Protein 9E41 (pdb70)

Structure (mmCIF, N/CA/C/O backbone):
data_9E41
#
_entry.id   9E41
#
_cell.length_a   1.00
_cell.length_b   1.00
_cell.length_c   1.00
_cell.angle_alpha   90.00
_cell.angle_beta   90.00
_cell.angle_gamma   90.00
#
_symmetry.space_group_name_H-M   'P 1'
#
loop_
_entity.id
_entity.type
_entity.pdbx_description
1 polymer 'E glycoprotein'
2 polymer 'Membrane Protei'
3 branched alpha-D-mannopyranose-(1-3)-beta-D-mannopyranose-(1-4)-2-acetamido-2-deoxy-beta-D-glucopyranose-(1-4)-2-acetamido-2-deoxy-beta-D-glucopyranose
4 branched beta-D-mannopyranose-(1-4)-2-acetamido-2-deoxy-beta-D-glucopyranose-(1-4)-2-acetamido-2-deoxy-beta-D-glucopyranose
5 non-polymer 1-PALMITOYL-2-LINOLEOYL-SN-GLYCERO-3-PHOSPHOCHOLINE
#
loop_
_atom_site.group_PDB
_atom_site.id
_atom_site.type_symbol
_atom_site.label_atom_id
_atom_site.label_alt_id
_atom_site.label_comp_id
_atom_site.label_asym_id
_atom_site.label_entity_id
_atom_site.label_seq_id
_atom_site.pdbx_PDB_ins_code
_atom_site.Cartn_x
_atom_site.Cartn_y
_atom_site.Cartn_z
_atom_site.occupancy
_atom_site.B_iso_or_equiv
_atom_site.auth_seq_id
_atom_site.auth_comp_id
_atom_site.auth_asym_id
_atom_site.auth_atom_id
_atom_site.pdbx_PDB_model_num
ATOM 1 N N . THR A 1 1 ? 199.721 276.876 189.141 1.00 46.85 1 THR A N 1
ATOM 2 C CA . THR A 1 1 ? 200.781 277.034 190.176 1.00 48.80 1 THR A CA 1
ATOM 3 C C . THR A 1 1 ? 201.444 275.690 190.463 1.00 48.98 1 THR A C 1
ATOM 4 O O . THR A 1 1 ? 202.667 275.605 190.567 1.00 52.05 1 THR A O 1
ATOM 17 N N . ARG A 1 2 ? 200.629 274.639 190.589 1.00 44.65 2 ARG A N 1
ATOM 18 C CA . ARG A 1 2 ? 201.169 273.317 190.893 1.00 43.44 2 ARG A CA 1
ATOM 19 C C . ARG A 1 2 ? 201.625 272.590 189.637 1.00 42.64 2 ARG A C 1
ATOM 20 O O . ARG A 1 2 ? 202.730 272.036 189.604 1.00 45.27 2 ARG A O 1
ATOM 41 N N . CYS A 1 3 ? 200.791 272.568 188.598 1.00 42.82 3 CYS A N 1
ATOM 42 C CA . CYS A 1 3 ? 201.117 271.766 187.425 1.00 43.56 3 CYS A CA 1
ATOM 43 C C . CYS A 1 3 ? 202.422 272.213 186.782 1.00 43.77 3 CYS A C 1
ATOM 44 O O . CYS A 1 3 ? 203.062 271.428 186.074 1.00 49.12 3 CYS A O 1
ATOM 51 N N . THR A 1 4 ? 202.836 273.464 187.010 1.00 39.04 4 THR A N 1
ATOM 52 C CA . THR A 1 4 ? 204.098 273.923 186.441 1.00 42.51 4 THR A CA 1
ATOM 53 C C . THR A 1 4 ? 205.285 273.209 187.073 1.00 47.28 4 THR A C 1
ATOM 54 O O . THR A 1 4 ? 206.370 273.167 186.483 1.00 51.27 4 THR A O 1
ATOM 65 N N . HIS A 1 5 ? 205.103 272.650 188.271 1.00 46.10 5 HIS A N 1
ATOM 66 C CA . HIS A 1 5 ? 206.205 271.972 188.945 1.00 45.85 5 HIS A CA 1
ATOM 67 C C . HIS A 1 5 ? 206.481 270.605 188.330 1.00 47.87 5 HIS A C 1
ATOM 68 O O . HIS A 1 5 ? 207.641 270.194 188.220 1.00 55.93 5 HIS A O 1
ATOM 82 N N . LEU A 1 6 ? 205.436 269.892 187.918 1.00 52.70 6 LEU A N 1
ATOM 83 C CA . LEU A 1 6 ? 205.585 268.532 187.420 1.00 59.19 6 LEU A CA 1
ATOM 84 C C . LEU A 1 6 ? 205.541 268.512 185.898 1.00 60.80 6 LEU A C 1
ATOM 85 O O . LEU A 1 6 ? 204.679 269.141 185.279 1.00 57.16 6 LEU A O 1
ATOM 101 N N . GLU A 1 7 ? 206.483 267.779 185.299 1.00 61.08 7 GLU A N 1
ATOM 102 C CA . GLU A 1 7 ? 206.618 267.768 183.846 1.00 63.67 7 GLU A CA 1
ATOM 103 C C . GLU A 1 7 ? 205.446 267.077 183.160 1.00 57.62 7 GLU A C 1
ATOM 104 O O . GLU A 1 7 ? 205.005 267.535 182.101 1.00 51.77 7 GLU A O 1
ATOM 116 N N . ASN A 1 8 ? 204.936 265.986 183.728 1.00 52.15 8 ASN A N 1
ATOM 117 C CA . ASN A 1 8 ? 203.791 265.288 183.151 1.00 50.52 8 ASN A CA 1
ATOM 118 C C . ASN A 1 8 ? 202.528 266.068 183.489 1.00 49.04 8 ASN A C 1
ATOM 119 O O . ASN A 1 8 ? 202.077 266.065 184.638 1.00 48.68 8 ASN A O 1
ATOM 130 N N . ARG A 1 9 ? 201.953 266.732 182.491 1.00 48.53 9 ARG A N 1
ATOM 131 C CA . ARG A 1 9 ? 200.789 267.577 182.693 1.00 39.73 9 ARG A CA 1
ATOM 132 C C . ARG A 1 9 ? 199.832 267.399 181.526 1.00 42.39 9 ARG A C 1
ATOM 133 O O . ARG A 1 9 ? 200.252 267.376 180.366 1.00 49.87 9 ARG A O 1
ATOM 154 N N . ASP A 1 10 ? 198.545 267.276 181.842 1.00 38.31 10 ASP A N 1
ATOM 155 C CA . ASP A 1 10 ? 197.495 267.116 180.849 1.00 38.34 10 ASP A CA 1
ATOM 156 C C . ASP A 1 10 ? 196.522 268.279 180.953 1.00 36.46 10 ASP A C 1
ATOM 157 O O . ASP A 1 10 ? 196.235 268.765 182.050 1.00 37.18 10 ASP A O 1
ATOM 166 N N . PHE A 1 11 ? 196.019 268.723 179.806 1.00 38.69 11 PHE A N 1
ATOM 167 C CA . PHE A 1 11 ? 195.049 269.804 179.730 1.00 32.68 11 PHE A CA 1
ATOM 168 C C . PHE A 1 11 ? 193.693 269.233 179.348 1.00 35.12 11 PHE A C 1
ATOM 169 O O . PHE A 1 11 ? 193.590 268.449 178.399 1.00 45.45 11 PHE A O 1
ATOM 186 N N . VAL A 1 12 ? 192.660 269.627 180.086 1.00 31.91 12 VAL A N 1
ATOM 187 C CA . VAL A 1 12 ? 191.294 269.191 179.834 1.00 35.55 12 VAL A CA 1
ATOM 188 C C . VAL A 1 12 ? 190.444 270.428 179.601 1.00 36.00 12 VAL A C 1
ATOM 189 O O . VAL A 1 12 ? 190.499 271.381 180.386 1.00 37.85 12 VAL A O 1
ATOM 202 N N . THR A 1 13 ? 189.664 270.416 178.525 1.00 38.80 13 THR A N 1
ATOM 203 C CA . THR A 1 13 ? 188.786 271.522 178.174 1.00 44.91 13 THR A CA 1
ATOM 204 C C . THR A 1 13 ? 187.340 271.113 178.413 1.00 49.56 13 THR A C 1
ATOM 205 O O . THR A 1 13 ? 186.912 270.044 177.968 1.00 48.33 13 THR A O 1
ATOM 216 N N . GLY A 1 14 ? 186.597 271.961 179.118 1.00 47.78 14 GLY A N 1
ATOM 217 C CA . GLY A 1 14 ? 185.184 271.742 179.372 1.00 45.33 14 GLY A CA 1
ATOM 218 C C . GLY A 1 14 ? 184.356 272.862 178.764 1.00 50.62 14 GLY A C 1
ATOM 219 O O . GLY A 1 14 ? 184.382 273.997 179.244 1.00 54.86 14 GLY A O 1
ATOM 223 N N . VAL A 1 15 ? 183.618 272.521 177.710 1.00 49.26 15 VAL A N 1
ATOM 224 C CA . VAL A 1 15 ? 182.800 273.507 177.016 1.00 50.35 15 VAL A CA 1
ATOM 225 C C . VAL A 1 15 ? 181.651 273.949 177.919 1.00 52.77 15 VAL A C 1
ATOM 226 O O . VAL A 1 15 ? 181.226 273.232 178.828 1.00 57.24 15 VAL A O 1
ATOM 239 N N . GLN A 1 16 ? 181.146 275.154 177.662 1.00 51.77 16 GLN A N 1
ATOM 240 C CA . GLN A 1 16 ? 180.055 275.693 178.462 1.00 54.80 16 GLN A CA 1
ATOM 241 C C . GLN A 1 16 ? 178.882 274.720 178.500 1.00 56.90 16 GLN A C 1
ATOM 242 O O . GLN A 1 16 ? 178.549 274.066 177.508 1.00 50.54 16 GLN A O 1
ATOM 256 N N . GLY A 1 17 ? 178.259 274.626 179.673 1.00 54.28 17 GLY A N 1
ATOM 257 C CA . GLY A 1 17 ? 177.171 273.702 179.901 1.00 50.74 17 GLY A CA 1
ATOM 258 C C . GLY A 1 17 ? 177.605 272.311 180.301 1.00 47.99 17 GLY A C 1
ATOM 259 O O . GLY A 1 17 ? 176.746 271.480 180.617 1.00 44.18 17 GLY A O 1
ATOM 263 N N . THR A 1 18 ? 178.905 272.032 180.297 1.00 47.18 18 THR A N 1
ATOM 264 C CA . THR A 1 18 ? 179.397 270.740 180.745 1.00 50.19 18 THR A CA 1
ATOM 265 C C . THR A 1 18 ? 179.161 270.595 182.243 1.00 54.87 18 THR A C 1
ATOM 266 O O . THR A 1 18 ? 179.384 271.534 183.014 1.00 45.27 18 THR A O 1
ATOM 277 N N . THR A 1 19 ? 178.700 269.413 182.653 1.00 59.04 19 THR A N 1
ATOM 278 C CA . THR A 1 19 ? 178.305 269.173 184.032 1.00 49.96 19 THR A CA 1
ATOM 279 C C . THR A 1 19 ? 179.323 268.361 184.821 1.00 43.39 19 THR A C 1
ATOM 280 O O . THR A 1 19 ? 179.259 268.356 186.055 1.00 42.10 19 THR A O 1
ATOM 291 N N . ARG A 1 20 ? 180.259 267.689 184.153 1.00 41.88 20 ARG A N 1
ATOM 292 C CA . ARG A 1 20 ? 181.178 266.787 184.834 1.00 37.33 20 ARG A CA 1
ATOM 293 C C . ARG A 1 20 ? 182.337 266.462 183.905 1.00 37.15 20 ARG A C 1
ATOM 294 O O . ARG A 1 20 ? 182.178 266.478 182.683 1.00 45.28 20 ARG A O 1
ATOM 315 N N . VAL A 1 21 ? 183.495 266.169 184.492 1.00 35.02 21 VAL A N 1
ATOM 316 C CA . VAL A 1 21 ? 184.701 265.816 183.751 1.00 32.55 21 VAL A CA 1
ATOM 317 C C . VAL A 1 21 ? 185.249 264.513 184.316 1.00 34.13 21 VAL A C 1
ATOM 318 O O . VAL A 1 21 ? 185.377 264.370 185.536 1.00 38.68 21 VAL A O 1
ATOM 331 N N . SER A 1 22 ? 185.573 263.571 183.436 1.00 32.56 22 SER A N 1
ATOM 332 C CA . SER A 1 22 ? 186.096 262.270 183.832 1.00 33.07 22 SER A CA 1
ATOM 333 C C . SER A 1 22 ? 187.607 262.245 183.642 1.00 35.69 22 SER A C 1
ATOM 334 O O . SER A 1 22 ? 188.103 262.531 182.548 1.00 43.68 22 SER A O 1
ATOM 342 N N . LEU A 1 23 ? 188.332 261.894 184.703 1.00 32.60 23 LEU A N 1
ATOM 343 C CA . LEU A 1 23 ? 189.786 261.916 184.701 1.00 32.67 23 LEU A CA 1
ATOM 344 C C . LEU A 1 23 ? 190.330 260.563 185.135 1.00 33.65 23 LEU A C 1
ATOM 345 O O . LEU A 1 23 ? 189.649 259.774 185.792 1.00 39.26 23 LEU A O 1
ATOM 361 N N . VAL A 1 24 ? 191.569 260.300 184.739 1.00 34.60 24 VAL A N 1
ATOM 362 C CA . VAL A 1 24 ? 192.347 259.170 185.240 1.00 33.03 24 VAL A CA 1
ATOM 363 C C . VAL A 1 24 ? 193.592 259.770 185.883 1.00 35.67 24 VAL A C 1
ATOM 364 O O . VAL A 1 24 ? 194.617 259.975 185.227 1.00 38.12 24 VAL A O 1
ATOM 377 N N . LEU A 1 25 ? 193.512 260.052 187.181 1.00 36.04 25 LEU A N 1
ATOM 378 C CA . LEU A 1 25 ? 194.638 260.636 187.895 1.00 34.64 25 LEU A CA 1
ATOM 379 C C . LEU A 1 25 ? 195.707 259.580 188.131 1.00 36.79 25 LEU A C 1
ATOM 380 O O . LEU A 1 25 ? 195.405 258.394 188.285 1.00 42.92 25 LEU A O 1
ATOM 396 N N . GLU A 1 26 ? 196.962 260.018 188.161 1.00 34.21 26 GLU A N 1
ATOM 397 C CA . GLU A 1 26 ? 198.088 259.107 188.302 1.00 37.07 26 GLU A CA 1
ATOM 398 C C . GLU A 1 26 ? 199.230 259.827 189.001 1.00 39.69 26 GLU A C 1
ATOM 399 O O . GLU A 1 26 ? 199.445 261.025 188.798 1.00 44.74 26 GLU A O 1
ATOM 411 N N . LEU A 1 27 ? 199.957 259.086 189.833 1.00 39.51 27 LEU A N 1
ATOM 412 C CA . LEU A 1 27 ? 201.028 259.679 190.622 1.00 36.20 27 LEU A CA 1
ATOM 413 C C . LEU A 1 27 ? 202.150 260.163 189.714 1.00 44.24 27 LEU A C 1
ATOM 414 O O . LEU A 1 27 ? 202.586 259.452 188.805 1.00 41.39 27 LEU A O 1
ATOM 430 N N . GLY A 1 28 ? 202.626 261.378 189.971 1.00 45.55 28 GLY A N 1
ATOM 431 C CA . GLY A 1 28 ? 203.612 262.006 189.118 1.00 44.06 28 GLY A CA 1
ATOM 432 C C . GLY A 1 28 ? 203.045 262.812 187.971 1.00 44.15 28 GLY A C 1
ATOM 433 O O . GLY A 1 28 ? 203.785 263.120 187.029 1.00 46.97 28 GLY A O 1
ATOM 437 N N . GLY A 1 29 ? 201.766 263.158 188.013 1.00 42.01 29 GLY A N 1
ATOM 438 C CA . GLY A 1 29 ? 201.157 263.937 186.951 1.00 43.90 29 GLY A CA 1
ATOM 439 C C . GLY A 1 29 ? 200.176 264.944 187.511 1.00 40.83 29 GLY A C 1
ATOM 440 O O . GLY A 1 29 ? 199.632 264.776 188.604 1.00 41.43 29 GLY A O 1
ATOM 444 N N . CYS A 1 30 ? 199.953 266.003 186.735 1.00 44.15 30 CYS A N 1
ATOM 445 C CA . CYS A 1 30 ? 199.028 267.069 187.086 1.00 36.47 30 CYS A CA 1
ATOM 446 C C . CYS A 1 30 ? 198.039 267.262 185.947 1.00 35.46 30 CYS A C 1
ATOM 447 O O . CYS A 1 30 ? 198.354 267.002 184.785 1.00 42.76 30 CYS A O 1
ATOM 454 N N . VAL A 1 31 ? 196.833 267.710 186.289 1.00 33.18 31 VAL A N 1
ATOM 455 C CA . VAL A 1 31 ? 195.773 267.935 185.312 1.00 32.63 31 VAL A CA 1
ATOM 456 C C . VAL A 1 31 ? 195.228 269.340 185.519 1.00 29.91 31 VAL A C 1
ATOM 457 O O . VAL A 1 31 ? 194.836 269.696 186.636 1.00 32.15 31 VAL A O 1
ATOM 470 N N . THR A 1 32 ? 195.203 270.133 184.451 1.00 30.58 32 THR A N 1
ATOM 471 C CA . THR A 1 32 ? 194.613 271.466 184.465 1.00 30.62 32 THR A CA 1
ATOM 472 C C . THR A 1 32 ? 193.278 271.401 183.736 1.00 30.04 32 THR A C 1
ATOM 473 O O . THR A 1 32 ? 193.230 271.040 182.556 1.00 35.29 32 THR A O 1
ATOM 484 N N . ILE A 1 33 ? 192.204 271.752 184.432 1.00 28.22 33 ILE A N 1
ATOM 485 C CA . ILE A 1 33 ? 190.856 271.678 183.885 1.00 28.78 33 ILE A CA 1
ATOM 486 C C . ILE A 1 33 ? 190.444 273.092 183.506 1.00 29.88 33 ILE A C 1
ATOM 487 O O . ILE A 1 33 ? 190.216 273.938 184.375 1.00 32.72 33 ILE A O 1
ATOM 503 N N . THR A 1 34 ? 190.346 273.348 182.207 1.00 35.74 34 THR A N 1
ATOM 504 C CA . THR A 1 34 ? 189.973 274.653 181.681 1.00 35.11 34 THR A CA 1
ATOM 505 C C . THR A 1 34 ? 188.519 274.580 181.235 1.00 36.14 34 THR A C 1
ATOM 506 O O . THR A 1 34 ? 188.163 273.725 180.419 1.00 41.12 34 THR A O 1
ATOM 517 N N . ALA A 1 35 ? 187.684 275.470 181.764 1.00 35.99 35 ALA A N 1
ATOM 518 C CA . ALA A 1 35 ? 186.265 275.473 181.444 1.00 39.07 35 ALA A CA 1
ATOM 519 C C . ALA A 1 35 ? 185.843 276.861 180.993 1.00 40.27 35 ALA A C 1
ATOM 520 O O . ALA A 1 35 ? 186.431 277.869 181.395 1.00 45.92 35 ALA A O 1
ATOM 527 N N . GLU A 1 36 ? 184.819 276.901 180.148 1.00 38.65 36 GLU A N 1
ATOM 528 C CA . GLU A 1 36 ? 184.321 278.158 179.605 1.00 40.97 36 GLU A CA 1
ATOM 529 C C . GLU A 1 36 ? 183.461 278.860 180.650 1.00 37.80 36 GLU A C 1
ATOM 530 O O . GLU A 1 36 ? 182.436 278.321 181.081 1.00 40.46 36 GLU A O 1
ATOM 542 N N . GLY A 1 37 ? 183.868 280.063 181.046 1.00 31.74 37 GLY A N 1
ATOM 543 C CA . GLY A 1 37 ? 183.123 280.829 182.022 1.00 32.86 37 GLY A CA 1
ATOM 544 C C . GLY A 1 37 ? 183.347 280.425 183.461 1.00 31.82 37 GLY A C 1
ATOM 545 O O . GLY A 1 37 ? 182.621 280.903 184.339 1.00 28.44 37 GLY A O 1
ATOM 549 N N . LYS A 1 38 ? 184.326 279.574 183.733 1.00 31.15 38 LYS A N 1
ATOM 550 C CA . LYS A 1 38 ? 184.610 279.095 185.076 1.00 27.01 38 LYS A CA 1
ATOM 551 C C . LYS A 1 38 ? 186.107 279.158 185.327 1.00 28.79 38 LYS A C 1
ATOM 552 O O . LYS A 1 38 ? 186.902 279.140 184.382 1.00 31.61 38 LYS A O 1
ATOM 571 N N . PRO A 1 39 ? 186.521 279.244 186.589 1.00 24.93 39 PRO A N 1
ATOM 572 C CA . PRO A 1 39 ? 187.954 279.218 186.894 1.00 26.30 39 PRO A CA 1
ATOM 573 C C . PRO A 1 39 ? 188.587 277.879 186.560 1.00 29.02 39 PRO A C 1
ATOM 574 O O . PRO A 1 39 ? 187.939 276.831 186.591 1.00 28.35 39 PRO A O 1
ATOM 585 N N . SER A 1 40 ? 189.876 277.925 186.237 1.00 26.02 40 SER A N 1
ATOM 586 C CA . SER A 1 40 ? 190.652 276.719 186.002 1.00 26.36 40 SER A CA 1
ATOM 587 C C . SER A 1 40 ? 191.180 276.188 187.325 1.00 26.81 40 SER A C 1
ATOM 588 O O . SER A 1 40 ? 191.510 276.960 188.228 1.00 34.83 40 SER A O 1
ATOM 596 N N . ILE A 1 41 ? 191.252 274.863 187.438 1.00 24.02 41 ILE A N 1
ATOM 597 C CA . ILE A 1 41 ? 191.698 274.212 188.659 1.00 24.84 41 ILE A CA 1
ATOM 598 C C . ILE A 1 41 ? 192.731 273.153 188.302 1.00 26.85 41 ILE A C 1
ATOM 599 O O . ILE A 1 41 ? 192.749 272.616 187.193 1.00 31.07 41 ILE A O 1
ATOM 615 N N . ASP A 1 42 ? 193.596 272.859 189.265 1.00 26.74 42 ASP A N 1
ATOM 616 C CA . ASP A 1 42 ? 194.573 271.787 189.153 1.00 27.66 42 ASP A CA 1
ATOM 617 C C . ASP A 1 42 ? 194.157 270.647 190.067 1.00 30.08 42 ASP A C 1
ATOM 618 O O . ASP A 1 42 ? 193.986 270.846 191.274 1.00 32.46 42 ASP A O 1
ATOM 627 N N . VAL A 1 43 ? 194.002 269.457 189.497 1.00 29.68 43 VAL A N 1
ATOM 628 C CA . VAL A 1 43 ? 193.617 268.265 190.244 1.00 27.45 43 VAL A CA 1
ATOM 629 C C . VAL A 1 43 ? 194.698 267.215 190.039 1.00 29.50 43 VAL A C 1
ATOM 630 O O . VAL A 1 43 ? 195.098 266.943 188.902 1.00 37.49 43 VAL A O 1
ATOM 643 N N . TRP A 1 44 ? 195.170 266.632 191.137 1.00 27.00 44 TRP A N 1
ATOM 644 C CA . TRP A 1 44 ? 196.208 265.618 191.066 1.00 27.31 44 TRP A CA 1
ATOM 645 C C . TRP A 1 44 ? 196.056 264.674 192.249 1.00 27.73 44 TRP A C 1
ATOM 646 O O . TRP A 1 44 ? 195.400 264.992 193.243 1.00 31.41 44 TRP A O 1
ATOM 667 N N . LEU A 1 45 ? 196.653 263.493 192.116 1.00 26.98 45 LEU A N 1
ATOM 668 C CA . LEU A 1 45 ? 196.644 262.478 193.162 1.00 31.03 45 LEU A CA 1
ATOM 669 C C . LEU A 1 45 ? 197.974 262.544 193.903 1.00 34.23 45 LEU A C 1
ATOM 670 O O . LEU A 1 45 ? 199.033 262.330 193.304 1.00 41.03 45 LEU A O 1
ATOM 686 N N . GLU A 1 46 ? 197.917 262.835 195.203 1.00 29.00 46 GLU A N 1
ATOM 687 C CA . GLU A 1 46 ? 199.142 263.100 195.949 1.00 31.04 46 GLU A CA 1
ATOM 688 C C . GLU A 1 46 ? 199.840 261.808 196.363 1.00 37.79 46 GLU A C 1
ATOM 689 O O . GLU A 1 46 ? 201.041 261.644 196.121 1.00 38.50 46 GLU A O 1
ATOM 701 N N . ASP A 1 47 ? 199.117 260.882 196.992 1.00 36.76 47 ASP A N 1
ATOM 702 C CA . ASP A 1 47 ? 199.743 259.644 197.436 1.00 33.67 47 ASP A CA 1
ATOM 703 C C . ASP A 1 47 ? 198.686 258.573 197.665 1.00 33.30 47 ASP A C 1
ATOM 704 O O . ASP A 1 47 ? 197.494 258.861 197.794 1.00 33.37 47 ASP A O 1
ATOM 713 N N . ILE A 1 48 ? 199.153 257.327 197.705 1.00 36.55 48 ILE A N 1
ATOM 714 C CA . ILE A 1 48 ? 198.354 256.164 198.082 1.00 33.57 48 ILE A CA 1
ATOM 715 C C . ILE A 1 48 ? 199.039 255.515 199.276 1.00 33.98 48 ILE A C 1
ATOM 716 O O . ILE A 1 48 ? 200.215 255.141 199.188 1.00 40.21 48 ILE A O 1
ATOM 732 N N . PHE A 1 49 ? 198.315 255.370 200.385 1.00 30.43 49 PHE A N 1
ATOM 733 C CA . PHE A 1 49 ? 198.928 254.855 201.601 1.00 33.23 49 PHE A CA 1
ATOM 734 C C . PHE A 1 49 ? 197.904 254.129 202.460 1.00 35.93 49 PHE A C 1
ATOM 735 O O . PHE A 1 49 ? 196.703 254.402 202.393 1.00 40.28 49 PHE A O 1
ATOM 752 N N . GLN A 1 50 ? 198.405 253.201 203.274 1.00 35.79 50 GLN A N 1
ATOM 753 C CA . GLN A 1 50 ? 197.639 252.562 204.334 1.00 33.31 50 GLN A CA 1
ATOM 754 C C . GLN A 1 50 ? 198.484 252.552 205.598 1.00 36.65 50 GLN A C 1
ATOM 755 O O . GLN A 1 50 ? 199.715 252.556 205.537 1.00 40.88 50 GLN A O 1
ATOM 769 N N . GLU A 1 51 ? 197.814 252.539 206.746 1.00 39.37 51 GLU A N 1
ATOM 770 C CA . GLU A 1 51 ? 198.473 252.584 208.043 1.00 46.56 51 GLU A CA 1
ATOM 771 C C . GLU A 1 51 ? 198.321 251.244 208.748 1.00 51.64 51 GLU A C 1
ATOM 772 O O . GLU A 1 51 ? 197.202 250.744 208.909 1.00 54.95 51 GLU A O 1
ATOM 784 N N . SER A 1 52 ? 199.448 250.671 209.172 1.00 47.19 52 SER A N 1
ATOM 785 C CA . SER A 1 52 ? 199.474 249.420 209.919 1.00 49.70 52 SER A CA 1
ATOM 786 C C . SER A 1 52 ? 198.855 248.275 209.122 1.00 49.23 52 SER A C 1
ATOM 787 O O . SER A 1 52 ? 197.928 247.617 209.612 1.00 51.63 52 SER A O 1
ATOM 795 N N . PRO A 1 53 ? 199.324 248.003 207.905 1.00 47.93 53 PRO A N 1
ATOM 796 C CA . PRO A 1 53 ? 198.804 246.852 207.159 1.00 48.74 53 PRO A CA 1
ATOM 797 C C . PRO A 1 53 ? 199.337 245.535 207.703 1.00 49.49 53 PRO A C 1
ATOM 798 O O . PRO A 1 53 ? 200.359 245.473 208.389 1.00 50.47 53 PRO A O 1
ATOM 809 N N . ALA A 1 54 ? 198.615 244.465 207.379 1.00 46.86 54 ALA A N 1
ATOM 810 C CA . ALA A 1 54 ? 199.023 243.129 207.788 1.00 46.00 54 ALA A CA 1
ATOM 811 C C . ALA A 1 54 ? 200.257 242.682 207.013 1.00 46.11 54 ALA A C 1
ATOM 812 O O . ALA A 1 54 ? 200.524 243.144 205.901 1.00 50.68 54 ALA A O 1
ATOM 819 N N . GLU A 1 55 ? 201.009 241.767 207.613 1.00 44.30 55 GLU A N 1
ATOM 820 C CA . GLU A 1 55 ? 202.242 241.253 207.036 1.00 46.27 55 GLU A CA 1
ATOM 821 C C . GLU A 1 55 ? 202.020 239.889 206.388 1.00 46.35 55 GLU A C 1
ATOM 822 O O . GLU A 1 55 ? 201.040 239.193 206.663 1.00 55.13 55 GLU A O 1
ATOM 834 N N . THR A 1 56 ? 202.954 239.518 205.512 1.00 45.81 56 THR A N 1
ATOM 835 C CA . THR A 1 56 ? 202.926 238.228 204.829 1.00 44.50 56 THR A CA 1
ATOM 836 C C . THR A 1 56 ? 204.350 237.715 204.686 1.00 47.74 56 THR A C 1
ATOM 837 O O . THR A 1 56 ? 205.157 238.311 203.967 1.00 57.36 56 THR A O 1
ATOM 848 N N . ARG A 1 57 ? 204.656 236.616 205.371 1.00 42.23 57 ARG A N 1
ATOM 849 C CA . ARG A 1 57 ? 205.921 235.910 205.200 1.00 43.64 57 ARG A CA 1
ATOM 850 C C . ARG A 1 57 ? 207.109 236.746 205.658 1.00 44.80 57 ARG A C 1
ATOM 851 O O . ARG A 1 57 ? 207.041 237.978 205.693 1.00 49.01 57 ARG A O 1
ATOM 872 N N . GLU A 1 58 ? 208.204 236.073 206.017 1.00 43.64 58 GLU A N 1
ATOM 873 C CA . GLU A 1 58 ? 209.457 236.722 206.414 1.00 40.70 58 GLU A CA 1
ATOM 874 C C . GLU A 1 58 ? 210.587 235.882 205.828 1.00 44.19 58 GLU A C 1
ATOM 875 O O . GLU A 1 58 ? 211.038 234.917 206.451 1.00 50.28 58 GLU A O 1
ATOM 887 N N . TYR A 1 59 ? 211.041 236.248 204.634 1.00 38.17 59 TYR A N 1
ATOM 888 C CA . TYR A 1 59 ? 212.141 235.524 204.016 1.00 35.71 59 TYR A CA 1
ATOM 889 C C . TYR A 1 59 ? 213.454 235.884 204.698 1.00 37.91 59 TYR A C 1
ATOM 890 O O . TYR A 1 59 ? 213.711 237.050 205.008 1.00 42.77 59 TYR A O 1
ATOM 908 N N . CYS A 1 60 ? 214.284 234.873 204.936 1.00 39.73 60 CYS A N 1
ATOM 909 C CA . CYS A 1 60 ? 215.587 235.072 205.553 1.00 43.10 60 CYS A CA 1
ATOM 910 C C . CYS A 1 60 ? 216.646 235.180 204.466 1.00 47.18 60 CYS A C 1
ATOM 911 O O . CYS A 1 60 ? 216.754 234.302 203.604 1.00 46.92 60 CYS A O 1
ATOM 918 N N . LEU A 1 61 ? 217.423 236.260 204.511 1.00 49.40 61 LEU A N 1
ATOM 919 C CA . LEU A 1 61 ? 218.443 236.530 203.509 1.00 49.51 61 LEU A CA 1
ATOM 920 C C . LEU A 1 61 ? 219.846 236.159 203.966 1.00 50.95 61 LEU A C 1
ATOM 921 O O . LEU A 1 61 ? 220.749 236.082 203.129 1.00 53.23 61 LEU A O 1
ATOM 937 N N . HIS A 1 62 ? 220.052 235.926 205.261 1.00 49.61 62 HIS A N 1
ATOM 938 C CA . HIS A 1 62 ? 221.371 235.592 205.781 1.00 50.37 62 HIS A CA 1
ATOM 939 C C . HIS A 1 62 ? 221.195 234.746 207.032 1.00 56.31 62 HIS A C 1
ATOM 940 O O . HIS A 1 62 ? 220.484 235.149 207.956 1.00 57.08 62 HIS A O 1
ATOM 954 N N . ALA A 1 63 ? 221.850 233.587 207.063 1.00 60.45 63 ALA A N 1
ATOM 955 C CA . ALA A 1 63 ? 221.693 232.619 208.137 1.00 55.47 63 ALA A CA 1
ATOM 956 C C . ALA A 1 63 ? 223.011 232.411 208.870 1.00 57.36 63 ALA A C 1
ATOM 957 O O . ALA A 1 63 ? 224.092 232.547 208.289 1.00 61.46 63 ALA A O 1
ATOM 964 N N . LYS A 1 64 ? 222.908 232.081 210.155 1.00 57.15 64 LYS A N 1
ATOM 965 C CA . LYS A 1 64 ? 224.055 231.726 210.979 1.00 58.93 64 LYS A CA 1
ATOM 966 C C . LYS A 1 64 ? 223.810 230.356 211.593 1.00 58.26 64 LYS A C 1
ATOM 967 O O . LYS A 1 64 ? 222.757 230.120 212.193 1.00 56.50 64 LYS A O 1
ATOM 986 N N . LEU A 1 65 ? 224.781 229.458 211.440 1.00 60.02 65 LEU A N 1
ATOM 987 C CA . LEU A 1 65 ? 224.676 228.093 211.938 1.00 56.57 65 LEU A CA 1
ATOM 988 C C . LEU A 1 65 ? 225.524 227.954 213.196 1.00 54.73 65 LEU A C 1
ATOM 989 O O . LEU A 1 65 ? 226.708 228.306 213.193 1.00 56.66 65 LEU A O 1
ATOM 1005 N N . SER A 1 66 ? 224.916 227.445 214.268 1.00 54.29 66 SER A N 1
ATOM 1006 C CA . SER A 1 66 ? 225.527 227.507 215.594 1.00 60.74 66 SER A CA 1
ATOM 1007 C C . SER A 1 66 ? 226.316 226.247 215.943 1.00 62.75 66 SER A C 1
ATOM 1008 O O . SER A 1 66 ? 227.529 226.312 216.166 1.00 69.95 66 SER A O 1
ATOM 1016 N N . ASN A 1 67 ? 225.645 225.099 216.000 1.00 58.11 67 ASN A N 1
ATOM 1017 C CA . ASN A 1 67 ? 226.251 223.860 216.475 1.00 58.20 67 ASN A CA 1
ATOM 1018 C C . ASN A 1 67 ? 226.024 222.761 215.451 1.00 59.59 67 ASN A C 1
ATOM 1019 O O . ASN A 1 67 ? 224.892 222.544 215.010 1.00 63.76 67 ASN A O 1
ATOM 1030 N N . THR A 1 68 ? 227.100 222.072 215.079 1.00 58.64 68 THR A N 1
ATOM 1031 C CA . THR A 1 68 ? 227.054 221.009 214.084 1.00 58.06 68 THR A CA 1
ATOM 1032 C C . THR A 1 68 ? 227.374 219.674 214.742 1.00 57.84 68 THR A C 1
ATOM 1033 O O . THR A 1 68 ? 228.365 219.551 215.468 1.00 58.68 68 THR A O 1
ATOM 1044 N N . LYS A 1 69 ? 226.532 218.676 214.479 1.00 55.34 69 LYS A N 1
ATOM 1045 C CA . LYS A 1 69 ? 226.722 217.323 214.979 1.00 52.26 69 LYS A CA 1
ATOM 1046 C C . LYS A 1 69 ? 226.771 216.360 213.802 1.00 52.58 69 LYS A C 1
ATOM 1047 O O . LYS A 1 69 ? 225.971 216.469 212.869 1.00 50.63 69 LYS A O 1
ATOM 1066 N N . VAL A 1 70 ? 227.714 215.422 213.846 1.00 56.87 70 VAL A N 1
ATOM 1067 C CA . VAL A 1 70 ? 227.916 214.442 212.784 1.00 53.31 70 VAL A CA 1
ATOM 1068 C C . VAL A 1 70 ? 227.861 213.052 213.405 1.00 51.76 70 VAL A C 1
ATOM 1069 O O . VAL A 1 70 ? 228.507 212.799 214.428 1.00 51.48 70 VAL A O 1
ATOM 1082 N N . GLU A 1 71 ? 227.085 212.159 212.792 1.00 52.72 71 GLU A N 1
ATOM 1083 C CA . GLU A 1 71 ? 226.980 210.770 213.221 1.00 50.75 71 GLU A CA 1
ATOM 1084 C C . GLU A 1 71 ? 227.265 209.852 212.044 1.00 51.73 71 GLU A C 1
ATOM 1085 O O . GLU A 1 71 ? 226.694 210.029 210.965 1.00 51.74 71 GLU A O 1
ATOM 1097 N N . ALA A 1 72 ? 228.136 208.867 212.258 1.00 55.02 72 ALA A N 1
ATOM 1098 C CA . ALA A 1 72 ? 228.494 207.898 211.234 1.00 54.48 72 ALA A CA 1
ATOM 1099 C C . ALA A 1 72 ? 228.389 206.489 211.800 1.00 54.07 72 ALA A C 1
ATOM 1100 O O . ALA A 1 72 ? 228.560 206.272 213.002 1.00 51.17 72 ALA A O 1
ATOM 1107 N N . ARG A 1 73 ? 228.101 205.534 210.919 1.00 55.88 73 ARG A N 1
ATOM 1108 C CA . ARG A 1 73 ? 227.979 204.134 211.301 1.00 58.79 73 ARG A CA 1
ATOM 1109 C C . ARG A 1 73 ? 228.675 203.272 210.255 1.00 60.03 73 ARG A C 1
ATOM 1110 O O . ARG A 1 73 ? 228.841 203.674 209.101 1.00 60.13 73 ARG A O 1
ATOM 1131 N N . CYS A 1 74 ? 229.090 202.080 210.678 1.00 58.99 74 CYS A N 1
ATOM 1132 C CA . CYS A 1 74 ? 229.836 201.185 209.810 1.00 56.63 74 CYS A CA 1
ATOM 1133 C C . CYS A 1 74 ? 228.928 200.571 208.746 1.00 58.43 74 CYS A C 1
ATOM 1134 O O . CYS A 1 74 ? 227.704 200.567 208.886 1.00 61.45 74 CYS A O 1
ATOM 1141 N N . PRO A 1 75 ? 229.516 200.038 207.663 1.00 60.21 75 PRO A N 1
ATOM 1142 C CA . PRO A 1 75 ? 228.702 199.543 206.543 1.00 62.56 75 PRO A CA 1
ATOM 1143 C C . PRO A 1 75 ? 227.628 198.541 206.942 1.00 65.27 75 PRO A C 1
ATOM 1144 O O . PRO A 1 75 ? 226.443 198.772 206.686 1.00 68.38 75 PRO A O 1
ATOM 1155 N N . THR A 1 76 ? 228.020 197.427 207.566 1.00 62.81 76 THR A N 1
ATOM 1156 C CA . THR A 1 76 ? 227.039 196.408 207.927 1.00 65.09 76 THR A CA 1
ATOM 1157 C C . THR A 1 76 ? 226.071 196.915 208.988 1.00 62.14 76 THR A C 1
ATOM 1158 O O . THR A 1 76 ? 224.902 196.515 209.003 1.00 59.03 76 THR A O 1
ATOM 1169 N N . THR A 1 77 ? 226.533 197.794 209.873 1.00 59.39 77 THR A N 1
ATOM 1170 C CA . THR A 1 77 ? 225.667 198.359 210.895 1.00 60.88 77 THR A CA 1
ATOM 1171 C C . THR A 1 77 ? 224.605 199.255 210.261 1.00 61.44 77 THR A C 1
ATOM 1172 O O . THR A 1 77 ? 224.784 199.792 209.166 1.00 65.44 77 THR A O 1
ATOM 1183 N N . GLY A 1 78 ? 223.487 199.410 210.967 1.00 57.09 78 GLY A N 1
ATOM 1184 C CA . GLY A 1 78 ? 222.335 200.111 210.452 1.00 52.57 78 GLY A CA 1
ATOM 1185 C C . GLY A 1 78 ? 222.585 201.565 210.095 1.00 57.34 78 GLY A C 1
ATOM 1186 O O . GLY A 1 78 ? 223.708 202.070 210.171 1.00 63.39 78 GLY A O 1
ATOM 1190 N N . PRO A 1 79 ? 221.525 202.262 209.684 1.00 56.22 79 PRO A N 1
ATOM 1191 C CA . PRO A 1 79 ? 221.662 203.672 209.303 1.00 56.50 79 PRO A CA 1
ATOM 1192 C C . PRO A 1 79 ? 221.956 204.565 210.497 1.00 56.24 79 PRO A C 1
ATOM 1193 O O . PRO A 1 79 ? 221.605 204.254 211.638 1.00 55.41 79 PRO A O 1
ATOM 1204 N N . ALA A 1 80 ? 222.599 205.698 210.216 1.00 54.72 80 ALA A N 1
ATOM 1205 C CA . ALA A 1 80 ? 222.888 206.694 211.237 1.00 54.28 80 ALA A CA 1
ATOM 1206 C C . ALA A 1 80 ? 221.692 207.617 211.434 1.00 55.38 80 ALA A C 1
ATOM 1207 O O . ALA A 1 80 ? 221.083 208.083 210.467 1.00 56.35 80 ALA A O 1
ATOM 1214 N N . THR A 1 81 ? 221.363 207.878 212.698 1.00 56.10 81 THR A N 1
ATOM 1215 C CA . THR A 1 81 ? 220.240 208.728 213.059 1.00 54.18 81 THR A CA 1
ATOM 1216 C C . THR A 1 81 ? 220.669 209.698 214.152 1.00 54.45 81 THR A C 1
ATOM 1217 O O . THR A 1 81 ? 221.585 209.425 214.931 1.00 50.33 81 THR A O 1
ATOM 1228 N N . LEU A 1 82 ? 219.989 210.842 214.202 1.00 55.20 82 LEU A N 1
ATOM 1229 C CA . LEU A 1 82 ? 220.209 211.866 215.210 1.00 53.00 82 LEU A CA 1
ATOM 1230 C C . LEU A 1 82 ? 218.873 212.301 215.792 1.00 58.83 82 LEU A C 1
ATOM 1231 O O . LEU A 1 82 ? 217.854 212.262 215.097 1.00 62.04 82 LEU A O 1
ATOM 1247 N N . PRO A 1 83 ? 218.838 212.719 217.062 1.00 57.57 83 PRO A N 1
ATOM 1248 C CA . PRO A 1 83 ? 217.613 213.354 217.576 1.00 58.55 83 PRO A CA 1
ATOM 1249 C C . PRO A 1 83 ? 217.304 214.666 216.888 1.00 57.86 83 PRO A C 1
ATOM 1250 O O . PRO A 1 83 ? 216.168 215.148 216.975 1.00 55.55 83 PRO A O 1
ATOM 1261 N N . GLU A 1 84 ? 218.289 215.262 216.221 1.00 58.27 84 GLU A N 1
ATOM 1262 C CA . GLU A 1 84 ? 218.152 216.575 215.616 1.00 53.73 84 GLU A CA 1
ATOM 1263 C C . GLU A 1 84 ? 217.430 216.536 214.277 1.00 53.21 84 GLU A C 1
ATOM 1264 O O . GLU A 1 84 ? 217.056 217.594 213.763 1.00 57.64 84 GLU A O 1
ATOM 1276 N N . GLU A 1 85 ? 217.233 215.350 213.697 1.00 51.71 85 GLU A N 1
ATOM 1277 C CA . GLU A 1 85 ? 216.551 215.260 212.414 1.00 56.47 85 GLU A CA 1
ATOM 1278 C C . GLU A 1 85 ? 215.073 215.602 212.526 1.00 56.76 85 GLU A C 1
ATOM 1279 O O . GLU A 1 85 ? 214.435 215.877 211.504 1.00 50.60 85 GLU A O 1
ATOM 1291 N N . HIS A 1 86 ? 214.519 215.594 213.735 1.00 59.31 86 HIS A N 1
ATOM 1292 C CA . HIS A 1 86 ? 213.108 215.875 213.969 1.00 51.32 86 HIS A CA 1
ATOM 1293 C C . HIS A 1 86 ? 212.957 216.971 215.014 1.00 50.63 86 HIS A C 1
ATOM 1294 O O . HIS A 1 86 ? 212.237 216.832 216.004 1.00 52.11 86 HIS A O 1
ATOM 1308 N N . GLN A 1 87 ? 213.670 218.078 214.815 1.00 48.79 87 GLN A N 1
ATOM 1309 C CA . GLN A 1 87 ? 213.570 219.246 215.675 1.00 50.79 87 GLN A CA 1
ATOM 1310 C C . GLN A 1 87 ? 213.328 220.484 214.825 1.00 50.30 87 GLN A C 1
ATOM 1311 O O . GLN A 1 87 ? 213.699 220.537 213.649 1.00 45.46 87 GLN A O 1
ATOM 1325 N N . ALA A 1 88 ? 212.693 221.480 215.434 1.00 49.84 88 ALA A N 1
ATOM 1326 C CA . ALA A 1 88 ? 212.394 222.719 214.730 1.00 49.43 88 ALA A CA 1
ATOM 1327 C C . ALA A 1 88 ? 213.670 223.515 214.486 1.00 51.48 88 ALA A C 1
ATOM 1328 O O . ALA A 1 88 ? 214.569 223.559 215.331 1.00 50.31 88 ALA A O 1
ATOM 1335 N N . ASN A 1 89 ? 213.741 224.155 213.320 1.00 50.24 89 ASN A N 1
ATOM 1336 C CA . ASN A 1 89 ? 214.878 224.998 212.949 1.00 46.93 89 ASN A CA 1
ATOM 1337 C C . ASN A 1 89 ? 216.182 224.202 212.948 1.00 48.49 89 ASN A C 1
ATOM 1338 O O . ASN A 1 89 ? 217.187 224.609 213.532 1.00 47.21 89 ASN A O 1
ATOM 1349 N N . MET A 1 90 ? 216.156 223.049 212.286 1.00 52.73 90 MET A N 1
ATOM 1350 C CA . MET A 1 90 ? 217.337 222.222 212.080 1.00 47.97 90 MET A CA 1
ATOM 1351 C C . MET A 1 90 ? 217.435 221.859 210.608 1.00 48.58 90 MET A C 1
ATOM 1352 O O . MET A 1 90 ? 216.423 221.567 209.964 1.00 49.05 90 MET A O 1
ATOM 1366 N N . VAL A 1 91 ? 218.654 221.886 210.076 1.00 48.18 91 VAL A N 1
ATOM 1367 C CA . VAL A 1 91 ? 218.919 221.537 208.683 1.00 50.93 91 VAL A CA 1
ATOM 1368 C C . VAL A 1 91 ? 219.850 220.333 208.681 1.00 50.58 91 VAL A C 1
ATOM 1369 O O . VAL A 1 91 ? 220.941 220.386 209.262 1.00 51.41 91 VAL A O 1
ATOM 1382 N N . CYS A 1 92 ? 219.422 219.253 208.032 1.00 51.87 92 CYS A N 1
ATOM 1383 C CA . CYS A 1 92 ? 220.138 217.988 208.064 1.00 51.35 92 CYS A CA 1
ATOM 1384 C C . CYS A 1 92 ? 220.236 217.404 206.662 1.00 49.94 92 CYS A C 1
ATOM 1385 O O . CYS A 1 92 ? 219.456 217.739 205.767 1.00 49.24 92 CYS A O 1
ATOM 1392 N N . LYS A 1 93 ? 221.217 216.520 206.483 1.00 51.64 93 LYS A N 1
ATOM 1393 C CA . LYS A 1 93 ? 221.386 215.794 205.233 1.00 51.99 93 LYS A CA 1
ATOM 1394 C C . LYS A 1 93 ? 221.859 214.379 205.530 1.00 54.88 93 LYS A C 1
ATOM 1395 O O . LYS A 1 93 ? 222.612 214.147 206.479 1.00 55.67 93 LYS A O 1
ATOM 1414 N N . ARG A 1 94 ? 221.409 213.438 204.703 1.00 54.60 94 ARG A N 1
ATOM 1415 C CA . ARG A 1 94 ? 221.848 212.051 204.757 1.00 51.86 94 ARG A CA 1
ATOM 1416 C C . ARG A 1 94 ? 222.668 211.730 203.516 1.00 58.07 94 ARG A C 1
ATOM 1417 O O . ARG A 1 94 ? 222.281 212.082 202.398 1.00 61.65 94 ARG A O 1
ATOM 1438 N N . ASP A 1 95 ? 223.799 211.059 203.716 1.00 57.41 95 ASP A N 1
ATOM 1439 C CA . ASP A 1 95 ? 224.649 210.620 202.615 1.00 56.66 95 ASP A CA 1
ATOM 1440 C C . ASP A 1 95 ? 225.338 209.324 203.034 1.00 55.96 95 ASP A C 1
ATOM 1441 O O . ASP A 1 95 ? 225.048 208.763 204.096 1.00 55.62 95 ASP A O 1
ATOM 1450 N N . GLN A 1 96 ? 226.252 208.842 202.194 1.00 58.02 96 GLN A N 1
ATOM 1451 C CA . GLN A 1 96 ? 226.992 207.615 202.454 1.00 57.00 96 GLN A CA 1
ATOM 1452 C C . GLN A 1 96 ? 228.486 207.893 202.388 1.00 52.93 96 GLN A C 1
ATOM 1453 O O . GLN A 1 96 ? 228.951 208.642 201.523 1.00 52.82 96 GLN A O 1
ATOM 1467 N N . SER A 1 97 ? 229.232 207.276 203.301 1.00 53.07 97 SER A N 1
ATOM 1468 C CA . SER A 1 97 ? 230.668 207.464 203.413 1.00 54.61 97 SER A CA 1
ATOM 1469 C C . SER A 1 97 ? 231.385 206.136 203.221 1.00 57.99 97 SER A C 1
ATOM 1470 O O . SER A 1 97 ? 230.875 205.078 203.598 1.00 61.86 97 SER A O 1
ATOM 1478 N N . ASP A 1 98 ? 232.577 206.201 202.636 1.00 56.36 98 ASP A N 1
ATOM 1479 C CA . ASP A 1 98 ? 233.392 205.013 202.423 1.00 55.94 98 ASP A CA 1
ATOM 1480 C C . ASP A 1 98 ? 234.158 204.684 203.698 1.00 54.00 98 ASP A C 1
ATOM 1481 O O . ASP A 1 98 ? 234.932 205.509 204.195 1.00 59.64 98 ASP A O 1
ATOM 1490 N N . ARG A 1 99 ? 233.941 203.484 204.225 1.00 52.89 99 ARG A N 1
ATOM 1491 C CA . ARG A 1 99 ? 234.540 203.030 205.471 1.00 53.53 99 ARG A CA 1
ATOM 1492 C C . ARG A 1 99 ? 235.446 201.831 205.202 1.00 51.24 99 ARG A C 1
ATOM 1493 O O . ARG A 1 99 ? 235.502 201.296 204.093 1.00 51.56 99 ARG A O 1
ATOM 1514 N N . GLY A 1 100 ? 236.158 201.413 206.243 1.00 46.38 100 GLY A N 1
ATOM 1515 C CA . GLY A 1 100 ? 237.067 200.289 206.127 1.00 45.46 100 GLY A CA 1
ATOM 1516 C C . GLY A 1 100 ? 237.783 200.058 207.443 1.00 45.22 100 GLY A C 1
ATOM 1517 O O . GLY A 1 100 ? 237.296 200.449 208.504 1.00 49.05 100 GLY A O 1
ATOM 1521 N N . TRP A 1 101 ? 238.945 199.410 207.357 1.00 44.47 101 TRP A N 1
ATOM 1522 C CA . TRP A 1 101 ? 239.727 199.147 208.560 1.00 44.53 101 TRP A CA 1
ATOM 1523 C C . TRP A 1 101 ? 240.403 200.415 209.072 1.00 46.44 101 TRP A C 1
ATOM 1524 O O . TRP A 1 101 ? 240.611 200.568 210.281 1.00 45.45 101 TRP A O 1
ATOM 1545 N N . GLY A 1 102 ? 240.760 201.329 208.168 1.00 49.45 102 GLY A N 1
ATOM 1546 C CA . GLY A 1 102 ? 241.352 202.586 208.595 1.00 48.62 102 GLY A CA 1
ATOM 1547 C C . GLY A 1 102 ? 240.407 203.421 209.437 1.00 51.11 102 GLY A C 1
ATOM 1548 O O . GLY A 1 102 ? 240.826 204.075 210.395 1.00 51.51 102 GLY A O 1
ATOM 1552 N N . ASN A 1 103 ? 239.121 203.416 209.090 1.00 48.57 103 ASN A N 1
ATOM 1553 C CA . ASN A 1 103 ? 238.099 204.110 209.863 1.00 43.97 103 ASN A CA 1
ATOM 1554 C C . ASN A 1 103 ? 237.546 203.257 210.996 1.00 48.15 103 ASN A C 1
ATOM 1555 O O . ASN A 1 103 ? 236.517 203.615 211.577 1.00 54.79 103 ASN A O 1
ATOM 1566 N N . HIS A 1 104 ? 238.196 202.136 211.308 1.00 47.61 104 HIS A N 1
ATOM 1567 C CA . HIS A 1 104 ? 237.801 201.270 212.419 1.00 48.27 104 HIS A CA 1
ATOM 1568 C C . HIS A 1 104 ? 236.407 200.681 212.199 1.00 49.53 104 HIS A C 1
ATOM 1569 O O . HIS A 1 104 ? 235.547 200.729 213.077 1.00 50.32 104 HIS A O 1
ATOM 1583 N N . CYS A 1 105 ? 236.193 200.123 211.012 1.00 48.65 105 CYS A N 1
ATOM 1584 C CA . CYS A 1 105 ? 234.993 199.365 210.700 1.00 49.30 105 CYS A CA 1
ATOM 1585 C C . CYS A 1 105 ? 235.390 197.954 210.291 1.00 53.39 105 CYS A C 1
ATOM 1586 O O . CYS A 1 105 ? 236.443 197.749 209.682 1.00 56.06 105 CYS A O 1
ATOM 1593 N N . GLY A 1 106 ? 234.545 196.981 210.634 1.00 56.33 106 GLY A N 1
ATOM 1594 C CA . GLY A 1 106 ? 234.873 195.589 210.387 1.00 51.02 106 GLY A CA 1
ATOM 1595 C C . GLY A 1 106 ? 234.777 195.163 208.938 1.00 50.58 106 GLY A C 1
ATOM 1596 O O . GLY A 1 106 ? 235.285 194.089 208.595 1.00 53.95 106 GLY A O 1
ATOM 1600 N N . PHE A 1 107 ? 234.154 195.972 208.085 1.00 47.71 107 PHE A N 1
ATOM 1601 C CA . PHE A 1 107 ? 233.958 195.630 206.685 1.00 49.56 107 PHE A CA 1
ATOM 1602 C C . PHE A 1 107 ? 234.250 196.848 205.822 1.00 50.24 107 PHE A C 1
ATOM 1603 O O . PHE A 1 107 ? 234.160 197.988 206.281 1.00 52.01 107 PHE A O 1
ATOM 1620 N N . PHE A 1 108 ? 234.606 196.592 204.567 1.00 51.31 108 PHE A N 1
ATOM 1621 C CA . PHE A 1 108 ? 234.843 197.649 203.594 1.00 50.86 108 PHE A CA 1
ATOM 1622 C C . PHE A 1 108 ? 233.574 197.886 202.787 1.00 56.79 108 PHE A C 1
ATOM 1623 O O . PHE A 1 108 ? 232.993 196.943 202.241 1.00 62.38 108 PHE A O 1
ATOM 1640 N N . GLY A 1 109 ? 233.151 199.142 202.707 1.00 52.88 109 GLY A N 1
ATOM 1641 C CA . GLY A 1 109 ? 231.952 199.470 201.961 1.00 51.99 109 GLY A CA 1
ATOM 1642 C C . GLY A 1 109 ? 231.550 200.908 202.207 1.00 58.86 109 GLY A C 1
ATOM 1643 O O . GLY A 1 109 ? 232.369 201.735 202.608 1.00 61.36 109 GLY A O 1
ATOM 1647 N N . LYS A 1 110 ? 230.273 201.187 201.963 1.00 62.54 110 LYS A N 1
ATOM 1648 C CA . LYS A 1 110 ? 229.714 202.523 202.121 1.00 58.63 110 LYS A CA 1
ATOM 1649 C C . LYS A 1 110 ? 228.853 202.560 203.378 1.00 57.11 110 LYS A C 1
ATOM 1650 O O . LYS A 1 110 ? 227.896 201.788 203.501 1.00 57.02 110 LYS A O 1
ATOM 1669 N N . GLY A 1 111 ? 229.195 203.454 204.305 1.00 54.45 111 GLY A N 1
ATOM 1670 C CA . GLY A 1 111 ? 228.458 203.610 205.540 1.00 53.08 111 GLY A CA 1
ATOM 1671 C C . GLY A 1 111 ? 227.312 204.596 205.406 1.00 55.93 111 GLY A C 1
ATOM 1672 O O . GLY A 1 111 ? 226.964 205.056 204.317 1.00 56.82 111 GLY A O 1
ATOM 1676 N N . SER A 1 112 ? 226.712 204.917 206.549 1.00 57.21 112 SER A N 1
ATOM 1677 C CA . SER A 1 112 ? 225.623 205.879 206.634 1.00 56.37 112 SER A CA 1
ATOM 1678 C C . SER A 1 112 ? 226.043 207.018 207.550 1.00 52.95 112 SER A C 1
ATOM 1679 O O . SER A 1 112 ? 226.499 206.780 208.673 1.00 51.16 112 SER A O 1
ATOM 1687 N N . ILE A 1 113 ? 225.886 208.249 207.072 1.00 51.85 113 ILE A N 1
ATOM 1688 C CA . ILE A 1 113 ? 226.325 209.437 207.795 1.00 51.32 113 ILE A CA 1
ATOM 1689 C C . ILE A 1 113 ? 225.249 210.508 207.686 1.00 52.90 113 ILE A C 1
ATOM 1690 O O . ILE A 1 113 ? 224.635 210.682 206.627 1.00 57.63 113 ILE A O 1
ATOM 1706 N N . VAL A 1 114 ? 225.014 211.219 208.788 1.00 50.85 114 VAL A N 1
ATOM 1707 C CA . VAL A 1 114 ? 224.037 212.301 208.849 1.00 51.96 114 VAL A CA 1
ATOM 1708 C C . VAL A 1 114 ? 224.665 213.483 209.576 1.00 55.36 114 VAL A C 1
ATOM 1709 O O . VAL A 1 114 ? 225.286 213.310 210.630 1.00 54.76 114 VAL A O 1
ATOM 1722 N N . ALA A 1 115 ? 224.504 214.680 209.012 1.00 57.09 115 ALA A N 1
ATOM 1723 C CA . ALA A 1 115 ? 225.045 215.906 209.584 1.00 52.77 115 ALA A CA 1
ATOM 1724 C C . ALA A 1 115 ? 223.923 216.914 209.777 1.00 53.00 115 ALA A C 1
ATOM 1725 O O . ALA A 1 115 ? 223.122 217.139 208.868 1.00 55.41 115 ALA A O 1
ATOM 1732 N N . CYS A 1 116 ? 223.879 217.530 210.958 1.00 53.42 116 CYS A N 1
ATOM 1733 C CA . CYS A 1 116 ? 222.821 218.462 211.313 1.00 53.11 116 CYS A CA 1
ATOM 1734 C C . CYS A 1 116 ? 223.421 219.742 211.877 1.00 55.82 116 CYS A C 1
ATOM 1735 O O . CYS A 1 116 ? 224.523 219.747 212.431 1.00 61.31 116 CYS A O 1
ATOM 1742 N N . ALA A 1 117 ? 222.675 220.836 211.728 1.00 56.29 117 ALA A N 1
ATOM 1743 C CA . ALA A 1 117 ? 223.083 222.131 212.250 1.00 52.91 117 ALA A CA 1
ATOM 1744 C C . ALA A 1 117 ? 221.838 222.923 212.620 1.00 52.26 117 ALA A C 1
ATOM 1745 O O . ALA A 1 117 ? 220.731 222.622 212.168 1.00 61.34 117 ALA A O 1
ATOM 1752 N N . LYS A 1 118 ? 222.031 223.944 213.449 1.00 46.38 118 LYS A N 1
ATOM 1753 C CA . LYS A 1 118 ? 220.937 224.764 213.955 1.00 48.77 118 LYS A CA 1
ATOM 1754 C C . LYS A 1 118 ? 220.822 226.026 213.108 1.00 52.49 118 LYS A C 1
ATOM 1755 O O . LYS A 1 118 ? 221.796 226.771 212.961 1.00 56.92 118 LYS A O 1
ATOM 1774 N N . PHE A 1 119 ? 219.634 226.263 212.556 1.00 52.88 119 PHE A N 1
ATOM 1775 C CA . PHE A 1 119 ? 219.393 227.416 211.701 1.00 52.24 119 PHE A CA 1
ATOM 1776 C C . PHE A 1 119 ? 218.938 228.609 212.529 1.00 52.54 119 PHE A C 1
ATOM 1777 O O . PHE A 1 119 ? 218.097 228.481 213.423 1.00 52.06 119 PHE A O 1
ATOM 1794 N N . GLU A 1 120 ? 219.500 229.775 212.221 1.00 56.55 120 GLU A N 1
ATOM 1795 C CA . GLU A 1 120 ? 219.135 231.009 212.900 1.00 57.88 120 GLU A CA 1
ATOM 1796 C C . GLU A 1 120 ? 219.384 232.160 211.939 1.00 60.43 120 GLU A C 1
ATOM 1797 O O . GLU A 1 120 ? 220.379 232.152 211.209 1.00 66.97 120 GLU A O 1
ATOM 1809 N N . CYS A 1 121 ? 218.476 233.131 211.925 1.00 56.60 121 CYS A N 1
ATOM 1810 C CA . CYS A 1 121 ? 218.505 234.217 210.955 1.00 58.91 121 CYS A CA 1
ATOM 1811 C C . CYS A 1 121 ? 219.026 235.499 211.593 1.00 64.14 121 CYS A C 1
ATOM 1812 O O . CYS A 1 121 ? 218.627 235.858 212.705 1.00 68.27 121 CYS A O 1
ATOM 1819 N N . GLU A 1 122 ? 219.919 236.186 210.880 1.00 61.65 122 GLU A N 1
ATOM 1820 C CA . GLU A 1 122 ? 220.401 237.484 211.332 1.00 62.85 122 GLU A CA 1
ATOM 1821 C C . GLU A 1 122 ? 219.239 238.466 211.440 1.00 66.43 122 GLU A C 1
ATOM 1822 O O . GLU A 1 122 ? 218.333 238.475 210.603 1.00 67.16 122 GLU A O 1
ATOM 1834 N N . GLU A 1 123 ? 219.267 239.297 212.485 1.00 67.38 123 GLU A N 1
ATOM 1835 C CA . GLU A 1 123 ? 218.106 240.130 212.787 1.00 67.36 123 GLU A CA 1
ATOM 1836 C C . GLU A 1 123 ? 217.818 241.126 211.667 1.00 63.98 123 GLU A C 1
ATOM 1837 O O . GLU A 1 123 ? 216.657 241.328 211.295 1.00 66.58 123 GLU A O 1
ATOM 1849 N N . ALA A 1 124 ? 218.855 241.749 211.108 1.00 56.71 124 ALA A N 1
ATOM 1850 C CA . ALA A 1 124 ? 218.668 242.800 210.120 1.00 58.73 124 ALA A CA 1
ATOM 1851 C C . ALA A 1 124 ? 218.534 242.278 208.696 1.00 60.54 124 ALA A C 1
ATOM 1852 O O . ALA A 1 124 ? 218.184 243.056 207.802 1.00 63.13 124 ALA A O 1
ATOM 1859 N N . LYS A 1 125 ? 218.797 240.996 208.458 1.00 58.22 125 LYS A N 1
ATOM 1860 C CA . LYS A 1 125 ? 218.731 240.419 207.116 1.00 55.74 125 LYS A CA 1
ATOM 1861 C C . LYS A 1 125 ? 217.427 239.636 207.008 1.00 52.81 125 LYS A C 1
ATOM 1862 O O . LYS A 1 125 ? 217.368 238.454 207.352 1.00 52.31 125 LYS A O 1
ATOM 1881 N N . LYS A 1 126 ? 216.381 240.300 206.519 1.00 54.39 126 LYS A N 1
ATOM 1882 C CA . LYS A 1 126 ? 215.053 239.702 206.477 1.00 46.30 126 LYS A CA 1
ATOM 1883 C C . LYS A 1 126 ? 214.118 240.518 205.593 1.00 44.89 126 LYS A C 1
ATOM 1884 O O . LYS A 1 126 ? 214.014 241.738 205.756 1.00 49.55 126 LYS A O 1
ATOM 1903 N N . ALA A 1 127 ? 213.432 239.857 204.661 1.00 41.25 127 ALA A N 1
ATOM 1904 C CA . ALA A 1 127 ? 212.523 240.516 203.727 1.00 38.98 127 ALA A CA 1
ATOM 1905 C C . ALA A 1 127 ? 211.088 240.287 204.191 1.00 41.41 127 ALA A C 1
ATOM 1906 O O . ALA A 1 127 ? 210.600 239.154 204.183 1.00 47.11 127 ALA A O 1
ATOM 1913 N N . VAL A 1 128 ? 210.412 241.367 204.580 1.00 41.63 128 VAL A N 1
ATOM 1914 C CA . VAL A 1 128 ? 209.057 241.313 205.116 1.00 39.28 128 VAL A CA 1
ATOM 1915 C C . VAL A 1 128 ? 208.090 241.832 204.063 1.00 41.24 128 VAL A C 1
ATOM 1916 O O . VAL A 1 128 ? 208.383 242.810 203.363 1.00 44.25 128 VAL A O 1
ATOM 1929 N N . GLY A 1 129 ? 206.935 241.182 203.949 1.00 39.18 129 GLY A N 1
ATOM 1930 C CA . GLY A 1 129 ? 205.920 241.574 202.991 1.00 40.25 129 GLY A CA 1
ATOM 1931 C C . GLY A 1 129 ? 204.668 242.077 203.683 1.00 41.32 129 GLY A C 1
ATOM 1932 O O . GLY A 1 129 ? 204.287 241.585 204.745 1.00 43.20 129 GLY A O 1
ATOM 1936 N N . HIS A 1 130 ? 204.029 243.070 203.064 1.00 44.14 130 HIS A N 1
ATOM 1937 C CA . HIS A 1 130 ? 202.784 243.645 203.552 1.00 40.53 130 HIS A CA 1
ATOM 1938 C C . HIS A 1 130 ? 201.764 243.678 202.424 1.00 42.53 130 HIS A C 1
ATOM 1939 O O . HIS A 1 130 ? 202.123 243.745 201.246 1.00 44.36 130 HIS A O 1
ATOM 1953 N N . VAL A 1 131 ? 200.483 243.632 202.795 1.00 43.39 131 VAL A N 1
ATOM 1954 C CA . VAL A 1 131 ? 199.391 243.628 201.833 1.00 41.95 131 VAL A CA 1
ATOM 1955 C C . VAL A 1 131 ? 198.376 244.691 202.232 1.00 43.87 131 VAL A C 1
ATOM 1956 O O . VAL A 1 131 ? 198.221 245.029 203.406 1.00 43.94 131 VAL A O 1
ATOM 1969 N N . TYR A 1 132 ? 197.670 245.205 201.229 1.00 41.81 132 TYR A N 1
ATOM 1970 C CA . TYR A 1 132 ? 196.718 246.290 201.408 1.00 42.12 132 TYR A CA 1
ATOM 1971 C C . TYR A 1 132 ? 195.309 245.742 201.594 1.00 45.94 132 TYR A C 1
ATOM 1972 O O . TYR A 1 132 ? 194.956 244.687 201.061 1.00 45.83 132 TYR A O 1
ATOM 1990 N N . ASP A 1 133 ? 194.504 246.476 202.356 1.00 45.14 133 ASP A N 1
ATOM 1991 C CA . ASP A 1 133 ? 193.104 246.149 202.587 1.00 44.96 133 ASP A CA 1
ATOM 1992 C C . ASP A 1 133 ? 192.231 247.116 201.800 1.00 44.24 133 ASP A C 1
ATOM 1993 O O . ASP A 1 133 ? 192.406 248.335 201.900 1.00 43.97 133 ASP A O 1
ATOM 2002 N N . SER A 1 134 ? 191.290 246.572 201.023 1.00 43.75 134 SER A N 1
ATOM 2003 C CA . SER A 1 134 ? 190.440 247.419 200.191 1.00 45.16 134 SER A CA 1
ATOM 2004 C C . SER A 1 134 ? 189.686 248.445 201.026 1.00 43.46 134 SER A C 1
ATOM 2005 O O . SER A 1 134 ? 189.530 249.599 200.610 1.00 45.29 134 SER A O 1
ATOM 2013 N N . THR A 1 135 ? 189.204 248.044 202.200 1.00 41.61 135 THR A N 1
ATOM 2014 C CA . THR A 1 135 ? 188.413 248.948 203.021 1.00 40.68 135 THR A CA 1
ATOM 2015 C C . THR A 1 135 ? 189.248 250.080 203.607 1.00 42.66 135 THR A C 1
ATOM 2016 O O . THR A 1 135 ? 188.682 251.102 204.009 1.00 44.99 135 THR A O 1
ATOM 2027 N N . LYS A 1 136 ? 190.577 249.935 203.652 1.00 40.32 136 LYS A N 1
ATOM 2028 C CA . LYS A 1 136 ? 191.426 250.876 204.369 1.00 39.30 136 LYS A CA 1
ATOM 2029 C C . LYS A 1 136 ? 192.427 251.620 203.496 1.00 39.36 136 LYS A C 1
ATOM 2030 O O . LYS A 1 136 ? 192.931 252.660 203.928 1.00 35.71 136 LYS A O 1
ATOM 2049 N N . ILE A 1 137 ? 192.734 251.127 202.294 1.00 38.71 137 ILE A N 1
ATOM 2050 C CA . ILE A 1 137 ? 193.654 251.849 201.424 1.00 35.51 137 ILE A CA 1
ATOM 2051 C C . ILE A 1 137 ? 193.052 253.206 201.094 1.00 34.32 137 ILE A C 1
ATOM 2052 O O . ILE A 1 137 ? 191.900 253.303 200.651 1.00 35.90 137 ILE A O 1
ATOM 2068 N N . THR A 1 138 ? 193.828 254.266 201.315 1.00 30.38 138 THR A N 1
ATOM 2069 C CA . THR A 1 138 ? 193.346 255.636 201.215 1.00 28.96 138 THR A CA 1
ATOM 2070 C C . THR A 1 138 ? 194.026 256.339 200.051 1.00 29.51 138 THR A C 1
ATOM 2071 O O . THR A 1 138 ? 195.250 256.262 199.902 1.00 33.79 138 THR A O 1
ATOM 2082 N N . TYR A 1 139 ? 193.230 257.026 199.237 1.00 30.53 139 TYR A N 1
ATOM 2083 C CA . TYR A 1 139 ? 193.718 257.853 198.141 1.00 26.66 139 TYR A CA 1
ATOM 2084 C C . TYR A 1 139 ? 193.528 259.317 198.510 1.00 28.52 139 TYR A C 1
ATOM 2085 O O . TYR A 1 139 ? 192.419 259.730 198.861 1.00 30.10 139 TYR A O 1
ATOM 2103 N N . VAL A 1 140 ? 194.604 260.095 198.431 1.00 28.66 140 VAL A N 1
ATOM 2104 C CA . VAL A 1 140 ? 194.582 261.512 198.775 1.00 29.73 140 VAL A CA 1
ATOM 2105 C C . VAL A 1 140 ? 194.610 262.312 197.481 1.00 30.21 140 VAL A C 1
ATOM 2106 O O . VAL A 1 140 ? 195.588 262.253 196.726 1.00 31.82 140 VAL A O 1
ATOM 2119 N N . VAL A 1 141 ? 193.545 263.071 197.235 1.00 29.38 141 VAL A N 1
ATOM 2120 C CA . VAL A 1 141 ? 193.394 263.876 196.030 1.00 27.14 141 VAL A CA 1
ATOM 2121 C C . VAL A 1 141 ? 193.347 265.337 196.449 1.00 28.36 141 VAL A C 1
ATOM 2122 O O . VAL A 1 141 ? 192.594 265.700 197.360 1.00 32.90 141 VAL A O 1
ATOM 2135 N N . LYS A 1 142 ? 194.151 266.171 195.793 1.00 26.54 142 LYS A N 1
ATOM 2136 C CA . LYS A 1 142 ? 194.257 267.587 196.122 1.00 27.95 142 LYS A CA 1
ATOM 2137 C C . LYS A 1 142 ? 193.766 268.434 194.957 1.00 27.88 142 LYS A C 1
ATOM 2138 O O . LYS A 1 142 ? 193.936 268.063 193.793 1.00 28.09 142 LYS A O 1
ATOM 2157 N N . VAL A 1 143 ? 193.158 269.574 195.280 1.00 28.09 143 VAL A N 1
ATOM 2158 C CA . VAL A 1 143 ? 192.621 270.499 194.290 1.00 25.56 143 VAL A CA 1
ATOM 2159 C C . VAL A 1 143 ? 192.999 271.912 194.706 1.00 27.54 143 VAL A C 1
ATOM 2160 O O . VAL A 1 143 ? 192.788 272.297 195.861 1.00 32.11 143 VAL A O 1
ATOM 2173 N N . GLU A 1 144 ? 193.548 272.687 193.771 1.00 29.30 144 GLU A N 1
ATOM 2174 C CA . GLU A 1 144 ? 193.849 274.090 194.020 1.00 30.50 144 GLU A CA 1
ATOM 2175 C C . GLU A 1 144 ? 193.351 274.908 192.834 1.00 29.56 144 GLU A C 1
ATOM 2176 O O . GLU A 1 144 ? 193.567 274.508 191.676 1.00 34.34 144 GLU A O 1
ATOM 2188 N N . PRO A 1 145 ? 192.693 276.039 193.061 1.00 23.98 145 PRO A N 1
ATOM 2189 C CA . PRO A 1 145 ? 192.278 276.899 191.951 1.00 25.06 145 PRO A CA 1
ATOM 2190 C C . PRO A 1 145 ? 193.450 277.733 191.444 1.00 28.92 145 PRO A C 1
ATOM 2191 O O . PRO A 1 145 ? 194.555 277.695 191.982 1.00 37.25 145 PRO A O 1
ATOM 2202 N N . HIS A 1 146 ? 193.190 278.492 190.382 1.00 25.56 146 HIS A N 1
ATOM 2203 C CA . HIS A 1 146 ? 194.178 279.403 189.807 1.00 24.71 146 HIS A CA 1
ATOM 2204 C C . HIS A 1 146 ? 193.943 280.767 190.443 1.00 25.90 146 HIS A C 1
ATOM 2205 O O . HIS A 1 146 ? 193.205 281.601 189.920 1.00 29.58 146 HIS A O 1
ATOM 2219 N N . THR A 1 147 ? 194.579 280.986 191.595 1.00 30.26 147 THR A N 1
ATOM 2220 C CA . THR A 1 147 ? 194.381 282.200 192.375 1.00 27.41 147 THR A CA 1
ATOM 2221 C C . THR A 1 147 ? 195.135 283.399 191.822 1.00 33.35 147 THR A C 1
ATOM 2222 O O . THR A 1 147 ? 194.930 284.515 192.310 1.00 33.94 147 THR A O 1
ATOM 2233 N N . GLY A 1 148 ? 195.997 283.207 190.826 1.00 33.35 148 GLY A N 1
ATOM 2234 C CA . GLY A 1 148 ? 196.743 284.311 190.261 1.00 28.06 148 GLY A CA 1
ATOM 2235 C C . GLY A 1 148 ? 198.030 284.655 190.974 1.00 27.04 148 GLY A C 1
ATOM 2236 O O . GLY A 1 148 ? 198.671 285.644 190.605 1.00 31.70 148 GLY A O 1
ATOM 2240 N N . ASP A 1 149 ? 198.429 283.883 191.981 1.00 28.60 149 ASP A N 1
ATOM 2241 C CA . ASP A 1 149 ? 199.668 284.113 192.708 1.00 35.81 149 ASP A CA 1
ATOM 2242 C C . ASP A 1 149 ? 200.527 282.858 192.663 1.00 36.41 149 ASP A C 1
ATOM 2243 O O . ASP A 1 149 ? 200.016 281.739 192.770 1.00 38.30 149 ASP A O 1
ATOM 2252 N N . TYR A 1 150 ? 201.832 283.049 192.500 1.00 34.58 150 TYR A N 1
ATOM 2253 C CA . TYR A 1 150 ? 202.773 281.947 192.354 1.00 36.74 150 TYR A CA 1
ATOM 2254 C C . TYR A 1 150 ? 203.485 281.681 193.673 1.00 42.98 150 TYR A C 1
ATOM 2255 O O . TYR A 1 150 ? 203.914 282.617 194.355 1.00 43.70 150 TYR A O 1
ATOM 2273 N N . GLN A 1 151 ? 203.605 280.401 194.023 1.00 44.24 151 GLN A N 1
ATOM 2274 C CA . GLN A 1 151 ? 204.312 279.961 195.217 1.00 43.46 151 GLN A CA 1
ATOM 2275 C C . GLN A 1 151 ? 205.098 278.705 194.874 1.00 43.12 151 GLN A C 1
ATOM 2276 O O . GLN A 1 151 ? 204.572 277.801 194.217 1.00 49.47 151 GLN A O 1
ATOM 2290 N N . ALA A 1 152 ? 206.351 278.647 195.318 1.00 35.80 152 ALA A N 1
ATOM 2291 C CA . ALA A 1 152 ? 207.206 277.512 195.007 1.00 36.85 152 ALA A CA 1
ATOM 2292 C C . ALA A 1 152 ? 206.710 276.250 195.715 1.00 42.36 152 ALA A C 1
ATOM 2293 O O . ALA A 1 152 ? 205.753 276.269 196.490 1.00 44.62 152 ALA A O 1
ATOM 2300 N N . ALA A 1 153 ? 207.385 275.134 195.429 1.00 44.40 153 ALA A N 1
ATOM 2301 C CA . ALA A 1 153 ? 206.986 273.851 195.997 1.00 41.36 153 ALA A CA 1
ATOM 2302 C C . ALA A 1 153 ? 207.228 273.765 197.499 1.00 43.57 153 ALA A C 1
ATOM 2303 O O . ALA A 1 153 ? 206.609 272.924 198.160 1.00 46.34 153 ALA A O 1
ATOM 2310 N N . ASN A 1 154 ? 208.105 274.600 198.055 1.00 40.73 154 ASN A N 1
ATOM 2311 C CA . ASN A 1 154 ? 208.387 274.583 199.484 1.00 41.78 154 ASN A CA 1
ATOM 2312 C C . ASN A 1 154 ? 207.544 275.580 200.269 1.00 44.93 154 ASN A C 1
ATOM 2313 O O . ASN A 1 154 ? 207.729 275.701 201.485 1.00 47.50 154 ASN A O 1
ATOM 2323 N N . GLU A 1 155 ? 206.622 276.283 199.617 1.00 42.41 155 GLU A N 1
ATOM 2324 C CA . GLU A 1 155 ? 205.733 277.233 200.273 1.00 40.02 155 GLU A CA 1
ATOM 2325 C C . GLU A 1 155 ? 204.308 276.703 200.222 1.00 43.28 155 GLU A C 1
ATOM 2326 O O . GLU A 1 155 ? 203.798 276.387 199.143 1.00 47.14 155 GLU A O 1
ATOM 2338 N N . THR A 1 156 ? 203.668 276.614 201.387 1.00 44.69 156 THR A N 1
ATOM 2339 C CA . THR A 1 156 ? 202.333 276.034 201.463 1.00 49.32 156 THR A CA 1
ATOM 2340 C C . THR A 1 156 ? 201.292 277.014 200.939 1.00 48.18 156 THR A C 1
ATOM 2341 O O . THR A 1 156 ? 201.384 278.224 201.162 1.00 46.00 156 THR A O 1
ATOM 2352 N N . ASN A 1 157 ? 200.291 276.480 200.245 1.00 40.67 157 ASN A N 1
ATOM 2353 C CA . ASN A 1 157 ? 199.192 277.269 199.705 1.00 37.21 157 ASN A CA 1
ATOM 2354 C C . ASN A 1 157 ? 197.983 277.128 200.619 1.00 38.92 157 ASN A C 1
ATOM 2355 O O . ASN A 1 157 ? 197.533 276.011 200.890 1.00 44.47 157 ASN A O 1
ATOM 2366 N N . GLU A 1 158 ? 197.464 278.258 201.094 1.00 35.07 158 GLU A N 1
ATOM 2367 C CA . GLU A 1 158 ? 196.301 278.243 201.968 1.00 39.49 158 GLU A CA 1
ATOM 2368 C C . GLU A 1 158 ? 195.004 277.971 201.217 1.00 41.46 158 GLU A C 1
ATOM 2369 O O . GLU A 1 158 ? 193.980 277.708 201.858 1.00 43.38 158 GLU A O 1
ATOM 2381 N N . ASN A 1 159 ? 195.022 278.019 199.887 1.00 39.58 159 ASN A N 1
ATOM 2382 C CA . ASN A 1 159 ? 193.854 277.731 199.067 1.00 36.51 159 ASN A CA 1
ATOM 2383 C C . ASN A 1 159 ? 193.869 276.319 198.492 1.00 31.59 159 ASN A C 1
ATOM 2384 O O . ASN A 1 159 ? 193.033 276.000 197.642 1.00 31.17 159 ASN A O 1
ATOM 2395 N N . ARG A 1 160 ? 194.797 275.473 198.929 1.00 31.04 160 ARG A N 1
ATOM 2396 C CA . ARG A 1 160 ? 194.849 274.088 198.486 1.00 27.49 160 ARG A CA 1
ATOM 2397 C C . ARG A 1 160 ? 193.955 273.230 199.370 1.00 31.74 160 ARG A C 1
ATOM 2398 O O . ARG A 1 160 ? 193.941 273.385 200.594 1.00 36.62 160 ARG A O 1
ATOM 2419 N N . LYS A 1 161 ? 193.210 272.321 198.743 1.00 28.08 161 LYS A N 1
ATOM 2420 C CA . LYS A 1 161 ? 192.274 271.454 199.441 1.00 24.55 161 LYS A CA 1
ATOM 2421 C C . LYS A 1 161 ? 192.676 270.000 199.253 1.00 28.46 161 LYS A C 1
ATOM 2422 O O . LYS A 1 161 ? 193.212 269.619 198.210 1.00 31.35 161 LYS A O 1
ATOM 2441 N N . THR A 1 162 ? 192.413 269.191 200.275 1.00 31.68 162 THR A N 1
ATOM 2442 C CA . THR A 1 162 ? 192.768 267.780 200.287 1.00 31.95 162 THR A CA 1
ATOM 2443 C C . THR A 1 162 ? 191.529 266.937 200.553 1.00 31.13 162 THR A C 1
ATOM 2444 O O . THR A 1 162 ? 190.711 267.272 201.415 1.00 31.05 162 THR A O 1
ATOM 2455 N N . ALA A 1 163 ? 191.398 265.845 199.804 1.00 31.08 163 ALA A N 1
ATOM 2456 C CA . ALA A 1 163 ? 190.318 264.885 199.985 1.00 29.52 163 ALA A CA 1
ATOM 2457 C C . ALA A 1 163 ? 190.910 263.488 200.077 1.00 29.46 163 ALA A C 1
ATOM 2458 O O . ALA A 1 163 ? 191.663 263.071 199.192 1.00 30.62 163 ALA A O 1
ATOM 2465 N N . GLN A 1 164 ? 190.566 262.769 201.141 1.00 30.34 164 GLN A N 1
ATOM 2466 C CA . GLN A 1 164 ? 191.016 261.398 201.343 1.00 28.26 164 GLN A CA 1
ATOM 2467 C C . GLN A 1 164 ? 189.874 260.447 201.020 1.00 28.66 164 GLN A C 1
ATOM 2468 O O . GLN A 1 164 ? 188.776 260.578 201.569 1.00 31.89 164 GLN A O 1
ATOM 2482 N N . PHE A 1 165 ? 190.135 259.492 200.132 1.00 27.42 165 PHE A N 1
ATOM 2483 C CA . PHE A 1 165 ? 189.100 258.627 199.579 1.00 28.95 165 PHE A CA 1
ATOM 2484 C C . PHE A 1 165 ? 189.308 257.197 200.061 1.00 30.64 165 PHE A C 1
ATOM 2485 O O . PHE A 1 165 ? 190.273 256.535 199.668 1.00 33.84 165 PHE A O 1
ATOM 2502 N N . THR A 1 166 ? 188.402 256.731 200.911 1.00 29.18 166 THR A N 1
ATOM 2503 C CA . THR A 1 166 ? 188.215 255.319 201.202 1.00 28.22 166 THR A CA 1
ATOM 2504 C C . THR A 1 166 ? 186.970 254.842 200.465 1.00 30.96 166 THR A C 1
ATOM 2505 O O . THR A 1 166 ? 186.281 255.619 199.801 1.00 32.99 166 THR A O 1
ATOM 2516 N N . VAL A 1 167 ? 186.679 253.544 200.578 1.00 30.09 167 VAL A N 1
ATOM 2517 C CA . VAL A 1 167 ? 185.456 253.013 199.986 1.00 20.20 167 VAL A CA 1
ATOM 2518 C C . VAL A 1 167 ? 184.204 253.567 200.645 1.00 21.28 167 VAL A C 1
ATOM 2519 O O . VAL A 1 167 ? 183.111 253.422 200.089 1.00 34.69 167 VAL A O 1
ATOM 2532 N N . ALA A 1 168 ? 184.331 254.211 201.803 1.00 17.71 168 ALA A N 1
ATOM 2533 C CA . ALA A 1 168 ? 183.198 254.785 202.513 1.00 17.78 168 ALA A CA 1
ATOM 2534 C C . ALA A 1 168 ? 182.845 256.187 202.034 1.00 22.20 168 ALA A C 1
ATOM 2535 O O . ALA A 1 168 ? 181.960 256.820 202.620 1.00 25.14 168 ALA A O 1
ATOM 2542 N N . SER A 1 169 ? 183.505 256.683 200.993 1.00 27.94 169 SER A N 1
ATOM 2543 C CA . SER A 1 169 ? 183.265 258.019 200.461 1.00 32.99 169 SER A CA 1
ATOM 2544 C C . SER A 1 169 ? 182.455 257.924 199.177 1.00 40.92 169 SER A C 1
ATOM 2545 O O . SER A 1 169 ? 182.821 257.179 198.261 1.00 48.24 169 SER A O 1
ATOM 2553 N N . GLU A 1 170 ? 181.351 258.669 199.117 1.00 43.64 170 GLU A N 1
ATOM 2554 C CA . GLU A 1 170 ? 180.569 258.782 197.889 1.00 46.02 170 GLU A CA 1
ATOM 2555 C C . GLU A 1 170 ? 180.972 260.017 197.088 1.00 47.39 170 GLU A C 1
ATOM 2556 O O . GLU A 1 170 ? 181.434 259.902 195.950 1.00 48.37 170 GLU A O 1
ATOM 2568 N N . LYS A 1 171 ? 180.814 261.198 197.679 1.00 46.00 171 LYS A N 1
ATOM 2569 C CA . LYS A 1 171 ? 181.063 262.467 197.013 1.00 35.22 171 LYS A CA 1
ATOM 2570 C C . LYS A 1 171 ? 181.647 263.428 198.036 1.00 42.76 171 LYS A C 1
ATOM 2571 O O . LYS A 1 171 ? 181.136 263.536 199.153 1.00 46.20 171 LYS A O 1
ATOM 2590 N N . VAL A 1 172 ? 182.716 264.123 197.652 1.00 40.40 172 VAL A N 1
ATOM 2591 C CA . VAL A 1 172 ? 183.445 265.013 198.548 1.00 32.36 172 VAL A CA 1
ATOM 2592 C C . VAL A 1 172 ? 183.310 266.434 198.025 1.00 31.65 172 VAL A C 1
ATOM 2593 O O . VAL A 1 172 ? 183.639 266.707 196.865 1.00 34.63 172 VAL A O 1
ATOM 2606 N N . ILE A 1 173 ? 182.842 267.335 198.882 1.00 33.14 173 ILE A N 1
ATOM 2607 C CA . ILE A 1 173 ? 182.662 268.740 198.539 1.00 31.35 173 ILE A CA 1
ATOM 2608 C C . ILE A 1 173 ? 183.830 269.518 199.129 1.00 32.81 173 ILE A C 1
ATOM 2609 O O . ILE A 1 173 ? 184.062 269.474 200.344 1.00 37.24 173 ILE A O 1
ATOM 2625 N N . LEU A 1 174 ? 184.561 270.233 198.280 1.00 26.56 174 LEU A N 1
ATOM 2626 C CA . LEU A 1 174 ? 185.716 271.020 198.694 1.00 23.33 174 LEU A CA 1
ATOM 2627 C C . LEU A 1 174 ? 185.383 272.497 198.554 1.00 24.47 174 LEU A C 1
ATOM 2628 O O . LEU A 1 174 ? 185.130 272.976 197.445 1.00 28.91 174 LEU A O 1
ATOM 2644 N N . ASP A 1 175 ? 185.396 273.215 199.673 1.00 23.92 175 ASP A N 1
ATOM 2645 C CA . ASP A 1 175 ? 185.009 274.623 199.697 1.00 20.93 175 ASP A CA 1
ATOM 2646 C C . ASP A 1 175 ? 186.218 275.450 199.283 1.00 22.44 175 ASP A C 1
ATOM 2647 O O . ASP A 1 175 ? 186.985 275.928 200.116 1.00 28.73 175 ASP A O 1
ATOM 2656 N N . LEU A 1 176 ? 186.380 275.636 197.972 1.00 21.11 176 LEU A N 1
ATOM 2657 C CA . LEU A 1 176 ? 187.503 276.407 197.455 1.00 20.42 176 LEU A CA 1
ATOM 2658 C C . LEU A 1 176 ? 187.417 277.883 197.814 1.00 20.89 176 LEU A C 1
ATOM 2659 O O . LEU A 1 176 ? 188.383 278.616 197.576 1.00 21.54 176 LEU A O 1
ATOM 2675 N N . GLY A 1 177 ? 186.296 278.337 198.366 1.00 20.97 177 GLY A N 1
ATOM 2676 C CA . GLY A 1 177 ? 186.192 279.692 198.868 1.00 21.00 177 GLY A CA 1
ATOM 2677 C C . GLY A 1 177 ? 185.429 280.614 197.942 1.00 25.38 177 GLY A C 1
ATOM 2678 O O . GLY A 1 177 ? 184.254 280.376 197.656 1.00 31.85 177 GLY A O 1
ATOM 2682 N N . ASP A 1 178 ? 186.083 281.678 197.474 1.00 27.33 178 ASP A N 1
ATOM 2683 C CA . ASP A 1 178 ? 185.454 282.585 196.522 1.00 26.73 178 ASP A CA 1
ATOM 2684 C C . ASP A 1 178 ? 185.371 281.997 195.121 1.00 24.36 178 ASP A C 1
ATOM 2685 O O . ASP A 1 178 ? 184.728 282.598 194.255 1.00 24.79 178 ASP A O 1
ATOM 2694 N N . TYR A 1 179 ? 186.003 280.849 194.878 1.00 23.18 179 TYR A N 1
ATOM 2695 C CA . TYR A 1 179 ? 185.902 280.147 193.607 1.00 20.95 179 TYR A CA 1
ATOM 2696 C C . TYR A 1 179 ? 184.868 279.026 193.641 1.00 22.74 179 TYR A C 1
ATOM 2697 O O . TYR A 1 179 ? 184.878 278.160 192.762 1.00 25.36 179 TYR A O 1
ATOM 2715 N N . GLY A 1 180 ? 183.984 279.020 194.635 1.00 21.27 180 GLY A N 1
ATOM 2716 C CA . GLY A 1 180 ? 182.919 278.038 194.678 1.00 20.72 180 GLY A CA 1
ATOM 2717 C C . GLY A 1 180 ? 183.375 276.701 195.237 1.00 21.03 180 GLY A C 1
ATOM 2718 O O . GLY A 1 180 ? 184.388 276.590 195.931 1.00 24.05 180 GLY A O 1
ATOM 2722 N N . ASP A 1 181 ? 182.599 275.669 194.920 1.00 22.87 181 ASP A N 1
ATOM 2723 C CA . ASP A 1 181 ? 182.837 274.314 195.391 1.00 21.47 181 ASP A CA 1
ATOM 2724 C C . ASP A 1 181 ? 183.129 273.401 194.208 1.00 24.58 181 ASP A C 1
ATOM 2725 O O . ASP A 1 181 ? 182.738 273.676 193.072 1.00 29.68 181 ASP A O 1
ATOM 2734 N N . VAL A 1 182 ? 183.824 272.302 194.486 1.00 21.38 182 VAL A N 1
ATOM 2735 C CA . VAL A 1 182 ? 184.108 271.291 193.475 1.00 23.06 182 VAL A CA 1
ATOM 2736 C C . VAL A 1 182 ? 183.873 269.915 194.082 1.00 27.86 182 VAL A C 1
ATOM 2737 O O . VAL A 1 182 ? 184.299 269.639 195.208 1.00 33.80 182 VAL A O 1
ATOM 2750 N N . SER A 1 183 ? 183.190 269.056 193.334 1.00 30.67 183 SER A N 1
ATOM 2751 C CA . SER A 1 183 ? 182.917 267.685 193.736 1.00 24.78 183 SER A CA 1
ATOM 2752 C C . SER A 1 183 ? 183.911 266.739 193.076 1.00 30.35 183 SER A C 1
ATOM 2753 O O . SER A 1 183 ? 184.522 267.059 192.055 1.00 35.53 183 SER A O 1
ATOM 2761 N N . LEU A 1 184 ? 184.069 265.563 193.674 1.00 31.34 184 LEU A N 1
ATOM 2762 C CA . LEU A 1 184 ? 185.025 264.583 193.162 1.00 33.60 184 LEU A CA 1
ATOM 2763 C C . LEU A 1 184 ? 184.418 263.205 192.938 1.00 38.79 184 LEU A C 1
ATOM 2764 O O . LEU A 1 184 ? 184.759 262.554 191.950 1.00 43.74 184 LEU A O 1
ATOM 2780 N N . THR A 1 185 ? 183.560 262.736 193.838 1.00 42.77 185 THR A N 1
ATOM 2781 C CA . THR A 1 185 ? 182.626 261.637 193.575 1.00 49.09 185 THR A CA 1
ATOM 2782 C C . THR A 1 185 ? 183.227 260.556 192.677 1.00 40.31 185 THR A C 1
ATOM 2783 O O . THR A 1 185 ? 182.721 260.260 191.595 1.00 40.79 185 THR A O 1
ATOM 2794 N N . CYS A 1 186 ? 184.316 259.948 193.144 1.00 39.34 186 CYS A N 1
ATOM 2795 C CA . CYS A 1 186 ? 185.019 258.970 192.326 1.00 46.13 186 CYS A CA 1
ATOM 2796 C C . CYS A 1 186 ? 185.313 257.697 193.112 1.00 47.25 186 CYS A C 1
ATOM 2797 O O . CYS A 1 186 ? 185.013 257.581 194.305 1.00 53.47 186 CYS A O 1
ATOM 2804 N N . LYS A 1 187 ? 185.928 256.747 192.411 1.00 38.83 187 LYS A N 1
ATOM 2805 C CA . LYS A 1 187 ? 185.904 255.332 192.743 1.00 42.39 187 LYS A CA 1
ATOM 2806 C C . LYS A 1 187 ? 187.266 254.845 193.210 1.00 42.97 187 LYS A C 1
ATOM 2807 O O . LYS A 1 187 ? 188.309 255.339 192.775 1.00 45.21 187 LYS A O 1
ATOM 2826 N N . VAL A 1 188 ? 187.240 253.848 194.095 1.00 39.00 188 VAL A N 1
ATOM 2827 C CA . VAL A 1 188 ? 188.459 253.200 194.563 1.00 36.08 188 VAL A CA 1
ATOM 2828 C C . VAL A 1 188 ? 188.677 251.839 193.909 1.00 38.28 188 VAL A C 1
ATOM 2829 O O . VAL A 1 188 ? 189.798 251.311 193.967 1.00 35.92 188 VAL A O 1
ATOM 2842 N N . ALA A 1 189 ? 187.649 251.258 193.286 1.00 44.07 189 ALA A N 1
ATOM 2843 C CA . ALA A 1 189 ? 187.804 249.964 192.635 1.00 40.47 189 ALA A CA 1
ATOM 2844 C C . ALA A 1 189 ? 188.666 250.050 191.383 1.00 41.26 189 ALA A C 1
ATOM 2845 O O . ALA A 1 189 ? 189.147 249.018 190.905 1.00 38.07 189 ALA A O 1
ATOM 2852 N N . SER A 1 190 ? 188.867 251.249 190.843 1.00 46.21 190 SER A N 1
ATOM 2853 C CA . SER A 1 190 ? 189.650 251.448 189.632 1.00 44.07 190 SER A CA 1
ATOM 2854 C C . SER A 1 190 ? 191.138 251.628 189.904 1.00 45.69 190 SER A C 1
ATOM 2855 O O . SER A 1 190 ? 191.913 251.751 188.950 1.00 47.40 190 SER A O 1
ATOM 2863 N N . GLY A 1 191 ? 191.557 251.639 191.166 1.00 42.63 191 GLY A N 1
ATOM 2864 C CA . GLY A 1 191 ? 192.949 251.864 191.493 1.00 38.59 191 GLY A CA 1
ATOM 2865 C C . GLY A 1 191 ? 193.798 250.623 191.333 1.00 44.19 191 GLY A C 1
ATOM 2866 O O . GLY A 1 191 ? 193.681 249.908 190.334 1.00 43.35 191 GLY A O 1
ATOM 2870 N N . ILE A 1 192 ? 194.661 250.356 192.311 1.00 51.30 192 ILE A N 1
ATOM 2871 C CA . ILE A 1 192 ? 195.535 249.191 192.265 1.00 53.88 192 ILE A CA 1
ATOM 2872 C C . ILE A 1 192 ? 194.722 247.950 192.606 1.00 53.50 192 ILE A C 1
ATOM 2873 O O . ILE A 1 192 ? 193.601 248.047 193.115 1.00 49.35 192 ILE A O 1
ATOM 2889 N N . ASP A 1 193 ? 195.277 246.775 192.317 1.00 55.97 193 ASP A N 1
ATOM 2890 C CA . ASP A 1 193 ? 194.659 245.503 192.689 1.00 56.90 193 ASP A CA 1
ATOM 2891 C C . ASP A 1 193 ? 195.311 245.028 193.980 1.00 56.08 193 ASP A C 1
ATOM 2892 O O . ASP A 1 193 ? 196.441 244.539 193.976 1.00 59.85 193 ASP A O 1
ATOM 2901 N N . VAL A 1 194 ? 194.588 245.171 195.093 1.00 53.27 194 VAL A N 1
ATOM 2902 C CA . VAL A 1 194 ? 195.151 244.827 196.396 1.00 54.20 194 VAL A CA 1
ATOM 2903 C C . VAL A 1 194 ? 195.431 243.334 196.503 1.00 56.12 194 VAL A C 1
ATOM 2904 O O . VAL A 1 194 ? 196.393 242.924 197.163 1.00 55.56 194 VAL A O 1
ATOM 2917 N N . ALA A 1 195 ? 194.599 242.497 195.880 1.00 54.42 195 ALA A N 1
ATOM 2918 C CA . ALA A 1 195 ? 194.781 241.055 195.984 1.00 54.17 195 ALA A CA 1
ATOM 2919 C C . ALA A 1 195 ? 196.055 240.568 195.309 1.00 58.28 195 ALA A C 1
ATOM 2920 O O . ALA A 1 195 ? 196.475 239.436 195.570 1.00 61.13 195 ALA A O 1
ATOM 2927 N N . GLN A 1 196 ? 196.675 241.383 194.453 1.00 58.39 196 GLN A N 1
ATOM 2928 C CA . GLN A 1 196 ? 197.874 240.978 193.728 1.00 56.29 196 GLN A CA 1
ATOM 2929 C C . GLN A 1 196 ? 199.017 241.967 193.924 1.00 52.23 196 GLN A C 1
ATOM 2930 O O . GLN A 1 196 ? 199.942 242.005 193.107 1.00 57.24 196 GLN A O 1
ATOM 2944 N N . THR A 1 197 ? 198.977 242.758 194.990 1.00 49.81 197 THR A N 1
ATOM 2945 C CA . THR A 1 197 ? 200.000 243.752 195.281 1.00 49.22 197 THR A CA 1
ATOM 2946 C C . THR A 1 197 ? 200.639 243.419 196.621 1.00 49.02 197 THR A C 1
ATOM 2947 O O . THR A 1 197 ? 199.936 243.121 197.591 1.00 53.35 197 THR A O 1
ATOM 2958 N N . VAL A 1 198 ? 201.968 243.457 196.666 1.00 46.48 198 VAL A N 1
ATOM 2959 C CA . VAL A 1 198 ? 202.730 243.202 197.882 1.00 43.72 198 VAL A CA 1
ATOM 2960 C C . VAL A 1 198 ? 203.793 244.282 198.007 1.00 43.62 198 VAL A C 1
ATOM 2961 O O . VAL A 1 198 ? 204.456 244.621 197.020 1.00 47.95 198 VAL A O 1
ATOM 2974 N N . VAL A 1 199 ? 203.951 244.824 199.214 1.00 40.29 199 VAL A N 1
ATOM 2975 C CA . VAL A 1 199 ? 204.940 245.867 199.465 1.00 37.42 199 VAL A CA 1
ATOM 2976 C C . VAL A 1 199 ? 206.064 245.294 200.316 1.00 38.19 199 VAL A C 1
ATOM 2977 O O . VAL A 1 199 ? 205.992 245.301 201.549 1.00 42.21 199 VAL A O 1
ATOM 2990 N N . MET A 1 200 ? 207.114 244.806 199.664 1.00 35.77 200 MET A N 1
ATOM 2991 C CA . MET A 1 200 ? 208.236 244.214 200.371 1.00 37.69 200 MET A CA 1
ATOM 2992 C C . MET A 1 200 ? 209.170 245.292 200.905 1.00 40.52 200 MET A C 1
ATOM 2993 O O . MET A 1 200 ? 209.314 246.369 200.320 1.00 44.75 200 MET A O 1
ATOM 3007 N N . SER A 1 201 ? 209.807 244.989 202.032 1.00 38.87 201 SER A N 1
ATOM 3008 C CA . SER A 1 201 ? 210.717 245.917 202.684 1.00 37.67 201 SER A CA 1
ATOM 3009 C C . SER A 1 201 ? 211.841 245.133 203.342 1.00 44.33 201 SER A C 1
ATOM 3010 O O . SER A 1 201 ? 211.721 243.934 203.606 1.00 47.64 201 SER A O 1
ATOM 3018 N N . LEU A 1 202 ? 212.940 245.830 203.607 1.00 51.85 202 LEU A N 1
ATOM 3019 C CA . LEU A 1 202 ? 214.098 245.264 204.282 1.00 52.54 202 LEU A CA 1
ATOM 3020 C C . LEU A 1 202 ? 214.265 245.922 205.644 1.00 65.13 202 LEU A C 1
ATOM 3021 O O . LEU A 1 202 ? 214.060 247.132 205.788 1.00 70.97 202 LEU A O 1
ATOM 3037 N N . GLY A 1 203 ? 214.643 245.123 206.642 1.00 69.99 203 GLY A N 1
ATOM 3038 C CA . GLY A 1 203 ? 214.804 245.666 207.980 1.00 77.10 203 GLY A CA 1
ATOM 3039 C C . GLY A 1 203 ? 215.941 246.662 208.079 1.00 85.60 203 GLY A C 1
ATOM 3040 O O . GLY A 1 203 ? 215.903 247.573 208.911 1.00 83.34 203 GLY A O 1
ATOM 3044 N N . SER A 1 204 ? 216.960 246.513 207.235 1.00 83.53 204 SER A N 1
ATOM 3045 C CA . SER A 1 204 ? 218.108 247.410 207.228 1.00 85.49 204 SER A CA 1
ATOM 3046 C C . SER A 1 204 ? 217.859 248.544 206.242 1.00 87.07 204 SER A C 1
ATOM 3047 O O . SER A 1 204 ? 217.757 248.310 205.033 1.00 82.29 204 SER A O 1
ATOM 3055 N N . SER A 1 205 ? 217.784 249.774 206.757 1.00 92.61 205 SER A N 1
ATOM 3056 C CA . SER A 1 205 ? 217.517 250.946 205.938 1.00 93.15 205 SER A CA 1
ATOM 3057 C C . SER A 1 205 ? 218.706 251.883 205.799 1.00 87.71 205 SER A C 1
ATOM 3058 O O . SER A 1 205 ? 218.755 252.642 204.826 1.00 82.76 205 SER A O 1
ATOM 3066 N N . LYS A 1 206 ? 219.659 251.856 206.731 1.00 89.10 206 LYS A N 1
ATOM 3067 C CA . LYS A 1 206 ? 220.824 252.726 206.649 1.00 90.64 206 LYS A CA 1
ATOM 3068 C C . LYS A 1 206 ? 221.867 252.217 205.667 1.00 82.55 206 LYS A C 1
ATOM 3069 O O . LYS A 1 206 ? 222.951 252.801 205.585 1.00 73.46 206 LYS A O 1
ATOM 3088 N N . ASP A 1 207 ? 221.564 251.150 204.929 1.00 81.53 207 ASP A N 1
ATOM 3089 C CA . ASP A 1 207 ? 222.466 250.577 203.940 1.00 71.58 207 ASP A CA 1
ATOM 3090 C C . ASP A 1 207 ? 222.371 251.266 202.585 1.00 64.99 207 ASP A C 1
ATOM 3091 O O . ASP A 1 207 ? 222.796 250.682 201.581 1.00 62.19 207 ASP A O 1
ATOM 3100 N N . HIS A 1 208 ? 221.827 252.483 202.528 1.00 59.67 208 HIS A N 1
ATOM 3101 C CA . HIS A 1 208 ? 221.621 253.200 201.271 1.00 53.24 208 HIS A CA 1
ATOM 3102 C C . HIS A 1 208 ? 220.779 252.365 200.304 1.00 51.84 208 HIS A C 1
ATOM 3103 O O . HIS A 1 208 ? 221.211 252.002 199.209 1.00 50.23 208 HIS A O 1
ATOM 3117 N N . LEU A 1 209 ? 219.562 252.063 200.732 1.00 54.57 209 LEU A N 1
ATOM 3118 C CA . LEU A 1 209 ? 218.624 251.246 199.979 1.00 50.99 209 LEU A CA 1
ATOM 3119 C C . LEU A 1 209 ? 217.243 251.881 199.995 1.00 46.22 209 LEU A C 1
ATOM 3120 O O . LEU A 1 209 ? 216.913 252.646 200.907 1.00 45.12 209 LEU A O 1
ATOM 3136 N N . PRO A 1 210 ? 216.409 251.584 198.997 1.00 43.83 210 PRO A N 1
ATOM 3137 C CA . PRO A 1 210 ? 215.020 252.053 199.043 1.00 40.10 210 PRO A CA 1
ATOM 3138 C C . PRO A 1 210 ? 214.280 251.452 200.228 1.00 41.23 210 PRO A C 1
ATOM 3139 O O . PRO A 1 210 ? 214.597 250.355 200.694 1.00 41.54 210 PRO A O 1
ATOM 3150 N N . SER A 1 211 ? 213.285 252.192 200.725 1.00 42.36 211 SER A N 1
ATOM 3151 C CA . SER A 1 211 ? 212.523 251.715 201.876 1.00 42.24 211 SER A CA 1
ATOM 3152 C C . SER A 1 211 ? 211.749 250.443 201.553 1.00 41.14 211 SER A C 1
ATOM 3153 O O . SER A 1 211 ? 211.728 249.503 202.356 1.00 43.99 211 SER A O 1
ATOM 3161 N N . ALA A 1 212 ? 211.106 250.390 200.388 1.00 34.42 212 ALA A N 1
ATOM 3162 C CA . ALA A 1 212 ? 210.239 249.271 200.053 1.00 32.57 212 ALA A CA 1
ATOM 3163 C C . ALA A 1 212 ? 210.130 249.147 198.540 1.00 31.60 212 ALA A C 1
ATOM 3164 O O . ALA A 1 212 ? 210.561 250.023 197.788 1.00 34.95 212 ALA A O 1
ATOM 3171 N N . TRP A 1 213 ? 209.545 248.032 198.103 1.00 32.21 213 TRP A N 1
ATOM 3172 C CA . TRP A 1 213 ? 209.319 247.748 196.694 1.00 35.44 213 TRP A CA 1
ATOM 3173 C C . TRP A 1 213 ? 207.869 247.338 196.489 1.00 37.42 213 TRP A C 1
ATOM 3174 O O . TRP A 1 213 ? 207.258 246.716 197.360 1.00 43.68 213 TRP A O 1
ATOM 3195 N N . GLN A 1 214 ? 207.323 247.682 195.325 1.00 35.78 214 GLN A N 1
ATOM 3196 C CA . GLN A 1 214 ? 205.949 247.335 194.964 1.00 38.01 214 GLN A CA 1
ATOM 3197 C C . GLN A 1 214 ? 205.998 246.088 194.087 1.00 41.91 214 GLN A C 1
ATOM 3198 O O . GLN A 1 214 ? 206.239 246.174 192.881 1.00 45.39 214 GLN A O 1
ATOM 3212 N N . LEU A 1 215 ? 205.755 244.929 194.694 1.00 43.14 215 LEU A N 1
ATOM 3213 C CA . LEU A 1 215 ? 205.927 243.646 194.029 1.00 44.76 215 LEU A CA 1
ATOM 3214 C C . LEU A 1 215 ? 204.579 243.039 193.653 1.00 45.56 215 LEU A C 1
ATOM 3215 O O . LEU A 1 215 ? 203.518 243.638 193.834 1.00 49.02 215 LEU A O 1
ATOM 3231 N N . HIS A 1 216 ? 204.637 241.824 193.114 1.00 48.99 216 HIS A N 1
ATOM 3232 C CA . HIS A 1 216 ? 203.465 241.055 192.727 1.00 48.36 216 HIS A CA 1
ATOM 3233 C C . HIS A 1 216 ? 203.361 239.829 193.624 1.00 54.01 216 HIS A C 1
ATOM 3234 O O . HIS A 1 216 ? 204.380 239.256 194.023 1.00 59.79 216 HIS A O 1
ATOM 3248 N N . ARG A 1 217 ? 202.129 239.437 193.952 1.00 54.66 217 ARG A N 1
ATOM 3249 C CA . ARG A 1 217 ? 201.933 238.359 194.918 1.00 54.59 217 ARG A CA 1
ATOM 3250 C C . ARG A 1 217 ? 202.545 237.051 194.431 1.00 56.51 217 ARG A C 1
ATOM 3251 O O . ARG A 1 217 ? 203.194 236.335 195.204 1.00 58.85 217 ARG A O 1
ATOM 3272 N N . ASP A 1 218 ? 202.340 236.714 193.155 1.00 55.61 218 ASP A N 1
ATOM 3273 C CA . ASP A 1 218 ? 202.811 235.430 192.647 1.00 60.50 218 ASP A CA 1
ATOM 3274 C C . ASP A 1 218 ? 204.327 235.311 192.742 1.00 61.14 218 ASP A C 1
ATOM 3275 O O . ASP A 1 218 ? 204.849 234.266 193.148 1.00 65.67 218 ASP A O 1
ATOM 3284 N N . TRP A 1 219 ? 205.053 236.363 192.362 1.00 55.79 219 TRP A N 1
ATOM 3285 C CA . TRP A 1 219 ? 206.509 236.314 192.441 1.00 55.55 219 TRP A CA 1
ATOM 3286 C C . TRP A 1 219 ? 206.985 236.216 193.885 1.00 55.16 219 TRP A C 1
ATOM 3287 O O . TRP A 1 219 ? 207.933 235.480 194.183 1.00 56.08 219 TRP A O 1
ATOM 3308 N N . PHE A 1 220 ? 206.335 236.943 194.798 1.00 50.83 220 PHE A N 1
ATOM 3309 C CA . PHE A 1 220 ? 206.793 236.973 196.182 1.00 50.16 220 PHE A CA 1
ATOM 3310 C C . PHE A 1 220 ? 206.461 235.678 196.912 1.00 54.24 220 PHE A C 1
ATOM 3311 O O . PHE A 1 220 ? 207.140 235.327 197.884 1.00 54.66 220 PHE A O 1
ATOM 3328 N N . GLU A 1 221 ? 205.434 234.957 196.468 1.00 58.52 221 GLU A N 1
ATOM 3329 C CA . GLU A 1 221 ? 205.029 233.709 197.102 1.00 58.07 221 GLU A CA 1
ATOM 3330 C C . GLU A 1 221 ? 205.736 232.491 196.518 1.00 63.55 221 GLU A C 1
ATOM 3331 O O . GLU A 1 221 ? 205.394 231.361 196.880 1.00 67.34 221 GLU A O 1
ATOM 3343 N N . ASP A 1 222 ? 206.703 232.691 195.617 1.00 62.31 222 ASP A N 1
ATOM 3344 C CA . ASP A 1 222 ? 207.396 231.587 194.960 1.00 62.83 222 ASP A CA 1
ATOM 3345 C C . ASP A 1 222 ? 208.911 231.751 195.011 1.00 62.36 222 ASP A C 1
ATOM 3346 O O . ASP A 1 222 ? 209.610 231.269 194.115 1.00 61.91 222 ASP A O 1
ATOM 3355 N N . LEU A 1 223 ? 209.434 232.415 196.036 1.00 57.39 223 LEU A N 1
ATOM 3356 C CA . LEU A 1 223 ? 210.874 232.568 196.180 1.00 53.44 223 LEU A CA 1
ATOM 3357 C C . LEU A 1 223 ? 211.483 231.318 196.804 1.00 52.67 223 LEU A C 1
ATOM 3358 O O . LEU A 1 223 ? 210.876 230.663 197.655 1.00 52.16 223 LEU A O 1
ATOM 3374 N N . ALA A 1 224 ? 212.698 230.989 196.365 1.00 52.81 224 ALA A N 1
ATOM 3375 C CA . ALA A 1 224 ? 213.419 229.826 196.878 1.00 51.46 224 ALA A CA 1
ATOM 3376 C C . ALA A 1 224 ? 214.284 230.249 198.067 1.00 50.78 224 ALA A C 1
ATOM 3377 O O . ALA A 1 224 ? 215.515 230.240 198.028 1.00 53.16 224 ALA A O 1
ATOM 3384 N N . LEU A 1 225 ? 213.604 230.631 199.138 1.00 47.98 225 LEU A N 1
ATOM 3385 C CA . LEU A 1 225 ? 214.241 231.106 200.355 1.00 47.19 225 LEU A CA 1
ATOM 3386 C C . LEU A 1 225 ? 213.479 230.575 201.558 1.00 44.70 225 LEU A C 1
ATOM 3387 O O . LEU A 1 225 ? 212.298 230.230 201.448 1.00 43.10 225 LEU A O 1
ATOM 3403 N N . PRO A 1 226 ? 214.130 230.484 202.719 1.00 43.54 226 PRO A N 1
ATOM 3404 C CA . PRO A 1 226 ? 213.395 230.138 203.941 1.00 41.00 226 PRO A CA 1
ATOM 3405 C C . PRO A 1 226 ? 212.351 231.194 204.265 1.00 42.47 226 PRO A C 1
ATOM 3406 O O . PRO A 1 226 ? 212.508 232.371 203.937 1.00 49.37 226 PRO A O 1
ATOM 3417 N N . TRP A 1 227 ? 211.270 230.762 204.910 1.00 39.81 227 TRP A N 1
ATOM 3418 C CA . TRP A 1 227 ? 210.163 231.660 205.207 1.00 35.02 227 TRP A CA 1
ATOM 3419 C C . TRP A 1 227 ? 209.427 231.184 206.451 1.00 38.77 227 TRP A C 1
ATOM 3420 O O . TRP A 1 227 ? 209.505 230.016 206.838 1.00 47.80 227 TRP A O 1
ATOM 3441 N N . LYS A 1 228 ? 208.717 232.116 207.076 1.00 36.46 228 LYS A N 1
ATOM 3442 C CA . LYS A 1 228 ? 207.865 231.837 208.226 1.00 40.39 228 LYS A CA 1
ATOM 3443 C C . LYS A 1 228 ? 206.867 232.985 208.344 1.00 41.28 228 LYS A C 1
ATOM 3444 O O . LYS A 1 228 ? 206.724 233.798 207.426 1.00 42.91 228 LYS A O 1
ATOM 3463 N N . HIS A 1 229 ? 206.166 233.048 209.471 1.00 45.22 229 HIS A N 1
ATOM 3464 C CA . HIS A 1 229 ? 205.279 234.156 209.787 1.00 41.65 229 HIS A CA 1
ATOM 3465 C C . HIS A 1 229 ? 205.667 234.736 211.141 1.00 44.31 229 HIS A C 1
ATOM 3466 O O . HIS A 1 229 ? 206.217 234.045 212.001 1.00 52.41 229 HIS A O 1
ATOM 3480 N N . LYS A 1 230 ? 205.367 236.024 211.319 1.00 42.75 230 LYS A N 1
ATOM 3481 C CA . LYS A 1 230 ? 205.880 236.759 212.472 1.00 47.52 230 LYS A CA 1
ATOM 3482 C C . LYS A 1 230 ? 205.534 236.063 213.783 1.00 50.59 230 LYS A C 1
ATOM 3483 O O . LYS A 1 230 ? 206.408 235.835 214.626 1.00 51.12 230 LYS A O 1
ATOM 3502 N N . ASP A 1 231 ? 204.263 235.716 213.977 1.00 50.61 231 ASP A N 1
ATOM 3503 C CA . ASP A 1 231 ? 203.851 235.084 215.223 1.00 52.78 231 ASP A CA 1
ATOM 3504 C C . ASP A 1 231 ? 204.325 233.642 215.342 1.00 51.19 231 ASP A C 1
ATOM 3505 O O . ASP A 1 231 ? 204.184 233.049 216.418 1.00 50.04 231 ASP A O 1
ATOM 3514 N N . ASN A 1 232 ? 204.883 233.071 214.281 1.00 51.79 232 ASN A N 1
ATOM 3515 C CA . ASN A 1 232 ? 205.400 231.713 214.304 1.00 50.03 232 ASN A CA 1
ATOM 3516 C C . ASN A 1 232 ? 206.867 231.708 214.726 1.00 52.71 232 ASN A C 1
ATOM 3517 O O . ASN A 1 232 ? 207.557 232.729 214.683 1.00 56.46 232 ASN A O 1
ATOM 3528 N N . GLN A 1 233 ? 207.339 230.529 215.140 1.00 51.88 233 GLN A N 1
ATOM 3529 C CA . GLN A 1 233 ? 208.691 230.372 215.659 1.00 49.94 233 GLN A CA 1
ATOM 3530 C C . GLN A 1 233 ? 209.586 229.484 214.807 1.00 46.59 233 GLN A C 1
ATOM 3531 O O . GLN A 1 233 ? 210.809 229.643 214.863 1.00 46.82 233 GLN A O 1
ATOM 3545 N N . ASP A 1 234 ? 209.021 228.571 214.023 1.00 46.93 234 ASP A N 1
ATOM 3546 C CA . ASP A 1 234 ? 209.798 227.585 213.285 1.00 43.97 234 ASP A CA 1
ATOM 3547 C C . ASP A 1 234 ? 209.882 227.977 211.815 1.00 40.54 234 ASP A C 1
ATOM 3548 O O . ASP A 1 234 ? 208.860 228.251 211.178 1.00 42.60 234 ASP A O 1
ATOM 3557 N N . TRP A 1 235 ? 211.102 228.000 211.286 1.00 40.18 235 TRP A N 1
ATOM 3558 C CA . TRP A 1 235 ? 211.338 228.366 209.899 1.00 40.06 235 TRP A CA 1
ATOM 3559 C C . TRP A 1 235 ? 210.983 227.214 208.964 1.00 43.68 235 TRP A C 1
ATOM 3560 O O . TRP A 1 235 ? 210.986 226.042 209.347 1.00 49.18 235 TRP A O 1
ATOM 3581 N N . ASN A 1 236 ? 210.682 227.566 207.716 1.00 44.18 236 ASN A N 1
ATOM 3582 C CA . ASN A 1 236 ? 210.301 226.605 206.690 1.00 41.90 236 ASN A CA 1
ATOM 3583 C C . ASN A 1 236 ? 211.308 226.647 205.549 1.00 44.09 236 ASN A C 1
ATOM 3584 O O . ASN A 1 236 ? 211.739 227.726 205.130 1.00 48.57 236 ASN A O 1
ATOM 3595 N N . SER A 1 237 ? 211.678 225.469 205.046 1.00 49.25 237 SER A N 1
ATOM 3596 C CA . SER A 1 237 ? 212.645 225.343 203.956 1.00 48.53 237 SER A CA 1
ATOM 3597 C C . SER A 1 237 ? 213.993 225.948 204.353 1.00 47.07 237 SER A C 1
ATOM 3598 O O . SER A 1 237 ? 214.524 226.846 203.698 1.00 49.47 237 SER A O 1
ATOM 3606 N N . VAL A 1 238 ? 214.545 225.429 205.453 1.00 47.95 238 VAL A N 1
ATOM 3607 C CA . VAL A 1 238 ? 215.812 225.940 205.976 1.00 48.52 238 VAL A CA 1
ATOM 3608 C C . VAL A 1 238 ? 217.019 225.479 205.177 1.00 50.26 238 VAL A C 1
ATOM 3609 O O . VAL A 1 238 ? 218.117 226.016 205.371 1.00 49.14 238 VAL A O 1
ATOM 3622 N N . GLU A 1 239 ? 216.853 224.514 204.276 1.00 49.80 239 GLU A N 1
ATOM 3623 C CA . GLU A 1 239 ? 217.971 223.953 203.528 1.00 49.45 239 GLU A CA 1
ATOM 3624 C C . GLU A 1 239 ? 218.287 224.728 202.257 1.00 48.45 239 GLU A C 1
ATOM 3625 O O . GLU A 1 239 ? 219.191 224.328 201.516 1.00 52.17 239 GLU A O 1
ATOM 3637 N N . LYS A 1 240 ? 217.565 225.814 201.980 1.00 46.96 240 LYS A N 1
ATOM 3638 C CA . LYS A 1 240 ? 217.826 226.579 200.766 1.00 50.85 240 LYS A CA 1
ATOM 3639 C C . LYS A 1 240 ? 219.180 227.278 200.828 1.00 49.66 240 LYS A C 1
ATOM 3640 O O . LYS A 1 240 ? 219.920 227.294 199.838 1.00 50.41 240 LYS A O 1
ATOM 3659 N N . LEU A 1 241 ? 219.525 227.851 201.980 1.00 47.43 241 LEU A N 1
ATOM 3660 C CA . LEU A 1 241 ? 220.735 228.650 202.124 1.00 49.65 241 LEU A CA 1
ATOM 3661 C C . LEU A 1 241 ? 221.943 227.844 202.587 1.00 50.12 241 LEU A C 1
ATOM 3662 O O . LEU A 1 241 ? 223.014 228.427 202.781 1.00 47.94 241 LEU A O 1
ATOM 3678 N N . VAL A 1 242 ? 221.807 226.531 202.763 1.00 55.69 242 VAL A N 1
ATOM 3679 C CA . VAL A 1 242 ? 222.861 225.687 203.314 1.00 53.49 242 VAL A CA 1
ATOM 3680 C C . VAL A 1 242 ? 223.202 224.603 202.301 1.00 52.08 242 VAL A C 1
ATOM 3681 O O . VAL A 1 242 ? 222.305 223.952 201.756 1.00 50.66 242 VAL A O 1
ATOM 3694 N N . GLU A 1 243 ? 224.497 224.415 202.050 1.00 55.01 243 GLU A N 1
ATOM 3695 C CA . GLU A 1 243 ? 224.995 223.375 201.160 1.00 59.31 243 GLU A CA 1
ATOM 3696 C C . GLU A 1 243 ? 225.941 222.462 201.930 1.00 56.33 243 GLU A C 1
ATOM 3697 O O . GLU A 1 243 ? 226.741 222.929 202.748 1.00 54.35 243 GLU A O 1
ATOM 3709 N N . PHE A 1 244 ? 225.844 221.162 201.669 1.00 55.92 244 PHE A N 1
ATOM 3710 C CA . PHE A 1 244 ? 226.645 220.149 202.346 1.00 59.27 244 PHE A CA 1
ATOM 3711 C C . PHE A 1 244 ? 227.682 219.592 201.380 1.00 59.25 244 PHE A C 1
ATOM 3712 O O . PHE A 1 244 ? 227.341 219.194 200.261 1.00 60.05 244 PHE A O 1
ATOM 3729 N N . GLY A 1 245 ? 228.937 219.557 201.814 1.00 55.59 245 GLY A N 1
ATOM 3730 C CA . GLY A 1 245 ? 230.003 219.016 201.002 1.00 58.23 245 GLY A CA 1
ATOM 3731 C C . GLY A 1 245 ? 230.043 217.505 201.045 1.00 62.12 245 GLY A C 1
ATOM 3732 O O . GLY A 1 245 ? 229.357 216.843 201.839 1.00 60.67 245 GLY A O 1
ATOM 3736 N N . PRO A 1 246 ? 230.861 216.927 200.169 1.00 63.20 246 PRO A N 1
ATOM 3737 C CA . PRO A 1 246 ? 231.003 215.466 200.126 1.00 61.29 246 PRO A CA 1
ATOM 3738 C C . PRO A 1 246 ? 231.575 214.927 201.425 1.00 64.16 246 PRO A C 1
ATOM 3739 O O . PRO A 1 246 ? 232.445 215.566 202.036 1.00 60.50 246 PRO A O 1
ATOM 3750 N N . PRO A 1 247 ? 231.127 213.756 201.881 1.00 67.66 247 PRO A N 1
ATOM 3751 C CA . PRO A 1 247 ? 231.659 213.213 203.136 1.00 64.95 247 PRO A CA 1
ATOM 3752 C C . PRO A 1 247 ? 233.108 212.778 203.008 1.00 64.64 247 PRO A C 1
ATOM 3753 O O . PRO A 1 247 ? 233.584 212.410 201.931 1.00 64.93 247 PRO A O 1
ATOM 3764 N N . HIS A 1 248 ? 233.812 212.821 204.138 1.00 65.85 248 HIS A N 1
ATOM 3765 C CA . HIS A 1 248 ? 235.184 212.321 204.231 1.00 68.70 248 HIS A CA 1
ATOM 3766 C C . HIS A 1 248 ? 235.272 211.477 205.499 1.00 70.48 248 HIS A C 1
ATOM 3767 O O . HIS A 1 248 ? 235.457 212.014 206.595 1.00 70.64 248 HIS A O 1
ATOM 3781 N N . ALA A 1 249 ? 235.139 210.161 205.343 1.00 66.21 249 ALA A N 1
ATOM 3782 C CA . ALA A 1 249 ? 235.193 209.229 206.463 1.00 59.91 249 ALA A CA 1
ATOM 3783 C C . ALA A 1 249 ? 234.063 209.475 207.459 1.00 62.94 249 ALA A C 1
ATOM 3784 O O . ALA A 1 249 ? 232.952 208.972 207.270 1.00 65.43 249 ALA A O 1
ATOM 3791 N N . VAL A 1 250 ? 234.332 210.235 208.521 1.00 61.93 250 VAL A N 1
ATOM 3792 C CA . VAL A 1 250 ? 233.355 210.459 209.584 1.00 61.48 250 VAL A CA 1
ATOM 3793 C C . VAL A 1 250 ? 233.065 211.946 209.721 1.00 65.68 250 VAL A C 1
ATOM 3794 O O . VAL A 1 250 ? 232.749 212.427 210.814 1.00 65.45 250 VAL A O 1
ATOM 3807 N N . LYS A 1 251 ? 233.166 212.682 208.618 1.00 65.19 251 LYS A N 1
ATOM 3808 C CA . LYS A 1 251 ? 233.015 214.126 208.640 1.00 61.97 251 LYS A CA 1
ATOM 3809 C C . LYS A 1 251 ? 232.170 214.571 207.457 1.00 60.97 251 LYS A C 1
ATOM 3810 O O . LYS A 1 251 ? 232.113 213.900 206.424 1.00 62.11 251 LYS A O 1
ATOM 3829 N N . MET A 1 252 ? 231.510 215.713 207.626 1.00 58.28 252 MET A N 1
ATOM 3830 C CA . MET A 1 252 ? 230.688 216.302 206.576 1.00 59.92 252 MET A CA 1
ATOM 3831 C C . MET A 1 252 ? 230.631 217.798 206.829 1.00 64.68 252 MET A C 1
ATOM 3832 O O . MET A 1 252 ? 229.956 218.242 207.763 1.00 64.31 252 MET A O 1
ATOM 3846 N N . ASP A 1 253 ? 231.342 218.567 206.013 1.00 67.00 253 ASP A N 1
ATOM 3847 C CA . ASP A 1 253 ? 231.394 220.009 206.192 1.00 60.88 253 ASP A CA 1
ATOM 3848 C C . ASP A 1 253 ? 230.077 220.644 205.771 1.00 58.87 253 ASP A C 1
ATOM 3849 O O . ASP A 1 253 ? 229.515 220.302 204.727 1.00 55.21 253 ASP A O 1
ATOM 3858 N N . ILE A 1 254 ? 229.587 221.565 206.596 1.00 59.02 254 ILE A N 1
ATOM 3859 C CA . ILE A 1 254 ? 228.355 222.303 206.346 1.00 56.26 254 ILE A CA 1
ATOM 3860 C C . ILE A 1 254 ? 228.751 223.714 205.938 1.00 56.37 254 ILE A C 1
ATOM 3861 O O . ILE A 1 254 ? 229.471 224.400 206.673 1.00 57.42 254 ILE A O 1
ATOM 3877 N N . PHE A 1 255 ? 228.288 224.145 204.768 1.00 55.47 255 PHE A N 1
ATOM 3878 C CA . PHE A 1 255 ? 228.678 225.424 204.193 1.00 54.92 255 PHE A CA 1
ATOM 3879 C C . PHE A 1 255 ? 227.474 226.346 204.083 1.00 55.41 255 PHE A C 1
ATOM 3880 O O . PHE A 1 255 ? 226.384 225.922 203.690 1.00 59.03 255 PHE A O 1
ATOM 3897 N N . ASN A 1 256 ? 227.689 227.611 204.427 1.00 53.22 256 ASN A N 1
ATOM 3898 C CA . ASN A 1 256 ? 226.665 228.643 204.358 1.00 56.08 256 ASN A CA 1
ATOM 3899 C C . ASN A 1 256 ? 226.846 229.423 203.064 1.00 54.89 256 ASN A C 1
ATOM 3900 O O . ASN A 1 256 ? 227.968 229.810 202.722 1.00 54.18 256 ASN A O 1
ATOM 3911 N N . LEU A 1 257 ? 225.750 229.647 202.344 1.00 51.89 257 LEU A N 1
ATOM 3912 C CA . LEU A 1 257 ? 225.823 230.284 201.035 1.00 53.81 257 LEU A CA 1
ATOM 3913 C C . LEU A 1 257 ? 225.855 231.804 201.109 1.00 57.28 257 LEU A C 1
ATOM 3914 O O . LEU A 1 257 ? 225.722 232.460 200.070 1.00 56.53 257 LEU A O 1
ATOM 3930 N N . GLY A 1 258 ? 226.028 232.379 202.294 1.00 55.72 258 GLY A N 1
ATOM 3931 C CA . GLY A 1 258 ? 226.198 233.811 202.400 1.00 51.09 258 GLY A CA 1
ATOM 3932 C C . GLY A 1 258 ? 224.879 234.561 202.349 1.00 55.50 258 GLY A C 1
ATOM 3933 O O . GLY A 1 258 ? 223.801 234.028 202.630 1.00 53.96 258 GLY A O 1
ATOM 3937 N N . ASP A 1 259 ? 224.984 235.834 201.980 1.00 54.86 259 ASP A N 1
ATOM 3938 C CA . ASP A 1 259 ? 223.843 236.736 201.946 1.00 49.88 259 ASP A CA 1
ATOM 3939 C C . ASP A 1 259 ? 223.266 236.786 200.538 1.00 52.58 259 ASP A C 1
ATOM 3940 O O . ASP A 1 259 ? 224.004 236.971 199.565 1.00 54.09 259 ASP A O 1
ATOM 3949 N N . GLN A 1 260 ? 221.946 236.630 200.436 1.00 50.23 260 GLN A N 1
ATOM 3950 C CA . GLN A 1 260 ? 221.249 236.619 199.158 1.00 48.48 260 GLN A CA 1
ATOM 3951 C C . GLN A 1 260 ? 220.565 237.947 198.853 1.00 48.39 260 GLN A C 1
ATOM 3952 O O . GLN A 1 260 ? 219.739 238.011 197.937 1.00 50.82 260 GLN A O 1
ATOM 3966 N N . THR A 1 261 ? 220.891 239.007 199.594 1.00 47.33 261 THR A N 1
ATOM 3967 C CA . THR A 1 261 ? 220.290 240.307 199.313 1.00 46.73 261 THR A CA 1
ATOM 3968 C C . THR A 1 261 ? 220.684 240.807 197.930 1.00 47.41 261 THR A C 1
ATOM 3969 O O . THR A 1 261 ? 219.852 241.359 197.201 1.00 47.20 261 THR A O 1
ATOM 3980 N N . ALA A 1 262 ? 221.953 240.630 197.557 1.00 46.97 262 ALA A N 1
ATOM 3981 C CA . ALA A 1 262 ? 222.414 241.108 196.258 1.00 47.44 262 ALA A CA 1
ATOM 3982 C C . ALA A 1 262 ? 221.684 240.409 195.121 1.00 50.50 262 ALA A C 1
ATOM 3983 O O . ALA A 1 262 ? 221.307 241.048 194.133 1.00 51.58 262 ALA A O 1
ATOM 3990 N N . VAL A 1 263 ? 221.477 239.096 195.236 1.00 48.30 263 VAL A N 1
ATOM 3991 C CA . VAL A 1 263 ? 220.760 238.369 194.192 1.00 48.88 263 VAL A CA 1
ATOM 3992 C C . VAL A 1 263 ? 219.330 238.882 194.087 1.00 48.20 263 VAL A C 1
ATOM 3993 O O . VAL A 1 263 ? 218.808 239.102 192.986 1.00 50.79 263 VAL A O 1
ATOM 4006 N N . LEU A 1 264 ? 218.675 239.086 195.233 1.00 42.90 264 LEU A N 1
ATOM 4007 C CA . LEU A 1 264 ? 217.305 239.585 195.226 1.00 41.78 264 LEU A CA 1
ATOM 4008 C C . LEU A 1 264 ? 217.229 240.950 194.554 1.00 42.50 264 LEU A C 1
ATOM 4009 O O . LEU A 1 264 ? 216.342 241.201 193.731 1.00 44.64 264 LEU A O 1
ATOM 4025 N N . LEU A 1 265 ? 218.156 241.848 194.893 1.00 42.87 265 LEU A N 1
ATOM 4026 C CA . LEU A 1 265 ? 218.169 243.164 194.263 1.00 42.43 265 LEU A CA 1
ATOM 4027 C C . LEU A 1 265 ? 218.410 243.052 192.764 1.00 42.21 265 LEU A C 1
ATOM 4028 O O . LEU A 1 265 ? 217.783 243.762 191.971 1.00 44.17 265 LEU A O 1
ATOM 4044 N N . LYS A 1 266 ? 219.318 242.165 192.358 1.00 44.64 266 LYS A N 1
ATOM 4045 C CA . LYS A 1 266 ? 219.616 241.998 190.941 1.00 48.59 266 LYS A CA 1
ATOM 4046 C C . LYS A 1 266 ? 218.433 241.414 190.184 1.00 45.89 266 LYS A C 1
ATOM 4047 O O . LYS A 1 266 ? 218.320 241.606 188.968 1.00 46.14 266 LYS A O 1
ATOM 4066 N N . SER A 1 267 ? 217.546 240.701 190.874 1.00 45.52 267 SER A N 1
ATOM 4067 C CA . SER A 1 267 ? 216.363 240.123 190.250 1.00 46.14 267 SER A CA 1
ATOM 4068 C C . SER A 1 267 ? 215.133 241.018 190.351 1.00 47.00 267 SER A C 1
ATOM 4069 O O . SER A 1 267 ? 214.065 240.628 189.868 1.00 49.10 267 SER A O 1
ATOM 4077 N N . LEU A 1 268 ? 215.251 242.197 190.963 1.00 45.36 268 LEU A N 1
ATOM 4078 C CA . LEU A 1 268 ? 214.132 243.115 191.137 1.00 40.05 268 LEU A CA 1
ATOM 4079 C C . LEU A 1 268 ? 214.138 244.264 190.134 1.00 43.02 268 LEU A C 1
ATOM 4080 O O . LEU A 1 268 ? 213.342 245.196 190.278 1.00 45.09 268 LEU A O 1
ATOM 4096 N N . ALA A 1 269 ? 215.004 244.221 189.124 1.00 45.12 269 ALA A N 1
ATOM 4097 C CA . ALA A 1 269 ? 215.119 245.340 188.198 1.00 46.22 269 ALA A CA 1
ATOM 4098 C C . ALA A 1 269 ? 213.782 245.628 187.527 1.00 47.61 269 ALA A C 1
ATOM 4099 O O . ALA A 1 269 ? 213.111 244.718 187.033 1.00 51.34 269 ALA A O 1
ATOM 4106 N N . GLY A 1 270 ? 213.400 246.906 187.508 1.00 44.92 270 GLY A N 1
ATOM 4107 C CA . GLY A 1 270 ? 212.211 247.352 186.818 1.00 47.22 270 GLY A CA 1
ATOM 4108 C C . GLY A 1 270 ? 210.969 247.488 187.671 1.00 46.41 270 GLY A C 1
ATOM 4109 O O . GLY A 1 270 ? 209.990 248.090 187.211 1.00 48.53 270 GLY A O 1
ATOM 4113 N N . VAL A 1 271 ? 210.962 246.955 188.888 1.00 41.28 271 VAL A N 1
ATOM 4114 C CA . VAL A 1 271 ? 209.768 247.006 189.730 1.00 42.17 271 VAL A CA 1
ATOM 4115 C C . VAL A 1 271 ? 209.597 248.420 190.272 1.00 41.40 271 VAL A C 1
ATOM 4116 O O . VAL A 1 271 ? 210.595 249.113 190.508 1.00 41.93 271 VAL A O 1
ATOM 4129 N N . PRO A 1 272 ? 208.370 248.889 190.491 1.00 38.99 272 PRO A N 1
ATOM 4130 C CA . PRO A 1 272 ? 208.196 250.217 191.087 1.00 39.83 272 PRO A CA 1
ATOM 4131 C C . PRO A 1 272 ? 208.691 250.252 192.523 1.00 37.63 272 PRO A C 1
ATOM 4132 O O . PRO A 1 272 ? 208.716 249.237 193.223 1.00 39.70 272 PRO A O 1
ATOM 4143 N N . LEU A 1 273 ? 209.094 251.441 192.957 1.00 38.00 273 LEU A N 1
ATOM 4144 C CA . LEU A 1 273 ? 209.530 251.653 194.327 1.00 38.77 273 LEU A CA 1
ATOM 4145 C C . LEU A 1 273 ? 208.342 252.025 195.215 1.00 40.30 273 LEU A C 1
ATOM 4146 O O . LEU A 1 273 ? 207.220 252.234 194.747 1.00 43.78 273 LEU A O 1
ATOM 4162 N N . ALA A 1 274 ? 208.607 252.114 196.516 1.00 37.16 274 ALA A N 1
ATOM 4163 C CA . ALA A 1 274 ? 207.604 252.502 197.495 1.00 34.36 274 ALA A CA 1
ATOM 4164 C C . ALA A 1 274 ? 208.313 253.171 198.666 1.00 37.21 274 ALA A C 1
ATOM 4165 O O . ALA A 1 274 ? 209.544 253.237 198.714 1.00 42.16 274 ALA A O 1
ATOM 4172 N N . SER A 1 275 ? 207.529 253.678 199.616 1.00 32.89 275 SER A N 1
ATOM 4173 C CA . SER A 1 275 ? 208.077 254.397 200.758 1.00 36.21 275 SER A CA 1
ATOM 4174 C C . SER A 1 275 ? 207.402 253.945 202.044 1.00 36.62 275 SER A C 1
ATOM 4175 O O . SER A 1 275 ? 206.236 253.543 202.047 1.00 37.62 275 SER A O 1
ATOM 4183 N N . VAL A 1 276 ? 208.160 254.008 203.138 1.00 38.43 276 VAL A N 1
ATOM 4184 C CA . VAL A 1 276 ? 207.651 253.754 204.483 1.00 38.66 276 VAL A CA 1
ATOM 4185 C C . VAL A 1 276 ? 208.154 254.869 205.388 1.00 47.51 276 VAL A C 1
ATOM 4186 O O . VAL A 1 276 ? 209.367 255.066 205.513 1.00 54.30 276 VAL A O 1
ATOM 4199 N N . ASP A 1 277 ? 207.235 255.591 206.021 1.00 45.99 277 ASP A N 1
ATOM 4200 C CA . ASP A 1 277 ? 207.573 256.563 207.054 1.00 49.81 277 ASP A CA 1
ATOM 4201 C C . ASP A 1 277 ? 206.731 256.243 208.278 1.00 50.24 277 ASP A C 1
ATOM 4202 O O . ASP A 1 277 ? 205.499 256.294 208.220 1.00 51.84 277 ASP A O 1
ATOM 4211 N N . ASN A 1 278 ? 207.395 255.899 209.379 1.00 54.02 278 ASN A N 1
ATOM 4212 C CA . ASN A 1 278 ? 206.721 255.412 210.584 1.00 57.98 278 ASN A CA 1
ATOM 4213 C C . ASN A 1 278 ? 205.911 254.186 210.182 1.00 56.10 278 ASN A C 1
ATOM 4214 O O . ASN A 1 278 ? 206.504 253.224 209.665 1.00 51.31 278 ASN A O 1
ATOM 4225 N N . GLN A 1 279 ? 204.595 254.162 210.386 1.00 55.55 279 GLN A N 1
ATOM 4226 C CA . GLN A 1 279 ? 203.766 253.008 210.066 1.00 54.38 279 GLN A CA 1
ATOM 4227 C C . GLN A 1 279 ? 202.976 253.165 208.774 1.00 52.26 279 GLN A C 1
ATOM 4228 O O . GLN A 1 279 ? 202.243 252.244 208.403 1.00 52.07 279 GLN A O 1
ATOM 4242 N N . LYS A 1 280 ? 203.103 254.293 208.078 1.00 50.13 280 LYS A N 1
ATOM 4243 C CA . LYS A 1 280 ? 202.403 254.488 206.816 1.00 43.62 280 LYS A CA 1
ATOM 4244 C C . LYS A 1 280 ? 203.225 253.925 205.666 1.00 41.10 280 LYS A C 1
ATOM 4245 O O . LYS A 1 280 ? 204.384 254.306 205.473 1.00 43.17 280 LYS A O 1
ATOM 4264 N N . TYR A 1 281 ? 202.616 253.033 204.890 1.00 38.10 281 TYR A N 1
ATOM 4265 C CA . TYR A 1 281 ? 203.283 252.328 203.798 1.00 35.47 281 TYR A CA 1
ATOM 4266 C C . TYR A 1 281 ? 202.775 252.912 202.483 1.00 33.71 281 TYR A C 1
ATOM 4267 O O . TYR A 1 281 ? 201.779 252.453 201.924 1.00 35.02 281 TYR A O 1
ATOM 4285 N N . HIS A 1 282 ? 203.474 253.929 201.990 1.00 33.82 282 HIS A N 1
ATOM 4286 C CA . HIS A 1 282 ? 203.102 254.576 200.743 1.00 31.63 282 HIS A CA 1
ATOM 4287 C C . HIS A 1 282 ? 203.563 253.752 199.545 1.00 35.29 282 HIS A C 1
ATOM 4288 O O . HIS A 1 282 ? 204.381 252.836 199.662 1.00 40.55 282 HIS A O 1
ATOM 4302 N N . LEU A 1 283 ? 203.021 254.094 198.379 1.00 34.94 283 LEU A N 1
ATOM 4303 C CA . LEU A 1 283 ? 203.500 253.569 197.109 1.00 44.14 283 LEU A CA 1
ATOM 4304 C C . LEU A 1 283 ? 203.507 254.709 196.105 1.00 41.68 283 LEU A C 1
ATOM 4305 O O . LEU A 1 283 ? 202.640 255.587 196.147 1.00 38.29 283 LEU A O 1
ATOM 4321 N N . LYS A 1 284 ? 204.493 254.700 195.209 1.00 38.35 284 LYS A N 1
ATOM 4322 C CA . LYS A 1 284 ? 204.801 255.856 194.379 1.00 40.22 284 LYS A CA 1
ATOM 4323 C C . LYS A 1 284 ? 204.482 255.639 192.905 1.00 46.04 284 LYS A C 1
ATOM 4324 O O . LYS A 1 284 ? 204.889 256.450 192.068 1.00 41.80 284 LYS A O 1
ATOM 4343 N N . SER A 1 285 ? 203.755 254.574 192.566 1.00 49.07 285 SER A N 1
ATOM 4344 C CA . SER A 1 285 ? 203.337 254.315 191.189 1.00 44.15 285 SER A CA 1
ATOM 4345 C C . SER A 1 285 ? 201.914 253.777 191.222 1.00 43.50 285 SER A C 1
ATOM 4346 O O . SER A 1 285 ? 201.689 252.644 191.655 1.00 47.61 285 SER A O 1
ATOM 4354 N N . GLY A 1 286 ? 200.963 254.578 190.761 1.00 45.19 286 GLY A N 1
ATOM 4355 C CA . GLY A 1 286 ? 199.575 254.152 190.756 1.00 44.68 286 GLY A CA 1
ATOM 4356 C C . GLY A 1 286 ? 198.708 255.193 190.087 1.00 40.43 286 GLY A C 1
ATOM 4357 O O . GLY A 1 286 ? 199.173 256.267 189.694 1.00 46.06 286 GLY A O 1
ATOM 4361 N N . HIS A 1 287 ? 197.427 254.855 189.961 1.00 36.96 287 HIS A N 1
ATOM 4362 C CA . HIS A 1 287 ? 196.462 255.734 189.320 1.00 38.11 287 HIS A CA 1
ATOM 4363 C C . HIS A 1 287 ? 195.072 255.411 189.845 1.00 38.47 287 HIS A C 1
ATOM 4364 O O . HIS A 1 287 ? 194.838 254.348 190.424 1.00 43.53 287 HIS A O 1
ATOM 4378 N N . VAL A 1 288 ? 194.149 256.350 189.649 1.00 36.37 288 VAL A N 1
ATOM 4379 C CA . VAL A 1 288 ? 192.765 256.173 190.080 1.00 35.63 288 VAL A CA 1
ATOM 4380 C C . VAL A 1 288 ? 191.874 257.039 189.201 1.00 36.12 288 VAL A C 1
ATOM 4381 O O . VAL A 1 288 ? 192.142 258.229 189.013 1.00 38.03 288 VAL A O 1
ATOM 4394 N N . THR A 1 289 ? 190.809 256.445 188.667 1.00 36.24 289 THR A N 1
ATOM 4395 C CA . THR A 1 289 ? 189.878 257.179 187.821 1.00 35.19 289 THR A CA 1
ATOM 4396 C C . THR A 1 289 ? 188.968 258.034 188.690 1.00 33.17 289 THR A C 1
ATOM 4397 O O . THR A 1 289 ? 188.303 257.520 189.594 1.00 40.65 289 THR A O 1
ATOM 4408 N N . CYS A 1 290 ? 188.928 259.335 188.409 1.00 37.00 290 CYS A N 1
ATOM 4409 C CA . CYS A 1 290 ? 188.158 260.259 189.226 1.00 35.63 290 CYS A CA 1
ATOM 4410 C C . CYS A 1 290 ? 187.432 261.272 188.355 1.00 35.52 290 CYS A C 1
ATOM 4411 O O . CYS A 1 290 ? 187.996 261.793 187.390 1.00 42.11 290 CYS A O 1
ATOM 4418 N N . ASP A 1 291 ? 186.173 261.539 188.703 1.00 33.23 291 ASP A N 1
ATOM 4419 C CA . ASP A 1 291 ? 185.346 262.524 188.018 1.00 37.11 291 ASP A CA 1
ATOM 4420 C C . ASP A 1 291 ? 185.405 263.839 188.781 1.00 37.84 291 ASP A C 1
ATOM 4421 O O . ASP A 1 291 ? 185.611 263.845 189.997 1.00 46.16 291 ASP A O 1
ATOM 4430 N N . VAL A 1 292 ? 185.228 264.948 188.069 1.00 32.27 292 VAL A N 1
ATOM 4431 C CA . VAL A 1 292 ? 185.237 266.280 188.664 1.00 28.59 292 VAL A CA 1
ATOM 4432 C C . VAL A 1 292 ? 183.953 266.989 188.267 1.00 26.64 292 VAL A C 1
ATOM 4433 O O . VAL A 1 292 ? 183.601 267.045 187.086 1.00 36.19 292 VAL A O 1
ATOM 4446 N N . GLY A 1 293 ? 183.245 267.534 189.266 1.00 24.45 293 GLY A N 1
ATOM 4447 C CA . GLY A 1 293 ? 182.012 268.247 189.037 1.00 23.86 293 GLY A CA 1
ATOM 4448 C C . GLY A 1 293 ? 182.238 269.744 189.032 1.00 27.25 293 GLY A C 1
ATOM 4449 O O . GLY A 1 293 ? 182.700 270.315 190.021 1.00 29.40 293 GLY A O 1
ATOM 4453 N N . LEU A 1 294 ? 181.898 270.380 187.910 1.00 30.28 294 LEU A N 1
ATOM 4454 C CA . LEU A 1 294 ? 182.099 271.813 187.724 1.00 23.46 294 LEU A CA 1
ATOM 4455 C C . LEU A 1 294 ? 180.812 272.605 187.914 1.00 22.11 294 LEU A C 1
ATOM 4456 O O . LEU A 1 294 ? 180.745 273.775 187.530 1.00 23.47 294 LEU A O 1
ATOM 4472 N N . GLU A 1 295 ? 179.785 271.988 188.498 1.00 24.68 295 GLU A N 1
ATOM 4473 C CA . GLU A 1 295 ? 178.493 272.657 188.616 1.00 25.54 295 GLU A CA 1
ATOM 4474 C C . GLU A 1 295 ? 178.586 273.918 189.465 1.00 27.65 295 GLU A C 1
ATOM 4475 O O . GLU A 1 295 ? 178.041 274.963 189.097 1.00 26.70 295 GLU A O 1
ATOM 4487 N N . LYS A 1 296 ? 179.275 273.840 190.601 1.00 31.51 296 LYS A N 1
ATOM 4488 C CA . LYS A 1 296 ? 179.224 274.881 191.617 1.00 26.39 296 LYS A CA 1
ATOM 4489 C C . LYS A 1 296 ? 180.410 275.832 191.560 1.00 23.88 296 LYS A C 1
ATOM 4490 O O . LYS A 1 296 ? 180.504 276.731 192.402 1.00 19.95 296 LYS A O 1
ATOM 4509 N N . LEU A 1 297 ? 181.311 275.666 190.596 1.00 24.74 297 LEU A N 1
ATOM 4510 C CA . LEU A 1 297 ? 182.462 276.550 190.496 1.00 21.43 297 LEU A CA 1
ATOM 4511 C C . LEU A 1 297 ? 182.019 277.960 190.133 1.00 23.52 297 LEU A C 1
ATOM 4512 O O . LEU A 1 297 ? 181.013 278.165 189.448 1.00 24.65 297 LEU A O 1
ATOM 4528 N N . LYS A 1 298 ? 182.790 278.938 190.594 1.00 24.41 298 LYS A N 1
ATOM 4529 C CA . LYS A 1 298 ? 182.413 280.340 190.516 1.00 23.25 298 LYS A CA 1
ATOM 4530 C C . LYS A 1 298 ? 183.627 281.165 190.124 1.00 24.33 298 LYS A C 1
ATOM 4531 O O . LYS A 1 298 ? 184.739 280.903 190.587 1.00 26.70 298 LYS A O 1
ATOM 4550 N N . LEU A 1 299 ? 183.414 282.160 189.267 1.00 24.67 299 LEU A N 1
ATOM 4551 C CA . LEU A 1 299 ? 184.498 282.995 188.764 1.00 25.47 299 LEU A CA 1
ATOM 4552 C C . LEU A 1 299 ? 184.619 284.248 189.619 1.00 25.02 299 LEU A C 1
ATOM 4553 O O . LEU A 1 299 ? 183.674 285.038 189.711 1.00 26.16 299 LEU A O 1
ATOM 4569 N N . LYS A 1 300 ? 185.784 284.431 190.232 1.00 22.52 300 LYS A N 1
ATOM 4570 C CA . LYS A 1 300 ? 186.063 285.607 191.041 1.00 24.68 300 LYS A CA 1
ATOM 4571 C C . LYS A 1 300 ? 186.629 286.716 190.166 1.00 24.50 300 LYS A C 1
ATOM 4572 O O . LYS A 1 300 ? 187.583 286.497 189.413 1.00 26.52 300 LYS A O 1
ATOM 4591 N N . GLY A 1 301 ? 186.036 287.900 190.262 1.00 16.97 301 GLY A N 1
ATOM 4592 C CA . GLY A 1 301 ? 186.564 289.063 189.580 1.00 17.53 301 GLY A CA 1
ATOM 4593 C C . GLY A 1 301 ? 185.830 289.443 188.313 1.00 18.43 301 GLY A C 1
ATOM 4594 O O . GLY A 1 301 ? 186.464 289.798 187.317 1.00 27.49 301 GLY A O 1
ATOM 4598 N N . THR A 1 302 ? 184.498 289.379 188.330 1.00 19.15 302 THR A N 1
ATOM 4599 C CA . THR A 1 302 ? 183.696 289.845 187.208 1.00 16.93 302 THR A CA 1
ATOM 4600 C C . THR A 1 302 ? 182.978 291.156 187.485 1.00 17.38 302 THR A C 1
ATOM 4601 O O . THR A 1 302 ? 182.564 291.822 186.534 1.00 24.05 302 THR A O 1
ATOM 4612 N N . THR A 1 303 ? 182.828 291.542 188.752 1.00 14.10 303 THR A N 1
ATOM 4613 C CA . THR A 1 303 ? 182.202 292.806 189.117 1.00 13.57 303 THR A CA 1
ATOM 4614 C C . THR A 1 303 ? 183.193 293.958 189.222 1.00 14.38 303 THR A C 1
ATOM 4615 O O . THR A 1 303 ? 182.771 295.098 189.438 1.00 11.40 303 THR A O 1
ATOM 4626 N N . TYR A 1 304 ? 184.487 293.693 189.074 1.00 13.73 304 TYR A N 1
ATOM 4627 C CA . TYR A 1 304 ? 185.504 294.705 189.301 1.00 11.64 304 TYR A CA 1
ATOM 4628 C C . TYR A 1 304 ? 185.697 295.584 188.074 1.00 12.79 304 TYR A C 1
ATOM 4629 O O . TYR A 1 304 ? 185.470 295.164 186.938 1.00 23.03 304 TYR A O 1
ATOM 4647 N N . SER A 1 305 ? 186.133 296.815 188.317 1.00 10.84 305 SER A N 1
ATOM 4648 C CA . SER A 1 305 ? 186.567 297.681 187.236 1.00 7.83 305 SER A CA 1
ATOM 4649 C C . SER A 1 305 ? 187.870 297.145 186.654 1.00 10.65 305 SER A C 1
ATOM 4650 O O . SER A 1 305 ? 188.377 296.092 187.050 1.00 12.66 305 SER A O 1
ATOM 4658 N N . MET A 1 306 ? 188.421 297.877 185.694 1.00 15.99 306 MET A N 1
ATOM 4659 C CA . MET A 1 306 ? 189.569 297.420 184.924 1.00 18.31 306 MET A CA 1
ATOM 4660 C C . MET A 1 306 ? 190.823 298.140 185.396 1.00 14.14 306 MET A C 1
ATOM 4661 O O . MET A 1 306 ? 190.818 299.365 185.556 1.00 13.72 306 MET A O 1
ATOM 4675 N N . CYS A 1 307 ? 191.892 297.379 185.618 1.00 12.78 307 CYS A N 1
ATOM 4676 C CA . CYS A 1 307 ? 193.144 297.975 186.053 1.00 13.05 307 CYS A CA 1
ATOM 4677 C C . CYS A 1 307 ? 193.644 298.960 185.005 1.00 17.52 307 CYS A C 1
ATOM 4678 O O . CYS A 1 307 ? 193.518 298.735 183.799 1.00 25.52 307 CYS A O 1
ATOM 4685 N N . ASP A 1 308 ? 194.216 300.063 185.476 1.00 20.51 308 ASP A N 1
ATOM 4686 C CA . ASP A 1 308 ? 194.746 301.071 184.572 1.00 18.07 308 ASP A CA 1
ATOM 4687 C C . ASP A 1 308 ? 195.863 300.487 183.718 1.00 22.08 308 ASP A C 1
ATOM 4688 O O . ASP A 1 308 ? 196.644 299.647 184.173 1.00 26.30 308 ASP A O 1
ATOM 4697 N N . LYS A 1 309 ? 195.934 300.938 182.465 1.00 25.37 309 LYS A N 1
ATOM 4698 C CA . LYS A 1 309 ? 196.896 300.380 181.520 1.00 24.64 309 LYS A CA 1
ATOM 4699 C C . LYS A 1 309 ? 198.308 300.879 181.775 1.00 24.86 309 LYS A C 1
ATOM 4700 O O . LYS A 1 309 ? 199.270 300.122 181.607 1.00 27.49 309 LYS A O 1
ATOM 4719 N N . THR A 1 310 ? 198.455 302.141 182.182 1.00 20.56 310 THR A N 1
ATOM 4720 C CA . THR A 1 310 ? 199.756 302.785 182.310 1.00 21.13 310 THR A CA 1
ATOM 4721 C C . THR A 1 310 ? 200.348 302.631 183.701 1.00 23.47 310 THR A C 1
ATOM 4722 O O . THR A 1 310 ? 201.091 303.512 184.153 1.00 28.09 310 THR A O 1
ATOM 4733 N N . LYS A 1 311 ? 200.041 301.535 184.396 1.00 21.52 311 LYS A N 1
ATOM 4734 C CA . LYS A 1 311 ? 200.494 301.358 185.768 1.00 14.55 311 LYS A CA 1
ATOM 4735 C C . LYS A 1 311 ? 200.991 299.940 186.015 1.00 16.16 311 LYS A C 1
ATOM 4736 O O . LYS A 1 311 ? 200.905 299.437 187.139 1.00 17.96 311 LYS A O 1
ATOM 4755 N N . PHE A 1 312 ? 201.516 299.285 184.985 1.00 16.42 312 PHE A N 1
ATOM 4756 C CA . PHE A 1 312 ? 202.037 297.930 185.084 1.00 13.10 312 PHE A CA 1
ATOM 4757 C C . PHE A 1 312 ? 203.548 297.926 184.890 1.00 14.67 312 PHE A C 1
ATOM 4758 O O . PHE A 1 312 ? 204.124 298.830 184.280 1.00 17.27 312 PHE A O 1
ATOM 4775 N N . LYS A 1 313 ? 204.188 296.891 185.430 1.00 14.06 313 LYS A N 1
ATOM 4776 C CA . LYS A 1 313 ? 205.624 296.710 185.271 1.00 13.62 313 LYS A CA 1
ATOM 4777 C C . LYS A 1 313 ? 205.965 295.254 185.547 1.00 13.81 313 LYS A C 1
ATOM 4778 O O . LYS A 1 313 ? 205.325 294.599 186.372 1.00 16.77 313 LYS A O 1
ATOM 4797 N N . TRP A 1 314 ? 206.974 294.756 184.843 1.00 15.15 314 TRP A N 1
ATOM 4798 C CA . TRP A 1 314 ? 207.335 293.350 184.942 1.00 16.87 314 TRP A CA 1
ATOM 4799 C C . TRP A 1 314 ? 207.969 293.050 186.291 1.00 19.02 314 TRP A C 1
ATOM 4800 O O . TRP A 1 314 ? 208.778 293.833 186.797 1.00 32.20 314 TRP A O 1
ATOM 4821 N N . LYS A 1 315 ? 207.603 291.911 186.872 1.00 19.22 315 LYS A N 1
ATOM 4822 C CA . LYS A 1 315 ? 208.334 291.349 187.998 1.00 25.04 315 LYS A CA 1
ATOM 4823 C C . LYS A 1 315 ? 209.152 290.134 187.586 1.00 28.53 315 LYS A C 1
ATOM 4824 O O . LYS A 1 315 ? 210.336 290.044 187.923 1.00 35.02 315 LYS A O 1
ATOM 4843 N N . ARG A 1 316 ? 208.543 289.206 186.854 1.00 23.05 316 ARG A N 1
ATOM 4844 C CA . ARG A 1 316 ? 209.251 288.230 186.038 1.00 23.40 316 ARG A CA 1
ATOM 4845 C C . ARG A 1 316 ? 208.819 288.420 184.592 1.00 23.69 316 ARG A C 1
ATOM 4846 O O . ARG A 1 316 ? 207.621 288.525 184.309 1.00 23.10 316 ARG A O 1
ATOM 4867 N N . VAL A 1 317 ? 209.786 288.490 183.685 1.00 20.94 317 VAL A N 1
ATOM 4868 C CA . VAL A 1 317 ? 209.484 288.620 182.263 1.00 20.81 317 VAL A CA 1
ATOM 4869 C C . VAL A 1 317 ? 209.045 287.255 181.748 1.00 22.85 317 VAL A C 1
ATOM 4870 O O . VAL A 1 317 ? 209.482 286.228 182.287 1.00 26.85 317 VAL A O 1
ATOM 4883 N N . PRO A 1 318 ? 208.195 287.182 180.723 1.00 18.16 318 PRO A N 1
ATOM 4884 C CA . PRO A 1 318 ? 207.694 285.875 180.283 1.00 18.81 318 PRO A CA 1
ATOM 4885 C C . PRO A 1 318 ? 208.821 284.958 179.830 1.00 22.08 318 PRO A C 1
ATOM 4886 O O . PRO A 1 318 ? 209.813 285.401 179.248 1.00 24.35 318 PRO A O 1
ATOM 4897 N N . VAL A 1 319 ? 208.663 283.665 180.118 1.00 21.99 319 VAL A N 1
ATOM 4898 C CA . VAL A 1 319 ? 209.627 282.650 179.720 1.00 26.61 319 VAL A CA 1
ATOM 4899 C C . VAL A 1 319 ? 208.879 281.420 179.227 1.00 27.65 319 VAL A C 1
ATOM 4900 O O . VAL A 1 319 ? 207.722 281.184 179.578 1.00 28.37 319 VAL A O 1
ATOM 4913 N N . ASP A 1 320 ? 209.560 280.630 178.402 1.00 31.33 320 ASP A N 1
ATOM 4914 C CA . ASP A 1 320 ? 209.021 279.341 177.997 1.00 28.33 320 ASP A CA 1
ATOM 4915 C C . ASP A 1 320 ? 208.853 278.444 179.214 1.00 30.25 320 ASP A C 1
ATOM 4916 O O . ASP A 1 320 ? 209.766 278.308 180.033 1.00 37.67 320 ASP A O 1
ATOM 4925 N N . SER A 1 321 ? 207.683 277.829 179.328 1.00 28.19 321 SER A N 1
ATOM 4926 C CA . SER A 1 321 ? 207.431 276.853 180.371 1.00 28.07 321 SER A CA 1
ATOM 4927 C C . SER A 1 321 ? 207.867 275.474 179.887 1.00 34.95 321 SER A C 1
ATOM 4928 O O . SER A 1 321 ? 208.409 275.314 178.791 1.00 38.51 321 SER A O 1
ATOM 4936 N N . GLY A 1 322 ? 207.637 274.461 180.711 1.00 37.31 322 GLY A N 1
ATOM 4937 C CA . GLY A 1 322 ? 207.924 273.105 180.303 1.00 42.71 322 GLY A CA 1
AT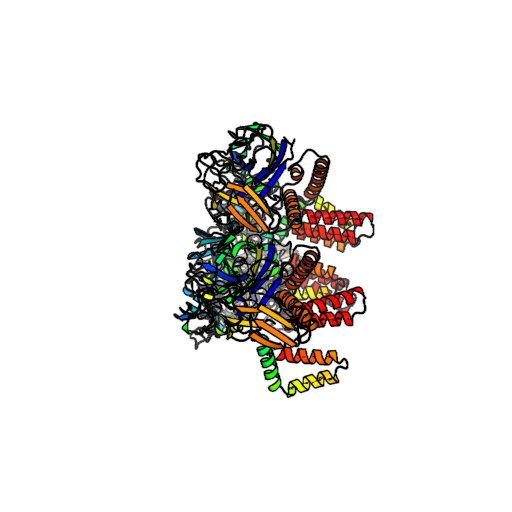OM 4938 C C . GLY A 1 322 ? 206.818 272.429 179.532 1.00 46.63 322 GLY A C 1
ATOM 4939 O O . GLY A 1 322 ? 206.953 271.256 179.174 1.00 47.64 322 GLY A O 1
ATOM 4943 N N . HIS A 1 323 ? 205.721 273.139 179.256 1.00 40.75 323 HIS A N 1
ATOM 4944 C CA . HIS A 1 323 ? 204.539 272.555 178.637 1.00 39.42 323 HIS A CA 1
ATOM 4945 C C . HIS A 1 323 ? 204.030 273.420 177.490 1.00 38.54 323 HIS A C 1
ATOM 4946 O O . HIS A 1 323 ? 202.824 273.475 177.236 1.00 38.41 323 HIS A O 1
ATOM 4960 N N . ASP A 1 324 ? 204.935 274.102 176.787 1.00 37.38 324 ASP A N 1
ATOM 4961 C CA . ASP A 1 324 ? 204.585 274.903 175.617 1.00 41.10 324 ASP A CA 1
ATOM 4962 C C . ASP A 1 324 ? 203.682 276.081 175.979 1.00 39.82 324 ASP A C 1
ATOM 4963 O O . ASP A 1 324 ? 202.812 276.466 175.195 1.00 37.98 324 ASP A O 1
ATOM 4972 N N . THR A 1 325 ? 203.876 276.659 177.166 1.00 35.72 325 THR A N 1
ATOM 4973 C CA . THR A 1 325 ? 203.091 277.792 177.633 1.00 29.22 325 THR A CA 1
ATOM 4974 C C . THR A 1 325 ? 204.025 278.925 178.037 1.00 27.14 325 THR A C 1
ATOM 4975 O O . THR A 1 325 ? 205.236 278.741 178.176 1.00 32.62 325 THR A O 1
ATOM 4986 N N . VAL A 1 326 ? 203.442 280.108 178.222 1.00 27.06 326 VAL A N 1
ATOM 4987 C CA . VAL A 1 326 ? 204.167 281.310 178.621 1.00 21.50 326 VAL A CA 1
ATOM 4988 C C . VAL A 1 326 ? 203.719 281.690 180.025 1.00 22.89 326 VAL A C 1
ATOM 4989 O O . VAL A 1 326 ? 202.516 281.789 180.290 1.00 25.99 326 VAL A O 1
ATOM 5002 N N . VAL A 1 327 ? 204.679 281.912 180.918 1.00 23.47 327 VAL A N 1
ATOM 5003 C CA . VAL A 1 327 ? 204.409 282.207 182.321 1.00 20.46 327 VAL A CA 1
ATOM 5004 C C . VAL A 1 327 ? 205.080 283.528 182.676 1.00 18.81 327 VAL A C 1
ATOM 5005 O O . VAL A 1 327 ? 206.238 283.756 182.314 1.00 22.34 327 VAL A O 1
ATOM 5018 N N . MET A 1 328 ? 204.348 284.400 183.367 1.00 19.34 328 MET A N 1
ATOM 5019 C CA . MET A 1 328 ? 204.867 285.704 183.755 1.00 19.54 328 MET A CA 1
ATOM 5020 C C . MET A 1 328 ? 204.221 286.126 185.068 1.00 20.91 328 MET A C 1
ATOM 5021 O O . MET A 1 328 ? 203.377 285.419 185.623 1.00 25.10 328 MET A O 1
ATOM 5035 N N . GLU A 1 329 ? 204.624 287.294 185.562 1.00 19.03 329 GLU A N 1
ATOM 5036 C CA . GLU A 1 329 ? 203.997 287.890 186.738 1.00 20.29 329 GLU A CA 1
ATOM 5037 C C . GLU A 1 329 ? 204.231 289.390 186.689 1.00 18.72 329 GLU A C 1
ATOM 5038 O O . GLU A 1 329 ? 205.381 289.834 186.640 1.00 24.70 329 GLU A O 1
ATOM 5050 N N . VAL A 1 330 ? 203.151 290.163 186.703 1.00 18.18 330 VAL A N 1
ATOM 5051 C CA . VAL A 1 330 ? 203.225 291.610 186.593 1.00 18.03 330 VAL A CA 1
ATOM 5052 C C . VAL A 1 330 ? 203.009 292.222 187.973 1.00 16.25 330 VAL A C 1
ATOM 5053 O O . VAL A 1 330 ? 202.523 291.576 188.899 1.00 21.40 330 VAL A O 1
ATOM 5066 N N . SER A 1 331 ? 203.385 293.491 188.103 1.00 13.01 331 SER A N 1
ATOM 5067 C CA . SER A 1 331 ? 203.169 294.263 189.318 1.00 12.84 331 SER A CA 1
ATOM 5068 C C . SER A 1 331 ? 202.435 295.542 188.951 1.00 13.61 331 SER A C 1
ATOM 5069 O O . SER A 1 331 ? 202.638 296.090 187.865 1.00 16.68 331 SER A O 1
ATOM 5077 N N . TYR A 1 332 ? 201.577 296.012 189.851 1.00 13.77 332 TYR A N 1
ATOM 5078 C CA . TYR A 1 332 ? 200.676 297.124 189.580 1.00 13.35 332 TYR A CA 1
ATOM 5079 C C . TYR A 1 332 ? 200.929 298.251 190.573 1.00 17.87 332 TYR A C 1
ATOM 5080 O O . TYR A 1 332 ? 201.104 298.005 191.771 1.00 23.79 332 TYR A O 1
ATOM 5098 N N . THR A 1 333 ? 200.947 299.487 190.074 1.00 16.73 333 THR A N 1
ATOM 5099 C CA . THR A 1 333 ? 201.288 300.664 190.868 1.00 15.00 333 THR A CA 1
ATOM 5100 C C . THR A 1 333 ? 200.106 301.618 191.014 1.00 16.34 333 THR A C 1
ATOM 5101 O O . THR A 1 333 ? 200.242 302.827 190.816 1.00 13.50 333 THR A O 1
ATOM 5112 N N . GLY A 1 334 ? 198.927 301.091 191.348 1.00 20.14 334 GLY A N 1
ATOM 5113 C CA . GLY A 1 334 ? 197.752 301.915 191.517 1.00 18.80 334 GLY A CA 1
ATOM 5114 C C . GLY A 1 334 ? 197.096 301.680 192.863 1.00 23.82 334 GLY A C 1
ATOM 5115 O O . GLY A 1 334 ? 197.371 300.700 193.554 1.00 25.87 334 GLY A O 1
ATOM 5119 N N . SER A 1 335 ? 196.210 302.610 193.224 1.00 27.63 335 SER A N 1
ATOM 5120 C CA . SER A 1 335 ? 195.476 302.525 194.481 1.00 29.38 335 SER A CA 1
ATOM 5121 C C . SER A 1 335 ? 194.164 301.766 194.348 1.00 29.88 335 SER A C 1
ATOM 5122 O O . SER A 1 335 ? 193.757 301.084 195.295 1.00 35.96 335 SER A O 1
ATOM 5130 N N . ASP A 1 336 ? 193.491 301.872 193.204 1.00 27.39 336 ASP A N 1
ATOM 5131 C CA . ASP A 1 336 ? 192.309 301.063 192.938 1.00 27.89 336 ASP A CA 1
ATOM 5132 C C . ASP A 1 336 ? 192.743 299.619 192.723 1.00 28.70 336 ASP A C 1
ATOM 5133 O O . ASP A 1 336 ? 192.764 299.129 191.590 1.00 28.77 336 ASP A O 1
ATOM 5142 N N . LYS A 1 337 ? 193.079 298.927 193.810 1.00 28.09 337 LYS A N 1
ATOM 5143 C CA . LYS A 1 337 ? 193.865 297.704 193.705 1.00 27.68 337 LYS A CA 1
ATOM 5144 C C . LYS A 1 337 ? 193.041 296.531 193.182 1.00 35.19 337 LYS A C 1
ATOM 5145 O O . LYS A 1 337 ? 193.445 295.906 192.195 1.00 45.88 337 LYS A O 1
ATOM 5164 N N . PRO A 1 338 ? 191.884 296.197 193.780 1.00 33.00 338 PRO A N 1
ATOM 5165 C CA . PRO A 1 338 ? 191.110 295.061 193.254 1.00 26.00 338 PRO A CA 1
ATOM 5166 C C . PRO A 1 338 ? 190.505 295.373 191.894 1.00 24.94 338 PRO A C 1
ATOM 5167 O O . PRO A 1 338 ? 189.520 296.112 191.802 1.00 26.00 338 PRO A O 1
ATOM 5178 N N . CYS A 1 339 ? 191.081 294.812 190.834 1.00 17.15 339 CYS A N 1
ATOM 5179 C CA . CYS A 1 339 ? 190.683 295.144 189.471 1.00 15.98 339 CYS A CA 1
ATOM 5180 C C . CYS A 1 339 ? 191.060 293.984 188.551 1.00 21.81 339 CYS A C 1
ATOM 5181 O O . CYS A 1 339 ? 191.518 292.932 189.008 1.00 25.27 339 CYS A O 1
ATOM 5188 N N . ARG A 1 340 ? 190.861 294.180 187.247 1.00 18.10 340 ARG A N 1
ATOM 5189 C CA . ARG A 1 340 ? 191.074 293.161 186.225 1.00 16.38 340 ARG A CA 1
ATOM 5190 C C . ARG A 1 340 ? 192.219 293.570 185.307 1.00 15.44 340 ARG A C 1
ATOM 5191 O O . ARG A 1 340 ? 192.364 294.748 184.972 1.00 18.74 340 ARG A O 1
ATOM 5212 N N . ILE A 1 341 ? 193.019 292.593 184.888 1.00 15.48 341 ILE A N 1
ATOM 5213 C CA . ILE A 1 341 ? 194.179 292.839 184.031 1.00 15.39 341 ILE A CA 1
ATOM 5214 C C . ILE A 1 341 ? 193.769 292.727 182.565 1.00 18.92 341 ILE A C 1
ATOM 5215 O O . ILE A 1 341 ? 193.211 291.695 182.163 1.00 23.33 341 ILE A O 1
ATOM 5231 N N . PRO A 1 342 ? 194.010 293.754 181.728 1.00 14.88 342 PRO A N 1
ATOM 5232 C CA . PRO A 1 342 ? 193.784 293.620 180.267 1.00 17.56 342 PRO A CA 1
ATOM 5233 C C . PRO A 1 342 ? 194.927 292.960 179.492 1.00 16.94 342 PRO A C 1
ATOM 5234 O O . PRO A 1 342 ? 195.808 293.603 178.931 1.00 19.11 342 PRO A O 1
ATOM 5245 N N . VAL A 1 343 ? 194.918 291.625 179.442 1.00 14.76 343 VAL A N 1
ATOM 5246 C CA . VAL A 1 343 ? 195.941 290.866 178.729 1.00 16.16 343 VAL A CA 1
ATOM 5247 C C . VAL A 1 343 ? 195.462 290.585 177.311 1.00 24.35 343 VAL A C 1
ATOM 5248 O O . VAL A 1 343 ? 194.277 290.313 177.084 1.00 26.12 343 VAL A O 1
ATOM 5261 N N . ARG A 1 344 ? 196.385 290.643 176.352 1.00 21.72 344 ARG A N 1
ATOM 5262 C CA . ARG A 1 344 ? 196.093 290.294 174.966 1.00 16.41 344 ARG A CA 1
ATOM 5263 C C . ARG A 1 344 ? 197.410 290.110 174.225 1.00 19.14 344 ARG A C 1
ATOM 5264 O O . ARG A 1 344 ? 198.463 290.562 174.682 1.00 28.04 344 ARG A O 1
ATOM 5285 N N . ALA A 1 345 ? 197.338 289.424 173.084 1.00 19.16 345 ALA A N 1
ATOM 5286 C CA . ALA A 1 345 ? 198.506 289.161 172.254 1.00 17.54 345 ALA A CA 1
ATOM 5287 C C . ALA A 1 345 ? 198.107 289.216 170.786 1.00 21.02 345 ALA A C 1
ATOM 5288 O O . ALA A 1 345 ? 196.944 289.009 170.439 1.00 25.39 345 ALA A O 1
ATOM 5295 N N . VAL A 1 346 ? 199.082 289.502 169.923 1.00 18.57 346 VAL A N 1
ATOM 5296 C CA . VAL A 1 346 ? 198.864 289.564 168.481 1.00 19.37 346 VAL A CA 1
ATOM 5297 C C . VAL A 1 346 ? 200.127 289.107 167.768 1.00 23.53 346 VAL A C 1
ATOM 5298 O O . VAL A 1 346 ? 201.239 289.426 168.194 1.00 26.80 346 VAL A O 1
ATOM 5311 N N . ALA A 1 347 ? 199.955 288.363 166.678 1.00 22.86 347 ALA A N 1
ATOM 5312 C CA . ALA A 1 347 ? 201.072 288.061 165.797 1.00 20.00 347 ALA A CA 1
ATOM 5313 C C . ALA A 1 347 ? 201.547 289.334 165.109 1.00 21.69 347 ALA A C 1
ATOM 5314 O O . ALA A 1 347 ? 200.740 290.167 164.691 1.00 24.02 347 ALA A O 1
ATOM 5321 N N . HIS A 1 348 ? 202.863 289.483 164.985 1.00 22.35 348 HIS A N 1
ATOM 5322 C CA . HIS A 1 348 ? 203.418 290.718 164.447 1.00 25.29 348 HIS A CA 1
ATOM 5323 C C . HIS A 1 348 ? 202.886 290.962 163.040 1.00 26.48 348 HIS A C 1
ATOM 5324 O O . HIS A 1 348 ? 203.132 290.168 162.127 1.00 29.78 348 HIS A O 1
ATOM 5338 N N . GLY A 1 349 ? 202.157 292.064 162.868 1.00 21.66 349 GLY A N 1
ATOM 5339 C CA . GLY A 1 349 ? 201.568 292.423 161.595 1.00 22.60 349 GLY A CA 1
ATOM 5340 C C . GLY A 1 349 ? 200.082 292.158 161.492 1.00 27.53 349 GLY A C 1
ATOM 5341 O O . GLY A 1 349 ? 199.470 292.544 160.490 1.00 32.38 349 GLY A O 1
ATOM 5345 N N . VAL A 1 350 ? 199.490 291.517 162.494 1.00 28.39 350 VAL A N 1
ATOM 5346 C CA . VAL A 1 350 ? 198.054 291.251 162.535 1.00 21.33 350 VAL A CA 1
ATOM 5347 C C . VAL A 1 350 ? 197.530 291.792 163.859 1.00 21.70 350 VAL A C 1
ATOM 5348 O O . VAL A 1 350 ? 197.210 291.007 164.763 1.00 22.06 350 VAL A O 1
ATOM 5361 N N . PRO A 1 351 ? 197.423 293.115 164.019 1.00 19.09 351 PRO A N 1
ATOM 5362 C CA . PRO A 1 351 ? 197.139 293.681 165.344 1.00 17.28 351 PRO A CA 1
ATOM 5363 C C . PRO A 1 351 ? 195.680 293.626 165.768 1.00 20.84 351 PRO A C 1
ATOM 5364 O O . PRO A 1 351 ? 195.388 293.934 166.931 1.00 22.77 351 PRO A O 1
ATOM 5375 N N . THR A 1 352 ? 194.761 293.255 164.882 1.00 23.70 352 THR A N 1
ATOM 5376 C CA . THR A 1 352 ? 193.334 293.310 165.176 1.00 17.84 352 THR A CA 1
ATOM 5377 C C . THR A 1 352 ? 192.778 292.001 165.724 1.00 17.85 352 THR A C 1
ATOM 5378 O O . THR A 1 352 ? 191.587 291.940 166.039 1.00 25.16 352 THR A O 1
ATOM 5389 N N . ILE A 1 353 ? 193.600 290.963 165.853 1.00 14.58 353 ILE A N 1
ATOM 5390 C CA . ILE A 1 353 ? 193.144 289.640 166.261 1.00 15.26 353 ILE A CA 1
ATOM 5391 C C . ILE A 1 353 ? 193.946 289.205 167.478 1.00 20.66 353 ILE A C 1
ATOM 5392 O O . ILE A 1 353 ? 195.181 289.257 167.463 1.00 28.73 353 ILE A O 1
ATOM 5408 N N . ASN A 1 354 ? 193.245 288.776 168.524 1.00 21.74 354 ASN A N 1
ATOM 5409 C CA . ASN A 1 354 ? 193.876 288.273 169.737 1.00 18.19 354 ASN A CA 1
ATOM 5410 C C . ASN A 1 354 ? 194.115 286.774 169.601 1.00 20.85 354 ASN A C 1
ATOM 5411 O O . ASN A 1 354 ? 193.222 286.034 169.180 1.00 26.47 354 ASN A O 1
ATOM 5422 N N . VAL A 1 355 ? 195.316 286.332 169.966 1.00 19.60 355 VAL A N 1
ATOM 5423 C CA . VAL A 1 355 ? 195.737 284.951 169.779 1.00 20.83 355 VAL A CA 1
ATOM 5424 C C . VAL A 1 355 ? 196.107 284.290 171.107 1.00 24.80 355 VAL A C 1
ATOM 5425 O O . VAL A 1 355 ? 196.753 283.251 171.118 1.00 25.88 355 VAL A O 1
ATOM 5438 N N . ALA A 1 356 ? 195.705 284.881 172.227 1.00 27.31 356 ALA A N 1
ATOM 5439 C CA . ALA A 1 356 ? 196.106 284.415 173.548 1.00 23.71 356 ALA A CA 1
ATOM 5440 C C . ALA A 1 356 ? 195.009 283.542 174.144 1.00 24.21 356 ALA A C 1
ATOM 5441 O O . ALA A 1 356 ? 193.898 284.020 174.395 1.00 25.91 356 ALA A O 1
ATOM 5448 N N . MET A 1 357 ? 195.328 282.269 174.377 1.00 22.82 357 MET A N 1
ATOM 5449 C CA . MET A 1 357 ? 194.420 281.338 175.041 1.00 28.07 357 MET A CA 1
ATOM 5450 C C . MET A 1 357 ? 194.808 281.299 176.516 1.00 28.00 357 MET A C 1
ATOM 5451 O O . MET A 1 357 ? 195.596 280.468 176.964 1.00 26.15 357 MET A O 1
ATOM 5465 N N . LEU A 1 358 ? 194.238 282.228 177.279 1.00 28.72 358 LEU A N 1
ATOM 5466 C CA . LEU A 1 358 ? 194.597 282.364 178.684 1.00 27.20 358 LEU A CA 1
ATOM 5467 C C . LEU A 1 358 ? 194.217 281.109 179.459 1.00 33.38 358 LEU A C 1
ATOM 5468 O O . LEU A 1 358 ? 193.106 280.590 179.322 1.00 36.87 358 LEU A O 1
ATOM 5484 N N . ILE A 1 359 ? 195.147 280.625 180.279 1.00 31.45 359 ILE A N 1
ATOM 5485 C CA . ILE A 1 359 ? 194.840 279.535 181.195 1.00 27.63 359 ILE A CA 1
ATOM 5486 C C . ILE A 1 359 ? 194.341 280.074 182.531 1.00 30.04 359 ILE A C 1
ATOM 5487 O O . ILE A 1 359 ? 193.535 279.418 183.198 1.00 33.43 359 ILE A O 1
ATOM 5503 N N . THR A 1 360 ? 194.806 281.251 182.935 1.00 34.05 360 THR A N 1
ATOM 5504 C CA . THR A 1 360 ? 194.179 282.009 184.009 1.00 33.82 360 THR A CA 1
ATOM 5505 C C . THR A 1 360 ? 193.085 282.864 183.379 1.00 33.97 360 THR A C 1
ATOM 5506 O O . THR A 1 360 ? 193.386 283.902 182.777 1.00 38.20 360 THR A O 1
ATOM 5517 N N . PRO A 1 361 ? 191.812 282.472 183.493 1.00 31.21 361 PRO A N 1
ATOM 5518 C CA . PRO A 1 361 ? 190.786 283.103 182.642 1.00 32.31 361 PRO A CA 1
ATOM 5519 C C . PRO A 1 361 ? 190.599 284.588 182.894 1.00 31.59 361 PRO A C 1
ATOM 5520 O O . PRO A 1 361 ? 190.582 285.378 181.942 1.00 29.55 361 PRO A O 1
ATOM 5531 N N . ASN A 1 362 ? 190.451 284.992 184.151 1.00 27.43 362 ASN A N 1
ATOM 5532 C CA . ASN A 1 362 ? 190.176 286.380 184.513 1.00 27.15 362 ASN A CA 1
ATOM 5533 C C . ASN A 1 362 ? 191.192 286.820 185.555 1.00 27.15 362 ASN A C 1
ATOM 5534 O O . ASN A 1 362 ? 190.903 286.818 186.760 1.00 26.33 362 ASN A O 1
ATOM 5545 N N . PRO A 1 363 ? 192.397 287.201 185.131 1.00 25.26 363 PRO A N 1
ATOM 5546 C CA . PRO A 1 363 ? 193.410 287.622 186.104 1.00 27.10 363 PRO A CA 1
ATOM 5547 C C . PRO A 1 363 ? 192.944 288.833 186.895 1.00 25.91 363 PRO A C 1
ATOM 5548 O O . PRO A 1 363 ? 192.332 289.755 186.353 1.00 30.79 363 PRO A O 1
ATOM 5559 N N . THR A 1 364 ? 193.248 288.827 188.189 1.00 22.58 364 THR A N 1
ATOM 5560 C CA . THR A 1 364 ? 192.926 289.933 189.075 1.00 22.80 364 THR A CA 1
ATOM 5561 C C . THR A 1 364 ? 194.170 290.325 189.856 1.00 23.19 364 THR A C 1
ATOM 5562 O O . THR A 1 364 ? 195.047 289.497 190.114 1.00 28.78 364 THR A O 1
ATOM 5573 N N . ILE A 1 365 ? 194.240 291.602 190.213 1.00 26.81 365 ILE A N 1
ATOM 5574 C CA . ILE A 1 365 ? 195.238 292.120 191.140 1.00 27.79 365 ILE A CA 1
ATOM 5575 C C . ILE A 1 365 ? 194.498 292.550 192.395 1.00 27.84 365 ILE A C 1
ATOM 5576 O O . ILE A 1 365 ? 193.618 293.416 192.338 1.00 32.02 365 ILE A O 1
ATOM 5592 N N . GLU A 1 366 ? 194.845 291.945 193.524 1.00 26.90 366 GLU A N 1
ATOM 5593 C CA . GLU A 1 366 ? 194.124 292.136 194.771 1.00 29.74 366 GLU A CA 1
ATOM 5594 C C . GLU A 1 366 ? 195.032 292.790 195.803 1.00 35.87 366 GLU A C 1
ATOM 5595 O O . GLU A 1 366 ? 196.250 292.883 195.628 1.00 37.60 366 GLU A O 1
ATOM 5607 N N . THR A 1 367 ? 194.417 293.243 196.897 1.00 35.77 367 THR A N 1
ATOM 5608 C CA . THR A 1 367 ? 195.189 293.852 197.974 1.00 36.00 367 THR A CA 1
ATOM 5609 C C . THR A 1 367 ? 196.238 292.894 198.521 1.00 41.03 367 THR A C 1
ATOM 5610 O O . THR A 1 367 ? 197.259 293.336 199.060 1.00 45.41 367 THR A O 1
ATOM 5621 N N . SER A 1 368 ? 196.012 291.589 198.394 1.00 39.60 368 SER A N 1
ATOM 5622 C CA . SER A 1 368 ? 196.932 290.586 198.908 1.00 41.50 368 SER A CA 1
ATOM 5623 C C . SER A 1 368 ? 197.919 290.084 197.862 1.00 42.33 368 SER A C 1
ATOM 5624 O O . SER A 1 368 ? 198.756 289.236 198.182 1.00 46.58 368 SER A O 1
ATOM 5632 N N . GLY A 1 369 ? 197.848 290.582 196.629 1.00 34.14 369 GLY A N 1
ATOM 5633 C CA . GLY A 1 369 ? 198.753 290.197 195.570 1.00 30.38 369 GLY A CA 1
ATOM 5634 C C . GLY A 1 369 ? 198.001 289.869 194.302 1.00 31.01 369 GLY A C 1
ATOM 5635 O O . GLY A 1 369 ? 196.881 290.334 194.071 1.00 33.22 369 GLY A O 1
ATOM 5639 N N . GLY A 1 370 ? 198.631 289.051 193.460 1.00 29.58 370 GLY A N 1
ATOM 5640 C CA . GLY A 1 370 ? 198.080 288.703 192.165 1.00 25.38 370 GLY A CA 1
ATOM 5641 C C . GLY A 1 370 ? 198.974 289.176 191.039 1.00 30.49 370 GLY A C 1
ATOM 5642 O O . GLY A 1 370 ? 199.893 289.968 191.267 1.00 32.12 370 GLY A O 1
ATOM 5646 N N . GLY A 1 371 ? 198.723 288.705 189.821 1.00 25.47 371 GLY A N 1
ATOM 5647 C CA . GLY A 1 371 ? 199.505 289.097 188.667 1.00 21.53 371 GLY A CA 1
ATOM 5648 C C . GLY A 1 371 ? 200.117 287.954 187.888 1.00 21.27 371 GLY A C 1
ATOM 5649 O O . GLY A 1 371 ? 200.654 288.196 186.801 1.00 25.77 371 GLY A O 1
ATOM 5653 N N . PHE A 1 372 ? 200.071 286.726 188.395 1.00 21.94 372 PHE A N 1
ATOM 5654 C CA . PHE A 1 372 ? 200.597 285.597 187.640 1.00 20.15 372 PHE A CA 1
ATOM 5655 C C . PHE A 1 372 ? 199.672 285.280 186.473 1.00 21.93 372 PHE A C 1
ATOM 5656 O O . PHE A 1 372 ? 198.493 284.970 186.665 1.00 30.56 372 PHE A O 1
ATOM 5673 N N . ILE A 1 373 ? 200.214 285.345 185.260 1.00 18.91 373 ILE A N 1
ATOM 5674 C CA . ILE A 1 373 ? 199.461 285.110 184.035 1.00 20.07 373 ILE A CA 1
ATOM 5675 C C . ILE A 1 373 ? 200.139 283.982 183.274 1.00 18.34 373 ILE A C 1
ATOM 5676 O O . ILE A 1 373 ? 201.359 284.002 183.085 1.00 20.29 373 ILE A O 1
ATOM 5692 N N . GLU A 1 374 ? 199.353 283.000 182.845 1.00 20.38 374 GLU A N 1
ATOM 5693 C CA . GLU A 1 374 ? 199.842 281.911 182.012 1.00 21.74 374 GLU A CA 1
ATOM 5694 C C . GLU A 1 374 ? 198.970 281.822 180.770 1.00 25.70 374 GLU A C 1
ATOM 5695 O O . GLU A 1 374 ? 197.741 281.778 180.876 1.00 32.25 374 GLU A O 1
ATOM 5707 N N . MET A 1 375 ? 199.603 281.794 179.601 1.00 21.65 375 MET A N 1
ATOM 5708 C CA . MET A 1 375 ? 198.888 281.751 178.335 1.00 21.77 375 MET A CA 1
ATOM 5709 C C . MET A 1 375 ? 199.580 280.773 177.399 1.00 24.08 375 MET A C 1
ATOM 5710 O O . MET A 1 375 ? 200.687 280.300 177.663 1.00 28.03 375 MET A O 1
ATOM 5724 N N . GLN A 1 376 ? 198.901 280.461 176.298 1.00 27.50 376 GLN A N 1
ATOM 5725 C CA . GLN A 1 376 ? 199.466 279.678 175.208 1.00 28.47 376 GLN A CA 1
ATOM 5726 C C . GLN A 1 376 ? 199.296 280.464 173.917 1.00 27.39 376 GLN A C 1
ATOM 5727 O O . GLN A 1 376 ? 198.204 280.965 173.633 1.00 30.30 376 GLN A O 1
ATOM 5741 N N . LEU A 1 377 ? 200.374 280.578 173.142 1.00 25.66 377 LEU A N 1
ATOM 5742 C CA . LEU A 1 377 ? 200.369 281.390 171.937 1.00 26.31 377 LEU A CA 1
ATOM 5743 C C . LEU A 1 377 ? 200.686 280.538 170.712 1.00 29.35 377 LEU A C 1
ATOM 5744 O O . LEU A 1 377 ? 201.358 279.508 170.822 1.00 34.31 377 LEU A O 1
ATOM 5760 N N . PRO A 1 378 ? 200.205 280.937 169.532 1.00 23.80 378 PRO A N 1
ATOM 5761 C CA . PRO A 1 378 ? 200.534 280.188 168.325 1.00 25.89 378 PRO A CA 1
ATOM 5762 C C . PRO A 1 378 ? 201.980 280.415 167.922 1.00 30.23 378 PRO A C 1
ATOM 5763 O O . PRO A 1 378 ? 202.583 281.441 168.278 1.00 31.22 378 PRO A O 1
ATOM 5774 N N . PRO A 1 379 ? 202.577 279.488 167.171 1.00 30.94 379 PRO A N 1
ATOM 5775 C CA . PRO A 1 379 ? 203.961 279.688 166.729 1.00 29.97 379 PRO A CA 1
ATOM 5776 C C . PRO A 1 379 ? 204.094 280.932 165.865 1.00 27.21 379 PRO A C 1
ATOM 5777 O O . PRO A 1 379 ? 203.175 281.315 165.141 1.00 32.50 379 PRO A O 1
ATOM 5788 N N . GLY A 1 380 ? 205.259 281.565 165.950 1.00 23.46 380 GLY A N 1
ATOM 5789 C CA . GLY A 1 380 ? 205.563 282.771 165.215 1.00 25.82 380 GLY A CA 1
ATOM 5790 C C . GLY A 1 380 ? 206.104 283.831 166.138 1.00 27.52 380 GLY A C 1
ATOM 5791 O O . GLY A 1 380 ? 206.458 283.568 167.292 1.00 32.39 380 GLY A O 1
ATOM 5795 N N . ASP A 1 381 ? 206.165 285.061 165.633 1.00 25.03 381 ASP A N 1
ATOM 5796 C CA . ASP A 1 381 ? 206.615 286.209 166.415 1.00 27.04 381 ASP A CA 1
ATOM 5797 C C . ASP A 1 381 ? 205.377 286.983 166.852 1.00 26.80 381 ASP A C 1
ATOM 5798 O O . ASP A 1 381 ? 204.741 287.664 166.044 1.00 28.55 381 ASP A O 1
ATOM 5807 N N . ASN A 1 382 ? 205.039 286.872 168.132 1.00 24.35 382 ASN A N 1
ATOM 5808 C CA . ASN A 1 382 ? 203.889 287.546 168.707 1.00 21.00 382 ASN A CA 1
ATOM 5809 C C . ASN A 1 382 ? 204.338 288.771 169.498 1.00 17.78 382 ASN A C 1
ATOM 5810 O O . ASN A 1 382 ? 205.524 289.090 169.586 1.00 20.72 382 ASN A O 1
ATOM 5821 N N . ILE A 1 383 ? 203.364 289.468 170.076 1.00 17.40 383 ILE A N 1
ATOM 5822 C CA . ILE A 1 383 ? 203.610 290.596 170.966 1.00 17.54 383 ILE A CA 1
ATOM 5823 C C . ILE A 1 383 ? 202.629 290.479 172.122 1.00 19.17 383 ILE A C 1
ATOM 5824 O O . ILE A 1 383 ? 201.414 290.451 171.903 1.00 24.40 383 ILE A O 1
ATOM 5840 N N . ILE A 1 384 ? 203.143 290.422 173.344 1.00 17.47 384 ILE A N 1
ATOM 5841 C CA . ILE A 1 384 ? 202.323 290.209 174.530 1.00 14.97 384 ILE A CA 1
ATOM 5842 C C . ILE A 1 384 ? 202.031 291.562 175.161 1.00 18.41 384 ILE A C 1
ATOM 5843 O O . ILE A 1 384 ? 202.943 292.240 175.649 1.00 26.24 384 ILE A O 1
ATOM 5859 N N . TYR A 1 385 ? 200.759 291.948 175.168 1.00 18.77 385 TYR A N 1
ATOM 5860 C CA . TYR A 1 385 ? 200.318 293.231 175.697 1.00 18.21 385 TYR A CA 1
ATOM 5861 C C . TYR A 1 385 ? 199.630 293.017 177.036 1.00 18.78 385 TYR A C 1
ATOM 5862 O O . TYR A 1 385 ? 198.717 292.191 177.143 1.00 20.33 385 TYR A O 1
ATOM 5880 N N . VAL A 1 386 ? 200.064 293.761 178.051 1.00 19.83 386 VAL A N 1
ATOM 5881 C CA . VAL A 1 386 ? 199.371 293.835 179.338 1.00 20.04 386 VAL A CA 1
ATOM 5882 C C . VAL A 1 386 ? 199.181 295.320 179.630 1.00 18.09 386 VAL A C 1
ATOM 5883 O O . VAL A 1 386 ? 200.021 295.955 180.275 1.00 23.50 386 VAL A O 1
ATOM 5896 N N . GLY A 1 387 ? 198.063 295.879 179.178 1.00 16.96 387 GLY A N 1
ATOM 5897 C CA . GLY A 1 387 ? 197.869 297.313 179.235 1.00 22.11 387 GLY A CA 1
ATOM 5898 C C . GLY A 1 387 ? 198.688 298.013 178.171 1.00 29.23 387 GLY A C 1
ATOM 5899 O O . GLY A 1 387 ? 198.459 297.815 176.975 1.00 32.74 387 GLY A O 1
ATOM 5903 N N . ASP A 1 388 ? 199.645 298.841 178.591 1.00 28.77 388 ASP A N 1
ATOM 5904 C CA . ASP A 1 388 ? 200.588 299.477 177.681 1.00 29.19 388 ASP A CA 1
ATOM 5905 C C . ASP A 1 388 ? 201.931 298.759 177.652 1.00 28.11 388 ASP A C 1
ATOM 5906 O O . ASP A 1 388 ? 202.881 299.261 177.044 1.00 34.04 388 ASP A O 1
ATOM 5915 N N . LEU A 1 389 ? 202.025 297.593 178.286 1.00 20.79 389 LEU A N 1
ATOM 5916 C CA . LEU A 1 389 ? 203.288 296.893 178.498 1.00 20.64 389 LEU A CA 1
ATOM 5917 C C . LEU A 1 389 ? 203.463 295.867 177.385 1.00 25.78 389 LEU A C 1
ATOM 5918 O O . LEU A 1 389 ? 202.838 294.805 177.401 1.00 27.71 389 LEU A O 1
ATOM 5934 N N . SER A 1 390 ? 204.319 296.185 176.421 1.00 26.12 390 SER A N 1
ATOM 5935 C CA . SER A 1 390 ? 204.588 295.301 175.298 1.00 20.12 390 SER A CA 1
ATOM 5936 C C . SER A 1 390 ? 205.784 294.407 175.591 1.00 21.56 390 SER A C 1
ATOM 5937 O O . SER A 1 390 ? 206.668 294.752 176.379 1.00 29.37 390 SER A O 1
ATOM 5945 N N . GLN A 1 391 ? 205.801 293.242 174.941 1.00 18.33 391 GLN A N 1
ATOM 5946 C CA . GLN A 1 391 ? 206.908 292.301 175.089 1.00 20.93 391 GLN A CA 1
ATOM 5947 C C . GLN A 1 391 ? 206.909 291.410 173.848 1.00 17.85 391 GLN A C 1
ATOM 5948 O O . GLN A 1 391 ? 206.126 290.460 173.771 1.00 18.20 391 GLN A O 1
ATOM 5962 N N . GLN A 1 392 ? 207.782 291.720 172.894 1.00 17.70 392 GLN A N 1
ATOM 5963 C CA . GLN A 1 392 ? 207.879 290.904 171.693 1.00 20.12 392 GLN A CA 1
ATOM 5964 C C . GLN A 1 392 ? 208.232 289.470 172.061 1.00 19.08 392 GLN A C 1
ATOM 5965 O O . GLN A 1 392 ? 209.156 289.218 172.839 1.00 23.48 392 GLN A O 1
ATOM 5979 N N . TRP A 1 393 ? 207.485 288.525 171.502 1.00 18.97 393 TRP A N 1
ATOM 5980 C CA . TRP A 1 393 ? 207.611 287.125 171.870 1.00 18.51 393 TRP A CA 1
ATOM 5981 C C . TRP A 1 393 ? 207.670 286.267 170.618 1.00 26.63 393 TRP A C 1
ATOM 5982 O O . TRP A 1 393 ? 206.900 286.484 169.680 1.00 32.93 393 TRP A O 1
ATOM 6003 N N . PHE A 1 394 ? 208.581 285.299 170.608 1.00 26.23 394 PHE A N 1
ATOM 6004 C CA . PHE A 1 394 ? 208.687 284.318 169.533 1.00 25.01 394 PHE A CA 1
ATOM 6005 C C . PHE A 1 394 ? 208.448 282.935 170.122 1.00 27.51 394 PHE A C 1
ATOM 6006 O O . PHE A 1 394 ? 209.304 282.403 170.837 1.00 28.96 394 PHE A O 1
ATOM 6023 N N . GLN A 1 395 ? 207.296 282.350 169.809 1.00 29.58 395 GLN A N 1
ATOM 6024 C CA . GLN A 1 395 ? 206.941 281.027 170.302 1.00 31.93 395 GLN A CA 1
ATOM 6025 C C . GLN A 1 395 ? 207.538 279.961 169.393 1.00 36.53 395 GLN A C 1
ATOM 6026 O O . GLN A 1 395 ? 207.362 280.008 168.171 1.00 38.72 395 GLN A O 1
ATOM 6040 N N . LYS A 1 396 ? 208.242 279.005 169.992 1.00 41.40 396 LYS A N 1
ATOM 6041 C CA . LYS A 1 396 ? 208.852 277.931 169.229 1.00 41.79 396 LYS A CA 1
ATOM 6042 C C . LYS A 1 396 ? 207.811 276.872 168.878 1.00 42.61 396 LYS A C 1
ATOM 6043 O O . LYS A 1 396 ? 206.652 276.935 169.295 1.00 41.90 396 LYS A O 1
ATOM 6062 N N . GLY A 1 397 ? 208.241 275.884 168.101 1.00 44.36 397 GLY A N 1
ATOM 6063 C CA . GLY A 1 397 ? 207.376 274.785 167.734 1.00 47.00 397 GLY A CA 1
ATOM 6064 C C . GLY A 1 397 ? 206.540 275.081 166.508 1.00 46.60 397 GLY A C 1
ATOM 6065 O O . GLY A 1 397 ? 206.686 276.102 165.829 1.00 46.81 397 GLY A O 1
ATOM 6069 N N . SER A 1 398 ? 205.636 274.149 166.221 1.00 42.53 398 SER A N 1
ATOM 6070 C CA . SER A 1 398 ? 204.770 274.258 165.061 1.00 41.23 398 SER A CA 1
ATOM 6071 C C . SER A 1 398 ? 203.513 273.436 165.301 1.00 48.54 398 SER A C 1
ATOM 6072 O O . SER A 1 398 ? 203.453 272.609 166.215 1.00 50.55 398 SER A O 1
ATOM 6080 N N . THR A 1 399 ? 202.502 273.676 164.464 1.00 50.22 399 THR A N 1
ATOM 6081 C CA . THR A 1 399 ? 201.235 272.966 164.609 1.00 49.91 399 THR A CA 1
ATOM 6082 C C . THR A 1 399 ? 201.412 271.463 164.432 1.00 50.13 399 THR A C 1
ATOM 6083 O O . THR A 1 399 ? 200.826 270.669 165.178 1.00 52.15 399 THR A O 1
ATOM 6094 N N . ILE A 1 400 ? 202.208 271.049 163.444 1.00 51.06 400 ILE A N 1
ATOM 6095 C CA . ILE A 1 400 ? 202.431 269.622 163.227 1.00 52.52 400 ILE A CA 1
ATOM 6096 C C . ILE A 1 400 ? 203.100 269.002 164.444 1.00 51.36 400 ILE A C 1
ATOM 6097 O O . ILE A 1 400 ? 202.732 267.905 164.885 1.00 53.28 400 ILE A O 1
ATOM 6113 N N . GLY A 1 401 ? 204.104 269.683 164.998 1.00 45.96 401 GLY A N 1
ATOM 6114 C CA . GLY A 1 401 ? 204.735 269.185 166.207 1.00 48.55 401 GLY A CA 1
ATOM 6115 C C . GLY A 1 401 ? 203.758 269.078 167.361 1.00 53.95 401 GLY A C 1
ATOM 6116 O O . GLY A 1 401 ? 203.821 268.138 168.155 1.00 56.43 401 GLY A O 1
ATOM 6120 N N . ARG A 1 402 ? 202.839 270.039 167.469 1.00 53.09 402 ARG A N 1
ATOM 6121 C CA . ARG A 1 402 ? 201.837 269.990 168.528 1.00 50.15 402 ARG A CA 1
ATOM 6122 C C . ARG A 1 402 ? 200.911 268.791 168.364 1.00 53.60 402 ARG A C 1
ATOM 6123 O O . ARG A 1 402 ? 200.609 268.095 169.341 1.00 56.43 402 ARG A O 1
ATOM 6144 N N . MET A 1 403 ? 200.450 268.532 167.138 1.00 54.14 403 MET A N 1
ATOM 6145 C CA . MET A 1 403 ? 199.610 267.361 166.904 1.00 51.07 403 MET A CA 1
ATOM 6146 C C . MET A 1 403 ? 200.361 266.077 167.226 1.00 51.31 403 MET A C 1
ATOM 6147 O O . MET A 1 403 ? 199.815 265.167 167.867 1.00 55.54 403 MET A O 1
ATOM 6161 N N . PHE A 1 404 ? 201.619 265.985 166.791 1.00 48.82 404 PHE A N 1
ATOM 6162 C CA . PHE A 1 404 ? 202.399 264.783 167.058 1.00 53.00 404 PHE A CA 1
ATOM 6163 C C . PHE A 1 404 ? 202.607 264.592 168.554 1.00 54.88 404 PHE A C 1
ATOM 6164 O O . PHE A 1 404 ? 202.544 263.465 169.056 1.00 56.13 404 PHE A O 1
ATOM 6181 N N . GLU A 1 405 ? 202.863 265.679 169.285 1.00 53.80 405 GLU A N 1
ATOM 6182 C CA . GLU A 1 405 ? 203.072 265.569 170.726 1.00 54.28 405 GLU A CA 1
ATOM 6183 C C . GLU A 1 405 ? 201.790 265.169 171.443 1.00 53.78 405 GLU A C 1
ATOM 6184 O O . GLU A 1 405 ? 201.829 264.398 172.406 1.00 57.48 405 GLU A O 1
ATOM 6196 N N . LYS A 1 406 ? 200.646 265.696 171.008 1.00 51.81 406 LYS A N 1
ATOM 6197 C CA . LYS A 1 406 ? 199.377 265.264 171.585 1.00 53.25 406 LYS A CA 1
ATOM 6198 C C . LYS A 1 406 ? 199.143 263.777 171.347 1.00 55.37 406 LYS A C 1
ATOM 6199 O O . LYS A 1 406 ? 198.737 263.046 172.262 1.00 56.35 406 LYS A O 1
ATOM 6218 N N . THR A 1 407 ? 199.411 263.305 170.128 1.00 54.91 407 THR A N 1
ATOM 6219 C CA . THR A 1 407 ? 199.270 261.879 169.853 1.00 49.68 407 THR A CA 1
ATOM 6220 C C . THR A 1 407 ? 200.228 261.059 170.709 1.00 48.66 407 THR A C 1
ATOM 6221 O O . THR A 1 407 ? 199.868 259.985 171.203 1.00 53.72 407 THR A O 1
ATOM 6232 N N . ARG A 1 408 ? 201.461 261.541 170.881 1.00 46.55 408 ARG A N 1
ATOM 6233 C CA . ARG A 1 408 ? 202.430 260.832 171.710 1.00 50.65 408 ARG A CA 1
ATOM 6234 C C . ARG A 1 408 ? 201.976 260.769 173.161 1.00 54.02 408 ARG A C 1
ATOM 6235 O O . ARG A 1 408 ? 202.156 259.745 173.826 1.00 52.42 408 ARG A O 1
ATOM 6256 N N . LYS A 1 409 ? 201.416 261.863 173.678 1.00 54.15 409 LYS A N 1
ATOM 6257 C CA . LYS A 1 409 ? 200.882 261.846 175.035 1.00 50.87 409 LYS A CA 1
ATOM 6258 C C . LYS A 1 409 ? 199.761 260.824 175.160 1.00 50.48 409 LYS A C 1
ATOM 6259 O O . LYS A 1 409 ? 199.693 260.081 176.147 1.00 54.59 409 LYS A O 1
ATOM 6278 N N . GLY A 1 410 ? 198.874 260.770 174.166 1.00 49.18 410 GLY A N 1
ATOM 6279 C CA . GLY A 1 410 ? 197.822 259.765 174.194 1.00 45.07 410 GLY A CA 1
ATOM 6280 C C . GLY A 1 410 ? 198.376 258.353 174.196 1.00 45.37 410 GLY A C 1
ATOM 6281 O O . GLY A 1 410 ? 197.933 257.495 174.964 1.00 46.05 410 GLY A O 1
ATOM 6285 N N . LEU A 1 411 ? 199.370 258.098 173.342 1.00 47.70 411 LEU A N 1
ATOM 6286 C CA . LEU A 1 411 ? 199.971 256.770 173.263 1.00 47.62 411 LEU A CA 1
ATOM 6287 C C . LEU A 1 411 ? 200.669 256.398 174.565 1.00 51.89 411 LEU A C 1
ATOM 6288 O O . LEU A 1 411 ? 200.587 255.252 175.017 1.00 54.36 411 LEU A O 1
ATOM 6304 N N . GLU A 1 412 ? 201.379 257.349 175.174 1.00 50.77 412 GLU A N 1
ATOM 6305 C CA . GLU A 1 412 ? 202.080 257.066 176.421 1.00 49.83 412 GLU A CA 1
ATOM 6306 C C . GLU A 1 412 ? 201.096 256.810 177.555 1.00 53.23 412 GLU A C 1
ATOM 6307 O O . GLU A 1 412 ? 201.316 255.920 178.385 1.00 55.63 412 GLU A O 1
ATOM 6319 N N . ARG A 1 413 ? 200.006 257.581 177.615 1.00 52.83 413 ARG A N 1
ATOM 6320 C CA . ARG A 1 413 ? 198.972 257.300 178.604 1.00 49.07 413 ARG A CA 1
ATOM 6321 C C . ARG A 1 413 ? 198.379 255.917 178.387 1.00 48.51 413 ARG A C 1
ATOM 6322 O O . ARG A 1 413 ? 198.127 255.181 179.346 1.00 48.09 413 ARG A O 1
ATOM 6343 N N . LEU A 1 414 ? 198.146 255.546 177.127 1.00 49.03 414 LEU A N 1
ATOM 6344 C CA . LEU A 1 414 ? 197.626 254.217 176.822 1.00 50.63 414 LEU A CA 1
ATOM 6345 C C . LEU A 1 414 ? 198.604 253.134 177.263 1.00 49.56 414 LEU A C 1
ATOM 6346 O O . LEU A 1 414 ? 198.195 252.082 177.766 1.00 47.07 414 LEU A O 1
ATOM 6362 N N . SER A 1 415 ? 199.902 253.374 177.075 1.00 53.07 415 SER A N 1
ATOM 6363 C CA . SER A 1 415 ? 200.907 252.383 177.444 1.00 53.62 415 SER A CA 1
ATOM 6364 C C . SER A 1 415 ? 201.020 252.237 178.955 1.00 51.57 415 SER A C 1
ATOM 6365 O O . SER A 1 415 ? 201.220 251.129 179.464 1.00 45.96 415 SER A O 1
ATOM 6373 N N . VAL A 1 416 ? 200.902 253.342 179.689 1.00 52.99 416 VAL A N 1
ATOM 6374 C CA . VAL A 1 416 ? 201.115 253.329 181.131 1.00 51.38 416 VAL A CA 1
ATOM 6375 C C . VAL A 1 416 ? 199.846 252.880 181.843 1.00 50.35 416 VAL A C 1
ATOM 6376 O O . VAL A 1 416 ? 199.828 251.835 182.502 1.00 50.23 416 VAL A O 1
ATOM 6389 N N . VAL A 1 417 ? 198.776 253.665 181.713 1.00 48.87 417 VAL A N 1
ATOM 6390 C CA . VAL A 1 417 ? 197.563 253.401 182.481 1.00 44.34 417 VAL A CA 1
ATOM 6391 C C . VAL A 1 417 ? 196.863 252.147 181.969 1.00 47.93 417 VAL A C 1
ATOM 6392 O O . VAL A 1 417 ? 196.531 251.243 182.744 1.00 51.52 417 VAL A O 1
ATOM 6405 N N . GLY A 1 418 ? 196.624 252.073 180.661 1.00 49.28 418 GLY A N 1
ATOM 6406 C CA . GLY A 1 418 ? 195.960 250.924 180.074 1.00 47.37 418 GLY A CA 1
ATOM 6407 C C . GLY A 1 418 ? 194.554 251.218 179.593 1.00 51.77 418 GLY A C 1
ATOM 6408 O O . GLY A 1 418 ? 194.301 252.274 179.005 1.00 57.01 418 GLY A O 1
ATOM 6412 N N . GLU A 1 419 ? 193.624 250.290 179.839 1.00 52.56 419 GLU A N 1
ATOM 6413 C CA . GLU A 1 419 ? 192.268 250.438 179.323 1.00 54.16 419 GLU A CA 1
ATOM 6414 C C . GLU A 1 419 ? 191.556 251.662 179.880 1.00 55.29 419 GLU A C 1
ATOM 6415 O O . GLU A 1 419 ? 190.619 252.156 179.244 1.00 58.60 419 GLU A O 1
ATOM 6427 N N . HIS A 1 420 ? 191.970 252.168 181.044 1.00 54.42 420 HIS A N 1
ATOM 6428 C CA . HIS A 1 420 ? 191.343 253.365 181.587 1.00 51.20 420 HIS A CA 1
ATOM 6429 C C . HIS A 1 420 ? 191.688 254.615 180.795 1.00 49.51 420 HIS A C 1
ATOM 6430 O O . HIS A 1 420 ? 191.029 255.643 180.979 1.00 52.33 420 HIS A O 1
ATOM 6444 N N . ALA A 1 421 ? 192.682 254.549 179.909 1.00 47.68 421 ALA A N 1
ATOM 6445 C CA . ALA A 1 421 ? 193.021 255.699 179.082 1.00 46.29 421 ALA A CA 1
ATOM 6446 C C . ALA A 1 421 ? 191.838 256.173 178.254 1.00 49.19 421 ALA A C 1
ATOM 6447 O O . ALA A 1 421 ? 191.809 257.338 177.843 1.00 51.52 421 ALA A O 1
ATOM 6454 N N . TRP A 1 422 ? 190.871 255.299 177.989 1.00 49.36 422 TRP A N 1
ATOM 6455 C CA . TRP A 1 422 ? 189.668 255.691 177.272 1.00 48.46 422 TRP A CA 1
ATOM 6456 C C . TRP A 1 422 ? 188.658 256.395 178.165 1.00 50.26 422 TRP A C 1
ATOM 6457 O O . TRP A 1 422 ? 187.659 256.912 177.654 1.00 53.88 422 TRP A O 1
ATOM 6478 N N . ASP A 1 423 ? 188.887 256.421 179.476 1.00 49.17 423 ASP A N 1
ATOM 6479 C CA . ASP A 1 423 ? 188.032 257.143 180.405 1.00 51.47 423 ASP A CA 1
ATOM 6480 C C . ASP A 1 423 ? 188.516 258.562 180.664 1.00 49.37 423 ASP A C 1
ATOM 6481 O O . ASP A 1 423 ? 187.852 259.302 181.395 1.00 47.11 423 ASP A O 1
ATOM 6490 N N . PHE A 1 424 ? 189.647 258.958 180.085 1.00 48.70 424 PHE A N 1
ATOM 6491 C CA . PHE A 1 424 ? 190.181 260.301 180.269 1.00 41.79 424 PHE A CA 1
ATOM 6492 C C . PHE A 1 424 ? 189.430 261.279 179.375 1.00 45.68 424 PHE A C 1
ATOM 6493 O O . PHE A 1 424 ? 189.342 261.077 178.160 1.00 51.73 424 PHE A O 1
ATOM 6510 N N . GLY A 1 425 ? 188.888 262.338 179.976 1.00 45.84 425 GLY A N 1
ATOM 6511 C CA . GLY A 1 425 ? 188.164 263.332 179.210 1.00 47.74 425 GLY A CA 1
ATOM 6512 C C . GLY A 1 425 ? 186.998 262.776 178.428 1.00 55.87 425 GLY A C 1
ATOM 6513 O O . GLY A 1 425 ? 186.639 263.332 177.386 1.00 57.51 425 GLY A O 1
ATOM 6517 N N . SER A 1 426 ? 186.392 261.692 178.902 1.00 54.53 426 SER A N 1
ATOM 6518 C CA . SER A 1 426 ? 185.293 261.057 178.190 1.00 63.44 426 SER A CA 1
ATOM 6519 C C . SER A 1 426 ? 183.968 261.671 178.618 1.00 70.56 426 SER A C 1
ATOM 6520 O O . SER A 1 426 ? 183.646 261.706 179.809 1.00 63.54 426 SER A O 1
ATOM 6528 N N . VAL A 1 427 ? 183.198 262.148 177.643 1.00 71.33 427 VAL A N 1
ATOM 6529 C CA . VAL A 1 427 ? 181.882 262.723 177.889 1.00 76.41 427 VAL A CA 1
ATOM 6530 C C . VAL A 1 427 ? 180.775 261.716 177.602 1.00 77.62 427 VAL A C 1
ATOM 6531 O O . VAL A 1 427 ? 179.593 262.073 177.622 1.00 78.12 427 VAL A O 1
ATOM 6544 N N . GLY A 1 428 ? 181.130 260.460 177.338 1.00 70.38 428 GLY A N 1
ATOM 6545 C CA . GLY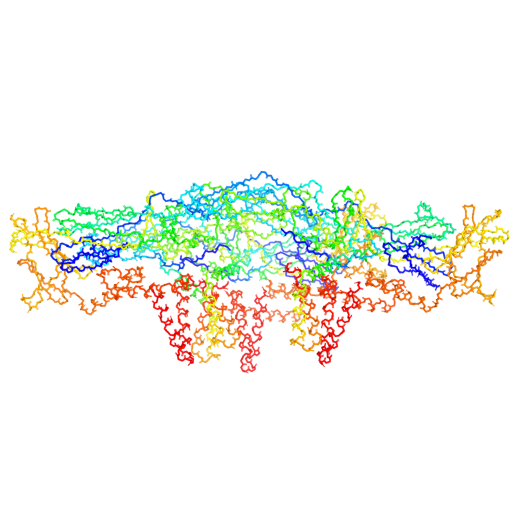 A 1 428 ? 180.153 259.441 177.014 1.00 72.74 428 GLY A CA 1
ATOM 6546 C C . GLY A 1 428 ? 180.005 259.262 175.519 1.00 78.88 428 GLY A C 1
ATOM 6547 O O . GLY A 1 428 ? 179.439 260.124 174.839 1.00 81.89 428 GLY A O 1
ATOM 6551 N N . GLY A 1 429 ? 180.504 258.146 174.994 1.00 75.10 429 GLY A N 1
ATOM 6552 C CA . GLY A 1 429 ? 180.443 257.902 173.565 1.00 72.70 429 GLY A CA 1
ATOM 6553 C C . GLY A 1 429 ? 180.508 256.423 173.264 1.00 73.21 429 GLY A C 1
ATOM 6554 O O . GLY A 1 429 ? 180.662 255.586 174.156 1.00 73.76 429 GLY A O 1
ATOM 6558 N N . ILE A 1 430 ? 180.373 256.114 171.977 1.00 74.85 430 ILE A N 1
ATOM 6559 C CA . ILE A 1 430 ? 180.426 254.732 171.510 1.00 73.10 430 ILE A CA 1
ATOM 6560 C C . ILE A 1 430 ? 181.838 254.345 171.092 1.00 69.01 430 ILE A C 1
ATOM 6561 O O . ILE A 1 430 ? 182.269 253.210 171.315 1.00 69.11 430 ILE A O 1
ATOM 6577 N N . LEU A 1 431 ? 182.577 255.272 170.478 1.00 64.61 431 LEU A N 1
ATOM 6578 C CA . LEU A 1 431 ? 183.949 254.971 170.082 1.00 66.07 431 LEU A CA 1
ATOM 6579 C C . LEU A 1 431 ? 184.802 254.630 171.294 1.00 64.76 431 LEU A C 1
ATOM 6580 O O . LEU A 1 431 ? 185.588 253.678 171.260 1.00 66.27 431 LEU A O 1
ATOM 6596 N N . SER A 1 432 ? 184.657 255.392 172.379 1.00 63.97 432 SER A N 1
ATOM 6597 C CA . SER A 1 432 ? 185.427 255.102 173.582 1.00 62.33 432 SER A CA 1
ATOM 6598 C C . SER A 1 432 ? 185.074 253.732 174.146 1.00 60.80 432 SER A C 1
ATOM 6599 O O . SER A 1 432 ? 185.960 252.976 174.552 1.00 60.86 432 SER A O 1
ATOM 6607 N N . SER A 1 433 ? 183.785 253.391 174.172 1.00 61.61 433 SER A N 1
ATOM 6608 C CA . SER A 1 433 ? 183.370 252.108 174.730 1.00 61.70 433 SER A CA 1
ATOM 6609 C C . SER A 1 433 ? 183.893 250.944 173.893 1.00 60.33 433 SER A C 1
ATOM 6610 O O . SER A 1 433 ? 184.421 249.964 174.436 1.00 57.05 433 SER A O 1
ATOM 6618 N N . VAL A 1 434 ? 183.743 251.023 172.569 1.00 60.45 434 VAL A N 1
ATOM 6619 C CA . VAL A 1 434 ? 184.209 249.929 171.721 1.00 58.84 434 VAL A CA 1
ATOM 6620 C C . VAL A 1 434 ? 185.728 249.822 171.778 1.00 57.01 434 VAL A C 1
ATOM 6621 O O . VAL A 1 434 ? 186.282 248.715 171.811 1.00 60.40 434 VAL A O 1
ATOM 6634 N N . GLY A 1 435 ? 186.427 250.960 171.795 1.00 52.47 435 GLY A N 1
ATOM 6635 C CA . GLY A 1 435 ? 187.868 250.921 171.956 1.00 48.84 435 GLY A CA 1
ATOM 6636 C C . GLY A 1 435 ? 188.280 250.289 173.270 1.00 50.08 435 GLY A C 1
ATOM 6637 O O . GLY A 1 435 ? 189.233 249.510 173.323 1.00 54.76 435 GLY A O 1
ATOM 6641 N N . LYS A 1 436 ? 187.567 250.614 174.350 1.00 51.08 436 LYS A N 1
ATOM 6642 C CA . LYS A 1 436 ? 187.887 250.037 175.649 1.00 54.72 436 LYS A CA 1
ATOM 6643 C C . LYS A 1 436 ? 187.680 248.532 175.647 1.00 58.05 436 LYS A C 1
ATOM 6644 O O . LYS A 1 436 ? 188.500 247.787 176.189 1.00 59.84 436 LYS A O 1
ATOM 6663 N N . ALA A 1 437 ? 186.586 248.063 175.043 1.00 57.66 437 ALA A N 1
ATOM 6664 C CA . ALA A 1 437 ? 186.343 246.623 174.984 1.00 55.61 437 ALA A CA 1
ATOM 6665 C C . ALA A 1 437 ? 187.414 245.917 174.161 1.00 55.11 437 ALA A C 1
ATOM 6666 O O . ALA A 1 437 ? 187.925 244.859 174.557 1.00 57.71 437 ALA A O 1
ATOM 6673 N N . ILE A 1 438 ? 187.773 246.493 173.012 1.00 51.18 438 ILE A N 1
ATOM 6674 C CA . ILE A 1 438 ? 188.803 245.895 172.169 1.00 51.56 438 ILE A CA 1
ATOM 6675 C C . ILE A 1 438 ? 190.130 245.839 172.913 1.00 54.83 438 ILE A C 1
ATOM 6676 O O . ILE A 1 438 ? 190.835 244.821 172.886 1.00 57.76 438 ILE A O 1
ATOM 6692 N N . HIS A 1 439 ? 190.496 246.932 173.585 1.00 53.11 439 HIS A N 1
ATOM 6693 C CA . HIS A 1 439 ? 191.756 246.957 174.316 1.00 55.74 439 HIS A CA 1
ATOM 6694 C C . HIS A 1 439 ? 191.735 245.980 175.480 1.00 58.54 439 HIS A C 1
ATOM 6695 O O . HIS A 1 439 ? 192.755 245.363 175.791 1.00 62.65 439 HIS A O 1
ATOM 6709 N N . THR A 1 440 ? 190.588 245.828 176.143 1.00 59.86 440 THR A N 1
ATOM 6710 C CA . THR A 1 440 ? 190.496 244.854 177.223 1.00 61.20 440 THR A CA 1
ATOM 6711 C C . THR A 1 440 ? 190.721 243.441 176.704 1.00 60.10 440 THR A C 1
ATOM 6712 O O . THR A 1 440 ? 191.471 242.665 177.306 1.00 61.05 440 THR A O 1
ATOM 6723 N N . VAL A 1 441 ? 190.097 243.092 175.578 1.00 59.92 441 VAL A N 1
ATOM 6724 C CA . VAL A 1 441 ? 190.278 241.748 175.028 1.00 60.24 441 VAL A CA 1
ATOM 6725 C C . VAL A 1 441 ? 191.733 241.535 174.617 1.00 62.53 441 VAL A C 1
ATOM 6726 O O . VAL A 1 441 ? 192.339 240.492 174.909 1.00 64.30 441 VAL A O 1
ATOM 6739 N N . LEU A 1 442 ? 192.314 242.522 173.928 1.00 58.86 442 LEU A N 1
ATOM 6740 C CA . LEU A 1 442 ? 193.698 242.398 173.480 1.00 58.88 442 LEU A CA 1
ATOM 6741 C C . LEU A 1 442 ? 194.653 242.282 174.661 1.00 62.49 442 LEU A C 1
ATOM 6742 O O . LEU A 1 442 ? 195.578 241.462 174.644 1.00 67.58 442 LEU A O 1
ATOM 6758 N N . GLY A 1 443 ? 194.451 243.102 175.693 1.00 60.64 443 GLY A N 1
ATOM 6759 C CA . GLY A 1 443 ? 195.292 243.022 176.871 1.00 60.02 443 GLY A CA 1
ATOM 6760 C C . GLY A 1 443 ? 195.149 241.700 177.593 1.00 62.15 443 GLY A C 1
ATOM 6761 O O . GLY A 1 443 ? 196.129 241.152 178.099 1.00 66.98 443 GLY A O 1
ATOM 6765 N N . GLY A 1 444 ? 193.927 241.172 177.660 1.00 60.03 444 GLY A N 1
ATOM 6766 C CA . GLY A 1 444 ? 193.737 239.867 178.270 1.00 59.69 444 GLY A CA 1
ATOM 6767 C C . GLY A 1 444 ? 194.496 238.780 177.536 1.00 62.53 444 GLY A C 1
ATOM 6768 O O . GLY A 1 444 ? 195.178 237.954 178.151 1.00 66.13 444 GLY A O 1
ATOM 6772 N N . ALA A 1 445 ? 194.400 238.774 176.205 1.00 59.77 445 ALA A N 1
ATOM 6773 C CA . ALA A 1 445 ? 195.141 237.789 175.421 1.00 59.35 445 ALA A CA 1
ATOM 6774 C C . ALA A 1 445 ? 196.643 237.940 175.631 1.00 62.35 445 ALA A C 1
ATOM 6775 O O . ALA A 1 445 ? 197.362 236.954 175.860 1.00 63.54 445 ALA A O 1
ATOM 6782 N N . PHE A 1 446 ? 197.136 239.178 175.565 1.00 63.73 446 PHE A N 1
ATOM 6783 C CA . PHE A 1 446 ? 198.567 239.414 175.699 1.00 63.18 446 PHE A CA 1
ATOM 6784 C C . PHE A 1 446 ? 199.066 239.018 177.081 1.00 64.71 446 PHE A C 1
ATOM 6785 O O . PHE A 1 446 ? 200.175 238.489 177.207 1.00 67.00 446 PHE A O 1
ATOM 6802 N N . ASN A 1 447 ? 198.267 239.253 178.123 1.00 62.73 447 ASN A N 1
ATOM 6803 C CA . ASN A 1 447 ? 198.700 238.920 179.475 1.00 65.37 447 ASN A CA 1
ATOM 6804 C C . ASN A 1 447 ? 198.628 237.419 179.723 1.00 70.54 447 ASN A C 1
ATOM 6805 O O . ASN A 1 447 ? 199.460 236.867 180.452 1.00 71.49 447 ASN A O 1
ATOM 6816 N N . THR A 1 448 ? 197.637 236.738 179.140 1.00 71.50 448 THR A N 1
ATOM 6817 C CA . THR A 1 448 ? 197.538 235.299 179.346 1.00 72.19 448 THR A CA 1
ATOM 6818 C C . THR A 1 448 ? 198.566 234.529 178.529 1.00 69.14 448 THR A C 1
ATOM 6819 O O . THR A 1 448 ? 198.866 233.379 178.868 1.00 68.37 448 THR A O 1
ATOM 6830 N N . LEU A 1 449 ? 199.109 235.122 177.464 1.00 66.84 449 LEU A N 1
ATOM 6831 C CA . LEU A 1 449 ? 200.172 234.454 176.715 1.00 67.34 449 LEU A CA 1
ATOM 6832 C C . LEU A 1 449 ? 201.564 234.870 177.186 1.00 67.81 449 LEU A C 1
ATOM 6833 O O . LEU A 1 449 ? 202.358 234.027 177.616 1.00 69.01 449 LEU A O 1
ATOM 6849 N N . PHE A 1 450 ? 201.875 236.163 177.104 1.00 68.05 450 PHE A N 1
ATOM 6850 C CA . PHE A 1 450 ? 203.205 236.676 177.410 1.00 67.62 450 PHE A CA 1
ATOM 6851 C C . PHE A 1 450 ? 203.200 237.542 178.663 1.00 66.89 450 PHE A C 1
ATOM 6852 O O . PHE A 1 450 ? 204.013 238.459 178.793 1.00 69.61 450 PHE A O 1
ATOM 6869 N N . GLY A 1 451 ? 202.290 237.265 179.596 1.00 63.09 451 GLY A N 1
ATOM 6870 C CA . GLY A 1 451 ? 202.229 238.070 180.804 1.00 65.83 451 GLY A CA 1
ATOM 6871 C C . GLY A 1 451 ? 203.511 237.997 181.612 1.00 69.76 451 GLY A C 1
ATOM 6872 O O . GLY A 1 451 ? 204.034 239.018 182.065 1.00 70.52 451 GLY A O 1
ATOM 6876 N N . GLY A 1 452 ? 204.039 236.789 181.793 1.00 68.97 452 GLY A N 1
ATOM 6877 C CA . GLY A 1 452 ? 205.245 236.594 182.574 1.00 66.74 452 GLY A CA 1
ATOM 6878 C C . GLY A 1 452 ? 206.453 236.240 181.730 1.00 66.85 452 GLY A C 1
ATOM 6879 O O . GLY A 1 452 ? 207.261 235.393 182.122 1.00 64.82 452 GLY A O 1
ATOM 6883 N N . VAL A 1 453 ? 206.591 236.882 180.572 1.00 66.41 453 VAL A N 1
ATOM 6884 C CA . VAL A 1 453 ? 207.688 236.612 179.653 1.00 62.52 453 VAL A CA 1
ATOM 6885 C C . VAL A 1 453 ? 208.431 237.917 179.398 1.00 64.98 453 VAL A C 1
ATOM 6886 O O . VAL A 1 453 ? 207.846 239.004 179.439 1.00 67.02 453 VAL A O 1
ATOM 6899 N N . GLY A 1 454 ? 209.735 237.804 179.135 1.00 65.57 454 GLY A N 1
ATOM 6900 C CA . GLY A 1 454 ? 210.580 238.972 179.028 1.00 63.80 454 GLY A CA 1
ATOM 6901 C C . GLY A 1 454 ? 210.480 239.682 177.689 1.00 65.20 454 GLY A C 1
ATOM 6902 O O . GLY A 1 454 ? 209.906 239.188 176.720 1.00 67.04 454 GLY A O 1
ATOM 6906 N N . PHE A 1 455 ? 211.078 240.875 177.655 1.00 64.62 455 PHE A N 1
ATOM 6907 C CA . PHE A 1 455 ? 210.995 241.735 176.478 1.00 66.04 455 PHE A CA 1
ATOM 6908 C C . PHE A 1 455 ? 211.637 241.079 175.259 1.00 67.19 455 PHE A C 1
ATOM 6909 O O . PHE A 1 455 ? 211.026 240.998 174.186 1.00 68.12 455 PHE A O 1
ATOM 6926 N N . ILE A 1 456 ? 212.874 240.602 175.406 1.00 65.67 456 ILE A N 1
ATOM 6927 C CA . ILE A 1 456 ? 213.575 240.005 174.269 1.00 68.09 456 ILE A CA 1
ATOM 6928 C C . ILE A 1 456 ? 212.852 238.769 173.749 1.00 68.77 456 ILE A C 1
ATOM 6929 O O . ILE A 1 456 ? 212.657 238.662 172.526 1.00 70.11 456 ILE A O 1
ATOM 6945 N N . PRO A 1 457 ? 212.469 237.797 174.581 1.00 65.37 457 PRO A N 1
ATOM 6946 C CA . PRO A 1 457 ? 211.703 236.657 174.050 1.00 65.41 457 PRO A CA 1
ATOM 6947 C C . PRO A 1 457 ? 210.403 237.063 173.385 1.00 66.24 457 PRO A C 1
ATOM 6948 O O . PRO A 1 457 ? 210.013 236.444 172.391 1.00 71.05 457 PRO A O 1
ATOM 6959 N N . LYS A 1 458 ? 209.712 238.082 173.901 1.00 66.87 458 LYS A N 1
ATOM 6960 C CA . LYS A 1 458 ? 208.481 238.536 173.261 1.00 67.74 458 LYS A CA 1
ATOM 6961 C C . LYS A 1 458 ? 208.760 239.096 171.872 1.00 68.24 458 LYS A C 1
ATOM 6962 O O . LYS A 1 458 ? 208.036 238.797 170.913 1.00 69.21 458 LYS A O 1
ATOM 6981 N N . MET A 1 459 ? 209.811 239.909 171.740 1.00 66.29 459 MET A N 1
ATOM 6982 C CA . MET A 1 459 ? 210.170 240.436 170.428 1.00 64.64 459 MET A CA 1
ATOM 6983 C C . MET A 1 459 ? 210.543 239.311 169.470 1.00 67.71 459 MET A C 1
ATOM 6984 O O . MET A 1 459 ? 210.148 239.323 168.296 1.00 70.76 459 MET A O 1
ATOM 6998 N N . LEU A 1 460 ? 211.305 238.327 169.951 1.00 68.15 460 LEU A N 1
ATOM 6999 C CA . LEU A 1 460 ? 211.690 237.212 169.091 1.00 65.75 460 LEU A CA 1
ATOM 7000 C C . LEU A 1 460 ? 210.480 236.386 168.674 1.00 66.50 460 LEU A C 1
ATOM 7001 O O . LEU A 1 460 ? 210.404 235.927 167.530 1.00 69.32 460 LEU A O 1
ATOM 7017 N N . LEU A 1 461 ? 209.528 236.171 169.585 1.00 67.04 461 LEU A N 1
ATOM 7018 C CA . LEU A 1 461 ? 208.319 235.439 169.224 1.00 66.43 461 LEU A CA 1
ATOM 7019 C C . LEU A 1 461 ? 207.514 236.201 168.181 1.00 69.60 461 LEU A C 1
ATOM 7020 O O . LEU A 1 461 ? 206.981 235.606 167.236 1.00 71.25 461 LEU A O 1
ATOM 7036 N N . GLY A 1 462 ? 207.413 237.523 168.335 1.00 69.63 462 GLY A N 1
ATOM 7037 C CA . GLY A 1 462 ? 206.751 238.319 167.315 1.00 68.26 462 GLY A CA 1
ATOM 7038 C C . GLY A 1 462 ? 207.424 238.193 165.962 1.00 71.18 462 GLY A C 1
ATOM 7039 O O . GLY A 1 462 ? 206.755 238.040 164.935 1.00 72.82 462 GLY A O 1
ATOM 7043 N N . VAL A 1 463 ? 208.758 238.236 165.941 1.00 69.68 463 VAL A N 1
ATOM 7044 C CA . VAL A 1 463 ? 209.474 238.136 164.673 1.00 68.37 463 VAL A CA 1
ATOM 7045 C C . VAL A 1 463 ? 209.283 236.751 164.065 1.00 69.85 463 VAL A C 1
ATOM 7046 O O . VAL A 1 463 ? 209.158 236.606 162.843 1.00 68.59 463 VAL A O 1
ATOM 7059 N N . ALA A 1 464 ? 209.277 235.713 164.902 1.00 71.16 464 ALA A N 1
ATOM 7060 C CA . ALA A 1 464 ? 209.074 234.359 164.402 1.00 69.37 464 ALA A CA 1
ATOM 7061 C C . ALA A 1 464 ? 207.686 234.206 163.798 1.00 72.80 464 ALA A C 1
ATOM 7062 O O . ALA A 1 464 ? 207.521 233.570 162.749 1.00 76.27 464 ALA A O 1
ATOM 7069 N N . LEU A 1 465 ? 206.676 234.790 164.444 1.00 71.57 465 LEU A N 1
ATOM 7070 C CA . LEU A 1 465 ? 205.330 234.773 163.881 1.00 71.77 465 LEU A CA 1
ATOM 7071 C C . LEU A 1 465 ? 205.287 235.509 162.547 1.00 75.52 465 LEU A C 1
ATOM 7072 O O . LEU A 1 465 ? 204.657 235.044 161.586 1.00 80.60 465 LEU A O 1
ATOM 7088 N N . VAL A 1 466 ? 205.955 236.663 162.469 1.00 74.62 466 VAL A N 1
ATOM 7089 C CA . VAL A 1 466 ? 205.988 237.414 161.218 1.00 76.44 466 VAL A CA 1
ATOM 7090 C C . VAL A 1 466 ? 206.627 236.582 160.113 1.00 80.11 466 VAL A C 1
ATOM 7091 O O . VAL A 1 466 ? 206.133 236.548 158.980 1.00 83.24 466 VAL A O 1
ATOM 7104 N N . TRP A 1 467 ? 207.740 235.912 160.417 1.00 76.26 467 TRP A N 1
ATOM 7105 C CA . TRP A 1 467 ? 208.402 235.103 159.399 1.00 77.53 467 TRP A CA 1
ATOM 7106 C C . TRP A 1 467 ? 207.525 233.934 158.971 1.00 81.78 467 TRP A C 1
ATOM 7107 O O . TRP A 1 467 ? 207.448 233.610 157.779 1.00 85.16 467 TRP A O 1
ATOM 7128 N N . LEU A 1 468 ? 206.864 233.280 159.929 1.00 78.25 468 LEU A N 1
ATOM 7129 C CA . LEU A 1 468 ? 205.980 232.173 159.584 1.00 77.85 468 LEU A CA 1
ATOM 7130 C C . LEU A 1 468 ? 204.876 232.639 158.647 1.00 82.37 468 LEU A C 1
ATOM 7131 O O . LEU A 1 468 ? 204.554 231.960 157.664 1.00 86.19 468 LEU A O 1
ATOM 7147 N N . GLY A 1 469 ? 204.285 233.801 158.932 1.00 81.14 469 GLY A N 1
ATOM 7148 C CA . GLY A 1 469 ? 203.255 234.327 158.050 1.00 82.55 469 GLY A CA 1
ATOM 7149 C C . GLY A 1 469 ? 203.791 234.695 156.679 1.00 81.52 469 GLY A C 1
ATOM 7150 O O . GLY A 1 469 ? 203.145 234.440 155.659 1.00 83.23 469 GLY A O 1
ATOM 7154 N N . LEU A 1 470 ? 204.978 235.304 156.635 1.00 80.08 470 LEU A N 1
ATOM 7155 C CA . LEU A 1 470 ? 205.559 235.707 155.359 1.00 79.75 470 LEU A CA 1
ATOM 7156 C C . LEU A 1 470 ? 205.849 234.501 154.476 1.00 80.83 470 LEU A C 1
ATOM 7157 O O . LEU A 1 470 ? 205.597 234.534 153.266 1.00 80.45 470 LEU A O 1
ATOM 7173 N N . ASN A 1 471 ? 206.394 233.431 155.057 1.00 82.96 471 ASN A N 1
ATOM 7174 C CA . ASN A 1 471 ? 206.639 232.215 154.294 1.00 86.34 471 ASN A CA 1
ATOM 7175 C C . ASN A 1 471 ? 205.406 231.331 154.195 1.00 89.46 471 ASN A C 1
ATOM 7176 O O . ASN A 1 471 ? 205.469 230.272 153.560 1.00 93.09 471 ASN A O 1
ATOM 7187 N N . ALA A 1 472 ? 204.295 231.730 154.809 1.00 92.15 472 ALA A N 1
ATOM 7188 C CA . ALA A 1 472 ? 203.102 230.894 154.806 1.00 93.14 472 ALA A CA 1
ATOM 7189 C C . ALA A 1 472 ? 202.543 230.764 153.396 1.00 92.86 472 ALA A C 1
ATOM 7190 O O . ALA A 1 472 ? 202.377 231.757 152.682 1.00 89.67 472 ALA A O 1
ATOM 7197 N N . ARG A 1 473 ? 202.254 229.524 152.999 1.00 95.33 473 ARG A N 1
ATOM 7198 C CA . ARG A 1 473 ? 201.697 229.262 151.677 1.00 95.31 473 ARG A CA 1
ATOM 7199 C C . ARG A 1 473 ? 200.250 229.729 151.572 1.00 90.48 473 ARG A C 1
ATOM 7200 O O . ARG A 1 473 ? 199.865 230.346 150.572 1.00 79.50 473 ARG A O 1
ATOM 7221 N N . ASN A 1 474 ? 199.440 229.449 152.587 1.00 91.17 474 ASN A N 1
ATOM 7222 C CA . ASN A 1 474 ? 198.022 229.783 152.542 1.00 94.19 474 ASN A CA 1
ATOM 7223 C C . ASN A 1 474 ? 197.831 231.260 152.867 1.00 92.89 474 ASN A C 1
ATOM 7224 O O . ASN A 1 474 ? 198.312 231.717 153.910 1.00 93.42 474 ASN A O 1
ATOM 7235 N N . PRO A 1 475 ? 197.150 232.037 152.018 1.00 92.32 475 PRO A N 1
ATOM 7236 C CA . PRO A 1 475 ? 197.023 233.475 152.312 1.00 95.47 475 PRO A CA 1
ATOM 7237 C C . PRO A 1 475 ? 196.373 233.773 153.652 1.00 93.08 475 PRO A C 1
ATOM 7238 O O . PRO A 1 475 ? 196.794 234.712 154.339 1.00 91.50 475 PRO A O 1
ATOM 7249 N N . THR A 1 476 ? 195.355 233.008 154.047 1.00 89.34 476 THR A N 1
ATOM 7250 C CA . THR A 1 476 ? 194.659 233.308 155.294 1.00 92.39 476 THR A CA 1
ATOM 7251 C C . THR A 1 476 ? 195.591 233.150 156.489 1.00 92.04 476 THR A C 1
ATOM 7252 O O . THR A 1 476 ? 195.628 234.006 157.382 1.00 92.80 476 THR A O 1
ATOM 7263 N N . MET A 1 477 ? 196.356 232.058 156.521 1.00 91.49 477 MET A N 1
ATOM 7264 C CA . MET A 1 477 ? 197.309 231.864 157.606 1.00 92.52 477 MET A CA 1
ATOM 7265 C C . MET A 1 477 ? 198.384 232.940 157.583 1.00 90.33 477 MET A C 1
ATOM 7266 O O . MET A 1 477 ? 198.839 233.397 158.638 1.00 87.19 477 MET A O 1
ATOM 7280 N N . SER A 1 478 ? 198.802 233.361 156.387 1.00 90.32 478 SER A N 1
ATOM 7281 C CA . SER A 1 478 ? 199.780 234.438 156.287 1.00 88.68 478 SER A CA 1
ATOM 7282 C C . SER A 1 478 ? 199.244 235.713 156.924 1.00 88.95 478 SER A C 1
ATOM 7283 O O . SER A 1 478 ? 199.929 236.359 157.724 1.00 85.86 478 SER A O 1
ATOM 7291 N N . MET A 1 479 ? 198.010 236.090 156.579 1.00 90.89 479 MET A N 1
ATOM 7292 C CA . MET A 1 479 ? 197.425 237.299 157.147 1.00 87.25 479 MET A CA 1
ATOM 7293 C C . MET A 1 479 ? 197.283 237.179 158.656 1.00 84.07 479 MET A C 1
ATOM 7294 O O . MET A 1 479 ? 197.588 238.125 159.392 1.00 85.16 479 MET A O 1
ATOM 7308 N N . THR A 1 480 ? 196.820 236.024 159.137 1.00 83.46 480 THR A N 1
ATOM 7309 C CA . THR A 1 480 ? 196.652 235.840 160.575 1.00 81.26 480 THR A CA 1
ATOM 7310 C C . THR A 1 480 ? 197.982 235.989 161.302 1.00 81.41 480 THR A C 1
ATOM 7311 O O . THR A 1 480 ? 198.077 236.698 162.312 1.00 79.25 480 THR A O 1
ATOM 7322 N N . PHE A 1 481 ? 199.024 235.322 160.801 1.00 85.23 481 PHE A N 1
ATOM 7323 C CA . PHE A 1 481 ? 200.319 235.382 161.462 1.00 83.80 481 PHE A CA 1
ATOM 7324 C C . PHE A 1 481 ? 200.902 236.788 161.416 1.00 82.40 481 PHE A C 1
ATOM 7325 O O . PHE A 1 481 ? 201.451 237.264 162.415 1.00 80.52 481 PHE A O 1
ATOM 7342 N N . LEU A 1 482 ? 200.794 237.474 160.275 1.00 80.18 482 LEU A N 1
ATOM 7343 C CA . LEU A 1 482 ? 201.304 238.841 160.207 1.00 80.99 482 LEU A CA 1
ATOM 7344 C C . LEU A 1 482 ? 200.565 239.753 161.178 1.00 79.30 482 LEU A C 1
ATOM 7345 O O . LEU A 1 482 ? 201.189 240.569 161.867 1.00 75.34 482 LEU A O 1
ATOM 7361 N N . ALA A 1 483 ? 199.238 239.628 161.258 1.00 77.32 483 ALA A N 1
ATOM 7362 C CA . ALA A 1 483 ? 198.478 240.472 162.174 1.00 73.32 483 ALA A CA 1
ATOM 7363 C C . ALA A 1 483 ? 198.875 240.201 163.620 1.00 75.05 483 ALA A C 1
ATOM 7364 O O . ALA A 1 483 ? 199.102 241.136 164.398 1.00 77.02 483 ALA A O 1
ATOM 7371 N N . VAL A 1 484 ? 198.984 238.925 163.997 1.00 75.18 484 VAL A N 1
ATOM 7372 C CA . VAL A 1 484 ? 199.312 238.602 165.382 1.00 74.09 484 VAL A CA 1
ATOM 7373 C C . VAL A 1 484 ? 200.726 239.062 165.715 1.00 74.01 484 VAL A C 1
ATOM 7374 O O . VAL A 1 484 ? 200.981 239.580 166.808 1.00 76.51 484 VAL A O 1
ATOM 7387 N N . GLY A 1 485 ? 201.668 238.882 164.787 1.00 71.73 485 GLY A N 1
ATOM 7388 C CA . GLY A 1 485 ? 203.030 239.323 165.036 1.00 72.97 485 GLY A CA 1
ATOM 7389 C C . GLY A 1 485 ? 203.142 240.828 165.166 1.00 74.75 485 GLY A C 1
ATOM 7390 O O . GLY A 1 485 ? 203.850 241.332 166.041 1.00 77.64 485 GLY A O 1
ATOM 7394 N N . ALA A 1 486 ? 202.458 241.569 164.291 1.00 73.96 486 ALA A N 1
ATOM 7395 C CA . ALA A 1 486 ? 202.474 243.022 164.401 1.00 73.95 486 ALA A CA 1
ATOM 7396 C C . ALA A 1 486 ? 201.837 243.479 165.706 1.00 73.08 486 ALA A C 1
ATOM 7397 O O . ALA A 1 486 ? 202.336 244.403 166.358 1.00 74.12 486 ALA A O 1
ATOM 7404 N N . LEU A 1 487 ? 200.731 242.844 166.106 1.00 73.17 487 LEU A N 1
ATOM 7405 C CA . LEU A 1 487 ? 200.106 243.190 167.378 1.00 74.14 487 LEU A CA 1
ATOM 7406 C C . LEU A 1 487 ? 201.053 242.926 168.542 1.00 74.96 487 LEU A C 1
ATOM 7407 O O . LEU A 1 487 ? 201.161 243.742 169.465 1.00 78.85 487 LEU A O 1
ATOM 7423 N N . THR A 1 488 ? 201.746 241.784 168.518 1.00 72.32 488 THR A N 1
ATOM 7424 C CA . THR A 1 488 ? 202.675 241.457 169.594 1.00 71.77 488 THR A CA 1
ATOM 7425 C C . THR A 1 488 ? 203.837 242.441 169.633 1.00 73.34 488 THR A C 1
ATOM 7426 O O . THR A 1 488 ? 204.265 242.865 170.712 1.00 74.43 488 THR A O 1
ATOM 7437 N N . LEU A 1 489 ? 204.364 242.817 168.465 1.00 72.78 489 LEU A N 1
ATOM 7438 C CA . LEU A 1 489 ? 205.444 243.797 168.427 1.00 72.97 489 LEU A CA 1
ATOM 7439 C C . LEU A 1 489 ? 204.979 245.139 168.974 1.00 76.43 489 LEU A C 1
ATOM 7440 O O . LEU A 1 489 ? 205.697 245.791 169.741 1.00 76.73 489 LEU A O 1
ATOM 7456 N N . MET A 1 490 ? 203.776 245.569 168.588 1.00 75.68 490 MET A N 1
ATOM 7457 C CA . MET A 1 490 ? 203.264 246.856 169.047 1.00 73.70 490 MET A CA 1
ATOM 7458 C C . MET A 1 490 ? 203.043 246.859 170.555 1.00 74.57 490 MET A C 1
ATOM 7459 O O . MET A 1 490 ? 203.396 247.828 171.236 1.00 75.32 490 MET A O 1
ATOM 7473 N N . MET A 1 491 ? 202.457 245.788 171.095 1.00 74.43 491 MET A N 1
ATOM 7474 C CA . MET A 1 491 ? 202.221 245.726 172.535 1.00 74.02 491 MET A CA 1
ATOM 7475 C C . MET A 1 491 ? 203.526 245.572 173.304 1.00 74.98 491 MET A C 1
ATOM 7476 O O . MET A 1 491 ? 203.626 245.992 174.463 1.00 72.48 491 MET A O 1
ATOM 7490 N N . THR A 1 492 ? 204.537 244.967 172.678 1.00 76.02 492 THR A N 1
ATOM 7491 C CA . THR A 1 492 ? 205.764 244.639 173.395 1.00 72.99 492 THR A CA 1
ATOM 7492 C C . THR A 1 492 ? 206.531 245.893 173.796 1.00 73.68 492 THR A C 1
ATOM 7493 O O . THR A 1 492 ? 207.125 245.945 174.879 1.00 72.35 492 THR A O 1
ATOM 7504 N N . MET A 1 493 ? 206.535 246.913 172.935 1.00 73.35 493 MET A N 1
ATOM 7505 C CA . MET A 1 493 ? 207.283 248.129 173.245 1.00 72.30 493 MET A CA 1
ATOM 7506 C C . MET A 1 493 ? 206.751 248.795 174.509 1.00 77.77 493 MET A C 1
ATOM 7507 O O . MET A 1 493 ? 207.531 249.260 175.349 1.00 75.81 493 MET A O 1
ATOM 7521 N N . GLY A 1 494 ? 205.431 248.848 174.667 1.00 76.24 494 GLY A N 1
ATOM 7522 C CA . GLY A 1 494 ? 204.832 249.444 175.846 1.00 67.54 494 GLY A CA 1
ATOM 7523 C C . GLY A 1 494 ? 205.248 248.751 177.128 1.00 61.36 494 GLY A C 1
ATOM 7524 O O . GLY A 1 494 ? 206.282 249.074 177.712 1.00 59.57 494 GLY A O 1
ATOM 7528 N N . SER B 2 1 ? 222.862 226.712 193.778 1.00 74.03 1 SER B N 1
ATOM 7529 C CA . SER B 2 1 ? 222.753 227.823 194.765 1.00 70.25 1 SER B CA 1
ATOM 7530 C C . SER B 2 1 ? 221.295 228.267 194.901 1.00 64.89 1 SER B C 1
ATOM 7531 O O . SER B 2 1 ? 220.391 227.432 194.914 1.00 62.44 1 SER B O 1
ATOM 7541 N N . VAL B 2 2 ? 221.063 229.574 195.010 1.00 62.41 2 VAL B N 1
ATOM 7542 C CA . VAL B 2 2 ? 219.722 230.136 195.127 1.00 62.14 2 VAL B CA 1
ATOM 7543 C C . VAL B 2 2 ? 219.370 230.776 193.790 1.00 59.96 2 VAL B C 1
ATOM 7544 O O . VAL B 2 2 ? 220.121 231.615 193.279 1.00 60.02 2 VAL B O 1
ATOM 7557 N N . VAL B 2 3 ? 218.227 230.387 193.230 1.00 58.99 3 VAL B N 1
ATOM 7558 C CA . VAL B 2 3 ? 217.750 230.904 191.950 1.00 59.68 3 VAL B CA 1
ATOM 7559 C C . VAL B 2 3 ? 216.538 231.783 192.229 1.00 57.37 3 VAL B C 1
ATOM 7560 O O . VAL B 2 3 ? 215.530 231.305 192.765 1.00 58.54 3 VAL B O 1
ATOM 7573 N N . ILE B 2 4 ? 216.638 233.061 191.876 1.00 54.18 4 ILE B N 1
ATOM 7574 C CA . ILE B 2 4 ? 215.545 234.018 192.042 1.00 54.25 4 ILE B CA 1
ATOM 7575 C C . ILE B 2 4 ? 215.058 234.444 190.661 1.00 56.11 4 ILE B C 1
ATOM 7576 O O . ILE B 2 4 ? 215.760 235.196 189.969 1.00 55.19 4 ILE B O 1
ATOM 7592 N N . PRO B 2 5 ? 213.882 234.000 190.215 1.00 55.99 5 PRO B N 1
ATOM 7593 C CA . PRO B 2 5 ? 213.402 234.409 188.889 1.00 50.66 5 PRO B CA 1
ATOM 7594 C C . PRO B 2 5 ? 213.246 235.919 188.786 1.00 54.56 5 PRO B C 1
ATOM 7595 O O . PRO B 2 5 ? 212.876 236.593 189.750 1.00 58.47 5 PRO B O 1
ATOM 7606 N N . THR B 2 6 ? 213.531 236.448 187.599 1.00 55.58 6 THR B N 1
ATOM 7607 C CA . THR B 2 6 ? 213.390 237.878 187.369 1.00 58.74 6 THR B CA 1
ATOM 7608 C C . THR B 2 6 ? 211.919 238.277 187.347 1.00 57.83 6 THR B C 1
ATOM 7609 O O . THR B 2 6 ? 211.053 237.533 186.876 1.00 57.25 6 THR B O 1
ATOM 7620 N N . HIS B 2 7 ? 211.642 239.474 187.860 1.00 58.38 7 HIS B N 1
ATOM 7621 C CA . HIS B 2 7 ? 210.280 239.997 187.939 1.00 56.77 7 HIS B CA 1
ATOM 7622 C C . HIS B 2 7 ? 209.868 240.477 186.552 1.00 60.71 7 HIS B C 1
ATOM 7623 O O . HIS B 2 7 ? 210.127 241.615 186.159 1.00 60.19 7 HIS B O 1
ATOM 7637 N N . ALA B 2 8 ? 209.209 239.594 185.801 1.00 60.62 8 ALA B N 1
ATOM 7638 C CA . ALA B 2 8 ? 208.811 239.900 184.434 1.00 62.62 8 ALA B CA 1
ATOM 7639 C C . ALA B 2 8 ? 207.440 240.554 184.340 1.00 63.79 8 ALA B C 1
ATOM 7640 O O . ALA B 2 8 ? 207.055 240.984 183.247 1.00 65.37 8 ALA B O 1
ATOM 7647 N N . GLN B 2 9 ? 206.698 240.647 185.441 1.00 62.26 9 GLN B N 1
ATOM 7648 C CA . GLN B 2 9 ? 205.386 241.280 185.416 1.00 60.56 9 GLN B CA 1
ATOM 7649 C C . GLN B 2 9 ? 205.543 242.793 185.480 1.00 61.92 9 GLN B C 1
ATOM 7650 O O . GLN B 2 9 ? 206.133 243.325 186.426 1.00 60.28 9 GLN B O 1
ATOM 7664 N N . LYS B 2 10 ? 205.009 243.486 184.475 1.00 60.42 10 LYS B N 1
ATOM 7665 C CA . LYS B 2 10 ? 205.054 244.941 184.411 1.00 57.17 10 LYS B CA 1
ATOM 7666 C C . LYS B 2 10 ? 203.657 245.536 184.531 1.00 56.22 10 LYS B C 1
ATOM 7667 O O . LYS B 2 10 ? 203.346 246.545 183.898 1.00 59.10 10 LYS B O 1
ATOM 7686 N N . ASP B 2 11 ? 202.806 244.915 185.344 1.00 53.62 11 ASP B N 1
ATOM 7687 C CA . ASP B 2 11 ? 201.426 245.349 185.506 1.00 56.45 11 ASP B CA 1
ATOM 7688 C C . ASP B 2 11 ? 201.262 246.432 186.561 1.00 54.08 11 ASP B C 1
ATOM 7689 O O . ASP B 2 11 ? 200.171 246.998 186.682 1.00 53.85 11 ASP B O 1
ATOM 7698 N N . MET B 2 12 ? 202.315 246.731 187.322 1.00 51.46 12 MET B N 1
ATOM 7699 C CA . MET B 2 12 ? 202.260 247.690 188.416 1.00 48.91 12 MET B CA 1
ATOM 7700 C C . MET B 2 12 ? 202.966 248.998 188.088 1.00 49.17 12 MET B C 1
ATOM 7701 O O . MET B 2 12 ? 202.965 249.909 188.920 1.00 48.48 12 MET B O 1
ATOM 7715 N N . VAL B 2 13 ? 203.568 249.116 186.902 1.00 50.35 13 VAL B N 1
ATOM 7716 C CA . VAL B 2 13 ? 204.391 250.282 186.603 1.00 51.09 13 VAL B CA 1
ATOM 7717 C C . VAL B 2 13 ? 203.524 251.535 186.516 1.00 54.64 13 VAL B C 1
ATOM 7718 O O . VAL B 2 13 ? 202.308 251.483 186.300 1.00 53.70 13 VAL B O 1
ATOM 7731 N N . GLY B 2 14 ? 204.172 252.680 186.687 1.00 53.28 14 GLY B N 1
ATOM 7732 C CA . GLY B 2 14 ? 203.506 253.973 186.592 1.00 51.19 14 GLY B CA 1
ATOM 7733 C C . GLY B 2 14 ? 204.479 255.030 186.154 1.00 49.78 14 GLY B C 1
ATOM 7734 O O . GLY B 2 14 ? 205.371 254.760 185.338 1.00 46.66 14 GLY B O 1
ATOM 7738 N N . ARG B 2 15 ? 204.321 256.240 186.685 1.00 49.24 15 ARG B N 1
ATOM 7739 C CA . ARG B 2 15 ? 205.232 257.337 186.402 1.00 50.94 15 ARG B CA 1
ATOM 7740 C C . ARG B 2 15 ? 206.211 257.591 187.541 1.00 51.91 15 ARG B C 1
ATOM 7741 O O . ARG B 2 15 ? 206.924 258.598 187.518 1.00 52.56 15 ARG B O 1
ATOM 7762 N N . GLY B 2 16 ? 206.264 256.702 188.536 1.00 49.50 16 GLY B N 1
ATOM 7763 C CA . GLY B 2 16 ? 207.179 256.853 189.646 1.00 46.99 16 GLY B CA 1
ATOM 7764 C C . GLY B 2 16 ? 208.543 256.254 189.357 1.00 47.45 16 GLY B C 1
ATOM 7765 O O . GLY B 2 16 ? 208.796 255.669 188.304 1.00 43.97 16 GLY B O 1
ATOM 7769 N N . HIS B 2 17 ? 209.440 256.411 190.326 1.00 52.37 17 HIS B N 1
ATOM 7770 C CA . HIS B 2 17 ? 210.798 255.913 190.169 1.00 47.89 17 HIS B CA 1
ATOM 7771 C C . HIS B 2 17 ? 210.804 254.391 190.204 1.00 44.80 17 HIS B C 1
ATOM 7772 O O . HIS B 2 17 ? 210.053 253.767 190.958 1.00 45.34 17 HIS B O 1
ATOM 7786 N N . ALA B 2 18 ? 211.656 253.797 189.375 1.00 43.46 18 ALA B N 1
ATOM 7787 C CA . ALA B 2 18 ? 211.781 252.354 189.258 1.00 40.95 18 ALA B CA 1
ATOM 7788 C C . ALA B 2 18 ? 213.177 251.929 189.691 1.00 45.23 18 ALA B C 1
ATOM 7789 O O . ALA B 2 18 ? 214.130 252.709 189.616 1.00 53.36 18 ALA B O 1
ATOM 7796 N N . TRP B 2 19 ? 213.290 250.685 190.149 1.00 42.85 19 TRP B N 1
ATOM 7797 C CA . TRP B 2 19 ? 214.548 250.150 190.659 1.00 38.50 19 TRP B CA 1
ATOM 7798 C C . TRP B 2 19 ? 215.354 249.582 189.497 1.00 45.48 19 TRP B C 1
ATOM 7799 O O . TRP B 2 19 ? 215.032 248.509 188.978 1.00 49.41 19 TRP B O 1
ATOM 7820 N N . LEU B 2 20 ? 216.403 250.296 189.092 1.00 45.90 20 LEU B N 1
ATOM 7821 C CA . LEU B 2 20 ? 217.328 249.823 188.064 1.00 45.40 20 LEU B CA 1
ATOM 7822 C C . LEU B 2 20 ? 216.579 249.415 186.795 1.00 50.26 20 LEU B C 1
ATOM 7823 O O . LEU B 2 20 ? 216.524 248.245 186.418 1.00 55.24 20 LEU B O 1
ATOM 7839 N N . LYS B 2 21 ? 215.993 250.414 186.137 1.00 52.83 21 LYS B N 1
ATOM 7840 C CA . LYS B 2 21 ? 215.218 250.174 184.926 1.00 56.43 21 LYS B CA 1
ATOM 7841 C C . LYS B 2 21 ? 216.137 249.784 183.775 1.00 61.30 21 LYS B C 1
ATOM 7842 O O . LYS B 2 21 ? 216.964 250.587 183.330 1.00 55.89 21 LYS B O 1
ATOM 7861 N N . GLY B 2 22 ? 215.989 248.553 183.290 1.00 63.84 22 GLY B N 1
ATOM 7862 C CA . GLY B 2 22 ? 216.674 248.133 182.085 1.00 61.24 22 GLY B CA 1
ATOM 7863 C C . GLY B 2 22 ? 218.086 247.635 182.270 1.00 63.17 22 GLY B C 1
ATOM 7864 O O . GLY B 2 22 ? 218.846 247.605 181.297 1.00 66.44 22 GLY B O 1
ATOM 7868 N N . ASP B 2 23 ? 218.473 247.241 183.483 1.00 61.42 23 ASP B N 1
ATOM 7869 C CA . ASP B 2 23 ? 219.806 246.691 183.684 1.00 64.04 23 ASP B CA 1
ATOM 7870 C C . ASP B 2 23 ? 219.901 245.208 183.347 1.00 69.22 23 ASP B C 1
ATOM 7871 O O . ASP B 2 23 ? 221.017 244.690 183.249 1.00 74.56 23 ASP B O 1
ATOM 7880 N N . ASN B 2 24 ? 218.776 244.514 183.154 1.00 66.04 24 ASN B N 1
ATOM 7881 C CA . ASN B 2 24 ? 218.844 243.138 182.670 1.00 65.16 24 ASN B CA 1
ATOM 7882 C C . ASN B 2 24 ? 219.443 243.091 181.270 1.00 66.13 24 ASN B C 1
ATOM 7883 O O . ASN B 2 24 ? 220.296 242.247 180.967 1.00 70.79 24 ASN B O 1
ATOM 7894 N N . ILE B 2 25 ? 219.012 244.006 180.402 1.00 64.23 25 ILE B N 1
ATOM 7895 C CA . ILE B 2 25 ? 219.520 244.041 179.035 1.00 65.23 25 ILE B CA 1
ATOM 7896 C C . ILE B 2 25 ? 220.993 244.423 179.024 1.00 67.15 25 ILE B C 1
ATOM 7897 O O . ILE B 2 25 ? 221.789 243.858 178.265 1.00 69.63 25 ILE B O 1
ATOM 7913 N N . ARG B 2 26 ? 221.379 245.396 179.851 1.00 62.88 26 ARG B N 1
ATOM 7914 C CA . ARG B 2 26 ? 222.786 245.770 179.928 1.00 62.97 26 ARG B CA 1
ATOM 7915 C C . ARG B 2 26 ? 223.628 244.617 180.458 1.00 66.83 26 ARG B C 1
ATOM 7916 O O . ARG B 2 26 ? 224.753 244.398 179.995 1.00 70.83 26 ARG B O 1
ATOM 7937 N N . ASP B 2 27 ? 223.103 243.866 181.429 1.00 63.02 27 ASP B N 1
ATOM 7938 C CA . ASP B 2 27 ? 223.820 242.694 181.918 1.00 66.13 27 ASP B CA 1
ATOM 7939 C C . ASP B 2 27 ? 223.999 241.661 180.813 1.00 67.81 27 ASP B C 1
ATOM 7940 O O . ASP B 2 27 ? 225.083 241.087 180.658 1.00 70.69 27 ASP B O 1
ATOM 7949 N N . HIS B 2 28 ? 222.946 241.416 180.030 1.00 64.30 28 HIS B N 1
ATOM 7950 C CA . HIS B 2 28 ? 223.047 240.463 178.928 1.00 63.55 28 HIS B CA 1
ATOM 7951 C C . HIS B 2 28 ? 224.086 240.919 177.910 1.00 64.35 28 HIS B C 1
ATOM 7952 O O . HIS B 2 28 ? 224.899 240.119 177.428 1.00 66.49 28 HIS B O 1
ATOM 7966 N N . VAL B 2 29 ? 224.076 242.209 177.574 1.00 64.11 29 VAL B N 1
ATOM 7967 C CA . VAL B 2 29 ? 225.022 242.730 176.594 1.00 65.77 29 VAL B CA 1
ATOM 7968 C C . VAL B 2 29 ? 226.448 242.623 177.118 1.00 66.90 29 VAL B C 1
ATOM 7969 O O . VAL B 2 29 ? 227.365 242.243 176.382 1.00 67.24 29 VAL B O 1
ATOM 7982 N N . THR B 2 30 ? 226.662 242.960 178.392 1.00 65.05 30 THR B N 1
ATOM 7983 C CA . THR B 2 30 ? 227.995 242.842 178.974 1.00 65.08 30 THR B CA 1
ATOM 7984 C C . THR B 2 30 ? 228.466 241.396 178.959 1.00 65.62 30 THR B C 1
ATOM 7985 O O . THR B 2 30 ? 229.623 241.114 178.631 1.00 66.72 30 THR B O 1
ATOM 7996 N N . ARG B 2 31 ? 227.579 240.463 179.306 1.00 64.37 31 ARG B N 1
ATOM 7997 C CA . ARG B 2 31 ? 227.948 239.053 179.321 1.00 64.14 31 ARG B CA 1
ATOM 7998 C C . ARG B 2 31 ? 228.343 238.582 177.928 1.00 65.28 31 ARG B C 1
ATOM 7999 O O . ARG B 2 31 ? 229.379 237.927 177.747 1.00 67.57 31 ARG B O 1
ATOM 8020 N N . VAL B 2 32 ? 227.537 238.927 176.921 1.00 64.44 32 VAL B N 1
ATOM 8021 C CA . VAL B 2 32 ? 227.831 238.495 175.559 1.00 63.54 32 VAL B CA 1
ATOM 8022 C C . VAL B 2 32 ? 229.132 239.119 175.070 1.00 60.80 32 VAL B C 1
ATOM 8023 O O . VAL B 2 32 ? 229.959 238.445 174.447 1.00 65.00 32 VAL B O 1
ATOM 8036 N N . GLU B 2 33 ? 229.337 240.411 175.337 1.00 59.38 33 GLU B N 1
ATOM 8037 C CA . GLU B 2 33 ? 230.556 241.069 174.884 1.00 61.46 33 GLU B CA 1
ATOM 8038 C C . GLU B 2 33 ? 231.786 240.459 175.541 1.00 64.50 33 GLU B C 1
ATOM 8039 O O . GLU B 2 33 ? 232.801 240.225 174.875 1.00 66.44 33 GLU B O 1
ATOM 8051 N N . GLY B 2 34 ? 231.716 240.187 176.845 1.00 65.50 34 GLY B N 1
ATOM 8052 C CA . GLY B 2 34 ? 232.850 239.573 177.514 1.00 60.93 34 GLY B CA 1
ATOM 8053 C C . GLY B 2 34 ? 233.156 238.192 176.971 1.00 60.70 34 GLY B C 1
ATOM 8054 O O . GLY B 2 34 ? 234.315 237.851 176.715 1.00 63.06 34 GLY B O 1
ATOM 8058 N N . TRP B 2 35 ? 232.116 237.376 176.780 1.00 59.96 35 TRP B N 1
ATOM 8059 C CA . TRP B 2 35 ? 232.334 236.032 176.258 1.00 59.94 35 TRP B CA 1
ATOM 8060 C C . TRP B 2 35 ? 232.919 236.081 174.851 1.00 60.15 35 TRP B C 1
ATOM 8061 O O . TRP B 2 35 ? 233.806 235.290 174.513 1.00 64.07 35 TRP B O 1
ATOM 8082 N N . MET B 2 36 ? 232.435 237.005 174.018 1.00 59.68 36 MET B N 1
ATOM 8083 C CA . MET B 2 36 ? 232.994 237.164 172.680 1.00 58.17 36 MET B CA 1
ATOM 8084 C C . MET B 2 36 ? 234.453 237.592 172.736 1.00 54.48 36 MET B C 1
ATOM 8085 O O . MET B 2 36 ? 235.282 237.101 171.962 1.00 55.55 36 MET B O 1
ATOM 8099 N N . TRP B 2 37 ? 234.788 238.511 173.644 1.00 57.91 37 TRP B N 1
ATOM 8100 C CA . TRP B 2 37 ? 236.150 239.025 173.705 1.00 61.64 37 TRP B CA 1
ATOM 8101 C C . TRP B 2 37 ? 237.120 237.964 174.204 1.00 61.94 37 TRP B C 1
ATOM 8102 O O . TRP B 2 37 ? 238.269 237.915 173.751 1.00 62.79 37 TRP B O 1
ATOM 8123 N N . LYS B 2 38 ? 236.685 237.114 175.138 1.00 59.70 38 LYS B N 1
ATOM 8124 C CA . LYS B 2 38 ? 237.537 236.020 175.590 1.00 58.22 38 LYS B CA 1
ATOM 8125 C C . LYS B 2 38 ? 237.619 234.890 174.571 1.00 59.79 38 LYS B C 1
ATOM 8126 O O . LYS B 2 38 ? 238.653 234.220 174.482 1.00 64.83 38 LYS B O 1
ATOM 8145 N N . ASN B 2 39 ? 236.556 234.657 173.806 1.00 58.18 39 ASN B N 1
ATOM 8146 C CA . ASN B 2 39 ? 236.498 233.587 172.813 1.00 55.78 39 ASN B CA 1
ATOM 8147 C C . ASN B 2 39 ? 236.415 234.233 171.431 1.00 55.53 39 ASN B C 1
ATOM 8148 O O . ASN B 2 39 ? 235.330 234.550 170.944 1.00 59.18 39 ASN B O 1
ATOM 8159 N N . LYS B 2 40 ? 237.572 234.412 170.794 1.00 51.84 40 LYS B N 1
ATOM 8160 C CA . LYS B 2 40 ? 237.650 235.078 169.499 1.00 51.19 40 LYS B CA 1
ATOM 8161 C C . LYS B 2 40 ? 237.854 234.101 168.349 1.00 53.84 40 LYS B C 1
ATOM 8162 O O . LYS B 2 40 ? 237.160 234.189 167.331 1.00 57.25 40 LYS B O 1
ATOM 8181 N N . LEU B 2 41 ? 238.789 233.158 168.490 1.00 58.02 41 LEU B N 1
ATOM 8182 C CA . LEU B 2 41 ? 238.962 232.148 167.451 1.00 56.16 41 LEU B CA 1
ATOM 8183 C C . LEU B 2 41 ? 237.692 231.327 167.278 1.00 54.83 41 LEU B C 1
ATOM 8184 O O . LEU B 2 41 ? 237.319 230.981 166.153 1.00 57.50 41 LEU B O 1
ATOM 8200 N N . LEU B 2 42 ? 237.010 231.009 168.380 1.00 52.37 42 LEU B N 1
ATOM 8201 C CA . LEU B 2 42 ? 235.777 230.232 168.287 1.00 56.24 42 LEU B CA 1
ATOM 8202 C C . LEU B 2 42 ? 234.698 230.986 167.517 1.00 58.13 42 LEU B C 1
ATOM 8203 O O . LEU B 2 42 ? 234.024 230.409 166.656 1.00 59.38 42 LEU B O 1
ATOM 8219 N N . THR B 2 43 ? 234.518 232.277 167.811 1.00 57.37 43 THR B N 1
ATOM 8220 C CA . THR B 2 43 ? 233.508 233.062 167.108 1.00 55.48 43 THR B CA 1
ATOM 8221 C C . THR B 2 43 ? 233.862 233.229 165.635 1.00 55.37 43 THR B C 1
ATOM 8222 O O . THR B 2 43 ? 232.983 233.153 164.768 1.00 58.79 43 THR B O 1
ATOM 8233 N N . VAL B 2 44 ? 235.140 233.460 165.332 1.00 52.40 44 VAL B N 1
ATOM 8234 C CA . VAL B 2 44 ? 235.551 233.577 163.937 1.00 51.98 44 VAL B CA 1
ATOM 8235 C C . VAL B 2 44 ? 235.317 232.260 163.207 1.00 58.03 44 VAL B C 1
ATOM 8236 O O . VAL B 2 44 ? 234.880 232.241 162.049 1.00 60.67 44 VAL B O 1
ATOM 8249 N N . ALA B 2 45 ? 235.604 231.139 163.872 1.00 57.68 45 ALA B N 1
ATOM 8250 C CA . ALA B 2 45 ? 235.373 229.836 163.264 1.00 57.91 45 ALA B CA 1
ATOM 8251 C C . ALA B 2 45 ? 233.891 229.609 163.010 1.00 58.24 45 ALA B C 1
ATOM 8252 O O . ALA B 2 45 ? 233.512 229.077 161.964 1.00 62.73 45 ALA B O 1
ATOM 8259 N N . VAL B 2 46 ? 233.036 230.007 163.953 1.00 57.25 46 VAL B N 1
ATOM 8260 C CA . VAL B 2 46 ? 231.596 229.862 163.748 1.00 59.21 46 VAL B CA 1
ATOM 8261 C C . VAL B 2 46 ? 231.147 230.706 162.562 1.00 62.20 46 VAL B C 1
ATOM 8262 O O . VAL B 2 46 ? 230.358 230.260 161.718 1.00 65.36 46 VAL B O 1
ATOM 8275 N N . VAL B 2 47 ? 231.644 231.943 162.479 1.00 61.95 47 VAL B N 1
ATOM 8276 C CA . VAL B 2 47 ? 231.250 232.830 161.386 1.00 64.19 47 VAL B CA 1
ATOM 8277 C C . VAL B 2 47 ? 231.668 232.239 160.046 1.00 65.68 47 VAL B C 1
ATOM 8278 O O . VAL B 2 47 ? 230.886 232.222 159.088 1.00 68.28 47 VAL B O 1
ATOM 8291 N N . ALA B 2 48 ? 232.903 231.740 159.956 1.00 65.05 48 ALA B N 1
ATOM 8292 C CA . ALA B 2 48 ? 233.360 231.146 158.703 1.00 65.50 48 ALA B CA 1
ATOM 8293 C C . ALA B 2 48 ? 232.632 229.843 158.398 1.00 68.09 48 ALA B C 1
ATOM 8294 O O . ALA B 2 48 ? 232.440 229.503 157.226 1.00 72.78 48 ALA B O 1
ATOM 8301 N N . LEU B 2 49 ? 232.225 229.103 159.431 1.00 68.64 49 LEU B N 1
ATOM 8302 C CA . LEU B 2 49 ? 231.481 227.866 159.224 1.00 69.78 49 LEU B CA 1
ATOM 8303 C C . LEU B 2 49 ? 230.105 228.143 158.635 1.00 72.80 49 LEU B C 1
ATOM 8304 O O . LEU B 2 49 ? 229.714 227.527 157.637 1.00 76.76 49 LEU B O 1
ATOM 8320 N N . ALA B 2 50 ? 229.358 229.069 159.236 1.00 73.72 50 ALA B N 1
ATOM 8321 C CA . ALA B 2 50 ? 228.039 229.402 158.712 1.00 75.85 50 ALA B CA 1
ATOM 8322 C C . ALA B 2 50 ? 228.136 230.005 157.318 1.00 77.61 50 ALA B C 1
ATOM 8323 O O . ALA B 2 50 ? 227.295 229.730 156.454 1.00 79.37 50 ALA B O 1
ATOM 8330 N N . TRP B 2 51 ? 229.152 230.835 157.081 1.00 75.63 51 TRP B N 1
ATOM 8331 C CA . TRP B 2 51 ? 229.240 231.551 155.814 1.00 77.76 51 TRP B CA 1
ATOM 8332 C C . TRP B 2 51 ? 229.410 230.594 154.641 1.00 78.53 51 TRP B C 1
ATOM 8333 O O . TRP B 2 51 ? 228.759 230.754 153.603 1.00 81.00 51 TRP B O 1
ATOM 8354 N N . LEU B 2 52 ? 230.278 229.595 154.784 1.00 78.90 52 LEU B N 1
ATOM 8355 C CA . LEU B 2 52 ? 230.616 228.702 153.684 1.00 82.19 52 LEU B CA 1
ATOM 8356 C C . LEU B 2 52 ? 229.786 227.426 153.658 1.00 83.64 52 LEU B C 1
ATOM 8357 O O . LEU B 2 52 ? 229.961 226.615 152.744 1.00 85.70 52 LEU B O 1
ATOM 8373 N N . MET B 2 53 ? 228.891 227.224 154.626 1.00 81.22 53 MET B N 1
ATOM 8374 C CA . MET B 2 53 ? 228.060 226.030 154.663 1.00 83.02 53 MET B CA 1
ATOM 8375 C C . MET B 2 53 ? 226.569 226.313 154.551 1.00 81.47 53 MET B C 1
ATOM 8376 O O . MET B 2 53 ? 225.785 225.360 154.499 1.00 82.02 53 MET B O 1
ATOM 8390 N N . LEU B 2 54 ? 226.155 227.578 154.513 1.00 82.66 54 LEU B N 1
ATOM 8391 C CA . LEU B 2 54 ? 224.750 227.940 154.408 1.00 81.69 54 LEU B CA 1
ATOM 8392 C C . LEU B 2 54 ? 224.563 228.885 153.230 1.00 84.09 54 LEU B C 1
ATOM 8393 O O . LEU B 2 54 ? 225.504 229.559 152.802 1.00 86.39 54 LEU B O 1
ATOM 8409 N N . ASP B 2 55 ? 223.339 228.925 152.701 1.00 85.38 55 ASP B N 1
ATOM 8410 C CA . ASP B 2 55 ? 223.030 229.725 151.524 1.00 88.03 55 ASP B CA 1
ATOM 8411 C C . ASP B 2 55 ? 222.102 230.899 151.803 1.00 87.46 55 ASP B C 1
ATOM 8412 O O . ASP B 2 55 ? 222.066 231.838 151.000 1.00 84.42 55 ASP B O 1
ATOM 8421 N N . SER B 2 56 ? 221.361 230.879 152.905 1.00 86.61 56 SER B N 1
ATOM 8422 C CA . SER B 2 56 ? 220.366 231.900 153.203 1.00 85.01 56 SER B CA 1
ATOM 8423 C C . SER B 2 56 ? 220.923 232.877 154.229 1.00 83.70 56 SER B C 1
ATOM 8424 O O . SER B 2 56 ? 221.514 232.461 155.230 1.00 85.62 56 SER B O 1
ATOM 8432 N N . TRP B 2 57 ? 220.730 234.175 153.981 1.00 78.89 57 TRP B N 1
ATOM 8433 C CA . TRP B 2 57 ? 221.193 235.179 154.933 1.00 81.13 57 TRP B CA 1
ATOM 8434 C C . TRP B 2 57 ? 220.521 235.006 156.287 1.00 80.21 57 TRP B C 1
ATOM 8435 O O . TRP B 2 57 ? 221.173 235.115 157.334 1.00 80.11 57 TRP B O 1
ATOM 8456 N N . MET B 2 58 ? 219.214 234.739 156.288 1.00 80.57 58 MET B N 1
ATOM 8457 C CA . MET B 2 58 ? 218.505 234.576 157.549 1.00 79.23 58 MET B CA 1
ATOM 8458 C C . MET B 2 58 ? 219.058 233.398 158.334 1.00 77.96 58 MET B C 1
ATOM 8459 O O . MET B 2 58 ? 219.196 233.473 159.558 1.00 79.81 58 MET B O 1
ATOM 8473 N N . ALA B 2 59 ? 219.365 232.294 157.653 1.00 74.99 59 ALA B N 1
ATOM 8474 C CA . ALA B 2 59 ? 219.908 231.135 158.350 1.00 76.15 59 ALA B CA 1
ATOM 8475 C C . ALA B 2 59 ? 221.247 231.465 158.998 1.00 77.56 59 ALA B C 1
ATOM 8476 O O . ALA B 2 59 ? 221.487 231.114 160.160 1.00 76.73 59 ALA B O 1
ATOM 8483 N N . ARG B 2 60 ? 222.126 232.155 158.268 1.00 77.52 60 ARG B N 1
ATOM 8484 C CA . ARG B 2 60 ? 223.412 232.549 158.835 1.00 75.99 60 ARG B CA 1
ATOM 8485 C C . ARG B 2 60 ? 223.220 233.435 160.059 1.00 74.98 60 ARG B C 1
ATOM 8486 O O . ARG B 2 60 ? 223.822 233.198 161.114 1.00 74.81 60 ARG B O 1
ATOM 8507 N N . VAL B 2 61 ? 222.388 234.472 159.932 1.00 74.29 61 VAL B N 1
ATOM 8508 C CA . VAL B 2 61 ? 222.201 235.411 161.035 1.00 72.54 61 VAL B CA 1
ATOM 8509 C C . VAL B 2 61 ? 221.603 234.703 162.243 1.00 71.72 61 VAL B C 1
ATOM 8510 O O . VAL B 2 61 ? 222.034 234.920 163.381 1.00 74.68 61 VAL B O 1
ATOM 8523 N N . THR B 2 62 ? 220.595 233.856 162.021 1.00 70.12 62 THR B N 1
ATOM 8524 C CA . THR B 2 62 ? 219.971 233.144 163.129 1.00 73.74 62 THR B CA 1
ATOM 8525 C C . THR B 2 62 ? 220.963 232.218 163.818 1.00 76.26 62 THR B C 1
ATOM 8526 O O . THR B 2 62 ? 221.035 232.186 165.050 1.00 76.30 62 THR B O 1
ATOM 8537 N N . VAL B 2 63 ? 221.749 231.464 163.046 1.00 74.65 63 VAL B N 1
ATOM 8538 C CA . VAL B 2 63 ? 222.717 230.558 163.657 1.00 71.33 63 VAL B CA 1
ATOM 8539 C C . VAL B 2 63 ? 223.726 231.349 164.478 1.00 71.74 63 VAL B C 1
ATOM 8540 O O . VAL B 2 63 ? 224.034 230.997 165.623 1.00 73.15 63 VAL B O 1
ATOM 8553 N N . ILE B 2 64 ? 224.241 232.443 163.914 1.00 70.32 64 ILE B N 1
ATOM 8554 C CA . ILE B 2 64 ? 225.256 233.224 164.614 1.00 67.62 64 ILE B CA 1
ATOM 8555 C C . ILE B 2 64 ? 224.686 233.795 165.905 1.00 66.84 64 ILE B C 1
ATOM 8556 O O . ILE B 2 64 ? 225.294 233.683 166.978 1.00 71.22 64 ILE B O 1
ATOM 8572 N N . LEU B 2 65 ? 223.505 234.411 165.823 1.00 65.14 65 LEU B N 1
ATOM 8573 C CA . LEU B 2 65 ? 222.930 235.044 167.003 1.00 66.57 65 LEU B CA 1
ATOM 8574 C C . LEU B 2 65 ? 222.579 234.016 168.069 1.00 66.26 65 LEU B C 1
ATOM 8575 O O . LEU B 2 65 ? 222.809 234.254 169.259 1.00 69.61 65 LEU B O 1
ATOM 8591 N N . LEU B 2 66 ? 222.019 232.870 167.673 1.00 66.63 66 LEU B N 1
ATOM 8592 C CA . LEU B 2 66 ? 221.687 231.846 168.657 1.00 68.59 66 LEU B CA 1
ATOM 8593 C C . LEU B 2 66 ? 222.939 231.288 169.322 1.00 67.60 66 LEU B C 1
ATOM 8594 O O . LEU B 2 66 ? 222.948 231.063 170.536 1.00 68.82 66 LEU B O 1
ATOM 8610 N N . ALA B 2 67 ? 224.007 231.062 168.554 1.00 66.70 67 ALA B N 1
ATOM 8611 C CA . ALA B 2 67 ? 225.251 230.604 169.162 1.00 63.54 67 ALA B CA 1
ATOM 8612 C C . ALA B 2 67 ? 225.772 231.624 170.165 1.00 65.63 67 ALA B C 1
ATOM 8613 O O . ALA B 2 67 ? 226.112 231.277 171.303 1.00 71.03 67 ALA B O 1
ATOM 8620 N N . LEU B 2 68 ? 225.830 232.896 169.763 1.00 65.77 68 LEU B N 1
ATOM 8621 C CA . LEU B 2 68 ? 226.354 233.923 170.655 1.00 66.87 68 LEU B CA 1
ATOM 8622 C C . LEU B 2 68 ? 225.492 234.087 171.899 1.00 66.22 68 LEU B C 1
ATOM 8623 O O . LEU B 2 68 ? 226.016 234.372 172.982 1.00 68.11 68 LEU B O 1
ATOM 8639 N N . SER B 2 69 ? 224.177 233.925 171.766 1.00 64.38 69 SER B N 1
ATOM 8640 C CA . SER B 2 69 ? 223.281 234.092 172.901 1.00 64.94 69 SER B CA 1
ATOM 8641 C C . SER B 2 69 ? 223.302 232.891 173.839 1.00 68.88 69 SER B C 1
ATOM 8642 O O . SER B 2 69 ? 223.178 233.064 175.057 1.00 70.64 69 SER B O 1
ATOM 8650 N N . LEU B 2 70 ? 223.456 231.678 173.307 1.00 68.50 70 LEU B N 1
ATOM 8651 C CA . LEU B 2 70 ? 223.401 230.475 174.127 1.00 68.46 70 LEU B CA 1
ATOM 8652 C C . LEU B 2 70 ? 224.756 230.058 174.682 1.00 70.14 70 LEU B C 1
ATOM 8653 O O . LEU B 2 70 ? 224.800 229.246 175.613 1.00 73.00 70 LEU B O 1
ATOM 8669 N N . GLY B 2 71 ? 225.857 230.585 174.148 1.00 68.16 71 GLY B N 1
ATOM 8670 C CA . GLY B 2 71 ? 227.166 230.241 174.651 1.00 67.04 71 GLY B CA 1
ATOM 8671 C C . GLY B 2 71 ? 227.390 230.676 176.086 1.00 72.02 71 GLY B C 1
ATOM 8672 O O . GLY B 2 71 ? 227.497 229.852 176.999 1.00 74.19 71 GLY B O 1
ATOM 8676 N N . PRO B 2 72 ? 227.467 231.990 176.314 1.00 71.97 72 PRO B N 1
ATOM 8677 C CA . PRO B 2 72 ? 227.792 232.470 177.669 1.00 72.98 72 PRO B CA 1
ATOM 8678 C C . PRO B 2 72 ? 226.799 232.045 178.733 1.00 72.46 72 PRO B C 1
ATOM 8679 O O . PRO B 2 72 ? 227.199 231.748 179.865 1.00 71.60 72 PRO B O 1
ATOM 8690 N N . VAL B 2 73 ? 225.509 232.011 178.405 1.00 73.29 73 VAL B N 1
ATOM 8691 C CA . VAL B 2 73 ? 224.496 231.785 179.429 1.00 74.54 73 VAL B CA 1
ATOM 8692 C C . VAL B 2 73 ? 224.583 230.364 179.967 1.00 75.98 73 VAL B C 1
ATOM 8693 O O . VAL B 2 73 ? 224.552 230.139 181.182 1.00 73.89 73 VAL B O 1
ATOM 8706 N N . TYR B 2 74 ? 224.694 229.382 179.073 1.00 75.51 74 TYR B N 1
ATOM 8707 C CA . TYR B 2 74 ? 224.736 227.976 179.457 1.00 73.26 74 TYR B CA 1
ATOM 8708 C C . TYR B 2 74 ? 226.158 227.457 179.622 1.00 73.15 74 TYR B C 1
ATOM 8709 O O . TYR B 2 74 ? 226.417 226.271 179.383 1.00 71.88 74 TYR B O 1
ATOM 8727 N N . ALA B 2 75 ? 227.086 228.315 180.032 1.00 75.24 75 ALA B N 1
ATOM 8728 C CA . ALA B 2 75 ? 228.462 227.901 180.266 1.00 79.80 75 ALA B CA 1
ATOM 8729 C C . ALA B 2 75 ? 228.548 227.011 181.501 1.00 85.13 75 ALA B C 1
ATOM 8730 O O . ALA B 2 75 ? 227.575 226.845 182.238 1.00 80.18 75 ALA B O 1
ATOM 8738 N N . THR C 1 1 ? 218.592 153.543 207.353 1.00 43.77 1 THR E N 1
ATOM 8739 C CA . THR C 1 1 ? 217.162 153.408 207.749 1.00 43.65 1 THR E CA 1
ATOM 8740 C C . THR C 1 1 ? 216.458 154.760 207.680 1.00 46.56 1 THR E C 1
ATOM 8741 O O . THR C 1 1 ? 215.257 154.827 207.428 1.00 49.36 1 THR E O 1
ATOM 8754 N N . ARG C 1 2 ? 217.215 155.839 207.900 1.00 44.62 2 ARG E N 1
ATOM 8755 C CA . ARG C 1 2 ? 216.622 157.173 207.885 1.00 40.67 2 ARG E CA 1
ATOM 8756 C C . ARG C 1 2 ? 216.009 157.492 206.529 1.00 45.00 2 ARG E C 1
ATOM 8757 O O . ARG C 1 2 ? 214.995 158.194 206.450 1.00 49.02 2 ARG E O 1
ATOM 8778 N N . CYS C 1 3 ? 216.611 156.995 205.447 1.00 45.55 3 CYS E N 1
ATOM 8779 C CA . CYS C 1 3 ? 216.030 157.210 204.128 1.00 43.07 3 CYS E CA 1
ATOM 8780 C C . CYS C 1 3 ? 214.658 156.564 203.994 1.00 44.79 3 CYS E C 1
ATOM 8781 O O . CYS C 1 3 ? 213.893 156.944 203.101 1.00 54.96 3 CYS E O 1
ATOM 8788 N N . THR C 1 4 ? 214.323 155.606 204.857 1.00 38.76 4 THR E N 1
ATOM 8789 C CA . THR C 1 4 ? 213.003 154.986 204.835 1.00 41.82 4 THR E CA 1
ATOM 8790 C C . THR C 1 4 ? 211.953 155.816 205.563 1.00 47.24 4 THR E C 1
ATOM 8791 O O . THR C 1 4 ? 210.782 155.426 205.581 1.00 56.11 4 THR E O 1
ATOM 8802 N N . HIS C 1 5 ? 212.340 156.943 206.157 1.00 46.65 5 HIS E N 1
ATOM 8803 C CA . HIS C 1 5 ? 211.440 157.771 206.946 1.00 43.47 5 HIS E CA 1
ATOM 8804 C C . HIS C 1 5 ? 210.788 158.888 206.147 1.00 49.30 5 HIS E C 1
ATOM 8805 O O . HIS C 1 5 ? 210.059 159.697 206.730 1.00 55.54 5 HIS E O 1
ATOM 8819 N N . LEU C 1 6 ? 211.030 158.968 204.842 1.00 49.45 6 LEU E N 1
ATOM 8820 C CA . LEU C 1 6 ? 210.448 160.039 204.046 1.00 57.98 6 LEU E CA 1
ATOM 8821 C C . LEU C 1 6 ? 210.312 159.578 202.604 1.00 60.19 6 LEU E C 1
ATOM 8822 O O . LEU C 1 6 ? 210.976 158.636 202.163 1.00 55.62 6 LEU E O 1
ATOM 8838 N N . GLU C 1 7 ? 209.433 160.265 201.874 1.00 61.97 7 GLU E N 1
ATOM 8839 C CA . GLU C 1 7 ? 209.104 159.891 200.505 1.00 63.00 7 GLU E CA 1
ATOM 8840 C C . GLU C 1 7 ? 210.170 160.300 199.497 1.00 59.69 7 GLU E C 1
ATOM 8841 O O . GLU C 1 7 ? 210.180 159.761 198.385 1.00 55.15 7 GLU E O 1
ATOM 8853 N N . ASN C 1 8 ? 211.064 161.222 199.847 1.00 55.63 8 ASN E N 1
ATOM 8854 C CA . ASN C 1 8 ? 212.109 161.690 198.942 1.00 55.53 8 ASN E CA 1
ATOM 8855 C C . ASN C 1 8 ? 213.396 160.936 199.258 1.00 55.07 8 ASN E C 1
ATOM 8856 O O . ASN C 1 8 ? 214.007 161.152 200.309 1.00 56.06 8 ASN E O 1
ATOM 8867 N N . ARG C 1 9 ? 213.805 160.052 198.351 1.00 55.29 9 ARG E N 1
ATOM 8868 C CA . ARG C 1 9 ? 215.015 159.263 198.526 1.00 47.74 9 ARG E CA 1
ATOM 8869 C C . ARG C 1 9 ? 215.729 159.146 197.188 1.00 46.85 9 ARG E C 1
ATOM 8870 O O . ARG C 1 9 ? 215.099 159.173 196.127 1.00 52.71 9 ARG E O 1
ATOM 8891 N N . ASP C 1 10 ? 217.052 159.024 197.251 1.00 43.97 10 ASP E N 1
ATOM 8892 C CA . ASP C 1 10 ? 217.887 158.852 196.072 1.00 45.78 10 ASP E CA 1
ATOM 8893 C C . ASP C 1 10 ? 218.877 157.728 196.318 1.00 42.60 10 ASP E C 1
ATOM 8894 O O . ASP C 1 10 ? 219.320 157.517 197.450 1.00 48.01 10 ASP E O 1
ATOM 8903 N N . PHE C 1 11 ? 219.219 157.008 195.256 1.00 41.83 11 PHE E N 1
ATOM 8904 C CA . PHE C 1 11 ? 220.171 155.910 195.322 1.00 42.32 11 PHE E CA 1
ATOM 8905 C C . PHE C 1 11 ? 221.390 156.245 194.478 1.00 46.12 11 PHE E C 1
ATOM 8906 O O . PHE C 1 11 ? 221.259 156.601 193.302 1.00 54.08 11 PHE E O 1
ATOM 8923 N N . VAL C 1 12 ? 222.570 156.132 195.079 1.00 43.73 12 VAL E N 1
ATOM 8924 C CA . VAL C 1 12 ? 223.837 156.329 194.388 1.00 43.75 12 VAL E CA 1
ATOM 8925 C C . VAL C 1 12 ? 224.605 155.018 194.446 1.00 47.60 12 VAL E C 1
ATOM 8926 O O . VAL C 1 12 ? 224.829 154.472 195.532 1.00 49.56 12 VAL E O 1
ATOM 8939 N N . THR C 1 13 ? 225.002 154.514 193.282 1.00 54.58 13 THR E N 1
ATOM 8940 C CA . THR C 1 13 ? 225.735 153.255 193.169 1.00 56.88 13 THR E CA 1
ATOM 8941 C C . THR C 1 13 ? 227.164 153.580 192.750 1.00 60.31 13 THR E C 1
ATOM 8942 O O . THR C 1 13 ? 227.415 153.921 191.591 1.00 66.41 13 THR E O 1
ATOM 8953 N N . GLY C 1 14 ? 228.096 153.463 193.690 1.00 61.15 14 GLY E N 1
ATOM 8954 C CA . GLY C 1 14 ? 229.491 153.706 193.391 1.00 67.29 14 GLY E CA 1
ATOM 8955 C C . GLY C 1 14 ? 230.170 152.469 192.845 1.00 70.56 14 GLY E C 1
ATOM 8956 O O . GLY C 1 14 ? 230.518 151.558 193.601 1.00 71.51 14 GLY E O 1
ATOM 8960 N N . VAL C 1 15 ? 230.368 152.426 191.526 1.00 74.46 15 VAL E N 1
ATOM 8961 C CA . VAL C 1 15 ? 230.964 151.247 190.922 1.00 75.09 15 VAL E CA 1
ATOM 8962 C C . VAL C 1 15 ? 232.394 151.078 191.428 1.00 80.09 15 VAL E C 1
ATOM 8963 O O . VAL C 1 15 ? 233.000 151.995 191.996 1.00 78.46 15 VAL E O 1
ATOM 8976 N N . GLN C 1 16 ? 232.931 149.878 191.225 1.00 83.34 16 GLN E N 1
ATOM 8977 C CA . GLN C 1 16 ? 234.299 149.604 191.636 1.00 82.44 16 GLN E CA 1
ATOM 8978 C C . GLN C 1 16 ? 235.255 150.588 190.976 1.00 83.47 16 GLN E C 1
ATOM 8979 O O . GLN C 1 16 ? 235.175 150.848 189.772 1.00 79.16 16 GLN E O 1
ATOM 8993 N N . GLY C 1 17 ? 236.165 151.140 191.777 1.00 78.31 17 GLY E N 1
ATOM 8994 C CA . GLY C 1 17 ? 237.078 152.166 191.324 1.00 76.90 17 GLY E CA 1
ATOM 8995 C C . GLY C 1 17 ? 236.662 153.579 191.666 1.00 76.84 17 GLY E C 1
ATOM 8996 O O . GLY C 1 17 ? 237.313 154.525 191.203 1.00 74.15 17 GLY E O 1
ATOM 9000 N N . THR C 1 18 ? 235.607 153.756 192.456 1.00 78.31 18 THR E N 1
ATOM 9001 C CA . THR C 1 18 ? 235.127 155.072 192.851 1.00 77.49 18 THR E CA 1
ATOM 9002 C C . THR C 1 18 ? 235.583 155.367 194.273 1.00 73.49 18 THR E C 1
ATOM 9003 O O . THR C 1 18 ? 235.294 154.597 195.195 1.00 68.39 18 THR E O 1
ATOM 9014 N N . THR C 1 19 ? 236.304 156.475 194.444 1.00 73.38 19 THR E N 1
ATOM 9015 C CA . THR C 1 19 ? 236.776 156.892 195.756 1.00 70.66 19 THR E CA 1
ATOM 9016 C C . THR C 1 19 ? 235.989 158.058 196.335 1.00 64.16 19 THR E C 1
ATOM 9017 O O . THR C 1 19 ? 235.931 158.194 197.561 1.00 61.70 19 THR E O 1
ATOM 9028 N N . ARG C 1 20 ? 235.380 158.894 195.495 1.00 60.12 20 ARG E N 1
ATOM 9029 C CA . ARG C 1 20 ? 234.617 160.037 195.972 1.00 60.35 20 ARG E CA 1
ATOM 9030 C C . ARG C 1 20 ? 233.344 160.179 195.152 1.00 58.62 20 ARG E C 1
ATOM 9031 O O . ARG C 1 20 ? 233.288 159.777 193.987 1.00 63.71 20 ARG E O 1
ATOM 9052 N N . VAL C 1 21 ? 232.322 160.763 195.774 1.00 55.74 21 VAL E N 1
ATOM 9053 C CA . VAL C 1 21 ? 231.017 160.962 195.155 1.00 53.33 21 VAL E CA 1
ATOM 9054 C C . VAL C 1 21 ? 230.570 162.392 195.422 1.00 53.60 21 VAL E C 1
ATOM 9055 O O . VAL C 1 21 ? 230.732 162.903 196.535 1.00 55.57 21 VAL E O 1
ATOM 9068 N N . SER C 1 22 ? 230.009 163.036 194.402 1.00 53.82 22 SER E N 1
ATOM 9069 C CA . SER C 1 22 ? 229.491 164.393 194.517 1.00 51.77 22 SER E CA 1
ATOM 9070 C C . SER C 1 22 ? 227.977 164.350 194.672 1.00 50.39 22 SER E C 1
ATOM 9071 O O . SER C 1 22 ? 227.286 163.707 193.874 1.00 54.54 22 SER E O 1
ATOM 9079 N N . LEU C 1 23 ? 227.466 165.035 195.694 1.00 48.01 23 LEU E N 1
ATOM 9080 C CA . LEU C 1 2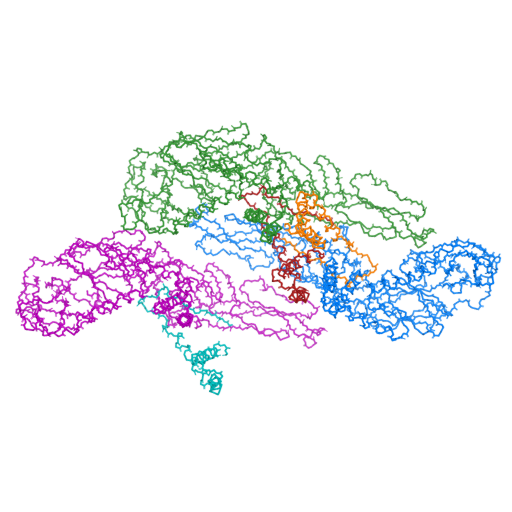3 ? 226.048 165.017 196.022 1.00 45.66 23 LEU E CA 1
ATOM 9081 C C . LEU C 1 23 ? 225.532 166.437 196.199 1.00 47.21 23 LEU E C 1
ATOM 9082 O O . LEU C 1 23 ? 226.289 167.358 196.512 1.00 49.27 23 LEU E O 1
ATOM 9098 N N . VAL C 1 24 ? 224.228 166.600 195.993 1.00 47.94 24 VAL E N 1
ATOM 9099 C CA . VAL C 1 24 ? 223.519 167.848 196.261 1.00 47.54 24 VAL E CA 1
ATOM 9100 C C . VAL C 1 24 ? 222.519 167.539 197.367 1.00 46.19 24 VAL E C 1
ATOM 9101 O O . VAL C 1 24 ? 221.415 167.053 197.098 1.00 47.68 24 VAL E O 1
ATOM 9114 N N . LEU C 1 25 ? 222.896 167.818 198.611 1.00 42.46 25 LEU E N 1
ATOM 9115 C CA . LEU C 1 25 ? 222.048 167.503 199.753 1.00 42.29 25 LEU E CA 1
ATOM 9116 C C . LEU C 1 25 ? 221.033 168.617 199.972 1.00 44.87 25 LEU E C 1
ATOM 9117 O O . LEU C 1 25 ? 221.399 169.791 200.069 1.00 48.07 25 LEU E O 1
ATOM 9133 N N . GLU C 1 26 ? 219.759 168.243 200.051 1.00 44.22 26 GLU E N 1
ATOM 9134 C CA . GLU C 1 26 ? 218.670 169.182 200.258 1.00 43.03 26 GLU E CA 1
ATOM 9135 C C . GLU C 1 26 ? 217.955 168.861 201.561 1.00 44.72 26 GLU E C 1
ATOM 9136 O O . GLU C 1 26 ? 217.922 167.708 202.003 1.00 48.23 26 GLU E O 1
ATOM 9148 N N . LEU C 1 27 ? 217.384 169.893 202.176 1.00 41.61 27 LEU E N 1
ATOM 9149 C CA . LEU C 1 27 ? 216.527 169.685 203.333 1.00 41.56 27 LEU E CA 1
ATOM 9150 C C . LEU C 1 27 ? 215.251 168.983 202.893 1.00 46.33 27 LEU E C 1
ATOM 9151 O O . LEU C 1 27 ? 214.618 169.383 201.912 1.00 49.77 27 LEU E O 1
ATOM 9167 N N . GLY C 1 28 ? 214.870 167.939 203.621 1.00 44.14 28 GLY E N 1
ATOM 9168 C CA . GLY C 1 28 ? 213.788 167.081 203.189 1.00 46.68 28 GLY E CA 1
ATOM 9169 C C . GLY C 1 28 ? 214.199 165.982 202.239 1.00 51.85 28 GLY E C 1
ATOM 9170 O O . GLY C 1 28 ? 213.351 165.479 201.493 1.00 52.24 28 GLY E O 1
ATOM 9174 N N . GLY C 1 29 ? 215.475 165.598 202.232 1.00 51.37 29 GLY E N 1
ATOM 9175 C CA . GLY C 1 29 ? 215.948 164.557 201.346 1.00 46.50 29 GLY E CA 1
ATOM 9176 C C . GLY C 1 29 ? 216.912 163.634 202.065 1.00 47.92 29 GLY E C 1
ATOM 9177 O O . GLY C 1 29 ? 217.388 163.927 203.165 1.00 50.39 29 GLY E O 1
ATOM 9181 N N . CYS C 1 30 ? 217.187 162.503 201.421 1.00 44.95 30 CYS E N 1
ATOM 9182 C CA . CYS C 1 30 ? 218.078 161.491 201.968 1.00 38.41 30 CYS E CA 1
ATOM 9183 C C . CYS C 1 30 ? 218.747 160.787 200.799 1.00 41.88 30 CYS E C 1
ATOM 9184 O O . CYS C 1 30 ? 218.103 160.529 199.780 1.00 49.04 30 CYS E O 1
ATOM 9191 N N . VAL C 1 31 ? 220.036 160.488 200.939 1.00 39.62 31 VAL E N 1
ATOM 9192 C CA . VAL C 1 31 ? 220.804 159.821 199.894 1.00 38.97 31 VAL E CA 1
ATOM 9193 C C . VAL C 1 31 ? 221.379 158.531 200.459 1.00 40.78 31 VAL E C 1
ATOM 9194 O O . VAL C 1 31 ? 222.047 158.548 201.499 1.00 43.37 31 VAL E O 1
ATOM 9207 N N . THR C 1 32 ? 221.125 157.423 199.771 1.00 40.36 32 THR E N 1
ATOM 9208 C CA . THR C 1 32 ? 221.716 156.132 200.099 1.00 41.52 32 THR E CA 1
ATOM 9209 C C . THR C 1 32 ? 222.804 155.821 199.082 1.00 40.44 32 THR E C 1
ATOM 9210 O O . THR C 1 32 ? 222.558 155.865 197.873 1.00 44.77 32 THR E O 1
ATOM 9221 N N . ILE C 1 33 ? 224.000 155.507 199.572 1.00 39.67 33 ILE E N 1
ATOM 9222 C CA . ILE C 1 33 ? 225.164 155.263 198.730 1.00 41.93 33 ILE E CA 1
ATOM 9223 C C . ILE C 1 33 ? 225.542 153.795 198.857 1.00 42.20 33 ILE E C 1
ATOM 9224 O O . ILE C 1 33 ? 225.752 153.300 199.970 1.00 44.60 33 ILE E O 1
ATOM 9240 N N . THR C 1 34 ? 225.635 153.106 197.723 1.00 42.89 34 THR E N 1
ATOM 9241 C CA . THR C 1 34 ? 225.960 151.690 197.693 1.00 44.70 34 THR E CA 1
ATOM 9242 C C . THR C 1 34 ? 227.230 151.479 196.882 1.00 50.98 34 THR E C 1
ATOM 9243 O O . THR C 1 34 ? 227.482 152.181 195.898 1.00 52.32 34 THR E O 1
ATOM 9254 N N . ALA C 1 35 ? 228.031 150.503 197.303 1.00 52.71 35 ALA E N 1
ATOM 9255 C CA . ALA C 1 35 ? 229.284 150.190 196.633 1.00 48.16 35 ALA E CA 1
ATOM 9256 C C . ALA C 1 35 ? 229.448 148.680 196.549 1.00 51.58 35 ALA E C 1
ATOM 9257 O O . ALA C 1 35 ? 228.664 147.912 197.114 1.00 54.19 35 ALA E O 1
ATOM 9264 N N . GLU C 1 36 ? 230.490 148.258 195.831 1.00 56.41 36 GLU E N 1
ATOM 9265 C CA . GLU C 1 36 ? 230.675 146.836 195.558 1.00 61.58 36 GLU E CA 1
ATOM 9266 C C . GLU C 1 36 ? 230.959 146.057 196.837 1.00 57.65 36 GLU E C 1
ATOM 9267 O O . GLU C 1 36 ? 230.351 145.009 197.086 1.00 56.74 36 GLU E O 1
ATOM 9279 N N . GLY C 1 37 ? 231.881 146.549 197.660 1.00 50.85 37 GLY E N 1
ATOM 9280 C CA . GLY C 1 37 ? 232.279 145.822 198.850 1.00 49.96 37 GLY E CA 1
ATOM 9281 C C . GLY C 1 37 ? 232.412 146.686 200.085 1.00 48.97 37 GLY E C 1
ATOM 9282 O O . GLY C 1 37 ? 233.270 146.428 200.934 1.00 49.16 37 GLY E O 1
ATOM 9286 N N . LYS C 1 38 ? 231.578 147.709 200.200 1.00 46.06 38 LYS E N 1
ATOM 9287 C CA . LYS C 1 38 ? 231.612 148.651 201.307 1.00 43.37 38 LYS E CA 1
ATOM 9288 C C . LYS C 1 38 ? 230.214 148.800 201.884 1.00 44.27 38 LYS E C 1
ATOM 9289 O O . LYS C 1 38 ? 229.221 148.525 201.203 1.00 47.90 38 LYS E O 1
ATOM 9308 N N . PRO C 1 39 ? 230.101 149.217 203.142 1.00 40.82 39 PRO E N 1
ATOM 9309 C CA . PRO C 1 39 ? 228.773 149.444 203.719 1.00 41.63 39 PRO E CA 1
ATOM 9310 C C . PRO C 1 39 ? 228.043 150.595 203.049 1.00 43.88 39 PRO E C 1
ATOM 9311 O O . PRO C 1 39 ? 228.649 151.532 202.524 1.00 45.12 39 PRO E O 1
ATOM 9322 N N . SER C 1 40 ? 226.718 150.506 203.066 1.00 39.03 40 SER E N 1
ATOM 9323 C CA . SER C 1 40 ? 225.876 151.601 202.615 1.00 37.68 40 SER E CA 1
ATOM 9324 C C . SER C 1 40 ? 225.689 152.602 203.746 1.00 38.39 40 SER E C 1
ATOM 9325 O O . SER C 1 40 ? 225.572 152.223 204.914 1.00 43.56 40 SER E O 1
ATOM 9333 N N . ILE C 1 41 ? 225.665 153.885 203.396 1.00 35.40 41 ILE E N 1
ATOM 9334 C CA . ILE C 1 41 ? 225.476 154.952 204.368 1.00 36.51 41 ILE E CA 1
ATOM 9335 C C . ILE C 1 41 ? 224.369 155.874 203.882 1.00 37.78 41 ILE E C 1
ATOM 9336 O O . ILE C 1 41 ? 224.137 156.018 202.678 1.00 41.23 41 ILE E O 1
ATOM 9352 N N . ASP C 1 42 ? 223.688 156.507 204.833 1.00 33.66 42 ASP E N 1
ATOM 9353 C CA . ASP C 1 42 ? 222.665 157.506 204.551 1.00 35.36 42 ASP E CA 1
ATOM 9354 C C . ASP C 1 42 ? 223.222 158.877 204.908 1.00 38.30 42 ASP E C 1
ATOM 9355 O O . ASP C 1 42 ? 223.525 159.143 206.076 1.00 39.87 42 ASP E O 1
ATOM 9364 N N . VAL C 1 43 ? 223.339 159.746 203.908 1.00 39.60 43 VAL E N 1
ATOM 9365 C CA . VAL C 1 43 ? 223.879 161.089 204.076 1.00 37.26 43 VAL E CA 1
ATOM 9366 C C . VAL C 1 43 ? 222.779 162.082 203.734 1.00 41.69 43 VAL E C 1
ATOM 9367 O O . VAL C 1 43 ? 222.227 162.046 202.629 1.00 49.52 43 VAL E O 1
ATOM 9380 N N . TRP C 1 44 ? 222.465 162.971 204.675 1.00 38.22 44 TRP E N 1
ATOM 9381 C CA . TRP C 1 44 ? 221.407 163.947 204.462 1.00 36.58 44 TRP E CA 1
ATOM 9382 C C . TRP C 1 44 ? 221.770 165.252 205.152 1.00 36.24 44 TRP E C 1
ATOM 9383 O O . TRP C 1 44 ? 222.508 165.267 206.140 1.00 37.24 44 TRP E O 1
ATOM 9404 N N . LEU C 1 45 ? 221.237 166.348 204.619 1.00 37.71 45 LEU E N 1
ATOM 9405 C CA . LEU C 1 45 ? 221.382 167.661 205.232 1.00 35.67 45 LEU E CA 1
ATOM 9406 C C . LEU C 1 45 ? 220.279 167.822 206.270 1.00 35.93 45 LEU E C 1
ATOM 9407 O O . LEU C 1 45 ? 219.093 167.755 205.933 1.00 41.02 45 LEU E O 1
ATOM 9423 N N . GLU C 1 46 ? 220.669 168.029 207.527 1.00 33.01 46 GLU E N 1
ATOM 9424 C CA . GLU C 1 46 ? 219.708 168.035 208.622 1.00 33.57 46 GLU E CA 1
ATOM 9425 C C . GLU C 1 46 ? 219.164 169.426 208.920 1.00 39.89 46 GLU E C 1
ATOM 9426 O O . GLU C 1 46 ? 217.955 169.581 209.116 1.00 43.45 46 GLU E O 1
ATOM 9438 N N . ASP C 1 47 ? 220.021 170.443 208.959 1.00 39.41 47 ASP E N 1
ATOM 9439 C CA . ASP C 1 47 ? 219.581 171.765 209.377 1.00 36.95 47 ASP E CA 1
ATOM 9440 C C . ASP C 1 47 ? 220.484 172.839 208.789 1.00 38.61 47 ASP E C 1
ATOM 9441 O O . ASP C 1 47 ? 221.631 172.583 208.416 1.00 40.60 47 ASP E O 1
ATOM 9450 N N . ILE C 1 48 ? 219.936 174.049 208.707 1.00 40.34 48 ILE E N 1
ATOM 9451 C CA . ILE C 1 48 ? 220.689 175.263 208.412 1.00 36.61 48 ILE E CA 1
ATOM 9452 C C . ILE C 1 48 ? 220.253 176.309 209.428 1.00 37.78 48 ILE E C 1
ATOM 9453 O O . ILE C 1 48 ? 219.062 176.631 209.511 1.00 43.03 48 ILE E O 1
ATOM 9469 N N . PHE C 1 49 ? 221.204 176.850 210.185 1.00 40.08 49 PHE E N 1
ATOM 9470 C CA . PHE C 1 49 ? 220.864 177.736 211.286 1.00 41.37 49 PHE E CA 1
ATOM 9471 C C . PHE C 1 49 ? 222.011 178.697 211.557 1.00 43.16 49 PHE E C 1
ATOM 9472 O O . PHE C 1 49 ? 223.156 178.460 211.169 1.00 45.72 49 PHE E O 1
ATOM 9489 N N . GLN C 1 50 ? 221.676 179.798 212.226 1.00 42.16 50 GLN E N 1
ATOM 9490 C CA . GLN C 1 50 ? 222.662 180.727 212.752 1.00 41.46 50 GLN E CA 1
ATOM 9491 C C . GLN C 1 50 ? 222.185 181.208 214.114 1.00 40.44 50 GLN E C 1
ATOM 9492 O O . GLN C 1 50 ? 220.985 181.356 214.350 1.00 42.13 50 GLN E O 1
ATOM 9506 N N . GLU C 1 51 ? 223.137 181.454 215.007 1.00 41.57 51 GLU E N 1
ATOM 9507 C CA . GLU C 1 51 ? 222.848 181.854 216.377 1.00 45.21 51 GLU E CA 1
ATOM 9508 C C . GLU C 1 51 ? 222.970 183.368 216.501 1.00 49.29 51 GLU E C 1
ATOM 9509 O O . GLU C 1 51 ? 224.014 183.940 216.170 1.00 49.41 51 GLU E O 1
ATOM 9521 N N . SER C 1 52 ? 221.903 184.008 216.968 1.00 47.49 52 SER E N 1
ATOM 9522 C CA . SER C 1 52 ? 221.854 185.455 217.135 1.00 47.20 52 SER E CA 1
ATOM 9523 C C . SER C 1 52 ? 222.209 186.179 215.830 1.00 48.18 52 SER E C 1
ATOM 9524 O O . SER C 1 52 ? 223.183 186.924 215.773 1.00 47.07 52 SER E O 1
ATOM 9532 N N . PRO C 1 53 ? 221.424 185.974 214.772 1.00 47.03 53 PRO E N 1
ATOM 9533 C CA . PRO C 1 53 ? 221.687 186.684 213.516 1.00 44.87 53 PRO E CA 1
ATOM 9534 C C . PRO C 1 53 ? 221.394 188.172 213.638 1.00 44.49 53 PRO E C 1
ATOM 9535 O O . PRO C 1 53 ? 220.676 188.626 214.530 1.00 45.02 53 PRO E O 1
ATOM 9546 N N . ALA C 1 54 ? 221.971 188.934 212.712 1.00 43.80 54 ALA E N 1
ATOM 9547 C CA . ALA C 1 54 ? 221.814 190.381 212.733 1.00 42.96 54 ALA E CA 1
ATOM 9548 C C . ALA C 1 54 ? 220.357 190.763 212.500 1.00 46.94 54 ALA E C 1
ATOM 9549 O O . ALA C 1 54 ? 219.587 190.023 211.885 1.00 50.33 54 ALA E O 1
ATOM 9556 N N . GLU C 1 55 ? 219.982 191.936 213.001 1.00 46.76 55 GLU E N 1
ATOM 9557 C CA . GLU C 1 55 ? 218.613 192.425 212.938 1.00 43.63 55 GLU E CA 1
ATOM 9558 C C . GLU C 1 55 ? 218.538 193.592 211.962 1.00 44.90 55 GLU E C 1
ATOM 9559 O O . GLU C 1 55 ? 219.301 194.555 212.080 1.00 52.65 55 GLU E O 1
ATOM 9571 N N . THR C 1 56 ? 217.627 193.497 210.997 1.00 42.68 56 THR E N 1
ATOM 9572 C CA . THR C 1 56 ? 217.393 194.548 210.018 1.00 41.63 56 THR E CA 1
ATOM 9573 C C . THR C 1 56 ? 216.218 195.418 210.467 1.00 45.87 56 THR E C 1
ATOM 9574 O O . THR C 1 56 ? 215.742 195.319 211.602 1.00 46.77 56 THR E O 1
ATOM 9585 N N . ARG C 1 57 ? 215.753 196.290 209.577 1.00 45.14 57 ARG E N 1
ATOM 9586 C CA . ARG C 1 57 ? 214.707 197.239 209.933 1.00 43.54 57 ARG E CA 1
ATOM 9587 C C . ARG C 1 57 ? 213.423 196.513 210.317 1.00 40.58 57 ARG E C 1
ATOM 9588 O O . ARG C 1 57 ? 213.095 195.454 209.778 1.00 44.07 57 ARG E O 1
ATOM 9609 N N . GLU C 1 58 ? 212.701 197.094 211.270 1.00 40.91 58 GLU E N 1
ATOM 9610 C CA . GLU C 1 58 ? 211.396 196.600 211.673 1.00 40.03 58 GLU E CA 1
ATOM 9611 C C . GLU C 1 58 ? 210.304 197.331 210.896 1.00 42.08 58 GLU E C 1
ATOM 9612 O O . GLU C 1 58 ? 210.549 198.331 210.220 1.00 47.64 58 GLU E O 1
ATOM 9624 N N . TYR C 1 59 ? 209.081 196.814 210.993 1.00 39.05 59 TYR E N 1
ATOM 9625 C CA . TYR C 1 59 ? 207.916 197.459 210.409 1.00 36.30 59 TYR E CA 1
ATOM 9626 C C . TYR C 1 59 ? 206.780 197.454 211.418 1.00 37.22 59 TYR E C 1
ATOM 9627 O O . TYR C 1 59 ? 206.638 196.517 212.209 1.00 39.16 59 TYR E O 1
ATOM 9645 N N . CYS C 1 60 ? 205.969 198.505 211.384 1.00 38.09 60 CYS E N 1
ATOM 9646 C CA . CYS C 1 60 ? 204.805 198.620 212.251 1.00 36.53 60 CYS E CA 1
ATOM 9647 C C . CYS C 1 60 ? 203.571 198.210 211.459 1.00 39.45 60 CYS E C 1
ATOM 9648 O O . CYS C 1 60 ? 203.294 198.777 210.397 1.00 42.08 60 CYS E O 1
ATOM 9655 N N . LEU C 1 61 ? 202.843 197.220 211.972 1.00 37.68 61 LEU E N 1
ATOM 9656 C CA . LEU C 1 61 ? 201.626 196.739 211.333 1.00 37.67 61 LEU E CA 1
ATOM 9657 C C . LEU C 1 61 ? 200.370 197.390 211.886 1.00 37.55 61 LEU E C 1
ATOM 9658 O O . LEU C 1 61 ? 199.401 197.570 211.144 1.00 41.58 61 LEU E O 1
ATOM 9674 N N . HIS C 1 62 ? 200.370 197.747 213.167 1.00 36.10 62 HIS E N 1
ATOM 9675 C CA . HIS C 1 62 ? 199.215 198.350 213.821 1.00 34.37 62 HIS E CA 1
ATOM 9676 C C . HIS C 1 62 ? 199.711 199.491 214.694 1.00 39.35 62 HIS E C 1
ATOM 9677 O O . HIS C 1 62 ? 200.590 199.288 215.536 1.00 40.65 62 HIS E O 1
ATOM 9691 N N . ALA C 1 63 ? 199.146 200.680 214.500 1.00 39.44 63 ALA E N 1
ATOM 9692 C CA . ALA C 1 63 ? 199.573 201.874 215.209 1.00 35.65 63 ALA E CA 1
ATOM 9693 C C . ALA C 1 63 ? 198.648 202.141 216.394 1.00 34.73 63 ALA E C 1
ATOM 9694 O O . ALA C 1 63 ? 197.696 201.404 216.657 1.00 38.36 63 ALA E O 1
ATOM 9701 N N . LYS C 1 64 ? 198.938 203.220 217.120 1.00 33.81 64 LYS E N 1
ATOM 9702 C CA . LYS C 1 64 ? 198.128 203.611 218.273 1.00 34.64 64 LYS E CA 1
ATOM 9703 C C . LYS C 1 64 ? 198.178 205.132 218.362 1.00 38.88 64 LYS E C 1
ATOM 9704 O O . LYS C 1 64 ? 199.144 205.694 218.885 1.00 42.14 64 LYS E O 1
ATOM 9723 N N . LEU C 1 65 ? 197.138 205.786 217.853 1.00 36.66 65 LEU E N 1
ATOM 9724 C CA . LEU C 1 65 ? 197.086 207.238 217.817 1.00 32.34 65 LEU E CA 1
ATOM 9725 C C . LEU C 1 65 ? 196.522 207.780 219.122 1.00 33.23 65 LEU E C 1
ATOM 9726 O O . LEU C 1 65 ? 195.774 207.103 219.832 1.00 31.16 65 LEU E O 1
ATOM 9742 N N . SER C 1 66 ? 196.897 209.014 219.435 1.00 36.85 66 SER E N 1
ATOM 9743 C CA . SER C 1 66 ? 196.414 209.690 220.632 1.00 39.45 66 SER E CA 1
ATOM 9744 C C . SER C 1 66 ? 196.869 211.140 220.560 1.00 43.71 66 SER E C 1
ATOM 9745 O O . SER C 1 66 ? 197.608 211.535 219.655 1.00 42.95 66 SER E O 1
ATOM 9753 N N . ASN C 1 67 ? 196.412 211.931 221.525 1.00 45.09 67 ASN E N 1
ATOM 9754 C CA . ASN C 1 67 ? 196.767 213.343 221.619 1.00 44.84 67 ASN E CA 1
ATOM 9755 C C . ASN C 1 67 ? 196.482 214.066 220.302 1.00 48.01 67 ASN E C 1
ATOM 9756 O O . ASN C 1 67 ? 197.341 214.733 219.725 1.00 48.82 67 ASN E O 1
ATOM 9767 N N . THR C 1 68 ? 195.253 213.906 219.819 1.00 47.24 68 THR E N 1
ATOM 9768 C CA . THR C 1 68 ? 194.830 214.605 218.614 1.00 43.23 68 THR E CA 1
ATOM 9769 C C . THR C 1 68 ? 194.677 216.095 218.891 1.00 42.15 68 THR E C 1
ATOM 9770 O O . THR C 1 68 ? 194.114 216.499 219.912 1.00 42.55 68 THR E O 1
ATOM 9781 N N . LYS C 1 69 ? 195.177 216.915 217.967 1.00 38.18 69 LYS E N 1
ATOM 9782 C CA . LYS C 1 69 ? 195.172 218.363 218.124 1.00 38.07 69 LYS E CA 1
ATOM 9783 C C . LYS C 1 69 ? 194.995 219.017 216.761 1.00 38.98 69 LYS E C 1
ATOM 9784 O O . LYS C 1 69 ? 195.599 218.584 215.777 1.00 40.15 69 LYS E O 1
ATOM 9803 N N . VAL C 1 70 ? 194.166 220.060 216.711 1.00 39.37 70 VAL E N 1
ATOM 9804 C CA . VAL C 1 70 ? 193.808 220.741 215.470 1.00 39.09 70 VAL E CA 1
ATOM 9805 C C . VAL C 1 70 ? 193.934 222.245 215.668 1.00 38.65 70 VAL E C 1
ATOM 9806 O O . VAL C 1 70 ? 193.579 222.771 216.728 1.00 43.26 70 VAL E O 1
ATOM 9819 N N . GLU C 1 71 ? 194.440 222.936 214.646 1.00 36.32 71 GLU E N 1
ATOM 9820 C CA . GLU C 1 71 ? 194.550 224.390 214.647 1.00 37.88 71 GLU E CA 1
ATOM 9821 C C . GLU C 1 71 ? 194.038 224.922 213.316 1.00 42.02 71 GLU E C 1
ATOM 9822 O O . GLU C 1 71 ? 194.379 224.380 212.260 1.00 45.65 71 GLU E O 1
ATOM 9834 N N . ALA C 1 72 ? 193.231 225.982 213.362 1.00 41.14 72 ALA E N 1
ATOM 9835 C CA . ALA C 1 72 ? 192.685 226.601 212.162 1.00 38.91 72 ALA E CA 1
ATOM 9836 C C . ALA C 1 72 ? 192.837 228.115 212.225 1.00 42.59 72 ALA E C 1
ATOM 9837 O O . ALA C 1 72 ? 192.752 228.721 213.297 1.00 45.30 72 ALA E O 1
ATOM 9844 N N . ARG C 1 73 ? 193.052 228.723 211.058 1.00 42.82 73 ARG E N 1
ATOM 9845 C CA . ARG C 1 73 ? 193.160 230.169 210.930 1.00 44.28 73 ARG E CA 1
ATOM 9846 C C . ARG C 1 73 ? 192.177 230.662 209.876 1.00 46.91 73 ARG E C 1
ATOM 9847 O O . ARG C 1 73 ? 191.761 229.916 208.985 1.00 49.94 73 ARG E O 1
ATOM 9868 N N . CYS C 1 74 ? 191.806 231.935 209.992 1.00 44.98 74 CYS E N 1
ATOM 9869 C CA . CYS C 1 74 ? 190.804 232.517 209.117 1.00 39.06 74 CYS E CA 1
ATOM 9870 C C . CYS C 1 74 ? 191.367 232.718 207.711 1.00 43.71 74 CYS E C 1
ATOM 9871 O O . CYS C 1 74 ? 192.581 232.675 207.505 1.00 45.18 74 CYS E O 1
ATOM 9878 N N . PRO C 1 75 ? 190.493 232.926 206.719 1.00 43.39 75 PRO E N 1
ATOM 9879 C CA . PRO C 1 75 ? 190.956 232.925 205.318 1.00 45.71 75 PRO E CA 1
ATOM 9880 C C . PRO C 1 75 ? 192.126 233.856 205.034 1.00 52.90 75 PRO E C 1
ATOM 9881 O O . PRO C 1 75 ? 193.102 233.432 204.400 1.00 55.13 75 PRO E O 1
ATOM 9892 N N . THR C 1 76 ? 192.064 235.108 205.486 1.00 54.18 76 THR E N 1
ATOM 9893 C CA . THR C 1 76 ? 193.111 236.091 205.234 1.00 56.21 76 THR E CA 1
ATOM 9894 C C . THR C 1 76 ? 193.902 236.409 206.498 1.00 55.25 76 THR E C 1
ATOM 9895 O O . THR C 1 76 ? 194.312 237.553 206.713 1.00 52.99 76 THR E O 1
ATOM 9906 N N . THR C 1 77 ? 194.127 235.400 207.340 1.00 49.79 77 THR E N 1
ATOM 9907 C CA . THR C 1 77 ? 194.800 235.568 208.621 1.00 50.01 77 THR E CA 1
ATOM 9908 C C . THR C 1 77 ? 196.068 234.723 208.717 1.00 51.61 77 THR E C 1
ATOM 9909 O O . THR C 1 77 ? 196.688 234.653 209.782 1.00 49.76 77 THR E O 1
ATOM 9920 N N . GLY C 1 78 ? 196.481 234.099 207.618 1.00 51.78 78 GLY E N 1
ATOM 9921 C CA . GLY C 1 78 ? 197.701 233.327 207.589 1.00 51.12 78 GLY E CA 1
ATOM 9922 C C . GLY C 1 78 ? 197.476 231.851 207.848 1.00 54.56 78 GLY E C 1
ATOM 9923 O O . GLY C 1 78 ? 196.392 231.417 208.245 1.00 56.66 78 GLY E O 1
ATOM 9927 N N . PRO C 1 79 ? 198.515 231.048 207.626 1.00 51.53 79 PRO E N 1
ATOM 9928 C CA . PRO C 1 79 ? 198.388 229.599 207.811 1.00 52.67 79 PRO E CA 1
ATOM 9929 C C . PRO C 1 79 ? 198.361 229.203 209.279 1.00 51.96 79 PRO E C 1
ATOM 9930 O O . PRO C 1 79 ? 198.800 229.940 210.164 1.00 51.67 79 PRO E O 1
ATOM 9941 N N . ALA C 1 80 ? 197.836 228.005 209.523 1.00 51.00 80 ALA E N 1
ATOM 9942 C CA . ALA C 1 80 ? 197.770 227.427 210.858 1.00 46.55 80 ALA E CA 1
ATOM 9943 C C . ALA C 1 80 ? 198.951 226.488 211.061 1.00 51.11 80 ALA E C 1
ATOM 9944 O O . ALA C 1 80 ? 199.269 225.685 210.177 1.00 51.51 80 ALA E O 1
ATOM 9951 N N . THR C 1 81 ? 199.597 226.593 212.222 1.00 52.75 81 THR E N 1
ATOM 9952 C CA . THR C 1 81 ? 200.787 225.819 212.539 1.00 45.59 81 THR E CA 1
ATOM 9953 C C . THR C 1 81 ? 200.678 225.246 213.946 1.00 45.43 81 THR E C 1
ATOM 9954 O O . THR C 1 81 ? 199.997 225.803 214.811 1.00 46.34 81 THR E O 1
ATOM 9965 N N . LEU C 1 82 ? 201.368 224.131 214.166 1.00 46.35 82 LEU E N 1
ATOM 9966 C CA . LEU C 1 82 ? 201.457 223.475 215.460 1.00 45.50 82 LEU E CA 1
ATOM 9967 C C . LEU C 1 82 ? 202.916 223.199 215.784 1.00 46.03 82 LEU E C 1
ATOM 9968 O O . LEU C 1 82 ? 203.725 222.996 214.874 1.00 49.96 82 LEU E O 1
ATOM 9984 N N . PRO C 1 83 ? 203.289 223.191 217.067 1.00 45.53 83 PRO E N 1
ATOM 9985 C CA . PRO C 1 83 ? 204.632 222.700 217.414 1.00 46.81 83 PRO E CA 1
ATOM 9986 C C . PRO C 1 83 ? 204.846 221.252 217.026 1.00 48.60 83 PRO E C 1
ATOM 9987 O O . PRO C 1 83 ? 205.982 220.853 216.741 1.00 49.36 83 PRO E O 1
ATOM 9998 N N . GLU C 1 84 ? 203.781 220.448 217.007 1.00 45.49 84 GLU E N 1
ATOM 9999 C CA . GLU C 1 84 ? 203.898 219.029 216.708 1.00 40.96 84 GLU E CA 1
ATOM 10000 C C . GLU C 1 84 ? 204.244 218.757 215.252 1.00 43.97 84 GLU E C 1
ATOM 10001 O O . GLU C 1 84 ? 204.605 217.623 214.923 1.00 47.05 84 GLU E O 1
ATOM 10013 N N . GLU C 1 85 ? 204.144 219.756 214.375 1.00 46.35 85 GLU E N 1
ATOM 10014 C CA . GLU C 1 85 ? 204.527 219.548 212.986 1.00 47.62 85 GLU E CA 1
ATOM 10015 C C . GLU C 1 85 ? 206.004 219.216 212.846 1.00 50.81 85 GLU E C 1
ATOM 10016 O O . GLU C 1 85 ? 206.385 218.532 211.890 1.00 51.01 85 GLU E O 1
ATOM 10028 N N . HIS C 1 86 ? 206.838 219.667 213.781 1.00 52.51 86 HIS E N 1
ATOM 10029 C CA . HIS C 1 86 ? 208.286 219.510 213.706 1.00 48.02 86 HIS E CA 1
ATOM 10030 C C . HIS C 1 86 ? 208.794 218.616 214.832 1.00 45.85 86 HIS E C 1
ATOM 10031 O O . HIS C 1 86 ? 209.860 218.850 215.402 1.00 47.36 86 HIS E O 1
ATOM 10045 N N . GLN C 1 87 ? 208.032 217.578 215.165 1.00 45.96 87 GLN E N 1
ATOM 10046 C CA . GLN C 1 87 ? 208.387 216.636 216.216 1.00 42.86 87 GLN E CA 1
ATOM 10047 C C . GLN C 1 87 ? 208.435 215.230 215.634 1.00 42.83 87 GLN E C 1
ATOM 10048 O O . GLN C 1 87 ? 208.057 214.994 214.484 1.00 40.80 87 GLN E O 1
ATOM 10062 N N . ALA C 1 88 ? 208.905 214.288 216.446 1.00 41.30 88 ALA E N 1
ATOM 10063 C CA . ALA C 1 88 ? 209.058 212.902 216.034 1.00 43.62 88 ALA E CA 1
ATOM 10064 C C . ALA C 1 88 ? 207.826 212.087 216.407 1.00 46.65 88 ALA E C 1
ATOM 10065 O O . ALA C 1 88 ? 207.124 212.391 217.374 1.00 47.14 88 ALA E O 1
ATOM 10072 N N . ASN C 1 89 ? 207.578 211.035 215.626 1.00 45.36 89 ASN E N 1
ATOM 10073 C CA . ASN C 1 89 ? 206.453 210.132 215.857 1.00 41.14 89 ASN E CA 1
ATOM 10074 C C . ASN C 1 89 ? 205.122 210.880 215.835 1.00 40.99 89 ASN E C 1
ATOM 10075 O O . ASN C 1 89 ? 204.224 210.611 216.635 1.00 44.18 89 ASN E O 1
ATOM 10086 N N . MET C 1 90 ? 204.994 211.827 214.912 1.00 41.62 90 MET E N 1
ATOM 10087 C CA . MET C 1 90 ? 203.756 212.559 214.690 1.00 38.55 90 MET E CA 1
ATOM 10088 C C . MET C 1 90 ? 203.382 212.483 213.217 1.00 41.45 90 MET E C 1
ATOM 10089 O O . MET C 1 90 ? 204.249 212.572 212.343 1.00 43.37 90 MET E O 1
ATOM 10103 N N . VAL C 1 91 ? 202.091 212.311 212.949 1.00 42.60 91 VAL E N 1
ATOM 10104 C CA . VAL C 1 91 ? 201.551 212.316 211.594 1.00 42.62 91 VAL E CA 1
ATOM 10105 C C . VAL C 1 91 ? 200.700 213.571 211.456 1.00 42.15 91 VAL E C 1
ATOM 10106 O O . VAL C 1 91 ? 199.742 213.768 212.214 1.00 41.27 91 VAL E O 1
ATOM 10119 N N . CYS C 1 92 ? 201.057 214.428 210.499 1.00 40.85 92 CYS E N 1
ATOM 10120 C CA . CYS C 1 92 ? 200.415 215.722 210.324 1.00 41.07 92 CYS E CA 1
ATOM 10121 C C . CYS C 1 92 ? 199.939 215.872 208.887 1.00 45.07 92 CYS E C 1
ATOM 10122 O O . CYS C 1 92 ? 200.463 215.231 207.972 1.00 47.52 92 CYS E O 1
ATOM 10129 N N . LYS C 1 93 ? 198.932 216.723 208.698 1.00 46.77 93 LYS E N 1
ATOM 10130 C CA . LYS C 1 93 ? 198.343 216.961 207.388 1.00 46.99 93 LYS E CA 1
ATOM 10131 C C . LYS C 1 93 ? 197.909 218.417 207.294 1.00 48.90 93 LYS E C 1
ATOM 10132 O O . LYS C 1 93 ? 197.444 218.996 208.279 1.00 48.77 93 LYS E O 1
ATOM 10151 N N . ARG C 1 94 ? 198.057 219.000 206.106 1.00 48.58 94 ARG E N 1
ATOM 10152 C CA . ARG C 1 94 ? 197.627 220.364 205.831 1.00 47.68 94 ARG E CA 1
ATOM 10153 C C . ARG C 1 94 ? 196.585 220.360 204.722 1.00 52.06 94 ARG E C 1
ATOM 10154 O O . ARG C 1 94 ? 196.722 219.638 203.730 1.00 55.74 94 ARG E O 1
ATOM 10175 N N . ASP C 1 95 ? 195.546 221.172 204.895 1.00 49.88 95 ASP E N 1
ATOM 10176 C CA . ASP C 1 95 ? 194.502 221.314 203.890 1.00 49.12 95 ASP E CA 1
ATOM 10177 C C . ASP C 1 95 ? 193.765 222.620 204.175 1.00 47.70 95 ASP E C 1
ATOM 10178 O O . ASP C 1 95 ? 194.038 223.301 205.165 1.00 48.09 95 ASP E O 1
ATOM 10187 N N . GLN C 1 96 ? 192.829 222.970 203.296 1.00 49.40 96 GLN E N 1
ATOM 10188 C CA . GLN C 1 96 ? 192.055 224.197 203.417 1.00 46.24 96 GLN E CA 1
ATOM 10189 C C . GLN C 1 96 ? 190.592 223.872 203.681 1.00 43.09 96 GLN E C 1
ATOM 10190 O O . GLN C 1 96 ? 190.015 222.991 203.037 1.00 46.59 96 GLN E O 1
ATOM 10204 N N . SER C 1 97 ? 189.996 224.587 204.629 1.00 38.26 97 SER E N 1
ATOM 10205 C CA . SER C 1 97 ? 188.583 224.463 204.956 1.00 37.82 97 SER E CA 1
ATOM 10206 C C . SER C 1 97 ? 187.832 225.706 204.495 1.00 40.55 97 SER E C 1
ATOM 10207 O O . SER C 1 97 ? 188.424 226.700 204.069 1.00 42.85 97 SER E O 1
ATOM 10215 N N . ASP C 1 98 ? 186.507 225.639 204.591 1.00 37.82 98 ASP E N 1
ATOM 10216 C CA . ASP C 1 98 ? 185.631 226.741 204.215 1.00 35.03 98 ASP E CA 1
ATOM 10217 C C . ASP C 1 98 ? 185.223 227.498 205.471 1.00 36.47 98 ASP E C 1
ATOM 10218 O O . ASP C 1 98 ? 184.642 226.915 206.392 1.00 35.62 98 ASP E O 1
ATOM 10227 N N . ARG C 1 99 ? 185.522 228.792 205.504 1.00 34.58 99 ARG E N 1
ATOM 10228 C CA . ARG C 1 99 ? 185.262 229.635 206.658 1.00 29.23 99 ARG E CA 1
ATOM 10229 C C . ARG C 1 99 ? 184.207 230.677 206.306 1.00 26.09 99 ARG E C 1
ATOM 10230 O O . ARG C 1 99 ? 183.867 230.884 205.140 1.00 28.86 99 ARG E O 1
ATOM 10251 N N . GLY C 1 100 ? 183.685 231.334 207.339 1.00 20.57 100 GLY E N 1
ATOM 10252 C CA . GLY C 1 100 ? 182.644 232.326 207.160 1.00 15.21 100 GLY E CA 1
ATOM 10253 C C . GLY C 1 100 ? 182.321 233.070 208.437 1.00 14.79 100 GLY E C 1
ATOM 10254 O O . GLY C 1 100 ? 183.224 233.417 209.198 1.00 21.42 100 GLY E O 1
ATOM 10258 N N . TRP C 1 101 ? 181.037 233.327 208.686 1.00 13.33 101 TRP E N 1
ATOM 10259 C CA . TRP C 1 101 ? 180.623 234.011 209.904 1.00 12.16 101 TRP E CA 1
ATOM 10260 C C . TRP C 1 101 ? 180.056 233.060 210.945 1.00 14.65 101 TRP E C 1
ATOM 10261 O O . TRP C 1 101 ? 180.104 233.369 212.141 1.00 22.89 101 TRP E O 1
ATOM 10282 N N . GLY C 1 102 ? 179.506 231.919 210.523 1.00 16.15 102 GLY E N 1
ATOM 10283 C CA . GLY C 1 102 ? 179.164 230.866 211.460 1.00 17.54 102 GLY E CA 1
ATOM 10284 C C . GLY C 1 102 ? 180.367 230.114 211.975 1.00 18.05 102 GLY E C 1
ATOM 10285 O O . GLY C 1 102 ? 180.282 229.468 213.024 1.00 25.79 102 GLY E O 1
ATOM 10289 N N . ASN C 1 103 ? 181.480 230.168 211.250 1.00 13.89 103 ASN E N 1
ATOM 10290 C CA . ASN C 1 103 ? 182.773 229.753 211.767 1.00 16.37 103 ASN E CA 1
ATOM 10291 C C . ASN C 1 103 ? 183.451 230.866 212.551 1.00 20.33 103 ASN E C 1
ATOM 10292 O O . ASN C 1 103 ? 184.557 230.667 213.062 1.00 25.19 103 ASN E O 1
ATOM 10303 N N . HIS C 1 104 ? 182.811 232.032 212.647 1.00 22.24 104 HIS E N 1
ATOM 10304 C CA . HIS C 1 104 ? 183.268 233.144 213.472 1.00 15.85 104 HIS E CA 1
ATOM 10305 C C . HIS C 1 104 ? 184.538 233.784 212.928 1.00 19.26 104 HIS E C 1
ATOM 10306 O O . HIS C 1 104 ? 185.338 234.331 213.688 1.00 27.57 104 HIS E O 1
ATOM 10320 N N . CYS C 1 105 ? 184.728 233.726 211.615 1.00 19.64 105 CYS E N 1
ATOM 10321 C CA . CYS C 1 105 ? 185.755 234.490 210.930 1.00 22.06 105 CYS E CA 1
ATOM 10322 C C . CYS C 1 105 ? 185.166 235.829 210.484 1.00 27.74 105 CYS E C 1
ATOM 10323 O O . CYS C 1 105 ? 184.080 236.227 210.913 1.00 26.22 105 CYS E O 1
ATOM 10330 N N . GLY C 1 106 ? 185.896 236.546 209.635 1.00 30.68 106 GLY E N 1
ATOM 10331 C CA . GLY C 1 106 ? 185.431 237.820 209.121 1.00 26.74 106 GLY E CA 1
ATOM 10332 C C . GLY C 1 106 ? 185.111 237.794 207.640 1.00 24.06 106 GLY E C 1
ATOM 10333 O O . GLY C 1 106 ? 184.288 238.584 207.168 1.00 24.20 106 GLY E O 1
ATOM 10337 N N . PHE C 1 107 ? 185.749 236.895 206.896 1.00 27.33 107 PHE E N 1
ATOM 10338 C CA . PHE C 1 107 ? 185.598 236.818 205.451 1.00 25.16 107 PHE E CA 1
ATOM 10339 C C . PHE C 1 107 ? 185.224 235.401 205.041 1.00 28.04 107 PHE E C 1
ATOM 10340 O O . PHE C 1 107 ? 185.579 234.429 205.710 1.00 32.03 107 PHE E O 1
ATOM 10357 N N . PHE C 1 108 ? 184.506 235.297 203.927 1.00 24.63 108 PHE E N 1
ATOM 10358 C CA . PHE C 1 108 ? 184.135 234.009 203.359 1.00 19.60 108 PHE E CA 1
ATOM 10359 C C . PHE C 1 108 ? 185.192 233.578 202.352 1.00 24.60 108 PHE E C 1
ATOM 10360 O O . PHE C 1 108 ? 185.510 234.321 201.418 1.00 28.20 108 PHE E O 1
ATOM 10377 N N . GLY C 1 109 ? 185.736 232.382 202.545 1.00 27.87 109 GLY E N 1
ATOM 10378 C CA . GLY C 1 109 ? 186.797 231.906 201.671 1.00 32.71 109 GLY E CA 1
ATOM 10379 C C . GLY C 1 109 ? 187.380 230.603 202.170 1.00 37.42 109 GLY E C 1
ATOM 10380 O O . GLY C 1 109 ? 186.736 229.863 202.920 1.00 40.08 109 GLY E O 1
ATOM 10384 N N . LYS C 1 110 ? 188.611 230.336 201.745 1.00 40.34 110 LYS E N 1
ATOM 10385 C CA . LYS C 1 110 ? 189.317 229.108 202.089 1.00 43.05 110 LYS E CA 1
ATOM 10386 C C . LYS C 1 110 ? 190.298 229.395 203.220 1.00 42.85 110 LYS E C 1
ATOM 10387 O O . LYS C 1 110 ? 191.249 230.163 203.041 1.00 42.13 110 LYS E O 1
ATOM 10406 N N . GLY C 1 111 ? 190.066 228.779 204.378 1.00 40.80 111 GLY E N 1
ATOM 10407 C CA . GLY C 1 111 ? 190.960 228.896 205.509 1.00 39.52 111 GLY E CA 1
ATOM 10408 C C . GLY C 1 111 ? 192.100 227.898 205.434 1.00 46.20 111 GLY E C 1
ATOM 10409 O O . GLY C 1 111 ? 192.271 227.171 204.454 1.00 52.18 111 GLY E O 1
ATOM 10413 N N . SER C 1 112 ? 192.899 227.874 206.499 1.00 46.60 112 SER E N 1
ATOM 10414 C CA . SER C 1 112 ? 194.022 226.951 206.625 1.00 49.59 112 SER E CA 1
ATOM 10415 C C . SER C 1 112 ? 193.854 226.145 207.904 1.00 48.17 112 SER E C 1
ATOM 10416 O O . SER C 1 112 ? 193.698 226.720 208.985 1.00 47.10 112 SER E O 1
ATOM 10424 N N . ILE C 1 113 ? 193.890 224.819 207.781 1.00 45.22 113 ILE E N 1
ATOM 10425 C CA . ILE C 1 113 ? 193.711 223.913 208.910 1.00 42.35 113 ILE E CA 1
ATOM 10426 C C . ILE C 1 113 ? 194.802 222.852 208.875 1.00 44.78 113 ILE E C 1
ATOM 10427 O O . ILE C 1 113 ? 195.195 222.385 207.800 1.00 43.89 113 ILE E O 1
ATOM 10443 N N . VAL C 1 114 ? 195.288 222.472 210.056 1.00 44.87 114 VAL E N 1
ATOM 10444 C CA . VAL C 1 114 ? 196.306 221.437 210.201 1.00 43.47 114 VAL E CA 1
ATOM 10445 C C . VAL C 1 114 ? 195.909 220.526 211.354 1.00 45.76 114 VAL E C 1
ATOM 10446 O O . VAL C 1 114 ? 195.416 220.995 212.385 1.00 44.98 114 VAL E O 1
ATOM 10459 N N . ALA C 1 115 ? 196.121 219.221 211.178 1.00 46.55 115 ALA E N 1
ATOM 10460 C CA . ALA C 1 115 ? 195.817 218.227 212.197 1.00 39.86 115 ALA E CA 1
ATOM 10461 C C . ALA C 1 115 ? 197.027 217.331 212.414 1.00 42.28 115 ALA E C 1
ATOM 10462 O O . ALA C 1 115 ? 197.669 216.905 211.450 1.00 44.29 115 ALA E O 1
ATOM 10469 N N . CYS C 1 116 ? 197.328 217.041 213.681 1.00 41.78 116 CYS E N 1
ATOM 10470 C CA . CYS C 1 116 ? 198.457 216.193 214.044 1.00 39.71 116 CYS E CA 1
ATOM 10471 C C . CYS C 1 116 ? 198.033 215.211 215.126 1.00 40.44 116 CYS E C 1
ATOM 10472 O O . CYS C 1 116 ? 197.095 215.468 215.884 1.00 40.59 116 CYS E O 1
ATOM 10479 N N . ALA C 1 117 ? 198.737 214.082 215.193 1.00 40.30 117 ALA E N 1
ATOM 10480 C CA . ALA C 1 117 ? 198.460 213.056 216.189 1.00 40.16 117 ALA E CA 1
ATOM 10481 C C . ALA C 1 117 ? 199.732 212.268 216.465 1.00 40.00 117 ALA E C 1
ATOM 10482 O O . ALA C 1 117 ? 200.526 212.007 215.558 1.00 40.51 117 ALA E O 1
ATOM 10489 N N . LYS C 1 118 ? 199.914 211.889 217.727 1.00 38.45 118 LYS E N 1
ATOM 10490 C CA . LYS C 1 118 ? 201.072 211.092 218.113 1.00 37.22 118 LYS E CA 1
ATOM 10491 C C . LYS C 1 118 ? 200.952 209.677 217.563 1.00 38.06 118 LYS E C 1
ATOM 10492 O O . LYS C 1 118 ? 199.869 209.086 217.559 1.00 40.90 118 LYS E O 1
ATOM 10511 N N . PHE C 1 119 ? 202.073 209.128 217.105 1.00 40.38 119 PHE E N 1
ATOM 10512 C CA . PHE C 1 119 ? 202.111 207.800 216.511 1.00 37.24 119 PHE E CA 1
ATOM 10513 C C . PHE C 1 119 ? 202.860 206.855 217.440 1.00 40.51 119 PHE E C 1
ATOM 10514 O O . PHE C 1 119 ? 203.979 207.156 217.868 1.00 44.65 119 PHE E O 1
ATOM 10531 N N . GLU C 1 120 ? 202.236 205.723 217.751 1.00 43.76 120 GLU E N 1
ATOM 10532 C CA . GLU C 1 120 ? 202.856 204.657 218.520 1.00 42.66 120 GLU E CA 1
ATOM 10533 C C . GLU C 1 120 ? 202.550 203.328 217.851 1.00 43.08 120 GLU E C 1
ATOM 10534 O O . GLU C 1 120 ? 201.614 203.221 217.056 1.00 50.89 120 GLU E O 1
ATOM 10546 N N . CYS C 1 121 ? 203.343 202.315 218.181 1.00 40.07 121 CYS E N 1
ATOM 10547 C CA . CYS C 1 121 ? 203.189 200.982 217.619 1.00 44.70 121 CYS E CA 1
ATOM 10548 C C . CYS C 1 121 ? 202.781 200.016 218.721 1.00 51.22 121 CYS E C 1
ATOM 10549 O O . CYS C 1 121 ? 203.361 200.031 219.812 1.00 55.15 121 CYS E O 1
ATOM 10556 N N . GLU C 1 122 ? 201.783 199.184 218.433 1.00 48.61 122 GLU E N 1
ATOM 10557 C CA . GLU C 1 122 ? 201.342 198.183 219.394 1.00 49.46 122 GLU E CA 1
ATOM 10558 C C . GLU C 1 122 ? 202.486 197.232 219.726 1.00 54.47 122 GLU E C 1
ATOM 10559 O O . GLU C 1 122 ? 203.350 196.946 218.892 1.00 53.83 122 GLU E O 1
ATOM 10571 N N . GLU C 1 123 ? 202.491 196.746 220.969 1.00 53.99 123 GLU E N 1
ATOM 10572 C CA . GLU C 1 123 ? 203.634 195.981 221.456 1.00 54.16 123 GLU E CA 1
ATOM 10573 C C . GLU C 1 123 ? 203.857 194.720 220.631 1.00 55.89 123 GLU E C 1
ATOM 10574 O O . GLU C 1 123 ? 204.999 194.381 220.300 1.00 53.38 123 GLU E O 1
ATOM 10586 N N . ALA C 1 124 ? 202.783 194.015 220.289 1.00 53.57 124 ALA E N 1
ATOM 10587 C CA . ALA C 1 124 ? 202.877 192.709 219.655 1.00 50.07 124 ALA E CA 1
ATOM 10588 C C . ALA C 1 124 ? 202.847 192.768 218.134 1.00 48.33 124 ALA E C 1
ATOM 10589 O O . ALA C 1 124 ? 202.902 191.715 217.491 1.00 51.28 124 ALA E O 1
ATOM 10596 N N . LYS C 1 125 ? 202.767 193.959 217.542 1.00 46.00 125 LYS E N 1
ATOM 10597 C CA . LYS C 1 125 ? 202.540 194.105 216.104 1.00 45.56 125 LYS E CA 1
ATOM 10598 C C . LYS C 1 125 ? 203.777 194.720 215.460 1.00 43.86 125 LYS E C 1
ATOM 10599 O O . LYS C 1 125 ? 203.881 195.936 215.305 1.00 46.75 125 LYS E O 1
ATOM 10618 N N . LYS C 1 126 ? 204.719 193.862 215.072 1.00 43.99 126 LYS E N 1
ATOM 10619 C CA . LYS C 1 126 ? 205.886 194.292 214.318 1.00 39.27 126 LYS E CA 1
ATOM 10620 C C . LYS C 1 126 ? 206.341 193.149 213.425 1.00 39.55 126 LYS E C 1
ATOM 10621 O O . LYS C 1 126 ? 206.079 191.977 213.701 1.00 48.45 126 LYS E O 1
ATOM 10640 N N . ALA C 1 127 ? 207.026 193.508 212.343 1.00 38.84 127 ALA E N 1
ATOM 10641 C CA . ALA C 1 127 ? 207.591 192.548 211.399 1.00 36.51 127 ALA E CA 1
ATOM 10642 C C . ALA C 1 127 ? 209.106 192.713 211.437 1.00 40.25 127 ALA E C 1
ATOM 10643 O O . ALA C 1 127 ? 209.659 193.604 210.787 1.00 40.84 127 ALA E O 1
ATOM 10650 N N . VAL C 1 128 ? 209.773 191.853 212.198 1.00 42.57 128 VAL E N 1
ATOM 10651 C CA . VAL C 1 128 ? 211.212 191.944 212.408 1.00 38.96 128 VAL E CA 1
ATOM 10652 C C . VAL C 1 128 ? 211.914 191.089 211.363 1.00 40.47 128 VAL E C 1
ATOM 10653 O O . VAL C 1 128 ? 211.525 189.940 211.123 1.00 43.10 128 VAL E O 1
ATOM 10666 N N . GLY C 1 129 ? 212.951 191.645 210.742 1.00 39.97 129 GLY E N 1
ATOM 10667 C CA . GLY C 1 129 ? 213.729 190.946 209.736 1.00 39.30 129 GLY E CA 1
ATOM 10668 C C . GLY C 1 129 ? 215.131 190.656 210.237 1.00 40.90 129 GLY E C 1
ATOM 10669 O O . GLY C 1 129 ? 215.672 191.390 211.063 1.00 41.92 129 GLY E O 1
ATOM 10673 N N . HIS C 1 130 ? 215.713 189.564 209.738 1.00 41.68 130 HIS E N 1
ATOM 10674 C CA . HIS C 1 130 ? 217.059 189.143 210.105 1.00 37.51 130 HIS E CA 1
ATOM 10675 C C . HIS C 1 130 ? 217.838 188.755 208.857 1.00 40.53 130 HIS E C 1
ATOM 10676 O O . HIS C 1 130 ? 217.264 188.298 207.866 1.00 45.16 130 HIS E O 1
ATOM 10690 N N . VAL C 1 131 ? 219.157 188.931 208.920 1.00 43.90 131 VAL E N 1
ATOM 10691 C CA . VAL C 1 131 ? 220.053 188.632 207.809 1.00 45.80 131 VAL E CA 1
ATOM 10692 C C . VAL C 1 131 ? 221.145 187.696 208.311 1.00 46.35 131 VAL E C 1
ATOM 10693 O O . VAL C 1 131 ? 221.720 187.921 209.381 1.00 44.85 131 VAL E O 1
ATOM 10706 N N . TYR C 1 132 ? 221.424 186.649 207.539 1.00 49.37 132 TYR E N 1
ATOM 10707 C CA . TYR C 1 132 ? 222.457 185.688 207.890 1.00 49.67 132 TYR E CA 1
ATOM 10708 C C . TYR C 1 132 ? 223.847 186.266 207.635 1.00 49.48 132 TYR E C 1
ATOM 10709 O O . TYR C 1 132 ? 224.019 187.259 206.922 1.00 49.93 132 TYR E O 1
ATOM 10727 N N . ASP C 1 133 ? 224.850 185.620 208.223 1.00 48.53 133 ASP E N 1
ATOM 10728 C CA . ASP C 1 133 ? 226.253 185.949 208.002 1.00 49.22 133 ASP E CA 1
ATOM 10729 C C . ASP C 1 133 ? 226.947 184.739 207.393 1.00 49.34 133 ASP E C 1
ATOM 10730 O O . ASP C 1 133 ? 226.900 183.644 207.961 1.00 51.82 133 ASP E O 1
ATOM 10739 N N . SER C 1 134 ? 227.593 184.939 206.241 1.00 46.53 134 SER E N 1
ATOM 10740 C CA . SER C 1 134 ? 228.215 183.814 205.547 1.00 49.01 134 SER E CA 1
ATOM 10741 C C . SER C 1 134 ? 229.266 183.128 206.409 1.00 50.48 134 SER E C 1
ATOM 10742 O O . SER C 1 134 ? 229.490 181.922 206.267 1.00 49.21 134 SER E O 1
ATOM 10750 N N . THR C 1 135 ? 229.913 183.869 207.307 1.00 48.29 135 THR E N 1
ATOM 10751 C CA . THR C 1 135 ? 230.951 183.295 208.152 1.00 46.49 135 THR E CA 1
ATOM 10752 C C . THR C 1 135 ? 230.400 182.571 209.378 1.00 45.49 135 THR E C 1
ATOM 10753 O O . THR C 1 135 ? 231.156 181.850 210.035 1.00 47.06 135 THR E O 1
ATOM 10764 N N . LYS C 1 136 ? 229.113 182.729 209.696 1.00 43.24 136 LYS E N 1
ATOM 10765 C CA . LYS C 1 136 ? 228.530 182.094 210.870 1.00 45.18 136 LYS E CA 1
ATOM 10766 C C . LYS C 1 136 ? 227.362 181.166 210.564 1.00 47.44 136 LYS E C 1
ATOM 10767 O O . LYS C 1 136 ? 226.927 180.442 211.466 1.00 44.18 136 LYS E O 1
ATOM 10786 N N . ILE C 1 137 ? 226.846 181.155 209.334 1.00 46.09 137 ILE E N 1
ATOM 10787 C CA . ILE C 1 137 ? 225.776 180.229 208.984 1.00 43.19 137 ILE E CA 1
ATOM 10788 C C . ILE C 1 137 ? 226.332 178.813 208.942 1.00 45.42 137 ILE E C 1
ATOM 10789 O O . ILE C 1 137 ? 227.386 178.560 208.345 1.00 45.10 137 ILE E O 1
ATOM 10805 N N . THR C 1 138 ? 225.621 177.881 209.571 1.00 42.83 138 THR E N 1
ATOM 10806 C CA . THR C 1 138 ? 226.077 176.508 209.737 1.00 40.03 138 THR E CA 1
ATOM 10807 C C . THR C 1 138 ? 225.221 175.557 208.913 1.00 38.60 138 THR E C 1
ATOM 10808 O O . THR C 1 138 ? 223.993 175.683 208.877 1.00 41.69 138 THR E O 1
ATOM 10819 N N . TYR C 1 139 ? 225.877 174.609 208.249 1.00 39.37 139 TYR E N 1
ATOM 10820 C CA . TYR C 1 139 ? 225.214 173.516 207.547 1.00 35.78 139 TYR E CA 1
ATOM 10821 C C . TYR C 1 139 ? 225.495 172.228 208.307 1.00 36.85 139 TYR E C 1
ATOM 10822 O O . TYR C 1 139 ? 226.657 171.885 208.544 1.00 41.31 139 TYR E O 1
ATOM 10840 N N . VAL C 1 140 ? 224.435 171.518 208.682 1.00 35.61 140 VAL E N 1
ATOM 10841 C CA . VAL C 1 140 ? 224.526 170.326 209.517 1.00 35.14 140 VAL E CA 1
ATOM 10842 C C . VAL C 1 140 ? 224.285 169.111 208.635 1.00 37.50 140 VAL E C 1
ATOM 10843 O O . VAL C 1 140 ? 223.188 168.939 208.090 1.00 41.72 140 VAL E O 1
ATOM 10856 N N . VAL C 1 141 ? 225.302 168.263 208.506 1.00 36.26 141 VAL E N 1
ATOM 10857 C CA . VAL C 1 141 ? 225.232 167.050 207.699 1.00 33.82 141 VAL E CA 1
ATOM 10858 C C . VAL C 1 141 ? 225.455 165.857 208.616 1.00 35.44 141 VAL E C 1
ATOM 10859 O O . VAL C 1 141 ? 226.439 165.818 209.363 1.00 39.14 141 VAL E O 1
ATOM 10872 N N . LYS C 1 142 ? 224.549 164.887 208.551 1.00 32.06 142 LYS E N 1
ATOM 10873 C CA . LYS C 1 142 ? 224.614 163.678 209.356 1.00 31.82 142 LYS E CA 1
ATOM 10874 C C . LYS C 1 142 ? 224.808 162.460 208.460 1.00 33.41 142 LYS E C 1
ATOM 10875 O O . LYS C 1 142 ? 224.331 162.424 207.322 1.00 38.16 142 LYS E O 1
ATOM 10894 N N . VAL C 1 143 ? 225.529 161.467 208.977 1.00 33.53 143 VAL E N 1
ATOM 10895 C CA . VAL C 1 143 ? 225.786 160.218 208.269 1.00 33.44 143 VAL E CA 1
ATOM 10896 C C . VAL C 1 143 ? 225.418 159.062 209.188 1.00 34.08 143 VAL E C 1
ATOM 10897 O O . VAL C 1 143 ? 225.668 159.115 210.397 1.00 39.65 143 VAL E O 1
ATOM 10910 N N . GLU C 1 144 ? 224.820 158.019 208.612 1.00 33.84 144 GLU E N 1
ATOM 10911 C CA . GLU C 1 144 ? 224.342 156.875 209.377 1.00 36.01 144 GLU E CA 1
ATOM 10912 C C . GLU C 1 144 ? 224.572 155.588 208.590 1.00 39.07 144 GLU E C 1
ATOM 10913 O O . GLU C 1 144 ? 223.914 155.370 207.565 1.00 45.03 144 GLU E O 1
ATOM 10925 N N . PRO C 1 145 ? 225.483 154.716 209.015 1.00 35.64 145 PRO E N 1
ATOM 10926 C CA . PRO C 1 145 ? 225.672 153.445 208.310 1.00 35.43 145 PRO E CA 1
ATOM 10927 C C . PRO C 1 145 ? 224.521 152.475 208.543 1.00 38.95 145 PRO E C 1
ATOM 10928 O O . PRO C 1 145 ? 223.739 152.598 209.486 1.00 41.13 145 PRO E O 1
ATOM 10939 N N . HIS C 1 146 ? 224.430 151.498 207.643 1.00 34.71 146 HIS E N 1
ATOM 10940 C CA . HIS C 1 146 ? 223.398 150.462 207.702 1.00 31.57 146 HIS E CA 1
ATOM 10941 C C . HIS C 1 146 ? 223.814 149.418 208.729 1.00 29.87 146 HIS E C 1
ATOM 10942 O O . HIS C 1 146 ? 224.488 148.437 208.417 1.00 30.77 146 HIS E O 1
ATOM 10956 N N . THR C 1 147 ? 223.400 149.634 209.978 1.00 31.92 147 THR E N 1
ATOM 10957 C CA . THR C 1 147 ? 223.790 148.731 211.053 1.00 32.41 147 THR E CA 1
ATOM 10958 C C . THR C 1 147 ? 223.068 147.394 210.951 1.00 37.41 147 THR E C 1
ATOM 10959 O O . THR C 1 147 ? 223.678 146.336 211.146 1.00 41.43 147 THR E O 1
ATOM 10970 N N . GLY C 1 148 ? 221.772 147.418 210.645 1.00 34.03 148 GLY E N 1
ATOM 10971 C CA . GLY C 1 148 ? 220.956 146.220 210.620 1.00 29.89 148 GLY E CA 1
ATOM 10972 C C . GLY C 1 148 ? 219.908 146.151 211.706 1.00 32.01 148 GLY E C 1
ATOM 10973 O O . GLY C 1 148 ? 219.206 145.137 211.796 1.00 38.01 148 GLY E O 1
ATOM 10977 N N . ASP C 1 149 ? 219.784 147.177 212.543 1.00 31.30 149 ASP E N 1
ATOM 10978 C CA . ASP C 1 149 ? 218.702 147.282 213.511 1.00 37.43 149 ASP E CA 1
ATOM 10979 C C . ASP C 1 149 ? 217.861 148.496 213.153 1.00 38.99 149 ASP E C 1
ATOM 10980 O O . ASP C 1 149 ? 218.399 149.529 212.743 1.00 42.17 149 ASP E O 1
ATOM 10989 N N . TYR C 1 150 ? 216.546 148.367 213.285 1.00 37.51 150 TYR E N 1
ATOM 10990 C CA . TYR C 1 150 ? 215.635 149.421 212.867 1.00 36.36 150 TYR E CA 1
ATOM 10991 C C . TYR C 1 150 ? 215.206 150.240 214.079 1.00 36.49 150 TYR E C 1
ATOM 10992 O O . TYR C 1 150 ? 214.654 149.695 215.041 1.00 34.03 150 TYR E O 1
ATOM 11010 N N . GLN C 1 151 ? 215.471 151.541 214.030 1.00 36.54 151 GLN E N 1
ATOM 11011 C CA . GLN C 1 151 ? 215.008 152.489 215.031 1.00 38.95 151 GLN E CA 1
ATOM 11012 C C . GLN C 1 151 ? 214.028 153.442 214.366 1.00 43.33 151 GLN E C 1
ATOM 11013 O O . GLN C 1 151 ? 214.324 153.997 213.303 1.00 43.45 151 GLN E O 1
ATOM 11027 N N . ALA C 1 152 ? 212.868 153.633 214.988 1.00 36.81 152 ALA E N 1
ATOM 11028 C CA . ALA C 1 152 ? 211.864 154.523 214.427 1.00 28.37 152 ALA E CA 1
ATOM 11029 C C . ALA C 1 152 ? 212.390 155.957 214.416 1.00 35.91 152 ALA E C 1
ATOM 11030 O O . ALA C 1 152 ? 213.503 156.248 214.861 1.00 43.48 152 ALA E O 1
ATOM 11037 N N . ALA C 1 153 ? 211.573 156.872 213.891 1.00 38.66 153 ALA E N 1
ATOM 11038 C CA . ALA C 1 153 ? 211.991 158.265 213.799 1.00 36.77 153 ALA E CA 1
ATOM 11039 C C . ALA C 1 153 ? 212.096 158.934 215.164 1.00 41.05 153 ALA E C 1
ATOM 11040 O O . ALA C 1 153 ? 212.738 159.983 215.274 1.00 39.09 153 ALA E O 1
ATOM 11047 N N . ASN C 1 154 ? 211.480 158.362 216.200 1.00 40.78 154 ASN E N 1
ATOM 11048 C CA . ASN C 1 154 ? 211.504 158.929 217.542 1.00 37.37 154 ASN E CA 1
ATOM 11049 C C . ASN C 1 154 ? 212.434 158.164 218.480 1.00 45.45 154 ASN E C 1
ATOM 11050 O O . ASN C 1 154 ? 212.212 158.147 219.694 1.00 54.35 154 ASN E O 1
ATOM 11060 N N . GLU C 1 155 ? 213.480 157.539 217.942 1.00 43.98 155 GLU E N 1
ATOM 11061 C CA . GLU C 1 155 ? 214.452 156.804 218.740 1.00 47.79 155 GLU E CA 1
ATOM 11062 C C . GLU C 1 155 ? 215.858 157.280 218.405 1.00 54.47 155 GLU E C 1
ATOM 11063 O O . GLU C 1 155 ? 216.192 157.486 217.234 1.00 48.58 155 GLU E O 1
ATOM 11075 N N . THR C 1 156 ? 216.676 157.451 219.440 1.00 58.58 156 THR E N 1
ATOM 11076 C CA . THR C 1 156 ? 218.050 157.903 219.266 1.00 56.21 156 THR E CA 1
ATOM 11077 C C . THR C 1 156 ? 218.901 156.794 218.662 1.00 58.52 156 THR E C 1
ATOM 11078 O O . THR C 1 156 ? 218.791 155.627 219.048 1.00 57.81 156 THR E O 1
ATOM 11089 N N . ASN C 1 157 ? 219.762 157.167 217.718 1.00 52.13 157 ASN E N 1
ATOM 11090 C CA . ASN C 1 157 ? 220.661 156.231 217.054 1.00 48.52 157 ASN E CA 1
ATOM 11091 C C . ASN C 1 157 ? 222.084 156.557 217.485 1.00 51.20 157 ASN E C 1
ATOM 11092 O O . ASN C 1 157 ? 222.574 157.663 217.230 1.00 52.18 157 ASN E O 1
ATOM 11103 N N . GLU C 1 158 ? 222.745 155.596 218.131 1.00 52.95 158 GLU E N 1
ATOM 11104 C CA . GLU C 1 158 ? 224.094 155.829 218.629 1.00 55.05 158 GLU E CA 1
ATOM 11105 C C . GLU C 1 158 ? 225.124 155.847 217.506 1.00 52.16 158 GLU E C 1
ATOM 11106 O O . GLU C 1 158 ? 226.182 156.465 217.656 1.00 50.57 158 GLU E O 1
ATOM 11118 N N . ASN C 1 159 ? 224.838 155.180 216.387 1.00 48.92 159 ASN E N 1
ATOM 11119 C CA . ASN C 1 159 ? 225.774 155.109 215.273 1.00 46.42 159 ASN E CA 1
ATOM 11120 C C . ASN C 1 159 ? 225.690 156.307 214.336 1.00 44.43 159 ASN E C 1
ATOM 11121 O O . ASN C 1 159 ? 226.457 156.364 213.369 1.00 42.74 159 ASN E O 1
ATOM 11132 N N . ARG C 1 160 ? 224.790 157.254 214.585 1.00 42.63 160 ARG E N 1
ATOM 11133 C CA . ARG C 1 160 ? 224.673 158.430 213.734 1.00 38.43 160 ARG E CA 1
ATOM 11134 C C . ARG C 1 160 ? 225.682 159.488 214.163 1.00 39.92 160 ARG E C 1
ATOM 11135 O O . ARG C 1 160 ? 225.801 159.801 215.352 1.00 45.76 160 ARG E O 1
ATOM 11156 N N . LYS C 1 161 ? 226.406 160.037 213.191 1.00 36.31 161 LYS E N 1
ATOM 11157 C CA . LYS C 1 161 ? 227.439 161.032 213.431 1.00 37.19 161 LYS E CA 1
ATOM 11158 C C . LYS C 1 161 ? 227.122 162.295 212.642 1.00 36.33 161 LYS E C 1
ATOM 11159 O O . LYS C 1 161 ? 226.579 162.236 211.535 1.00 37.22 161 LYS E O 1
ATOM 11178 N N . THR C 1 162 ? 227.462 163.442 213.225 1.00 36.79 162 THR E N 1
ATOM 11179 C CA . THR C 1 162 ? 227.085 164.746 212.700 1.00 33.90 162 THR E CA 1
ATOM 11180 C C . THR C 1 162 ? 228.325 165.559 212.354 1.00 38.14 162 THR E C 1
ATOM 11181 O O . THR C 1 162 ? 229.384 165.393 212.966 1.00 42.70 162 THR E O 1
ATOM 11192 N N . ALA C 1 163 ? 228.185 166.441 211.366 1.00 36.26 163 ALA E N 1
ATOM 11193 C CA . ALA C 1 163 ? 229.264 167.337 210.961 1.00 38.91 163 ALA E CA 1
ATOM 11194 C C . ALA C 1 163 ? 228.680 168.700 210.630 1.00 37.08 163 ALA E C 1
ATOM 11195 O O . ALA C 1 163 ? 227.896 168.825 209.686 1.00 37.67 163 ALA E O 1
ATOM 11202 N N . GLN C 1 164 ? 229.067 169.716 211.398 1.00 38.27 164 GLN E N 1
ATOM 11203 C CA . GLN C 1 164 ? 228.623 171.086 211.166 1.00 37.12 164 GLN E CA 1
ATOM 11204 C C . GLN C 1 164 ? 229.662 171.805 210.312 1.00 37.41 164 GLN E C 1
ATOM 11205 O O . GLN C 1 164 ? 230.840 171.862 210.677 1.00 44.35 164 GLN E O 1
ATOM 11219 N N . PHE C 1 165 ? 229.223 172.355 209.183 1.00 35.36 165 PHE E N 1
ATOM 11220 C CA . PHE C 1 165 ? 230.109 172.919 208.173 1.00 39.84 165 PHE E CA 1
ATOM 11221 C C . PHE C 1 165 ? 229.995 174.438 208.157 1.00 41.91 165 PHE E C 1
ATOM 11222 O O . PHE C 1 165 ? 228.888 174.980 208.097 1.00 41.25 165 PHE E O 1
ATOM 11239 N N . THR C 1 166 ? 231.142 175.116 208.205 1.00 47.38 166 THR E N 1
ATOM 11240 C CA . THR C 1 166 ? 231.208 176.556 207.996 1.00 45.61 166 THR E CA 1
ATOM 11241 C C . THR C 1 166 ? 232.314 176.867 206.993 1.00 46.87 166 THR E C 1
ATOM 11242 O O . THR C 1 166 ? 232.882 175.949 206.392 1.00 49.33 166 THR E O 1
ATOM 11253 N N . VAL C 1 167 ? 232.628 178.150 206.797 1.00 45.51 167 VAL E N 1
ATOM 11254 C CA . VAL C 1 167 ? 233.730 178.505 205.911 1.00 42.68 167 VAL E CA 1
ATOM 11255 C C . VAL C 1 167 ? 235.064 177.997 206.441 1.00 43.30 167 VAL E C 1
ATOM 11256 O O . VAL C 1 167 ? 236.007 177.825 205.664 1.00 42.50 167 VAL E O 1
ATOM 11269 N N . ALA C 1 168 ? 235.171 177.749 207.746 1.00 39.80 168 ALA E N 1
ATOM 11270 C CA . ALA C 1 168 ? 236.413 177.278 208.340 1.00 39.39 168 ALA E CA 1
ATOM 11271 C C . ALA C 1 168 ? 236.602 175.772 208.226 1.00 45.15 168 ALA E C 1
ATOM 11272 O O . ALA C 1 168 ? 237.653 175.266 208.635 1.00 49.33 168 ALA E O 1
ATOM 11279 N N . SER C 1 169 ? 235.626 175.046 207.689 1.00 45.77 169 SER E N 1
ATOM 11280 C CA . SER C 1 169 ? 235.712 173.601 207.529 1.00 47.79 169 SER E CA 1
ATOM 11281 C C . SER C 1 169 ? 236.192 173.280 206.121 1.00 50.86 169 SER E C 1
ATOM 11282 O O . SER C 1 169 ? 235.690 173.848 205.146 1.00 52.63 169 SER E O 1
ATOM 11290 N N . GLU C 1 170 ? 237.161 172.373 206.018 1.00 51.13 170 GLU E N 1
ATOM 11291 C CA . GLU C 1 170 ? 237.736 171.987 204.736 1.00 54.79 170 GLU E CA 1
ATOM 11292 C C . GLU C 1 170 ? 237.411 170.543 204.377 1.00 56.35 170 GLU E C 1
ATOM 11293 O O . GLU C 1 170 ? 236.845 170.280 203.314 1.00 54.42 170 GLU E O 1
ATOM 11305 N N . LYS C 1 171 ? 237.751 169.594 205.247 1.00 54.71 171 LYS E N 1
ATOM 11306 C CA . LYS C 1 171 ? 237.525 168.176 204.976 1.00 49.66 171 LYS E CA 1
ATOM 11307 C C . LYS C 1 171 ? 237.242 167.508 206.318 1.00 50.53 171 LYS E C 1
ATOM 11308 O O . LYS C 1 171 ? 238.175 167.143 207.040 1.00 51.76 171 LYS E O 1
ATOM 11327 N N . VAL C 1 172 ? 235.964 167.363 206.641 1.00 49.17 172 VAL E N 1
ATOM 11328 C CA . VAL C 1 172 ? 235.536 166.783 207.908 1.00 46.22 172 VAL E CA 1
ATOM 11329 C C . VAL C 1 172 ? 235.520 165.267 207.769 1.00 43.04 172 VAL E C 1
ATOM 11330 O O . VAL C 1 172 ? 234.904 164.723 206.845 1.00 45.47 172 VAL E O 1
ATOM 11343 N N . ILE C 1 173 ? 236.201 164.585 208.686 1.00 39.06 173 ILE E N 1
ATOM 11344 C CA . ILE C 1 173 ? 236.264 163.129 208.721 1.00 40.87 173 ILE E CA 1
ATOM 11345 C C . ILE C 1 173 ? 235.480 162.657 209.935 1.00 41.81 173 ILE E C 1
ATOM 11346 O O . ILE C 1 173 ? 235.762 163.076 211.065 1.00 35.81 173 ILE E O 1
ATOM 11362 N N . LEU C 1 174 ? 234.500 161.788 209.704 1.00 42.35 174 LEU E N 1
ATOM 11363 C CA . LEU C 1 174 ? 233.616 161.292 210.750 1.00 38.33 174 LEU E CA 1
ATOM 11364 C C . LEU C 1 174 ? 233.982 159.851 211.072 1.00 35.59 174 LEU E C 1
ATOM 11365 O O . LEU C 1 174 ? 234.132 159.028 210.166 1.00 38.41 174 LEU E O 1
ATOM 11381 N N . ASP C 1 175 ? 234.127 159.553 212.360 1.00 34.28 175 ASP E N 1
ATOM 11382 C CA . ASP C 1 175 ? 234.451 158.208 212.819 1.00 34.02 175 ASP E CA 1
ATOM 11383 C C . ASP C 1 175 ? 233.151 157.441 213.030 1.00 38.70 175 ASP E C 1
ATOM 11384 O O . ASP C 1 175 ? 232.404 157.720 213.973 1.00 44.40 175 ASP E O 1
ATOM 11393 N N . LEU C 1 176 ? 232.885 156.473 212.155 1.00 36.66 176 LEU E N 1
ATOM 11394 C CA . LEU C 1 176 ? 231.670 155.671 212.219 1.00 33.29 176 LEU E CA 1
ATOM 11395 C C . LEU C 1 176 ? 231.836 154.410 213.055 1.00 35.25 176 LEU E C 1
ATOM 11396 O O . LEU C 1 176 ? 230.907 153.598 213.113 1.00 37.38 176 LEU E O 1
ATOM 11412 N N . GLY C 1 177 ? 232.985 154.219 213.689 1.00 39.85 177 GLY E N 1
ATOM 11413 C CA . GLY C 1 177 ? 233.188 153.067 214.552 1.00 39.06 177 GLY E CA 1
ATOM 11414 C C . GLY C 1 177 ? 233.763 151.900 213.778 1.00 40.81 177 GLY E C 1
ATOM 11415 O O . GLY C 1 177 ? 234.751 152.051 213.062 1.00 39.74 177 GLY E O 1
ATOM 11419 N N . ASP C 1 178 ? 233.139 150.731 213.924 1.00 41.81 178 ASP E N 1
ATOM 11420 C CA . ASP C 1 178 ? 233.610 149.537 213.235 1.00 38.88 178 ASP E CA 1
ATOM 11421 C C . ASP C 1 178 ? 233.345 149.577 211.737 1.00 39.21 178 ASP E C 1
ATOM 11422 O O . ASP C 1 178 ? 233.834 148.701 211.019 1.00 40.30 178 ASP E O 1
ATOM 11431 N N . TYR C 1 179 ? 232.581 150.557 211.253 1.00 37.26 179 TYR E N 1
ATOM 11432 C CA . TYR C 1 179 ? 232.315 150.724 209.829 1.00 35.41 179 TYR E CA 1
ATOM 11433 C C . TYR C 1 179 ? 233.299 151.681 209.164 1.00 36.54 179 TYR E C 1
ATOM 11434 O O . TYR C 1 179 ? 233.067 152.123 208.035 1.00 39.62 179 TYR E O 1
ATOM 11452 N N . GLY C 1 180 ? 234.392 152.015 209.845 1.00 38.31 180 GLY E N 1
ATOM 11453 C CA . GLY C 1 180 ? 235.438 152.810 209.231 1.00 36.99 180 GLY E CA 1
ATOM 11454 C C . GLY C 1 180 ? 235.248 154.302 209.450 1.00 36.77 180 GLY E C 1
ATOM 11455 O O . GLY C 1 180 ? 234.715 154.747 210.467 1.00 37.25 180 GLY E O 1
ATOM 11459 N N . ASP C 1 181 ? 235.699 155.081 208.470 1.00 39.44 181 ASP E N 1
ATOM 11460 C CA . ASP C 1 181 ? 235.630 156.533 208.519 1.00 39.13 181 ASP E CA 1
ATOM 11461 C C . ASP C 1 181 ? 235.093 157.053 207.196 1.00 37.70 181 ASP E C 1
ATOM 11462 O O . ASP C 1 181 ? 235.234 156.406 206.155 1.00 41.19 181 ASP E O 1
ATOM 11471 N N . VAL C 1 182 ? 234.479 158.232 207.241 1.00 35.51 182 VAL E N 1
ATOM 11472 C CA . VAL C 1 182 ? 233.902 158.862 206.060 1.00 37.44 182 VAL E CA 1
ATOM 11473 C C . VAL C 1 182 ? 234.327 160.323 206.042 1.00 41.05 182 VAL E C 1
ATOM 11474 O O . VAL C 1 182 ? 234.271 161.009 207.069 1.00 43.77 182 VAL E O 1
ATOM 11487 N N . SER C 1 183 ? 234.756 160.796 204.875 1.00 42.65 183 SER E N 1
ATOM 11488 C CA . SER C 1 183 ? 235.231 162.160 204.695 1.00 42.60 183 SER E CA 1
ATOM 11489 C C . SER C 1 183 ? 234.198 162.971 203.925 1.00 45.65 183 SER E C 1
ATOM 11490 O O . SER C 1 183 ? 233.544 162.455 203.013 1.00 49.15 183 SER E O 1
ATOM 11498 N N . LEU C 1 184 ? 234.053 164.240 204.299 1.00 44.05 184 LEU E N 1
ATOM 11499 C CA . LEU C 1 184 ? 233.077 165.137 203.695 1.00 46.30 184 LEU E CA 1
ATOM 11500 C C . LEU C 1 184 ? 233.724 166.479 203.394 1.00 48.88 184 LEU E C 1
ATOM 11501 O O . LEU C 1 184 ? 234.525 166.982 204.187 1.00 54.99 184 LEU E O 1
ATOM 11517 N N . THR C 1 185 ? 233.368 167.060 202.247 1.00 46.24 185 THR E N 1
ATOM 11518 C CA . THR C 1 185 ? 233.896 168.364 201.847 1.00 49.27 185 THR E CA 1
ATOM 11519 C C . THR C 1 185 ? 232.765 169.107 201.141 1.00 55.01 185 THR E C 1
ATOM 11520 O O . THR C 1 185 ? 232.505 168.860 199.961 1.00 59.61 185 THR E O 1
ATOM 11531 N N . CYS C 1 186 ? 232.113 170.019 201.856 1.00 55.28 186 CYS E N 1
ATOM 11532 C CA . CYS C 1 186 ? 230.951 170.732 201.345 1.00 53.64 186 CYS E CA 1
ATOM 11533 C C . CYS C 1 186 ? 231.315 172.167 200.997 1.00 49.61 186 CYS E C 1
ATOM 11534 O O . CYS C 1 186 ? 232.092 172.814 201.707 1.00 49.11 186 CYS E O 1
ATOM 11541 N N . LYS C 1 187 ? 230.747 172.656 199.898 1.00 52.51 187 LYS E N 1
ATOM 11542 C CA . LYS C 1 187 ? 230.951 174.023 199.438 1.00 50.18 187 LYS E CA 1
ATOM 11543 C C . LYS C 1 187 ? 229.806 174.890 199.944 1.00 50.32 187 LYS E C 1
ATOM 11544 O O . LYS C 1 187 ? 228.650 174.679 199.564 1.00 50.58 187 LYS E O 1
ATOM 11563 N N . VAL C 1 188 ? 230.128 175.858 200.804 1.00 49.59 188 VAL E N 1
ATOM 11564 C CA . VAL C 1 188 ? 229.094 176.721 201.365 1.00 47.37 188 VAL E CA 1
ATOM 11565 C C . VAL C 1 188 ? 228.543 177.662 200.302 1.00 49.61 188 VAL E C 1
ATOM 11566 O O . VAL C 1 188 ? 227.342 177.954 200.276 1.00 51.92 188 VAL E O 1
ATOM 11579 N N . ALA C 1 189 ? 229.406 178.161 199.414 1.00 52.10 189 ALA E N 1
ATOM 11580 C CA . ALA C 1 189 ? 228.950 179.095 198.393 1.00 50.20 189 ALA E CA 1
ATOM 11581 C C . ALA C 1 189 ? 227.883 178.490 197.494 1.00 54.33 189 ALA E C 1
ATOM 11582 O O . ALA C 1 189 ? 227.089 179.233 196.907 1.00 55.78 189 ALA E O 1
ATOM 11589 N N . SER C 1 190 ? 227.846 177.163 197.367 1.00 55.58 190 SER E N 1
ATOM 11590 C CA . SER C 1 190 ? 226.800 176.506 196.593 1.00 53.07 190 SER E CA 1
ATOM 11591 C C . SER C 1 190 ? 225.458 176.486 197.315 1.00 53.61 190 SER E C 1
ATOM 11592 O O . SER C 1 190 ? 224.462 176.064 196.718 1.00 59.74 190 SER E O 1
ATOM 11600 N N . GLY C 1 191 ? 225.404 176.927 198.570 1.00 54.33 191 GLY E N 1
ATOM 11601 C CA . GLY C 1 191 ? 224.167 176.903 199.324 1.00 53.39 191 GLY E CA 1
ATOM 11602 C C . GLY C 1 191 ? 223.267 178.085 199.030 1.00 54.16 191 GLY E C 1
ATOM 11603 O O . GLY C 1 191 ? 223.026 178.413 197.865 1.00 54.44 191 GLY E O 1
ATOM 11607 N N . ILE C 1 192 ? 222.763 178.730 200.075 1.00 54.45 192 ILE E N 1
ATOM 11608 C CA . ILE C 1 192 ? 221.804 179.813 199.922 1.00 57.64 192 ILE E CA 1
ATOM 11609 C C . ILE C 1 192 ? 222.545 181.121 199.672 1.00 59.83 192 ILE E C 1
ATOM 11610 O O . ILE C 1 192 ? 223.733 181.260 199.970 1.00 57.48 192 ILE E O 1
ATOM 11626 N N . ASP C 1 193 ? 221.827 182.096 199.115 1.00 59.31 193 ASP E N 1
ATOM 11627 C CA . ASP C 1 193 ? 222.366 183.434 198.883 1.00 59.33 193 ASP E CA 1
ATOM 11628 C C . ASP C 1 193 ? 222.082 184.271 200.123 1.00 60.97 193 ASP E C 1
ATOM 11629 O O . ASP C 1 193 ? 220.954 184.720 200.341 1.00 62.24 193 ASP E O 1
ATOM 11638 N N . VAL C 1 194 ? 223.112 184.481 200.943 1.00 59.18 194 VAL E N 1
ATOM 11639 C CA . VAL C 1 194 ? 222.929 185.183 202.208 1.00 59.19 194 VAL E CA 1
ATOM 11640 C C . VAL C 1 194 ? 222.579 186.647 201.970 1.00 58.28 194 VAL E C 1
ATOM 11641 O O . VAL C 1 194 ? 221.738 187.219 202.675 1.00 61.37 194 VAL E O 1
ATOM 11654 N N . ALA C 1 195 ? 223.217 187.281 200.985 1.00 55.90 195 ALA E N 1
ATOM 11655 C CA . ALA C 1 195 ? 223.037 188.717 200.795 1.00 60.96 195 ALA E CA 1
ATOM 11656 C C . ALA C 1 195 ? 221.601 189.057 200.414 1.00 63.99 195 ALA E C 1
ATOM 11657 O O . ALA C 1 195 ? 221.087 190.115 200.793 1.00 66.65 195 ALA E O 1
ATOM 11664 N N . GLN C 1 196 ? 220.936 188.174 199.670 1.00 61.50 196 GLN E N 1
ATOM 11665 C CA . GLN C 1 196 ? 219.599 188.430 199.153 1.00 60.65 196 GLN E CA 1
ATOM 11666 C C . GLN C 1 196 ? 218.535 187.579 199.836 1.00 56.10 196 GLN E C 1
ATOM 11667 O O . GLN C 1 196 ? 217.552 187.197 199.193 1.00 59.34 196 GLN E O 1
ATOM 11681 N N . THR C 1 197 ? 218.711 187.272 201.119 1.00 54.21 197 THR E N 1
ATOM 11682 C CA . THR C 1 197 ? 217.753 186.485 201.883 1.00 52.33 197 THR E CA 1
ATOM 11683 C C . THR C 1 197 ? 217.492 187.153 203.225 1.00 47.56 197 THR E C 1
ATOM 11684 O O . THR C 1 197 ? 218.410 187.695 203.849 1.00 48.85 197 THR E O 1
ATOM 11695 N N . VAL C 1 198 ? 216.236 187.108 203.661 1.00 45.07 198 VAL E N 1
ATOM 11696 C CA . VAL C 1 198 ? 215.809 187.689 204.926 1.00 42.05 198 VAL E CA 1
ATOM 11697 C C . VAL C 1 198 ? 214.894 186.697 205.627 1.00 38.52 198 VAL E C 1
ATOM 11698 O O . VAL C 1 198 ? 214.077 186.032 204.983 1.00 43.37 198 VAL E O 1
ATOM 11711 N N . VAL C 1 199 ? 215.034 186.596 206.946 1.00 36.11 199 VAL E N 1
ATOM 11712 C CA . VAL C 1 199 ? 214.154 185.788 207.782 1.00 37.33 199 VAL E CA 1
ATOM 11713 C C . VAL C 1 199 ? 213.274 186.747 208.571 1.00 39.88 199 VAL E C 1
ATOM 11714 O O . VAL C 1 199 ? 213.780 187.571 209.342 1.00 43.35 199 VAL E O 1
ATOM 11727 N N . MET C 1 200 ? 211.963 186.645 208.377 1.00 37.49 200 MET E N 1
ATOM 11728 C CA . MET C 1 200 ? 211.005 187.575 208.960 1.00 35.42 200 MET E CA 1
ATOM 11729 C C . MET C 1 200 ? 210.190 186.884 210.043 1.00 37.41 200 MET E C 1
ATOM 11730 O O . MET C 1 200 ? 209.527 185.877 209.779 1.00 41.34 200 MET E O 1
ATOM 11744 N N . SER C 1 201 ? 210.236 187.433 211.253 1.00 38.25 201 SER E N 1
ATOM 11745 C CA . SER C 1 201 ? 209.392 186.998 212.355 1.00 40.04 201 SER E CA 1
ATOM 11746 C C . SER C 1 201 ? 208.160 187.892 212.441 1.00 44.26 201 SER E C 1
ATOM 11747 O O . SER C 1 201 ? 208.111 188.979 211.863 1.00 41.04 201 SER E O 1
ATOM 11755 N N . LEU C 1 202 ? 207.155 187.426 213.180 1.00 52.53 202 LEU E N 1
ATOM 11756 C CA . LEU C 1 202 ? 205.881 188.132 213.214 1.00 49.94 202 LEU E CA 1
ATOM 11757 C C . LEU C 1 202 ? 205.009 187.582 214.333 1.00 57.67 202 LEU E C 1
ATOM 11758 O O . LEU C 1 202 ? 204.975 186.371 214.559 1.00 62.83 202 LEU E O 1
ATOM 11774 N N . GLY C 1 203 ? 204.308 188.482 215.022 1.00 65.54 203 GLY E N 1
ATOM 11775 C CA . GLY C 1 203 ? 203.281 188.100 215.976 1.00 70.90 203 GLY E CA 1
ATOM 11776 C C . GLY C 1 203 ? 203.820 187.416 217.224 1.00 73.26 203 GLY E C 1
ATOM 11777 O O . GLY C 1 203 ? 204.974 187.586 217.628 1.00 70.03 203 GLY E O 1
ATOM 11781 N N . SER C 1 204 ? 202.938 186.634 217.844 1.00 77.53 204 SER E N 1
ATOM 11782 C CA . SER C 1 204 ? 203.237 185.864 219.044 1.00 82.32 204 SER E CA 1
ATOM 11783 C C . SER C 1 204 ? 202.841 184.411 218.809 1.00 78.61 204 SER E C 1
ATOM 11784 O O . SER C 1 204 ? 202.393 184.032 217.724 1.00 72.38 204 SER E O 1
ATOM 11792 N N . SER C 1 205 ? 203.012 183.586 219.844 1.00 76.04 205 SER E N 1
ATOM 11793 C CA . SER C 1 205 ? 202.664 182.174 219.720 1.00 77.95 205 SER E CA 1
ATOM 11794 C C . SER C 1 205 ? 201.153 181.982 219.668 1.00 76.31 205 SER E C 1
ATOM 11795 O O . SER C 1 205 ? 200.657 181.098 218.959 1.00 67.25 205 SER E O 1
ATOM 11803 N N . LYS C 1 206 ? 200.405 182.801 220.409 1.00 77.01 206 LYS E N 1
ATOM 11804 C CA . LYS C 1 206 ? 198.958 182.647 220.487 1.00 74.54 206 LYS E CA 1
ATOM 11805 C C . LYS C 1 206 ? 198.247 183.004 219.188 1.00 73.86 206 LYS E C 1
ATOM 11806 O O . LYS C 1 206 ? 197.051 182.722 219.063 1.00 69.23 206 LYS E O 1
ATOM 11825 N N . ASP C 1 207 ? 198.941 183.614 218.224 1.00 72.26 207 ASP E N 1
ATOM 11826 C CA . ASP C 1 207 ? 198.312 183.969 216.956 1.00 62.80 207 ASP E CA 1
ATOM 11827 C C . ASP C 1 207 ? 198.199 182.788 216.001 1.00 59.49 207 ASP E C 1
ATOM 11828 O O . ASP C 1 207 ? 197.520 182.909 214.977 1.00 64.56 207 ASP E O 1
ATOM 11837 N N . HIS C 1 208 ? 198.844 181.661 216.304 1.00 55.06 208 HIS E N 1
ATOM 11838 C CA . HIS C 1 208 ? 198.756 180.450 215.487 1.00 48.08 208 HIS E CA 1
ATOM 11839 C C . HIS C 1 208 ? 199.222 180.725 214.057 1.00 40.65 208 HIS E C 1
ATOM 11840 O O . HIS C 1 208 ? 198.480 180.567 213.087 1.00 44.23 208 HIS E O 1
ATOM 11854 N N . LEU C 1 209 ? 200.473 181.144 213.943 1.00 38.84 209 LEU E N 1
ATOM 11855 C CA . LEU C 1 209 ? 201.107 181.467 212.676 1.00 35.86 209 LEU E CA 1
ATOM 11856 C C . LEU C 1 209 ? 202.503 180.869 212.636 1.00 35.60 209 LEU E C 1
ATOM 11857 O O . LEU C 1 209 ? 203.075 180.532 213.678 1.00 38.89 209 LEU E O 1
ATOM 11873 N N . PRO C 1 210 ? 203.083 180.725 211.445 1.00 31.90 210 PRO E N 1
ATOM 11874 C CA . PRO C 1 210 ? 204.451 180.205 211.355 1.00 36.06 210 PRO E CA 1
ATOM 11875 C C . PRO C 1 210 ? 205.431 181.078 212.126 1.00 42.27 210 PRO E C 1
ATOM 11876 O O . PRO C 1 210 ? 205.231 182.283 212.293 1.00 45.15 210 PRO E O 1
ATOM 11887 N N . SER C 1 211 ? 206.505 180.446 212.607 1.00 41.10 211 SER E N 1
ATOM 11888 C CA . SER C 1 211 ? 207.503 181.171 213.386 1.00 40.12 211 SER E CA 1
ATOM 11889 C C . SER C 1 211 ? 208.164 182.266 212.558 1.00 39.78 211 SER E C 1
ATOM 11890 O O . SER C 1 211 ? 208.392 183.375 213.054 1.00 40.22 211 SER E O 1
ATOM 11898 N N . ALA C 1 212 ? 208.488 181.977 211.300 1.00 35.66 212 ALA E N 1
ATOM 11899 C CA . ALA C 1 212 ? 209.172 182.943 210.453 1.00 33.95 212 ALA E CA 1
ATOM 11900 C C . ALA C 1 212 ? 208.952 182.569 208.994 1.00 34.55 212 ALA E C 1
ATOM 11901 O O . ALA C 1 212 ? 208.410 181.510 208.674 1.00 35.92 212 ALA E O 1
ATOM 11908 N N . TRP C 1 213 ? 209.382 183.468 208.110 1.00 31.93 213 TRP E N 1
ATOM 11909 C CA . TRP C 1 213 ? 209.327 183.271 206.669 1.00 30.64 213 TRP E CA 1
ATOM 11910 C C . TRP C 1 213 ? 210.700 183.549 206.076 1.00 34.09 213 TRP E C 1
ATOM 11911 O O . TRP C 1 213 ? 211.485 184.320 206.630 1.00 36.55 213 TRP E O 1
ATOM 11932 N N . GLN C 1 214 ? 210.984 182.913 204.943 1.00 34.30 214 GLN E N 1
ATOM 11933 C CA . GLN C 1 214 ? 212.227 183.130 204.204 1.00 37.55 214 GLN E CA 1
ATOM 11934 C C . GLN C 1 214 ? 211.912 184.043 203.024 1.00 37.22 214 GLN E C 1
ATOM 11935 O O . GLN C 1 214 ? 211.333 183.608 202.026 1.00 39.17 214 GLN E O 1
ATOM 11949 N N . LEU C 1 215 ? 212.304 185.311 203.138 1.00 40.31 215 LEU E N 1
ATOM 11950 C CA . LEU C 1 215 ? 211.918 186.347 202.196 1.00 42.27 215 LEU E CA 1
ATOM 11951 C C . LEU C 1 215 ? 213.097 186.737 201.305 1.00 47.79 215 LEU E C 1
ATOM 11952 O O . LEU C 1 215 ? 214.193 186.178 201.389 1.00 48.96 215 LEU E O 1
ATOM 11968 N N . HIS C 1 216 ? 212.853 187.713 200.434 1.00 52.59 216 HIS E N 1
ATOM 11969 C CA . HIS C 1 216 ? 213.863 188.298 199.561 1.00 53.02 216 HIS E CA 1
ATOM 11970 C C . HIS C 1 216 ? 214.136 189.721 200.033 1.00 55.87 216 HIS E C 1
ATOM 11971 O O . HIS C 1 216 ? 213.200 190.458 200.360 1.00 57.79 216 HIS E O 1
ATOM 11985 N N . ARG C 1 217 ? 215.414 190.104 200.070 1.00 56.80 217 ARG E N 1
ATOM 11986 C CA . ARG C 1 217 ? 215.779 191.409 200.613 1.00 58.24 217 ARG E CA 1
ATOM 11987 C C . ARG C 1 217 ? 215.112 192.537 199.834 1.00 58.59 217 ARG E C 1
ATOM 11988 O O . ARG C 1 217 ? 214.639 193.516 200.424 1.00 59.03 217 ARG E O 1
ATOM 12009 N N . ASP C 1 218 ? 215.071 192.421 198.505 1.00 58.93 218 ASP E N 1
ATOM 12010 C CA . ASP C 1 218 ? 214.466 193.467 197.688 1.00 59.90 218 ASP E CA 1
ATOM 12011 C C . ASP C 1 218 ? 213.013 193.697 198.077 1.00 55.81 218 ASP E C 1
ATOM 12012 O O . ASP C 1 218 ? 212.577 194.843 198.233 1.00 59.79 218 ASP E O 1
ATOM 12021 N N . TRP C 1 219 ? 212.248 192.618 198.242 1.00 53.44 219 TRP E N 1
ATOM 12022 C CA . TRP C 1 219 ? 210.844 192.762 198.610 1.00 50.45 219 TRP E CA 1
ATOM 12023 C C . TRP C 1 219 ? 210.693 193.323 200.018 1.00 50.70 219 TRP E C 1
ATOM 12024 O O . TRP C 1 219 ? 209.836 194.179 200.263 1.00 53.58 219 TRP E O 1
ATOM 12045 N N . PHE C 1 220 ? 211.513 192.851 200.958 1.00 48.52 220 PHE E N 1
ATOM 12046 C CA . PHE C 1 220 ? 211.385 193.289 202.344 1.00 46.92 220 PHE E CA 1
ATOM 12047 C C . PHE C 1 220 ? 211.714 194.771 202.495 1.00 50.47 220 PHE E C 1
ATOM 12048 O O . PHE C 1 220 ? 211.065 195.479 203.273 1.00 51.78 220 PHE E O 1
ATOM 12065 N N . GLU C 1 221 ? 212.715 195.261 201.761 1.00 52.86 221 GLU E N 1
ATOM 12066 C CA . GLU C 1 221 ? 213.167 196.638 201.921 1.00 53.43 221 GLU E CA 1
ATOM 12067 C C . GLU C 1 221 ? 212.327 197.647 201.146 1.00 53.97 221 GLU E C 1
ATOM 12068 O O . GLU C 1 221 ? 212.588 198.850 201.254 1.00 57.53 221 GLU E O 1
ATOM 12080 N N . ASP C 1 222 ? 211.335 197.201 200.374 1.00 51.63 222 ASP E N 1
ATOM 12081 C CA . ASP C 1 222 ? 210.514 198.088 199.557 1.00 51.35 222 ASP E CA 1
ATOM 12082 C C . ASP C 1 222 ? 209.069 198.159 200.039 1.00 54.63 222 ASP E C 1
ATOM 12083 O O . ASP C 1 222 ? 208.193 198.604 199.291 1.00 61.64 222 ASP E O 1
ATOM 12092 N N . LEU C 1 223 ? 208.797 197.728 201.267 1.00 49.77 223 LEU E N 1
ATOM 12093 C CA . LEU C 1 223 ? 207.431 197.739 201.771 1.00 46.86 223 LEU E CA 1
ATOM 12094 C C . LEU C 1 223 ? 207.000 199.149 202.155 1.00 47.83 223 LEU E C 1
ATOM 12095 O O . LEU C 1 223 ? 207.798 199.963 202.626 1.00 48.41 223 LEU E O 1
ATOM 12111 N N . ALA C 1 224 ? 205.714 199.428 201.953 1.00 48.23 224 ALA E N 1
ATOM 12112 C CA . ALA C 1 224 ? 205.143 200.734 202.269 1.00 46.46 224 ALA E CA 1
ATOM 12113 C C . ALA C 1 224 ? 204.487 200.687 203.648 1.00 45.64 224 ALA E C 1
ATOM 12114 O O . ALA C 1 224 ? 203.265 200.727 203.801 1.00 47.21 224 ALA E O 1
ATOM 12121 N N . LEU C 1 225 ? 205.336 200.597 204.662 1.00 42.59 225 LEU E N 1
ATOM 12122 C CA . LEU C 1 225 ? 204.917 200.575 206.053 1.00 42.33 225 LEU E CA 1
ATOM 12123 C C . LEU C 1 225 ? 205.916 201.378 206.870 1.00 41.69 225 LEU E C 1
ATOM 12124 O O . LEU C 1 225 ? 207.069 201.546 206.459 1.00 43.79 225 LEU E O 1
ATOM 12140 N N . PRO C 1 226 ? 205.503 201.900 208.026 1.00 37.39 226 PRO E N 1
ATOM 12141 C CA . PRO C 1 226 ? 206.465 202.582 208.899 1.00 38.26 226 PRO E CA 1
ATOM 12142 C C . PRO C 1 226 ? 207.582 201.638 209.313 1.00 42.07 226 PRO E C 1
ATOM 12143 O O . PRO C 1 226 ? 207.365 200.443 209.517 1.00 45.92 226 PRO E O 1
ATOM 12154 N N . TRP C 1 227 ? 208.790 202.184 209.441 1.00 38.90 227 TRP E N 1
ATOM 12155 C CA . TRP C 1 227 ? 209.943 201.348 209.740 1.00 36.78 227 TRP E CA 1
ATOM 12156 C C . TRP C 1 227 ? 210.943 202.125 210.582 1.00 39.61 227 TRP E C 1
ATOM 12157 O O . TRP C 1 227 ? 210.964 203.357 210.587 1.00 45.41 227 TRP E O 1
ATOM 12178 N N . LYS C 1 228 ? 211.773 201.374 211.298 1.00 39.94 228 LYS E N 1
ATOM 12179 C CA . LYS C 1 228 ? 212.874 201.920 212.080 1.00 38.64 228 LYS E CA 1
ATOM 12180 C C . LYS C 1 228 ? 213.867 200.787 212.317 1.00 40.65 228 LYS E C 1
ATOM 12181 O O . LYS C 1 228 ? 213.766 199.716 211.710 1.00 46.27 228 LYS E O 1
ATOM 12200 N N . HIS C 1 229 ? 214.832 201.024 213.200 1.00 42.67 229 HIS E N 1
ATOM 12201 C CA . HIS C 1 229 ? 215.755 200.000 213.657 1.00 41.67 229 HIS E CA 1
ATOM 12202 C C . HIS C 1 229 ? 215.672 199.906 215.174 1.00 43.55 229 HIS E C 1
ATOM 12203 O O . HIS C 1 229 ? 215.390 200.895 215.855 1.00 47.22 229 HIS E O 1
ATOM 12217 N N . LYS C 1 230 ? 215.908 198.702 215.699 1.00 47.84 230 LYS E N 1
ATOM 12218 C CA . LYS C 1 230 ? 215.678 198.460 217.121 1.00 51.41 230 LYS E CA 1
ATOM 12219 C C . LYS C 1 230 ? 216.385 199.497 217.983 1.00 49.83 230 LYS E C 1
ATOM 12220 O O . LYS C 1 230 ? 215.810 200.006 218.952 1.00 47.01 230 LYS E O 1
ATOM 12239 N N . ASP C 1 231 ? 217.631 199.828 217.646 1.00 50.59 231 ASP E N 1
ATOM 12240 C CA . ASP C 1 231 ? 218.373 200.819 218.412 1.00 51.96 231 ASP E CA 1
ATOM 12241 C C . ASP C 1 231 ? 217.860 202.237 218.196 1.00 50.05 231 ASP E C 1
ATOM 12242 O O . ASP C 1 231 ? 218.285 203.145 218.919 1.00 49.33 231 ASP E O 1
ATOM 12251 N N . ASN C 1 232 ? 216.965 202.451 217.234 1.00 46.97 232 ASN E N 1
ATOM 12252 C CA . ASN C 1 232 ? 216.405 203.768 216.987 1.00 43.82 232 ASN E CA 1
ATOM 12253 C C . ASN C 1 232 ? 215.233 204.020 217.932 1.00 49.35 232 ASN E C 1
ATOM 12254 O O . ASN C 1 232 ? 214.816 203.149 218.697 1.00 51.43 232 ASN E O 1
ATOM 12265 N N . GLN C 1 233 ? 214.696 205.238 217.881 1.00 53.36 233 GLN E N 1
ATOM 12266 C CA . GLN C 1 233 ? 213.567 205.627 218.719 1.00 54.28 233 GLN E CA 1
ATOM 12267 C C . GLN C 1 233 ? 212.435 206.299 217.956 1.00 49.02 233 GLN E C 1
ATOM 12268 O O . GLN C 1 233 ? 211.296 206.260 218.433 1.00 45.81 233 GLN E O 1
ATOM 12282 N N . ASP C 1 234 ? 212.699 206.900 216.799 1.00 46.00 234 ASP E N 1
ATOM 12283 C CA . ASP C 1 234 ? 211.688 207.594 216.011 1.00 48.46 234 ASP E CA 1
ATOM 12284 C C . ASP C 1 234 ? 211.371 206.794 214.756 1.00 46.89 234 ASP E C 1
ATOM 12285 O O . ASP C 1 234 ? 212.281 206.376 214.034 1.00 44.28 234 ASP E O 1
ATOM 12294 N N . TRP C 1 235 ? 210.082 206.603 214.491 1.00 44.32 235 TRP E N 1
ATOM 12295 C CA . TRP C 1 235 ? 209.652 205.848 213.327 1.00 40.22 235 TRP E CA 1
ATOM 12296 C C . TRP C 1 235 ? 209.838 206.672 212.055 1.00 39.88 235 TRP E C 1
ATOM 12297 O O . TRP C 1 235 ? 209.971 207.898 212.090 1.00 47.58 235 TRP E O 1
ATOM 12318 N N . ASN C 1 236 ? 209.845 205.978 210.918 1.00 39.34 236 ASN E N 1
ATOM 12319 C CA . ASN C 1 236 ? 209.963 206.602 209.606 1.00 39.99 236 ASN E CA 1
ATOM 12320 C C . ASN C 1 236 ? 208.726 206.286 208.780 1.00 44.53 236 ASN E C 1
ATOM 12321 O O . ASN C 1 236 ? 208.282 205.136 208.730 1.00 46.52 236 ASN E O 1
ATOM 12332 N N . SER C 1 237 ? 208.174 207.309 208.129 1.00 46.03 237 SER E N 1
ATOM 12333 C CA . SER C 1 237 ? 207.014 207.154 207.252 1.00 41.27 237 SER E CA 1
ATOM 12334 C C . SER C 1 237 ? 205.802 206.649 208.035 1.00 42.92 237 SER E C 1
ATOM 12335 O O . SER C 1 237 ? 205.199 205.625 207.712 1.00 45.26 237 SER E O 1
ATOM 12343 N N . VAL C 1 238 ? 205.446 207.400 209.083 1.00 41.85 238 VAL E N 1
ATOM 12344 C CA . VAL C 1 238 ? 204.297 207.041 209.913 1.00 42.90 238 VAL E CA 1
ATOM 12345 C C . VAL C 1 238 ? 202.969 207.410 209.275 1.00 45.09 238 VAL E C 1
ATOM 12346 O O . VAL C 1 238 ? 201.915 207.133 209.862 1.00 46.10 238 VAL E O 1
ATOM 12359 N N . GLU C 1 239 ? 202.985 208.017 208.092 1.00 43.93 239 GLU E N 1
ATOM 12360 C CA . GLU C 1 239 ? 201.765 208.435 207.416 1.00 43.21 239 GLU E CA 1
ATOM 12361 C C . GLU C 1 239 ? 201.134 207.320 206.596 1.00 45.58 239 GLU E C 1
ATOM 12362 O O . GLU C 1 239 ? 200.095 207.546 205.968 1.00 47.17 239 GLU E O 1
ATOM 12374 N N . LYS C 1 240 ? 201.738 206.132 206.577 1.00 44.63 240 LYS E N 1
ATOM 12375 C CA . LYS C 1 240 ? 201.246 205.048 205.739 1.00 44.56 240 LYS E CA 1
ATOM 12376 C C . LYS C 1 240 ? 200.105 204.278 206.391 1.00 44.21 240 LYS E C 1
ATOM 12377 O O . LYS C 1 240 ? 199.381 203.563 205.690 1.00 45.61 240 LYS E O 1
ATOM 12396 N N . LEU C 1 241 ? 199.924 204.408 207.705 1.00 41.68 241 LEU E N 1
ATOM 12397 C CA . LEU C 1 241 ? 198.852 203.731 208.423 1.00 42.62 241 LEU E CA 1
ATOM 12398 C C . LEU C 1 241 ? 197.710 204.663 208.804 1.00 42.71 241 LEU E C 1
ATOM 12399 O O . LEU C 1 241 ? 196.784 204.234 209.499 1.00 41.34 241 LEU E O 1
ATOM 12415 N N . VAL C 1 242 ? 197.752 205.922 208.377 1.00 46.37 242 VAL E N 1
ATOM 12416 C CA . VAL C 1 242 ? 196.788 206.928 208.805 1.00 42.06 242 VAL E CA 1
ATOM 12417 C C . VAL C 1 242 ? 196.195 207.604 207.579 1.00 39.62 242 VAL E C 1
ATOM 12418 O O . VAL C 1 242 ? 196.919 207.968 206.646 1.00 36.89 242 VAL E O 1
ATOM 12431 N N . GLU C 1 243 ? 194.874 207.766 207.582 1.00 40.71 243 GLU E N 1
ATOM 12432 C CA . GLU C 1 243 ? 194.158 208.491 206.541 1.00 42.40 243 GLU E CA 1
ATOM 12433 C C . GLU C 1 243 ? 193.427 209.661 207.182 1.00 43.40 243 GLU E C 1
ATOM 12434 O O . GLU C 1 243 ? 192.820 209.509 208.249 1.00 41.01 243 GLU E O 1
ATOM 12446 N N . PHE C 1 244 ? 193.494 210.823 206.540 1.00 43.04 244 PHE E N 1
ATOM 12447 C CA . PHE C 1 244 ? 192.866 212.038 207.039 1.00 44.45 244 PHE E CA 1
ATOM 12448 C C . PHE C 1 244 ? 191.599 212.316 206.242 1.00 48.49 244 PHE E C 1
ATOM 12449 O O . PHE C 1 244 ? 191.628 212.331 205.008 1.00 47.50 244 PHE E O 1
ATOM 12466 N N . GLY C 1 245 ? 190.494 212.530 206.946 1.00 42.32 245 GLY E N 1
ATOM 12467 C CA . GLY C 1 245 ? 189.242 212.854 206.302 1.00 43.78 245 GLY E CA 1
ATOM 12468 C C . GLY C 1 245 ? 189.197 214.300 205.861 1.00 48.33 245 GLY E C 1
ATOM 12469 O O . GLY C 1 245 ? 190.045 215.129 206.221 1.00 48.71 245 GLY E O 1
ATOM 12473 N N . PRO C 1 246 ? 188.188 214.631 205.057 1.00 49.66 246 PRO E N 1
ATOM 12474 C CA . PRO C 1 246 ? 188.074 216.001 204.571 1.00 44.56 246 PRO E CA 1
ATOM 12475 C C . PRO C 1 246 ? 187.827 216.959 205.719 1.00 46.67 246 PRO E C 1
ATOM 12476 O O . PRO C 1 246 ? 187.208 216.589 206.734 1.00 43.37 246 PRO E O 1
ATOM 12487 N N . PRO C 1 247 ? 188.302 218.200 205.610 1.00 43.83 247 PRO E N 1
ATOM 12488 C CA . PRO C 1 247 ? 188.078 219.164 206.693 1.00 36.93 247 PRO E CA 1
ATOM 12489 C C . PRO C 1 247 ? 186.621 219.584 206.791 1.00 37.46 247 PRO E C 1
ATOM 12490 O O . PRO C 1 247 ? 185.876 219.569 205.809 1.00 42.31 247 PRO E O 1
ATOM 12501 N N . HIS C 1 248 ? 186.221 219.968 208.003 1.00 37.69 248 HIS E N 1
ATOM 12502 C CA . HIS C 1 248 ? 184.886 220.519 208.257 1.00 39.76 248 HIS E CA 1
ATOM 12503 C C . HIS C 1 248 ? 185.057 221.747 209.148 1.00 42.32 248 HIS E C 1
ATOM 12504 O O . HIS C 1 248 ? 185.015 221.643 210.376 1.00 44.73 248 HIS E O 1
ATOM 12518 N N . ALA C 1 249 ? 185.244 222.906 208.520 1.00 37.80 249 ALA E N 1
ATOM 12519 C CA . ALA C 1 249 ? 185.368 224.164 209.248 1.00 32.35 249 ALA E CA 1
ATOM 12520 C C . ALA C 1 249 ? 186.603 224.155 210.139 1.00 34.00 249 ALA E C 1
ATOM 12521 O O . ALA C 1 249 ? 187.710 224.437 209.672 1.00 34.36 249 ALA E O 1
ATOM 12528 N N . VAL C 1 250 ? 186.427 223.833 211.420 1.00 37.83 250 VAL E N 1
ATOM 12529 C CA . VAL C 1 250 ? 187.506 223.879 212.395 1.00 35.71 250 VAL E CA 1
ATOM 12530 C C . VAL C 1 250 ? 187.897 222.476 212.860 1.00 36.76 250 VAL E C 1
ATOM 12531 O O . VAL C 1 250 ? 188.526 222.324 213.900 1.00 37.65 250 VAL E O 1
ATOM 12544 N N . LYS C 1 251 ? 187.536 221.445 212.096 1.00 37.53 251 LYS E N 1
ATOM 12545 C CA . LYS C 1 251 ? 187.761 220.061 212.486 1.00 36.74 251 LYS E CA 1
ATOM 12546 C C . LYS C 1 251 ? 188.346 219.272 211.326 1.00 35.88 251 LYS E C 1
ATOM 12547 O O . LYS C 1 251 ? 187.990 219.500 210.167 1.00 36.64 251 LYS E O 1
ATOM 12566 N N . MET C 1 252 ? 189.245 218.348 211.649 1.00 39.56 252 MET E N 1
ATOM 12567 C CA . MET C 1 252 ? 189.708 217.331 210.721 1.00 37.97 252 MET E CA 1
ATOM 12568 C C . MET C 1 252 ? 189.753 216.005 211.463 1.00 42.73 252 MET E C 1
ATOM 12569 O O . MET C 1 252 ? 190.184 215.947 212.618 1.00 41.70 252 MET E O 1
ATOM 12583 N N . ASP C 1 253 ? 189.301 214.944 210.800 1.00 42.29 253 ASP E N 1
ATOM 12584 C CA . ASP C 1 253 ? 189.196 213.624 211.407 1.00 34.39 253 ASP E CA 1
ATOM 12585 C C . ASP C 1 253 ? 190.375 212.767 210.971 1.00 35.74 253 ASP E C 1
ATOM 12586 O O . ASP C 1 253 ? 190.697 212.706 209.781 1.00 36.96 253 ASP E O 1
ATOM 12595 N N . ILE C 1 254 ? 191.014 212.112 211.936 1.00 35.46 254 ILE E N 1
ATOM 12596 C CA . ILE C 1 254 ? 192.169 211.256 211.692 1.00 35.62 254 ILE E CA 1
ATOM 12597 C C . ILE C 1 254 ? 191.754 209.819 211.961 1.00 33.74 254 ILE E C 1
ATOM 12598 O O . ILE C 1 254 ? 191.201 209.516 213.025 1.00 32.66 254 ILE E O 1
ATOM 12614 N N . PHE C 1 255 ? 192.024 208.936 211.002 1.00 33.24 255 PHE E N 1
ATOM 12615 C CA . PHE C 1 255 ? 191.550 207.560 211.041 1.00 31.47 255 PHE E CA 1
ATOM 12616 C C . PHE C 1 255 ? 192.729 206.597 211.007 1.00 32.91 255 PHE E C 1
ATOM 12617 O O . PHE C 1 255 ? 193.754 206.875 210.378 1.00 34.64 255 PHE E O 1
ATOM 12634 N N . ASN C 1 256 ? 192.570 205.463 211.683 1.00 32.67 256 ASN E N 1
ATOM 12635 C CA . ASN C 1 256 ? 193.571 204.404 211.707 1.00 32.98 256 ASN E CA 1
ATOM 12636 C C . ASN C 1 256 ? 193.202 203.358 210.662 1.00 32.54 256 ASN E C 1
ATOM 12637 O O . ASN C 1 256 ? 192.093 202.814 210.690 1.00 33.26 256 ASN E O 1
ATOM 12648 N N . LEU C 1 257 ? 194.126 203.080 209.739 1.00 32.95 257 LEU E N 1
ATOM 12649 C CA . LEU C 1 257 ? 193.844 202.117 208.681 1.00 34.07 257 LEU E CA 1
ATOM 12650 C C . LEU C 1 257 ? 193.672 200.703 209.219 1.00 37.43 257 LEU E C 1
ATOM 12651 O O . LEU C 1 257 ? 193.066 199.867 208.541 1.00 35.88 257 LEU E O 1
ATOM 12667 N N . GLY C 1 258 ? 194.179 200.415 210.410 1.00 38.79 258 GLY E N 1
ATOM 12668 C CA . GLY C 1 258 ? 193.976 199.137 211.055 1.00 32.51 258 GLY E CA 1
ATOM 12669 C C . GLY C 1 258 ? 195.228 198.283 211.085 1.00 36.99 258 GLY E C 1
ATOM 12670 O O . GLY C 1 258 ? 196.360 198.772 211.037 1.00 36.22 258 GLY E O 1
ATOM 12674 N N . ASP C 1 259 ? 195.007 196.973 211.169 1.00 39.47 259 ASP E N 1
ATOM 12675 C CA . ASP C 1 259 ? 196.080 195.994 211.284 1.00 34.84 259 ASP E CA 1
ATOM 12676 C C . ASP C 1 259 ? 196.412 195.442 209.903 1.00 36.93 259 ASP E C 1
ATOM 12677 O O . ASP C 1 259 ? 195.527 194.945 209.200 1.00 35.28 259 ASP E O 1
ATOM 12686 N N . GLN C 1 260 ? 197.686 195.523 209.522 1.00 34.04 260 GLN E N 1
ATOM 12687 C CA . GLN C 1 260 ? 198.133 195.100 208.203 1.00 33.71 260 GLN E CA 1
ATOM 12688 C C . GLN C 1 260 ? 198.712 193.692 208.197 1.00 35.04 260 GLN E C 1
ATOM 12689 O O . GLN C 1 260 ? 199.349 193.301 207.214 1.00 39.19 260 GLN E O 1
ATOM 12703 N N . THR C 1 261 ? 198.516 192.922 209.268 1.00 34.89 261 THR E N 1
ATOM 12704 C CA . THR C 1 261 ? 199.013 191.551 209.274 1.00 35.19 261 THR E CA 1
ATOM 12705 C C . THR C 1 261 ? 198.291 190.696 208.239 1.00 37.28 261 THR E C 1
ATOM 12706 O O . THR C 1 261 ? 198.913 189.853 207.584 1.00 36.40 261 THR E O 1
ATOM 12717 N N . ALA C 1 262 ? 196.981 190.894 208.074 1.00 34.51 262 ALA E N 1
ATOM 12718 C CA . ALA C 1 262 ? 196.237 190.107 207.095 1.00 28.08 262 ALA E CA 1
ATOM 12719 C C . ALA C 1 262 ? 196.708 190.400 205.676 1.00 32.31 262 ALA E C 1
ATOM 12720 O O . ALA C 1 262 ? 196.876 189.479 204.867 1.00 39.43 262 ALA E O 1
ATOM 12727 N N . VAL C 1 263 ? 196.932 191.676 205.357 1.00 34.31 263 VAL E N 1
ATOM 12728 C CA . VAL C 1 263 ? 197.416 192.035 204.026 1.00 36.40 263 VAL E CA 1
ATOM 12729 C C . VAL C 1 263 ? 198.793 191.432 203.788 1.00 39.11 263 VAL E C 1
ATOM 12730 O O . VAL C 1 263 ? 199.064 190.852 202.728 1.00 40.38 263 VAL E O 1
ATOM 12743 N N . LEU C 1 264 ? 199.680 191.548 204.777 1.00 37.53 264 LEU E N 1
ATOM 12744 C CA . LEU C 1 264 ? 201.022 190.996 204.639 1.00 37.13 264 LEU E CA 1
ATOM 12745 C C . LEU C 1 264 ? 200.979 189.488 204.431 1.00 37.55 264 LEU E C 1
ATOM 12746 O O . LEU C 1 264 ? 201.690 188.953 203.573 1.00 39.50 264 LEU E O 1
ATOM 12762 N N . LEU C 1 265 ? 200.147 188.783 205.202 1.00 36.91 265 LEU E N 1
ATOM 12763 C CA . LEU C 1 265 ? 200.046 187.336 205.040 1.00 34.40 265 LEU E CA 1
ATOM 12764 C C . LEU C 1 265 ? 199.494 186.972 203.668 1.00 34.89 265 LEU E C 1
ATOM 12765 O O . LEU C 1 265 ? 199.988 186.043 203.021 1.00 41.47 265 LEU E O 1
ATOM 12781 N N . LYS C 1 266 ? 198.471 187.694 203.204 1.00 36.67 266 LYS E N 1
ATOM 12782 C CA . LYS C 1 266 ? 197.917 187.416 201.881 1.00 38.07 266 LYS E CA 1
ATOM 12783 C C . LYS C 1 266 ? 198.927 187.704 200.780 1.00 37.68 266 LYS E C 1
ATOM 12784 O O . LYS C 1 266 ? 198.848 187.113 199.698 1.00 42.36 266 LYS E O 1
ATOM 12803 N N . SER C 1 267 ? 199.879 188.602 201.032 1.00 39.47 267 SER E N 1
ATOM 12804 C CA . SER C 1 267 ? 200.896 188.925 200.041 1.00 40.32 267 SER E CA 1
ATOM 12805 C C . SER C 1 267 ? 202.054 187.935 200.021 1.00 37.85 267 SER E C 1
ATOM 12806 O O . SER C 1 267 ? 202.842 187.954 199.070 1.00 39.19 267 SER E O 1
ATOM 12814 N N . LEU C 1 268 ? 202.175 187.076 201.030 1.00 39.15 268 LEU E N 1
ATOM 12815 C CA . LEU C 1 268 ? 203.311 186.175 201.167 1.00 36.09 268 LEU E CA 1
ATOM 12816 C C . LEU C 1 268 ? 203.042 184.784 200.610 1.00 38.83 268 LEU E C 1
ATOM 12817 O O . LEU C 1 268 ? 203.869 183.887 200.800 1.00 41.84 268 LEU E O 1
ATOM 12833 N N . ALA C 1 269 ? 201.913 184.577 199.938 1.00 39.62 269 ALA E N 1
ATOM 12834 C CA . ALA C 1 269 ? 201.579 183.249 199.443 1.00 40.80 269 ALA E CA 1
ATOM 12835 C C . ALA C 1 269 ? 202.668 182.730 198.513 1.00 43.37 269 ALA E C 1
ATOM 12836 O O . ALA C 1 269 ? 203.099 183.427 197.588 1.00 45.34 269 ALA E O 1
ATOM 12843 N N . GLY C 1 270 ? 203.102 181.494 198.754 1.00 40.17 270 GLY E N 1
ATOM 12844 C CA . GLY C 1 270 ? 204.089 180.831 197.932 1.00 39.60 270 GLY E CA 1
ATOM 12845 C C . GLY C 1 270 ? 205.492 180.818 198.502 1.00 40.71 270 GLY E C 1
ATOM 12846 O O . GLY C 1 270 ? 206.304 179.987 198.081 1.00 46.02 270 GLY E O 1
ATOM 12850 N N . VAL C 1 271 ? 205.803 181.704 199.444 1.00 38.02 271 VAL E N 1
ATOM 12851 C CA . VAL C 1 271 ? 207.147 181.771 200.016 1.00 37.90 271 VAL E CA 1
ATOM 12852 C C . VAL C 1 271 ? 207.341 180.612 200.988 1.00 39.49 271 VAL E C 1
ATOM 12853 O O . VAL C 1 271 ? 206.381 180.203 201.658 1.00 39.14 271 VAL E O 1
ATOM 12866 N N . PRO C 1 272 ? 208.546 180.062 201.108 1.00 40.27 272 PRO E N 1
ATOM 12867 C CA . PRO C 1 272 ? 208.766 178.979 202.069 1.00 39.32 272 PRO E CA 1
ATOM 12868 C C . PRO C 1 272 ? 208.753 179.485 203.502 1.00 33.86 272 PRO E C 1
ATOM 12869 O O . PRO C 1 272 ? 208.899 180.677 203.777 1.00 35.93 272 PRO E O 1
ATOM 12880 N N . LEU C 1 273 ? 208.571 178.546 204.423 1.00 33.32 273 LEU E N 1
ATOM 12881 C CA . LEU C 1 273 ? 208.551 178.852 205.842 1.00 35.05 273 LEU E CA 1
ATOM 12882 C C . LEU C 1 273 ? 209.946 178.694 206.444 1.00 40.44 273 LEU E C 1
ATOM 12883 O O . LEU C 1 273 ? 210.888 178.239 205.794 1.00 41.66 273 LEU E O 1
ATOM 12899 N N . ALA C 1 274 ? 210.066 179.081 207.711 1.00 38.69 274 ALA E N 1
ATOM 12900 C CA . ALA C 1 274 ? 211.288 178.886 208.477 1.00 33.78 274 ALA E CA 1
ATOM 12901 C C . ALA C 1 274 ? 210.888 178.502 209.897 1.00 39.45 274 ALA E C 1
ATOM 12902 O O . ALA C 1 274 ? 209.718 178.227 210.178 1.00 43.20 274 ALA E O 1
ATOM 12909 N N . SER C 1 275 ? 211.865 178.477 210.799 1.00 37.54 275 SER E N 1
ATOM 12910 C CA . SER C 1 275 ? 211.617 178.164 212.197 1.00 39.20 275 SER E CA 1
ATOM 12911 C C . SER C 1 275 ? 212.512 179.031 213.065 1.00 42.75 275 SER E C 1
ATOM 12912 O O . SER C 1 275 ? 213.557 179.511 212.619 1.00 43.16 275 SER E O 1
ATOM 12920 N N . VAL C 1 276 ? 212.090 179.235 214.312 1.00 47.28 276 VAL E N 1
ATOM 12921 C CA . VAL C 1 276 ? 212.864 180.001 215.283 1.00 46.37 276 VAL E CA 1
ATOM 12922 C C . VAL C 1 276 ? 212.627 179.389 216.656 1.00 51.72 276 VAL E C 1
ATOM 12923 O O . VAL C 1 276 ? 211.495 179.397 217.154 1.00 58.89 276 VAL E O 1
ATOM 12936 N N . ASP C 1 277 ? 213.686 178.862 217.268 1.00 48.40 277 ASP E N 1
ATOM 12937 C CA . ASP C 1 277 ? 213.629 178.325 218.623 1.00 56.59 277 ASP E CA 1
ATOM 12938 C C . ASP C 1 277 ? 214.663 179.057 219.463 1.00 60.92 277 ASP E C 1
ATOM 12939 O O . ASP C 1 277 ? 215.839 179.113 219.092 1.00 62.40 277 ASP E O 1
ATOM 12948 N N . ASN C 1 278 ? 214.223 179.621 220.587 1.00 65.60 278 ASN E N 1
ATOM 12949 C CA . ASN C 1 278 ? 215.082 180.471 221.401 1.00 64.65 278 ASN E CA 1
ATOM 12950 C C . ASN C 1 278 ? 215.677 181.569 220.524 1.00 62.76 278 ASN E C 1
ATOM 12951 O O . ASN C 1 278 ? 214.947 182.445 220.049 1.00 60.93 278 ASN E O 1
ATOM 12962 N N . GLN C 1 279 ? 216.990 181.529 220.290 1.00 60.03 279 GLN E N 1
ATOM 12963 C CA . GLN C 1 279 ? 217.665 182.527 219.475 1.00 56.08 279 GLN E CA 1
ATOM 12964 C C . GLN C 1 279 ? 218.168 181.975 218.146 1.00 50.91 279 GLN E C 1
ATOM 12965 O O . GLN C 1 279 ? 218.781 182.723 217.377 1.00 51.21 279 GLN E O 1
ATOM 12979 N N . LYS C 1 280 ? 217.933 180.697 217.855 1.00 51.24 280 LYS E N 1
ATOM 12980 C CA . LYS C 1 280 ? 218.336 180.103 216.588 1.00 47.25 280 LYS E CA 1
ATOM 12981 C C . LYS C 1 280 ? 217.284 180.370 215.522 1.00 48.16 280 LYS E C 1
ATOM 12982 O O . LYS C 1 280 ? 216.082 180.313 215.791 1.00 54.54 280 LYS E O 1
ATOM 13001 N N . TYR C 1 281 ? 217.746 180.649 214.306 1.00 40.82 281 TYR E N 1
ATOM 13002 C CA . TYR C 1 281 ? 216.873 180.949 213.173 1.00 40.00 281 TYR E CA 1
ATOM 13003 C C . TYR C 1 281 ? 217.158 179.922 212.082 1.00 41.11 281 TYR E C 1
ATOM 13004 O O . TYR C 1 281 ? 218.083 180.094 211.283 1.00 43.64 281 TYR E O 1
ATOM 13022 N N . HIS C 1 282 ? 216.358 178.860 212.047 1.00 42.35 282 HIS E N 1
ATOM 13023 C CA . HIS C 1 282 ? 216.553 177.764 211.112 1.00 40.67 282 HIS E CA 1
ATOM 13024 C C . HIS C 1 282 ? 215.941 178.084 209.751 1.00 38.32 282 HIS E C 1
ATOM 13025 O O . HIS C 1 282 ? 215.220 179.067 209.571 1.00 44.00 282 HIS E O 1
ATOM 13039 N N . LEU C 1 283 ? 216.245 177.224 208.781 1.00 34.91 283 LEU E N 1
ATOM 13040 C CA . LEU C 1 283 ? 215.597 177.225 207.479 1.00 39.60 283 LEU E CA 1
ATOM 13041 C C . LEU C 1 283 ? 215.072 175.825 207.201 1.00 41.88 283 LEU E C 1
ATOM 13042 O O . LEU C 1 283 ? 215.658 174.831 207.638 1.00 43.13 283 LEU E O 1
ATOM 13058 N N . LYS C 1 284 ? 213.963 175.751 206.466 1.00 40.89 284 LYS E N 1
ATOM 13059 C CA . LYS C 1 284 ? 213.344 174.476 206.139 1.00 39.64 284 LYS E CA 1
ATOM 13060 C C . LYS C 1 284 ? 213.470 174.104 204.669 1.00 42.18 284 LYS E C 1
ATOM 13061 O O . LYS C 1 284 ? 213.222 172.944 204.320 1.00 43.16 284 LYS E O 1
ATOM 13080 N N . SER C 1 285 ? 213.840 175.046 203.807 1.00 43.33 285 SER E N 1
ATOM 13081 C CA . SER C 1 285 ? 214.075 174.790 202.394 1.00 40.89 285 SER E CA 1
ATOM 13082 C C . SER C 1 285 ? 215.477 175.261 202.040 1.00 39.95 285 SER E C 1
ATOM 13083 O O . SER C 1 285 ? 215.838 176.408 202.323 1.00 45.46 285 SER E O 1
ATOM 13091 N N . GLY C 1 286 ? 216.259 174.384 201.427 1.00 42.34 286 GLY E N 1
ATOM 13092 C CA . GLY C 1 286 ? 217.616 174.729 201.058 1.00 41.29 286 GLY E CA 1
ATOM 13093 C C . GLY C 1 286 ? 218.387 173.495 200.649 1.00 46.93 286 GLY E C 1
ATOM 13094 O O . GLY C 1 286 ? 217.894 172.366 200.730 1.00 51.62 286 GLY E O 1
ATOM 13098 N N . HIS C 1 287 ? 219.618 173.734 200.206 1.00 46.68 287 HIS E N 1
ATOM 13099 C CA . HIS C 1 287 ? 220.488 172.655 199.759 1.00 45.00 287 HIS E CA 1
ATOM 13100 C C . HIS C 1 287 ? 221.933 173.122 199.837 1.00 45.48 287 HIS E C 1
ATOM 13101 O O . HIS C 1 287 ? 222.217 174.312 199.980 1.00 49.09 287 HIS E O 1
ATOM 13115 N N . VAL C 1 288 ? 222.848 172.157 199.747 1.00 46.92 288 VAL E N 1
ATOM 13116 C CA . VAL C 1 288 ? 224.274 172.446 199.667 1.00 48.54 288 VAL E CA 1
ATOM 13117 C C . VAL C 1 288 ? 224.941 171.285 198.947 1.00 47.08 288 VAL E C 1
ATOM 13118 O O . VAL C 1 288 ? 224.500 170.138 199.051 1.00 48.29 288 VAL E O 1
ATOM 13131 N N . THR C 1 289 ? 226.004 171.586 198.205 1.00 47.83 289 THR E N 1
ATOM 13132 C CA . THR C 1 289 ? 226.706 170.598 197.395 1.00 48.13 289 THR E CA 1
ATOM 13133 C C . THR C 1 289 ? 227.891 170.061 198.187 1.00 49.60 289 THR E C 1
ATOM 13134 O O . THR C 1 289 ? 228.739 170.836 198.641 1.00 50.98 289 THR E O 1
ATOM 13145 N N . CYS C 1 290 ? 227.954 168.742 198.337 1.00 50.64 290 CYS E N 1
ATOM 13146 C CA . CYS C 1 290 ? 228.993 168.082 199.112 1.00 50.29 290 CYS E CA 1
ATOM 13147 C C . CYS C 1 290 ? 229.676 167.008 198.276 1.00 56.71 290 CYS E C 1
ATOM 13148 O O . CYS C 1 290 ? 229.156 166.548 197.257 1.00 61.78 290 CYS E O 1
ATOM 13155 N N . ASP C 1 291 ? 230.866 166.617 198.727 1.00 55.48 291 ASP E N 1
ATOM 13156 C CA . ASP C 1 291 ? 231.649 165.565 198.086 1.00 52.83 291 ASP E CA 1
ATOM 13157 C C . ASP C 1 291 ? 232.020 164.543 199.151 1.00 55.25 291 ASP E C 1
ATOM 13158 O O . ASP C 1 291 ? 232.730 164.870 200.106 1.00 57.73 291 ASP E O 1
ATOM 13167 N N . VAL C 1 292 ? 231.552 163.313 198.982 1.00 53.88 292 VAL E N 1
ATOM 13168 C CA . VAL C 1 292 ? 231.713 162.266 199.984 1.00 49.42 292 VAL E CA 1
ATOM 13169 C C . VAL C 1 292 ? 232.897 161.385 199.616 1.00 51.21 292 VAL E C 1
ATOM 13170 O O . VAL C 1 292 ? 233.188 161.159 198.437 1.00 55.94 292 VAL E O 1
ATOM 13183 N N . GLY C 1 293 ? 233.584 160.876 200.636 1.00 51.91 293 GLY E N 1
ATOM 13184 C CA . GLY C 1 293 ? 234.711 159.987 200.433 1.00 48.30 293 GLY E CA 1
ATOM 13185 C C . GLY C 1 293 ? 234.479 158.616 201.035 1.00 47.97 293 GLY E C 1
ATOM 13186 O O . GLY C 1 293 ? 234.210 158.493 202.232 1.00 49.18 293 GLY E O 1
ATOM 13190 N N . LEU C 1 294 ? 234.591 157.575 200.211 1.00 51.09 294 LEU E N 1
ATOM 13191 C CA . LEU C 1 294 ? 234.255 156.214 200.610 1.00 47.43 294 LEU E CA 1
ATOM 13192 C C . LEU C 1 294 ? 235.479 155.321 200.776 1.00 46.20 294 LEU E C 1
ATOM 13193 O O . LEU C 1 294 ? 235.324 154.121 201.016 1.00 45.36 294 LEU E O 1
ATOM 13209 N N . GLU C 1 295 ? 236.690 155.872 200.674 1.00 50.97 295 GLU E N 1
ATOM 13210 C CA . GLU C 1 295 ? 237.873 155.019 200.599 1.00 48.80 295 GLU E CA 1
ATOM 13211 C C . GLU C 1 295 ? 238.211 154.375 201.941 1.00 49.93 295 GLU E C 1
ATOM 13212 O O . GLU C 1 295 ? 238.817 153.298 201.966 1.00 50.20 295 GLU E O 1
ATOM 13224 N N . LYS C 1 296 ? 237.833 154.998 203.056 1.00 48.35 296 LYS E N 1
ATOM 13225 C CA . LYS C 1 296 ? 238.168 154.489 204.382 1.00 44.28 296 LYS E CA 1
ATOM 13226 C C . LYS C 1 296 ? 237.073 153.630 205.001 1.00 45.16 296 LYS E C 1
ATOM 13227 O O . LYS C 1 296 ? 237.226 153.198 206.147 1.00 46.29 296 LYS E O 1
ATOM 13246 N N . LEU C 1 297 ? 235.982 153.372 204.285 1.00 45.29 297 LEU E N 1
ATOM 13247 C CA . LEU C 1 297 ? 234.911 152.546 204.827 1.00 37.37 297 LEU E CA 1
ATOM 13248 C C . LEU C 1 297 ? 235.363 151.097 204.968 1.00 39.51 297 LEU E C 1
ATOM 13249 O O . LEU C 1 297 ? 236.206 150.608 204.213 1.00 44.20 297 LEU E O 1
ATOM 13265 N N . LYS C 1 298 ? 234.786 150.410 205.951 1.00 38.36 298 LYS E N 1
ATOM 13266 C CA . LYS C 1 298 ? 235.047 148.999 206.184 1.00 38.03 298 LYS E CA 1
ATOM 13267 C C . LYS C 1 298 ? 233.724 148.255 206.281 1.00 38.70 298 LYS E C 1
ATOM 13268 O O . LYS C 1 298 ? 232.696 148.821 206.655 1.00 41.18 298 LYS E O 1
ATOM 13287 N N . LEU C 1 299 ? 233.760 146.971 205.938 1.00 40.50 299 LEU E N 1
ATOM 13288 C CA . LEU C 1 299 ? 232.590 146.105 206.009 1.00 39.34 299 LEU E CA 1
ATOM 13289 C C . LEU C 1 299 ? 232.677 145.263 207.278 1.00 40.59 299 LEU E C 1
ATOM 13290 O O . LEU C 1 299 ? 233.610 144.471 207.444 1.00 42.76 299 LEU E O 1
ATOM 13306 N N . LYS C 1 300 ? 231.694 145.425 208.158 1.00 38.46 300 LYS E N 1
ATOM 13307 C CA . LYS C 1 300 ? 231.697 144.766 209.455 1.00 36.70 300 LYS E CA 1
ATOM 13308 C C . LYS C 1 300 ? 231.102 143.366 209.362 1.00 39.07 300 LYS E C 1
ATOM 13309 O O . LYS C 1 300 ? 230.163 143.114 208.603 1.00 39.75 300 LYS E O 1
ATOM 13328 N N . GLY C 1 301 ? 231.655 142.453 210.157 1.00 34.85 301 GLY E N 1
ATOM 13329 C CA . GLY C 1 301 ? 231.094 141.125 210.290 1.00 34.37 301 GLY E CA 1
ATOM 13330 C C . GLY C 1 301 ? 231.499 140.130 209.228 1.00 37.70 301 GLY E C 1
ATOM 13331 O O . GLY C 1 301 ? 230.882 139.063 209.139 1.00 39.73 301 GLY E O 1
ATOM 13335 N N . THR C 1 302 ? 232.508 140.439 208.413 1.00 39.23 302 THR E N 1
ATOM 13336 C CA . THR C 1 302 ? 232.941 139.506 207.381 1.00 37.07 302 THR E CA 1
ATOM 13337 C C . THR C 1 302 ? 233.625 138.276 207.964 1.00 39.01 302 THR E C 1
ATOM 13338 O O . THR C 1 302 ? 233.699 137.245 207.288 1.00 36.83 302 THR E O 1
ATOM 13349 N N . THR C 1 303 ? 234.121 138.359 209.197 1.00 42.72 303 THR E N 1
ATOM 13350 C CA . THR C 1 303 ? 234.823 137.256 209.838 1.00 42.44 303 THR E CA 1
ATOM 13351 C C . THR C 1 303 ? 233.903 136.361 210.659 1.00 44.20 303 THR E C 1
ATOM 13352 O O . THR C 1 303 ? 234.372 135.368 211.223 1.00 41.79 303 THR E O 1
ATOM 13363 N N . TYR C 1 304 ? 232.615 136.682 210.740 1.00 43.80 304 TYR E N 1
ATOM 13364 C CA . TYR C 1 304 ? 231.684 135.862 211.494 1.00 38.13 304 TYR E CA 1
ATOM 13365 C C . TYR C 1 304 ? 231.349 134.589 210.721 1.00 44.06 304 TYR E C 1
ATOM 13366 O O . TYR C 1 304 ? 231.720 134.416 209.557 1.00 45.22 304 TYR E O 1
ATOM 13384 N N . SER C 1 305 ? 230.638 133.690 211.390 1.00 41.49 305 SER E N 1
ATOM 13385 C CA . SER C 1 305 ? 230.142 132.467 210.780 1.00 35.70 305 SER E CA 1
ATOM 13386 C C . SER C 1 305 ? 228.670 132.631 210.421 1.00 36.77 305 SER E C 1
ATOM 13387 O O . SER C 1 305 ? 227.961 133.472 210.977 1.00 39.47 305 SER E O 1
ATOM 13395 N N . MET C 1 306 ? 228.216 131.816 209.474 1.00 37.66 306 MET E N 1
ATOM 13396 C CA . MET C 1 306 ? 226.834 131.911 209.027 1.00 34.93 306 MET E CA 1
ATOM 13397 C C . MET C 1 306 ? 225.883 131.484 210.139 1.00 34.38 306 MET E C 1
ATOM 13398 O O . MET C 1 306 ? 226.240 130.715 211.036 1.00 31.54 306 MET E O 1
ATOM 13412 N N . CYS C 1 307 ? 224.661 132.005 210.082 1.00 29.45 307 CYS E N 1
ATOM 13413 C CA . CYS C 1 307 ? 223.650 131.658 211.064 1.00 23.22 307 CYS E CA 1
ATOM 13414 C C . CYS C 1 307 ? 223.042 130.297 210.735 1.00 24.75 307 CYS E C 1
ATOM 13415 O O . CYS C 1 307 ? 223.301 129.704 209.685 1.00 29.85 307 CYS E O 1
ATOM 13422 N N . ASP C 1 308 ? 222.226 129.796 211.655 1.00 23.25 308 ASP E N 1
ATOM 13423 C CA . ASP C 1 308 ? 221.512 128.548 211.433 1.00 20.44 308 ASP E CA 1
ATOM 13424 C C . ASP C 1 308 ? 220.253 128.807 210.616 1.00 28.13 308 ASP E C 1
ATOM 13425 O O . ASP C 1 308 ? 219.705 129.913 210.614 1.00 29.22 308 ASP E O 1
ATOM 13434 N N . LYS C 1 309 ? 219.795 127.773 209.910 1.00 27.74 309 LYS E N 1
ATOM 13435 C CA . LYS C 1 309 ? 218.626 127.932 209.051 1.00 23.56 309 LYS E CA 1
ATOM 13436 C C . LYS C 1 309 ? 217.330 127.817 209.843 1.00 24.86 309 LYS E C 1
ATOM 13437 O O . LYS C 1 309 ? 216.443 128.667 209.726 1.00 25.37 309 LYS E O 1
ATOM 13456 N N . THR C 1 310 ? 217.208 126.770 210.656 1.00 22.30 310 THR E N 1
ATOM 13457 C CA . THR C 1 310 ? 215.954 126.413 211.303 1.00 24.26 310 THR E CA 1
ATOM 13458 C C . THR C 1 310 ? 215.708 127.192 212.590 1.00 26.48 310 THR E C 1
ATOM 13459 O O . THR C 1 310 ? 214.893 126.762 213.415 1.00 29.96 310 THR E O 1
ATOM 13470 N N . LYS C 1 311 ? 216.387 128.324 212.779 1.00 21.46 311 LYS E N 1
ATOM 13471 C CA . LYS C 1 311 ? 216.245 129.133 213.983 1.00 18.19 311 LYS E CA 1
ATOM 13472 C C . LYS C 1 311 ? 215.800 130.560 213.690 1.00 19.47 311 LYS E C 1
ATOM 13473 O O . LYS C 1 311 ? 215.966 131.434 214.548 1.00 22.75 311 LYS E O 1
ATOM 13492 N N . PHE C 1 312 ? 215.239 130.823 212.516 1.00 19.11 312 PHE E N 1
ATOM 13493 C CA . PHE C 1 312 ? 214.762 132.149 212.155 1.00 11.94 312 PHE E CA 1
ATOM 13494 C C . PHE C 1 312 ? 213.242 132.210 212.229 1.00 16.27 312 PHE E C 1
ATOM 13495 O O . PHE C 1 312 ? 212.549 131.191 212.164 1.00 19.25 312 PHE E O 1
ATOM 13512 N N . LYS C 1 313 ? 212.730 133.432 212.362 1.00 17.04 313 LYS E N 1
ATOM 13513 C CA . LYS C 1 313 ? 211.297 133.679 212.357 1.00 12.93 313 LYS E CA 1
ATOM 13514 C C . LYS C 1 313 ? 211.062 135.109 211.903 1.00 10.76 313 LYS E C 1
ATOM 13515 O O . LYS C 1 313 ? 211.842 136.010 212.217 1.00 12.82 313 LYS E O 1
ATOM 13534 N N . TRP C 1 314 ? 209.981 135.309 211.157 1.00 11.21 314 TRP E N 1
ATOM 13535 C CA . TRP C 1 314 ? 209.642 136.645 210.687 1.00 11.03 314 TRP E CA 1
ATOM 13536 C C . TRP C 1 314 ? 209.256 137.532 211.864 1.00 12.25 314 TRP E C 1
ATOM 13537 O O . TRP C 1 314 ? 208.534 137.100 212.766 1.00 13.42 314 TRP E O 1
ATOM 13558 N N . LYS C 1 315 ? 209.738 138.774 211.855 1.00 13.65 315 LYS E N 1
ATOM 13559 C CA . LYS C 1 315 ? 209.279 139.795 212.786 1.00 12.95 315 LYS E CA 1
ATOM 13560 C C . LYS C 1 315 ? 208.427 140.836 212.072 1.00 16.30 315 LYS E C 1
ATOM 13561 O O . LYS C 1 315 ? 207.288 141.087 212.474 1.00 20.07 315 LYS E O 1
ATOM 13580 N N . ARG C 1 316 ? 208.951 141.452 211.015 1.00 16.38 316 ARG E N 1
ATOM 13581 C CA . ARG C 1 316 ? 208.147 142.149 210.019 1.00 15.82 316 ARG E CA 1
ATOM 13582 C C . ARG C 1 316 ? 208.366 141.469 208.677 1.00 16.80 316 ARG E C 1
ATOM 13583 O O . ARG C 1 316 ? 209.480 141.487 208.144 1.00 18.70 316 ARG E O 1
ATOM 13604 N N . VAL C 1 317 ? 207.309 140.877 208.132 1.00 13.39 317 VAL E N 1
ATOM 13605 C CA . VAL C 1 317 ? 207.395 140.180 206.852 1.00 11.76 317 VAL E CA 1
ATOM 13606 C C . VAL C 1 317 ? 207.592 141.223 205.760 1.00 13.53 317 VAL E C 1
ATOM 13607 O O . VAL C 1 317 ? 207.323 142.412 205.986 1.00 17.27 317 VAL E O 1
ATOM 13620 N N . PRO C 1 318 ? 208.063 140.836 204.578 1.00 10.03 318 PRO E N 1
ATOM 13621 C CA . PRO C 1 318 ? 208.363 141.833 203.545 1.00 11.89 318 PRO E CA 1
ATOM 13622 C C . PRO C 1 318 ? 207.141 142.680 203.220 1.00 14.65 318 PRO E C 1
ATOM 13623 O O . PRO C 1 318 ? 206.024 142.173 203.107 1.00 14.65 318 PRO E O 1
ATOM 13634 N N . VAL C 1 319 ? 207.363 143.983 203.070 1.00 12.79 319 VAL E N 1
ATOM 13635 C CA . VAL C 1 319 ? 206.320 144.923 202.675 1.00 14.67 319 VAL E CA 1
ATOM 13636 C C . VAL C 1 319 ? 206.895 145.868 201.634 1.00 17.97 319 VAL E C 1
ATOM 13637 O O . VAL C 1 319 ? 208.035 146.324 201.765 1.00 19.78 319 VAL E O 1
ATOM 13650 N N . ASP C 1 320 ? 206.107 146.164 200.604 1.00 20.55 320 ASP E N 1
ATOM 13651 C CA . ASP C 1 320 ? 206.559 147.053 199.544 1.00 21.52 320 ASP E CA 1
ATOM 13652 C C . ASP C 1 320 ? 206.738 148.461 200.090 1.00 20.68 320 ASP E C 1
ATOM 13653 O O . ASP C 1 320 ? 205.761 149.136 200.425 1.00 26.17 320 ASP E O 1
ATOM 13662 N N . SER C 1 321 ? 207.985 148.905 200.189 1.00 20.94 321 SER E N 1
ATOM 13663 C CA . SER C 1 321 ? 208.273 150.247 200.663 1.00 22.01 321 SER E CA 1
ATOM 13664 C C . SER C 1 321 ? 207.856 151.269 199.608 1.00 33.14 321 SER E C 1
ATOM 13665 O O . SER C 1 321 ? 207.352 150.931 198.532 1.00 38.62 321 SER E O 1
ATOM 13673 N N . GLY C 1 322 ? 208.067 152.542 199.917 1.00 31.33 322 GLY E N 1
ATOM 13674 C CA . GLY C 1 322 ? 207.680 153.602 199.013 1.00 31.19 322 GLY E CA 1
ATOM 13675 C C . GLY C 1 322 ? 208.678 153.937 197.929 1.00 34.96 322 GLY E C 1
ATOM 13676 O O . GLY C 1 322 ? 208.439 154.875 197.164 1.00 36.97 322 GLY E O 1
ATOM 13680 N N . HIS C 1 323 ? 209.791 153.213 197.836 1.00 35.64 323 HIS E N 1
ATOM 13681 C CA . HIS C 1 323 ? 210.843 153.496 196.865 1.00 33.46 323 HIS E CA 1
ATOM 13682 C C . HIS C 1 323 ? 211.285 152.226 196.150 1.00 31.82 323 HIS E C 1
ATOM 13683 O O . HIS C 1 323 ? 212.478 152.003 195.929 1.00 37.30 323 HIS E O 1
ATOM 13697 N N . ASP C 1 324 ? 210.332 151.376 195.763 1.00 29.89 324 ASP E N 1
ATOM 13698 C CA . ASP C 1 324 ? 210.631 150.162 194.998 1.00 38.18 324 ASP E CA 1
ATOM 13699 C C . ASP C 1 324 ? 211.661 149.287 195.708 1.00 38.00 324 ASP E C 1
ATOM 13700 O O . ASP C 1 324 ? 212.549 148.705 195.083 1.00 37.10 324 ASP E O 1
ATOM 13709 N N . THR C 1 325 ? 211.539 149.187 197.028 1.00 35.82 325 THR E N 1
ATOM 13710 C CA . THR C 1 325 ? 212.396 148.324 197.825 1.00 27.79 325 THR E CA 1
ATOM 13711 C C . THR C 1 325 ? 211.525 147.424 198.687 1.00 26.08 325 THR E C 1
ATOM 13712 O O . THR C 1 325 ? 210.323 147.650 198.842 1.00 29.59 325 THR E O 1
ATOM 13723 N N . VAL C 1 326 ? 212.145 146.385 199.234 1.00 22.22 326 VAL E N 1
ATOM 13724 C CA . VAL C 1 326 ? 211.467 145.400 200.066 1.00 18.70 326 VAL E CA 1
ATOM 13725 C C . VAL C 1 326 ? 212.196 145.352 201.399 1.00 21.87 326 VAL E C 1
ATOM 13726 O O . VAL C 1 326 ? 213.409 145.116 201.437 1.00 29.04 326 VAL E O 1
ATOM 13739 N N . VAL C 1 327 ? 211.461 145.564 202.489 1.00 18.93 327 VAL E N 1
ATOM 13740 C CA . VAL C 1 327 ? 212.038 145.677 203.824 1.00 16.37 327 VAL E CA 1
ATOM 13741 C C . VAL C 1 327 ? 211.480 144.561 204.697 1.00 15.64 327 VAL E C 1
ATOM 13742 O O . VAL C 1 327 ? 210.261 144.367 204.765 1.00 17.22 327 VAL E O 1
ATOM 13755 N N . MET C 1 328 ? 212.371 143.829 205.356 1.00 17.77 328 MET E N 1
ATOM 13756 C CA . MET C 1 328 ? 212.020 142.729 206.244 1.00 15.84 328 MET E CA 1
ATOM 13757 C C . MET C 1 328 ? 212.571 143.001 207.639 1.00 16.56 328 MET E C 1
ATOM 13758 O O . MET C 1 328 ? 213.203 144.027 207.895 1.00 19.54 328 MET E O 1
ATOM 13772 N N . GLU C 1 329 ? 212.321 142.059 208.545 1.00 13.99 329 GLU E N 1
ATOM 13773 C CA . GLU C 1 329 ? 212.957 142.072 209.858 1.00 13.43 329 GLU E CA 1
ATOM 13774 C C . GLU C 1 329 ? 212.746 140.705 210.486 1.00 12.99 329 GLU E C 1
ATOM 13775 O O . GLU C 1 329 ? 211.601 140.286 210.673 1.00 14.90 329 GLU E O 1
ATOM 13787 N N . VAL C 1 330 ? 213.837 140.013 210.805 1.00 13.86 330 VAL E N 1
ATOM 13788 C CA . VAL C 1 330 ? 213.785 138.639 211.282 1.00 14.48 330 VAL E CA 1
ATOM 13789 C C . VAL C 1 330 ? 214.271 138.593 212.727 1.00 14.63 330 VAL E C 1
ATOM 13790 O O . VAL C 1 330 ? 214.711 139.592 213.295 1.00 18.26 330 VAL E O 1
ATOM 13803 N N . SER C 1 331 ? 214.179 137.404 213.320 1.00 10.29 331 SER E N 1
ATOM 13804 C CA . SER C 1 331 ? 214.570 137.193 214.708 1.00 11.80 331 SER E CA 1
ATOM 13805 C C . SER C 1 331 ? 215.190 135.812 214.835 1.00 15.10 331 SER E C 1
ATOM 13806 O O . SER C 1 331 ? 214.479 134.805 214.779 1.00 20.10 331 SER E O 1
ATOM 13814 N N . TYR C 1 332 ? 216.505 135.766 215.013 1.00 16.05 332 TYR E N 1
ATOM 13815 C CA . TYR C 1 332 ? 217.241 134.521 215.179 1.00 16.64 332 TYR E CA 1
ATOM 13816 C C . TYR C 1 332 ? 217.206 134.126 216.649 1.00 19.74 332 TYR E C 1
ATOM 13817 O O . TYR C 1 332 ? 217.326 134.987 217.528 1.00 27.96 332 TYR E O 1
ATOM 13835 N N . THR C 1 333 ? 217.035 132.832 216.916 1.00 19.85 333 THR E N 1
ATOM 13836 C CA . THR C 1 333 ? 216.871 132.325 218.273 1.00 19.44 333 THR E CA 1
ATOM 13837 C C . THR C 1 333 ? 217.976 131.347 218.666 1.00 29.42 333 THR E C 1
ATOM 13838 O O . THR C 1 333 ? 217.709 130.337 219.319 1.00 26.73 333 THR E O 1
ATOM 13849 N N . GLY C 1 334 ? 219.219 131.629 218.275 1.00 31.14 334 GLY E N 1
ATOM 13850 C CA . GLY C 1 334 ? 220.336 130.767 218.588 1.00 26.33 334 GLY E CA 1
ATOM 13851 C C . GLY C 1 334 ? 221.307 131.408 219.569 1.00 35.85 334 GLY E C 1
ATOM 13852 O O . GLY C 1 334 ? 221.288 132.610 219.811 1.00 36.40 334 GLY E O 1
ATOM 13856 N N . SER C 1 335 ? 222.172 130.564 220.137 1.00 43.33 335 SER E N 1
ATOM 13857 C CA . SER C 1 335 ? 223.168 131.064 221.080 1.00 38.13 335 SER E CA 1
ATOM 13858 C C . SER C 1 335 ? 224.270 131.835 220.364 1.00 39.63 335 SER E C 1
ATOM 13859 O O . SER C 1 335 ? 224.749 132.855 220.871 1.00 45.61 335 SER E O 1
ATOM 13867 N N . ASP C 1 336 ? 224.686 131.368 219.185 1.00 34.09 336 ASP E N 1
ATOM 13868 C CA . ASP C 1 336 ? 225.707 132.056 218.393 1.00 36.43 336 ASP E CA 1
ATOM 13869 C C . ASP C 1 336 ? 225.085 133.288 217.737 1.00 39.25 336 ASP E C 1
ATOM 13870 O O . ASP C 1 336 ? 224.974 133.404 216.515 1.00 44.28 336 ASP E O 1
ATOM 13879 N N . LYS C 1 337 ? 224.671 134.228 218.586 1.00 36.10 337 LYS E N 1
ATOM 13880 C CA . LYS C 1 337 ? 224.000 135.423 218.083 1.00 37.64 337 LYS E CA 1
ATOM 13881 C C . LYS C 1 337 ? 224.835 136.191 217.069 1.00 48.68 337 LYS E C 1
ATOM 13882 O O . LYS C 1 337 ? 224.264 136.627 216.054 1.00 50.98 337 LYS E O 1
ATOM 13901 N N . PRO C 1 338 ? 226.146 136.403 217.256 1.00 47.74 338 PRO E N 1
ATOM 13902 C CA . PRO C 1 338 ? 226.918 137.072 216.201 1.00 36.61 338 PRO E CA 1
ATOM 13903 C C . PRO C 1 338 ? 227.180 136.143 215.026 1.00 38.35 338 PRO E C 1
ATOM 13904 O O . PRO C 1 338 ? 228.042 135.260 215.091 1.00 43.93 338 PRO E O 1
ATOM 13915 N N . CYS C 1 339 ? 226.441 136.350 213.940 1.00 31.38 339 CYS E N 1
ATOM 13916 C CA . CYS C 1 339 ? 226.530 135.499 212.762 1.00 28.67 339 CYS E CA 1
ATOM 13917 C C . CYS C 1 339 ? 226.045 136.301 211.559 1.00 33.51 339 CYS E C 1
ATOM 13918 O O . CYS C 1 339 ? 225.725 137.487 211.668 1.00 36.13 339 CYS E O 1
ATOM 13925 N N . ARG C 1 340 ? 225.998 135.641 210.405 1.00 31.58 340 ARG E N 1
ATOM 13926 C CA . ARG C 1 340 ? 225.652 136.269 209.137 1.00 32.32 340 ARG E CA 1
ATOM 13927 C C . ARG C 1 340 ? 224.355 135.666 208.615 1.00 31.32 340 ARG E C 1
ATOM 13928 O O . ARG C 1 340 ? 224.233 134.441 208.525 1.00 32.50 340 ARG E O 1
ATOM 13949 N N . ILE C 1 341 ? 223.398 136.519 208.263 1.00 28.98 341 ILE E N 1
ATOM 13950 C CA . ILE C 1 341 ? 222.093 136.062 207.787 1.00 23.28 341 ILE E CA 1
ATOM 13951 C C . ILE C 1 341 ? 222.243 135.567 206.351 1.00 24.90 341 ILE E C 1
ATOM 13952 O O . ILE C 1 341 ? 222.678 136.337 205.481 1.00 27.35 341 ILE E O 1
ATOM 13968 N N . PRO C 1 342 ? 221.909 134.300 206.044 1.00 20.42 342 PRO E N 1
ATOM 13969 C CA . PRO C 1 342 ? 221.967 133.841 204.634 1.00 22.52 342 PRO E CA 1
ATOM 13970 C C . PRO C 1 342 ? 220.751 134.246 203.801 1.00 18.49 342 PRO E C 1
ATOM 13971 O O . PRO C 1 342 ? 219.797 133.499 203.593 1.00 18.23 342 PRO E O 1
ATOM 13982 N N . VAL C 1 343 ? 220.793 135.472 203.298 1.00 17.47 343 VAL E N 1
ATOM 13983 C CA . VAL C 1 343 ? 219.705 136.022 202.497 1.00 16.64 343 VAL E CA 1
ATOM 13984 C C . VAL C 1 343 ? 219.876 135.590 201.047 1.00 18.61 343 VAL E C 1
ATOM 13985 O O . VAL C 1 343 ? 221.001 135.453 200.552 1.00 22.58 343 VAL E O 1
ATOM 13998 N N . ARG C 1 344 ? 218.758 135.381 200.355 1.00 16.31 344 ARG E N 1
ATOM 13999 C CA . ARG C 1 344 ? 218.785 134.903 198.979 1.00 13.59 344 ARG E CA 1
ATOM 14000 C C . ARG C 1 344 ? 217.389 135.015 198.389 1.00 17.74 344 ARG E C 1
ATOM 14001 O O . ARG C 1 344 ? 216.399 134.789 199.090 1.00 19.87 344 ARG E O 1
ATOM 14022 N N . ALA C 1 345 ? 217.317 135.365 197.105 1.00 17.36 345 ALA E N 1
ATOM 14023 C CA . ALA C 1 345 ? 216.057 135.427 196.380 1.00 13.03 345 ALA E CA 1
ATOM 14024 C C . ALA C 1 345 ? 216.245 134.790 195.013 1.00 14.81 345 ALA E C 1
ATOM 14025 O O . ALA C 1 345 ? 217.325 134.886 194.427 1.00 21.85 345 ALA E O 1
ATOM 14032 N N . VAL C 1 346 ? 215.203 134.135 194.510 1.00 15.79 346 VAL E N 1
ATOM 14033 C CA . VAL C 1 346 ? 215.223 133.535 193.181 1.00 21.32 346 VAL E CA 1
ATOM 14034 C C . VAL C 1 346 ? 213.886 133.795 192.503 1.00 23.14 346 VAL E C 1
ATOM 14035 O O . VAL C 1 346 ? 212.828 133.687 193.133 1.00 26.03 346 VAL E O 1
ATOM 14048 N N . ALA C 1 347 ? 213.933 134.138 191.219 1.00 20.69 347 ALA E N 1
ATOM 14049 C CA . ALA C 1 347 ? 212.708 134.309 190.453 1.00 17.75 347 ALA E CA 1
ATOM 14050 C C . ALA C 1 347 ? 212.036 132.963 190.231 1.00 18.82 347 ALA E C 1
ATOM 14051 O O . ALA C 1 347 ? 212.701 131.950 190.002 1.00 25.26 347 ALA E O 1
ATOM 14058 N N . HIS C 1 348 ? 210.709 132.954 190.296 1.00 17.97 348 HIS E N 1
ATOM 14059 C CA . HIS C 1 348 ? 209.970 131.716 190.096 1.00 23.19 348 HIS E CA 1
ATOM 14060 C C . HIS C 1 348 ? 210.321 131.116 188.740 1.00 28.60 348 HIS E C 1
ATOM 14061 O O . HIS C 1 348 ? 210.186 131.772 187.702 1.00 27.96 348 HIS E O 1
ATOM 14075 N N . GLY C 1 349 ? 210.787 129.868 188.752 1.00 27.67 349 GLY E N 1
ATOM 14076 C CA . GLY C 1 349 ? 211.150 129.154 187.549 1.00 24.10 349 GLY E CA 1
ATOM 14077 C C . GLY C 1 349 ? 212.641 128.972 187.345 1.00 27.47 349 GLY E C 1
ATOM 14078 O O . GLY C 1 349 ? 213.043 128.051 186.627 1.00 33.15 349 GLY E O 1
ATOM 14082 N N . VAL C 1 350 ? 213.466 129.821 187.950 1.00 26.51 350 VAL E N 1
ATOM 14083 C CA . VAL C 1 350 ? 214.921 129.687 187.882 1.00 25.88 350 VAL E CA 1
ATOM 14084 C C . VAL C 1 350 ? 215.485 129.701 189.299 1.00 25.53 350 VAL E C 1
ATOM 14085 O O . VAL C 1 350 ? 215.961 130.744 189.768 1.00 24.60 350 VAL E O 1
ATOM 14098 N N . PRO C 1 351 ? 215.469 128.575 190.013 1.00 25.25 351 PRO E N 1
ATOM 14099 C CA . PRO C 1 351 ? 215.951 128.554 191.398 1.00 26.46 351 PRO E CA 1
ATOM 14100 C C . PRO C 1 351 ? 217.464 128.567 191.549 1.00 26.36 351 PRO E C 1
ATOM 14101 O O . PRO C 1 351 ? 217.956 128.279 192.643 1.00 27.58 351 PRO E O 1
ATOM 14112 N N . THR C 1 352 ? 218.214 128.891 190.497 1.00 28.58 352 THR E N 1
ATOM 14113 C CA . THR C 1 352 ? 219.664 128.779 190.518 1.00 29.24 352 THR E CA 1
ATOM 14114 C C . THR C 1 352 ? 220.389 130.099 190.290 1.00 28.62 352 THR E C 1
ATOM 14115 O O . THR C 1 352 ? 221.623 130.124 190.356 1.00 29.78 352 THR E O 1
ATOM 14126 N N . ILE C 1 353 ? 219.672 131.190 190.029 1.00 25.37 353 ILE E N 1
ATOM 14127 C CA . ILE C 1 353 ? 220.282 132.491 189.778 1.00 23.29 353 ILE E CA 1
ATOM 14128 C C . ILE C 1 353 ? 219.675 133.484 190.758 1.00 24.54 353 ILE E C 1
ATOM 14129 O O . ILE C 1 353 ? 218.463 133.724 190.733 1.00 26.21 353 ILE E O 1
ATOM 14145 N N . ASN C 1 354 ? 220.515 134.057 191.615 1.00 24.28 354 ASN E N 1
ATOM 14146 C CA . ASN C 1 354 ? 220.062 135.054 192.571 1.00 20.23 354 ASN E CA 1
ATOM 14147 C C . ASN C 1 354 ? 219.727 136.358 191.854 1.00 21.47 354 ASN E C 1
ATOM 14148 O O . ASN C 1 354 ? 220.316 136.694 190.825 1.00 30.79 354 ASN E O 1
ATOM 14159 N N . VAL C 1 355 ? 218.769 137.097 192.413 1.00 19.25 355 VAL E N 1
ATOM 14160 C CA . VAL C 1 355 ? 218.307 138.342 191.808 1.00 19.20 355 VAL E CA 1
ATOM 14161 C C . VAL C 1 355 ? 218.340 139.492 192.808 1.00 21.36 355 VAL E C 1
ATOM 14162 O O . VAL C 1 355 ? 218.222 140.660 192.421 1.00 26.41 355 VAL E O 1
ATOM 14175 N N . ALA C 1 356 ? 218.501 139.180 194.091 1.00 22.62 356 ALA E N 1
ATOM 14176 C CA . ALA C 1 356 ? 218.441 140.199 195.131 1.00 22.28 356 ALA E CA 1
ATOM 14177 C C . ALA C 1 356 ? 219.637 141.138 195.035 1.00 24.04 356 ALA E C 1
ATOM 14178 O O . ALA C 1 356 ? 220.780 140.690 194.908 1.00 26.89 356 ALA E O 1
ATOM 14185 N N . MET C 1 357 ? 219.372 142.440 195.097 1.00 21.27 357 MET E N 1
ATOM 14186 C CA . MET C 1 357 ? 220.412 143.465 195.148 1.00 27.45 357 MET E CA 1
ATOM 14187 C C . MET C 1 357 ? 220.327 144.077 196.542 1.00 29.29 357 MET E C 1
ATOM 14188 O O . MET C 1 357 ? 219.630 145.068 196.762 1.00 32.34 357 MET E O 1
ATOM 14202 N N . LEU C 1 358 ? 221.039 143.473 197.487 1.00 30.61 358 LEU E N 1
ATOM 14203 C CA . LEU C 1 358 ? 220.936 143.874 198.883 1.00 32.35 358 LEU E CA 1
ATOM 14204 C C . LEU C 1 358 ? 221.457 145.292 199.073 1.00 36.27 358 LEU E C 1
ATOM 14205 O O . LEU C 1 358 ? 222.608 145.591 198.738 1.00 35.52 358 LEU E O 1
ATOM 14221 N N . ILE C 1 359 ? 220.607 146.164 199.615 1.00 37.69 359 ILE E N 1
ATOM 14222 C CA . ILE C 1 359 ? 221.073 147.479 200.034 1.00 35.87 359 ILE E CA 1
ATOM 14223 C C . ILE C 1 359 ? 221.736 147.387 201.401 1.00 36.84 359 ILE E C 1
ATOM 14224 O O . ILE C 1 359 ? 222.674 148.137 201.691 1.00 39.66 359 ILE E O 1
ATOM 14240 N N . THR C 1 360 ? 221.270 146.476 202.249 1.00 35.16 360 THR E N 1
ATOM 14241 C CA . THR C 1 360 ? 221.962 146.118 203.478 1.00 36.63 360 THR E CA 1
ATOM 14242 C C . THR C 1 360 ? 222.994 145.051 203.130 1.00 39.88 360 THR E C 1
ATOM 14243 O O . THR C 1 360 ? 222.642 143.873 202.991 1.00 38.92 360 THR E O 1
ATOM 14254 N N . PRO C 1 361 ? 224.276 145.418 202.985 1.00 39.32 361 PRO E N 1
ATOM 14255 C CA . PRO C 1 361 ? 225.227 144.526 202.303 1.00 40.39 361 PRO E CA 1
ATOM 14256 C C . PRO C 1 361 ? 225.437 143.187 202.987 1.00 42.03 361 PRO E C 1
ATOM 14257 O O . PRO C 1 361 ? 225.248 142.135 202.368 1.00 41.54 361 PRO E O 1
ATOM 14268 N N . ASN C 1 362 ? 225.825 143.207 204.258 1.00 36.69 362 ASN E N 1
ATOM 14269 C CA . ASN C 1 362 ? 226.216 142.004 204.988 1.00 35.90 362 ASN E CA 1
ATOM 14270 C C . ASN C 1 362 ? 225.374 141.941 206.251 1.00 34.13 362 ASN E C 1
ATOM 14271 O O . ASN C 1 362 ? 225.853 142.258 207.347 1.00 37.64 362 ASN E O 1
ATOM 14282 N N . PRO C 1 363 ? 224.107 141.550 206.136 1.00 31.80 363 PRO E N 1
ATOM 14283 C CA . PRO C 1 363 ? 223.258 141.484 207.328 1.00 32.98 363 PRO E CA 1
ATOM 14284 C C . PRO C 1 363 ? 223.842 140.525 208.352 1.00 35.46 363 PRO E C 1
ATOM 14285 O O . PRO C 1 363 ? 224.315 139.438 208.016 1.00 35.13 363 PRO E O 1
ATOM 14296 N N . THR C 1 364 ? 223.808 140.944 209.614 1.00 33.99 364 THR E N 1
ATOM 14297 C CA . THR C 1 364 ? 224.400 140.183 210.701 1.00 33.15 364 THR E CA 1
ATOM 14298 C C . THR C 1 364 ? 223.507 140.270 211.925 1.00 35.68 364 THR E C 1
ATOM 14299 O O . THR C 1 364 ? 223.026 141.350 212.278 1.00 39.64 364 THR E O 1
ATOM 14310 N N . ILE C 1 365 ? 223.287 139.130 212.560 1.00 32.06 365 ILE E N 1
ATOM 14311 C CA . ILE C 1 365 ? 222.619 139.093 213.852 1.00 29.72 365 ILE E CA 1
ATOM 14312 C C . ILE C 1 365 ? 223.651 139.383 214.931 1.00 35.29 365 ILE E C 1
ATOM 14313 O O . ILE C 1 365 ? 224.833 139.065 214.783 1.00 42.44 365 ILE E O 1
ATOM 14329 N N . GLU C 1 366 ? 223.210 139.998 216.023 1.00 42.95 366 GLU E N 1
ATOM 14330 C CA . GLU C 1 366 ? 224.097 140.311 217.133 1.00 44.25 366 GLU E CA 1
ATOM 14331 C C . GLU C 1 366 ? 223.300 140.252 218.426 1.00 52.44 366 GLU E C 1
ATOM 14332 O O . GLU C 1 366 ? 222.071 140.162 218.419 1.00 59.21 366 GLU E O 1
ATOM 14344 N N . THR C 1 367 ? 224.021 140.307 219.546 1.00 46.20 367 THR E N 1
ATOM 14345 C CA . THR C 1 367 ? 223.378 140.137 220.845 1.00 49.79 367 THR E CA 1
ATOM 14346 C C . THR C 1 367 ? 222.301 141.191 221.075 1.00 54.46 367 THR E C 1
ATOM 14347 O O . THR C 1 367 ? 221.204 140.876 221.548 1.00 48.50 367 THR E O 1
ATOM 14358 N N . SER C 1 368 ? 222.597 142.450 220.752 1.00 54.97 368 SER E N 1
ATOM 14359 C CA . SER C 1 368 ? 221.627 143.522 220.923 1.00 55.56 368 SER E CA 1
ATOM 14360 C C . SER C 1 368 ? 220.457 143.418 219.956 1.00 58.81 368 SER E C 1
ATOM 14361 O O . SER C 1 368 ? 219.401 144.001 220.223 1.00 60.93 368 SER E O 1
ATOM 14369 N N . GLY C 1 369 ? 220.617 142.699 218.851 1.00 53.88 369 GLY E N 1
ATOM 14370 C CA . GLY C 1 369 ? 219.550 142.574 217.881 1.00 51.78 369 GLY E CA 1
ATOM 14371 C C . GLY C 1 369 ? 220.046 142.299 216.478 1.00 46.16 369 GLY E C 1
ATOM 14372 O O . GLY C 1 369 ? 220.883 141.418 216.269 1.00 45.54 369 GLY E O 1
ATOM 14376 N N . GLY C 1 370 ? 219.537 143.048 215.512 1.00 41.65 370 GLY E N 1
ATOM 14377 C CA . GLY C 1 370 ? 219.846 142.793 214.115 1.00 34.34 370 GLY E CA 1
ATOM 14378 C C . GLY C 1 370 ? 218.803 141.918 213.452 1.00 36.55 370 GLY E C 1
ATOM 14379 O O . GLY C 1 370 ? 218.165 141.070 214.074 1.00 32.25 370 GLY E O 1
ATOM 14383 N N . GLY C 1 371 ? 218.633 142.128 212.151 1.00 28.60 371 GLY E N 1
ATOM 14384 C CA . GLY C 1 371 ? 217.637 141.392 211.401 1.00 20.88 371 GLY E CA 1
ATOM 14385 C C . GLY C 1 371 ? 216.976 142.205 210.309 1.00 22.41 371 GLY E C 1
ATOM 14386 O O . GLY C 1 371 ? 216.305 141.644 209.440 1.00 28.08 371 GLY E O 1
ATOM 14390 N N . PHE C 1 372 ? 217.145 143.523 210.342 1.00 20.04 372 PHE E N 1
ATOM 14391 C CA . PHE C 1 372 ? 216.571 144.370 209.307 1.00 19.64 372 PHE E CA 1
ATOM 14392 C C . PHE C 1 372 ? 217.301 144.165 207.986 1.00 20.76 372 PHE E C 1
ATOM 14393 O O . PHE C 1 372 ? 218.533 144.226 207.929 1.00 26.15 372 PHE E O 1
ATOM 14410 N N . ILE C 1 373 ? 216.536 143.930 206.923 1.00 20.32 373 ILE E N 1
ATOM 14411 C CA . ILE C 1 373 ? 217.078 143.709 205.589 1.00 20.09 373 ILE E CA 1
ATOM 14412 C C . ILE C 1 373 ? 216.269 144.531 204.599 1.00 20.12 373 ILE E C 1
ATOM 14413 O O . ILE C 1 373 ? 215.039 144.594 204.692 1.00 22.49 373 ILE E O 1
ATOM 14429 N N . GLU C 1 374 ? 216.956 145.157 203.647 1.00 21.99 374 GLU E N 1
ATOM 14430 C CA . GLU C 1 374 ? 216.311 145.872 202.555 1.00 23.00 374 GLU E CA 1
ATOM 14431 C C . GLU C 1 374 ? 216.856 145.346 201.237 1.00 28.24 374 GLU E C 1
ATOM 14432 O O . GLU C 1 374 ? 218.074 145.253 201.059 1.00 33.54 374 GLU E O 1
ATOM 14444 N N . MET C 1 375 ? 215.956 145.006 200.321 1.00 25.77 375 MET E N 1
ATOM 14445 C CA . MET C 1 375 ? 216.301 144.453 199.018 1.00 22.31 375 MET E CA 1
ATOM 14446 C C . MET C 1 375 ? 215.855 145.397 197.911 1.00 27.00 375 MET E C 1
ATOM 14447 O O . MET C 1 375 ? 215.245 146.441 198.153 1.00 34.97 375 MET E O 1
ATOM 14461 N N . GLN C 1 376 ? 216.173 145.009 196.678 1.00 29.32 376 GLN E N 1
ATOM 14462 C CA . GLN C 1 376 ? 215.612 145.653 195.490 1.00 33.18 376 GLN E CA 1
ATOM 14463 C C . GLN C 1 376 ? 215.554 144.578 194.402 1.00 30.21 376 GLN E C 1
ATOM 14464 O O . GLN C 1 376 ? 216.497 144.410 193.626 1.00 35.41 376 GLN E O 1
ATOM 14478 N N . LEU C 1 377 ? 214.429 143.859 194.356 1.00 27.89 377 LEU E N 1
ATOM 14479 C CA . LEU C 1 377 ? 214.251 142.715 193.476 1.00 25.54 377 LEU E CA 1
ATOM 14480 C C . LEU C 1 377 ? 213.835 143.157 192.079 1.00 26.90 377 LEU E C 1
ATOM 14481 O O . LEU C 1 377 ? 213.356 144.278 191.887 1.00 30.46 377 LEU E O 1
ATOM 14497 N N . PRO C 1 378 ? 214.019 142.304 191.074 1.00 28.01 378 PRO E N 1
ATOM 14498 C CA . PRO C 1 378 ? 213.538 142.628 189.731 1.00 27.58 378 PRO E CA 1
ATOM 14499 C C . PRO C 1 378 ? 212.039 142.416 189.628 1.00 31.26 378 PRO E C 1
ATOM 14500 O O . PRO C 1 378 ? 211.459 141.652 190.414 1.00 32.18 378 PRO E O 1
ATOM 14511 N N . PRO C 1 379 ? 211.377 143.069 188.676 1.00 30.32 379 PRO E N 1
ATOM 14512 C CA . PRO C 1 379 ? 209.932 142.874 188.525 1.00 25.44 379 PRO E CA 1
ATOM 14513 C C . PRO C 1 379 ? 209.599 141.445 188.123 1.00 23.50 379 PRO E C 1
ATOM 14514 O O . PRO C 1 379 ? 210.361 140.780 187.419 1.00 25.34 379 PRO E O 1
ATOM 14525 N N . GLY C 1 380 ? 208.439 140.973 188.584 1.00 19.84 380 GLY E N 1
ATOM 14526 C CA . GLY C 1 380 ? 207.944 139.654 188.264 1.00 20.07 380 GLY E CA 1
ATOM 14527 C C . GLY C 1 380 ? 207.629 138.876 189.521 1.00 20.10 380 GLY E C 1
ATOM 14528 O O . GLY C 1 380 ? 207.486 139.445 190.607 1.00 25.85 380 GLY E O 1
ATOM 14532 N N . ASP C 1 381 ? 207.517 137.557 189.368 1.00 20.06 381 ASP E N 1
ATOM 14533 C CA . ASP C 1 381 ? 207.261 136.657 190.485 1.00 21.67 381 ASP E CA 1
ATOM 14534 C C . ASP C 1 381 ? 208.589 136.174 191.057 1.00 20.42 381 ASP E C 1
ATOM 14535 O O . ASP C 1 381 ? 209.358 135.503 190.360 1.00 26.04 381 ASP E O 1
ATOM 14544 N N . ASN C 1 382 ? 208.849 136.498 192.323 1.00 17.84 382 ASN E N 1
ATOM 14545 C CA . ASN C 1 382 ? 210.081 136.119 192.998 1.00 15.63 382 ASN E CA 1
ATOM 14546 C C . ASN C 1 382 ? 209.763 135.286 194.233 1.00 11.08 382 ASN E C 1
ATOM 14547 O O . ASN C 1 382 ? 208.602 135.066 194.583 1.00 10.68 382 ASN E O 1
ATOM 14558 N N . ILE C 1 383 ? 210.822 134.803 194.884 1.00 10.79 383 ILE E N 1
ATOM 14559 C CA . ILE C 1 383 ? 210.737 134.146 196.186 1.00 9.85 383 ILE E CA 1
ATOM 14560 C C . ILE C 1 383 ? 211.914 134.630 197.019 1.00 11.28 383 ILE E C 1
ATOM 14561 O O . ILE C 1 383 ? 213.045 134.672 196.529 1.00 19.78 383 ILE E O 1
ATOM 14577 N N . ILE C 1 384 ? 211.655 134.987 198.273 1.00 11.20 384 ILE E N 1
ATOM 14578 C CA . ILE C 1 384 ? 212.677 135.517 199.171 1.00 12.10 384 ILE E CA 1
ATOM 14579 C C . ILE C 1 384 ? 213.036 134.437 200.182 1.00 15.89 384 ILE E C 1
ATOM 14580 O O . ILE C 1 384 ? 212.202 134.050 201.009 1.00 19.67 384 ILE E O 1
ATOM 14596 N N . TYR C 1 385 ? 214.279 133.959 200.134 1.00 15.14 385 TYR E N 1
ATOM 14597 C CA . TYR C 1 385 ? 214.778 132.944 201.056 1.00 12.77 385 TYR E CA 1
ATOM 14598 C C . TYR C 1 385 ? 215.678 133.606 202.091 1.00 15.27 385 TYR E C 1
ATOM 14599 O O . TYR C 1 385 ? 216.671 134.245 201.732 1.00 18.64 385 TYR E O 1
ATOM 14617 N N . VAL C 1 386 ? 215.336 133.446 203.370 1.00 15.43 386 VAL E N 1
ATOM 14618 C CA . VAL C 1 386 ? 216.156 133.929 204.485 1.00 18.75 386 VAL E CA 1
ATOM 14619 C C . VAL C 1 386 ? 216.334 132.749 205.438 1.00 18.80 386 VAL E C 1
ATOM 14620 O O . VAL C 1 386 ? 215.526 132.536 206.346 1.00 18.78 386 VAL E O 1
ATOM 14633 N N . GLY C 1 387 ? 217.409 131.989 205.253 1.00 16.60 387 GLY E N 1
ATOM 14634 C CA . GLY C 1 387 ? 217.589 130.760 205.998 1.00 17.08 387 GLY E CA 1
ATOM 14635 C C . GLY C 1 387 ? 216.756 129.638 205.415 1.00 22.31 387 GLY E C 1
ATOM 14636 O O . GLY C 1 387 ? 216.878 129.323 204.228 1.00 22.96 387 GLY E O 1
ATOM 14640 N N . ASP C 1 388 ? 215.913 129.021 206.241 1.00 24.81 388 ASP E N 1
ATOM 14641 C CA . ASP C 1 388 ? 214.931 128.050 205.775 1.00 23.62 388 ASP E CA 1
ATOM 14642 C C . ASP C 1 388 ? 213.589 128.698 205.470 1.00 22.29 388 ASP E C 1
ATOM 14643 O O . ASP C 1 388 ? 212.629 127.994 205.150 1.00 25.16 388 ASP E O 1
ATOM 14652 N N . LEU C 1 389 ? 213.500 130.020 205.571 1.00 17.79 389 LEU E N 1
ATOM 14653 C CA . LEU C 1 389 ? 212.258 130.729 205.328 1.00 13.92 389 LEU E CA 1
ATOM 14654 C C . LEU C 1 389 ? 212.034 130.939 203.835 1.00 18.10 389 LEU E C 1
ATOM 14655 O O . LEU C 1 389 ? 212.956 130.869 203.019 1.00 21.61 389 LEU E O 1
ATOM 14671 N N . SER C 1 390 ? 210.778 131.198 203.486 1.00 15.67 390 SER E N 1
ATOM 14672 C CA . SER C 1 390 ? 210.386 131.542 202.130 1.00 9.86 390 SER E CA 1
ATOM 14673 C C . SER C 1 390 ? 209.218 132.511 202.209 1.00 11.23 390 SER E C 1
ATOM 14674 O O . SER C 1 390 ? 208.390 132.428 203.118 1.00 15.76 390 SER E O 1
ATOM 14682 N N . GLN C 1 391 ? 209.160 133.439 201.257 1.00 9.67 391 GLN E N 1
ATOM 14683 C CA . GLN C 1 391 ? 208.053 134.391 201.204 1.00 7.68 391 GLN E CA 1
ATOM 14684 C C . GLN C 1 391 ? 207.926 134.888 199.771 1.00 6.87 391 GLN E C 1
ATOM 14685 O O . GLN C 1 391 ? 208.770 135.658 199.307 1.00 7.79 391 GLN E O 1
ATOM 14699 N N . GLN C 1 392 ? 206.875 134.452 199.084 1.00 4.35 392 GLN E N 1
ATOM 14700 C CA . GLN C 1 392 ? 206.647 134.873 197.709 1.00 4.24 392 GLN E CA 1
ATOM 14701 C C . GLN C 1 392 ? 206.518 136.387 197.628 1.00 5.03 392 GLN E C 1
ATOM 14702 O O . GLN C 1 392 ? 205.797 137.001 198.416 1.00 8.44 392 GLN E O 1
ATOM 14716 N N . TRP C 1 393 ? 207.213 136.988 196.664 1.00 6.46 393 TRP E N 1
ATOM 14717 C CA . TRP C 1 393 ? 207.144 138.423 196.432 1.00 8.08 393 TRP E CA 1
ATOM 14718 C C . TRP C 1 393 ? 206.887 138.687 194.957 1.00 16.25 393 TRP E C 1
ATOM 14719 O O . TRP C 1 393 ? 207.606 138.170 194.097 1.00 24.91 393 TRP E O 1
ATOM 14740 N N . PHE C 1 394 ? 205.861 139.485 194.671 1.00 17.88 394 PHE E N 1
ATOM 14741 C CA . PHE C 1 394 ? 205.589 139.996 193.333 1.00 15.78 394 PHE E CA 1
ATOM 14742 C C . PHE C 1 394 ? 205.959 141.472 193.328 1.00 18.98 394 PHE E C 1
ATOM 14743 O O . PHE C 1 394 ? 205.253 142.296 193.918 1.00 19.85 394 PHE E O 1
ATOM 14760 N N . GLN C 1 395 ? 207.064 141.805 192.668 1.00 24.00 395 GLN E N 1
ATOM 14761 C CA . GLN C 1 395 ? 207.530 143.184 192.578 1.00 28.92 395 GLN E CA 1
ATOM 14762 C C . GLN C 1 395 ? 206.871 143.831 191.366 1.00 32.13 395 GLN E C 1
ATOM 14763 O O . GLN C 1 395 ? 207.237 143.543 190.223 1.00 36.46 395 GLN E O 1
ATOM 14777 N N . LYS C 1 396 ? 205.892 144.692 191.618 1.00 34.49 396 LYS E N 1
ATOM 14778 C CA . LYS C 1 396 ? 205.213 145.409 190.548 1.00 34.95 396 LYS E CA 1
ATOM 14779 C C . LYS C 1 396 ? 206.175 146.343 189.823 1.00 35.33 396 LYS E C 1
ATOM 14780 O O . LYS C 1 396 ? 207.086 146.914 190.427 1.00 35.18 396 LYS E O 1
ATOM 14799 N N . GLY C 1 397 ? 205.967 146.498 188.517 1.00 35.34 397 GLY E N 1
ATOM 14800 C CA . GLY C 1 397 ? 206.686 147.462 187.716 1.00 34.72 397 GLY E CA 1
ATOM 14801 C C . GLY C 1 397 ? 207.359 146.815 186.531 1.00 42.66 397 GLY E C 1
ATOM 14802 O O . GLY C 1 397 ? 207.122 145.648 186.203 1.00 42.07 397 GLY E O 1
ATOM 14806 N N . SER C 1 398 ? 208.206 147.599 185.869 1.00 48.61 398 SER E N 1
ATOM 14807 C CA . SER C 1 398 ? 208.974 147.133 184.722 1.00 45.89 398 SER E CA 1
ATOM 14808 C C . SER C 1 398 ? 210.184 148.041 184.562 1.00 49.65 398 SER E C 1
ATOM 14809 O O . SER C 1 398 ? 210.254 149.122 185.150 1.00 54.79 398 SER E O 1
ATOM 14817 N N . THR C 1 399 ? 211.142 147.584 183.754 1.00 49.38 399 THR E N 1
ATOM 14818 C CA . THR C 1 399 ? 212.367 148.352 183.556 1.00 52.89 399 THR E CA 1
ATOM 14819 C C . THR C 1 399 ? 212.084 149.687 182.877 1.00 57.33 399 THR E C 1
ATOM 14820 O O . THR C 1 399 ? 212.701 150.706 183.212 1.00 57.47 399 THR E O 1
ATOM 14831 N N . ILE C 1 400 ? 211.164 149.702 181.909 1.00 57.98 400 ILE E N 1
ATOM 14832 C CA . ILE C 1 400 ? 210.820 150.956 181.245 1.00 54.57 400 ILE E CA 1
ATOM 14833 C C . ILE C 1 400 ? 210.227 151.935 182.246 1.00 56.89 400 ILE E C 1
ATOM 14834 O O . ILE C 1 400 ? 210.546 153.131 182.234 1.00 61.00 400 ILE E O 1
ATOM 14850 N N . GLY C 1 401 ? 209.346 151.449 183.121 1.00 52.42 401 GLY E N 1
ATOM 14851 C CA . GLY C 1 401 ? 208.791 152.315 184.146 1.00 51.82 401 GLY E CA 1
ATOM 14852 C C . GLY C 1 401 ? 209.856 152.874 185.066 1.00 54.84 401 GLY E C 1
ATOM 14853 O 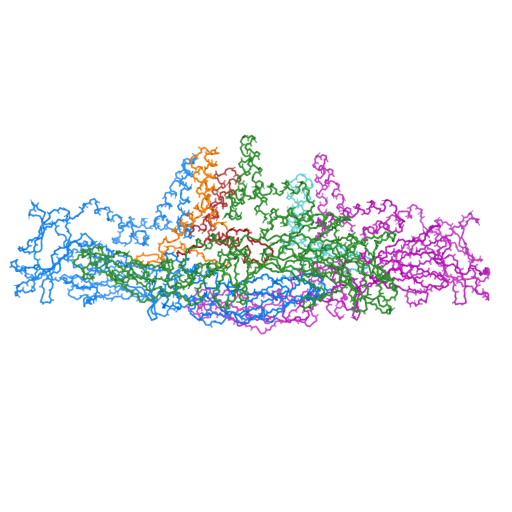O . GLY C 1 401 ? 209.798 154.039 185.462 1.00 60.50 401 GLY E O 1
ATOM 14857 N N . ARG C 1 402 ? 210.848 152.052 185.415 1.00 50.10 402 ARG E N 1
ATOM 14858 C CA . ARG C 1 402 ? 211.908 152.515 186.306 1.00 54.42 402 ARG E CA 1
ATOM 14859 C C . ARG C 1 402 ? 212.788 153.560 185.632 1.00 57.20 402 ARG E C 1
ATOM 14860 O O . ARG C 1 402 ? 213.178 154.549 186.264 1.00 61.21 402 ARG E O 1
ATOM 14881 N N . MET C 1 403 ? 213.118 153.363 184.355 1.00 55.03 403 MET E N 1
ATOM 14882 C CA . MET C 1 403 ? 213.859 154.391 183.628 1.00 57.44 403 MET E CA 1
ATOM 14883 C C . MET C 1 403 ? 213.053 155.680 183.523 1.00 57.42 403 MET E C 1
ATOM 14884 O O . MET C 1 403 ? 213.602 156.782 183.665 1.00 60.65 403 MET E O 1
ATOM 14898 N N . PHE C 1 404 ? 211.745 155.567 183.281 1.00 54.55 404 PHE E N 1
ATOM 14899 C CA . PHE C 1 404 ? 210.908 156.760 183.237 1.00 54.35 404 PHE E CA 1
ATOM 14900 C C . PHE C 1 404 ? 210.906 157.472 184.583 1.00 55.76 404 PHE E C 1
ATOM 14901 O O . PHE C 1 404 ? 210.954 158.705 184.641 1.00 58.80 404 PHE E O 1
ATOM 14918 N N . GLU C 1 405 ? 210.848 156.713 185.678 1.00 57.70 405 GLU E N 1
ATOM 14919 C CA . GLU C 1 405 ? 210.875 157.324 187.003 1.00 58.47 405 GLU E CA 1
ATOM 14920 C C . GLU C 1 405 ? 212.210 158.005 187.276 1.00 58.82 405 GLU E C 1
ATOM 14921 O O . GLU C 1 405 ? 212.253 159.077 187.886 1.00 60.22 405 GLU E O 1
ATOM 14933 N N . LYS C 1 406 ? 213.315 157.391 186.847 1.00 60.32 406 LYS E N 1
ATOM 14934 C CA . LYS C 1 406 ? 214.615 158.031 187.019 1.00 58.64 406 LYS E CA 1
ATOM 14935 C C . LYS C 1 406 ? 214.685 159.342 186.245 1.00 59.23 406 LYS E C 1
ATOM 14936 O O . LYS C 1 406 ? 215.176 160.355 186.761 1.00 62.50 406 LYS E O 1
ATOM 14955 N N . THR C 1 407 ? 214.194 159.343 185.004 1.00 60.16 407 THR E N 1
ATOM 14956 C CA . THR C 1 407 ? 214.172 160.578 184.226 1.00 59.66 407 THR E CA 1
ATOM 14957 C C . THR C 1 407 ? 213.284 161.623 184.890 1.00 58.42 407 THR E C 1
ATOM 14958 O O . THR C 1 407 ? 213.623 162.813 184.916 1.00 60.01 407 THR E O 1
ATOM 14969 N N . ARG C 1 408 ? 212.140 161.198 185.429 1.00 56.41 408 ARG E N 1
ATOM 14970 C CA . ARG C 1 408 ? 211.248 162.127 186.111 1.00 56.55 408 ARG E CA 1
ATOM 14971 C C . ARG C 1 408 ? 211.919 162.731 187.336 1.00 57.81 408 ARG E C 1
ATOM 14972 O O . ARG C 1 408 ? 211.765 163.926 187.609 1.00 60.35 408 ARG E O 1
ATOM 14993 N N . LYS C 1 409 ? 212.659 161.920 188.095 1.00 56.74 409 LYS E N 1
ATOM 14994 C CA . LYS C 1 409 ? 213.356 162.448 189.263 1.00 55.59 409 LYS E CA 1
ATOM 14995 C C . LYS C 1 409 ? 214.453 163.423 188.855 1.00 55.08 409 LYS E C 1
ATOM 14996 O O . LYS C 1 409 ? 214.650 164.450 189.512 1.00 60.23 409 LYS E O 1
ATOM 15015 N N . GLY C 1 410 ? 215.175 163.126 187.772 1.00 50.95 410 GLY E N 1
ATOM 15016 C CA . GLY C 1 410 ? 216.157 164.080 187.279 1.00 51.90 410 GLY E CA 1
ATOM 15017 C C . GLY C 1 410 ? 215.526 165.396 186.865 1.00 50.82 410 GLY E C 1
ATOM 15018 O O . GLY C 1 410 ? 216.053 166.475 187.158 1.00 51.99 410 GLY E O 1
ATOM 15022 N N . LEU C 1 411 ? 214.384 165.326 186.180 1.00 54.05 411 LEU E N 1
ATOM 15023 C CA . LEU C 1 411 ? 213.691 166.541 185.762 1.00 58.56 411 LEU E CA 1
ATOM 15024 C C . LEU C 1 411 ? 213.185 167.330 186.965 1.00 59.73 411 LEU E C 1
ATOM 15025 O O . LEU C 1 411 ? 213.267 168.564 186.989 1.00 62.77 411 LEU E O 1
ATOM 15041 N N . GLU C 1 412 ? 212.651 166.637 187.973 1.00 57.32 412 GLU E N 1
ATOM 15042 C CA . GLU C 1 412 ? 212.215 167.314 189.190 1.00 56.19 412 GLU E CA 1
ATOM 15043 C C . GLU C 1 412 ? 213.392 167.962 189.907 1.00 58.19 412 GLU E C 1
ATOM 15044 O O . GLU C 1 412 ? 213.255 169.044 190.490 1.00 62.37 412 GLU E O 1
ATOM 15056 N N . ARG C 1 413 ? 214.558 167.314 189.884 1.00 54.28 413 ARG E N 1
ATOM 15057 C CA . ARG C 1 413 ? 215.735 167.918 190.493 1.00 55.06 413 ARG E CA 1
ATOM 15058 C C . ARG C 1 413 ? 216.152 169.172 189.738 1.00 57.75 413 ARG E C 1
ATOM 15059 O O . ARG C 1 413 ? 216.542 170.170 190.351 1.00 57.77 413 ARG E O 1
ATOM 15080 N N . LEU C 1 414 ? 216.073 169.138 188.406 1.00 58.22 414 LEU E N 1
ATOM 15081 C CA . LEU C 1 414 ? 216.305 170.353 187.630 1.00 58.42 414 LEU E CA 1
ATOM 15082 C C . LEU C 1 414 ? 215.325 171.448 188.028 1.00 60.58 414 LEU E C 1
ATOM 15083 O O . LEU C 1 414 ? 215.711 172.612 188.194 1.00 61.53 414 LEU E O 1
ATOM 15099 N N . SER C 1 415 ? 214.049 171.091 188.188 1.00 60.73 415 SER E N 1
ATOM 15100 C CA . SER C 1 415 ? 213.035 172.080 188.536 1.00 60.88 415 SER E CA 1
ATOM 15101 C C . SER C 1 415 ? 213.311 172.706 189.896 1.00 58.63 415 SER E C 1
ATOM 15102 O O . SER C 1 415 ? 213.156 173.920 190.074 1.00 57.82 415 SER E O 1
ATOM 15110 N N . VAL C 1 416 ? 213.714 171.893 190.868 1.00 60.43 416 VAL E N 1
ATOM 15111 C CA . VAL C 1 416 ? 213.828 172.345 192.251 1.00 57.86 416 VAL E CA 1
ATOM 15112 C C . VAL C 1 416 ? 215.179 173.006 192.488 1.00 57.28 416 VAL E C 1
ATOM 15113 O O . VAL C 1 416 ? 215.251 174.201 192.794 1.00 55.99 416 VAL E O 1
ATOM 15126 N N . VAL C 1 417 ? 216.257 172.235 192.353 1.00 59.59 417 VAL E N 1
ATOM 15127 C CA . VAL C 1 417 ? 217.584 172.760 192.657 1.00 57.88 417 VAL E CA 1
ATOM 15128 C C . VAL C 1 417 ? 218.055 173.691 191.548 1.00 59.97 417 VAL E C 1
ATOM 15129 O O . VAL C 1 417 ? 218.443 174.837 191.799 1.00 58.15 417 VAL E O 1
ATOM 15142 N N . GLY C 1 418 ? 218.028 173.213 190.307 1.00 60.12 418 GLY E N 1
ATOM 15143 C CA . GLY C 1 418 ? 218.408 174.029 189.171 1.00 60.68 418 GLY E CA 1
ATOM 15144 C C . GLY C 1 418 ? 219.759 173.666 188.592 1.00 66.63 418 GLY E C 1
ATOM 15145 O O . GLY C 1 418 ? 220.023 172.498 188.296 1.00 69.78 418 GLY E O 1
ATOM 15149 N N . GLU C 1 419 ? 220.625 174.667 188.425 1.00 68.20 419 GLU E N 1
ATOM 15150 C CA . GLU C 1 419 ? 221.881 174.449 187.718 1.00 65.00 419 GLU E CA 1
ATOM 15151 C C . GLU C 1 419 ? 222.765 173.436 188.431 1.00 67.09 419 GLU E C 1
ATOM 15152 O O . GLU C 1 419 ? 223.589 172.776 187.787 1.00 71.74 419 GLU E O 1
ATOM 15164 N N . HIS C 1 420 ? 222.620 173.297 189.750 1.00 66.17 420 HIS E N 1
ATOM 15165 C CA . HIS C 1 420 ? 223.490 172.407 190.507 1.00 64.76 420 HIS E CA 1
ATOM 15166 C C . HIS C 1 420 ? 223.151 170.936 190.313 1.00 61.93 420 HIS E C 1
ATOM 15167 O O . HIS C 1 420 ? 223.932 170.081 190.740 1.00 66.34 420 HIS E O 1
ATOM 15181 N N . ALA C 1 421 ? 222.017 170.618 189.687 1.00 59.43 421 ALA E N 1
ATOM 15182 C CA . ALA C 1 421 ? 221.623 169.224 189.533 1.00 62.24 421 ALA E CA 1
ATOM 15183 C C . ALA C 1 421 ? 222.563 168.451 188.620 1.00 67.03 421 ALA E C 1
ATOM 15184 O O . ALA C 1 421 ? 222.568 167.217 188.661 1.00 71.01 421 ALA E O 1
ATOM 15191 N N . TRP C 1 422 ? 223.349 169.142 187.794 1.00 64.97 422 TRP E N 1
ATOM 15192 C CA . TRP C 1 422 ? 224.277 168.475 186.894 1.00 64.93 422 TRP E CA 1
ATOM 15193 C C . TRP C 1 422 ? 225.516 167.954 187.608 1.00 67.06 422 TRP E C 1
ATOM 15194 O O . TRP C 1 422 ? 226.281 167.193 187.008 1.00 70.56 422 TRP E O 1
ATOM 15215 N N . ASP C 1 423 ? 225.726 168.339 188.863 1.00 64.13 423 ASP E N 1
ATOM 15216 C CA . ASP C 1 423 ? 226.854 167.871 189.655 1.00 67.09 423 ASP E CA 1
ATOM 15217 C C . ASP C 1 423 ? 226.507 166.672 190.526 1.00 65.28 423 ASP E C 1
ATOM 15218 O O . ASP C 1 423 ? 227.349 166.237 191.317 1.00 68.30 423 ASP E O 1
ATOM 15227 N N . PHE C 1 424 ? 225.297 166.131 190.406 1.00 61.73 424 PHE E N 1
ATOM 15228 C CA . PHE C 1 424 ? 224.847 165.055 191.280 1.00 57.63 424 PHE E CA 1
ATOM 15229 C C . PHE C 1 424 ? 225.395 163.727 190.771 1.00 60.69 424 PHE E C 1
ATOM 15230 O O . PHE C 1 424 ? 225.096 163.316 189.645 1.00 65.31 424 PHE E O 1
ATOM 15247 N N . GLY C 1 425 ? 226.194 163.059 191.597 1.00 58.66 425 GLY E N 1
ATOM 15248 C CA . GLY C 1 425 ? 226.793 161.796 191.190 1.00 58.44 425 GLY E CA 1
ATOM 15249 C C . GLY C 1 425 ? 227.616 161.908 189.927 1.00 67.12 425 GLY E C 1
ATOM 15250 O O . GLY C 1 425 ? 227.555 161.020 189.068 1.00 71.55 425 GLY E O 1
ATOM 15254 N N . SER C 1 426 ? 228.391 162.981 189.795 1.00 70.41 426 SER E N 1
ATOM 15255 C CA . SER C 1 426 ? 229.171 163.252 188.597 1.00 78.38 426 SER E CA 1
ATOM 15256 C C . SER C 1 426 ? 230.657 163.102 188.893 1.00 82.14 426 SER E C 1
ATOM 15257 O O . SER C 1 426 ? 231.154 163.607 189.905 1.00 78.45 426 SER E O 1
ATOM 15265 N N . VAL C 1 427 ? 231.362 162.400 188.002 1.00 81.28 427 VAL E N 1
ATOM 15266 C CA . VAL C 1 427 ? 232.811 162.253 188.102 1.00 88.35 427 VAL E CA 1
ATOM 15267 C C . VAL C 1 427 ? 233.552 163.364 187.371 1.00 91.38 427 VAL E C 1
ATOM 15268 O O . VAL C 1 427 ? 234.790 163.417 187.437 1.00 87.42 427 VAL E O 1
ATOM 15281 N N . GLY C 1 428 ? 232.838 164.262 186.697 1.00 90.45 428 GLY E N 1
ATOM 15282 C CA . GLY C 1 428 ? 233.462 165.239 185.830 1.00 86.18 428 GLY E CA 1
ATOM 15283 C C . GLY C 1 428 ? 232.810 165.229 184.465 1.00 89.26 428 GLY E C 1
ATOM 15284 O O . GLY C 1 428 ? 231.624 165.551 184.334 1.00 89.27 428 GLY E O 1
ATOM 15288 N N . GLY C 1 429 ? 233.567 164.860 183.441 1.00 89.01 429 GLY E N 1
ATOM 15289 C CA . GLY C 1 429 ? 233.011 164.745 182.114 1.00 86.48 429 GLY E CA 1
ATOM 15290 C C . GLY C 1 429 ? 232.809 166.093 181.452 1.00 82.72 429 GLY E C 1
ATOM 15291 O O . GLY C 1 429 ? 233.161 167.153 181.977 1.00 80.56 429 GLY E O 1
ATOM 15295 N N . ILE C 1 430 ? 232.209 166.036 180.266 1.00 82.25 430 ILE E N 1
ATOM 15296 C CA . ILE C 1 430 ? 231.952 167.216 179.459 1.00 84.00 430 ILE E CA 1
ATOM 15297 C C . ILE C 1 430 ? 230.468 167.560 179.426 1.00 82.38 430 ILE E C 1
ATOM 15298 O O . ILE C 1 430 ? 230.104 168.738 179.408 1.00 80.59 430 ILE E O 1
ATOM 15314 N N . LEU C 1 431 ? 229.595 166.549 179.423 1.00 77.87 431 LEU E N 1
ATOM 15315 C CA . LEU C 1 431 ? 228.161 166.819 179.399 1.00 74.59 431 LEU E CA 1
ATOM 15316 C C . LEU C 1 431 ? 227.738 167.606 180.632 1.00 73.03 431 LEU E C 1
ATOM 15317 O O . LEU C 1 431 ? 226.979 168.578 180.533 1.00 72.74 431 LEU E O 1
ATOM 15333 N N . SER C 1 432 ? 228.238 167.212 181.806 1.00 76.24 432 SER E N 1
ATOM 15334 C CA . SER C 1 432 ? 227.914 167.928 183.033 1.00 76.16 432 SER E CA 1
ATOM 15335 C C . SER C 1 432 ? 228.439 169.358 183.025 1.00 76.42 432 SER E C 1
ATOM 15336 O O . SER C 1 432 ? 227.996 170.167 183.846 1.00 79.09 432 SER E O 1
ATOM 15344 N N . SER C 1 433 ? 229.369 169.688 182.128 1.00 71.10 433 SER E N 1
ATOM 15345 C CA . SER C 1 433 ? 229.899 171.043 182.047 1.00 72.29 433 SER E CA 1
ATOM 15346 C C . SER C 1 433 ? 229.178 171.876 180.990 1.00 70.87 433 SER E C 1
ATOM 15347 O O . SER C 1 433 ? 228.782 173.015 181.259 1.00 71.06 433 SER E O 1
ATOM 15355 N N . VAL C 1 434 ? 228.994 171.325 179.787 1.00 70.52 434 VAL E N 1
ATOM 15356 C CA . VAL C 1 434 ? 228.274 172.060 178.750 1.00 68.26 434 VAL E CA 1
ATOM 15357 C C . VAL C 1 434 ? 226.827 172.284 179.166 1.00 66.48 434 VAL E C 1
ATOM 15358 O O . VAL C 1 434 ? 226.283 173.385 179.009 1.00 66.75 434 VAL E O 1
ATOM 15371 N N . GLY C 1 435 ? 226.177 171.247 179.701 1.00 63.30 435 GLY E N 1
ATOM 15372 C CA . GLY C 1 435 ? 224.811 171.410 180.165 1.00 58.19 435 GLY E CA 1
ATOM 15373 C C . GLY C 1 435 ? 224.705 172.416 181.293 1.00 59.91 435 GLY E C 1
ATOM 15374 O O . GLY C 1 435 ? 223.764 173.210 181.342 1.00 62.40 435 GLY E O 1
ATOM 15378 N N . LYS C 1 436 ? 225.670 172.399 182.215 1.00 59.26 436 LYS E N 1
ATOM 15379 C CA . LYS C 1 436 ? 225.653 173.362 183.311 1.00 61.62 436 LYS E CA 1
ATOM 15380 C C . LYS C 1 436 ? 225.813 174.787 182.799 1.00 64.88 436 LYS E C 1
ATOM 15381 O O . LYS C 1 436 ? 225.125 175.699 183.268 1.00 64.83 436 LYS E O 1
ATOM 15400 N N . ALA C 1 437 ? 226.717 175.004 181.841 1.00 64.70 437 ALA E N 1
ATOM 15401 C CA . ALA C 1 437 ? 226.888 176.344 181.287 1.00 60.36 437 ALA E CA 1
ATOM 15402 C C . ALA C 1 437 ? 225.630 176.805 180.558 1.00 63.73 437 ALA E C 1
ATOM 15403 O O . ALA C 1 437 ? 225.207 177.962 180.697 1.00 67.54 437 ALA E O 1
ATOM 15410 N N . ILE C 1 438 ? 225.019 175.915 179.774 1.00 57.53 438 ILE E N 1
ATOM 15411 C CA . ILE C 1 438 ? 223.793 176.275 179.067 1.00 57.16 438 ILE E CA 1
ATOM 15412 C C . ILE C 1 438 ? 222.692 176.619 180.060 1.00 62.25 438 ILE E C 1
ATOM 15413 O O . ILE C 1 438 ? 221.947 177.589 179.875 1.00 64.84 438 ILE E O 1
ATOM 15429 N N . HIS C 1 439 ? 222.563 175.825 181.124 1.00 61.31 439 HIS E N 1
ATOM 15430 C CA . HIS C 1 439 ? 221.542 176.100 182.125 1.00 61.21 439 HIS E CA 1
ATOM 15431 C C . HIS C 1 439 ? 221.816 177.420 182.831 1.00 62.34 439 HIS E C 1
ATOM 15432 O O . HIS C 1 439 ? 220.884 178.165 183.143 1.00 65.67 439 HIS E O 1
ATOM 15446 N N . THR C 1 440 ? 223.086 177.724 183.101 1.00 62.85 440 THR E N 1
ATOM 15447 C CA . THR C 1 440 ? 223.422 179.004 183.716 1.00 64.91 440 THR E CA 1
ATOM 15448 C C . THR C 1 440 ? 222.994 180.157 182.820 1.00 66.60 440 THR E C 1
ATOM 15449 O O . THR C 1 440 ? 222.397 181.135 183.284 1.00 65.52 440 THR E O 1
ATOM 15460 N N . VAL C 1 441 ? 223.286 180.053 181.522 1.00 63.18 441 VAL E N 1
ATOM 15461 C CA . VAL C 1 441 ? 222.921 181.120 180.592 1.00 63.70 441 VAL E CA 1
ATOM 15462 C C . VAL C 1 441 ? 221.406 181.288 180.544 1.00 64.64 441 VAL E C 1
ATOM 15463 O O . VAL C 1 441 ? 220.880 182.409 180.628 1.00 64.73 441 VAL E O 1
ATOM 15476 N N . LEU C 1 442 ? 220.681 180.175 180.400 1.00 63.07 442 LEU E N 1
ATOM 15477 C CA . LEU C 1 442 ? 219.228 180.254 180.302 1.00 61.65 442 LEU E CA 1
ATOM 15478 C C . LEU C 1 442 ? 218.617 180.807 181.582 1.00 65.23 442 LEU E C 1
ATOM 15479 O O . LEU C 1 442 ? 217.711 181.645 181.530 1.00 70.37 442 LEU E O 1
ATOM 15495 N N . GLY C 1 443 ? 219.092 180.351 182.742 1.00 61.96 443 GLY E N 1
ATOM 15496 C CA . GLY C 1 443 ? 218.576 180.872 183.993 1.00 60.19 443 GLY E CA 1
ATOM 15497 C C . GLY C 1 443 ? 218.865 182.348 184.167 1.00 62.37 443 GLY E C 1
ATOM 15498 O O . GLY C 1 443 ? 218.012 183.103 184.633 1.00 66.23 443 GLY E O 1
ATOM 15502 N N . GLY C 1 444 ? 220.068 182.784 183.788 1.00 61.08 444 GLY E N 1
ATOM 15503 C CA . GLY C 1 444 ? 220.384 184.198 183.885 1.00 61.82 444 GLY E CA 1
ATOM 15504 C C . GLY C 1 444 ? 219.464 185.048 183.032 1.00 62.13 444 GLY E C 1
ATOM 15505 O O . GLY C 1 444 ? 218.917 186.051 183.496 1.00 61.88 444 GLY E O 1
ATOM 15509 N N . ALA C 1 445 ? 219.267 184.646 181.774 1.00 61.97 445 ALA E N 1
ATOM 15510 C CA . ALA C 1 445 ? 218.380 185.407 180.898 1.00 59.15 445 ALA E CA 1
ATOM 15511 C C . ALA C 1 445 ? 216.944 185.394 181.415 1.00 64.69 445 ALA E C 1
ATOM 15512 O O . ALA C 1 445 ? 216.266 186.433 181.430 1.00 65.19 445 ALA E O 1
ATOM 15519 N N . PHE C 1 446 ? 216.466 184.226 181.849 1.00 64.01 446 PHE E N 1
ATOM 15520 C CA . PHE C 1 446 ? 215.087 184.105 182.303 1.00 62.69 446 PHE E CA 1
ATOM 15521 C C . PHE C 1 446 ? 214.850 184.935 183.558 1.00 66.54 446 PHE E C 1
ATOM 15522 O O . PHE C 1 446 ? 213.796 185.561 183.703 1.00 70.21 446 PHE E O 1
ATOM 15539 N N . ASN C 1 447 ? 215.818 184.951 184.477 1.00 64.58 447 ASN E N 1
ATOM 15540 C CA . ASN C 1 447 ? 215.695 185.775 185.672 1.00 66.23 447 ASN E CA 1
ATOM 15541 C C . ASN C 1 447 ? 215.766 187.255 185.327 1.00 66.67 447 ASN E C 1
ATOM 15542 O O . ASN C 1 447 ? 215.021 188.066 185.890 1.00 68.64 447 ASN E O 1
ATOM 15553 N N . THR C 1 448 ? 216.648 187.630 184.398 1.00 64.52 448 THR E N 1
ATOM 15554 C CA . THR C 1 448 ? 216.782 189.037 184.044 1.00 66.38 448 THR E CA 1
ATOM 15555 C C . THR C 1 448 ? 215.495 189.571 183.433 1.00 66.99 448 THR E C 1
ATOM 15556 O O . THR C 1 448 ? 215.089 190.705 183.715 1.00 67.92 448 THR E O 1
ATOM 15567 N N . LEU C 1 449 ? 214.837 188.772 182.593 1.00 63.40 449 LEU E N 1
ATOM 15568 C CA . LEU C 1 449 ? 213.597 189.231 181.973 1.00 63.77 449 LEU E CA 1
ATOM 15569 C C . LEU C 1 449 ? 212.405 189.089 182.915 1.00 66.94 449 LEU E C 1
ATOM 15570 O O . LEU C 1 449 ? 211.760 190.081 183.269 1.00 68.08 449 LEU E O 1
ATOM 15586 N N . PHE C 1 450 ? 212.097 187.859 183.334 1.00 66.98 450 PHE E N 1
ATOM 15587 C CA . PHE C 1 450 ? 210.880 187.563 184.080 1.00 64.48 450 PHE E CA 1
ATOM 15588 C C . PHE C 1 450 ? 211.166 187.219 185.539 1.00 65.17 450 PHE E C 1
ATOM 15589 O O . PHE C 1 450 ? 210.547 186.311 186.100 1.00 65.90 450 PHE E O 1
ATOM 15606 N N . GLY C 1 451 ? 212.101 187.932 186.168 1.00 63.72 451 GLY E N 1
ATOM 15607 C CA . GLY C 1 451 ? 212.437 187.630 187.551 1.00 64.40 451 GLY E CA 1
ATOM 15608 C C . GLY C 1 451 ? 211.262 187.803 188.495 1.00 67.28 451 GLY E C 1
ATOM 15609 O O . GLY C 1 451 ? 210.979 186.932 189.322 1.00 67.96 451 GLY E O 1
ATOM 15613 N N . GLY C 1 452 ? 210.558 188.926 188.382 1.00 66.94 452 GLY E N 1
ATOM 15614 C CA . GLY C 1 452 ? 209.485 189.249 189.305 1.00 62.86 452 GLY E CA 1
ATOM 15615 C C . GLY C 1 452 ? 208.100 189.157 188.702 1.00 61.62 452 GLY E C 1
ATOM 15616 O O . GLY C 1 452 ? 207.156 189.767 189.213 1.00 61.70 452 GLY E O 1
ATOM 15620 N N . VAL C 1 453 ? 207.959 188.398 187.624 1.00 62.18 453 VAL E N 1
ATOM 15621 C CA . VAL C 1 453 ? 206.687 188.254 186.926 1.00 60.68 453 VAL E CA 1
ATOM 15622 C C . VAL C 1 453 ? 206.034 186.956 187.371 1.00 61.92 453 VAL E C 1
ATOM 15623 O O . VAL C 1 453 ? 206.709 185.978 187.713 1.00 63.02 453 VAL E O 1
ATOM 15636 N N . GLY C 1 454 ? 204.701 186.948 187.378 1.00 59.32 454 GLY E N 1
ATOM 15637 C CA . GLY C 1 454 ? 203.965 185.811 187.883 1.00 57.95 454 GLY E CA 1
ATOM 15638 C C . GLY C 1 454 ? 203.798 184.700 186.865 1.00 61.80 454 GLY E C 1
ATOM 15639 O O . GLY C 1 454 ? 204.169 184.812 185.698 1.00 66.38 454 GLY E O 1
ATOM 15643 N N . PHE C 1 455 ? 203.213 183.600 187.340 1.00 60.26 455 PHE E N 1
ATOM 15644 C CA . PHE C 1 455 ? 203.019 182.425 186.497 1.00 63.00 455 PHE E CA 1
ATOM 15645 C C . PHE C 1 455 ? 202.089 182.734 185.329 1.00 63.37 455 PHE E C 1
ATOM 15646 O O . PHE C 1 455 ? 202.393 182.416 184.172 1.00 65.89 455 PHE E O 1
ATOM 15663 N N . ILE C 1 456 ? 200.946 183.364 185.613 1.00 60.61 456 ILE E N 1
ATOM 15664 C CA . ILE C 1 456 ? 199.981 183.658 184.553 1.00 60.66 456 ILE E CA 1
ATOM 15665 C C . ILE C 1 456 ? 200.560 184.601 183.507 1.00 63.13 456 ILE E C 1
ATOM 15666 O O . ILE C 1 456 ? 200.474 184.285 182.309 1.00 65.32 456 ILE E O 1
ATOM 15682 N N . PRO C 1 457 ? 201.125 185.758 183.862 1.00 62.07 457 PRO E N 1
ATOM 15683 C CA . PRO C 1 457 ? 201.707 186.624 182.822 1.00 62.75 457 PRO E CA 1
ATOM 15684 C C . PRO C 1 457 ? 202.847 185.969 182.065 1.00 63.38 457 PRO E C 1
ATOM 15685 O O . PRO C 1 457 ? 203.016 186.237 180.872 1.00 63.07 457 PRO E O 1
ATOM 15696 N N . LYS C 1 458 ? 203.645 185.123 182.721 1.00 63.05 458 LYS E N 1
ATOM 15697 C CA . LYS C 1 458 ? 204.717 184.426 182.015 1.00 61.33 458 LYS E CA 1
ATOM 15698 C C . LYS C 1 458 ? 204.159 183.464 180.976 1.00 62.92 458 LYS E C 1
ATOM 15699 O O . LYS C 1 458 ? 204.657 183.407 179.845 1.00 64.96 458 LYS E O 1
ATOM 15718 N N . MET C 1 459 ? 203.118 182.709 181.333 1.00 63.60 459 MET E N 1
ATOM 15719 C CA . MET C 1 459 ? 202.471 181.849 180.346 1.00 66.96 459 MET E CA 1
ATOM 15720 C C . MET C 1 459 ? 201.880 182.677 179.210 1.00 66.65 459 MET E C 1
ATOM 15721 O O . MET C 1 459 ? 201.970 182.294 178.038 1.00 68.29 459 MET E O 1
ATOM 15735 N N . LEU C 1 460 ? 201.268 183.815 179.541 1.00 64.68 460 LEU E N 1
ATOM 15736 C CA . LEU C 1 460 ? 200.690 184.672 178.511 1.00 63.71 460 LEU E CA 1
ATOM 15737 C C . LEU C 1 460 ? 201.756 185.171 177.543 1.00 64.69 460 LEU E C 1
ATOM 15738 O O . LEU C 1 460 ? 201.553 185.159 176.324 1.00 66.45 460 LEU E O 1
ATOM 15754 N N . LEU C 1 461 ? 202.898 185.620 178.068 1.00 64.53 461 LEU E N 1
ATOM 15755 C CA . LEU C 1 461 ? 203.968 186.113 177.207 1.00 63.83 461 LEU E CA 1
ATOM 15756 C C . LEU C 1 461 ? 204.554 184.990 176.359 1.00 66.22 461 LEU E C 1
ATOM 15757 O O . LEU C 1 461 ? 204.885 185.195 175.184 1.00 68.04 461 LEU E O 1
ATOM 15773 N N . GLY C 1 462 ? 204.705 183.797 176.939 1.00 64.93 462 GLY E N 1
ATOM 15774 C CA . GLY C 1 462 ? 205.161 182.665 176.150 1.00 64.26 462 GLY E CA 1
ATOM 15775 C C . GLY C 1 462 ? 204.222 182.350 175.002 1.00 65.55 462 GLY E C 1
ATOM 15776 O O . GLY C 1 462 ? 204.661 182.118 173.871 1.00 70.84 462 GLY E O 1
ATOM 15780 N N . VAL C 1 463 ? 202.914 182.353 175.272 1.00 64.35 463 VAL E N 1
ATOM 15781 C CA . VAL C 1 463 ? 201.939 182.112 174.213 1.00 67.41 463 VAL E CA 1
ATOM 15782 C C . VAL C 1 463 ? 202.014 183.208 173.158 1.00 66.70 463 VAL E C 1
ATOM 15783 O O . VAL C 1 463 ? 201.908 182.938 171.955 1.00 66.04 463 VAL E O 1
ATOM 15796 N N . ALA C 1 464 ? 202.181 184.461 173.587 1.00 66.47 464 ALA E N 1
ATOM 15797 C CA . ALA C 1 464 ? 202.251 185.561 172.633 1.00 66.29 464 ALA E CA 1
ATOM 15798 C C . ALA C 1 464 ? 203.459 185.419 171.718 1.00 68.97 464 ALA E C 1
ATOM 15799 O O . ALA C 1 464 ? 203.357 185.632 170.504 1.00 71.42 464 ALA E O 1
ATOM 15806 N N . LEU C 1 465 ? 204.614 185.062 172.281 1.00 68.49 465 LEU E N 1
ATOM 15807 C CA . LEU C 1 465 ? 205.804 184.860 171.460 1.00 67.99 465 LEU E CA 1
ATOM 15808 C C . LEU C 1 465 ? 205.628 183.683 170.511 1.00 67.15 465 LEU E C 1
ATOM 15809 O O . LEU C 1 465 ? 206.039 183.748 169.345 1.00 70.96 465 LEU E O 1
ATOM 15825 N N . VAL C 1 466 ? 205.028 182.591 170.989 1.00 66.76 466 VAL E N 1
ATOM 15826 C CA . VAL C 1 466 ? 204.793 181.449 170.110 1.00 70.09 466 VAL E CA 1
ATOM 15827 C C . VAL C 1 466 ? 203.903 181.859 168.944 1.00 71.80 466 VAL E C 1
ATOM 15828 O O . VAL C 1 466 ? 204.161 181.497 167.789 1.00 73.98 466 VAL E O 1
ATOM 15841 N N . TRP C 1 467 ? 202.844 182.620 169.225 1.00 71.96 467 TRP E N 1
ATOM 15842 C CA . TRP C 1 467 ? 201.944 183.038 168.157 1.00 72.55 467 TRP E CA 1
ATOM 15843 C C . TRP C 1 467 ? 202.640 183.989 167.193 1.00 73.00 467 TRP E C 1
ATOM 15844 O O . TRP C 1 467 ? 202.418 183.921 165.980 1.00 76.41 467 TRP E O 1
ATOM 15865 N N . LEU C 1 468 ? 203.478 184.889 167.714 1.00 73.04 468 LEU E N 1
ATOM 15866 C CA . LEU C 1 468 ? 204.228 185.784 166.842 1.00 74.79 468 LEU E CA 1
ATOM 15867 C C . LEU C 1 468 ? 205.132 184.993 165.908 1.00 77.40 468 LEU E C 1
ATOM 15868 O O . LEU C 1 468 ? 205.217 185.291 164.710 1.00 80.51 468 LEU E O 1
ATOM 15884 N N . GLY C 1 469 ? 205.809 183.974 166.437 1.00 78.04 469 GLY E N 1
ATOM 15885 C CA . GLY C 1 469 ? 206.635 183.131 165.589 1.00 78.96 469 GLY E CA 1
ATOM 15886 C C . GLY C 1 469 ? 205.825 182.383 164.548 1.00 78.85 469 GLY E C 1
ATOM 15887 O O . GLY C 1 469 ? 206.248 182.247 163.398 1.00 83.50 469 GLY E O 1
ATOM 15891 N N . LEU C 1 470 ? 204.650 181.882 164.938 1.00 76.28 470 LEU E N 1
ATOM 15892 C CA . LEU C 1 470 ? 203.814 181.151 163.989 1.00 78.07 470 LEU E CA 1
ATOM 15893 C C . LEU C 1 470 ? 203.316 182.060 162.874 1.00 79.88 470 LEU E C 1
ATOM 15894 O O . LEU C 1 470 ? 203.263 181.653 161.707 1.00 82.22 470 LEU E O 1
ATOM 15910 N N . ASN C 1 471 ? 202.939 183.295 163.211 1.00 80.20 471 ASN E N 1
ATOM 15911 C CA . ASN C 1 471 ? 202.367 184.202 162.220 1.00 81.65 471 ASN E CA 1
ATOM 15912 C C . ASN C 1 471 ? 203.449 184.810 161.334 1.00 83.33 471 ASN E C 1
ATOM 15913 O O . ASN C 1 471 ? 203.404 184.684 160.106 1.00 83.93 471 ASN E O 1
ATOM 15924 N N . ALA C 1 472 ? 204.427 185.484 161.940 1.00 84.85 472 ALA E N 1
ATOM 15925 C CA . ALA C 1 472 ? 205.499 186.093 161.166 1.00 91.08 472 ALA E CA 1
ATOM 15926 C C . ALA C 1 472 ? 206.234 185.023 160.373 1.00 91.18 472 ALA E C 1
ATOM 15927 O O . ALA C 1 472 ? 206.719 184.039 160.940 1.00 88.19 472 ALA E O 1
ATOM 15934 N N . ARG C 1 473 ? 206.323 185.224 159.061 1.00 92.63 473 ARG E N 1
ATOM 15935 C CA . ARG C 1 473 ? 206.802 184.202 158.141 1.00 95.50 473 ARG E CA 1
ATOM 15936 C C . ARG C 1 473 ? 208.291 184.332 157.833 1.00 93.10 473 ARG E C 1
ATOM 15937 O O . ARG C 1 473 ? 208.821 183.541 157.046 1.00 85.11 473 ARG E O 1
ATOM 15958 N N . ASN C 1 474 ? 208.976 185.303 158.431 1.00 96.32 474 ASN E N 1
ATOM 15959 C CA . ASN C 1 474 ? 210.418 185.405 158.257 1.00 99.35 474 ASN E CA 1
ATOM 15960 C C . ASN C 1 474 ? 211.098 184.226 158.950 1.00 100.98 474 ASN E C 1
ATOM 15961 O O . ASN C 1 474 ? 210.733 183.890 160.085 1.00 99.71 474 ASN E O 1
ATOM 15972 N N . PRO C 1 475 ? 212.080 183.571 158.313 1.00 98.85 475 PRO E N 1
ATOM 15973 C CA . PRO C 1 475 ? 212.718 182.410 158.952 1.00 95.98 475 PRO E CA 1
ATOM 15974 C C . PRO C 1 475 ? 213.358 182.726 160.297 1.00 96.35 475 PRO E C 1
ATOM 15975 O O . PRO C 1 475 ? 213.032 182.094 161.307 1.00 100.31 475 PRO E O 1
ATOM 15986 N N . THR C 1 476 ? 214.273 183.697 160.322 1.00 94.71 476 THR E N 1
ATOM 15987 C CA . THR C 1 476 ? 215.044 183.956 161.534 1.00 97.55 476 THR E CA 1
ATOM 15988 C C . THR C 1 476 ? 214.147 184.405 162.685 1.00 100.06 476 THR E C 1
ATOM 15989 O O . THR C 1 476 ? 214.233 183.869 163.797 1.00 97.46 476 THR E O 1
ATOM 16000 N N . MET C 1 477 ? 213.278 185.388 162.439 1.00 100.00 477 MET E N 1
ATOM 16001 C CA . MET C 1 477 ? 212.425 185.894 163.509 1.00 97.25 477 MET E CA 1
ATOM 16002 C C . MET C 1 477 ? 211.437 184.833 163.969 1.00 93.29 477 MET E C 1
ATOM 16003 O O . MET C 1 477 ? 211.178 184.695 165.169 1.00 91.57 477 MET E O 1
ATOM 16017 N N . SER C 1 478 ? 210.864 184.082 163.029 1.00 89.90 478 SER E N 1
ATOM 16018 C CA . SER C 1 478 ? 209.936 183.018 163.395 1.00 89.85 478 SER E CA 1
ATOM 16019 C C . SER C 1 478 ? 210.618 181.986 164.284 1.00 90.13 478 SER E C 1
ATOM 16020 O O . SER C 1 478 ? 210.077 181.587 165.323 1.00 89.79 478 SER E O 1
ATOM 16028 N N . MET C 1 479 ? 211.816 181.545 163.892 1.00 92.19 479 MET E N 1
ATOM 16029 C CA . MET C 1 479 ? 212.535 180.563 164.695 1.00 90.57 479 MET E CA 1
ATOM 16030 C C . MET C 1 479 ? 212.870 181.120 166.071 1.00 86.89 479 MET E C 1
ATOM 16031 O O . MET C 1 479 ? 212.697 180.434 167.085 1.00 85.00 479 MET E O 1
ATOM 16045 N N . THR C 1 480 ? 213.347 182.365 166.128 1.00 83.66 480 THR E N 1
ATOM 16046 C CA . THR C 1 480 ? 213.682 182.967 167.413 1.00 83.64 480 THR E CA 1
ATOM 16047 C C . THR C 1 480 ? 212.464 183.019 168.325 1.00 85.46 480 THR E C 1
ATOM 16048 O O . THR C 1 480 ? 212.531 182.621 169.494 1.00 82.30 480 THR E O 1
ATOM 16059 N N . PHE C 1 481 ? 211.337 183.507 167.804 1.00 86.81 481 PHE E N 1
ATOM 16060 C CA . PHE C 1 481 ? 210.142 183.630 168.629 1.00 81.45 481 PHE E CA 1
ATOM 16061 C C . PHE C 1 481 ? 209.651 182.269 169.097 1.00 80.60 481 PHE E C 1
ATOM 16062 O O . PHE C 1 481 ? 209.314 182.098 170.273 1.00 82.47 481 PHE E O 1
ATOM 16079 N N . LEU C 1 482 ? 209.609 181.282 168.199 1.00 77.89 482 LEU E N 1
ATOM 16080 C CA . LEU C 1 482 ? 209.134 179.961 168.598 1.00 75.70 482 LEU E CA 1
ATOM 16081 C C . LEU C 1 482 ? 210.034 179.362 169.670 1.00 79.01 482 LEU E C 1
ATOM 16082 O O . LEU C 1 482 ? 209.552 178.830 170.678 1.00 77.89 482 LEU E O 1
ATOM 16098 N N . ALA C 1 483 ? 211.352 179.451 169.477 1.00 78.77 483 ALA E N 1
ATOM 16099 C CA . ALA C 1 483 ? 212.275 178.866 170.443 1.00 74.75 483 ALA E CA 1
ATOM 16100 C C . ALA C 1 483 ? 212.176 179.559 171.795 1.00 75.46 483 ALA E C 1
ATOM 16101 O O . ALA C 1 483 ? 212.132 178.895 172.837 1.00 78.91 483 ALA E O 1
ATOM 16108 N N . VAL C 1 484 ? 212.129 180.893 171.804 1.00 72.25 484 VAL E N 1
ATOM 16109 C CA . VAL C 1 484 ? 212.076 181.615 173.072 1.00 75.82 484 VAL E CA 1
ATOM 16110 C C . VAL C 1 484 ? 210.754 181.351 173.780 1.00 77.10 484 VAL E C 1
ATOM 16111 O O . VAL C 1 484 ? 210.713 181.192 175.006 1.00 77.33 484 VAL E O 1
ATOM 16124 N N . GLY C 1 485 ? 209.653 181.303 173.029 1.00 72.78 485 GLY E N 1
ATOM 16125 C CA . GLY C 1 485 ? 208.372 180.988 173.638 1.00 70.75 485 GLY E CA 1
ATOM 16126 C C . GLY C 1 485 ? 208.340 179.595 174.236 1.00 74.42 485 GLY E C 1
ATOM 16127 O O . GLY C 1 485 ? 207.815 179.392 175.335 1.00 75.42 485 GLY E O 1
ATOM 16131 N N . ALA C 1 486 ? 208.900 178.613 173.523 1.00 76.91 486 ALA E N 1
ATOM 16132 C CA . ALA C 1 486 ? 208.956 177.258 174.060 1.00 76.36 486 ALA E CA 1
ATOM 16133 C C . ALA C 1 486 ? 209.816 177.200 175.315 1.00 75.16 486 ALA E C 1
ATOM 16134 O O . ALA C 1 486 ? 209.462 176.527 176.292 1.00 77.32 486 ALA E O 1
ATOM 16141 N N . LEU C 1 487 ? 210.955 177.896 175.309 1.00 73.57 487 LEU E N 1
ATOM 16142 C CA . LEU C 1 487 ? 211.795 177.943 176.502 1.00 74.05 487 LEU E CA 1
ATOM 16143 C C . LEU C 1 487 ? 211.047 178.565 177.673 1.00 75.82 487 LEU E C 1
ATOM 16144 O O . LEU C 1 487 ? 211.124 178.066 178.800 1.00 78.71 487 LEU E O 1
ATOM 16160 N N . THR C 1 488 ? 210.319 179.657 177.428 1.00 75.03 488 THR E N 1
ATOM 16161 C CA . THR C 1 488 ? 209.563 180.294 178.501 1.00 77.07 488 THR E CA 1
ATOM 16162 C C . THR C 1 488 ? 208.493 179.358 179.049 1.00 75.25 488 THR E C 1
ATOM 16163 O O . THR C 1 488 ? 208.328 179.236 180.270 1.00 75.66 488 THR E O 1
ATOM 16174 N N . LEU C 1 489 ? 207.762 178.678 178.162 1.00 73.40 489 LEU E N 1
ATOM 16175 C CA . LEU C 1 489 ? 206.713 177.769 178.614 1.00 75.66 489 LEU E CA 1
ATOM 16176 C C . LEU C 1 489 ? 207.289 176.616 179.426 1.00 77.89 489 LEU E C 1
ATOM 16177 O O . LEU C 1 489 ? 206.726 176.232 180.456 1.00 81.63 489 LEU E O 1
ATOM 16193 N N . MET C 1 490 ? 208.408 176.041 178.975 1.00 77.60 490 MET E N 1
ATOM 16194 C CA . MET C 1 490 ? 209.009 174.933 179.710 1.00 80.60 490 MET E CA 1
ATOM 16195 C C . MET C 1 490 ? 209.581 175.390 181.048 1.00 81.12 490 MET E C 1
ATOM 16196 O O . MET C 1 490 ? 209.433 174.695 182.060 1.00 81.92 490 MET E O 1
ATOM 16210 N N . MET C 1 491 ? 210.238 176.550 181.079 1.00 77.61 491 MET E N 1
ATOM 16211 C CA . MET C 1 491 ? 210.925 176.993 182.285 1.00 76.69 491 MET E CA 1
ATOM 16212 C C . MET C 1 491 ? 209.973 177.547 183.337 1.00 78.68 491 MET E C 1
ATOM 16213 O O . MET C 1 491 ? 210.262 177.442 184.534 1.00 76.17 491 MET E O 1
ATOM 16227 N N . THR C 1 492 ? 208.845 178.135 182.929 1.00 80.19 492 THR E N 1
ATOM 16228 C CA . THR C 1 492 ? 207.939 178.731 183.904 1.00 79.63 492 THR E CA 1
ATOM 16229 C C . THR C 1 492 ? 207.217 177.693 184.751 1.00 82.00 492 THR E C 1
ATOM 16230 O O . THR C 1 492 ? 206.631 178.058 185.777 1.00 78.00 492 THR E O 1
ATOM 16241 N N . MET C 1 493 ? 207.243 176.421 184.358 1.00 84.69 493 MET E N 1
ATOM 16242 C CA . MET C 1 493 ? 206.615 175.353 185.140 1.00 85.86 493 MET E CA 1
ATOM 16243 C C . MET C 1 493 ? 207.619 174.809 186.160 1.00 85.22 493 MET E C 1
ATOM 16244 O O . MET C 1 493 ? 208.144 173.700 186.048 1.00 73.59 493 MET E O 1
ATOM 16258 N N . GLY C 1 494 ? 207.877 175.629 187.175 1.00 82.50 494 GLY E N 1
ATOM 16259 C CA . GLY C 1 494 ? 208.803 175.271 188.234 1.00 71.46 494 GLY E CA 1
ATOM 16260 C C . GLY C 1 494 ? 210.118 176.019 188.142 1.00 67.26 494 GLY E C 1
ATOM 16261 O O . GLY C 1 494 ? 210.154 177.187 187.756 1.00 65.70 494 GLY E O 1
ATOM 16265 N N . SER D 2 1 ? 195.140 203.112 202.568 1.00 53.13 1 SER F N 1
ATOM 16266 C CA . SER D 2 1 ? 195.092 201.975 201.609 1.00 51.96 1 SER F CA 1
ATOM 16267 C C . SER D 2 1 ? 196.502 201.462 201.354 1.00 54.31 1 SER F C 1
ATOM 16268 O O . SER D 2 1 ? 197.189 201.931 200.448 1.00 53.94 1 SER F O 1
ATOM 16278 N N . VAL D 2 2 ? 196.931 200.496 202.161 1.00 53.04 2 VAL F N 1
ATOM 16279 C CA . VAL D 2 2 ? 198.277 199.942 202.073 1.00 50.88 2 VAL F CA 1
ATOM 16280 C C . VAL D 2 2 ? 198.250 198.835 201.027 1.00 49.86 2 VAL F C 1
ATOM 16281 O O . VAL D 2 2 ? 197.531 197.844 201.176 1.00 46.03 2 VAL F O 1
ATOM 16294 N N . VAL D 2 3 ? 199.034 199.003 199.966 1.00 51.44 3 VAL F N 1
ATOM 16295 C CA . VAL D 2 3 ? 199.138 198.016 198.897 1.00 53.43 3 VAL F CA 1
ATOM 16296 C C . VAL D 2 3 ? 200.518 197.385 198.988 1.00 51.42 3 VAL F C 1
ATOM 16297 O O . VAL D 2 3 ? 201.535 198.080 198.880 1.00 48.07 3 VAL F O 1
ATOM 16310 N N . ILE D 2 4 ? 200.547 196.073 199.192 1.00 49.16 4 ILE F N 1
ATOM 16311 C CA . ILE D 2 4 ? 201.788 195.335 199.400 1.00 46.89 4 ILE F CA 1
ATOM 16312 C C . ILE D 2 4 ? 201.964 194.368 198.233 1.00 48.49 4 ILE F C 1
ATOM 16313 O O . ILE D 2 4 ? 201.225 193.378 198.138 1.00 47.88 4 ILE F O 1
ATOM 16329 N N . PRO D 2 5 ? 202.905 194.611 197.319 1.00 48.70 5 PRO F N 1
ATOM 16330 C CA . PRO D 2 5 ? 203.032 193.732 196.150 1.00 47.96 5 PRO F CA 1
ATOM 16331 C C . PRO D 2 5 ? 203.325 192.291 196.541 1.00 50.09 5 PRO F C 1
ATOM 16332 O O . PRO D 2 5 ? 204.068 192.016 197.487 1.00 53.58 5 PRO F O 1
ATOM 16343 N N . THR D 2 6 ? 202.736 191.367 195.787 1.00 47.67 6 THR F N 1
ATOM 16344 C CA . THR D 2 6 ? 202.892 189.949 196.073 1.00 53.88 6 THR F CA 1
ATOM 16345 C C . THR D 2 6 ? 204.332 189.510 195.838 1.00 54.28 6 THR F C 1
ATOM 16346 O O . THR D 2 6 ? 205.034 190.037 194.971 1.00 54.46 6 THR F O 1
ATOM 16357 N N . HIS D 2 7 ? 204.767 188.530 196.624 1.00 51.12 7 HIS F N 1
ATOM 16358 C CA . HIS D 2 7 ? 206.127 188.002 196.536 1.00 51.10 7 HIS F CA 1
ATOM 16359 C C . HIS D 2 7 ? 206.176 187.026 195.366 1.00 57.65 7 HIS F C 1
ATOM 16360 O O . HIS D 2 7 ? 205.796 185.861 195.496 1.00 58.03 7 HIS F O 1
ATOM 16374 N N . ALA D 2 8 ? 206.641 187.505 194.214 1.00 60.04 8 ALA F N 1
ATOM 16375 C CA . ALA D 2 8 ? 206.620 186.736 192.978 1.00 62.56 8 ALA F CA 1
ATOM 16376 C C . ALA D 2 8 ? 207.927 186.005 192.700 1.00 65.96 8 ALA F C 1
ATOM 16377 O O . ALA D 2 8 ? 208.042 185.352 191.657 1.00 67.50 8 ALA F O 1
ATOM 16384 N N . GLN D 2 9 ? 208.907 186.092 193.594 1.00 64.09 9 GLN F N 1
ATOM 16385 C CA . GLN D 2 9 ? 210.183 185.425 193.387 1.00 62.05 9 GLN F CA 1
ATOM 16386 C C . GLN D 2 9 ? 210.080 183.949 193.745 1.00 63.42 9 GLN F C 1
ATOM 16387 O O . GLN D 2 9 ? 209.447 183.577 194.737 1.00 60.82 9 GLN F O 1
ATOM 16401 N N . LYS D 2 10 ? 210.713 183.108 192.930 1.00 66.02 10 LYS F N 1
ATOM 16402 C CA . LYS D 2 10 ? 210.740 181.663 193.127 1.00 62.29 10 LYS F CA 1
ATOM 16403 C C . LYS D 2 10 ? 212.177 181.182 193.270 1.00 62.09 10 LYS F C 1
ATOM 16404 O O . LYS D 2 10 ? 212.529 180.075 192.855 1.00 62.12 10 LYS F O 1
ATOM 16423 N N . ASP D 2 11 ? 213.028 182.014 193.865 1.00 61.96 11 ASP F N 1
ATOM 16424 C CA . ASP D 2 11 ? 214.457 181.746 193.959 1.00 59.55 11 ASP F CA 1
ATOM 16425 C C . ASP D 2 11 ? 214.845 180.981 195.216 1.00 55.14 11 ASP F C 1
ATOM 16426 O O . ASP D 2 11 ? 216.034 180.719 195.418 1.00 58.07 11 ASP F O 1
ATOM 16435 N N . MET D 2 12 ? 213.882 180.624 196.064 1.00 53.29 12 MET F N 1
ATOM 16436 C CA . MET D 2 12 ? 214.187 180.029 197.354 1.00 53.76 12 MET F CA 1
ATOM 16437 C C . MET D 2 12 ? 213.313 178.831 197.687 1.00 52.60 12 MET F C 1
ATOM 16438 O O . MET D 2 12 ? 213.525 178.206 198.731 1.00 47.95 12 MET F O 1
ATOM 16452 N N . VAL D 2 13 ? 212.336 178.498 196.845 1.00 54.13 13 VAL F N 1
ATOM 16453 C CA . VAL D 2 13 ? 211.452 177.381 197.139 1.00 52.29 13 VAL F CA 1
ATOM 16454 C C . VAL D 2 13 ? 212.205 176.076 196.929 1.00 50.69 13 VAL F C 1
ATOM 16455 O O . VAL D 2 13 ? 212.858 175.874 195.897 1.00 50.86 13 VAL F O 1
ATOM 16468 N N . GLY D 2 14 ? 212.131 175.190 197.918 1.00 45.52 14 GLY F N 1
ATOM 16469 C CA . GLY D 2 14 ? 212.779 173.897 197.833 1.00 43.80 14 GLY F CA 1
ATOM 16470 C C . GLY D 2 14 ? 211.797 172.759 198.000 1.00 45.59 14 GLY F C 1
ATOM 16471 O O . GLY D 2 14 ? 210.844 172.637 197.226 1.00 42.94 14 GLY F O 1
ATOM 16475 N N . ARG D 2 15 ? 212.016 171.920 199.012 1.00 48.05 15 ARG F N 1
ATOM 16476 C CA . ARG D 2 15 ? 211.143 170.790 199.290 1.00 45.49 15 ARG F CA 1
ATOM 16477 C C . ARG D 2 15 ? 210.417 170.916 200.621 1.00 45.15 15 ARG F C 1
ATOM 16478 O O . ARG D 2 15 ? 209.644 170.018 200.973 1.00 45.08 15 ARG F O 1
ATOM 16499 N N . GLY D 2 16 ? 210.629 172.002 201.364 1.00 43.22 16 GLY F N 1
ATOM 16500 C CA . GLY D 2 16 ? 209.957 172.201 202.629 1.00 43.46 16 GLY F CA 1
ATOM 16501 C C . GLY D 2 16 ? 208.584 172.823 202.467 1.00 46.95 16 GLY F C 1
ATOM 16502 O O . GLY D 2 16 ? 208.132 173.147 201.370 1.00 49.31 16 GLY F O 1
ATOM 16506 N N . HIS D 2 17 ? 207.906 172.989 203.600 1.00 45.19 17 HIS F N 1
ATOM 16507 C CA . HIS D 2 17 ? 206.563 173.547 203.590 1.00 41.40 17 HIS F CA 1
ATOM 16508 C C . HIS D 2 17 ? 206.601 175.030 203.238 1.00 37.18 17 HIS F C 1
ATOM 16509 O O . HIS D 2 17 ? 207.571 175.736 203.525 1.00 34.20 17 HIS F O 1
ATOM 16523 N N . ALA D 2 18 ? 205.529 175.496 202.604 1.00 38.71 18 ALA F N 1
ATOM 16524 C CA . ALA D 2 18 ? 205.407 176.876 202.166 1.00 34.07 18 ALA F CA 1
ATOM 16525 C C . ALA D 2 18 ? 204.121 177.482 202.712 1.00 37.94 18 ALA F C 1
ATOM 16526 O O . ALA D 2 18 ? 203.260 176.783 203.252 1.00 36.66 18 ALA F O 1
ATOM 16533 N N . TRP D 2 19 ? 204.000 178.799 202.567 1.00 37.33 19 TRP F N 1
ATOM 16534 C CA . TRP D 2 19 ? 202.860 179.539 203.100 1.00 33.60 19 TRP F CA 1
ATOM 16535 C C . TRP D 2 19 ? 201.823 179.713 201.996 1.00 37.02 19 TRP F C 1
ATOM 16536 O O . TRP D 2 19 ? 202.089 180.367 200.983 1.00 38.87 19 TRP F O 1
ATOM 16557 N N . LEU D 2 20 ? 200.645 179.125 202.195 1.00 36.29 20 LEU F N 1
ATOM 16558 C CA . LEU D 2 20 ? 199.513 179.264 201.281 1.00 39.56 20 LEU F CA 1
ATOM 16559 C C . LEU D 2 20 ? 199.946 179.050 199.831 1.00 45.83 20 LEU F C 1
ATOM 16560 O O . LEU D 2 20 ? 199.851 179.938 198.983 1.00 50.80 20 LEU F O 1
ATOM 16576 N N . LYS D 2 21 ? 200.424 177.840 199.554 1.00 48.35 21 LYS F N 1
ATOM 16577 C CA . LYS D 2 21 ? 200.875 177.508 198.209 1.00 53.72 21 LYS F CA 1
ATOM 16578 C C . LYS D 2 21 ? 199.709 177.548 197.230 1.00 61.17 21 LYS F C 1
ATOM 16579 O O . LYS D 2 21 ? 198.632 177.010 197.503 1.00 58.75 21 LYS F O 1
ATOM 16598 N N . GLY D 2 22 ? 199.929 178.187 196.086 1.00 61.81 22 GLY F N 1
ATOM 16599 C CA . GLY D 2 22 ? 198.920 178.213 195.037 1.00 56.06 22 GLY F CA 1
ATOM 16600 C C . GLY D 2 22 ? 197.611 178.841 195.459 1.00 58.69 22 GLY F C 1
ATOM 16601 O O . GLY D 2 22 ? 196.541 178.342 195.091 1.00 59.82 22 GLY F O 1
ATOM 16605 N N . ASP D 2 23 ? 197.669 179.928 196.227 1.00 58.30 23 ASP F N 1
ATOM 16606 C CA . ASP D 2 23 ? 196.467 180.625 196.664 1.00 56.73 23 ASP F CA 1
ATOM 16607 C C . ASP D 2 23 ? 196.140 181.844 195.816 1.00 59.28 23 ASP F C 1
ATOM 16608 O O . ASP D 2 23 ? 194.964 182.204 195.701 1.00 59.99 23 ASP F O 1
ATOM 16617 N N . ASN D 2 24 ? 197.146 182.486 195.216 1.00 58.09 24 ASN F N 1
ATOM 16618 C CA . ASN D 2 24 ? 196.877 183.623 194.340 1.00 54.83 24 ASN F CA 1
ATOM 16619 C C . ASN D 2 24 ? 196.059 183.203 193.128 1.00 54.98 24 ASN F C 1
ATOM 16620 O O . ASN D 2 24 ? 195.141 183.917 192.714 1.00 57.98 24 ASN F O 1
ATOM 16631 N N . ILE D 2 25 ? 196.385 182.054 192.536 1.00 50.23 25 ILE F N 1
ATOM 16632 C CA . ILE D 2 25 ? 195.632 181.577 191.380 1.00 50.63 25 ILE F CA 1
ATOM 16633 C C . ILE D 2 25 ? 194.184 181.311 191.767 1.00 52.92 25 ILE F C 1
ATOM 16634 O O . ILE D 2 25 ? 193.249 181.674 191.039 1.00 56.15 25 ILE F O 1
ATOM 16650 N N . ARG D 2 26 ? 193.977 180.664 192.913 1.00 47.99 26 ARG F N 1
ATOM 16651 C CA . ARG D 2 26 ? 192.623 180.381 193.369 1.00 47.76 26 ARG F CA 1
ATOM 16652 C C . ARG D 2 26 ? 191.853 181.671 193.614 1.00 50.07 26 ARG F C 1
ATOM 16653 O O . ARG D 2 26 ? 190.673 181.777 193.259 1.00 51.12 26 ARG F O 1
ATOM 16674 N N . ASP D 2 27 ? 192.508 182.666 194.216 1.00 51.41 27 ASP F N 1
ATOM 16675 C CA . ASP D 2 27 ? 191.846 183.943 194.459 1.00 50.47 27 ASP F CA 1
ATOM 16676 C C . ASP D 2 27 ? 191.496 184.638 193.149 1.00 49.12 27 ASP F C 1
ATOM 16677 O O . ASP D 2 27 ? 190.415 185.219 193.019 1.00 52.79 27 ASP F O 1
ATOM 16686 N N . HIS D 2 28 ? 192.399 184.589 192.167 1.00 45.88 28 HIS F N 1
ATOM 16687 C CA . HIS D 2 28 ? 192.106 185.178 190.863 1.00 42.55 28 HIS F CA 1
ATOM 16688 C C . HIS D 2 28 ? 190.889 184.520 190.230 1.00 41.75 28 HIS F C 1
ATOM 16689 O O . HIS D 2 28 ? 189.989 185.206 189.727 1.00 45.98 28 HIS F O 1
ATOM 16703 N N . VAL D 2 29 ? 190.847 183.188 190.245 1.00 43.68 29 VAL F N 1
ATOM 16704 C CA . VAL D 2 29 ? 189.728 182.478 189.635 1.00 45.18 29 VAL F CA 1
ATOM 16705 C C . VAL D 2 29 ? 188.431 182.820 190.354 1.00 44.41 29 VAL F C 1
ATOM 16706 O O . VAL D 2 29 ? 187.396 183.064 189.721 1.00 47.82 29 VAL F O 1
ATOM 16719 N N . THR D 2 30 ? 188.463 182.837 191.689 1.00 44.28 30 THR F N 1
ATOM 16720 C CA . THR D 2 30 ? 187.257 183.146 192.445 1.00 45.15 30 THR F CA 1
ATOM 16721 C C . THR D 2 30 ? 186.779 184.562 192.152 1.00 41.59 30 THR F C 1
ATOM 16722 O O . THR D 2 30 ? 185.579 184.795 191.978 1.00 42.21 30 THR F O 1
ATOM 16733 N N . ARG D 2 31 ? 187.706 185.520 192.085 1.00 40.49 31 ARG F N 1
ATOM 16734 C CA . ARG D 2 31 ? 187.332 186.900 191.799 1.00 43.34 31 ARG F CA 1
ATOM 16735 C C . ARG D 2 31 ? 186.685 187.009 190.426 1.00 45.22 31 ARG F C 1
ATOM 16736 O O . ARG D 2 31 ? 185.639 187.653 190.263 1.00 47.03 31 ARG F O 1
ATOM 16757 N N . VAL D 2 32 ? 187.298 186.380 189.422 1.00 42.62 32 VAL F N 1
ATOM 16758 C CA . VAL D 2 32 ? 186.782 186.485 188.061 1.00 36.09 32 VAL F CA 1
ATOM 16759 C C . VAL D 2 32 ? 185.398 185.854 187.976 1.00 37.93 32 VAL F C 1
ATOM 16760 O O . VAL D 2 32 ? 184.473 186.420 187.383 1.00 48.71 32 VAL F O 1
ATOM 16773 N N . GLU D 2 33 ? 185.233 184.672 188.575 1.00 37.35 33 GLU F N 1
ATOM 16774 C CA . GLU D 2 33 ? 183.938 184.000 188.530 1.00 39.00 33 GLU F CA 1
ATOM 16775 C C . GLU D 2 33 ? 182.872 184.806 189.266 1.00 40.80 33 GLU F C 1
ATOM 16776 O O . GLU D 2 33 ? 181.731 184.921 188.797 1.00 42.24 33 GLU F O 1
ATOM 16788 N N . GLY D 2 34 ? 183.222 185.374 190.422 1.00 39.26 34 GLY F N 1
ATOM 16789 C CA . GLY D 2 34 ? 182.259 186.170 191.161 1.00 38.17 34 GLY F CA 1
ATOM 16790 C C . GLY D 2 34 ? 181.820 187.400 190.395 1.00 40.25 34 GLY F C 1
ATOM 16791 O O . GLY D 2 34 ? 180.634 187.736 190.370 1.00 44.50 34 GLY F O 1
ATOM 16795 N N . TRP D 2 35 ? 182.769 188.092 189.759 1.00 37.02 35 TRP F N 1
ATOM 16796 C CA . TRP D 2 35 ? 182.394 189.218 188.911 1.00 34.98 35 TRP F CA 1
ATOM 16797 C C . TRP D 2 35 ? 181.505 188.762 187.765 1.00 34.19 35 TRP F C 1
ATOM 16798 O O . TRP D 2 35 ? 180.512 189.422 187.441 1.00 39.13 35 TRP F O 1
ATOM 16819 N N . MET D 2 36 ? 181.840 187.629 187.145 1.00 34.36 36 MET F N 1
ATOM 16820 C CA . MET D 2 36 ? 181.082 187.170 185.987 1.00 32.53 36 MET F CA 1
ATOM 16821 C C . MET D 2 36 ? 179.675 186.732 186.367 1.00 30.30 36 MET F C 1
ATOM 16822 O O . MET D 2 36 ? 178.791 186.689 185.505 1.00 31.13 36 MET F O 1
ATOM 16836 N N . TRP D 2 37 ? 179.443 186.395 187.635 1.00 32.01 37 TRP F N 1
ATOM 16837 C CA . TRP D 2 37 ? 178.108 185.986 188.053 1.00 32.00 37 TRP F CA 1
ATOM 16838 C C . TRP D 2 37 ? 177.225 187.152 188.475 1.00 33.70 37 TRP F C 1
ATOM 16839 O O . TRP D 2 37 ? 176.028 186.947 188.704 1.00 32.87 37 TRP F O 1
ATOM 16860 N N . LYS D 2 38 ? 177.777 188.357 188.592 1.00 35.18 38 LYS F N 1
ATOM 16861 C CA . LYS D 2 38 ? 176.997 189.544 188.904 1.00 30.58 38 LYS F CA 1
ATOM 16862 C C . LYS D 2 38 ? 176.827 190.461 187.702 1.00 35.36 38 LYS F C 1
ATOM 16863 O O . LYS D 2 38 ? 176.177 191.504 187.821 1.00 42.31 38 LYS F O 1
ATOM 16882 N N . ASN D 2 39 ? 177.392 190.102 186.552 1.00 33.25 39 ASN F N 1
ATOM 16883 C CA . ASN D 2 39 ? 177.332 190.892 185.329 1.00 22.64 39 ASN F CA 1
ATOM 16884 C C . ASN D 2 39 ? 176.980 190.002 184.147 1.00 21.46 39 ASN F C 1
ATOM 16885 O O . ASN D 2 39 ? 177.643 190.012 183.109 1.00 27.93 39 ASN F O 1
ATOM 16896 N N . LYS D 2 40 ? 175.926 189.200 184.301 1.00 17.66 40 LYS F N 1
ATOM 16897 C CA . LYS D 2 40 ? 175.567 188.241 183.260 1.00 19.38 40 LYS F CA 1
ATOM 16898 C C . LYS D 2 40 ? 175.277 188.947 181.943 1.00 20.14 40 LYS F C 1
ATOM 16899 O O . LYS D 2 40 ? 175.757 188.535 180.882 1.00 29.03 40 LYS F O 1
ATOM 16918 N N . LEU D 2 41 ? 174.493 190.024 181.994 1.00 18.06 41 LEU F N 1
ATOM 16919 C CA . LEU D 2 41 ? 174.082 190.698 180.767 1.00 17.81 41 LEU F CA 1
ATOM 16920 C C . LEU D 2 41 ? 175.261 191.403 180.103 1.00 19.26 41 LEU F C 1
ATOM 16921 O O . LEU D 2 41 ? 175.390 191.374 178.875 1.00 24.91 41 LEU F O 1
ATOM 16937 N N . LEU D 2 42 ? 176.146 192.023 180.890 1.00 17.36 42 LEU F N 1
ATOM 16938 C CA . LEU D 2 42 ? 177.332 192.646 180.304 1.00 20.21 42 LEU F CA 1
ATOM 16939 C C . LEU D 2 42 ? 178.253 191.606 179.676 1.00 25.23 42 LEU F C 1
ATOM 16940 O O . LEU D 2 42 ? 178.821 191.836 178.601 1.00 32.45 42 LEU F O 1
ATOM 16956 N N . THR D 2 43 ? 178.427 190.461 180.337 1.00 23.84 43 THR F N 1
ATOM 16957 C CA . THR D 2 43 ? 179.269 189.406 179.780 1.00 24.74 43 THR F CA 1
ATOM 16958 C C . THR D 2 43 ? 178.682 188.863 178.483 1.00 24.25 43 THR F C 1
ATOM 16959 O O . THR D 2 43 ? 179.406 188.649 177.503 1.00 27.99 43 THR F O 1
ATOM 16970 N N . VAL D 2 44 ? 177.367 188.636 178.455 1.00 20.96 44 VAL F N 1
ATOM 16971 C CA . VAL D 2 44 ? 176.729 188.184 177.222 1.00 20.20 44 VAL F CA 1
ATOM 16972 C C . VAL D 2 44 ? 176.898 189.230 176.131 1.00 22.46 44 VAL F C 1
ATOM 16973 O O . VAL D 2 44 ? 177.128 188.898 174.962 1.00 30.57 44 VAL F O 1
ATOM 16986 N N . ALA D 2 45 ? 176.769 190.509 176.488 1.00 22.43 45 ALA F N 1
ATOM 16987 C CA . ALA D 2 45 ? 176.942 191.567 175.503 1.00 22.82 45 ALA F CA 1
ATOM 16988 C C . ALA D 2 45 ? 178.342 191.537 174.912 1.00 24.71 45 ALA F C 1
ATOM 16989 O O . ALA D 2 45 ? 178.505 191.625 173.693 1.00 32.04 45 ALA F O 1
ATOM 16996 N N . VAL D 2 46 ? 179.365 191.402 175.756 1.00 22.05 46 VAL F N 1
ATOM 16997 C CA . VAL D 2 46 ? 180.737 191.365 175.252 1.00 23.98 46 VAL F CA 1
ATOM 16998 C C . VAL D 2 46 ? 180.948 190.145 174.363 1.00 28.96 46 VAL F C 1
ATOM 16999 O O . VAL D 2 46 ? 181.571 190.235 173.294 1.00 35.25 46 VAL F O 1
ATOM 17012 N N . VAL D 2 47 ? 180.442 188.985 174.788 1.00 29.20 47 VAL F N 1
ATOM 17013 C CA . VAL D 2 47 ? 180.641 187.765 174.009 1.00 29.72 47 VAL F CA 1
ATOM 17014 C C . VAL D 2 47 ? 179.995 187.900 172.637 1.00 31.87 47 VAL F C 1
ATOM 17015 O O . VAL D 2 47 ? 180.626 187.626 171.610 1.00 41.66 47 VAL F O 1
ATOM 17028 N N . ALA D 2 48 ? 178.735 188.339 172.591 1.00 26.06 48 ALA F N 1
ATOM 17029 C CA . ALA D 2 48 ? 178.070 188.487 171.300 1.00 27.15 48 ALA F CA 1
ATOM 17030 C C . ALA D 2 48 ? 178.695 189.599 170.469 1.00 35.74 48 ALA F C 1
ATOM 17031 O O . ALA D 2 48 ? 178.715 189.510 169.237 1.00 47.67 48 ALA F O 1
ATOM 17038 N N . LEU D 2 49 ? 179.210 190.646 171.113 1.00 33.11 49 LEU F N 1
ATOM 17039 C CA . LEU D 2 49 ? 179.832 191.738 170.377 1.00 35.88 49 LEU F CA 1
ATOM 17040 C C . LEU D 2 49 ? 181.089 191.258 169.662 1.00 37.84 49 LEU F C 1
ATOM 17041 O O . LEU D 2 49 ? 181.295 191.555 168.480 1.00 43.88 49 LEU F O 1
ATOM 17057 N N . ALA D 2 50 ? 181.935 190.497 170.360 1.00 37.40 50 ALA F N 1
ATOM 17058 C CA . ALA D 2 50 ? 183.121 189.943 169.711 1.00 39.74 50 ALA F CA 1
ATOM 17059 C C . ALA D 2 50 ? 182.742 188.868 168.700 1.00 38.23 50 ALA F C 1
ATOM 17060 O O . ALA D 2 50 ? 183.424 188.694 167.684 1.00 41.94 50 ALA F O 1
ATOM 17067 N N . TRP D 2 51 ? 181.659 188.136 168.963 1.00 35.99 51 TRP F N 1
ATOM 17068 C CA . TRP D 2 51 ? 181.157 187.166 167.996 1.00 38.45 51 TRP F CA 1
ATOM 17069 C C . TRP D 2 51 ? 180.816 187.838 166.672 1.00 44.99 51 TRP F C 1
ATOM 17070 O O . TRP D 2 51 ? 181.277 187.414 165.606 1.00 49.58 51 TRP F O 1
ATOM 17091 N N . LEU D 2 52 ? 180.013 188.899 166.726 1.00 43.78 52 LEU F N 1
ATOM 17092 C CA . LEU D 2 52 ? 179.523 189.534 165.510 1.00 45.37 52 LEU F CA 1
ATOM 17093 C C . LEU D 2 52 ? 180.597 190.380 164.833 1.00 42.44 52 LEU F C 1
ATOM 17094 O O . LEU D 2 52 ? 180.716 190.360 163.603 1.00 44.51 52 LEU F O 1
ATOM 17110 N N . MET D 2 53 ? 181.387 191.126 165.606 1.00 42.76 53 MET F N 1
ATOM 17111 C CA . MET D 2 53 ? 182.312 192.092 165.026 1.00 47.16 53 MET F CA 1
ATOM 17112 C C . MET D 2 53 ? 183.550 191.456 164.408 1.00 51.77 53 MET F C 1
ATOM 17113 O O . MET D 2 53 ? 184.188 192.093 163.563 1.00 56.99 53 MET F O 1
ATOM 17127 N N . LEU D 2 54 ? 183.909 190.234 164.796 1.00 48.76 54 LEU F N 1
ATOM 17128 C CA . LEU D 2 54 ? 185.152 189.616 164.356 1.00 48.35 54 LEU F CA 1
ATOM 17129 C C . LEU D 2 54 ? 184.876 188.232 163.787 1.00 53.58 54 LEU F C 1
ATOM 17130 O O . LEU D 2 54 ? 183.932 187.547 164.189 1.00 54.02 54 LEU F O 1
ATOM 17146 N N . ASP D 2 55 ? 185.718 187.831 162.832 1.00 56.75 55 ASP F N 1
ATOM 17147 C CA . ASP D 2 55 ? 185.685 186.486 162.278 1.00 56.64 55 ASP F CA 1
ATOM 17148 C C . ASP D 2 55 ? 186.895 185.651 162.667 1.00 58.35 55 ASP F C 1
ATOM 17149 O O . ASP D 2 55 ? 186.828 184.420 162.585 1.00 58.53 55 ASP F O 1
ATOM 17158 N N . SER D 2 56 ? 187.987 186.285 163.086 1.00 58.72 56 SER F N 1
ATOM 17159 C CA . SER D 2 56 ? 189.174 185.562 163.524 1.00 58.63 56 SER F CA 1
ATOM 17160 C C . SER D 2 56 ? 188.922 184.953 164.899 1.00 58.18 56 SER F C 1
ATOM 17161 O O . SER D 2 56 ? 188.776 185.680 165.886 1.00 62.12 56 SER F O 1
ATOM 17169 N N . TRP D 2 57 ? 188.884 183.620 164.968 1.00 51.97 57 TRP F N 1
ATOM 17170 C CA . TRP D 2 57 ? 188.445 182.957 166.193 1.00 53.23 57 TRP F CA 1
ATOM 17171 C C . TRP D 2 57 ? 189.344 183.315 167.371 1.00 50.15 57 TRP F C 1
ATOM 17172 O O . TRP D 2 57 ? 188.857 183.603 168.475 1.00 57.16 57 TRP F O 1
ATOM 17193 N N . MET D 2 58 ? 190.661 183.310 167.157 1.00 45.69 58 MET F N 1
ATOM 17194 C CA . MET D 2 58 ? 191.574 183.651 168.241 1.00 48.49 58 MET F CA 1
ATOM 17195 C C . MET D 2 58 ? 191.361 185.083 168.706 1.00 52.16 58 MET F C 1
ATOM 17196 O O . MET D 2 58 ? 191.515 185.383 169.892 1.00 53.47 58 MET F O 1
ATOM 17210 N N . ALA D 2 59 ? 191.026 185.987 167.783 1.00 52.74 59 ALA F N 1
ATOM 17211 C CA . ALA D 2 59 ? 190.717 187.356 168.182 1.00 53.52 59 ALA F CA 1
ATOM 17212 C C . ALA D 2 59 ? 189.501 187.390 169.097 1.00 50.66 59 ALA F C 1
ATOM 17213 O O . ALA D 2 59 ? 189.504 188.079 170.125 1.00 48.96 59 ALA F O 1
ATOM 17220 N N . ARG D 2 60 ? 188.457 186.636 168.749 1.00 46.55 60 ARG F N 1
ATOM 17221 C CA . ARG D 2 60 ? 187.292 186.532 169.618 1.00 44.32 60 ARG F CA 1
ATOM 17222 C C . ARG D 2 60 ? 187.701 186.086 171.013 1.00 47.35 60 ARG F C 1
ATOM 17223 O O . ARG D 2 60 ? 187.361 186.727 172.017 1.00 51.08 60 ARG F O 1
ATOM 17244 N N . VAL D 2 61 ? 188.440 184.979 171.091 1.00 47.36 61 VAL F N 1
ATOM 17245 C CA . VAL D 2 61 ? 188.729 184.387 172.393 1.00 47.85 61 VAL F CA 1
ATOM 17246 C C . VAL D 2 61 ? 189.637 185.297 173.210 1.00 47.54 61 VAL F C 1
ATOM 17247 O O . VAL D 2 61 ? 189.437 185.466 174.419 1.00 52.78 61 VAL F O 1
ATOM 17260 N N . THR D 2 62 ? 190.648 185.894 172.577 1.00 44.04 62 THR F N 1
ATOM 17261 C CA . THR D 2 62 ? 191.560 186.752 173.320 1.00 47.20 62 THR F CA 1
ATOM 17262 C C . THR D 2 62 ? 190.856 188.017 173.790 1.00 48.65 62 THR F C 1
ATOM 17263 O O . THR D 2 62 ? 191.107 188.492 174.902 1.00 50.33 62 THR F O 1
ATOM 17274 N N . VAL D 2 63 ? 189.953 188.570 172.974 1.00 48.22 63 VAL F N 1
ATOM 17275 C CA . VAL D 2 63 ? 189.183 189.727 173.418 1.00 49.89 63 VAL F CA 1
ATOM 17276 C C . VAL D 2 63 ? 188.318 189.358 174.614 1.00 50.82 63 VAL F C 1
ATOM 17277 O O . VAL D 2 63 ? 188.234 190.111 175.593 1.00 51.39 63 VAL F O 1
ATOM 17290 N N . ILE D 2 64 ? 187.659 188.199 174.559 1.00 47.90 64 ILE F N 1
ATOM 17291 C CA . ILE D 2 64 ? 186.794 187.794 175.664 1.00 44.06 64 ILE F CA 1
ATOM 17292 C C . ILE D 2 64 ? 187.611 187.624 176.940 1.00 45.01 64 ILE F C 1
ATOM 17293 O O . ILE D 2 64 ? 187.237 188.119 178.010 1.00 47.33 64 ILE F O 1
ATOM 17309 N N . LEU D 2 65 ? 188.741 186.920 176.845 1.00 45.81 65 LEU F N 1
ATOM 17310 C CA . LEU D 2 65 ? 189.576 186.710 178.024 1.00 48.67 65 LEU F CA 1
ATOM 17311 C C . LEU D 2 65 ? 190.109 188.027 178.570 1.00 47.58 65 LEU F C 1
ATOM 17312 O O . LEU D 2 65 ? 190.132 188.234 179.787 1.00 50.36 65 LEU F O 1
ATOM 17328 N N . LEU D 2 66 ? 190.545 188.932 177.691 1.00 46.98 66 LEU F N 1
ATOM 17329 C CA . LEU D 2 66 ? 191.088 190.203 178.159 1.00 50.96 66 LEU F CA 1
ATOM 17330 C C . LEU D 2 66 ? 190.014 191.037 178.848 1.00 48.83 66 LEU F C 1
ATOM 17331 O O . LEU D 2 66 ? 190.259 191.628 179.908 1.00 47.48 66 LEU F O 1
ATOM 17347 N N . ALA D 2 67 ? 188.813 191.089 178.268 1.00 44.23 67 ALA F N 1
ATOM 17348 C CA . ALA D 2 67 ? 187.728 191.844 178.883 1.00 44.93 67 ALA F CA 1
ATOM 17349 C C . ALA D 2 67 ? 187.338 191.257 180.232 1.00 46.73 67 ALA F C 1
ATOM 17350 O O . ALA D 2 67 ? 187.122 191.997 181.197 1.00 49.32 67 ALA F O 1
ATOM 17357 N N . LEU D 2 68 ? 187.237 189.930 180.321 1.00 48.49 68 LEU F N 1
ATOM 17358 C CA . LEU D 2 68 ? 186.818 189.307 181.570 1.00 48.70 68 LEU F CA 1
ATOM 17359 C C . LEU D 2 68 ? 187.927 189.294 182.616 1.00 48.39 68 LEU F C 1
ATOM 17360 O O . LEU D 2 68 ? 187.636 189.114 183.803 1.00 49.47 68 LEU F O 1
ATOM 17376 N N . SER D 2 69 ? 189.183 189.483 182.210 1.00 47.69 69 SER F N 1
ATOM 17377 C CA . SER D 2 69 ? 190.285 189.589 183.156 1.00 46.49 69 SER F CA 1
ATOM 17378 C C . SER D 2 69 ? 190.555 191.020 183.600 1.00 50.13 69 SER F C 1
ATOM 17379 O O . SER D 2 69 ? 191.134 191.220 184.673 1.00 49.65 69 SER F O 1
ATOM 17387 N N . LEU D 2 70 ? 190.160 192.012 182.805 1.00 50.90 70 LEU F N 1
ATOM 17388 C CA . LEU D 2 70 ? 190.344 193.413 183.157 1.00 52.42 70 LEU F CA 1
ATOM 17389 C C . LEU D 2 70 ? 189.168 193.997 183.926 1.00 48.49 70 LEU F C 1
ATOM 17390 O O . LEU D 2 70 ? 189.216 195.174 184.298 1.00 47.05 70 LEU F O 1
ATOM 17406 N N . GLY D 2 71 ? 188.119 193.219 184.165 1.00 48.03 71 GLY F N 1
ATOM 17407 C CA . GLY D 2 71 ? 186.920 193.738 184.772 1.00 47.11 71 GLY F CA 1
ATOM 17408 C C . GLY D 2 71 ? 187.027 193.902 186.274 1.00 52.06 71 GLY F C 1
ATOM 17409 O O . GLY D 2 71 ? 186.961 195.015 186.800 1.00 54.48 71 GLY F O 1
ATOM 17413 N N . PRO D 2 72 ? 187.190 192.794 187.001 1.00 55.32 72 PRO F N 1
ATOM 17414 C CA . PRO D 2 72 ? 187.121 192.875 188.466 1.00 56.03 72 PRO F CA 1
ATOM 17415 C C . PRO D 2 72 ? 188.325 193.567 189.083 1.00 56.41 72 PRO F C 1
ATOM 17416 O O . PRO D 2 72 ? 188.179 194.385 190.000 1.00 61.21 72 PRO F O 1
ATOM 17427 N N . VAL D 2 73 ? 189.524 193.248 188.591 1.00 49.99 73 VAL F N 1
ATOM 17428 C CA . VAL D 2 73 ? 190.741 193.753 189.218 1.00 53.19 73 VAL F CA 1
ATOM 17429 C C . VAL D 2 73 ? 190.861 195.265 189.066 1.00 54.97 73 VAL F C 1
ATOM 17430 O O . VAL D 2 73 ? 191.637 195.905 189.786 1.00 55.15 73 VAL F O 1
ATOM 17443 N N . TYR D 2 74 ? 190.111 195.862 188.138 1.00 56.04 74 TYR F N 1
ATOM 17444 C CA . TYR D 2 74 ? 190.127 197.306 187.928 1.00 54.35 74 TYR F CA 1
ATOM 17445 C C . TYR D 2 74 ? 188.769 197.941 188.207 1.00 53.66 74 TYR F C 1
ATOM 17446 O O . TYR D 2 74 ? 188.512 199.066 187.770 1.00 57.68 74 TYR F O 1
ATOM 17464 N N . ALA D 2 75 ? 187.900 197.246 188.934 1.00 56.55 75 ALA F N 1
ATOM 17465 C CA . ALA D 2 75 ? 186.567 197.758 189.229 1.00 63.47 75 ALA F CA 1
ATOM 17466 C C . ALA D 2 75 ? 186.143 197.359 190.636 1.00 67.86 75 ALA F C 1
ATOM 17467 O O . ALA D 2 75 ? 186.174 196.182 190.994 1.00 66.28 75 ALA F O 1
ATOM 17475 N N . THR E 1 1 ? 249.035 198.602 202.439 1.00 59.25 1 THR C N 1
ATOM 17476 C CA . THR E 1 1 ? 248.634 199.068 203.796 1.00 60.77 1 THR C CA 1
ATOM 17477 C C . THR E 1 1 ? 247.970 200.439 203.734 1.00 58.11 1 THR C C 1
ATOM 17478 O O . THR E 1 1 ? 246.754 200.552 203.870 1.00 59.68 1 THR C O 1
ATOM 17491 N N . ARG E 1 2 ? 248.777 201.481 203.528 1.00 53.40 2 ARG C N 1
ATOM 17492 C CA . ARG E 1 2 ? 248.229 202.830 203.436 1.00 51.57 2 ARG C CA 1
ATOM 17493 C C . ARG E 1 2 ? 247.302 202.971 202.235 1.00 54.35 2 ARG C C 1
ATOM 17494 O O . ARG E 1 2 ? 246.270 203.646 202.317 1.00 53.43 2 ARG C O 1
ATOM 17515 N N . CYS E 1 3 ? 247.653 202.349 201.107 1.00 54.46 3 CYS C N 1
ATOM 17516 C CA . CYS E 1 3 ? 246.784 202.425 199.939 1.00 56.79 3 CYS C CA 1
ATOM 17517 C C . CYS E 1 3 ? 245.392 201.889 200.247 1.00 56.91 3 CYS C C 1
ATOM 17518 O O . CYS E 1 3 ? 244.418 202.281 199.595 1.00 65.03 3 CYS C O 1
ATOM 17525 N N . THR E 1 4 ? 245.277 200.995 201.230 1.00 49.78 4 THR C N 1
ATOM 17526 C CA . THR E 1 4 ? 243.986 200.424 201.591 1.00 55.61 4 THR C CA 1
ATOM 17527 C C . THR E 1 4 ? 243.050 201.432 202.245 1.00 57.83 4 THR C C 1
ATOM 17528 O O . THR E 1 4 ? 241.849 201.156 202.343 1.00 60.50 4 THR C O 1
ATOM 17539 N N . HIS E 1 5 ? 243.554 202.579 202.692 1.00 54.35 5 HIS C N 1
ATOM 17540 C CA . HIS E 1 5 ? 242.723 203.586 203.336 1.00 51.09 5 HIS C CA 1
ATOM 17541 C C . HIS E 1 5 ? 241.958 204.451 202.346 1.00 51.85 5 HIS C C 1
ATOM 17542 O O . HIS E 1 5 ? 241.112 205.245 202.769 1.00 58.47 5 HIS C O 1
ATOM 17556 N N . LEU E 1 6 ? 242.230 204.325 201.050 1.00 51.78 6 LEU C N 1
ATOM 17557 C CA . LEU E 1 6 ? 241.629 205.176 200.035 1.00 57.44 6 LEU C CA 1
ATOM 17558 C C . LEU E 1 6 ? 240.856 204.330 199.036 1.00 60.16 6 LEU C C 1
ATOM 17559 O O . LEU E 1 6 ? 241.215 203.179 198.773 1.00 59.48 6 LEU C O 1
ATOM 17575 N N . GLU E 1 7 ? 239.782 204.906 198.492 1.00 62.58 7 GLU C N 1
ATOM 17576 C CA . GLU E 1 7 ? 239.000 204.215 197.473 1.00 66.75 7 GLU C CA 1
ATOM 17577 C C . GLU E 1 7 ? 239.712 204.201 196.126 1.00 64.42 7 GLU C C 1
ATOM 17578 O O . GLU E 1 7 ? 239.439 203.327 195.296 1.00 62.29 7 GLU C O 1
ATOM 17590 N N . ASN E 1 8 ? 240.618 205.147 195.894 1.00 60.23 8 ASN C N 1
ATOM 17591 C CA . ASN E 1 8 ? 241.380 205.228 194.655 1.00 62.17 8 ASN C CA 1
ATOM 17592 C C . ASN E 1 8 ? 242.764 204.628 194.873 1.00 60.49 8 ASN C C 1
ATOM 17593 O O . ASN E 1 8 ? 243.471 205.012 195.810 1.00 59.44 8 ASN C O 1
ATOM 17604 N N . ARG E 1 9 ? 243.147 203.694 194.005 1.00 58.62 9 ARG C N 1
ATOM 17605 C CA . ARG E 1 9 ? 244.389 202.955 194.166 1.00 55.64 9 ARG C CA 1
ATOM 17606 C C . ARG E 1 9 ? 244.833 202.411 192.816 1.00 54.10 9 ARG C C 1
ATOM 17607 O O . ARG E 1 9 ? 244.007 202.037 191.979 1.00 57.10 9 ARG C O 1
ATOM 17628 N N . ASP E 1 10 ? 246.150 202.360 192.622 1.00 48.25 10 ASP C N 1
ATOM 17629 C CA . ASP E 1 10 ? 246.754 201.878 191.390 1.00 45.56 10 ASP C CA 1
ATOM 17630 C C . ASP E 1 10 ? 247.817 200.840 191.716 1.00 46.43 10 ASP C C 1
ATOM 17631 O O . ASP E 1 10 ? 248.542 200.975 192.706 1.00 48.69 10 ASP C O 1
ATOM 17640 N N . PHE E 1 11 ? 247.901 199.802 190.887 1.00 47.66 11 PHE C N 1
ATOM 17641 C CA . PHE E 1 11 ? 248.899 198.745 191.026 1.00 45.37 11 PHE C CA 1
ATOM 17642 C C . PHE E 1 11 ? 249.850 198.807 189.839 1.00 49.06 11 PHE C C 1
ATOM 17643 O O . PHE E 1 11 ? 249.408 198.802 188.686 1.00 59.95 11 PHE C O 1
ATOM 17660 N N . VAL E 1 12 ? 251.148 198.867 190.121 1.00 44.70 12 VAL C N 1
ATOM 17661 C CA . VAL E 1 12 ? 252.189 198.834 189.099 1.00 49.64 12 VAL C CA 1
ATOM 17662 C C . VAL E 1 12 ? 252.982 197.554 189.319 1.00 50.76 12 VAL C C 1
ATOM 17663 O O . VAL E 1 12 ? 253.610 197.378 190.371 1.00 51.40 12 VAL C O 1
ATOM 17676 N N . THR E 1 13 ? 252.959 196.659 188.333 1.00 56.99 13 THR C N 1
ATOM 17677 C CA . THR E 1 13 ? 253.623 195.364 188.428 1.00 59.88 13 THR C CA 1
ATOM 17678 C C . THR E 1 13 ? 254.866 195.368 187.547 1.00 62.12 13 THR C C 1
ATOM 17679 O O . THR E 1 13 ? 254.780 195.671 186.351 1.00 64.12 13 THR C O 1
ATOM 17690 N N . GLY E 1 14 ? 256.007 195.029 188.135 1.00 65.49 14 GLY C N 1
ATOM 17691 C CA . GLY E 1 14 ? 257.267 195.001 187.427 1.00 68.49 14 GLY C CA 1
ATOM 17692 C C . GLY E 1 14 ? 257.772 193.586 187.242 1.00 72.76 14 GLY C C 1
ATOM 17693 O O . GLY E 1 14 ? 257.837 192.808 188.197 1.00 68.08 14 GLY C O 1
ATOM 17697 N N . VAL E 1 15 ? 258.127 193.254 186.002 1.00 76.66 15 VAL C N 1
ATOM 17698 C CA . VAL E 1 15 ? 258.730 191.964 185.685 1.00 76.46 15 VAL C CA 1
ATOM 17699 C C . VAL E 1 15 ? 260.187 192.008 186.120 1.00 77.91 15 VAL C C 1
ATOM 17700 O O . VAL E 1 15 ? 260.713 193.077 186.452 1.00 78.13 15 VAL C O 1
ATOM 17713 N N . GLN E 1 16 ? 260.850 190.855 186.124 1.00 80.79 16 GLN C N 1
ATOM 17714 C CA . GLN E 1 16 ? 262.263 190.822 186.475 1.00 81.98 16 GLN C CA 1
ATOM 17715 C C . GLN E 1 16 ? 263.068 191.659 185.490 1.00 78.87 16 GLN C C 1
ATOM 17716 O O . GLN E 1 16 ? 262.781 191.689 184.290 1.00 81.23 16 GLN C O 1
ATOM 17730 N N . GLY E 1 17 ? 264.083 192.348 186.008 1.00 72.57 17 GLY C N 1
ATOM 17731 C CA . GLY E 1 17 ? 264.928 193.196 185.198 1.00 70.96 17 GLY C CA 1
ATOM 17732 C C . GLY E 1 17 ? 264.527 194.654 185.158 1.00 67.61 17 GLY C C 1
ATOM 17733 O O . GLY E 1 17 ? 265.308 195.476 184.662 1.00 66.82 17 GLY C O 1
ATOM 17737 N N . THR E 1 18 ? 263.344 195.003 185.657 1.00 68.31 18 THR C N 1
ATOM 17738 C CA . THR E 1 18 ? 262.908 196.392 185.714 1.00 67.21 18 THR C CA 1
ATOM 17739 C C . THR E 1 18 ? 263.476 197.043 186.968 1.00 62.92 18 THR C C 1
ATOM 17740 O O . THR E 1 18 ? 263.336 196.507 188.071 1.00 56.87 18 THR C O 1
ATOM 17751 N N . THR E 1 19 ? 264.112 198.201 186.792 1.00 60.44 19 THR C N 1
ATOM 17752 C CA . THR E 1 19 ? 264.758 198.901 187.889 1.00 52.76 19 THR C CA 1
ATOM 17753 C C . THR E 1 19 ? 264.328 200.353 188.031 1.00 45.49 19 THR C C 1
ATOM 17754 O O . THR E 1 19 ? 264.615 200.956 189.070 1.00 47.33 19 THR C O 1
ATOM 17765 N N . ARG E 1 20 ? 263.665 200.934 187.032 1.00 44.85 20 ARG C N 1
ATOM 17766 C CA . ARG E 1 20 ? 263.118 202.277 187.137 1.00 41.89 20 ARG C CA 1
ATOM 17767 C C . ARG E 1 20 ? 261.657 202.238 186.721 1.00 40.16 20 ARG C C 1
ATOM 17768 O O . ARG E 1 20 ? 261.308 201.624 185.710 1.00 43.72 20 ARG C O 1
ATOM 17789 N N . VAL E 1 21 ? 260.810 202.898 187.506 1.00 38.51 21 VAL C N 1
ATOM 17790 C CA . VAL E 1 21 ? 259.374 202.939 187.269 1.00 39.42 21 VAL C CA 1
ATOM 17791 C C . VAL E 1 21 ? 258.951 204.397 187.197 1.00 41.47 21 VAL C C 1
ATOM 17792 O O . VAL E 1 21 ? 259.263 205.181 188.100 1.00 42.48 21 VAL C O 1
ATOM 17805 N N . SER E 1 22 ? 258.244 204.759 186.132 1.00 40.50 22 SER C N 1
ATOM 17806 C CA . SER E 1 22 ? 257.732 206.110 185.959 1.00 41.50 22 SER C CA 1
ATOM 17807 C C . SER E 1 22 ? 256.290 206.159 186.439 1.00 40.06 22 SER C C 1
ATOM 17808 O O . SER E 1 22 ? 255.470 205.326 186.040 1.00 44.02 22 SER C O 1
ATOM 17816 N N . LEU E 1 23 ? 255.985 207.132 187.293 1.00 37.57 23 LEU C N 1
ATOM 17817 C CA . LEU E 1 23 ? 254.679 207.237 187.922 1.00 38.09 23 LEU C CA 1
ATOM 17818 C C . LEU E 1 23 ? 254.157 208.658 187.798 1.00 37.11 23 LEU C C 1
ATOM 17819 O O . LEU E 1 23 ? 254.929 209.615 187.708 1.00 41.86 23 LEU C O 1
ATOM 17835 N N . VAL E 1 24 ? 252.839 208.783 187.803 1.00 38.20 24 VAL C N 1
ATOM 17836 C CA . VAL E 1 24 ? 252.166 210.076 187.869 1.00 39.71 24 VAL C CA 1
ATOM 17837 C C . VAL E 1 24 ? 251.419 210.083 189.197 1.00 41.30 24 VAL C C 1
ATOM 17838 O O . VAL E 1 24 ? 250.286 209.606 189.300 1.00 43.79 24 VAL C O 1
ATOM 17851 N N . LEU E 1 25 ? 252.059 210.621 190.232 1.00 37.99 25 LEU C N 1
ATOM 17852 C CA . LEU E 1 25 ? 251.490 210.617 191.577 1.00 37.86 25 LEU C CA 1
ATOM 17853 C C . LEU E 1 25 ? 250.424 211.699 191.655 1.00 40.09 25 LEU C C 1
ATOM 17854 O O . LEU E 1 25 ? 250.725 212.891 191.595 1.00 39.51 25 LEU C O 1
ATOM 17870 N N . GLU E 1 26 ? 249.170 211.278 191.781 1.00 42.57 26 GLU C N 1
ATOM 17871 C CA . GLU E 1 26 ? 248.068 212.212 191.948 1.00 41.92 26 GLU C CA 1
ATOM 17872 C C . GLU E 1 26 ? 247.798 212.444 193.427 1.00 43.91 26 GLU C C 1
ATOM 17873 O O . GLU E 1 26 ? 247.878 211.522 194.242 1.00 45.05 26 GLU C O 1
ATOM 17885 N N . LEU E 1 27 ? 247.482 213.689 193.769 1.00 45.50 27 LEU C N 1
ATOM 17886 C CA . LEU E 1 27 ? 247.179 214.062 195.147 1.00 40.97 27 LEU C CA 1
ATOM 17887 C C . LEU E 1 27 ? 245.742 213.650 195.435 1.00 46.86 27 LEU C C 1
ATOM 17888 O O . LEU E 1 27 ? 244.796 214.359 195.089 1.00 50.07 27 LEU C O 1
ATOM 17904 N N . GLY E 1 28 ? 245.579 212.492 196.070 1.00 48.28 28 GLY C N 1
ATOM 17905 C CA . GLY E 1 28 ? 244.269 211.909 196.280 1.00 51.84 28 GLY C CA 1
ATOM 17906 C C . GLY E 1 28 ? 244.224 210.449 195.879 1.00 56.75 28 GLY C C 1
ATOM 17907 O O . GLY E 1 28 ? 243.148 209.847 195.818 1.00 56.77 28 GLY C O 1
ATOM 17911 N N . GLY E 1 29 ? 245.394 209.867 195.597 1.00 52.84 29 GLY C N 1
ATOM 17912 C CA . GLY E 1 29 ? 245.479 208.469 195.238 1.00 52.82 29 GLY C CA 1
ATOM 17913 C C . GLY E 1 29 ? 246.751 207.853 195.787 1.00 51.32 29 GLY C C 1
ATOM 17914 O O . GLY E 1 29 ? 247.663 208.552 196.233 1.00 50.16 29 GLY C O 1
ATOM 17918 N N . CYS E 1 30 ? 246.793 206.521 195.746 1.00 52.22 30 CYS C N 1
ATOM 17919 C CA . CYS E 1 30 ? 247.917 205.751 196.257 1.00 47.50 30 CYS C CA 1
ATOM 17920 C C . CYS E 1 30 ? 248.331 204.727 195.211 1.00 47.51 30 CYS C C 1
ATOM 17921 O O . CYS E 1 30 ? 247.503 204.248 194.432 1.00 54.28 30 CYS C O 1
ATOM 17928 N N . VAL E 1 31 ? 249.621 204.399 195.192 1.00 41.27 31 VAL C N 1
ATOM 17929 C CA . VAL E 1 31 ? 250.190 203.479 194.214 1.00 42.30 31 VAL C CA 1
ATOM 17930 C C . VAL E 1 31 ? 250.902 202.358 194.957 1.00 43.11 31 VAL C C 1
ATOM 17931 O O . VAL E 1 31 ? 251.723 202.620 195.842 1.00 46.37 31 VAL C O 1
ATOM 17944 N N . THR E 1 32 ? 250.593 201.116 194.591 1.00 41.70 32 THR C N 1
ATOM 17945 C CA . THR E 1 32 ? 251.231 199.932 195.157 1.00 39.95 32 THR C CA 1
ATOM 17946 C C . THR E 1 32 ? 252.078 199.280 194.073 1.00 44.51 32 THR C C 1
ATOM 17947 O O . THR E 1 32 ? 251.570 198.970 192.990 1.00 54.06 32 THR C O 1
ATOM 17958 N N . ILE E 1 33 ? 253.358 199.066 194.363 1.00 41.04 33 ILE C N 1
ATOM 17959 C CA . ILE E 1 33 ? 254.305 198.521 193.396 1.00 44.91 33 ILE C CA 1
ATOM 17960 C C . ILE E 1 33 ? 254.617 197.088 193.806 1.00 48.73 33 ILE C C 1
ATOM 17961 O O . ILE E 1 33 ? 255.120 196.846 194.909 1.00 51.09 33 ILE C O 1
ATOM 17977 N N . THR E 1 34 ? 254.316 196.143 192.918 1.00 53.98 34 THR C N 1
ATOM 17978 C CA . THR E 1 34 ? 254.451 194.711 193.182 1.00 54.43 34 THR C CA 1
ATOM 17979 C C . THR E 1 34 ? 255.423 194.118 192.163 1.00 57.11 34 THR C C 1
ATOM 17980 O O . THR E 1 34 ? 255.031 193.779 191.044 1.00 62.34 34 THR C O 1
ATOM 17991 N N . ALA E 1 35 ? 256.686 193.985 192.557 1.00 54.05 35 ALA C N 1
ATOM 17992 C CA . ALA E 1 35 ? 257.712 193.382 191.721 1.00 58.68 35 ALA C CA 1
ATOM 17993 C C . ALA E 1 35 ? 258.017 191.967 192.210 1.00 61.00 35 ALA C C 1
ATOM 17994 O O . ALA E 1 35 ? 257.389 191.450 193.137 1.00 55.69 35 ALA C O 1
ATOM 18001 N N . GLU E 1 36 ? 258.998 191.333 191.571 1.00 64.62 36 GLU C N 1
ATOM 18002 C CA . GLU E 1 36 ? 259.415 189.975 191.896 1.00 63.07 36 GLU C CA 1
ATOM 18003 C C . GLU E 1 36 ? 260.801 190.007 192.526 1.00 56.61 36 GLU C C 1
ATOM 18004 O O . GLU E 1 36 ? 261.727 190.605 191.969 1.00 49.98 36 GLU C O 1
ATOM 18016 N N . GLY E 1 37 ? 260.938 189.357 193.680 1.00 50.85 37 GLY C N 1
ATOM 18017 C CA . GLY E 1 37 ? 262.186 189.342 194.406 1.00 50.44 37 GLY C CA 1
ATOM 18018 C C . GLY E 1 37 ? 262.426 190.552 195.277 1.00 51.08 37 GLY C C 1
ATOM 18019 O O . GLY E 1 37 ? 263.451 190.602 195.969 1.00 47.94 37 GLY C O 1
ATOM 18023 N N . LYS E 1 38 ? 261.522 191.520 195.273 1.00 46.11 38 LYS C N 1
ATOM 18024 C CA . LYS E 1 38 ? 261.671 192.768 196.000 1.00 40.12 38 LYS C CA 1
ATOM 18025 C C . LYS E 1 38 ? 260.405 193.053 196.789 1.00 38.95 38 LYS C C 1
ATOM 18026 O O . LYS E 1 38 ? 259.318 192.595 196.421 1.00 42.14 38 LYS C O 1
ATOM 18045 N N . PRO E 1 39 ? 260.511 193.803 197.884 1.00 38.47 39 PRO C N 1
ATOM 18046 C CA . PRO E 1 39 ? 259.315 194.138 198.659 1.00 40.29 39 PRO C CA 1
ATOM 18047 C C . PRO E 1 39 ? 258.391 195.076 197.899 1.00 39.11 39 PRO C C 1
ATOM 18048 O O . PRO E 1 39 ? 258.799 195.780 196.973 1.00 37.93 39 PRO C O 1
ATOM 18059 N N . SER E 1 40 ? 257.123 195.060 198.292 1.00 36.32 40 SER C N 1
ATOM 18060 C CA . SER E 1 40 ? 256.166 196.030 197.791 1.00 35.13 40 SER C CA 1
ATOM 18061 C C . SER E 1 40 ? 256.242 197.308 198.618 1.00 40.45 40 SER C C 1
ATOM 18062 O O . SER E 1 40 ? 256.463 197.274 199.831 1.00 46.64 40 SER C O 1
ATOM 18070 N N . ILE E 1 41 ? 256.073 198.445 197.943 1.00 38.19 41 ILE C N 1
ATOM 18071 C CA . ILE E 1 41 ? 256.082 199.748 198.592 1.00 35.46 41 ILE C CA 1
ATOM 18072 C C . ILE E 1 41 ? 254.846 200.520 198.156 1.00 36.37 41 ILE C C 1
ATOM 18073 O O . ILE E 1 41 ? 254.262 200.264 197.102 1.00 40.47 41 ILE C O 1
ATOM 18089 N N . ASP E 1 42 ? 254.450 201.476 198.992 1.00 36.19 42 ASP C N 1
ATOM 18090 C CA . ASP E 1 42 ? 253.359 202.395 198.695 1.00 36.80 42 ASP C CA 1
ATOM 18091 C C . ASP E 1 42 ? 253.946 203.787 198.516 1.00 38.55 42 ASP C C 1
ATOM 18092 O O . ASP E 1 42 ? 254.629 204.293 199.411 1.00 42.13 42 ASP C O 1
ATOM 18101 N N . VAL E 1 43 ? 253.683 204.398 197.365 1.00 35.78 43 VAL C N 1
ATOM 18102 C CA . VAL E 1 43 ? 254.159 205.738 197.049 1.00 37.42 43 VAL C CA 1
ATOM 18103 C C . VAL E 1 43 ? 252.944 206.599 196.737 1.00 38.94 43 VAL C C 1
ATOM 18104 O O . VAL E 1 43 ? 252.111 206.225 195.904 1.00 46.80 43 VAL C O 1
ATOM 18117 N N . TRP E 1 44 ? 252.839 207.745 197.407 1.00 34.11 44 TRP C N 1
ATOM 18118 C CA . TRP E 1 44 ? 251.730 208.658 197.175 1.00 36.18 44 TRP C CA 1
ATOM 18119 C C . TRP E 1 44 ? 252.188 210.084 197.436 1.00 35.83 44 TRP C C 1
ATOM 18120 O O . TRP E 1 44 ? 253.221 210.322 198.064 1.00 35.35 44 TRP C O 1
ATOM 18141 N N . LEU E 1 45 ? 251.400 211.032 196.935 1.00 33.58 45 LEU C N 1
ATOM 18142 C CA . LEU E 1 45 ? 251.692 212.452 197.079 1.00 35.07 45 LEU C CA 1
ATOM 18143 C C . LEU E 1 45 ? 250.916 212.994 198.273 1.00 34.00 45 LEU C C 1
ATOM 18144 O O . LEU E 1 45 ? 249.684 212.912 198.306 1.00 37.85 45 LEU C O 1
ATOM 18160 N N . GLU E 1 46 ? 251.633 213.545 199.252 1.00 28.23 46 GLU C N 1
ATOM 18161 C CA . GLU E 1 46 ? 250.984 214.006 200.474 1.00 33.39 46 GLU C CA 1
ATOM 18162 C C . GLU E 1 46 ? 250.330 215.369 200.279 1.00 39.19 46 GLU C C 1
ATOM 18163 O O . GLU E 1 46 ? 249.121 215.521 200.476 1.00 42.17 46 GLU C O 1
ATOM 18175 N N . ASP E 1 47 ? 251.113 216.378 199.902 1.00 36.83 47 ASP C N 1
ATOM 18176 C CA . ASP E 1 47 ? 250.565 217.718 199.748 1.00 36.85 47 ASP C CA 1
ATOM 18177 C C . ASP E 1 47 ? 251.510 218.565 198.908 1.00 38.18 47 ASP C C 1
ATOM 18178 O O . ASP E 1 47 ? 252.699 218.263 198.776 1.00 34.89 47 ASP C O 1
ATOM 18187 N N . ILE E 1 48 ? 250.952 219.632 198.343 1.00 39.94 48 ILE C N 1
ATOM 18188 C CA . ILE E 1 48 ? 251.699 220.662 197.632 1.00 33.59 48 ILE C CA 1
ATOM 18189 C C . ILE E 1 48 ? 251.473 221.972 198.371 1.00 34.91 48 ILE C C 1
ATOM 18190 O O . ILE E 1 48 ? 250.324 222.379 198.576 1.00 40.11 48 ILE C O 1
ATOM 18206 N N . PHE E 1 49 ? 252.557 222.635 198.767 1.00 31.82 49 PHE C N 1
ATOM 18207 C CA . PHE E 1 49 ? 252.431 223.789 199.643 1.00 31.50 49 PHE C CA 1
ATOM 18208 C C . PHE E 1 49 ? 253.582 224.759 199.421 1.00 33.57 49 PHE C C 1
ATOM 18209 O O . PHE E 1 49 ? 254.624 224.407 198.863 1.00 37.33 49 PHE C O 1
ATOM 18226 N N . GLN E 1 50 ? 253.365 225.997 199.861 1.00 34.01 50 GLN C N 1
ATOM 18227 C CA . GLN E 1 50 ? 254.417 226.998 199.947 1.00 30.99 50 GLN C CA 1
ATOM 18228 C C . GLN E 1 50 ? 254.117 227.901 201.134 1.00 29.80 50 GLN C C 1
ATOM 18229 O O . GLN E 1 50 ? 252.954 228.143 201.469 1.00 33.50 50 GLN C O 1
ATOM 18243 N N . GLU E 1 51 ? 255.176 228.399 201.764 1.00 31.31 51 GLU C N 1
ATOM 18244 C CA . GLU E 1 51 ? 255.066 229.263 202.930 1.00 35.77 51 GLU C CA 1
ATOM 18245 C C . GLU E 1 51 ? 255.316 230.706 202.510 1.00 39.27 51 GLU C C 1
ATOM 18246 O O . GLU E 1 51 ? 256.368 231.020 201.942 1.00 43.01 51 GLU C O 1
ATOM 18258 N N . SER E 1 52 ? 254.352 231.579 202.801 1.00 33.33 52 SER C N 1
ATOM 18259 C CA . SER E 1 52 ? 254.445 233.004 202.505 1.00 32.99 52 SER C CA 1
ATOM 18260 C C . SER E 1 52 ? 254.593 233.268 201.011 1.00 35.87 52 SER C C 1
ATOM 18261 O O . SER E 1 52 ? 255.664 233.702 200.567 1.00 41.07 52 SER C O 1
ATOM 18269 N N . PRO E 1 53 ? 253.553 233.030 200.203 1.00 33.49 53 PRO C N 1
ATOM 18270 C CA . PRO E 1 53 ? 253.632 233.400 198.782 1.00 35.05 53 PRO C CA 1
ATOM 18271 C C . PRO E 1 53 ? 253.448 234.893 198.557 1.00 40.41 53 PRO C C 1
ATOM 18272 O O . PRO E 1 53 ? 253.206 235.646 199.504 1.00 41.30 53 PRO C O 1
ATOM 18283 N N . ALA E 1 54 ? 253.564 235.331 197.306 1.00 39.66 54 ALA C N 1
ATOM 18284 C CA . ALA E 1 54 ? 253.373 236.731 196.972 1.00 35.99 54 ALA C CA 1
ATOM 18285 C C . ALA E 1 54 ? 251.887 237.054 196.852 1.00 37.09 54 ALA C C 1
ATOM 18286 O O . ALA E 1 54 ? 251.031 236.168 196.805 1.00 34.37 54 ALA C O 1
ATOM 18293 N N . GLU E 1 55 ? 251.589 238.349 196.798 1.00 42.19 55 GLU C N 1
ATOM 18294 C CA . GLU E 1 55 ? 250.221 238.839 196.780 1.00 39.95 55 GLU C CA 1
ATOM 18295 C C . GLU E 1 55 ? 249.819 239.247 195.370 1.00 42.05 55 GLU C C 1
ATOM 18296 O O . GLU E 1 55 ? 250.665 239.505 194.510 1.00 42.43 55 GLU C O 1
ATOM 18308 N N . THR E 1 56 ? 248.513 239.301 195.147 1.00 41.09 56 THR C N 1
ATOM 18309 C CA . THR E 1 56 ? 247.914 239.862 193.945 1.00 40.49 56 THR C CA 1
ATOM 18310 C C . THR E 1 56 ? 246.863 240.888 194.373 1.00 39.84 56 THR C C 1
ATOM 18311 O O . THR E 1 56 ? 246.809 241.303 195.533 1.00 39.78 56 THR C O 1
ATOM 18322 N N . ARG E 1 57 ? 246.039 241.321 193.422 1.00 43.62 57 ARG C N 1
ATOM 18323 C CA . ARG E 1 57 ? 245.005 242.294 193.739 1.00 40.51 57 ARG C CA 1
ATOM 18324 C C . ARG E 1 57 ? 244.004 241.709 194.728 1.00 40.68 57 ARG C C 1
ATOM 18325 O O . ARG E 1 57 ? 243.711 240.512 194.705 1.00 40.27 57 ARG C O 1
ATOM 18346 N N . GLU E 1 58 ? 243.484 242.566 195.604 1.00 36.90 58 GLU C N 1
ATOM 18347 C CA . GLU E 1 58 ? 242.438 242.199 196.549 1.00 34.96 58 GLU C CA 1
ATOM 18348 C C . GLU E 1 58 ? 241.191 243.007 196.228 1.00 36.10 58 GLU C C 1
ATOM 18349 O O . GLU E 1 58 ? 241.263 244.232 196.085 1.00 39.42 58 GLU C O 1
ATOM 18361 N N . TYR E 1 59 ? 240.057 242.326 196.120 1.00 34.19 59 TYR C N 1
ATOM 18362 C CA . TYR E 1 59 ? 238.801 242.947 195.732 1.00 31.98 59 TYR C CA 1
ATOM 18363 C C . TYR E 1 59 ? 237.964 243.284 196.961 1.00 35.38 59 TYR C C 1
ATOM 18364 O O . TYR E 1 59 ? 238.231 242.827 198.074 1.00 40.38 59 TYR C O 1
ATOM 18382 N N . CYS E 1 60 ? 236.937 244.100 196.741 1.00 34.77 60 CYS C N 1
ATOM 18383 C CA . CYS E 1 60 ? 235.957 244.434 197.765 1.00 36.39 60 CYS C CA 1
ATOM 18384 C C . CYS E 1 60 ? 234.628 243.793 197.398 1.00 39.66 60 CYS C C 1
ATOM 18385 O O . CYS E 1 60 ? 234.171 243.917 196.258 1.00 43.44 60 CYS C O 1
ATOM 18392 N N . LEU E 1 61 ? 234.012 243.112 198.366 1.00 40.26 61 LEU C N 1
ATOM 18393 C CA . LEU E 1 61 ? 232.769 242.395 198.128 1.00 43.09 61 LEU C CA 1
ATOM 18394 C C . LEU E 1 61 ? 231.556 243.070 198.749 1.00 45.00 61 LEU C C 1
ATOM 18395 O O . LEU E 1 61 ? 230.427 242.743 198.367 1.00 47.04 61 LEU C O 1
ATOM 18411 N N . HIS E 1 62 ? 231.755 243.992 199.687 1.00 44.53 62 HIS C N 1
ATOM 18412 C CA . HIS E 1 62 ? 230.653 244.733 200.294 1.00 48.25 62 HIS C CA 1
ATOM 18413 C C . HIS E 1 62 ? 231.211 246.063 200.770 1.00 50.63 62 HIS C C 1
ATOM 18414 O O . HIS E 1 62 ? 232.155 246.086 201.565 1.00 51.82 62 HIS C O 1
ATOM 18428 N N . ALA E 1 63 ? 230.637 247.161 200.287 1.00 48.38 63 ALA C N 1
ATOM 18429 C CA . ALA E 1 63 ? 231.185 248.487 200.514 1.00 43.06 63 ALA C CA 1
ATOM 18430 C C . ALA E 1 63 ? 230.417 249.209 201.619 1.00 45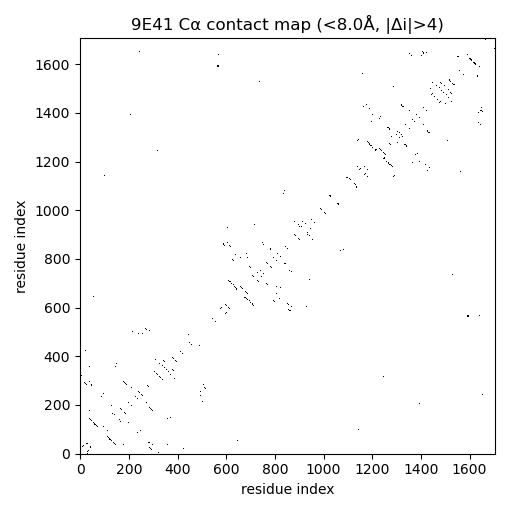.94 63 ALA C C 1
ATOM 18431 O O . ALA E 1 63 ? 229.493 248.671 202.233 1.00 50.83 63 ALA C O 1
ATOM 18438 N N . LYS E 1 64 ? 230.816 250.454 201.874 1.00 43.47 64 LYS C N 1
ATOM 18439 C CA . LYS E 1 64 ? 230.216 251.259 202.936 1.00 44.54 64 LYS C CA 1
ATOM 18440 C C . LYS E 1 64 ? 230.320 252.720 202.504 1.00 46.08 64 LYS C C 1
ATOM 18441 O O . LYS E 1 64 ? 231.408 253.299 202.533 1.00 44.78 64 LYS C O 1
ATOM 18460 N N . LEU E 1 65 ? 229.194 253.299 202.096 1.00 45.47 65 LEU C N 1
ATOM 18461 C CA . LEU E 1 65 ? 229.161 254.676 201.624 1.00 40.01 65 LEU C CA 1
ATOM 18462 C C . LEU E 1 65 ? 228.860 255.631 202.772 1.00 39.50 65 LEU C C 1
ATOM 18463 O O . LEU E 1 65 ? 228.160 255.288 203.727 1.00 44.17 65 LEU C O 1
ATOM 18479 N N . SER E 1 66 ? 229.401 256.842 202.668 1.00 40.08 66 SER C N 1
ATOM 18480 C CA . SER E 1 66 ? 229.250 257.842 203.716 1.00 42.76 66 SER C CA 1
ATOM 18481 C C . SER E 1 66 ? 229.507 259.219 203.122 1.00 46.51 66 SER C C 1
ATOM 18482 O O . SER E 1 66 ? 230.082 259.355 202.042 1.00 51.39 66 SER C O 1
ATOM 18490 N N . ASN E 1 67 ? 229.081 260.243 203.856 1.00 49.33 67 ASN C N 1
ATOM 18491 C CA . ASN E 1 67 ? 229.290 261.638 203.475 1.00 49.32 67 ASN C CA 1
ATOM 18492 C C . ASN E 1 67 ? 228.832 261.896 202.040 1.00 48.33 67 ASN C C 1
ATOM 18493 O O . ASN E 1 67 ? 229.595 262.341 201.181 1.00 48.69 67 ASN C O 1
ATOM 18504 N N . THR E 1 68 ? 227.560 261.602 201.788 1.00 44.44 68 THR C N 1
ATOM 18505 C CA . THR E 1 68 ? 226.973 261.902 200.489 1.00 44.19 68 THR C CA 1
ATOM 18506 C C . THR E 1 68 ? 226.793 263.406 200.330 1.00 42.36 68 THR C C 1
ATOM 18507 O O . THR E 1 68 ? 226.379 264.101 201.261 1.00 46.16 68 THR C O 1
ATOM 18518 N N . LYS E 1 69 ? 227.116 263.909 199.140 1.00 38.18 69 LYS C N 1
ATOM 18519 C CA . LYS E 1 69 ? 227.013 265.327 198.831 1.00 36.93 69 LYS C CA 1
ATOM 18520 C C . LYS E 1 69 ? 226.384 265.503 197.459 1.00 39.62 69 LYS C C 1
ATOM 18521 O O . LYS E 1 69 ? 226.604 264.698 196.552 1.00 41.30 69 LYS C O 1
ATOM 18540 N N . VAL E 1 70 ? 225.589 266.563 197.320 1.00 42.45 70 VAL C N 1
ATOM 18541 C CA . VAL E 1 70 ? 224.920 266.884 196.066 1.00 36.21 70 VAL C CA 1
ATOM 18542 C C . VAL E 1 70 ? 225.061 268.376 195.804 1.00 37.07 70 VAL C C 1
ATOM 18543 O O . VAL E 1 70 ? 224.953 269.201 196.717 1.00 41.63 70 VAL C O 1
ATOM 18556 N N . GLU E 1 71 ? 225.311 268.719 194.543 1.00 37.29 71 GLU C N 1
ATOM 18557 C CA . GLU E 1 71 ? 225.371 270.113 194.120 1.00 35.06 71 GLU C CA 1
ATOM 18558 C C . GLU E 1 71 ? 224.690 270.228 192.767 1.00 35.87 71 GLU C C 1
ATOM 18559 O O . GLU E 1 71 ? 225.018 269.478 191.844 1.00 38.76 71 GLU C O 1
ATOM 18571 N N . ALA E 1 72 ? 223.750 271.164 192.652 1.00 37.48 72 ALA C N 1
ATOM 18572 C CA . ALA E 1 72 ? 222.977 271.361 191.436 1.00 38.69 72 ALA C CA 1
ATOM 18573 C C . ALA E 1 72 ? 222.999 272.830 191.040 1.00 41.69 72 ALA C C 1
ATOM 18574 O O . ALA E 1 72 ? 223.089 273.718 191.893 1.00 45.61 72 ALA C O 1
ATOM 18581 N N . ARG E 1 73 ? 222.920 273.079 189.733 1.00 41.74 73 ARG C N 1
ATOM 18582 C CA . ARG E 1 73 ? 222.878 274.428 189.190 1.00 43.53 73 ARG C CA 1
ATOM 18583 C C . ARG E 1 73 ? 221.660 274.570 188.289 1.00 44.14 73 ARG C C 1
ATOM 18584 O O . ARG E 1 73 ? 221.089 273.583 187.817 1.00 45.29 73 ARG C O 1
ATOM 18605 N N . CYS E 1 74 ? 221.262 275.819 188.060 1.00 42.69 74 CYS C N 1
ATOM 18606 C CA . CYS E 1 74 ? 220.082 276.110 187.268 1.00 42.05 74 CYS C CA 1
ATOM 18607 C C . CYS E 1 74 ? 220.379 275.883 185.786 1.00 45.85 74 CYS C C 1
ATOM 18608 O O . CYS E 1 74 ? 221.538 275.805 185.378 1.00 49.00 74 CYS C O 1
ATOM 18615 N N . PRO E 1 75 ? 219.337 275.780 184.953 1.00 44.74 75 PRO C N 1
ATOM 18616 C CA . PRO E 1 75 ? 219.543 275.308 183.571 1.00 48.89 75 PRO C CA 1
ATOM 18617 C C . PRO E 1 75 ? 220.614 276.046 182.784 1.00 50.04 75 PRO C C 1
ATOM 18618 O O . PRO E 1 75 ? 221.385 275.400 182.064 1.00 52.25 75 PRO C O 1
ATOM 18629 N N . THR E 1 76 ? 220.688 277.371 182.888 1.00 45.01 76 THR C N 1
ATOM 18630 C CA . THR E 1 76 ? 221.640 278.146 182.106 1.00 49.78 76 THR C CA 1
ATOM 18631 C C . THR E 1 76 ? 222.787 278.696 182.943 1.00 50.24 76 THR C C 1
ATOM 18632 O O . THR E 1 76 ? 223.695 279.322 182.387 1.00 49.15 76 THR C O 1
ATOM 18643 N N . THR E 1 77 ? 222.786 278.455 184.255 1.00 48.19 77 THR C N 1
ATOM 18644 C CA . THR E 1 77 ? 223.808 279.021 185.123 1.00 48.77 77 THR C CA 1
ATOM 18645 C C . THR E 1 77 ? 225.173 278.374 184.917 1.00 54.09 77 THR C C 1
ATOM 18646 O O . THR E 1 77 ? 226.189 278.985 185.267 1.00 57.05 77 THR C O 1
ATOM 18657 N N . GLY E 1 78 ? 225.222 277.165 184.362 1.00 52.89 78 GLY C N 1
ATOM 18658 C CA . GLY E 1 78 ? 226.477 276.511 184.070 1.00 51.97 78 GLY C CA 1
ATOM 18659 C C . GLY E 1 78 ? 226.576 275.130 184.685 1.00 51.92 78 GLY C C 1
ATOM 18660 O O . GLY E 1 78 ? 225.701 274.693 185.438 1.00 52.11 78 GLY C O 1
ATOM 18664 N N . PRO E 1 79 ? 227.653 274.412 184.368 1.00 51.12 79 PRO C N 1
ATOM 18665 C CA . PRO E 1 79 ? 227.819 273.055 184.899 1.00 49.07 79 PRO C CA 1
ATOM 18666 C C . PRO E 1 79 ? 228.143 273.067 186.386 1.00 46.53 79 PRO C C 1
ATOM 18667 O O . PRO E 1 79 ? 228.664 274.046 186.928 1.00 43.89 79 PRO C O 1
ATOM 18678 N N . ALA E 1 80 ? 227.835 271.952 187.044 1.00 44.73 80 ALA C N 1
ATOM 18679 C CA . ALA E 1 80 ? 228.021 271.814 188.482 1.00 42.85 80 ALA C CA 1
ATOM 18680 C C . ALA E 1 80 ? 229.386 271.217 188.797 1.00 49.46 80 ALA C C 1
ATOM 18681 O O . ALA E 1 80 ? 229.907 270.393 188.041 1.00 50.32 80 ALA C O 1
ATOM 18688 N N . THR E 1 81 ? 229.960 271.638 189.924 1.00 49.83 81 THR C N 1
ATOM 18689 C CA . THR E 1 81 ? 231.272 271.172 190.350 1.00 45.77 81 THR C CA 1
ATOM 18690 C C . THR E 1 81 ? 231.235 270.819 191.829 1.00 45.41 81 THR C C 1
ATOM 18691 O O . THR E 1 81 ? 230.474 271.401 192.604 1.00 46.43 81 THR C O 1
ATOM 18702 N N . LEU E 1 82 ? 232.074 269.854 192.211 1.00 48.34 82 LEU C N 1
ATOM 18703 C CA . LEU E 1 82 ? 232.249 269.477 193.606 1.00 47.28 82 LEU C CA 1
ATOM 18704 C C . LEU E 1 82 ? 233.735 269.220 193.835 1.00 48.50 82 LEU C C 1
ATOM 18705 O O . LEU E 1 82 ? 234.357 268.478 193.054 1.00 46.98 82 LEU C O 1
ATOM 18721 N N . PRO E 1 83 ? 234.334 269.796 194.881 1.00 49.91 83 PRO C N 1
ATOM 18722 C CA . PRO E 1 83 ? 235.725 269.435 195.199 1.00 47.46 83 PRO C CA 1
ATOM 18723 C C . PRO E 1 83 ? 235.906 267.952 195.458 1.00 46.23 83 PRO C C 1
ATOM 18724 O O . PRO E 1 83 ? 236.983 267.408 195.183 1.00 44.52 83 PRO C O 1
ATOM 18735 N N . GLU E 1 84 ? 234.878 267.277 195.976 1.00 50.12 84 GLU C N 1
ATOM 18736 C CA . GLU E 1 84 ? 235.003 265.864 196.306 1.00 46.06 84 GLU C CA 1
ATOM 18737 C C . GLU E 1 84 ? 235.272 265.003 195.079 1.00 47.88 84 GLU C C 1
ATOM 18738 O O . GLU E 1 84 ? 235.704 263.855 195.226 1.00 53.32 84 GLU C O 1
ATOM 18750 N N . GLU E 1 85 ? 235.021 265.517 193.878 1.00 48.65 85 GLU C N 1
ATOM 18751 C CA . GLU E 1 85 ? 235.517 264.864 192.677 1.00 51.70 85 GLU C CA 1
ATOM 18752 C C . GLU E 1 85 ? 237.031 265.029 192.583 1.00 56.57 85 GLU C C 1
ATOM 18753 O O . GLU E 1 85 ? 237.623 265.936 193.173 1.00 57.90 85 GLU C O 1
ATOM 18765 N N . HIS E 1 86 ? 237.662 264.139 191.820 1.00 53.81 86 HIS C N 1
ATOM 18766 C CA . HIS E 1 86 ? 239.119 264.103 191.723 1.00 57.20 86 HIS C CA 1
ATOM 18767 C C . HIS E 1 86 ? 239.760 263.787 193.070 1.00 57.24 86 HIS C C 1
ATOM 18768 O O . HIS E 1 86 ? 240.869 264.240 193.363 1.00 57.99 86 HIS C O 1
ATOM 18782 N N . GLN E 1 87 ? 239.069 263.009 193.899 1.00 48.97 87 GLN C N 1
ATOM 18783 C CA . GLN E 1 87 ? 239.578 262.588 195.195 1.00 43.82 87 GLN C CA 1
ATOM 18784 C C . GLN E 1 87 ? 239.464 261.074 195.298 1.00 47.65 87 GLN C C 1
ATOM 18785 O O . GLN E 1 87 ? 238.579 260.462 194.694 1.00 46.91 87 GLN C O 1
ATOM 18799 N N . ALA E 1 88 ? 240.377 260.472 196.057 1.00 47.72 88 ALA C N 1
ATOM 18800 C CA . ALA E 1 88 ? 240.425 259.022 196.157 1.00 42.71 88 ALA C CA 1
ATOM 18801 C C . ALA E 1 88 ? 239.246 258.486 196.960 1.00 44.85 88 ALA C C 1
ATOM 18802 O O . ALA E 1 88 ? 238.727 259.144 197.866 1.00 48.12 88 ALA C O 1
ATOM 18809 N N . ASN E 1 89 ? 238.831 257.266 196.621 1.00 43.04 89 ASN C N 1
ATOM 18810 C CA . ASN E 1 89 ? 237.765 256.568 197.341 1.00 42.98 89 ASN C CA 1
ATOM 18811 C C . ASN E 1 89 ? 236.480 257.390 197.370 1.00 41.98 89 ASN C C 1
ATOM 18812 O O . ASN E 1 89 ? 235.763 257.413 198.371 1.00 47.26 89 ASN C O 1
ATOM 18823 N N . MET E 1 90 ? 236.180 258.064 196.262 1.00 42.15 90 MET C N 1
ATOM 18824 C CA . MET E 1 90 ? 234.968 258.864 196.130 1.00 39.81 90 MET C CA 1
ATOM 18825 C C . MET E 1 90 ? 234.309 258.516 194.805 1.00 41.61 90 MET C C 1
ATOM 18826 O O . MET E 1 90 ? 234.900 258.735 193.742 1.00 45.48 90 MET C O 1
ATOM 18840 N N . VAL E 1 91 ? 233.098 257.970 194.866 1.00 40.93 91 VAL C N 1
ATOM 18841 C CA . VAL E 1 91 ? 232.348 257.583 193.674 1.00 43.01 91 VAL C CA 1
ATOM 18842 C C . VAL E 1 91 ? 231.380 258.711 193.348 1.00 43.13 91 VAL C C 1
ATOM 18843 O O . VAL E 1 91 ? 230.623 259.159 194.218 1.00 44.80 91 VAL C O 1
ATOM 18856 N N . CYS E 1 92 ? 231.402 259.174 192.099 1.00 44.55 92 CYS C N 1
ATOM 18857 C CA . CYS E 1 92 ? 230.632 260.337 191.684 1.00 41.75 92 CYS C CA 1
ATOM 18858 C C . CYS E 1 92 ? 229.853 260.026 190.413 1.00 42.08 92 CYS C C 1
ATOM 18859 O O . CYS E 1 92 ? 230.157 259.078 189.685 1.00 45.80 92 CYS C O 1
ATOM 18866 N N . LYS E 1 93 ? 228.835 260.846 190.158 1.00 41.78 93 LYS C N 1
ATOM 18867 C CA . LYS E 1 93 ? 228.012 260.722 188.964 1.00 40.80 93 LYS C CA 1
ATOM 18868 C C . LYS E 1 93 ? 227.534 262.105 188.552 1.00 41.52 93 LYS C C 1
ATOM 18869 O O . LYS E 1 93 ? 227.281 262.967 189.397 1.00 43.71 93 LYS C O 1
ATOM 18888 N N . ARG E 1 94 ? 227.410 262.307 187.243 1.00 42.04 94 ARG C N 1
ATOM 18889 C CA . ARG E 1 94 ? 226.896 263.543 186.672 1.00 38.62 94 ARG C CA 1
ATOM 18890 C C . ARG E 1 94 ? 225.645 263.237 185.862 1.00 42.65 94 ARG C C 1
ATOM 18891 O O . ARG E 1 94 ? 225.611 262.267 185.097 1.00 44.48 94 ARG C O 1
ATOM 18912 N N . ASP E 1 95 ? 224.619 264.066 186.030 1.00 41.23 95 ASP C N 1
ATOM 18913 C CA . ASP E 1 95 ? 223.338 263.856 185.368 1.00 42.65 95 ASP C CA 1
ATOM 18914 C C . ASP E 1 95 ? 222.668 265.213 185.192 1.00 41.97 95 ASP C C 1
ATOM 18915 O O . ASP E 1 95 ? 223.232 266.253 185.542 1.00 45.61 95 ASP C O 1
ATOM 18924 N N . GLN E 1 96 ? 221.459 265.199 184.634 1.00 42.28 96 GLN C N 1
ATOM 18925 C CA . GLN E 1 96 ? 220.674 266.408 184.426 1.00 42.52 96 GLN C CA 1
ATOM 18926 C C . GLN E 1 96 ? 219.269 266.214 184.977 1.00 46.63 96 GLN C C 1
ATOM 18927 O O . GLN E 1 96 ? 218.706 265.119 184.897 1.00 50.70 96 GLN C O 1
ATOM 18941 N N . SER E 1 97 ? 218.707 267.287 185.530 1.00 46.65 97 SER C N 1
ATOM 18942 C CA . SER E 1 97 ? 217.406 267.260 186.176 1.00 46.95 97 SER C CA 1
ATOM 18943 C C . SER E 1 97 ? 216.541 268.409 185.671 1.00 44.78 97 SER C C 1
ATOM 18944 O O . SER E 1 97 ? 217.040 269.397 185.128 1.00 46.12 97 SER C O 1
ATOM 18952 N N . ASP E 1 98 ? 215.231 268.268 185.862 1.00 41.09 98 ASP C N 1
ATOM 18953 C CA . ASP E 1 98 ? 214.271 269.280 185.435 1.00 40.63 98 ASP C CA 1
ATOM 18954 C C . ASP E 1 98 ? 214.150 270.344 186.518 1.00 39.50 98 ASP C C 1
ATOM 18955 O O . ASP E 1 98 ? 213.773 270.043 187.654 1.00 43.51 98 ASP C O 1
ATOM 18964 N N . ARG E 1 99 ? 214.465 271.588 186.168 1.00 36.94 99 ARG C N 1
ATOM 18965 C CA . ARG E 1 99 ? 214.407 272.718 187.083 1.00 35.33 99 ARG C CA 1
ATOM 18966 C C . ARG E 1 99 ? 213.323 273.697 186.634 1.00 33.51 99 ARG C C 1
ATOM 18967 O O . ARG E 1 99 ? 212.655 273.505 185.614 1.00 37.08 99 ARG C O 1
ATOM 18988 N N . GLY E 1 100 ? 213.153 274.756 187.415 1.00 32.70 100 GLY C N 1
ATOM 18989 C CA . GLY E 1 100 ? 212.159 275.764 187.114 1.00 27.56 100 GLY C CA 1
ATOM 18990 C C . GLY E 1 100 ? 211.997 276.706 188.290 1.00 32.97 100 GLY C C 1
ATOM 18991 O O . GLY E 1 100 ? 212.809 276.713 189.217 1.00 45.00 100 GLY C O 1
ATOM 18995 N N . TRP E 1 101 ? 210.929 277.505 188.236 1.00 30.01 101 TRP C N 1
ATOM 18996 C CA . TRP E 1 101 ? 210.629 278.403 189.346 1.00 34.19 101 TRP C CA 1
ATOM 18997 C C . TRP E 1 101 ? 210.110 277.666 190.572 1.00 35.99 101 TRP C C 1
ATOM 18998 O O . TRP E 1 101 ? 210.195 278.202 191.681 1.00 34.79 101 TRP C O 1
ATOM 19019 N N . GLY E 1 102 ? 209.577 276.455 190.403 1.00 34.56 102 GLY C N 1
ATOM 19020 C CA . GLY E 1 102 ? 209.235 275.645 191.556 1.00 36.66 102 GLY C CA 1
ATOM 19021 C C . GLY E 1 102 ? 210.437 275.250 192.386 1.00 40.95 102 GLY C C 1
ATOM 19022 O O . GLY E 1 102 ? 210.315 275.103 193.606 1.00 40.18 102 GLY C O 1
ATOM 19026 N N . ASN E 1 103 ? 211.593 275.071 191.748 1.00 37.53 103 ASN C N 1
ATOM 19027 C CA . ASN E 1 103 ? 212.851 274.808 192.429 1.00 33.68 103 ASN C CA 1
ATOM 19028 C C . ASN E 1 103 ? 213.703 276.062 192.573 1.00 36.77 103 ASN C C 1
ATOM 19029 O O . ASN E 1 103 ? 214.884 275.963 192.915 1.00 42.45 103 ASN C O 1
ATOM 19040 N N . HIS E 1 104 ? 213.130 277.237 192.309 1.00 37.53 104 HIS C N 1
ATOM 19041 C CA . HIS E 1 104 ? 213.816 278.518 192.485 1.00 37.33 104 HIS C CA 1
ATOM 19042 C C . HIS E 1 104 ? 214.912 278.716 191.441 1.00 37.74 104 HIS C C 1
ATOM 19043 O O . HIS E 1 104 ? 215.966 279.283 191.728 1.00 39.89 104 HIS C O 1
ATOM 19057 N N . CYS E 1 105 ? 214.658 278.250 190.221 1.00 34.46 105 CYS C N 1
ATOM 19058 C CA . CYS E 1 105 ? 215.511 278.522 189.075 1.00 36.07 105 CYS C CA 1
ATOM 19059 C C . CYS E 1 105 ? 214.772 279.435 188.110 1.00 39.63 105 CYS C C 1
ATOM 19060 O O . CYS E 1 105 ? 213.561 279.296 187.912 1.00 40.96 105 CYS C O 1
ATOM 19067 N N . GLY E 1 106 ? 215.504 280.375 187.513 1.00 43.59 106 GLY C N 1
ATOM 19068 C CA . GLY E 1 106 ? 214.875 281.409 186.710 1.00 35.34 106 GLY C CA 1
ATOM 19069 C C . GLY E 1 106 ? 214.321 280.930 185.386 1.00 32.35 106 GLY C C 1
ATOM 19070 O O . GLY E 1 106 ? 213.509 281.637 184.780 1.00 32.79 106 GLY C O 1
ATOM 19074 N N . PHE E 1 107 ? 214.736 279.755 184.921 1.00 30.79 107 PHE C N 1
ATOM 19075 C CA . PHE E 1 107 ? 214.326 279.242 183.623 1.00 28.03 107 PHE C CA 1
ATOM 19076 C C . PHE E 1 107 ? 213.880 277.794 183.754 1.00 31.08 107 PHE C C 1
ATOM 19077 O O . PHE E 1 107 ? 214.320 277.065 184.645 1.00 38.61 107 PHE C O 1
ATOM 19094 N N . PHE E 1 108 ? 212.996 277.387 182.848 1.00 31.44 108 PHE C N 1
ATOM 19095 C CA . PHE E 1 108 ? 212.564 276.002 182.760 1.00 33.00 108 PHE C CA 1
ATOM 19096 C C . PHE E 1 108 ? 213.461 275.248 181.788 1.00 37.23 108 PHE C C 1
ATOM 19097 O O . PHE E 1 108 ? 213.728 275.719 180.679 1.00 44.57 108 PHE C O 1
ATOM 19114 N N . GLY E 1 109 ? 213.918 274.074 182.204 1.00 37.82 109 GLY C N 1
ATOM 19115 C CA . GLY E 1 109 ? 214.783 273.273 181.357 1.00 41.06 109 GLY C CA 1
ATOM 19116 C C . GLY E 1 109 ? 215.524 272.236 182.184 1.00 45.04 109 GLY C C 1
ATOM 19117 O O . GLY E 1 109 ? 215.105 271.890 183.286 1.00 48.62 109 GLY C O 1
ATOM 19121 N N . LYS E 1 110 ? 216.629 271.757 181.621 1.00 46.85 110 LYS C N 1
ATOM 19122 C CA . LYS E 1 110 ? 217.448 270.726 182.246 1.00 44.70 110 LYS C CA 1
ATOM 19123 C C . LYS E 1 110 ? 218.669 271.366 182.895 1.00 44.63 110 LYS C C 1
ATOM 19124 O O . LYS E 1 110 ? 219.412 272.105 182.240 1.00 44.23 110 LYS C O 1
ATOM 19143 N N . GLY E 1 111 ? 218.870 271.081 184.179 1.00 42.36 111 GLY C N 1
ATOM 19144 C CA . GLY E 1 111 ? 219.987 271.626 184.927 1.00 40.46 111 GLY C CA 1
ATOM 19145 C C . GLY E 1 111 ? 220.968 270.538 185.320 1.00 46.25 111 GLY C C 1
ATOM 19146 O O . GLY E 1 111 ? 220.594 269.378 185.496 1.00 48.67 111 GLY C O 1
ATOM 19150 N N . SER E 1 112 ? 222.234 270.925 185.455 1.00 47.16 112 SER C N 1
ATOM 19151 C CA . SER E 1 112 ? 223.279 269.973 185.806 1.00 43.83 112 SER C CA 1
ATOM 19152 C C . SER E 1 112 ? 223.266 269.674 187.300 1.00 40.72 112 SER C C 1
ATOM 19153 O O . SER E 1 112 ? 223.178 270.581 188.131 1.00 44.69 112 SER C O 1
ATOM 19161 N N . ILE E 1 113 ? 223.358 268.389 187.638 1.00 37.06 113 ILE C N 1
ATOM 19162 C CA . ILE E 1 113 ? 223.432 267.928 189.020 1.00 37.49 113 ILE C CA 1
ATOM 19163 C C . ILE E 1 113 ? 224.569 266.922 189.133 1.00 40.62 113 ILE C C 1
ATOM 19164 O O . ILE E 1 113 ? 224.790 266.116 188.223 1.00 41.10 113 ILE C O 1
ATOM 19180 N N . VAL E 1 114 ? 225.291 266.971 190.252 1.00 39.14 114 VAL C N 1
ATOM 19181 C CA . VAL E 1 114 ? 226.404 266.068 190.520 1.00 35.61 114 VAL C CA 1
ATOM 19182 C C . VAL E 1 114 ? 226.258 265.531 191.937 1.00 37.43 114 VAL C C 1
ATOM 19183 O O . VAL E 1 114 ? 225.914 266.279 192.858 1.00 40.45 114 VAL C O 1
ATOM 19196 N N . ALA E 1 115 ? 226.511 264.234 192.111 1.00 41.26 115 ALA C N 1
ATOM 19197 C CA . ALA E 1 115 ? 226.435 263.586 193.414 1.00 37.21 115 ALA C CA 1
ATOM 19198 C C . ALA E 1 115 ? 227.709 262.795 193.670 1.00 41.86 115 ALA C C 1
ATOM 19199 O O . ALA E 1 115 ? 228.288 262.213 192.751 1.00 47.95 115 ALA C O 1
ATOM 19206 N N . CYS E 1 116 ? 228.137 262.773 194.931 1.00 41.37 116 CYS C N 1
ATOM 19207 C CA . CYS E 1 116 ? 229.343 262.051 195.313 1.00 40.37 116 CYS C CA 1
ATOM 19208 C C . CYS E 1 116 ? 229.151 261.437 196.691 1.00 43.37 116 CYS C C 1
ATOM 19209 O O . CYS E 1 116 ? 228.304 261.871 197.474 1.00 47.76 116 CYS C O 1
ATOM 19216 N N . ALA E 1 117 ? 229.953 260.412 196.975 1.00 44.44 117 ALA C N 1
ATOM 19217 C CA . ALA E 1 117 ? 229.913 259.724 198.258 1.00 39.50 117 ALA C CA 1
ATOM 19218 C C . ALA E 1 117 ? 231.249 259.030 198.482 1.00 40.57 117 ALA C C 1
ATOM 19219 O O . ALA E 1 117 ? 231.875 258.568 197.527 1.00 46.77 117 ALA C O 1
ATOM 19226 N N . LYS E 1 118 ? 231.679 258.966 199.740 1.00 40.35 118 LYS C N 1
ATOM 19227 C CA . LYS E 1 118 ? 232.925 258.289 200.072 1.00 39.04 118 LYS C CA 1
ATOM 19228 C C . LYS E 1 118 ? 232.753 256.776 199.990 1.00 37.86 118 LYS C C 1
ATOM 19229 O O . LYS E 1 118 ? 231.651 256.245 200.137 1.00 40.40 118 LYS C O 1
ATOM 19248 N N . PHE E 1 119 ? 233.860 256.082 199.737 1.00 42.57 119 PHE C N 1
ATOM 19249 C CA . PHE E 1 119 ? 233.866 254.638 199.544 1.00 42.47 119 PHE C CA 1
ATOM 19250 C C . PHE E 1 119 ? 234.807 253.987 200.547 1.00 45.89 119 PHE C C 1
ATOM 19251 O O . PHE E 1 119 ? 235.946 254.434 200.719 1.00 47.84 119 PHE C O 1
ATOM 19268 N N . GLU E 1 120 ? 234.324 252.940 201.211 1.00 46.87 120 GLU C N 1
ATOM 19269 C CA . GLU E 1 120 ? 235.141 252.131 202.101 1.00 45.17 120 GLU C CA 1
ATOM 19270 C C . GLU E 1 120 ? 234.708 250.678 201.978 1.00 47.87 120 GLU C C 1
ATOM 19271 O O . GLU E 1 120 ? 233.586 250.375 201.567 1.00 55.61 120 GLU C O 1
ATOM 19283 N N . CYS E 1 121 ? 235.619 249.780 202.332 1.00 47.27 121 CYS C N 1
ATOM 19284 C CA . CYS E 1 121 ? 235.356 248.351 202.308 1.00 50.52 121 CYS C CA 1
ATOM 19285 C C . CYS E 1 121 ? 235.226 247.838 203.734 1.00 59.19 121 CYS C C 1
ATOM 19286 O O . CYS E 1 121 ? 235.943 248.285 204.633 1.00 61.53 121 CYS C O 1
ATOM 19293 N N . GLU E 1 122 ? 234.295 246.910 203.938 1.00 60.24 122 GLU C N 1
ATOM 19294 C CA . GLU E 1 122 ? 234.110 246.324 205.258 1.00 59.07 122 GLU C CA 1
ATOM 19295 C C . GLU E 1 122 ? 235.357 245.538 205.653 1.00 62.74 122 GLU C C 1
ATOM 19296 O O . GLU E 1 122 ? 236.070 245.006 204.797 1.00 63.04 122 GLU C O 1
ATOM 19308 N N . GLU E 1 123 ? 235.620 245.464 206.960 1.00 65.15 123 GLU C N 1
ATOM 19309 C CA . GLU E 1 123 ? 236.910 244.962 207.427 1.00 68.76 123 GLU C CA 1
ATOM 19310 C C . GLU E 1 123 ? 237.190 243.542 206.945 1.00 66.13 123 GLU C C 1
ATOM 19311 O O . GLU E 1 123 ? 238.344 243.206 206.656 1.00 57.28 123 GLU C O 1
ATOM 19323 N N . ALA E 1 124 ? 236.161 242.698 206.843 1.00 60.90 124 ALA C N 1
ATOM 19324 C CA . ALA E 1 124 ? 236.342 241.283 206.537 1.00 59.57 124 ALA C CA 1
ATOM 19325 C C . ALA E 1 124 ? 235.669 240.878 205.232 1.00 59.64 124 ALA C C 1
ATOM 19326 O O . ALA E 1 124 ? 235.322 239.706 205.058 1.00 62.14 124 ALA C O 1
ATOM 19333 N N . LYS E 1 125 ? 235.481 241.814 204.309 1.00 57.54 125 LYS C N 1
ATOM 19334 C CA . LYS E 1 125 ? 234.858 241.540 203.017 1.00 53.32 125 LYS C CA 1
ATOM 19335 C C . LYS E 1 125 ? 235.889 241.824 201.930 1.00 49.10 125 LYS C C 1
ATOM 19336 O O . LYS E 1 125 ? 235.935 242.917 201.363 1.00 47.50 125 LYS C O 1
ATOM 19355 N N . LYS E 1 126 ? 236.718 240.824 201.639 1.00 46.42 126 LYS C N 1
ATOM 19356 C CA . LYS E 1 126 ? 237.744 240.943 200.615 1.00 38.40 126 LYS C CA 1
ATOM 19357 C C . LYS E 1 126 ? 237.991 239.573 200.005 1.00 40.14 126 LYS C C 1
ATOM 19358 O O . LYS E 1 126 ? 237.738 238.539 200.628 1.00 46.95 126 LYS C O 1
ATOM 19377 N N . ALA E 1 127 ? 238.491 239.577 198.773 1.00 36.30 127 ALA C N 1
ATOM 19378 C CA . ALA E 1 127 ? 238.882 238.366 198.056 1.00 37.16 127 ALA C CA 1
ATOM 19379 C C . ALA E 1 127 ? 240.340 238.542 197.650 1.00 37.49 127 ALA C C 1
ATOM 19380 O O . ALA E 1 127 ? 240.641 239.063 196.573 1.00 39.88 127 ALA C O 1
ATOM 19387 N N . VAL E 1 128 ? 241.237 238.110 198.515 1.00 36.50 128 VAL C N 1
ATOM 19388 C CA . VAL E 1 128 ? 242.670 238.234 198.288 1.00 35.93 128 VAL C CA 1
ATOM 19389 C C . VAL E 1 128 ? 243.156 237.001 197.543 1.00 36.66 128 VAL C C 1
ATOM 19390 O O . VAL E 1 128 ? 242.672 235.885 197.759 1.00 36.80 128 VAL C O 1
ATOM 19403 N N . GLY E 1 129 ? 244.111 237.206 196.645 1.00 35.41 129 GLY C N 1
ATOM 19404 C CA . GLY E 1 129 ? 244.684 236.117 195.880 1.00 34.82 129 GLY C CA 1
ATOM 19405 C C . GLY E 1 129 ? 246.178 236.029 196.103 1.00 34.22 129 GLY C C 1
ATOM 19406 O O . GLY E 1 129 ? 246.837 237.015 196.428 1.00 37.37 129 GLY C O 1
ATOM 19410 N N . HIS E 1 130 ? 246.708 234.821 195.920 1.00 33.43 130 HIS C N 1
ATOM 19411 C CA . HIS E 1 130 ? 248.130 234.560 196.087 1.00 33.69 130 HIS C CA 1
ATOM 19412 C C . HIS E 1 130 ? 248.648 233.733 194.920 1.00 36.07 130 HIS C C 1
ATOM 19413 O O . HIS E 1 130 ? 247.909 232.959 194.309 1.00 37.92 130 HIS C O 1
ATOM 19427 N N . VAL E 1 131 ? 249.935 233.900 194.624 1.00 35.55 131 VAL C N 1
ATOM 19428 C CA . VAL E 1 131 ? 250.578 233.251 193.488 1.00 35.45 131 VAL C CA 1
ATOM 19429 C C . VAL E 1 131 ? 251.781 232.466 193.992 1.00 38.16 131 VAL C C 1
ATOM 19430 O O . VAL E 1 131 ? 252.574 232.976 194.792 1.00 38.87 131 VAL C O 1
ATOM 19443 N N . TYR E 1 132 ? 251.904 231.225 193.531 1.00 36.28 132 TYR C N 1
ATOM 19444 C CA . TYR E 1 132 ? 253.038 230.389 193.885 1.00 32.11 132 TYR C CA 1
ATOM 19445 C C . TYR E 1 132 ? 254.282 230.802 193.101 1.00 36.47 132 TYR C C 1
ATOM 19446 O O . TYR E 1 132 ? 254.206 231.452 192.055 1.00 43.80 132 TYR C O 1
ATOM 19464 N N . ASP E 1 133 ? 255.440 230.408 193.622 1.00 35.82 133 ASP C N 1
ATOM 19465 C CA . ASP E 1 133 ? 256.723 230.643 192.975 1.00 36.00 133 ASP C CA 1
ATOM 19466 C C . ASP E 1 133 ? 257.332 229.301 192.598 1.00 37.28 133 ASP C C 1
ATOM 19467 O O . ASP E 1 133 ? 257.417 228.398 193.435 1.00 41.49 133 ASP C O 1
ATOM 19476 N N . SER E 1 134 ? 257.754 229.172 191.338 1.00 37.43 134 SER C N 1
ATOM 19477 C CA . SER E 1 134 ? 258.273 227.893 190.865 1.00 37.13 134 SER C CA 1
ATOM 19478 C C . SER E 1 134 ? 259.479 227.439 191.674 1.00 37.25 134 SER C C 1
ATOM 19479 O O . SER E 1 134 ? 259.701 226.233 191.831 1.00 39.60 134 SER C O 1
ATOM 19487 N N . THR E 1 135 ? 260.271 228.378 192.187 1.00 32.81 135 THR C N 1
ATOM 19488 C CA . THR E 1 135 ? 261.486 228.019 192.906 1.00 34.18 135 THR C CA 1
ATOM 19489 C C . THR E 1 135 ? 261.235 227.664 194.366 1.00 37.61 135 THR C C 1
ATOM 19490 O O . THR E 1 135 ? 262.087 227.017 194.982 1.00 37.88 135 THR C O 1
ATOM 19501 N N . LYS E 1 136 ? 260.087 228.049 194.926 1.00 36.36 136 LYS C N 1
ATOM 19502 C CA . LYS E 1 136 ? 259.830 227.866 196.346 1.00 30.61 136 LYS C CA 1
ATOM 19503 C C . LYS E 1 136 ? 258.702 226.891 196.650 1.00 30.62 136 LYS C C 1
ATOM 19504 O O . LYS E 1 136 ? 258.533 226.523 197.818 1.00 38.22 136 LYS C O 1
ATOM 19523 N N . ILE E 1 137 ? 257.935 226.452 195.650 1.00 28.51 137 ILE C N 1
ATOM 19524 C CA . ILE E 1 137 ? 256.862 225.495 195.895 1.00 28.97 137 ILE C CA 1
ATOM 19525 C C . ILE E 1 137 ? 257.460 224.131 196.213 1.00 33.79 137 ILE C C 1
ATOM 19526 O O . ILE E 1 137 ? 258.482 223.731 195.639 1.00 38.16 137 ILE C O 1
ATOM 19542 N N . THR E 1 138 ? 256.817 223.401 197.124 1.00 31.25 138 THR C N 1
ATOM 19543 C CA . THR E 1 138 ? 257.349 222.157 197.665 1.00 29.68 138 THR C CA 1
ATOM 19544 C C . THR E 1 138 ? 256.357 221.019 197.469 1.00 30.63 138 THR C C 1
ATOM 19545 O O . THR E 1 138 ? 255.147 221.198 197.639 1.00 31.37 138 THR C O 1
ATOM 19556 N N . TYR E 1 139 ? 256.884 219.847 197.118 1.00 33.59 139 TYR C N 1
ATOM 19557 C CA . TYR E 1 139 ? 256.101 218.629 196.952 1.00 30.24 139 TYR C CA 1
ATOM 19558 C C . TYR E 1 139 ? 256.570 217.613 197.983 1.00 32.41 139 TYR C C 1
ATOM 19559 O O . TYR E 1 139 ? 257.775 217.390 198.129 1.00 33.31 139 TYR C O 1
ATOM 19577 N N . VAL E 1 140 ? 255.626 216.991 198.683 1.00 35.59 140 VAL C N 1
ATOM 19578 C CA . VAL E 1 140 ? 255.926 216.010 199.721 1.00 32.80 140 VAL C CA 1
ATOM 19579 C C . VAL E 1 140 ? 255.491 214.642 199.219 1.00 32.35 140 VAL C C 1
ATOM 19580 O O . VAL E 1 140 ? 254.323 214.443 198.864 1.00 38.33 140 VAL C O 1
ATOM 19593 N N . VAL E 1 141 ? 256.430 213.701 199.186 1.00 30.45 141 VAL C N 1
ATOM 19594 C CA . VAL E 1 141 ? 256.175 212.327 198.771 1.00 31.08 141 VAL C CA 1
ATOM 19595 C C . VAL E 1 141 ? 256.635 211.420 199.902 1.00 34.13 141 VAL C C 1
ATOM 19596 O O . VAL E 1 141 ? 257.735 211.600 200.437 1.00 35.45 141 VAL C O 1
ATOM 19609 N N . LYS E 1 142 ? 255.799 210.450 200.261 1.00 32.83 142 LYS C N 1
ATOM 19610 C CA . LYS E 1 142 ? 256.071 209.559 201.377 1.00 32.65 142 LYS C CA 1
ATOM 19611 C C . LYS E 1 142 ? 256.072 208.116 200.893 1.00 33.86 142 LYS C C 1
ATOM 19612 O O . LYS E 1 142 ? 255.313 207.746 199.993 1.00 32.80 142 LYS C O 1
ATOM 19631 N N . VAL E 1 143 ? 256.935 207.301 201.495 1.00 37.77 143 VAL C N 1
ATOM 19632 C CA . VAL E 1 143 ? 257.123 205.912 201.093 1.00 36.48 143 VAL C CA 1
ATOM 19633 C C . VAL E 1 143 ? 256.925 205.026 202.314 1.00 35.50 143 VAL C C 1
ATOM 19634 O O . VAL E 1 143 ? 257.408 205.342 203.407 1.00 39.74 143 VAL C O 1
ATOM 19647 N N . GLU E 1 144 ? 256.214 203.917 202.127 1.00 32.90 144 GLU C N 1
ATOM 19648 C CA . GLU E 1 144 ? 255.889 203.005 203.216 1.00 37.74 144 GLU C CA 1
ATOM 19649 C C . GLU E 1 144 ? 256.051 201.562 202.751 1.00 35.93 144 GLU C C 1
ATOM 19650 O O . GLU E 1 144 ? 255.242 201.083 201.948 1.00 41.90 144 GLU C O 1
ATOM 19662 N N . PRO E 1 145 ? 257.063 200.837 203.222 1.00 32.23 145 PRO C N 1
ATOM 19663 C CA . PRO E 1 145 ? 257.234 199.450 202.779 1.00 32.04 145 PRO C CA 1
ATOM 19664 C C . PRO E 1 145 ? 256.203 198.533 203.417 1.00 37.16 145 PRO C C 1
ATOM 19665 O O . PRO E 1 145 ? 255.570 198.862 204.421 1.00 46.29 145 PRO C O 1
ATOM 19676 N N . HIS E 1 146 ? 256.048 197.355 202.817 1.00 37.88 146 HIS C N 1
ATOM 19677 C CA . HIS E 1 146 ? 255.107 196.352 203.315 1.00 38.95 146 HIS C CA 1
ATOM 19678 C C . HIS E 1 146 ? 255.838 195.472 204.320 1.00 42.98 146 HIS C C 1
ATOM 19679 O O . HIS E 1 146 ? 256.514 194.509 203.959 1.00 49.72 146 HIS C O 1
ATOM 19693 N N . THR E 1 147 ? 255.704 195.809 205.601 1.00 35.45 147 THR C N 1
ATOM 19694 C CA . THR E 1 147 ? 256.347 195.057 206.668 1.00 34.79 147 THR C CA 1
ATOM 19695 C C . THR E 1 147 ? 255.442 193.995 207.282 1.00 42.49 147 THR C C 1
ATOM 19696 O O . THR E 1 147 ? 255.854 193.335 208.241 1.00 48.10 147 THR C O 1
ATOM 19707 N N . GLY E 1 148 ? 254.233 193.810 206.760 1.00 41.55 148 GLY C N 1
ATOM 19708 C CA . GLY E 1 148 ? 253.317 192.834 207.310 1.00 39.77 148 GLY C CA 1
ATOM 19709 C C . GLY E 1 148 ? 252.502 193.307 208.492 1.00 39.97 148 GLY C C 1
ATOM 19710 O O . GLY E 1 148 ? 251.804 192.491 209.104 1.00 42.79 148 GLY C O 1
ATOM 19714 N N . ASP E 1 149 ? 252.565 194.589 208.834 1.00 39.61 149 ASP C N 1
ATOM 19715 C CA . ASP E 1 149 ? 251.831 195.152 209.955 1.00 37.67 149 ASP C CA 1
ATOM 19716 C C . ASP E 1 149 ? 250.783 196.133 209.445 1.00 43.17 149 ASP C C 1
ATOM 19717 O O . ASP E 1 149 ? 251.032 196.902 208.512 1.00 46.33 149 ASP C O 1
ATOM 19726 N N . TYR E 1 150 ? 249.606 196.100 210.062 1.00 39.59 150 TYR C N 1
ATOM 19727 C CA . TYR E 1 150 ? 248.506 196.982 209.698 1.00 38.81 150 TYR C CA 1
ATOM 19728 C C . TYR E 1 150 ? 248.289 198.011 210.798 1.00 43.36 150 TYR C C 1
ATOM 19729 O O . TYR E 1 150 ? 248.320 197.674 211.986 1.00 44.64 150 TYR C O 1
ATOM 19747 N N . GLN E 1 151 ? 248.080 199.262 210.395 1.00 44.15 151 GLN C N 1
ATOM 19748 C CA . GLN E 1 151 ? 247.831 200.367 211.305 1.00 40.77 151 GLN C CA 1
ATOM 19749 C C . GLN E 1 151 ? 246.768 201.277 210.708 1.00 47.74 151 GLN C C 1
ATOM 19750 O O . GLN E 1 151 ? 246.800 201.581 209.512 1.00 48.47 151 GLN C O 1
ATOM 19764 N N . ALA E 1 152 ? 245.827 201.705 211.544 1.00 48.16 152 ALA C N 1
ATOM 19765 C CA . ALA E 1 152 ? 244.763 202.585 211.093 1.00 48.25 152 ALA C CA 1
ATOM 19766 C C . ALA E 1 152 ? 245.309 203.987 210.827 1.00 49.83 152 ALA C C 1
ATOM 19767 O O . ALA E 1 152 ? 246.419 204.343 211.230 1.00 50.82 152 ALA C O 1
ATOM 19774 N N . ALA E 1 153 ? 244.505 204.795 210.129 1.00 49.05 153 ALA C N 1
ATOM 19775 C CA . ALA E 1 153 ? 244.939 206.132 209.739 1.00 46.42 153 ALA C CA 1
ATOM 19776 C C . ALA E 1 153 ? 245.268 207.019 210.932 1.00 49.22 153 ALA C C 1
ATOM 19777 O O . ALA E 1 153 ? 246.045 207.966 210.777 1.00 47.98 153 ALA C O 1
ATOM 19784 N N . ASN E 1 154 ? 244.706 206.743 212.107 1.00 49.42 154 ASN C N 1
ATOM 19785 C CA . ASN E 1 154 ? 244.996 207.526 213.300 1.00 47.84 154 ASN C CA 1
ATOM 19786 C C . ASN E 1 154 ? 246.320 207.150 213.954 1.00 52.51 154 ASN C C 1
ATOM 19787 O O . ASN E 1 154 ? 246.866 207.958 214.710 1.00 50.42 154 ASN C O 1
ATOM 19797 N N . GLU E 1 155 ? 246.863 205.971 213.655 1.00 50.47 155 GLU C N 1
ATOM 19798 C CA . GLU E 1 155 ? 248.108 205.516 214.256 1.00 50.45 155 GLU C CA 1
ATOM 19799 C C . GLU E 1 155 ? 249.288 205.817 213.342 1.00 48.47 155 GLU C C 1
ATOM 19800 O O . GLU E 1 155 ? 249.222 205.596 212.129 1.00 45.04 155 GLU C O 1
ATOM 19812 N N . THR E 1 156 ? 250.367 206.324 213.932 1.00 49.35 156 THR C N 1
ATOM 19813 C CA . THR E 1 156 ? 251.550 206.693 213.169 1.00 47.87 156 THR C CA 1
ATOM 19814 C C . THR E 1 156 ? 252.412 205.467 212.899 1.00 45.91 156 THR C C 1
ATOM 19815 O O . THR E 1 156 ? 252.547 204.584 213.750 1.00 43.89 156 THR C O 1
ATOM 19826 N N . ASN E 1 157 ? 253.002 205.424 211.707 1.00 44.74 157 ASN C N 1
ATOM 19827 C CA . ASN E 1 157 ? 253.805 204.291 211.264 1.00 40.55 157 ASN C CA 1
ATOM 19828 C C . ASN E 1 157 ? 255.277 204.667 211.354 1.00 42.41 157 ASN C C 1
ATOM 19829 O O . ASN E 1 157 ? 255.698 205.682 210.788 1.00 45.44 157 ASN C O 1
ATOM 19840 N N . GLU E 1 158 ? 256.054 203.853 212.066 1.00 44.42 158 GLU C N 1
ATOM 19841 C CA . GLU E 1 158 ? 257.471 204.126 212.252 1.00 45.13 158 GLU C CA 1
ATOM 19842 C C . GLU E 1 158 ? 258.312 203.704 211.055 1.00 45.61 158 GLU C C 1
ATOM 19843 O O . GLU E 1 158 ? 259.468 204.129 210.950 1.00 42.20 158 GLU C O 1
ATOM 19855 N N . ASN E 1 159 ? 257.763 202.894 210.151 1.00 46.56 159 ASN C N 1
ATOM 19856 C CA . ASN E 1 159 ? 258.467 202.470 208.947 1.00 44.50 159 ASN C CA 1
ATOM 19857 C C . ASN E 1 159 ? 258.294 203.438 207.786 1.00 42.36 159 ASN C C 1
ATOM 19858 O O . ASN E 1 159 ? 258.845 203.191 206.708 1.00 42.40 159 ASN C O 1
ATOM 19869 N N . ARG E 1 160 ? 257.544 204.522 207.973 1.00 44.01 160 ARG C N 1
ATOM 19870 C CA . ARG E 1 160 ? 257.226 205.444 206.892 1.00 40.57 160 ARG C CA 1
ATOM 19871 C C . ARG E 1 160 ? 258.305 206.510 206.761 1.00 41.85 160 ARG C C 1
ATOM 19872 O O . ARG E 1 160 ? 258.878 206.959 207.758 1.00 41.47 160 ARG C O 1
ATOM 19893 N N . LYS E 1 161 ? 258.574 206.914 205.520 1.00 39.22 161 LYS C N 1
ATOM 19894 C CA . LYS E 1 161 ? 259.564 207.936 205.216 1.00 37.24 161 LYS C CA 1
ATOM 19895 C C . LYS E 1 161 ? 258.927 209.012 204.350 1.00 34.45 161 LYS C C 1
ATOM 19896 O O . LYS E 1 161 ? 257.958 208.758 203.631 1.00 33.52 161 LYS C O 1
ATOM 19915 N N . THR E 1 162 ? 259.483 210.219 204.426 1.00 35.99 162 THR C N 1
ATOM 19916 C CA . THR E 1 162 ? 258.966 211.373 203.704 1.00 37.08 162 THR C CA 1
ATOM 19917 C C . THR E 1 162 ? 260.094 212.049 202.938 1.00 35.66 162 THR C C 1
ATOM 19918 O O . THR E 1 162 ? 261.258 211.999 203.342 1.00 34.71 162 THR C O 1
ATOM 19929 N N . ALA E 1 163 ? 259.735 212.675 201.818 1.00 30.79 163 ALA C N 1
ATOM 19930 C CA . ALA E 1 163 ? 260.691 213.367 200.965 1.00 27.56 163 ALA C CA 1
ATOM 19931 C C . ALA E 1 163 ? 260.055 214.635 200.416 1.00 29.66 163 ALA C C 1
ATOM 19932 O O . ALA E 1 163 ? 258.896 214.620 199.997 1.00 32.40 163 ALA C O 1
ATOM 19939 N N . GLN E 1 164 ? 260.818 215.725 200.419 1.00 30.15 164 GLN C N 1
ATOM 19940 C CA . GLN E 1 164 ? 260.362 217.015 199.915 1.00 27.57 164 GLN C CA 1
ATOM 19941 C C . GLN E 1 164 ? 261.119 217.332 198.633 1.00 30.58 164 GLN C C 1
ATOM 19942 O O . GLN E 1 164 ? 262.353 217.277 198.608 1.00 31.41 164 GLN C O 1
ATOM 19956 N N . PHE E 1 165 ? 260.383 217.665 197.575 1.00 29.28 165 PHE C N 1
ATOM 19957 C CA . PHE E 1 165 ? 260.958 217.906 196.254 1.00 32.14 165 PHE C CA 1
ATOM 19958 C C . PHE E 1 165 ? 260.721 219.358 195.849 1.00 32.32 165 PHE C C 1
ATOM 19959 O O . PHE E 1 165 ? 259.649 219.707 195.348 1.00 32.72 165 PHE C O 1
ATOM 19976 N N . THR E 1 166 ? 261.723 220.201 196.074 1.00 34.22 166 THR C N 1
ATOM 19977 C CA . THR E 1 166 ? 261.822 221.499 195.430 1.00 32.25 166 THR C CA 1
ATOM 19978 C C . THR E 1 166 ? 262.756 221.375 194.226 1.00 34.60 166 THR C C 1
ATOM 19979 O O . THR E 1 166 ? 263.354 220.326 193.982 1.00 38.66 166 THR C O 1
ATOM 19990 N N . VAL E 1 167 ? 262.888 222.460 193.459 1.00 33.77 167 VAL C N 1
ATOM 19991 C CA . VAL E 1 167 ? 263.808 222.436 192.326 1.00 32.86 167 VAL C CA 1
ATOM 19992 C C . VAL E 1 167 ? 265.244 222.252 192.789 1.00 31.81 167 VAL C C 1
ATOM 19993 O O . VAL E 1 167 ? 266.097 221.822 192.005 1.00 38.03 167 VAL C O 1
ATOM 20006 N N . ALA E 1 168 ? 265.538 222.574 194.046 1.00 23.41 168 ALA C N 1
ATOM 20007 C CA . ALA E 1 168 ? 266.860 222.328 194.603 1.00 27.77 168 ALA C CA 1
ATOM 20008 C C . ALA E 1 168 ? 267.047 220.891 195.072 1.00 32.79 168 ALA C C 1
ATOM 20009 O O . ALA E 1 168 ? 268.188 220.480 195.306 1.00 36.83 168 ALA C O 1
ATOM 20016 N N . SER E 1 169 ? 265.968 220.120 195.202 1.00 34.28 169 SER C N 1
ATOM 20017 C CA . SER E 1 169 ? 266.053 218.740 195.670 1.00 32.77 169 SER C CA 1
ATOM 20018 C C . SER E 1 169 ? 266.209 217.764 194.507 1.00 37.86 169 SER C C 1
ATOM 20019 O O . SER E 1 169 ? 267.178 216.999 194.457 1.00 44.31 169 SER C O 1
ATOM 20027 N N . GLU E 1 170 ? 265.260 217.772 193.571 1.00 35.95 170 GLU C N 1
ATOM 20028 C CA . GLU E 1 170 ? 265.327 216.910 192.396 1.00 36.99 170 GLU C CA 1
ATOM 20029 C C . GLU E 1 170 ? 265.279 215.435 192.776 1.00 35.12 170 GLU C C 1
ATOM 20030 O O . GLU E 1 170 ? 264.286 214.752 192.511 1.00 35.35 170 GLU C O 1
ATOM 20042 N N . LYS E 1 171 ? 266.347 214.934 193.393 1.00 35.32 171 LYS C N 1
ATOM 20043 C CA . LYS E 1 171 ? 266.533 213.510 193.638 1.00 30.81 171 LYS C CA 1
ATOM 20044 C C . LYS E 1 171 ? 266.776 213.284 195.123 1.00 33.47 171 LYS C C 1
ATOM 20045 O O . LYS E 1 171 ? 267.707 213.862 195.696 1.00 32.97 171 LYS C O 1
ATOM 20064 N N . VAL E 1 172 ? 265.943 212.446 195.742 1.00 35.20 172 VAL C N 1
ATOM 20065 C CA . VAL E 1 172 ? 266.045 212.126 197.162 1.00 31.63 172 VAL C CA 1
ATOM 20066 C C . VAL E 1 172 ? 266.086 210.612 197.305 1.00 29.45 172 VAL C C 1
ATOM 20067 O O . VAL E 1 172 ? 265.247 209.909 196.732 1.00 31.34 172 VAL C O 1
ATOM 20080 N N . ILE E 1 173 ? 267.053 210.115 198.072 1.00 29.21 173 ILE C N 1
ATOM 20081 C CA . ILE E 1 173 ? 267.261 208.686 198.275 1.00 28.10 173 ILE C CA 1
ATOM 20082 C C . ILE E 1 173 ? 266.876 208.365 199.710 1.00 27.64 173 ILE C C 1
ATOM 20083 O O . ILE E 1 173 ? 267.464 208.908 200.653 1.00 34.45 173 ILE C O 1
ATOM 20099 N N . LEU E 1 174 ? 265.899 207.479 199.880 1.00 26.40 174 LEU C N 1
ATOM 20100 C CA . LEU E 1 174 ? 265.366 207.146 201.193 1.00 26.49 174 LEU C CA 1
ATOM 20101 C C . LEU E 1 174 ? 265.932 205.816 201.668 1.00 28.08 174 LEU C C 1
ATOM 20102 O O . LEU E 1 174 ? 266.274 204.950 200.860 1.00 35.03 174 LEU C O 1
ATOM 20118 N N . ASP E 1 175 ? 266.036 205.667 202.983 1.00 26.07 175 ASP C N 1
ATOM 20119 C CA . ASP E 1 175 ? 266.551 204.455 203.613 1.00 24.06 175 ASP C CA 1
ATOM 20120 C C . ASP E 1 175 ? 265.391 203.809 204.362 1.00 27.27 175 ASP C C 1
ATOM 20121 O O . ASP E 1 175 ? 265.036 204.240 205.462 1.00 31.02 175 ASP C O 1
ATOM 20130 N N . LEU E 1 176 ? 264.806 202.767 203.774 1.00 27.37 176 LEU C N 1
ATOM 20131 C CA . LEU E 1 176 ? 263.632 202.133 204.359 1.00 26.89 176 LEU C CA 1
ATOM 20132 C C . LEU E 1 176 ? 263.977 201.165 205.483 1.00 27.87 176 LEU C C 1
ATOM 20133 O O . LEU E 1 176 ? 263.073 200.501 206.001 1.00 30.03 176 LEU C O 1
ATOM 20149 N N . GLY E 1 177 ? 265.246 201.066 205.871 1.00 26.70 177 GLY C N 1
ATOM 20150 C CA . GLY E 1 177 ? 265.637 200.228 206.987 1.00 28.32 177 GLY C CA 1
ATOM 20151 C C . GLY E 1 177 ? 266.240 198.910 206.554 1.00 34.18 177 GLY C C 1
ATOM 20152 O O . GLY E 1 177 ? 267.293 198.886 205.911 1.00 39.58 177 GLY C O 1
ATOM 20156 N N . ASP E 1 178 ? 265.590 197.805 206.908 1.00 35.89 178 ASP C N 1
ATOM 20157 C CA . ASP E 1 178 ? 266.034 196.479 206.503 1.00 34.96 178 ASP C CA 1
ATOM 20158 C C . ASP E 1 178 ? 265.502 196.083 205.134 1.00 35.49 178 ASP C C 1
ATOM 20159 O O . ASP E 1 178 ? 265.805 194.984 204.660 1.00 39.31 178 ASP C O 1
ATOM 20168 N N . TYR E 1 179 ? 264.710 196.947 204.498 1.00 33.26 179 TYR C N 1
ATOM 20169 C CA . TYR E 1 179 ? 264.226 196.737 203.141 1.00 30.83 179 TYR C CA 1
ATOM 20170 C C . TYR E 1 179 ? 265.029 197.521 202.114 1.00 30.69 179 TYR C C 1
ATOM 20171 O O . TYR E 1 179 ? 264.617 197.612 200.954 1.00 34.91 179 TYR C O 1
ATOM 20189 N N . GLY E 1 180 ? 266.156 198.097 202.514 1.00 30.36 180 GLY C N 1
ATOM 20190 C CA . GLY E 1 180 ? 267.028 198.758 201.569 1.00 30.61 180 GLY C CA 1
ATOM 20191 C C . GLY E 1 180 ? 266.588 200.176 201.254 1.00 31.76 180 GLY C C 1
ATOM 20192 O O . GLY E 1 180 ? 265.777 200.788 201.953 1.00 33.37 180 GLY C O 1
ATOM 20196 N N . ASP E 1 181 ? 267.147 200.699 200.169 1.00 30.46 181 ASP C N 1
ATOM 20197 C CA . ASP E 1 181 ? 266.928 202.071 199.748 1.00 23.38 181 ASP C CA 1
ATOM 20198 C C . ASP E 1 181 ? 265.911 202.122 198.615 1.00 27.37 181 ASP C C 1
ATOM 20199 O O . ASP E 1 181 ? 265.689 201.143 197.901 1.00 38.87 181 ASP C O 1
ATOM 20208 N N . VAL E 1 182 ? 265.289 203.286 198.462 1.00 24.90 182 VAL C N 1
ATOM 20209 C CA . VAL E 1 182 ? 264.412 203.568 197.331 1.00 28.33 182 VAL C CA 1
ATOM 20210 C C . VAL E 1 182 ? 264.745 204.960 196.814 1.00 31.42 182 VAL C C 1
ATOM 20211 O O . VAL E 1 182 ? 264.808 205.919 197.590 1.00 37.29 182 VAL C O 1
ATOM 20224 N N . SER E 1 183 ? 264.962 205.069 195.507 1.00 31.65 183 SER C N 1
ATOM 20225 C CA . SER E 1 183 ? 265.354 206.319 194.873 1.00 25.90 183 SER C CA 1
ATOM 20226 C C . SER E 1 183 ? 264.138 206.975 194.237 1.00 30.45 183 SER C C 1
ATOM 20227 O O . SER E 1 183 ? 263.375 206.317 193.524 1.00 35.53 183 SER C O 1
ATOM 20235 N N . LEU E 1 184 ? 263.965 208.269 194.490 1.00 33.84 184 LEU C N 1
ATOM 20236 C CA . LEU E 1 184 ? 262.910 209.061 193.878 1.00 31.14 184 LEU C CA 1
ATOM 20237 C C . LEU E 1 184 ? 263.523 210.253 193.162 1.00 33.07 184 LEU C C 1
ATOM 20238 O O . LEU E 1 184 ? 264.424 210.912 193.691 1.00 39.43 184 LEU C O 1
ATOM 20254 N N . THR E 1 185 ? 263.037 210.524 191.950 1.00 33.16 185 THR C N 1
ATOM 20255 C CA . THR E 1 185 ? 263.530 211.630 191.123 1.00 35.91 185 THR C CA 1
ATOM 20256 C C . THR E 1 185 ? 262.313 212.296 190.485 1.00 35.24 185 THR C C 1
ATOM 20257 O O . THR E 1 185 ? 261.877 211.903 189.400 1.00 39.92 185 THR C O 1
ATOM 20268 N N . CYS E 1 186 ? 261.776 213.308 191.157 1.00 32.32 186 CYS C N 1
ATOM 20269 C CA . CYS E 1 186 ? 260.588 214.008 190.688 1.00 36.66 186 CYS C CA 1
ATOM 20270 C C . CYS E 1 186 ? 261.005 215.335 190.070 1.00 41.17 186 CYS C C 1
ATOM 20271 O O . CYS E 1 186 ? 261.704 216.130 190.707 1.00 45.42 186 CYS C O 1
ATOM 20278 N N . LYS E 1 187 ? 260.577 215.567 188.832 1.00 41.57 187 LYS C N 1
ATOM 20279 C CA . LYS E 1 187 ? 260.840 216.819 188.139 1.00 39.69 187 LYS C CA 1
ATOM 20280 C C . LYS E 1 187 ? 259.690 217.775 188.430 1.00 41.70 187 LYS C C 1
ATOM 20281 O O . LYS E 1 187 ? 258.532 217.471 188.127 1.00 41.88 187 LYS C O 1
ATOM 20300 N N . VAL E 1 188 ? 260.010 218.924 189.026 1.00 42.14 188 VAL C N 1
ATOM 20301 C CA . VAL E 1 188 ? 258.969 219.855 189.446 1.00 38.12 188 VAL C CA 1
ATOM 20302 C C . VAL E 1 188 ? 258.264 220.471 188.246 1.00 40.68 188 VAL C C 1
ATOM 20303 O O . VAL E 1 188 ? 257.073 220.796 188.319 1.00 42.94 188 VAL C O 1
ATOM 20316 N N . ALA E 1 189 ? 258.971 220.637 187.126 1.00 37.81 189 ALA C N 1
ATOM 20317 C CA . ALA E 1 189 ? 258.371 221.259 185.952 1.00 38.55 189 ALA C CA 1
ATOM 20318 C C . ALA E 1 189 ? 257.170 220.481 185.436 1.00 41.57 189 ALA C C 1
ATOM 20319 O O . ALA E 1 189 ? 256.351 221.043 184.701 1.00 43.88 189 ALA C O 1
ATOM 20326 N N . SER E 1 190 ? 257.042 219.210 185.802 1.00 42.21 190 SER C N 1
ATOM 20327 C CA . SER E 1 190 ? 255.937 218.373 185.355 1.00 42.85 190 SER C CA 1
ATOM 20328 C C . SER E 1 190 ? 254.720 218.453 186.266 1.00 41.87 190 SER C C 1
ATOM 20329 O O . SER E 1 190 ? 253.747 217.729 186.036 1.00 48.35 190 SER C O 1
ATOM 20337 N N . GLY E 1 191 ? 254.748 219.303 187.289 1.00 39.19 191 GLY C N 1
ATOM 20338 C CA . GLY E 1 191 ? 253.609 219.448 188.173 1.00 42.18 191 GLY C CA 1
ATOM 20339 C C . GLY E 1 191 ? 252.585 220.424 187.640 1.00 48.03 191 GLY C C 1
ATOM 20340 O O . GLY E 1 191 ? 252.252 220.396 186.453 1.00 52.25 191 GLY C O 1
ATOM 20344 N N . ILE E 1 192 ? 252.071 221.293 188.510 1.00 51.24 192 ILE C N 1
ATOM 20345 C CA . ILE E 1 192 ? 251.096 222.302 188.110 1.00 52.44 192 ILE C CA 1
ATOM 20346 C C . ILE E 1 192 ? 251.831 223.496 187.518 1.00 55.28 192 ILE C C 1
ATOM 20347 O O . ILE E 1 192 ? 253.051 223.625 187.670 1.00 55.38 192 ILE C O 1
ATOM 20363 N N . ASP E 1 193 ? 251.097 224.372 186.837 1.00 58.83 193 ASP C N 1
ATOM 20364 C CA . ASP E 1 193 ? 251.651 225.603 186.282 1.00 58.03 193 ASP C CA 1
ATOM 20365 C C . ASP E 1 193 ? 251.408 226.720 187.290 1.00 55.01 193 ASP C C 1
ATOM 20366 O O . ASP E 1 193 ? 250.271 227.167 187.470 1.00 55.54 193 ASP C O 1
ATOM 20375 N N . VAL E 1 194 ? 252.479 227.165 187.949 1.00 47.22 194 VAL C N 1
ATOM 20376 C CA . VAL E 1 194 ? 252.336 228.157 189.008 1.00 46.86 194 VAL C CA 1
ATOM 20377 C C . VAL E 1 194 ? 251.905 229.502 188.438 1.00 49.33 194 VAL C C 1
ATOM 20378 O O . VAL E 1 194 ? 251.259 230.298 189.130 1.00 51.82 194 VAL C O 1
ATOM 20391 N N . ALA E 1 195 ? 252.268 229.791 187.188 1.00 47.14 195 ALA C N 1
ATOM 20392 C CA . ALA E 1 195 ? 251.911 231.076 186.599 1.00 49.12 195 ALA C CA 1
ATOM 20393 C C . ALA E 1 195 ? 250.402 231.223 186.462 1.00 51.97 195 ALA C C 1
ATOM 20394 O O . ALA E 1 195 ? 249.857 232.313 186.674 1.00 56.94 195 ALA C O 1
ATOM 20401 N N . GLN E 1 196 ? 249.711 230.146 186.106 1.00 50.35 196 GLN C N 1
ATOM 20402 C CA . GLN E 1 196 ? 248.279 230.206 185.850 1.00 51.60 196 GLN C CA 1
ATOM 20403 C C . GLN E 1 196 ? 247.438 229.819 187.059 1.00 49.44 196 GLN C C 1
ATOM 20404 O O . GLN E 1 196 ? 246.239 229.572 186.902 1.00 52.45 196 GLN C O 1
ATOM 20418 N N . THR E 1 197 ? 248.023 229.758 188.253 1.00 48.66 197 THR C N 1
ATOM 20419 C CA . THR E 1 197 ? 247.321 229.323 189.454 1.00 46.46 197 THR C CA 1
ATOM 20420 C C . THR E 1 197 ? 247.245 230.469 190.452 1.00 45.26 197 THR C C 1
ATOM 20421 O O . THR E 1 197 ? 248.248 231.143 190.708 1.00 46.11 197 THR C O 1
ATOM 20432 N N . VAL E 1 198 ? 246.055 230.684 191.010 1.00 42.93 198 VAL C N 1
ATOM 20433 C CA . VAL E 1 198 ? 245.833 231.658 192.071 1.00 39.42 198 VAL C CA 1
ATOM 20434 C C . VAL E 1 198 ? 245.068 230.959 193.185 1.00 38.28 198 VAL C C 1
ATOM 20435 O O . VAL E 1 198 ? 244.081 230.263 192.922 1.00 42.31 198 VAL C O 1
ATOM 20448 N N . VAL E 1 199 ? 245.521 231.140 194.421 1.00 37.96 199 VAL C N 1
ATOM 20449 C CA . VAL E 1 199 ? 244.870 230.551 195.591 1.00 36.04 199 VAL C CA 1
ATOM 20450 C C . VAL E 1 199 ? 244.132 231.694 196.283 1.00 37.83 199 VAL C C 1
ATOM 20451 O O . VAL E 1 199 ? 244.684 232.407 197.122 1.00 38.67 199 VAL C O 1
ATOM 20464 N N . MET E 1 200 ? 242.862 231.865 195.927 1.00 36.57 200 MET C N 1
ATOM 20465 C CA . MET E 1 200 ? 242.053 232.949 196.468 1.00 37.92 200 MET C CA 1
ATOM 20466 C C . MET E 1 200 ? 241.455 232.549 197.810 1.00 37.42 200 MET C C 1
ATOM 20467 O O . MET E 1 200 ? 241.085 231.392 198.020 1.00 39.27 200 MET C O 1
ATOM 20481 N N . SER E 1 201 ? 241.360 233.518 198.719 1.00 40.26 201 SER C N 1
ATOM 20482 C CA . SER E 1 201 ? 240.808 233.286 200.047 1.00 39.89 201 SER C CA 1
ATOM 20483 C C . SER E 1 201 ? 239.993 234.493 200.477 1.00 39.05 201 SER C C 1
ATOM 20484 O O . SER E 1 201 ? 240.398 235.635 200.242 1.00 40.97 201 SER C O 1
ATOM 20492 N N . LEU E 1 202 ? 238.842 234.238 201.095 1.00 42.23 202 LEU C N 1
ATOM 20493 C CA . LEU E 1 202 ? 238.056 235.299 201.709 1.00 48.56 202 LEU C CA 1
ATOM 20494 C C . LEU E 1 202 ? 238.552 235.551 203.126 1.00 58.39 202 LEU C C 1
ATOM 20495 O O . LEU E 1 202 ? 238.849 234.609 203.867 1.00 63.63 202 LEU C O 1
ATOM 20511 N N . GLY E 1 203 ? 238.634 236.827 203.506 1.00 60.75 203 GLY C N 1
ATOM 20512 C CA . GLY E 1 203 ? 239.112 237.172 204.832 1.00 63.40 203 GLY C CA 1
ATOM 20513 C C . GLY E 1 203 ? 238.080 236.975 205.921 1.00 70.95 203 GLY C C 1
ATOM 20514 O O . GLY E 1 203 ? 238.392 237.166 207.102 1.00 70.57 203 GLY C O 1
ATOM 20518 N N . SER E 1 204 ? 236.859 236.588 205.556 1.00 71.95 204 SER C N 1
ATOM 20519 C CA . SER E 1 204 ? 235.799 236.408 206.538 1.00 74.94 204 SER C CA 1
ATOM 20520 C C . SER E 1 204 ? 236.048 235.157 207.369 1.00 77.31 204 SER C C 1
ATOM 20521 O O . SER E 1 204 ? 235.841 234.037 206.894 1.00 73.98 204 SER C O 1
ATOM 20529 N N . SER E 1 205 ? 236.490 235.338 208.611 1.00 78.91 205 SER C N 1
ATOM 20530 C CA . SER E 1 205 ? 236.676 234.211 209.510 1.00 80.20 205 SER C CA 1
ATOM 20531 C C . SER E 1 205 ? 235.356 233.461 209.668 1.00 78.18 205 SER C C 1
ATOM 20532 O O . SER E 1 205 ? 234.277 233.976 209.361 1.00 79.15 205 SER C O 1
ATOM 20540 N N . LYS E 1 206 ? 235.441 232.228 210.172 1.00 76.68 206 LYS C N 1
ATOM 20541 C CA . LYS E 1 206 ? 234.271 231.365 210.321 1.00 78.51 206 LYS C CA 1
ATOM 20542 C C . LYS E 1 206 ? 233.361 231.492 209.101 1.00 78.77 206 LYS C C 1
ATOM 20543 O O . LYS E 1 206 ? 233.841 231.410 207.966 1.00 73.02 206 LYS C O 1
ATOM 20562 N N . ASP E 1 207 ? 232.056 231.676 209.315 1.00 71.30 207 ASP C N 1
ATOM 20563 C CA . ASP E 1 207 ? 231.103 231.836 208.223 1.00 65.60 207 ASP C CA 1
ATOM 20564 C C . ASP E 1 207 ? 230.864 230.512 207.507 1.00 63.89 207 ASP C C 1
ATOM 20565 O O . ASP E 1 207 ? 230.153 230.466 206.499 1.00 61.62 207 ASP C O 1
ATOM 20574 N N . HIS E 1 208 ? 231.457 229.434 208.020 1.00 59.56 208 HIS C N 1
ATOM 20575 C CA . HIS E 1 208 ? 231.268 228.093 207.476 1.00 54.08 208 HIS C CA 1
ATOM 20576 C C . HIS E 1 208 ? 231.527 228.080 205.968 1.00 52.83 208 HIS C C 1
ATOM 20577 O O . HIS E 1 208 ? 230.654 227.765 205.158 1.00 54.23 208 HIS C O 1
ATOM 20591 N N . LEU E 1 209 ? 232.752 228.432 205.605 1.00 53.48 209 LEU C N 1
ATOM 20592 C CA . LEU E 1 209 ? 233.188 228.518 204.221 1.00 51.27 209 LEU C CA 1
ATOM 20593 C C . LEU E 1 209 ? 234.531 227.824 204.067 1.00 46.75 209 LEU C C 1
ATOM 20594 O O . LEU E 1 209 ? 235.274 227.670 205.041 1.00 45.42 209 LEU C O 1
ATOM 20610 N N . PRO E 1 210 ? 234.875 227.393 202.854 1.00 41.45 210 PRO C N 1
ATOM 20611 C CA . PRO E 1 210 ? 236.201 226.804 202.640 1.00 40.58 210 PRO C CA 1
ATOM 20612 C C . PRO E 1 210 ? 237.310 227.803 202.923 1.00 40.99 210 PRO C C 1
ATOM 20613 O O . PRO E 1 210 ? 237.124 229.018 202.836 1.00 39.84 210 PRO C O 1
ATOM 20624 N N . SER E 1 211 ? 238.481 227.271 203.278 1.00 39.43 211 SER C N 1
ATOM 20625 C CA . SER E 1 211 ? 239.620 228.131 203.577 1.00 37.18 211 SER C CA 1
ATOM 20626 C C . SER E 1 211 ? 240.038 228.938 202.355 1.00 40.14 211 SER C C 1
ATOM 20627 O O . SER E 1 211 ? 240.294 230.144 202.458 1.00 39.68 211 SER C O 1
ATOM 20635 N N . ALA E 1 212 ? 240.115 228.296 201.193 1.00 39.14 212 ALA C N 1
ATOM 20636 C CA . ALA E 1 212 ? 240.567 228.967 199.981 1.00 31.63 212 ALA C CA 1
ATOM 20637 C C . ALA E 1 212 ? 240.124 228.155 198.773 1.00 31.81 212 ALA C C 1
ATOM 20638 O O . ALA E 1 212 ? 239.643 227.026 198.897 1.00 32.11 212 ALA C O 1
ATOM 20645 N N . TRP E 1 213 ? 240.288 228.756 197.597 1.00 35.64 213 TRP C N 1
ATOM 20646 C CA . TRP E 1 213 ? 239.940 228.138 196.327 1.00 33.26 213 TRP C CA 1
ATOM 20647 C C . TRP E 1 213 ? 241.152 228.141 195.406 1.00 35.58 213 TRP C C 1
ATOM 20648 O O . TRP E 1 213 ? 242.048 228.979 195.535 1.00 40.21 213 TRP C O 1
ATOM 20669 N N . GLN E 1 214 ? 241.167 227.201 194.465 1.00 35.23 214 GLN C N 1
ATOM 20670 C CA . GLN E 1 214 ? 242.221 227.093 193.461 1.00 36.71 214 GLN C CA 1
ATOM 20671 C C . GLN E 1 214 ? 241.647 227.571 192.134 1.00 38.73 214 GLN C C 1
ATOM 20672 O O . GLN E 1 214 ? 240.849 226.868 191.506 1.00 44.03 214 GLN C O 1
ATOM 20686 N N . LEU E 1 215 ? 242.055 228.762 191.709 1.00 38.64 215 LEU C N 1
ATOM 20687 C CA . LEU E 1 215 ? 241.464 229.450 190.569 1.00 40.26 215 LEU C CA 1
ATOM 20688 C C . LEU E 1 215 ? 242.424 229.470 189.386 1.00 46.63 215 LEU C C 1
ATOM 20689 O O . LEU E 1 215 ? 243.521 228.909 189.423 1.00 53.93 215 LEU C O 1
ATOM 20705 N N . HIS E 1 216 ? 241.979 230.131 188.322 1.00 46.44 216 HIS C N 1
ATOM 20706 C CA . HIS E 1 216 ? 242.779 230.397 187.135 1.00 45.25 216 HIS C CA 1
ATOM 20707 C C . HIS E 1 216 ? 243.034 231.896 187.062 1.00 46.66 216 HIS C C 1
ATOM 20708 O O . HIS E 1 216 ? 242.145 232.694 187.375 1.00 51.72 216 HIS C O 1
ATOM 20722 N N . ARG E 1 217 ? 244.242 232.277 186.648 1.00 45.17 217 ARG C N 1
ATOM 20723 C CA . ARG E 1 217 ? 244.640 233.679 186.734 1.00 46.61 217 ARG C CA 1
ATOM 20724 C C . ARG E 1 217 ? 243.751 234.571 185.877 1.00 52.65 217 ARG C C 1
ATOM 20725 O O . ARG E 1 217 ? 243.398 235.683 186.288 1.00 57.57 217 ARG C O 1
ATOM 20746 N N . ASP E 1 218 ? 243.385 234.111 184.679 1.00 51.38 218 ASP C N 1
ATOM 20747 C CA . ASP E 1 218 ? 242.587 234.943 183.783 1.00 51.26 218 ASP C CA 1
ATOM 20748 C C . ASP E 1 218 ? 241.235 235.286 184.400 1.00 53.70 218 ASP C C 1
ATOM 20749 O O . ASP E 1 218 ? 240.839 236.459 184.439 1.00 58.28 218 ASP C O 1
ATOM 20758 N N . TRP E 1 219 ? 240.516 234.277 184.895 1.00 52.84 219 TRP C N 1
ATOM 20759 C CA . TRP E 1 219 ? 239.206 234.524 185.488 1.00 50.97 219 TRP C CA 1
ATOM 20760 C C . TRP E 1 219 ? 239.309 235.467 186.680 1.00 47.19 219 TRP C C 1
ATOM 20761 O O . TRP E 1 219 ? 238.525 236.415 186.796 1.00 48.65 219 TRP C O 1
ATOM 20782 N N . PHE E 1 220 ? 240.276 235.232 187.570 1.00 44.57 220 PHE C N 1
ATOM 20783 C CA . PHE E 1 220 ? 240.408 236.076 188.753 1.00 43.86 220 PHE C CA 1
ATOM 20784 C C . PHE E 1 220 ? 240.762 237.509 188.383 1.00 44.62 220 PHE C C 1
ATOM 20785 O O . PHE E 1 220 ? 240.261 238.449 189.008 1.00 49.76 220 PHE C O 1
ATOM 20802 N N . GLU E 1 221 ? 241.616 237.699 187.382 1.00 46.56 221 GLU C N 1
ATOM 20803 C CA . GLU E 1 221 ? 242.067 239.029 186.998 1.00 48.04 221 GLU C CA 1
ATOM 20804 C C . GLU E 1 221 ? 241.091 239.762 186.088 1.00 50.90 221 GLU C C 1
ATOM 20805 O O . GLU E 1 221 ? 241.273 240.961 185.857 1.00 53.76 221 GLU C O 1
ATOM 20817 N N . ASP E 1 222 ? 240.071 239.086 185.558 1.00 52.41 222 ASP C N 1
ATOM 20818 C CA . ASP E 1 222 ? 239.093 239.732 184.690 1.00 52.98 222 ASP C CA 1
ATOM 20819 C C . ASP E 1 222 ? 237.793 240.056 185.421 1.00 52.92 222 ASP C C 1
ATOM 20820 O O . ASP E 1 222 ? 236.739 240.150 184.787 1.00 58.56 222 ASP C O 1
ATOM 20829 N N . LEU E 1 223 ? 237.845 240.239 186.738 1.00 45.96 223 LEU C N 1
ATOM 20830 C CA . LEU E 1 223 ? 236.628 240.443 187.514 1.00 44.89 223 LEU C CA 1
ATOM 20831 C C . LEU E 1 223 ? 236.193 241.904 187.497 1.00 45.38 223 LEU C C 1
ATOM 20832 O O . LEU E 1 223 ? 237.013 242.824 187.442 1.00 47.77 223 LEU C O 1
ATOM 20848 N N . ALA E 1 224 ? 234.880 242.106 187.555 1.00 40.39 224 ALA C N 1
ATOM 20849 C CA . ALA E 1 224 ? 234.289 243.445 187.585 1.00 43.34 224 ALA C CA 1
ATOM 20850 C C . ALA E 1 224 ? 233.938 243.846 189.016 1.00 45.51 224 ALA C C 1
ATOM 20851 O O . ALA E 1 224 ? 232.772 243.987 189.386 1.00 49.27 224 ALA C O 1
ATOM 20858 N N . LEU E 1 225 ? 234.972 244.021 189.827 1.00 41.76 225 LEU C N 1
ATOM 20859 C CA . LEU E 1 225 ? 234.845 244.475 191.201 1.00 39.38 225 LEU C CA 1
ATOM 20860 C C . LEU E 1 225 ? 235.951 245.480 191.476 1.00 39.27 225 LEU C C 1
ATOM 20861 O O . LEU E 1 225 ? 236.967 245.497 190.772 1.00 38.50 225 LEU C O 1
ATOM 20877 N N . PRO E 1 226 ? 235.781 246.340 192.481 1.00 34.70 226 PRO C N 1
ATOM 20878 C CA . PRO E 1 226 ? 236.880 247.235 192.860 1.00 33.47 226 PRO C CA 1
ATOM 20879 C C . PRO E 1 226 ? 238.093 246.442 193.320 1.00 33.90 226 PRO C C 1
ATOM 20880 O O . PRO E 1 226 ? 237.972 245.355 193.884 1.00 41.23 226 PRO C O 1
ATOM 20891 N N . TRP E 1 227 ? 239.277 246.997 193.068 1.00 34.53 227 TRP C N 1
ATOM 20892 C CA . TRP E 1 227 ? 240.523 246.314 193.379 1.00 34.39 227 TRP C CA 1
ATOM 20893 C C . TRP E 1 227 ? 241.567 247.319 193.842 1.00 35.71 227 TRP C C 1
ATOM 20894 O O . TRP E 1 227 ? 241.457 248.520 193.593 1.00 40.80 227 TRP C O 1
ATOM 20915 N N . LYS E 1 228 ? 242.577 246.808 194.536 1.00 33.63 228 LYS C N 1
ATOM 20916 C CA . LYS E 1 228 ? 243.745 247.591 194.930 1.00 35.62 228 LYS C CA 1
ATOM 20917 C C . LYS E 1 228 ? 244.827 246.603 195.355 1.00 39.13 228 LYS C C 1
ATOM 20918 O O . LYS E 1 228 ? 244.676 245.387 195.204 1.00 44.06 228 LYS C O 1
ATOM 20937 N N . HIS E 1 229 ? 245.922 247.138 195.882 1.00 40.07 229 HIS C N 1
ATOM 20938 C CA . HIS E 1 229 ? 247.024 246.342 196.400 1.00 38.66 229 HIS C CA 1
ATOM 20939 C C . HIS E 1 229 ? 246.971 246.323 197.923 1.00 39.79 229 HIS C C 1
ATOM 20940 O O . HIS E 1 229 ? 246.340 247.172 198.554 1.00 48.37 229 HIS C O 1
ATOM 20954 N N . LYS E 1 230 ? 247.649 245.337 198.516 1.00 40.77 230 LYS C N 1
ATOM 20955 C CA . LYS E 1 230 ? 247.632 245.217 199.971 1.00 43.05 230 LYS C CA 1
ATOM 20956 C C . LYS E 1 230 ? 248.205 246.464 200.629 1.00 42.51 230 LYS C C 1
ATOM 20957 O O . LYS E 1 230 ? 247.641 246.981 201.601 1.00 40.32 230 LYS C O 1
ATOM 20976 N N . ASP E 1 231 ? 249.328 246.964 200.111 1.00 43.03 231 ASP C N 1
ATOM 20977 C CA . ASP E 1 231 ? 249.999 248.092 200.747 1.00 47.01 231 ASP C CA 1
ATOM 20978 C C . ASP E 1 231 ? 249.259 249.401 200.507 1.00 46.52 231 ASP C C 1
ATOM 20979 O O . ASP E 1 231 ? 249.390 250.339 201.299 1.00 46.91 231 ASP C O 1
ATOM 20988 N N . ASN E 1 232 ? 248.485 249.483 199.430 1.00 48.02 232 ASN C N 1
ATOM 20989 C CA . ASN E 1 232 ? 247.816 250.719 199.061 1.00 43.44 232 ASN C CA 1
ATOM 20990 C C . ASN E 1 232 ? 246.531 250.908 199.862 1.00 48.54 232 ASN C C 1
ATOM 20991 O O . ASN E 1 232 ? 245.991 249.971 200.456 1.00 48.38 232 ASN C O 1
ATOM 21002 N N . GLN E 1 233 ? 246.043 252.152 199.872 1.00 52.56 233 GLN C N 1
ATOM 21003 C CA . GLN E 1 233 ? 244.809 252.505 200.558 1.00 48.75 233 GLN C CA 1
ATOM 21004 C C . GLN E 1 233 ? 243.687 252.931 199.621 1.00 44.96 233 GLN C C 1
ATOM 21005 O O . GLN E 1 233 ? 242.524 252.914 200.038 1.00 44.81 233 GLN C O 1
ATOM 21019 N N . ASP E 1 234 ? 243.993 253.292 198.376 1.00 44.38 234 ASP C N 1
ATOM 21020 C CA . ASP E 1 234 ? 243.012 253.827 197.438 1.00 40.34 234 ASP C CA 1
ATOM 21021 C C . ASP E 1 234 ? 242.468 252.723 196.541 1.00 38.49 234 ASP C C 1
ATOM 21022 O O . ASP E 1 234 ? 243.238 252.005 195.895 1.00 38.84 234 ASP C O 1
ATOM 21031 N N . TRP E 1 235 ? 241.145 252.602 196.494 1.00 36.72 235 TRP C N 1
ATOM 21032 C CA . TRP E 1 235 ? 240.490 251.624 195.641 1.00 34.72 235 TRP C CA 1
ATOM 21033 C C . TRP E 1 235 ? 240.362 252.147 194.213 1.00 36.20 235 TRP C C 1
ATOM 21034 O O . TRP E 1 235 ? 240.335 253.355 193.962 1.00 39.71 235 TRP C O 1
ATOM 21055 N N . ASN E 1 236 ? 240.290 251.210 193.273 1.00 36.51 236 ASN C N 1
ATOM 21056 C CA . ASN E 1 236 ? 240.063 251.504 191.867 1.00 36.54 236 ASN C CA 1
ATOM 21057 C C . ASN E 1 236 ? 238.760 250.862 191.412 1.00 36.41 236 ASN C C 1
ATOM 21058 O O . ASN E 1 236 ? 238.389 249.780 191.872 1.00 39.77 236 ASN C O 1
ATOM 21069 N N . SER E 1 237 ? 238.063 251.548 190.505 1.00 35.72 237 SER C N 1
ATOM 21070 C CA . SER E 1 237 ? 236.768 251.100 189.994 1.00 36.95 237 SER C CA 1
ATOM 21071 C C . SER E 1 237 ? 235.734 251.031 191.115 1.00 40.56 237 SER C C 1
ATOM 21072 O O . SER E 1 237 ? 234.988 250.060 191.249 1.00 40.89 237 SER C O 1
ATOM 21080 N N . VAL E 1 238 ? 235.681 252.095 191.920 1.00 42.86 238 VAL C N 1
ATOM 21081 C CA . VAL E 1 238 ? 234.802 252.115 193.082 1.00 37.09 238 VAL C CA 1
ATOM 21082 C C . VAL E 1 238 ? 233.331 252.141 192.689 1.00 40.30 238 VAL C C 1
ATOM 21083 O O . VAL E 1 238 ? 232.464 251.892 193.532 1.00 44.70 238 VAL C O 1
ATOM 21096 N N . GLU E 1 239 ? 233.022 252.430 191.427 1.00 41.25 239 GLU C N 1
ATOM 21097 C CA . GLU E 1 239 ? 231.642 252.565 190.982 1.00 43.64 239 GLU C CA 1
ATOM 21098 C C . GLU E 1 239 ? 231.016 251.246 190.546 1.00 45.69 239 GLU C C 1
ATOM 21099 O O . GLU E 1 239 ? 229.877 251.250 190.070 1.00 48.79 239 GLU C O 1
ATOM 21111 N N . LYS E 1 240 ? 231.726 250.124 190.683 1.00 43.72 240 LYS C N 1
ATOM 21112 C CA . LYS E 1 240 ? 231.159 248.845 190.266 1.00 43.64 240 LYS C CA 1
ATOM 21113 C C . LYS E 1 240 ? 230.097 248.355 191.240 1.00 47.63 240 LYS C C 1
ATOM 21114 O O . LYS E 1 240 ? 229.165 247.653 190.835 1.00 52.23 240 LYS C O 1
ATOM 21133 N N . LEU E 1 241 ? 230.215 248.712 192.516 1.00 46.53 241 LEU C N 1
ATOM 21134 C CA . LEU E 1 241 ? 229.310 248.240 193.554 1.00 48.99 241 LEU C CA 1
ATOM 21135 C C . LEU E 1 241 ? 228.228 249.258 193.899 1.00 47.71 241 LEU C C 1
ATOM 21136 O O . LEU E 1 241 ? 227.518 249.072 194.892 1.00 46.17 241 LEU C O 1
ATOM 21152 N N . VAL E 1 242 ? 228.081 250.322 193.109 1.00 50.46 242 VAL C N 1
ATOM 21153 C CA . VAL E 1 242 ? 227.195 251.429 193.446 1.00 47.11 242 VAL C CA 1
ATOM 21154 C C . VAL E 1 242 ? 226.328 251.780 192.246 1.00 47.72 242 VAL C C 1
ATOM 21155 O O . VAL E 1 242 ? 226.757 251.675 191.093 1.00 52.33 242 VAL C O 1
ATOM 21168 N N . GLU E 1 243 ? 225.098 252.211 192.529 1.00 47.60 243 GLU C N 1
ATOM 21169 C CA . GLU E 1 243 ? 224.155 252.644 191.508 1.00 49.74 243 GLU C CA 1
ATOM 21170 C C . GLU E 1 243 ? 223.530 253.971 191.911 1.00 48.59 243 GLU C C 1
ATOM 21171 O O . GLU E 1 243 ? 223.294 254.232 193.094 1.00 46.40 243 GLU C O 1
ATOM 21183 N N . PHE E 1 244 ? 223.258 254.807 190.913 1.00 49.61 244 PHE C N 1
ATOM 21184 C CA . PHE E 1 244 ? 222.640 256.110 191.112 1.00 49.14 244 PHE C CA 1
ATOM 21185 C C . PHE E 1 244 ? 221.240 256.103 190.517 1.00 50.61 244 PHE C C 1
ATOM 21186 O O . PHE E 1 244 ? 221.054 255.699 189.365 1.00 50.81 244 PHE C O 1
ATOM 21203 N N . GLY E 1 245 ? 220.264 256.545 191.301 1.00 48.11 245 GLY C N 1
ATOM 21204 C CA . GLY E 1 245 ? 218.898 256.619 190.839 1.00 50.27 245 GLY C CA 1
ATOM 21205 C C . GLY E 1 245 ? 218.644 257.871 190.029 1.00 51.48 245 GLY C C 1
ATOM 21206 O O . GLY E 1 245 ? 219.459 258.804 189.975 1.00 51.64 245 GLY C O 1
ATOM 21210 N N . PRO E 1 246 ? 217.486 257.910 189.373 1.00 56.62 246 PRO C N 1
ATOM 21211 C CA . PRO E 1 246 ? 217.134 259.077 188.554 1.00 50.84 246 PRO C CA 1
ATOM 21212 C C . PRO E 1 246 ? 217.085 260.339 189.395 1.00 53.61 246 PRO C C 1
ATOM 21213 O O . PRO E 1 246 ? 216.642 260.302 190.553 1.00 51.88 246 PRO C O 1
ATOM 21224 N N . PRO E 1 247 ? 217.528 261.478 188.860 1.00 55.55 247 PRO C N 1
ATOM 21225 C CA . PRO E 1 247 ? 217.471 262.719 189.642 1.00 53.72 247 PRO C CA 1
ATOM 21226 C C . PRO E 1 247 ? 216.041 263.136 189.939 1.00 60.56 247 PRO C C 1
ATOM 21227 O O . PRO E 1 247 ? 215.115 262.875 189.167 1.00 59.08 247 PRO C O 1
ATOM 21238 N N . HIS E 1 248 ? 215.871 263.797 191.080 1.00 60.78 248 HIS C N 1
ATOM 21239 C CA . HIS E 1 248 ? 214.598 264.386 191.486 1.00 59.39 248 HIS C CA 1
ATOM 21240 C C . HIS E 1 248 ? 214.865 265.847 191.834 1.00 61.51 248 HIS C C 1
ATOM 21241 O O . HIS E 1 248 ? 215.112 266.186 192.993 1.00 63.54 248 HIS C O 1
ATOM 21255 N N . ALA E 1 249 ? 214.811 266.705 190.819 1.00 56.57 249 ALA C N 1
ATOM 21256 C CA . ALA E 1 249 ? 215.043 268.134 190.991 1.00 51.04 249 ALA C CA 1
ATOM 21257 C C . ALA E 1 249 ? 216.464 268.410 191.469 1.00 51.17 249 ALA C C 1
ATOM 21258 O O . ALA E 1 249 ? 217.394 268.443 190.659 1.00 53.73 249 ALA C O 1
ATOM 21265 N N . VAL E 1 250 ? 216.647 268.605 192.776 1.00 51.16 250 VAL C N 1
ATOM 21266 C CA . VAL E 1 250 ? 217.933 269.040 193.308 1.00 50.37 250 VAL C CA 1
ATOM 21267 C C . VAL E 1 250 ? 218.500 267.973 194.235 1.00 55.45 250 VAL C C 1
ATOM 21268 O O . VAL E 1 250 ? 219.218 268.287 195.192 1.00 51.54 250 VAL C O 1
ATOM 21281 N N . LYS E 1 251 ? 218.185 266.709 193.968 1.00 58.14 251 LYS C N 1
ATOM 21282 C CA . LYS E 1 251 ? 218.733 265.621 194.764 1.00 54.87 251 LYS C CA 1
ATOM 21283 C C . LYS E 1 251 ? 218.646 264.325 193.972 1.00 55.08 251 LYS C C 1
ATOM 21284 O O . LYS E 1 251 ? 217.670 264.092 193.255 1.00 57.27 251 LYS C O 1
ATOM 21303 N N . MET E 1 252 ? 219.675 263.491 194.111 1.00 54.11 252 MET C N 1
ATOM 21304 C CA . MET E 1 252 ? 219.770 262.206 193.434 1.00 51.45 252 MET C CA 1
ATOM 21305 C C . MET E 1 252 ? 220.249 261.166 194.436 1.00 52.60 252 MET C C 1
ATOM 21306 O O . MET E 1 252 ? 221.122 261.446 195.262 1.00 51.20 252 MET C O 1
ATOM 21320 N N . ASP E 1 253 ? 219.676 259.967 194.361 1.00 54.15 253 ASP C N 1
ATOM 21321 C CA . ASP E 1 253 ? 219.905 258.937 195.365 1.00 50.30 253 ASP C CA 1
ATOM 21322 C C . ASP E 1 253 ? 221.051 258.025 194.947 1.00 46.31 253 ASP C C 1
ATOM 21323 O O . ASP E 1 253 ? 221.158 257.644 193.777 1.00 48.90 253 ASP C O 1
ATOM 21332 N N . ILE E 1 254 ? 221.898 257.671 195.912 1.00 46.04 254 ILE C N 1
ATOM 21333 C CA . ILE E 1 254 ? 223.010 256.750 195.708 1.00 46.39 254 ILE C CA 1
ATOM 21334 C C . ILE E 1 254 ? 222.677 255.455 196.433 1.00 44.66 254 ILE C C 1
ATOM 21335 O O . ILE E 1 254 ? 222.301 255.474 197.611 1.00 45.86 254 ILE C O 1
ATOM 21351 N N . PHE E 1 255 ? 222.815 254.331 195.735 1.00 44.39 255 PHE C N 1
ATOM 21352 C CA . PHE E 1 255 ? 222.389 253.036 196.242 1.00 44.62 255 PHE C CA 1
ATOM 21353 C C . PHE E 1 255 ? 223.583 252.100 196.360 1.00 47.50 255 PHE C C 1
ATOM 21354 O O . PHE E 1 255 ? 224.538 252.183 195.583 1.00 51.52 255 PHE C O 1
ATOM 21371 N N . ASN E 1 256 ? 223.515 251.209 197.342 1.00 49.67 256 ASN C N 1
ATOM 21372 C CA . ASN E 1 256 ? 224.539 250.200 197.577 1.00 46.17 256 ASN C CA 1
ATOM 21373 C C . ASN E 1 256 ? 224.005 248.863 197.084 1.00 48.10 256 ASN C C 1
ATOM 21374 O O . ASN E 1 256 ? 222.944 248.415 197.531 1.00 52.73 256 ASN C O 1
ATOM 21385 N N . LEU E 1 257 ? 224.739 248.228 196.170 1.00 46.31 257 LEU C N 1
ATOM 21386 C CA . LEU E 1 257 ? 224.278 246.986 195.563 1.00 48.69 257 LEU C CA 1
ATOM 21387 C C . LEU E 1 257 ? 224.368 245.790 196.498 1.00 50.50 257 LEU C C 1
ATOM 21388 O O . LEU E 1 257 ? 223.840 244.726 196.164 1.00 53.12 257 LEU C O 1
ATOM 21404 N N . GLY E 1 258 ? 225.016 245.930 197.646 1.00 48.33 258 GLY C N 1
ATOM 21405 C CA . GLY E 1 258 ? 225.024 244.875 198.634 1.00 48.70 258 GLY C CA 1
ATOM 21406 C C . GLY E 1 258 ? 226.263 244.007 198.555 1.00 51.82 258 GLY C C 1
ATOM 21407 O O . GLY E 1 258 ? 227.236 244.301 197.855 1.00 53.27 258 GLY C O 1
ATOM 21411 N N . ASP E 1 259 ? 226.214 242.910 199.305 1.00 50.27 259 ASP C N 1
ATOM 21412 C CA . ASP E 1 259 ? 227.332 241.977 199.383 1.00 47.46 259 ASP C CA 1
ATOM 21413 C C . ASP E 1 259 ? 227.297 241.038 198.183 1.00 48.35 259 ASP C C 1
ATOM 21414 O O . ASP E 1 259 ? 226.317 240.312 197.984 1.00 49.99 259 ASP C O 1
ATOM 21423 N N . GLN E 1 260 ? 228.366 241.045 197.389 1.00 45.11 260 GLN C N 1
ATOM 21424 C CA . GLN E 1 260 ? 228.469 240.211 196.200 1.00 47.10 260 GLN C CA 1
ATOM 21425 C C . GLN E 1 260 ? 229.185 238.891 196.458 1.00 44.33 260 GLN C C 1
ATOM 21426 O O . GLN E 1 260 ? 229.558 238.208 195.500 1.00 48.57 260 GLN C O 1
ATOM 21440 N N . THR E 1 261 ? 229.385 238.517 197.723 1.00 41.91 261 THR C N 1
ATOM 21441 C CA . THR E 1 261 ? 230.031 237.243 198.020 1.00 41.65 261 THR C CA 1
ATOM 21442 C C . THR E 1 261 ? 229.195 236.069 197.527 1.00 44.78 261 THR C C 1
ATOM 21443 O O . THR E 1 261 ? 229.737 235.082 197.018 1.00 45.66 261 THR C O 1
ATOM 21454 N N . ALA E 1 262 ? 227.871 236.152 197.676 1.00 44.62 262 ALA C N 1
ATOM 21455 C CA . ALA E 1 262 ? 227.010 235.056 197.244 1.00 43.49 262 ALA C CA 1
ATOM 21456 C C . ALA E 1 262 ? 227.108 234.834 195.740 1.00 46.08 262 ALA C C 1
ATOM 21457 O O . ALA E 1 262 ? 227.139 233.689 195.276 1.00 49.47 262 ALA C O 1
ATOM 21464 N N . VAL E 1 263 ? 227.151 235.917 194.962 1.00 44.40 263 VAL C N 1
ATOM 21465 C CA . VAL E 1 263 ? 227.295 235.784 193.514 1.00 45.95 263 VAL C CA 1
ATOM 21466 C C . VAL E 1 263 ? 228.630 235.131 193.176 1.00 45.96 263 VAL C C 1
ATOM 21467 O O . VAL E 1 263 ? 228.713 234.263 192.296 1.00 46.42 263 VAL C O 1
ATOM 21480 N N . LEU E 1 264 ? 229.696 235.541 193.867 1.00 43.80 264 LEU C N 1
ATOM 21481 C CA . LEU E 1 264 ? 231.008 234.955 193.626 1.00 43.00 264 LEU C CA 1
ATOM 21482 C C . LEU E 1 264 ? 230.991 233.456 193.904 1.00 44.45 264 LEU C C 1
ATOM 21483 O O . LEU E 1 264 ? 231.497 232.658 193.109 1.00 45.46 264 LEU C O 1
ATOM 21499 N N . LEU E 1 265 ? 230.396 233.054 195.030 1.00 44.77 265 LEU C N 1
ATOM 21500 C CA . LEU E 1 265 ? 230.288 231.631 195.341 1.00 41.83 265 LEU C CA 1
ATOM 21501 C C . LEU E 1 265 ? 229.449 230.897 194.303 1.00 43.00 265 LEU C C 1
ATOM 21502 O O . LEU E 1 265 ? 229.747 229.749 193.954 1.00 47.60 265 LEU C O 1
ATOM 21518 N N . LYS E 1 266 ? 228.389 231.536 193.805 1.00 45.48 266 LYS C N 1
ATOM 21519 C CA . LYS E 1 266 ? 227.584 230.917 192.759 1.00 47.33 266 LYS C CA 1
ATOM 21520 C C . LYS E 1 266 ? 228.387 230.701 191.485 1.00 48.69 266 LYS C C 1
ATOM 21521 O O . LYS E 1 266 ? 228.175 229.708 190.780 1.00 52.14 266 LYS C O 1
ATOM 21540 N N . SER E 1 267 ? 229.299 231.615 191.166 1.00 46.96 267 SER C N 1
ATOM 21541 C CA . SER E 1 267 ? 230.079 231.531 189.937 1.00 47.02 267 SER C CA 1
ATOM 21542 C C . SER E 1 267 ? 231.312 230.641 190.060 1.00 45.82 267 SER C C 1
ATOM 21543 O O . SER E 1 267 ? 232.044 230.495 189.078 1.00 46.95 267 SER C O 1
ATOM 21551 N N . LEU E 1 268 ? 231.566 230.050 191.229 1.00 45.18 268 LEU C N 1
ATOM 21552 C CA . LEU E 1 268 ? 232.747 229.223 191.454 1.00 42.06 268 LEU C CA 1
ATOM 21553 C C . LEU E 1 268 ? 232.422 227.732 191.442 1.00 45.39 268 LEU C C 1
ATOM 21554 O O . LEU E 1 268 ? 233.196 226.920 191.951 1.00 46.05 268 LEU C O 1
ATOM 21570 N N . ALA E 1 269 ? 231.289 227.354 190.858 1.00 46.93 269 ALA C N 1
ATOM 21571 C CA . ALA E 1 269 ? 230.898 225.951 190.839 1.00 47.17 269 ALA C CA 1
ATOM 21572 C C . ALA E 1 269 ? 231.924 225.120 190.078 1.00 51.45 269 ALA C C 1
ATOM 21573 O O . ALA E 1 269 ? 232.375 225.504 188.995 1.00 56.98 269 ALA C O 1
ATOM 21580 N N . GLY E 1 270 ? 232.294 223.977 190.653 1.00 48.76 270 GLY C N 1
ATOM 21581 C CA . GLY E 1 270 ? 233.225 223.059 190.031 1.00 48.53 270 GLY C CA 1
ATOM 21582 C C . GLY E 1 270 ? 234.687 223.383 190.237 1.00 46.84 270 GLY C C 1
ATOM 21583 O O . GLY E 1 270 ? 235.543 222.639 189.741 1.00 50.73 270 GLY C O 1
ATOM 21587 N N . VAL E 1 271 ? 235.006 224.458 190.946 1.00 43.81 271 VAL C N 1
ATOM 21588 C CA . VAL E 1 271 ? 236.402 224.852 191.149 1.00 44.15 271 VAL C CA 1
ATOM 21589 C C . VAL E 1 271 ? 236.995 224.008 192.274 1.00 44.17 271 VAL C C 1
ATOM 21590 O O . VAL E 1 271 ? 236.295 223.728 193.259 1.00 44.90 271 VAL C O 1
ATOM 21603 N N . PRO E 1 272 ? 238.257 223.587 192.176 1.00 41.13 272 PRO C N 1
ATOM 21604 C CA . PRO E 1 272 ? 238.859 222.829 193.277 1.00 39.74 272 PRO C CA 1
ATOM 21605 C C . PRO E 1 272 ? 239.041 223.701 194.508 1.00 39.25 272 PRO C C 1
ATOM 21606 O O . PRO E 1 272 ? 239.152 224.925 194.420 1.00 41.05 272 PRO C O 1
ATOM 21617 N N . LEU E 1 273 ? 239.072 223.053 195.665 1.00 39.09 273 LEU C N 1
ATOM 21618 C CA . LEU E 1 273 ? 239.291 223.735 196.928 1.00 35.45 273 LEU C CA 1
ATOM 21619 C C . LEU E 1 273 ? 240.779 223.755 197.270 1.00 37.23 273 LEU C C 1
ATOM 21620 O O . LEU E 1 273 ? 241.609 223.146 196.593 1.00 37.10 273 LEU C O 1
ATOM 21636 N N . ALA E 1 274 ? 241.112 224.472 198.336 1.00 37.52 274 ALA C N 1
ATOM 21637 C CA . ALA E 1 274 ? 242.491 224.576 198.799 1.00 31.72 274 ALA C CA 1
ATOM 21638 C C . ALA E 1 274 ? 242.467 224.768 200.313 1.00 35.17 274 ALA C C 1
ATOM 21639 O O . ALA E 1 274 ? 241.450 224.513 200.966 1.00 37.19 274 ALA C O 1
ATOM 21646 N N . SER E 1 275 ? 243.590 225.213 200.874 1.00 34.13 275 SER C N 1
ATOM 21647 C CA . SER E 1 275 ? 243.709 225.420 202.309 1.00 35.37 275 SER C CA 1
ATOM 21648 C C . SER E 1 275 ? 244.732 226.514 202.572 1.00 37.67 275 SER C C 1
ATOM 21649 O O . SER E 1 275 ? 245.518 226.880 201.695 1.00 41.42 275 SER C O 1
ATOM 21657 N N . VAL E 1 276 ? 244.703 227.046 203.793 1.00 38.14 276 VAL C N 1
ATOM 21658 C CA . VAL E 1 276 ? 245.644 228.089 204.193 1.00 38.44 276 VAL C CA 1
ATOM 21659 C C . VAL E 1 276 ? 246.427 227.741 205.448 1.00 44.40 276 VAL C C 1
ATOM 21660 O O . VAL E 1 276 ? 247.514 228.308 205.663 1.00 48.00 276 VAL C O 1
ATOM 21673 N N . ASP E 1 277 ? 245.959 226.824 206.296 1.00 43.44 277 ASP C N 1
ATOM 21674 C CA . ASP E 1 277 ? 246.657 226.513 207.539 1.00 48.38 277 ASP C CA 1
ATOM 21675 C C . ASP E 1 277 ? 246.964 227.808 208.283 1.00 50.21 277 ASP C C 1
ATOM 21676 O O . ASP E 1 277 ? 246.165 228.749 208.233 1.00 53.45 277 ASP C O 1
ATOM 21685 N N . ASN E 1 278 ? 248.102 227.881 208.972 1.00 50.67 278 ASN C N 1
ATOM 21686 C CA . ASN E 1 278 ? 248.470 229.126 209.637 1.00 56.31 278 ASN C CA 1
ATOM 21687 C C . ASN E 1 278 ? 249.093 230.101 208.645 1.00 51.10 278 ASN C C 1
ATOM 21688 O O . ASN E 1 278 ? 248.598 231.217 208.458 1.00 49.91 278 ASN C O 1
ATOM 21699 N N . GLN E 1 279 ? 250.181 229.688 207.993 1.00 52.62 279 GLN C N 1
ATOM 21700 C CA . GLN E 1 279 ? 250.828 230.500 206.973 1.00 49.10 279 GLN C CA 1
ATOM 21701 C C . GLN E 1 279 ? 251.176 229.717 205.713 1.00 43.79 279 GLN C C 1
ATOM 21702 O O . GLN E 1 279 ? 251.512 230.337 204.700 1.00 40.06 279 GLN C O 1
ATOM 21716 N N . LYS E 1 280 ? 251.084 228.389 205.735 1.00 41.89 280 LYS C N 1
ATOM 21717 C CA . LYS E 1 280 ? 251.358 227.562 204.567 1.00 34.89 280 LYS C CA 1
ATOM 21718 C C . LYS E 1 280 ? 250.091 227.410 203.737 1.00 34.26 280 LYS C C 1
ATOM 21719 O O . LYS E 1 280 ? 249.068 226.938 204.238 1.00 37.62 280 LYS C O 1
ATOM 21738 N N . TYR E 1 281 ? 250.169 227.784 202.463 1.00 32.20 281 TYR C N 1
ATOM 21739 C CA . TYR E 1 281 ? 249.032 227.713 201.551 1.00 33.14 281 TYR C CA 1
ATOM 21740 C C . TYR E 1 281 ? 249.125 226.406 200.774 1.00 31.88 281 TYR C C 1
ATOM 21741 O O . TYR E 1 281 ? 250.003 226.245 199.922 1.00 33.16 281 TYR C O 1
ATOM 21759 N N . HIS E 1 282 ? 248.219 225.481 201.068 1.00 34.84 282 HIS C N 1
ATOM 21760 C CA . HIS E 1 282 ? 248.254 224.135 200.518 1.00 33.51 282 HIS C CA 1
ATOM 21761 C C . HIS E 1 282 ? 247.354 224.019 199.294 1.00 34.93 282 HIS C C 1
ATOM 21762 O O . HIS E 1 282 ? 246.554 224.903 198.982 1.00 38.14 282 HIS C O 1
ATOM 21776 N N . LEU E 1 283 ? 247.500 222.896 198.597 1.00 37.67 283 LEU C N 1
ATOM 21777 C CA . LEU E 1 283 ? 246.610 222.496 197.520 1.00 39.57 283 LEU C CA 1
ATOM 21778 C C . LEU E 1 283 ? 246.078 221.099 197.804 1.00 41.40 283 LEU C C 1
ATOM 21779 O O . LEU E 1 283 ? 246.778 220.255 198.369 1.00 45.53 283 LEU C O 1
ATOM 21795 N N . LYS E 1 284 ? 244.830 220.862 197.403 1.00 38.91 284 LYS C N 1
ATOM 21796 C CA . LYS E 1 284 ? 244.202 219.558 197.555 1.00 41.34 284 LYS C CA 1
ATOM 21797 C C . LYS E 1 284 ? 244.089 218.793 196.242 1.00 45.71 284 LYS C C 1
ATOM 21798 O O . LYS E 1 284 ? 243.776 217.600 196.267 1.00 50.73 284 LYS C O 1
ATOM 21817 N N . SER E 1 285 ? 244.339 219.445 195.107 1.00 46.13 285 SER C N 1
ATOM 21818 C CA . SER E 1 285 ? 244.300 218.807 193.798 1.00 44.79 285 SER C CA 1
ATOM 21819 C C . SER E 1 285 ? 245.610 219.079 193.075 1.00 45.41 285 SER C C 1
ATOM 21820 O O . SER E 1 285 ? 246.101 220.211 193.085 1.00 52.61 285 SER C O 1
ATOM 21828 N N . GLY E 1 286 ? 246.170 218.050 192.453 1.00 46.84 286 GLY C N 1
ATOM 21829 C CA . GLY E 1 286 ? 247.416 218.208 191.731 1.00 46.13 286 GLY C CA 1
ATOM 21830 C C . GLY E 1 286 ? 248.071 216.866 191.492 1.00 46.87 286 GLY C C 1
ATOM 21831 O O . GLY E 1 286 ? 247.565 215.817 191.897 1.00 51.26 286 GLY C O 1
ATOM 21835 N N . HIS E 1 287 ? 249.221 216.921 190.822 1.00 44.93 287 HIS C N 1
ATOM 21836 C CA . HIS E 1 287 ? 249.954 215.706 190.492 1.00 41.41 287 HIS C CA 1
ATOM 21837 C C . HIS E 1 287 ? 251.412 216.057 190.242 1.00 40.37 287 HIS C C 1
ATOM 21838 O O . HIS E 1 287 ? 251.765 217.223 190.052 1.00 44.18 287 HIS C O 1
ATOM 21852 N N . VAL E 1 288 ? 252.258 215.026 190.243 1.00 38.03 288 VAL C N 1
ATOM 21853 C CA . VAL E 1 288 ? 253.678 215.184 189.944 1.00 35.47 288 VAL C CA 1
ATOM 21854 C C . VAL E 1 288 ? 254.196 213.860 189.398 1.00 38.82 288 VAL C C 1
ATOM 21855 O O . VAL E 1 288 ? 253.760 212.784 189.816 1.00 38.60 288 VAL C O 1
ATOM 21868 N N . THR E 1 289 ? 255.134 213.946 188.459 1.00 41.39 289 THR C N 1
ATOM 21869 C CA . THR E 1 289 ? 255.692 212.778 187.786 1.00 37.31 289 THR C CA 1
ATOM 21870 C C . THR E 1 289 ? 257.033 212.430 188.419 1.00 36.13 289 THR C C 1
ATOM 21871 O O . THR E 1 289 ? 257.932 213.276 188.474 1.00 36.82 289 THR C O 1
ATOM 21882 N N . CYS E 1 290 ? 257.172 211.187 188.879 1.00 39.79 290 CYS C N 1
ATOM 21883 C CA . CYS E 1 290 ? 258.367 210.743 189.581 1.00 40.17 290 CYS C CA 1
ATOM 21884 C C . CYS E 1 290 ? 258.883 209.440 188.987 1.00 40.23 290 CYS C C 1
ATOM 21885 O O . CYS E 1 290 ? 258.133 208.676 188.374 1.00 44.51 290 CYS C O 1
ATOM 21892 N N . ASP E 1 291 ? 260.178 209.201 189.179 1.00 40.89 291 ASP C N 1
ATOM 21893 C CA . ASP E 1 291 ? 260.830 207.958 188.796 1.00 37.14 291 ASP C CA 1
ATOM 21894 C C . ASP E 1 291 ? 261.291 207.237 190.053 1.00 38.98 291 ASP C C 1
ATOM 21895 O O . ASP E 1 291 ? 261.962 207.831 190.902 1.00 44.47 291 ASP C O 1
ATOM 21904 N N . VAL E 1 292 ? 260.939 205.960 190.166 1.00 34.85 292 VAL C N 1
ATOM 21905 C CA . VAL E 1 292 ? 261.224 205.153 191.346 1.00 32.38 292 VAL C CA 1
ATOM 21906 C C . VAL E 1 292 ? 262.292 204.128 190.988 1.00 32.64 292 VAL C C 1
ATOM 21907 O O . VAL E 1 292 ? 262.160 203.417 189.984 1.00 39.28 292 VAL C O 1
ATOM 21920 N N . GLY E 1 293 ? 263.336 204.054 191.802 1.00 30.18 293 GLY C N 1
ATOM 21921 C CA . GLY E 1 293 ? 264.420 203.117 191.593 1.00 30.75 293 GLY C CA 1
ATOM 21922 C C . GLY E 1 293 ? 264.311 201.935 192.534 1.00 34.86 293 GLY C C 1
ATOM 21923 O O . GLY E 1 293 ? 264.317 202.099 193.756 1.00 36.30 293 GLY C O 1
ATOM 21927 N N . LEU E 1 294 ? 264.219 200.737 191.955 1.00 36.17 294 LEU C N 1
ATOM 21928 C CA . LEU E 1 294 ? 263.978 199.513 192.707 1.00 31.87 294 LEU C CA 1
ATOM 21929 C C . LEU E 1 294 ? 265.195 198.592 192.733 1.00 31.48 294 LEU C C 1
ATOM 21930 O O . LEU E 1 294 ? 265.034 197.370 192.761 1.00 36.82 294 LEU C O 1
ATOM 21946 N N . GLU E 1 295 ? 266.409 199.144 192.716 1.00 32.87 295 GLU C N 1
ATOM 21947 C CA . GLU E 1 295 ? 267.591 198.295 192.597 1.00 30.52 295 GLU C CA 1
ATOM 21948 C C . GLU E 1 295 ? 268.195 197.958 193.957 1.00 33.24 295 GLU C C 1
ATOM 21949 O O . GLU E 1 295 ? 268.715 196.853 194.146 1.00 34.82 295 GLU C O 1
ATOM 21961 N N . LYS E 1 296 ? 268.134 198.882 194.913 1.00 32.57 296 LYS C N 1
ATOM 21962 C CA . LYS E 1 296 ? 268.770 198.694 196.212 1.00 30.01 296 LYS C CA 1
ATOM 21963 C C . LYS E 1 296 ? 267.829 198.127 197.266 1.00 29.62 296 LYS C C 1
ATOM 21964 O O . LYS E 1 296 ? 268.242 197.970 198.418 1.00 30.12 296 LYS C O 1
ATOM 21983 N N . LEU E 1 297 ? 266.586 197.818 196.908 1.00 29.61 297 LEU C N 1
ATOM 21984 C CA . LEU E 1 297 ? 265.648 197.269 197.876 1.00 28.03 297 LEU C CA 1
ATOM 21985 C C . LEU E 1 297 ? 266.013 195.830 198.222 1.00 35.93 297 LEU C C 1
ATOM 21986 O O . LEU E 1 297 ? 266.491 195.072 197.374 1.00 36.39 297 LEU C O 1
ATOM 22002 N N . LYS E 1 298 ? 265.778 195.455 199.476 1.00 38.58 298 LYS C N 1
ATOM 22003 C CA . LYS E 1 298 ? 266.047 194.117 199.979 1.00 30.58 298 LYS C CA 1
ATOM 22004 C C . LYS E 1 298 ? 264.754 193.465 200.446 1.00 33.24 298 LYS C C 1
ATOM 22005 O O . LYS E 1 298 ? 263.743 194.131 200.678 1.00 34.27 298 LYS C O 1
ATOM 22024 N N . LEU E 1 299 ? 264.801 192.144 200.582 1.00 45.58 299 LEU C N 1
ATOM 22025 C CA . LEU E 1 299 ? 263.670 191.351 201.041 1.00 43.19 299 LEU C CA 1
ATOM 22026 C C . LEU E 1 299 ? 264.009 190.763 202.404 1.00 39.99 299 LEU C C 1
ATOM 22027 O O . LEU E 1 299 ? 265.072 190.156 202.575 1.00 41.79 299 LEU C O 1
ATOM 22043 N N . LYS E 1 300 ? 263.110 190.947 203.367 1.00 37.03 300 LYS C N 1
ATOM 22044 C CA . LYS E 1 300 ? 263.363 190.599 204.759 1.00 43.93 300 LYS C CA 1
ATOM 22045 C C . LYS E 1 300 ? 262.758 189.237 205.075 1.00 45.26 300 LYS C C 1
ATOM 22046 O O . LYS E 1 300 ? 261.571 189.007 204.824 1.00 41.73 300 LYS C O 1
ATOM 22065 N N . GLY E 1 301 ? 263.576 188.340 205.621 1.00 39.15 301 GLY C N 1
ATOM 22066 C CA . GLY E 1 301 ? 263.085 187.051 206.064 1.00 40.09 301 GLY C CA 1
ATOM 22067 C C . GLY E 1 301 ? 263.032 186.005 204.971 1.00 43.39 301 GLY C C 1
ATOM 22068 O O . GLY E 1 301 ? 262.079 185.226 204.897 1.00 46.52 301 GLY C O 1
ATOM 22072 N N . THR E 1 302 ? 264.049 185.975 204.112 1.00 47.73 302 THR C N 1
ATOM 22073 C CA . THR E 1 302 ? 264.130 184.948 203.083 1.00 46.74 302 THR C CA 1
ATOM 22074 C C . THR E 1 302 ? 264.705 183.644 203.612 1.00 44.43 302 THR C C 1
ATOM 22075 O O . THR E 1 302 ? 264.255 182.566 203.206 1.00 41.34 302 THR C O 1
ATOM 22086 N N . THR E 1 303 ? 265.684 183.718 204.512 1.00 44.64 303 THR C N 1
ATOM 22087 C CA . THR E 1 303 ? 266.275 182.526 205.105 1.00 47.61 303 THR C CA 1
ATOM 22088 C C . THR E 1 303 ? 265.547 182.057 206.358 1.00 48.98 303 THR C C 1
ATOM 22089 O O . THR E 1 303 ? 265.936 181.032 206.928 1.00 48.64 303 THR C O 1
ATOM 22100 N N . TYR E 1 304 ? 264.513 182.769 206.801 1.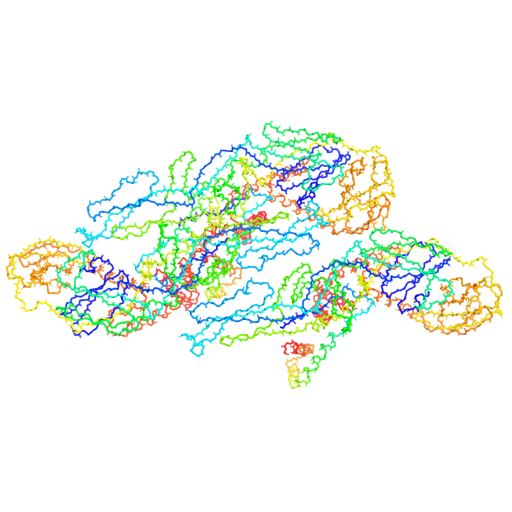00 45.75 304 TYR C N 1
ATOM 22101 C CA . TYR E 1 304 ? 263.760 182.322 207.965 1.00 39.95 304 TYR C CA 1
ATOM 22102 C C . TYR E 1 304 ? 263.126 180.963 207.698 1.00 44.81 304 TYR C C 1
ATOM 22103 O O . TYR E 1 304 ? 262.686 180.662 206.585 1.00 43.75 304 TYR C O 1
ATOM 22121 N N . SER E 1 305 ? 263.083 180.139 208.738 1.00 45.66 305 SER C N 1
ATOM 22122 C CA . SER E 1 305 ? 262.420 178.845 208.660 1.00 36.69 305 SER C CA 1
ATOM 22123 C C . SER E 1 305 ? 260.914 179.073 208.551 1.00 40.03 305 SER C C 1
ATOM 22124 O O . SER E 1 305 ? 260.429 180.206 208.527 1.00 45.06 305 SER C O 1
ATOM 22132 N N . MET E 1 306 ? 260.153 177.989 208.488 1.00 39.90 306 MET C N 1
ATOM 22133 C CA . MET E 1 306 ? 258.715 178.064 208.286 1.00 37.52 306 MET C CA 1
ATOM 22134 C C . MET E 1 306 ? 257.999 177.953 209.625 1.00 36.44 306 MET C C 1
ATOM 22135 O O . MET E 1 306 ? 258.401 177.175 210.494 1.00 38.68 306 MET C O 1
ATOM 22149 N N . CYS E 1 307 ? 256.941 178.739 209.786 1.00 33.98 307 CYS C N 1
ATOM 22150 C CA . CYS E 1 307 ? 256.154 178.694 211.006 1.00 34.31 307 CYS C CA 1
ATOM 22151 C C . CYS E 1 307 ? 255.379 177.382 211.086 1.00 36.69 307 CYS C C 1
ATOM 22152 O O . CYS E 1 307 ? 255.095 176.731 210.076 1.00 41.09 307 CYS C O 1
ATOM 22159 N N . ASP E 1 308 ? 255.038 176.994 212.312 1.00 36.71 308 ASP C N 1
ATOM 22160 C CA . ASP E 1 308 ? 254.301 175.755 212.520 1.00 33.52 308 ASP C CA 1
ATOM 22161 C C . ASP E 1 308 ? 252.912 175.863 211.905 1.00 35.23 308 ASP C C 1
ATOM 22162 O O . ASP E 1 308 ? 252.274 176.917 211.951 1.00 40.66 308 ASP C O 1
ATOM 22171 N N . LYS E 1 309 ? 252.442 174.759 211.324 1.00 36.46 309 LYS C N 1
ATOM 22172 C CA . LYS E 1 309 ? 251.171 174.792 210.611 1.00 37.70 309 LYS C CA 1
ATOM 22173 C C . LYS E 1 309 ? 249.989 174.950 211.555 1.00 41.94 309 LYS C C 1
ATOM 22174 O O . LYS E 1 309 ? 249.019 175.640 211.218 1.00 42.81 309 LYS C O 1
ATOM 22193 N N . THR E 1 310 ? 250.044 174.323 212.730 1.00 42.76 310 THR C N 1
ATOM 22194 C CA . THR E 1 310 ? 248.882 174.172 213.594 1.00 40.42 310 THR C CA 1
ATOM 22195 C C . THR E 1 310 ? 248.846 175.199 214.721 1.00 42.49 310 THR C C 1
ATOM 22196 O O . THR E 1 310 ? 248.327 174.907 215.802 1.00 47.44 310 THR C O 1
ATOM 22207 N N . LYS E 1 311 ? 249.375 176.403 214.487 1.00 39.73 311 LYS C N 1
ATOM 22208 C CA . LYS E 1 311 ? 249.409 177.442 215.512 1.00 37.78 311 LYS C CA 1
ATOM 22209 C C . LYS E 1 311 ? 248.866 178.774 215.003 1.00 37.64 311 LYS C C 1
ATOM 22210 O O . LYS E 1 311 ? 249.227 179.824 215.540 1.00 42.00 311 LYS C O 1
ATOM 22229 N N . PHE E 1 312 ? 247.995 178.759 213.998 1.00 35.39 312 PHE C N 1
ATOM 22230 C CA . PHE E 1 312 ? 247.489 179.974 213.373 1.00 35.64 312 PHE C CA 1
ATOM 22231 C C . PHE E 1 312 ? 246.012 180.158 213.686 1.00 38.53 312 PHE C C 1
ATOM 22232 O O . PHE E 1 312 ? 245.215 179.230 213.516 1.00 44.68 312 PHE C O 1
ATOM 22249 N N . LYS E 1 313 ? 245.653 181.362 214.134 1.00 37.63 313 LYS C N 1
ATOM 22250 C CA . LYS E 1 313 ? 244.280 181.719 214.456 1.00 38.01 313 LYS C CA 1
ATOM 22251 C C . LYS E 1 313 ? 243.905 182.999 213.727 1.00 39.39 313 LYS C C 1
ATOM 22252 O O . LYS E 1 313 ? 244.757 183.845 213.448 1.00 44.14 313 LYS C O 1
ATOM 22271 N N . TRP E 1 314 ? 242.615 183.139 213.432 1.00 39.14 314 TRP C N 1
ATOM 22272 C CA . TRP E 1 314 ? 242.113 184.298 212.703 1.00 36.98 314 TRP C CA 1
ATOM 22273 C C . TRP E 1 314 ? 241.942 185.462 213.670 1.00 38.10 314 TRP C C 1
ATOM 22274 O O . TRP E 1 314 ? 241.025 185.455 214.498 1.00 42.39 314 TRP C O 1
ATOM 22295 N N . LYS E 1 315 ? 242.824 186.459 213.585 1.00 34.57 315 LYS C N 1
ATOM 22296 C CA . LYS E 1 315 ? 242.554 187.720 214.268 1.00 34.65 315 LYS C CA 1
ATOM 22297 C C . LYS E 1 315 ? 241.500 188.522 213.518 1.00 35.46 315 LYS C C 1
ATOM 22298 O O . LYS E 1 315 ? 240.596 189.101 214.130 1.00 38.79 315 LYS C O 1
ATOM 22317 N N . ARG E 1 316 ? 241.607 188.567 212.193 1.00 32.85 316 ARG C N 1
ATOM 22318 C CA . ARG E 1 316 ? 240.600 189.177 211.337 1.00 33.07 316 ARG C CA 1
ATOM 22319 C C . ARG E 1 316 ? 240.426 188.279 210.125 1.00 36.38 316 ARG C C 1
ATOM 22320 O O . ARG E 1 316 ? 241.345 188.150 209.311 1.00 38.36 316 ARG C O 1
ATOM 22341 N N . VAL E 1 317 ? 239.260 187.653 210.012 1.00 37.44 317 VAL C N 1
ATOM 22342 C CA . VAL E 1 317 ? 238.996 186.708 208.931 1.00 38.78 317 VAL C CA 1
ATOM 22343 C C . VAL E 1 317 ? 238.997 187.468 207.612 1.00 37.84 317 VAL C C 1
ATOM 22344 O O . VAL E 1 317 ? 238.753 188.682 207.602 1.00 41.94 317 VAL C O 1
ATOM 22357 N N . PRO E 1 318 ? 239.273 186.812 206.488 1.00 33.35 318 PRO C N 1
ATOM 22358 C CA . PRO E 1 318 ? 239.343 187.538 205.217 1.00 36.79 318 PRO C CA 1
ATOM 22359 C C . PRO E 1 318 ? 238.053 188.284 204.916 1.00 40.96 318 PRO C C 1
ATOM 22360 O O . PRO E 1 318 ? 236.951 187.779 205.139 1.00 44.10 318 PRO C O 1
ATOM 22371 N N . VAL E 1 319 ? 238.207 189.505 204.407 1.00 39.72 319 VAL C N 1
ATOM 22372 C CA . VAL E 1 319 ? 237.095 190.325 203.956 1.00 44.96 319 VAL C CA 1
ATOM 22373 C C . VAL E 1 319 ? 237.473 190.924 202.611 1.00 44.85 319 VAL C C 1
ATOM 22374 O O . VAL E 1 319 ? 238.650 191.039 202.262 1.00 45.48 319 VAL C O 1
ATOM 22387 N N . ASP E 1 320 ? 236.454 191.302 201.848 1.00 46.72 320 ASP C N 1
ATOM 22388 C CA . ASP E 1 320 ? 236.666 191.862 200.521 1.00 50.16 320 ASP C CA 1
ATOM 22389 C C . ASP E 1 320 ? 236.969 193.349 200.650 1.00 50.27 320 ASP C C 1
ATOM 22390 O O . ASP E 1 320 ? 236.174 194.103 201.222 1.00 51.95 320 ASP C O 1
ATOM 22399 N N . SER E 1 321 ? 238.118 193.768 200.129 1.00 52.07 321 SER C N 1
ATOM 22400 C CA . SER E 1 321 ? 238.486 195.173 200.133 1.00 52.91 321 SER C CA 1
ATOM 22401 C C . SER E 1 321 ? 237.810 195.893 198.969 1.00 57.33 321 SER C C 1
ATOM 22402 O O . SER E 1 321 ? 237.042 195.310 198.199 1.00 59.34 321 SER C O 1
ATOM 22410 N N . GLY E 1 322 ? 238.101 197.181 198.834 1.00 55.19 322 GLY C N 1
ATOM 22411 C CA . GLY E 1 322 ? 237.551 197.983 197.766 1.00 60.18 322 GLY C CA 1
ATOM 22412 C C . GLY E 1 322 ? 238.300 197.898 196.454 1.00 62.78 322 GLY C C 1
ATOM 22413 O O . GLY E 1 322 ? 237.937 198.603 195.507 1.00 61.64 322 GLY C O 1
ATOM 22417 N N . HIS E 1 323 ? 239.336 197.061 196.363 1.00 58.95 323 HIS C N 1
ATOM 22418 C CA . HIS E 1 323 ? 240.180 196.981 195.176 1.00 57.41 323 HIS C CA 1
ATOM 22419 C C . HIS E 1 323 ? 240.263 195.556 194.634 1.00 57.06 323 HIS C C 1
ATOM 22420 O O . HIS E 1 323 ? 241.264 195.177 194.023 1.00 60.43 323 HIS C O 1
ATOM 22434 N N . ASP E 1 324 ? 239.216 194.759 194.843 1.00 56.50 324 ASP C N 1
ATOM 22435 C CA . ASP E 1 324 ? 239.169 193.382 194.347 1.00 62.82 324 ASP C CA 1
ATOM 22436 C C . ASP E 1 324 ? 240.341 192.560 194.878 1.00 62.76 324 ASP C C 1
ATOM 22437 O O . ASP E 1 324 ? 240.895 191.710 194.177 1.00 62.50 324 ASP C O 1
ATOM 22446 N N . THR E 1 325 ? 240.721 192.812 196.127 1.00 58.19 325 THR C N 1
ATOM 22447 C CA . THR E 1 325 ? 241.747 192.043 196.815 1.00 53.45 325 THR C CA 1
ATOM 22448 C C . THR E 1 325 ? 241.165 191.521 198.122 1.00 52.30 325 THR C C 1
ATOM 22449 O O . THR E 1 325 ? 240.040 191.854 198.504 1.00 52.12 325 THR C O 1
ATOM 22460 N N . VAL E 1 326 ? 241.942 190.691 198.811 1.00 48.68 326 VAL C N 1
ATOM 22461 C CA . VAL E 1 326 ? 241.529 190.061 200.058 1.00 41.66 326 VAL C CA 1
ATOM 22462 C C . VAL E 1 326 ? 242.522 190.440 201.144 1.00 40.48 326 VAL C C 1
ATOM 22463 O O . VAL E 1 326 ? 243.736 190.339 200.943 1.00 44.50 326 VAL C O 1
ATOM 22476 N N . VAL E 1 327 ? 242.006 190.869 202.293 1.00 38.21 327 VAL C N 1
ATOM 22477 C CA . VAL E 1 327 ? 242.825 191.310 203.416 1.00 36.84 327 VAL C CA 1
ATOM 22478 C C . VAL E 1 327 ? 242.446 190.501 204.648 1.00 35.94 327 VAL C C 1
ATOM 22479 O O . VAL E 1 327 ? 241.262 190.345 204.964 1.00 40.60 327 VAL C O 1
ATOM 22492 N N . MET E 1 328 ? 243.458 189.990 205.346 1.00 33.79 328 MET C N 1
ATOM 22493 C CA . MET E 1 328 ? 243.251 189.190 206.544 1.00 31.65 328 MET C CA 1
ATOM 22494 C C . MET E 1 328 ? 244.426 189.410 207.483 1.00 31.16 328 MET C C 1
ATOM 22495 O O . MET E 1 328 ? 245.489 189.887 207.081 1.00 35.62 328 MET C O 1
ATOM 22509 N N . GLU E 1 329 ? 244.223 189.054 208.748 1.00 29.43 329 GLU C N 1
ATOM 22510 C CA . GLU E 1 329 ? 245.283 189.088 209.743 1.00 30.31 329 GLU C CA 1
ATOM 22511 C C . GLU E 1 329 ? 245.199 187.828 210.590 1.00 31.27 329 GLU C C 1
ATOM 22512 O O . GLU E 1 329 ? 244.115 187.281 210.802 1.00 35.45 329 GLU C O 1
ATOM 22524 N N . VAL E 1 330 ? 246.356 187.363 211.064 1.00 31.65 330 VAL C N 1
ATOM 22525 C CA . VAL E 1 330 ? 246.444 186.130 211.833 1.00 33.08 330 VAL C CA 1
ATOM 22526 C C . VAL E 1 330 ? 247.256 186.375 213.097 1.00 32.96 330 VAL C C 1
ATOM 22527 O O . VAL E 1 330 ? 247.984 187.362 213.220 1.00 33.11 330 VAL C O 1
ATOM 22540 N N . SER E 1 331 ? 247.118 185.450 214.043 1.00 32.47 331 SER C N 1
ATOM 22541 C CA . SER E 1 331 ? 247.933 185.415 215.245 1.00 34.47 331 SER C CA 1
ATOM 22542 C C . SER E 1 331 ? 248.645 184.071 215.317 1.00 33.71 331 SER C C 1
ATOM 22543 O O . SER E 1 331 ? 248.167 183.064 214.791 1.00 35.86 331 SER C O 1
ATOM 22551 N N . TYR E 1 332 ? 249.808 184.065 215.965 1.00 31.30 332 TYR C N 1
ATOM 22552 C CA . TYR E 1 332 ? 250.644 182.873 216.029 1.00 33.93 332 TYR C CA 1
ATOM 22553 C C . TYR E 1 332 ? 251.166 182.703 217.446 1.00 40.52 332 TYR C C 1
ATOM 22554 O O . TYR E 1 332 ? 251.752 183.632 218.010 1.00 41.96 332 TYR C O 1
ATOM 22572 N N . THR E 1 333 ? 250.956 181.516 218.012 1.00 41.06 333 THR C N 1
ATOM 22573 C CA . THR E 1 333 ? 251.315 181.196 219.391 1.00 46.67 333 THR C CA 1
ATOM 22574 C C . THR E 1 333 ? 252.137 179.918 219.437 1.00 47.04 333 THR C C 1
ATOM 22575 O O . THR E 1 333 ? 251.878 179.007 220.225 1.00 49.47 333 THR C O 1
ATOM 22586 N N . GLY E 1 334 ? 253.148 179.835 218.575 1.00 45.34 334 GLY C N 1
ATOM 22587 C CA . GLY E 1 334 ? 253.949 178.633 218.456 1.00 46.47 334 GLY C CA 1
ATOM 22588 C C . GLY E 1 334 ? 255.423 178.846 218.733 1.00 48.84 334 GLY C C 1
ATOM 22589 O O . GLY E 1 334 ? 256.262 178.086 218.240 1.00 53.18 334 GLY C O 1
ATOM 22593 N N . SER E 1 335 ? 255.753 179.872 219.515 1.00 43.20 335 SER C N 1
ATOM 22594 C CA . SER E 1 335 ? 257.142 180.167 219.836 1.00 45.18 335 SER C CA 1
ATOM 22595 C C . SER E 1 335 ? 257.947 180.334 218.555 1.00 50.75 335 SER C C 1
ATOM 22596 O O . SER E 1 335 ? 257.366 180.449 217.472 1.00 56.28 335 SER C O 1
ATOM 22604 N N . ASP E 1 336 ? 259.274 180.329 218.666 1.00 48.78 336 ASP C N 1
ATOM 22605 C CA . ASP E 1 336 ? 260.173 180.557 217.534 1.00 45.80 336 ASP C CA 1
ATOM 22606 C C . ASP E 1 336 ? 259.604 181.639 216.617 1.00 47.93 336 ASP C C 1
ATOM 22607 O O . ASP E 1 336 ? 259.347 181.432 215.431 1.00 39.53 336 ASP C O 1
ATOM 22616 N N . LYS E 1 337 ? 259.413 182.817 217.206 1.00 46.54 337 LYS C N 1
ATOM 22617 C CA . LYS E 1 337 ? 258.619 183.855 216.554 1.00 38.87 337 LYS C CA 1
ATOM 22618 C C . LYS E 1 337 ? 259.132 184.231 215.174 1.00 48.08 337 LYS C C 1
ATOM 22619 O O . LYS E 1 337 ? 258.315 184.305 214.240 1.00 55.26 337 LYS C O 1
ATOM 22638 N N . PRO E 1 338 ? 260.428 184.482 214.957 1.00 47.38 338 PRO C N 1
ATOM 22639 C CA . PRO E 1 338 ? 260.857 184.879 213.608 1.00 37.99 338 PRO C CA 1
ATOM 22640 C C . PRO E 1 338 ? 260.790 183.707 212.644 1.00 38.40 338 PRO C C 1
ATOM 22641 O O . PRO E 1 338 ? 261.654 182.825 212.656 1.00 40.39 338 PRO C O 1
ATOM 22652 N N . CYS E 1 339 ? 259.768 183.702 211.794 1.00 35.12 339 CYS C N 1
ATOM 22653 C CA . CYS E 1 339 ? 259.509 182.578 210.905 1.00 30.15 339 CYS C CA 1
ATOM 22654 C C . CYS E 1 339 ? 258.638 183.065 209.758 1.00 34.02 339 CYS C C 1
ATOM 22655 O O . CYS E 1 339 ? 258.166 184.203 209.750 1.00 40.26 339 CYS C O 1
ATOM 22662 N N . ARG E 1 340 ? 258.422 182.180 208.791 1.00 34.64 340 ARG C N 1
ATOM 22663 C CA . ARG E 1 340 ? 257.770 182.512 207.531 1.00 33.86 340 ARG C CA 1
ATOM 22664 C C . ARG E 1 340 ? 256.376 181.900 207.495 1.00 33.14 340 ARG C C 1
ATOM 22665 O O . ARG E 1 340 ? 256.211 180.713 207.785 1.00 36.60 340 ARG C O 1
ATOM 22686 N N . ILE E 1 341 ? 255.383 182.706 207.145 1.00 34.79 341 ILE C N 1
ATOM 22687 C CA . ILE E 1 341 ? 253.996 182.235 207.147 1.00 33.94 341 ILE C CA 1
ATOM 22688 C C . ILE E 1 341 ? 253.766 181.359 205.917 1.00 36.08 341 ILE C C 1
ATOM 22689 O O . ILE E 1 341 ? 254.065 181.794 204.795 1.00 37.21 341 ILE C O 1
ATOM 22705 N N . PRO E 1 342 ? 253.244 180.132 206.076 1.00 37.58 342 PRO C N 1
ATOM 22706 C CA . PRO E 1 342 ? 252.906 179.296 204.901 1.00 32.24 342 PRO C CA 1
ATOM 22707 C C . PRO E 1 342 ? 251.508 179.556 204.337 1.00 33.67 342 PRO C C 1
ATOM 22708 O O . PRO E 1 342 ? 250.559 178.794 204.523 1.00 34.01 342 PRO C O 1
ATOM 22719 N N . VAL E 1 343 ? 251.375 180.660 203.606 1.00 33.72 343 VAL C N 1
ATOM 22720 C CA . VAL E 1 343 ? 250.092 181.098 203.069 1.00 30.70 343 VAL C CA 1
ATOM 22721 C C . VAL E 1 343 ? 250.018 180.716 201.598 1.00 36.04 343 VAL C C 1
ATOM 22722 O O . VAL E 1 343 ? 251.024 180.726 200.879 1.00 38.27 343 VAL C O 1
ATOM 22735 N N . ARG E 1 344 ? 248.819 180.374 201.147 1.00 39.35 344 ARG C N 1
ATOM 22736 C CA . ARG E 1 344 ? 248.574 179.995 199.757 1.00 36.37 344 ARG C CA 1
ATOM 22737 C C . ARG E 1 344 ? 247.064 179.973 199.538 1.00 34.63 344 ARG C C 1
ATOM 22738 O O . ARG E 1 344 ? 246.293 180.422 200.394 1.00 37.15 344 ARG C O 1
ATOM 22759 N N . ALA E 1 345 ? 246.639 179.456 198.387 1.00 33.47 345 ALA C N 1
ATOM 22760 C CA . ALA E 1 345 ? 245.222 179.357 198.068 1.00 35.74 345 ALA C CA 1
ATOM 22761 C C . ALA E 1 345 ? 245.044 178.437 196.870 1.00 38.07 345 ALA C C 1
ATOM 22762 O O . ALA E 1 345 ? 245.913 178.366 195.997 1.00 44.07 345 ALA C O 1
ATOM 22769 N N . VAL E 1 346 ? 243.907 177.741 196.835 1.00 38.33 346 VAL C N 1
ATOM 22770 C CA . VAL E 1 346 ? 243.580 176.819 195.752 1.00 40.39 346 VAL C CA 1
ATOM 22771 C C . VAL E 1 346 ? 242.090 176.911 195.456 1.00 42.51 346 VAL C C 1
ATOM 22772 O O . VAL E 1 346 ? 241.272 177.050 196.371 1.00 46.74 346 VAL C O 1
ATOM 22785 N N . ALA E 1 347 ? 241.738 176.830 194.176 1.00 47.62 347 ALA C N 1
ATOM 22786 C CA . ALA E 1 347 ? 240.336 176.763 193.786 1.00 48.82 347 ALA C CA 1
ATOM 22787 C C . ALA E 1 347 ? 239.737 175.422 194.187 1.00 55.09 347 ALA C C 1
ATOM 22788 O O . ALA E 1 347 ? 240.421 174.395 194.189 1.00 58.43 347 ALA C O 1
ATOM 22795 N N . HIS E 1 348 ? 238.450 175.432 194.530 1.00 56.94 348 HIS C N 1
ATOM 22796 C CA . HIS E 1 348 ? 237.780 174.197 194.916 1.00 58.31 348 HIS C CA 1
ATOM 22797 C C . HIS E 1 348 ? 237.847 173.184 193.779 1.00 63.46 348 HIS C C 1
ATOM 22798 O O . HIS E 1 348 ? 237.594 173.517 192.617 1.00 62.37 348 HIS C O 1
ATOM 22812 N N . GLY E 1 349 ? 238.191 171.942 194.116 1.00 60.81 349 GLY C N 1
ATOM 22813 C CA . GLY E 1 349 ? 238.273 170.875 193.145 1.00 59.47 349 GLY C CA 1
ATOM 22814 C C . GLY E 1 349 ? 239.564 170.831 192.357 1.00 61.09 349 GLY C C 1
ATOM 22815 O O . GLY E 1 349 ? 239.736 169.925 191.531 1.00 62.40 349 GLY C O 1
ATOM 22819 N N . VAL E 1 350 ? 240.473 171.774 192.585 1.00 55.62 350 VAL C N 1
ATOM 22820 C CA . VAL E 1 350 ? 241.765 171.811 191.907 1.00 55.00 350 VAL C CA 1
ATOM 22821 C C . VAL E 1 350 ? 242.843 172.051 192.957 1.00 58.53 350 VAL C C 1
ATOM 22822 O O . VAL E 1 350 ? 243.447 173.133 192.985 1.00 59.48 350 VAL C O 1
ATOM 22835 N N . PRO E 1 351 ? 243.125 171.084 193.833 1.00 53.75 351 PRO C N 1
ATOM 22836 C CA . PRO E 1 351 ? 244.076 171.322 194.925 1.00 53.04 351 PRO C CA 1
ATOM 22837 C C . PRO E 1 351 ? 245.537 171.321 194.505 1.00 54.98 351 PRO C C 1
ATOM 22838 O O . PRO E 1 351 ? 246.394 171.664 195.327 1.00 58.55 351 PRO C O 1
ATOM 22849 N N . THR E 1 352 ? 245.851 170.953 193.265 1.00 55.51 352 THR C N 1
ATOM 22850 C CA . THR E 1 352 ? 247.227 170.880 192.792 1.00 52.68 352 THR C CA 1
ATOM 22851 C C . THR E 1 352 ? 247.745 172.201 192.237 1.00 53.28 352 THR C C 1
ATOM 22852 O O . THR E 1 352 ? 248.932 172.291 191.909 1.00 56.14 352 THR C O 1
ATOM 22863 N N . ILE E 1 353 ? 246.900 173.225 192.130 1.00 52.67 353 ILE C N 1
ATOM 22864 C CA . ILE E 1 353 ? 247.252 174.483 191.480 1.00 51.26 353 ILE C CA 1
ATOM 22865 C C . ILE E 1 353 ? 246.974 175.628 192.445 1.00 54.45 353 ILE C C 1
ATOM 22866 O O . ILE E 1 353 ? 245.914 175.667 193.079 1.00 56.82 353 ILE C O 1
ATOM 22882 N N . ASN E 1 354 ? 247.925 176.556 192.552 1.00 51.18 354 ASN C N 1
ATOM 22883 C CA . ASN E 1 354 ? 247.773 177.738 193.391 1.00 43.33 354 ASN C CA 1
ATOM 22884 C C . ASN E 1 354 ? 247.323 178.923 192.545 1.00 46.95 354 ASN C C 1
ATOM 22885 O O . ASN E 1 354 ? 247.813 179.129 191.431 1.00 53.15 354 ASN C O 1
ATOM 22896 N N . VAL E 1 355 ? 246.391 179.706 193.086 1.00 40.95 355 VAL C N 1
ATOM 22897 C CA . VAL E 1 355 ? 245.813 180.845 192.387 1.00 43.92 355 VAL C CA 1
ATOM 22898 C C . VAL E 1 355 ? 245.970 182.139 193.188 1.00 45.52 355 VAL C C 1
ATOM 22899 O O . VAL E 1 355 ? 245.164 183.049 193.049 1.00 47.61 355 VAL C O 1
ATOM 22912 N N . ALA E 1 356 ? 247.004 182.237 194.020 1.00 45.48 356 ALA C N 1
ATOM 22913 C CA . ALA E 1 356 ? 247.193 183.395 194.885 1.00 42.79 356 ALA C CA 1
ATOM 22914 C C . ALA E 1 356 ? 248.226 184.349 194.298 1.00 50.25 356 ALA C C 1
ATOM 22915 O O . ALA E 1 356 ? 249.333 183.935 193.941 1.00 49.79 356 ALA C O 1
ATOM 22922 N N . MET E 1 357 ? 247.860 185.625 194.208 1.00 50.30 357 MET C N 1
ATOM 22923 C CA . MET E 1 357 ? 248.765 186.702 193.804 1.00 47.14 357 MET C CA 1
ATOM 22924 C C . MET E 1 357 ? 249.029 187.554 195.043 1.00 44.58 357 MET C C 1
ATOM 22925 O O . MET E 1 357 ? 248.350 188.553 195.281 1.00 46.92 357 MET C O 1
ATOM 22939 N N . LEU E 1 358 ? 250.024 187.155 195.830 1.00 41.37 358 LEU C N 1
ATOM 22940 C CA . LEU E 1 358 ? 250.351 187.894 197.043 1.00 41.80 358 LEU C CA 1
ATOM 22941 C C . LEU E 1 358 ? 250.798 189.311 196.711 1.00 46.79 358 LEU C C 1
ATOM 22942 O O . LEU E 1 358 ? 251.613 189.525 195.808 1.00 46.99 358 LEU C O 1
ATOM 22958 N N . ILE E 1 359 ? 250.263 190.278 197.451 1.00 45.07 359 ILE C N 1
ATOM 22959 C CA . ILE E 1 359 ? 250.736 191.654 197.356 1.00 41.72 359 ILE C CA 1
ATOM 22960 C C . ILE E 1 359 ? 251.848 191.919 198.361 1.00 44.08 359 ILE C C 1
ATOM 22961 O O . ILE E 1 359 ? 252.815 192.619 198.054 1.00 48.34 359 ILE C O 1
ATOM 22977 N N . THR E 1 360 ? 251.729 191.370 199.565 1.00 44.58 360 THR C N 1
ATOM 22978 C CA . THR E 1 360 ? 252.859 191.352 200.477 1.00 47.01 360 THR C CA 1
ATOM 22979 C C . THR E 1 360 ? 253.950 190.449 199.904 1.00 43.82 360 THR C C 1
ATOM 22980 O O . THR E 1 360 ? 253.654 189.344 199.437 1.00 45.90 360 THR C O 1
ATOM 22991 N N . PRO E 1 361 ? 255.215 190.877 199.921 1.00 43.69 361 PRO C N 1
ATOM 22992 C CA . PRO E 1 361 ? 256.254 190.095 199.235 1.00 45.59 361 PRO C CA 1
ATOM 22993 C C . PRO E 1 361 ? 256.348 188.668 199.749 1.00 47.45 361 PRO C C 1
ATOM 22994 O O . PRO E 1 361 ? 256.171 187.714 198.986 1.00 41.53 361 PRO C O 1
ATOM 23005 N N . ASN E 1 362 ? 256.617 188.511 201.042 1.00 48.69 362 ASN C N 1
ATOM 23006 C CA . ASN E 1 362 ? 256.640 187.195 201.680 1.00 42.02 362 ASN C CA 1
ATOM 23007 C C . ASN E 1 362 ? 256.214 187.386 203.130 1.00 41.64 362 ASN C C 1
ATOM 23008 O O . ASN E 1 362 ? 257.008 187.844 203.967 1.00 43.37 362 ASN C O 1
ATOM 23019 N N . PRO E 1 363 ? 254.962 187.074 203.465 1.00 36.10 363 PRO C N 1
ATOM 23020 C CA . PRO E 1 363 ? 254.502 187.303 204.838 1.00 34.14 363 PRO C CA 1
ATOM 23021 C C . PRO E 1 363 ? 255.386 186.576 205.839 1.00 32.79 363 PRO C C 1
ATOM 23022 O O . PRO E 1 363 ? 255.798 185.436 205.621 1.00 36.92 363 PRO C O 1
ATOM 23033 N N . THR E 1 364 ? 255.679 187.256 206.943 1.00 33.74 364 THR C N 1
ATOM 23034 C CA . THR E 1 364 ? 256.621 186.761 207.933 1.00 33.75 364 THR C CA 1
ATOM 23035 C C . THR E 1 364 ? 256.195 187.265 209.302 1.00 34.37 364 THR C C 1
ATOM 23036 O O . THR E 1 364 ? 255.860 188.442 209.459 1.00 38.43 364 THR C O 1
ATOM 23047 N N . ILE E 1 365 ? 256.208 186.372 210.286 1.00 36.98 365 ILE C N 1
ATOM 23048 C CA . ILE E 1 365 ? 255.920 186.726 211.670 1.00 38.67 365 ILE C CA 1
ATOM 23049 C C . IL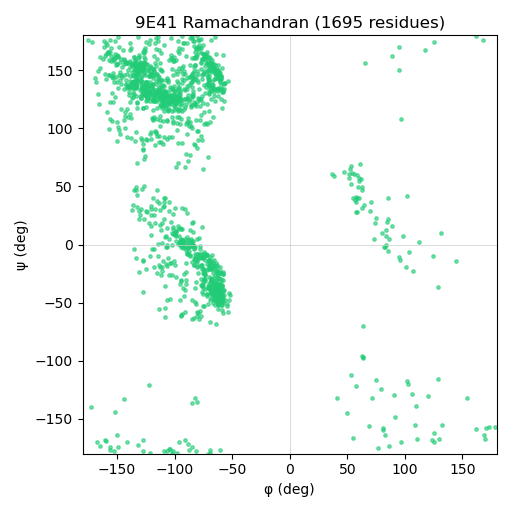E E 1 365 ? 257.240 187.013 212.364 1.00 38.61 365 ILE C C 1
ATOM 23050 O O . ILE E 1 365 ? 258.082 186.121 212.512 1.00 32.01 365 ILE C O 1
ATOM 23066 N N . GLU E 1 366 ? 257.423 188.261 212.781 1.00 43.41 366 GLU C N 1
ATOM 23067 C CA . GLU E 1 366 ? 258.613 188.676 213.501 1.00 44.64 366 GLU C CA 1
ATOM 23068 C C . GLU E 1 366 ? 258.364 188.575 215.003 1.00 41.78 366 GLU C C 1
ATOM 23069 O O . GLU E 1 366 ? 257.283 188.197 215.457 1.00 44.39 366 GLU C O 1
ATOM 23081 N N . THR E 1 367 ? 259.382 188.923 215.789 1.00 40.82 367 THR C N 1
ATOM 23082 C CA . THR E 1 367 ? 259.266 188.783 217.235 1.00 41.30 367 THR C CA 1
ATOM 23083 C C . THR E 1 367 ? 258.151 189.656 217.795 1.00 47.62 367 THR C C 1
ATOM 23084 O O . THR E 1 367 ? 257.475 189.257 218.751 1.00 49.15 367 THR C O 1
ATOM 23095 N N . SER E 1 368 ? 257.940 190.838 217.221 1.00 55.84 368 SER C N 1
ATOM 23096 C CA . SER E 1 368 ? 256.995 191.820 217.742 1.00 52.09 368 SER C CA 1
ATOM 23097 C C . SER E 1 368 ? 256.153 192.409 216.616 1.00 52.32 368 SER C C 1
ATOM 23098 O O . SER E 1 368 ? 255.975 193.624 216.507 1.00 55.29 368 SER C O 1
ATOM 23106 N N . GLY E 1 369 ? 255.628 191.550 215.751 1.00 48.13 369 GLY C N 1
ATOM 23107 C CA . GLY E 1 369 ? 254.733 192.006 214.708 1.00 45.74 369 GLY C CA 1
ATOM 23108 C C . GLY E 1 369 ? 254.481 190.908 213.696 1.00 43.93 369 GLY C C 1
ATOM 23109 O O . GLY E 1 369 ? 254.750 189.731 213.945 1.00 45.53 369 GLY C O 1
ATOM 23113 N N . GLY E 1 370 ? 253.954 191.322 212.550 1.00 42.36 370 GLY C N 1
ATOM 23114 C CA . GLY E 1 370 ? 253.623 190.409 211.478 1.00 39.60 370 GLY C CA 1
ATOM 23115 C C . GLY E 1 370 ? 252.212 189.860 211.601 1.00 39.24 370 GLY C C 1
ATOM 23116 O O . GLY E 1 370 ? 251.580 189.904 212.654 1.00 40.27 370 GLY C O 1
ATOM 23120 N N . GLY E 1 371 ? 251.715 189.330 210.486 1.00 35.43 371 GLY C N 1
ATOM 23121 C CA . GLY E 1 371 ? 250.391 188.740 210.457 1.00 31.32 371 GLY C CA 1
ATOM 23122 C C . GLY E 1 371 ? 249.497 189.246 209.344 1.00 33.34 371 GLY C C 1
ATOM 23123 O O . GLY E 1 371 ? 248.722 188.472 208.775 1.00 35.50 371 GLY C O 1
ATOM 23127 N N . PHE E 1 372 ? 249.586 190.532 209.018 1.00 33.37 372 PHE C N 1
ATOM 23128 C CA . PHE E 1 372 ? 248.735 191.095 207.977 1.00 30.69 372 PHE C CA 1
ATOM 23129 C C . PHE E 1 372 ? 249.114 190.515 206.621 1.00 32.13 372 PHE C C 1
ATOM 23130 O O . PHE E 1 372 ? 250.297 190.404 206.288 1.00 38.52 372 PHE C O 1
ATOM 23147 N N . ILE E 1 373 ? 248.106 190.133 205.842 1.00 29.37 373 ILE C N 1
ATOM 23148 C CA . ILE E 1 373 ? 248.306 189.575 204.511 1.00 33.35 373 ILE C CA 1
ATOM 23149 C C . ILE E 1 373 ? 247.281 190.191 203.572 1.00 33.13 373 ILE C C 1
ATOM 23150 O O . ILE E 1 373 ? 246.100 190.305 203.913 1.00 34.17 373 ILE C O 1
ATOM 23166 N N . GLU E 1 374 ? 247.736 190.592 202.389 1.00 37.19 374 GLU C N 1
ATOM 23167 C CA . GLU E 1 374 ? 246.864 191.078 201.332 1.00 37.92 374 GLU C CA 1
ATOM 23168 C C . GLU E 1 374 ? 247.186 190.300 200.066 1.00 41.91 374 GLU C C 1
ATOM 23169 O O . GLU E 1 374 ? 248.357 190.088 199.744 1.00 48.02 374 GLU C O 1
ATOM 23181 N N . MET E 1 375 ? 246.147 189.871 199.356 1.00 40.14 375 MET C N 1
ATOM 23182 C CA . MET E 1 375 ? 246.330 188.975 198.224 1.00 40.87 375 MET C CA 1
ATOM 23183 C C . MET E 1 375 ? 245.134 189.096 197.294 1.00 41.70 375 MET C C 1
ATOM 23184 O O . MET E 1 375 ? 244.049 189.518 197.700 1.00 47.32 375 MET C O 1
ATOM 23198 N N . GLN E 1 376 ? 245.346 188.703 196.041 1.00 45.06 376 GLN C N 1
ATOM 23199 C CA . GLN E 1 376 ? 244.342 188.809 194.994 1.00 52.62 376 GLN C CA 1
ATOM 23200 C C . GLN E 1 376 ? 244.066 187.432 194.406 1.00 52.33 376 GLN C C 1
ATOM 23201 O O . GLN E 1 376 ? 244.994 186.676 194.105 1.00 50.20 376 GLN C O 1
ATOM 23215 N N . LEU E 1 377 ? 242.790 187.121 194.227 1.00 51.56 377 LEU C N 1
ATOM 23216 C CA . LEU E 1 377 ? 242.327 185.813 193.796 1.00 49.03 377 LEU C CA 1
ATOM 23217 C C . LEU E 1 377 ? 241.483 185.951 192.539 1.00 52.50 377 LEU C C 1
ATOM 23218 O O . LEU E 1 377 ? 240.901 187.011 192.288 1.00 57.67 377 LEU C O 1
ATOM 23234 N N . PRO E 1 378 ? 241.398 184.900 191.726 1.00 51.93 378 PRO C N 1
ATOM 23235 C CA . PRO E 1 378 ? 240.553 184.954 190.530 1.00 52.83 378 PRO C CA 1
ATOM 23236 C C . PRO E 1 378 ? 239.095 184.713 190.876 1.00 55.04 378 PRO C C 1
ATOM 23237 O O . PRO E 1 378 ? 238.781 184.197 191.959 1.00 53.81 378 PRO C O 1
ATOM 23248 N N . PRO E 1 379 ? 238.172 185.068 189.981 1.00 58.15 379 PRO C N 1
ATOM 23249 C CA . PRO E 1 379 ? 236.750 184.859 190.274 1.00 57.32 379 PRO C CA 1
ATOM 23250 C C . PRO E 1 379 ? 236.436 183.380 190.432 1.00 57.69 379 PRO C C 1
ATOM 23251 O O . PRO E 1 379 ? 237.032 182.521 189.779 1.00 60.63 379 PRO C O 1
ATOM 23262 N N . GLY E 1 380 ? 235.486 183.086 191.309 1.00 54.34 380 GLY C N 1
ATOM 23263 C CA . GLY E 1 380 ? 235.051 181.727 191.565 1.00 53.55 380 GLY C CA 1
ATOM 23264 C C . GLY E 1 380 ? 235.172 181.370 193.032 1.00 51.19 380 GLY C C 1
ATOM 23265 O O . GLY E 1 380 ? 235.393 182.222 193.897 1.00 53.03 380 GLY C O 1
ATOM 23269 N N . ASP E 1 381 ? 235.022 180.076 193.309 1.00 48.48 381 ASP C N 1
ATOM 23270 C CA . ASP E 1 381 ? 235.135 179.550 194.664 1.00 48.61 381 ASP C CA 1
ATOM 23271 C C . ASP E 1 381 ? 236.578 179.167 194.959 1.00 48.26 381 ASP C C 1
ATOM 23272 O O . ASP E 1 381 ? 237.184 178.387 194.218 1.00 51.58 381 ASP C O 1
ATOM 23281 N N . ASN E 1 382 ? 237.117 179.708 196.048 1.00 47.48 382 ASN C N 1
ATOM 23282 C CA . ASN E 1 382 ? 238.506 179.500 196.421 1.00 41.80 382 ASN C CA 1
ATOM 23283 C C . ASN E 1 382 ? 238.586 178.995 197.855 1.00 40.18 382 ASN C C 1
ATOM 23284 O O . ASN E 1 382 ? 237.603 179.009 198.599 1.00 43.94 382 ASN C O 1
ATOM 23295 N N . ILE E 1 383 ? 239.775 178.524 198.226 1.00 38.04 383 ILE C N 1
ATOM 23296 C CA . ILE E 1 383 ? 240.076 178.081 199.582 1.00 38.19 383 ILE C CA 1
ATOM 23297 C C . ILE E 1 383 ? 241.410 178.695 199.984 1.00 37.70 383 ILE C C 1
ATOM 23298 O O . ILE E 1 383 ? 242.400 178.563 199.257 1.00 40.69 383 ILE C O 1
ATOM 23314 N N . ILE E 1 384 ? 241.438 179.361 201.134 1.00 35.71 384 ILE C N 1
ATOM 23315 C CA . ILE E 1 384 ? 242.610 180.100 201.598 1.00 33.91 384 ILE C CA 1
ATOM 23316 C C . ILE E 1 384 ? 243.239 179.326 202.747 1.00 36.48 384 ILE C C 1
ATOM 23317 O O . ILE E 1 384 ? 242.584 179.073 203.765 1.00 40.73 384 ILE C O 1
ATOM 23333 N N . TYR E 1 385 ? 244.511 178.965 202.595 1.00 33.36 385 TYR C N 1
ATOM 23334 C CA . TYR E 1 385 ? 245.247 178.214 203.603 1.00 35.09 385 TYR C CA 1
ATOM 23335 C C . TYR E 1 385 ? 246.349 179.078 204.198 1.00 33.41 385 TYR C C 1
ATOM 23336 O O . TYR E 1 385 ? 247.144 179.668 203.462 1.00 38.12 385 TYR C O 1
ATOM 23354 N N . VAL E 1 386 ? 246.393 179.147 205.527 1.00 30.46 386 VAL C N 1
ATOM 23355 C CA . VAL E 1 386 ? 247.519 179.728 206.260 1.00 32.59 386 VAL C CA 1
ATOM 23356 C C . VAL E 1 386 ? 247.982 178.646 207.230 1.00 33.36 386 VAL C C 1
ATOM 23357 O O . VAL E 1 386 ? 247.509 178.562 208.366 1.00 39.16 386 VAL C O 1
ATOM 23370 N N . GLY E 1 387 ? 248.927 177.822 206.793 1.00 34.85 387 GLY C N 1
ATOM 23371 C CA . GLY E 1 387 ? 249.251 176.634 207.563 1.00 36.18 387 GLY C CA 1
ATOM 23372 C C . GLY E 1 387 ? 248.119 175.636 207.446 1.00 41.71 387 GLY C C 1
ATOM 23373 O O . GLY E 1 387 ? 247.632 175.347 206.347 1.00 39.95 387 GLY C O 1
ATOM 23377 N N . ASP E 1 388 ? 247.685 175.093 208.583 1.00 43.50 388 ASP C N 1
ATOM 23378 C CA . ASP E 1 388 ? 246.532 174.203 208.606 1.00 39.79 388 ASP C CA 1
ATOM 23379 C C . ASP E 1 388 ? 245.209 174.957 208.622 1.00 39.29 388 ASP C C 1
ATOM 23380 O O . ASP E 1 388 ? 244.157 174.326 208.485 1.00 39.64 388 ASP C O 1
ATOM 23389 N N . LEU E 1 389 ? 245.235 176.279 208.784 1.00 40.09 389 LEU C N 1
ATOM 23390 C CA . LEU E 1 389 ? 244.008 177.060 208.734 1.00 36.46 389 LEU C CA 1
ATOM 23391 C C . LEU E 1 389 ? 243.367 176.943 207.360 1.00 41.40 389 LEU C C 1
ATOM 23392 O O . LEU E 1 389 ? 244.056 176.891 206.339 1.00 46.06 389 LEU C O 1
ATOM 23408 N N . SER E 1 390 ? 242.039 176.903 207.338 1.00 42.70 390 SER C N 1
ATOM 23409 C CA . SER E 1 390 ? 241.273 176.870 206.103 1.00 40.94 390 SER C CA 1
ATOM 23410 C C . SER E 1 390 ? 240.164 177.906 206.184 1.00 42.29 390 SER C C 1
ATOM 23411 O O . SER E 1 390 ? 239.641 178.194 207.263 1.00 43.91 390 SER C O 1
ATOM 23419 N N . GLN E 1 391 ? 239.813 178.472 205.032 1.00 41.46 391 GLN C N 1
ATOM 23420 C CA . GLN E 1 391 ? 238.732 179.452 204.978 1.00 37.41 391 GLN C CA 1
ATOM 23421 C C . GLN E 1 391 ? 238.224 179.517 203.545 1.00 36.61 391 GLN C C 1
ATOM 23422 O O . GLN E 1 391 ? 238.959 179.938 202.649 1.00 38.88 391 GLN C O 1
ATOM 23436 N N . GLN E 1 392 ? 236.980 179.104 203.334 1.00 37.82 392 GLN C N 1
ATOM 23437 C CA . GLN E 1 392 ? 236.392 179.167 202.006 1.00 39.40 392 GLN C CA 1
ATOM 23438 C C . GLN E 1 392 ? 236.134 180.616 201.619 1.00 42.92 392 GLN C C 1
ATOM 23439 O O . GLN E 1 392 ? 235.653 181.416 202.425 1.00 50.60 392 GLN C O 1
ATOM 23453 N N . TRP E 1 393 ? 236.455 180.950 200.372 1.00 40.88 393 TRP C N 1
ATOM 23454 C CA . TRP E 1 393 ? 236.290 182.302 199.863 1.00 39.05 393 TRP C CA 1
ATOM 23455 C C . TRP E 1 393 ? 235.627 182.243 198.497 1.00 41.38 393 TRP C C 1
ATOM 23456 O O . TRP E 1 393 ? 235.942 181.373 197.682 1.00 45.87 393 TRP C O 1
ATOM 23477 N N . PHE E 1 394 ? 234.697 183.165 198.259 1.00 45.80 394 PHE C N 1
ATOM 23478 C CA . PHE E 1 394 ? 234.043 183.331 196.963 1.00 48.12 394 PHE C CA 1
ATOM 23479 C C . PHE E 1 394 ? 234.332 184.742 196.461 1.00 51.84 394 PHE C C 1
ATOM 23480 O O . PHE E 1 394 ? 233.796 185.719 196.993 1.00 51.77 394 PHE C O 1
ATOM 23497 N N . GLN E 1 395 ? 235.167 184.844 195.432 1.00 53.78 395 GLN C N 1
ATOM 23498 C CA . GLN E 1 395 ? 235.513 186.135 194.857 1.00 56.90 395 GLN C CA 1
ATOM 23499 C C . GLN E 1 395 ? 234.580 186.447 193.694 1.00 61.67 395 GLN C C 1
ATOM 23500 O O . GLN E 1 395 ? 234.487 185.674 192.735 1.00 62.10 395 GLN C O 1
ATOM 23514 N N . LYS E 1 396 ? 233.881 187.572 193.786 1.00 61.83 396 LYS C N 1
ATOM 23515 C CA . LYS E 1 396 ? 232.927 187.966 192.763 1.00 67.84 396 LYS C CA 1
ATOM 23516 C C . LYS E 1 396 ? 233.641 188.639 191.596 1.00 70.21 396 LYS C C 1
ATOM 23517 O O . LYS E 1 396 ? 234.780 189.099 191.711 1.00 67.34 396 LYS C O 1
ATOM 23536 N N . GLY E 1 397 ? 232.951 188.687 190.458 1.00 68.53 397 GLY C N 1
ATOM 23537 C CA . GLY E 1 397 ? 233.472 189.350 189.279 1.00 66.37 397 GLY C CA 1
ATOM 23538 C C . GLY E 1 397 ? 233.827 188.391 188.161 1.00 65.30 397 GLY C C 1
ATOM 23539 O O . GLY E 1 397 ? 233.454 187.215 188.198 1.00 66.46 397 GLY C O 1
ATOM 23543 N N . SER E 1 398 ? 234.548 188.885 187.158 1.00 61.37 398 SER C N 1
ATOM 23544 C CA . SER E 1 398 ? 234.931 188.078 186.010 1.00 62.50 398 SER C CA 1
ATOM 23545 C C . SER E 1 398 ? 236.151 188.715 185.364 1.00 61.72 398 SER C C 1
ATOM 23546 O O . SER E 1 398 ? 236.486 189.871 185.635 1.00 61.98 398 SER C O 1
ATOM 23554 N N . THR E 1 399 ? 236.816 187.942 184.502 1.00 62.36 399 THR C N 1
ATOM 23555 C CA . THR E 1 399 ? 237.997 188.456 183.816 1.00 66.09 399 THR C CA 1
ATOM 23556 C C . THR E 1 399 ? 237.649 189.661 182.950 1.00 68.68 399 THR C C 1
ATOM 23557 O O . THR E 1 399 ? 238.372 190.666 182.947 1.00 70.26 399 THR C O 1
ATOM 23568 N N . ILE E 1 400 ? 236.536 189.581 182.218 1.00 63.29 400 ILE C N 1
ATOM 23569 C CA . ILE E 1 400 ? 236.122 190.696 181.371 1.00 62.40 400 ILE C CA 1
ATOM 23570 C C . ILE E 1 400 ? 235.787 191.912 182.222 1.00 64.39 400 ILE C C 1
ATOM 23571 O O . ILE E 1 400 ? 236.082 193.052 181.844 1.00 65.29 400 ILE C O 1
ATOM 23587 N N . GLY E 1 401 ? 235.151 191.695 183.373 1.00 62.00 401 GLY C N 1
ATOM 23588 C CA . GLY E 1 401 ? 234.883 192.806 184.271 1.00 59.40 401 GLY C CA 1
ATOM 23589 C C . GLY E 1 401 ? 236.153 193.494 184.732 1.00 63.22 401 GLY C C 1
ATOM 23590 O O . GLY E 1 401 ? 236.221 194.724 184.784 1.00 66.11 401 GLY C O 1
ATOM 23594 N N . ARG E 1 402 ? 237.180 192.711 185.064 1.00 60.81 402 ARG C N 1
ATOM 23595 C CA . ARG E 1 402 ? 238.446 193.297 185.491 1.00 59.35 402 ARG C CA 1
ATOM 23596 C C . ARG E 1 402 ? 239.115 194.065 184.358 1.00 63.14 402 ARG C C 1
ATOM 23597 O O . ARG E 1 402 ? 239.679 195.144 184.578 1.00 66.38 402 ARG C O 1
ATOM 23618 N N . MET E 1 403 ? 239.080 193.519 183.141 1.00 64.25 403 MET C N 1
ATOM 23619 C CA . MET E 1 403 ? 239.665 194.225 182.005 1.00 65.51 403 MET C CA 1
ATOM 23620 C C . MET E 1 403 ? 238.933 195.536 181.741 1.00 64.63 403 MET C C 1
ATOM 23621 O O . MET E 1 403 ? 239.562 196.573 181.476 1.00 65.64 403 MET C O 1
ATOM 23635 N N . PHE E 1 404 ? 237.601 195.509 181.815 1.00 61.86 404 PHE C N 1
ATOM 23636 C CA . PHE E 1 404 ? 236.830 196.735 181.657 1.00 62.69 404 PHE C CA 1
ATOM 23637 C C . PHE E 1 404 ? 237.177 197.742 182.743 1.00 66.51 404 PHE C C 1
ATOM 23638 O O . PHE E 1 404 ? 237.284 198.942 182.473 1.00 69.15 404 PHE C O 1
ATOM 23655 N N . GLU E 1 405 ? 237.348 197.275 183.981 1.00 65.90 405 GLU C N 1
ATOM 23656 C CA . GLU E 1 405 ? 237.707 198.184 185.063 1.00 68.41 405 GLU C CA 1
ATOM 23657 C C . GLU E 1 405 ? 239.074 198.814 184.824 1.00 68.93 405 GLU C C 1
ATOM 23658 O O . GLU E 1 405 ? 239.268 200.008 185.078 1.00 69.86 405 GLU C O 1
ATOM 23670 N N . LYS E 1 406 ? 240.037 198.025 184.344 1.00 66.66 406 LYS C N 1
ATOM 23671 C CA . LYS E 1 406 ? 241.368 198.564 184.078 1.00 65.73 406 LYS C CA 1
ATOM 23672 C C . LYS E 1 406 ? 241.323 199.631 182.990 1.00 67.38 406 LYS C C 1
ATOM 23673 O O . LYS E 1 406 ? 241.923 200.705 183.129 1.00 68.65 406 LYS C O 1
ATOM 23692 N N . THR E 1 407 ? 240.614 199.355 181.891 1.00 68.33 407 THR C N 1
ATOM 23693 C CA . THR E 1 407 ? 240.525 200.364 180.839 1.00 67.34 407 THR C CA 1
ATOM 23694 C C . THR E 1 407 ? 239.744 201.589 181.307 1.00 63.83 407 THR C C 1
ATOM 23695 O O . THR E 1 407 ? 240.070 202.716 180.914 1.00 63.96 407 THR C O 1
ATOM 23706 N N . ARG E 1 408 ? 238.724 201.398 182.149 1.00 61.27 408 ARG C N 1
ATOM 23707 C CA . ARG E 1 408 ? 237.997 202.532 182.710 1.00 63.96 408 ARG C CA 1
ATOM 23708 C C . ARG E 1 408 ? 238.914 203.399 183.563 1.00 64.87 408 ARG C C 1
ATOM 23709 O O . ARG E 1 408 ? 238.857 204.632 183.495 1.00 63.26 408 ARG C O 1
ATOM 23730 N N . LYS E 1 409 ? 239.765 202.770 184.378 1.00 64.09 409 LYS C N 1
ATOM 23731 C CA . LYS E 1 409 ? 240.714 203.534 185.182 1.00 62.77 409 LYS C CA 1
ATOM 23732 C C . LYS E 1 409 ? 241.700 204.285 184.298 1.00 62.74 409 LYS C C 1
ATOM 23733 O O . LYS E 1 409 ? 242.048 205.437 184.583 1.00 65.44 409 LYS C O 1
ATOM 23752 N N . GLY E 1 410 ? 242.166 203.649 183.223 1.00 58.61 410 GLY C N 1
ATOM 23753 C CA . GLY E 1 410 ? 243.037 204.352 182.289 1.00 55.23 410 GLY C CA 1
ATOM 23754 C C . GLY E 1 410 ? 242.364 205.564 181.671 1.00 53.84 410 GLY C C 1
ATOM 23755 O O . GLY E 1 410 ? 242.974 206.631 181.540 1.00 54.09 410 GLY C O 1
ATOM 23759 N N . LEU E 1 411 ? 241.096 205.416 181.282 1.00 59.32 411 LEU C N 1
ATOM 23760 C CA . LEU E 1 411 ? 240.363 206.540 180.708 1.00 57.15 411 LEU C CA 1
ATOM 23761 C C . LEU E 1 411 ? 240.187 207.658 181.727 1.00 59.17 411 LEU C C 1
ATOM 23762 O O . LEU E 1 411 ? 240.302 208.842 181.390 1.00 61.04 411 LEU C O 1
ATOM 23778 N N . GLU E 1 412 ? 239.896 207.303 182.980 1.00 59.86 412 GLU C N 1
ATOM 23779 C CA . GLU E 1 412 ? 239.783 208.318 184.021 1.00 59.87 412 GLU C CA 1
ATOM 23780 C C . GLU E 1 412 ? 241.105 209.046 184.214 1.00 59.62 412 GLU C C 1
ATOM 23781 O O . GLU E 1 412 ? 241.128 210.266 184.415 1.00 60.62 412 GLU C O 1
ATOM 23793 N N . ARG E 1 413 ? 242.216 208.311 184.173 1.00 56.74 413 ARG C N 1
ATOM 23794 C CA . ARG E 1 413 ? 243.519 208.948 184.315 1.00 53.39 413 ARG C CA 1
ATOM 23795 C C . ARG E 1 413 ? 243.784 209.909 183.163 1.00 53.49 413 ARG C C 1
ATOM 23796 O O . ARG E 1 413 ? 244.312 211.006 183.373 1.00 56.67 413 ARG C O 1
ATOM 23817 N N . LEU E 1 414 ? 243.424 209.519 181.938 1.00 52.93 414 LEU C N 1
ATOM 23818 C CA . LEU E 1 414 ? 243.533 210.449 180.815 1.00 54.40 414 LEU C CA 1
ATOM 23819 C C . LEU E 1 414 ? 242.698 211.700 181.054 1.00 57.40 414 LEU C C 1
ATOM 23820 O O . LEU E 1 414 ? 243.168 212.824 180.846 1.00 60.03 414 LEU C O 1
ATOM 23836 N N . SER E 1 415 ? 241.449 211.525 181.490 1.00 58.22 415 SER C N 1
ATOM 23837 C CA . SER E 1 415 ? 240.564 212.674 181.655 1.00 61.03 415 SER C CA 1
ATOM 23838 C C . SER E 1 415 ? 241.024 213.593 182.781 1.00 59.77 415 SER C C 1
ATOM 23839 O O . SER E 1 415 ? 240.784 214.804 182.723 1.00 59.85 415 SER C O 1
ATOM 23847 N N . VAL E 1 416 ? 241.677 213.051 183.804 1.00 58.32 416 VAL C N 1
ATOM 23848 C CA . VAL E 1 416 ? 242.043 213.853 184.969 1.00 56.56 416 VAL C CA 1
ATOM 23849 C C . VAL E 1 416 ? 243.440 214.448 184.831 1.00 55.19 416 VAL C C 1
ATOM 23850 O O . VAL E 1 416 ? 243.737 215.483 185.431 1.00 56.11 416 VAL C O 1
ATOM 23863 N N . VAL E 1 417 ? 244.319 213.821 184.050 1.00 55.09 417 VAL C N 1
ATOM 23864 C CA . VAL E 1 417 ? 245.716 214.236 183.985 1.00 54.66 417 VAL C CA 1
ATOM 23865 C C . VAL E 1 417 ? 246.017 214.915 182.655 1.00 57.27 417 VAL C C 1
ATOM 23866 O O . VAL E 1 417 ? 246.380 216.096 182.619 1.00 63.37 417 VAL C O 1
ATOM 23879 N N . GLY E 1 418 ? 245.875 214.176 181.557 1.00 52.64 418 GLY C N 1
ATOM 23880 C CA . GLY E 1 418 ? 246.201 214.703 180.247 1.00 55.73 418 GLY C CA 1
ATOM 23881 C C . GLY E 1 418 ? 247.290 213.916 179.549 1.00 56.42 418 GLY C C 1
ATOM 23882 O O . GLY E 1 418 ? 247.217 212.687 179.469 1.00 59.97 418 GLY C O 1
ATOM 23886 N N . GLU E 1 419 ? 248.308 214.608 179.036 1.00 54.00 419 GLU C N 1
ATOM 23887 C CA . GLU E 1 419 ? 249.389 213.933 178.330 1.00 51.19 419 GLU C CA 1
ATOM 23888 C C . GLU E 1 419 ? 250.406 213.289 179.262 1.00 57.94 419 GLU C C 1
ATOM 23889 O O . GLU E 1 419 ? 251.242 212.513 178.788 1.00 62.99 419 GLU C O 1
ATOM 23901 N N . HIS E 1 420 ? 250.365 213.584 180.563 1.00 58.80 420 HIS C N 1
ATOM 23902 C CA . HIS E 1 420 ? 251.273 212.929 181.495 1.00 55.73 420 HIS C CA 1
ATOM 23903 C C . HIS E 1 420 ? 250.843 211.507 181.818 1.00 55.89 420 HIS C C 1
ATOM 23904 O O . HIS E 1 420 ? 251.666 210.717 182.291 1.00 61.52 420 HIS C O 1
ATOM 23918 N N . ALA E 1 421 ? 249.578 211.164 181.569 1.00 52.74 421 ALA C N 1
ATOM 23919 C CA . ALA E 1 421 ? 249.106 209.812 181.842 1.00 52.77 421 ALA C CA 1
ATOM 23920 C C . ALA E 1 421 ? 249.825 208.778 180.992 1.00 56.30 421 ALA C C 1
ATOM 23921 O O . ALA E 1 421 ? 249.880 207.604 181.374 1.00 61.66 421 ALA C O 1
ATOM 23928 N N . TRP E 1 422 ? 250.373 209.186 179.847 1.00 58.09 422 TRP C N 1
ATOM 23929 C CA . TRP E 1 422 ? 251.135 208.280 179.001 1.00 56.91 422 TRP C CA 1
ATOM 23930 C C . TRP E 1 422 ? 252.499 207.946 179.588 1.00 58.06 422 TRP C C 1
ATOM 23931 O O . TRP E 1 422 ? 253.188 207.073 179.052 1.00 60.45 422 TRP C O 1
ATOM 23952 N N . ASP E 1 423 ? 252.905 208.625 180.658 1.00 57.80 423 ASP C N 1
ATOM 23953 C CA . ASP E 1 423 ? 254.146 208.329 181.358 1.00 57.76 423 ASP C CA 1
ATOM 23954 C C . ASP E 1 423 ? 253.943 207.421 182.566 1.00 50.95 423 ASP C C 1
ATOM 23955 O O . ASP E 1 423 ? 254.914 207.119 183.263 1.00 51.37 423 ASP C O 1
ATOM 23964 N N . PHE E 1 424 ? 252.713 206.986 182.828 1.00 49.32 424 PHE C N 1
ATOM 23965 C CA . PHE E 1 424 ? 252.424 206.129 183.971 1.00 49.09 424 PHE C CA 1
ATOM 23966 C C . PHE E 1 424 ? 252.847 204.702 183.652 1.00 53.48 424 PHE C C 1
ATOM 23967 O O . PHE E 1 424 ? 252.407 204.127 182.650 1.00 55.78 424 PHE C O 1
ATOM 23984 N N . GLY E 1 425 ? 253.697 204.131 184.500 1.00 54.85 425 GLY C N 1
ATOM 23985 C CA . GLY E 1 425 ? 254.191 202.791 184.257 1.00 53.78 425 GLY C CA 1
ATOM 23986 C C . GLY E 1 425 ? 254.905 202.631 182.937 1.00 57.29 425 GLY C C 1
ATOM 23987 O O . GLY E 1 425 ? 254.908 201.536 182.369 1.00 59.09 425 GLY C O 1
ATOM 23991 N N . SER E 1 426 ? 255.510 203.698 182.425 1.00 56.08 426 SER C N 1
ATOM 23992 C CA . SER E 1 426 ? 256.128 203.664 181.112 1.00 60.51 426 SER C CA 1
ATOM 23993 C C . SER E 1 426 ? 257.461 202.924 181.156 1.00 67.88 426 SER C C 1
ATOM 23994 O O . SER E 1 426 ? 258.082 202.759 182.210 1.00 64.29 426 SER C O 1
ATOM 24002 N N . VAL E 1 427 ? 257.891 202.467 179.982 1.00 75.12 427 VAL C N 1
ATOM 24003 C CA . VAL E 1 427 ? 259.196 201.839 179.820 1.00 77.30 427 VAL C CA 1
ATOM 24004 C C . VAL E 1 427 ? 259.897 202.472 178.623 1.00 76.12 427 VAL C C 1
ATOM 24005 O O . VAL E 1 427 ? 260.803 201.876 178.031 1.00 73.82 427 VAL C O 1
ATOM 24018 N N . GLY E 1 428 ? 259.481 203.684 178.258 1.00 73.34 428 GLY C N 1
ATOM 24019 C CA . GLY E 1 428 ? 260.091 204.384 177.146 1.00 73.94 428 GLY C CA 1
ATOM 24020 C C . GLY E 1 428 ? 259.714 203.867 175.775 1.00 74.38 428 GLY C C 1
ATOM 24021 O O . GLY E 1 428 ? 260.456 204.097 174.815 1.00 67.89 428 GLY C O 1
ATOM 24025 N N . GLY E 1 429 ? 258.581 203.183 175.647 1.00 73.02 429 GLY C N 1
ATOM 24026 C CA . GLY E 1 429 ? 258.197 202.643 174.359 1.00 71.83 429 GLY C CA 1
ATOM 24027 C C . GLY E 1 429 ? 257.833 203.731 173.366 1.00 72.26 429 GLY C C 1
ATOM 24028 O O . GLY E 1 429 ? 257.459 204.846 173.729 1.00 71.77 429 GLY C O 1
ATOM 24032 N N . ILE E 1 430 ? 257.951 203.387 172.080 1.00 71.48 430 ILE C N 1
ATOM 24033 C CA . ILE E 1 430 ? 257.598 204.322 171.017 1.00 66.85 430 ILE C CA 1
ATOM 24034 C C . ILE E 1 430 ? 256.103 204.602 171.022 1.00 64.64 430 ILE C C 1
ATOM 24035 O O . ILE E 1 430 ? 255.673 205.725 170.727 1.00 66.69 430 ILE C O 1
ATOM 24051 N N . LEU E 1 431 ? 255.285 203.594 171.333 1.00 64.98 431 LEU C N 1
ATOM 24052 C CA . LEU E 1 431 ? 253.844 203.810 171.387 1.00 68.45 431 LEU C CA 1
ATOM 24053 C C . LEU E 1 431 ? 253.496 204.893 172.396 1.00 67.17 431 LEU C C 1
ATOM 24054 O O . LEU E 1 431 ? 252.658 205.761 172.126 1.00 67.32 431 LEU C O 1
ATOM 24070 N N . SER E 1 432 ? 254.134 204.861 173.566 1.00 64.17 432 SER C N 1
ATOM 24071 C CA . SER E 1 432 ? 253.876 205.883 174.573 1.00 63.05 432 SER C CA 1
ATOM 24072 C C . SER E 1 432 ? 254.258 207.265 174.061 1.00 61.36 432 SER C C 1
ATOM 24073 O O . SER E 1 432 ? 253.523 208.235 174.268 1.00 63.17 432 SER C O 1
ATOM 24081 N N . SER E 1 433 ? 255.403 207.375 173.384 1.00 58.58 433 SER C N 1
ATOM 24082 C CA . SER E 1 433 ? 255.850 208.675 172.894 1.00 57.83 433 SER C CA 1
ATOM 24083 C C . SER E 1 433 ? 254.890 209.230 171.848 1.00 61.32 433 SER C C 1
ATOM 24084 O O . SER E 1 433 ? 254.521 210.413 171.887 1.00 59.44 433 SER C O 1
ATOM 24092 N N . VAL E 1 434 ? 254.466 208.388 170.901 1.00 62.69 434 VAL C N 1
ATOM 24093 C CA . VAL E 1 434 ? 253.560 208.863 169.858 1.00 57.01 434 VAL C CA 1
ATOM 24094 C C . VAL E 1 434 ? 252.204 209.219 170.453 1.00 55.01 434 VAL C C 1
ATOM 24095 O O . VAL E 1 434 ? 251.590 210.222 170.068 1.00 58.13 434 VAL C O 1
ATOM 24108 N N . GLY E 1 435 ? 251.711 208.414 171.397 1.00 54.72 435 GLY C N 1
ATOM 24109 C CA . GLY E 1 435 ? 250.463 208.755 172.054 1.00 51.89 435 GLY C CA 1
ATOM 24110 C C . GLY E 1 435 ? 250.550 210.069 172.802 1.00 54.08 435 GLY C C 1
ATOM 24111 O O . GLY E 1 435 ? 249.627 210.883 172.752 1.00 54.10 435 GLY C O 1
ATOM 24115 N N . LYS E 1 436 ? 251.667 210.298 173.498 1.00 57.18 436 LYS C N 1
ATOM 24116 C CA . LYS E 1 436 ? 251.849 211.552 174.219 1.00 55.59 436 LYS C CA 1
ATOM 24117 C C . LYS E 1 436 ? 251.870 212.737 173.264 1.00 55.86 436 LYS C C 1
ATOM 24118 O O . LYS E 1 436 ? 251.240 213.767 173.530 1.00 55.46 436 LYS C O 1
ATOM 24137 N N . ALA E 1 437 ? 252.586 212.613 172.145 1.00 54.64 437 ALA C N 1
ATOM 24138 C CA . ALA E 1 437 ? 252.643 213.712 171.182 1.00 52.65 437 ALA C CA 1
ATOM 24139 C C . ALA E 1 437 ? 251.268 213.997 170.588 1.00 54.88 437 ALA C C 1
ATOM 24140 O O . ALA E 1 437 ? 250.848 215.160 170.480 1.00 56.60 437 ALA C O 1
ATOM 24147 N N . ILE E 1 438 ? 250.547 212.944 170.199 1.00 51.33 438 ILE C N 1
ATOM 24148 C CA . ILE E 1 438 ? 249.226 213.135 169.612 1.00 48.15 438 ILE C CA 1
ATOM 24149 C C . ILE E 1 438 ? 248.282 213.762 170.627 1.00 49.88 438 ILE C C 1
ATOM 24150 O O . ILE E 1 438 ? 247.494 214.655 170.292 1.00 53.88 438 ILE C O 1
ATOM 24166 N N . HIS E 1 439 ? 248.336 213.302 171.879 1.00 51.29 439 HIS C N 1
ATOM 24167 C CA . HIS E 1 439 ? 247.492 213.888 172.913 1.00 51.35 439 HIS C CA 1
ATOM 24168 C C . HIS E 1 439 ? 247.836 215.352 173.128 1.00 52.64 439 HIS C C 1
ATOM 24169 O O . HIS E 1 439 ? 246.943 216.187 173.291 1.00 56.06 439 HIS C O 1
ATOM 24183 N N . THR E 1 440 ? 249.127 215.686 173.137 1.00 53.99 440 THR C N 1
ATOM 24184 C CA . THR E 1 440 ? 249.524 217.079 173.299 1.00 53.55 440 THR C CA 1
ATOM 24185 C C . THR E 1 440 ? 248.920 217.940 172.202 1.00 55.35 440 THR C C 1
ATOM 24186 O O . THR E 1 440 ? 248.321 218.985 172.476 1.00 57.43 440 THR C O 1
ATOM 24197 N N . VAL E 1 441 ? 249.043 217.502 170.949 1.00 56.30 441 VAL C N 1
ATOM 24198 C CA . VAL E 1 441 ? 248.544 218.311 169.838 1.00 53.72 441 VAL C CA 1
ATOM 24199 C C . VAL E 1 441 ? 247.023 218.434 169.905 1.00 50.36 441 VAL C C 1
ATOM 24200 O O . VAL E 1 441 ? 246.461 219.531 169.764 1.00 53.42 441 VAL C O 1
ATOM 24213 N N . LEU E 1 442 ? 246.331 217.310 170.122 1.00 48.83 442 LEU C N 1
ATOM 24214 C CA . LEU E 1 442 ? 244.871 217.335 170.144 1.00 51.54 442 LEU C CA 1
ATOM 24215 C C . LEU E 1 442 ? 244.350 218.187 171.295 1.00 53.52 442 LEU C C 1
ATOM 24216 O O . LEU E 1 442 ? 243.417 218.977 171.113 1.00 59.34 442 LEU C O 1
ATOM 24232 N N . GLY E 1 443 ? 244.932 218.040 172.486 1.00 54.06 443 GLY C N 1
ATOM 24233 C CA . GLY E 1 443 ? 244.506 218.849 173.612 1.00 53.12 443 GLY C CA 1
ATOM 24234 C C . GLY E 1 443 ? 244.820 220.318 173.421 1.00 54.00 443 GLY C C 1
ATOM 24235 O O . GLY E 1 443 ? 244.038 221.181 173.823 1.00 56.08 443 GLY C O 1
ATOM 24239 N N . GLY E 1 444 ? 245.961 220.629 172.804 1.00 51.84 444 GLY C N 1
ATOM 24240 C CA . GLY E 1 444 ? 246.260 222.017 172.505 1.00 51.60 444 GLY C CA 1
ATOM 24241 C C . GLY E 1 444 ? 245.213 222.639 171.603 1.00 53.08 444 GLY C C 1
ATOM 24242 O O . GLY E 1 444 ? 244.712 223.733 171.872 1.00 56.16 444 GLY C O 1
ATOM 24246 N N . ALA E 1 445 ? 244.851 221.936 170.527 1.00 52.48 445 ALA C N 1
ATOM 24247 C CA . ALA E 1 445 ? 243.819 222.455 169.633 1.00 49.42 445 ALA C CA 1
ATOM 24248 C C . ALA E 1 445 ? 242.474 222.578 170.346 1.00 52.73 445 ALA C C 1
ATOM 24249 O O . ALA E 1 445 ? 241.773 223.593 170.206 1.00 56.75 445 ALA C O 1
ATOM 24256 N N . PHE E 1 446 ? 242.100 221.557 171.122 1.00 53.93 446 PHE C N 1
ATOM 24257 C CA . PHE E 1 446 ? 240.803 221.566 171.788 1.00 55.31 446 PHE C CA 1
ATOM 24258 C C . PHE E 1 446 ? 240.712 222.689 172.813 1.00 58.84 446 PHE C C 1
ATOM 24259 O O . PHE E 1 446 ? 239.664 223.325 172.951 1.00 65.00 446 PHE C O 1
ATOM 24276 N N . ASN E 1 447 ? 241.794 222.940 173.552 1.00 56.67 447 ASN C N 1
ATOM 24277 C CA . ASN E 1 447 ? 241.788 224.018 174.533 1.00 58.30 447 ASN C CA 1
ATOM 24278 C C . ASN E 1 447 ? 241.881 225.386 173.871 1.00 60.01 447 ASN C C 1
ATOM 24279 O O . ASN E 1 447 ? 241.343 226.362 174.405 1.00 62.52 447 ASN C O 1
ATOM 24290 N N . THR E 1 448 ? 242.552 225.483 172.721 1.00 58.95 448 THR C N 1
ATOM 24291 C CA . THR E 1 448 ? 242.567 226.746 171.993 1.00 58.18 448 THR C CA 1
ATOM 24292 C C . THR E 1 448 ? 241.172 227.107 171.501 1.00 58.86 448 THR C C 1
ATOM 24293 O O . THR E 1 448 ? 240.770 228.275 171.560 1.00 59.47 448 THR C O 1
ATOM 24304 N N . LEU E 1 449 ? 240.416 226.122 171.017 1.00 60.07 449 LEU C N 1
ATOM 24305 C CA . LEU E 1 449 ? 239.066 226.407 170.538 1.00 61.61 449 LEU C CA 1
ATOM 24306 C C . LEU E 1 449 ? 238.088 226.585 171.696 1.00 63.19 449 LEU C C 1
ATOM 24307 O O . LEU E 1 449 ? 237.501 227.658 171.870 1.00 61.40 449 LEU C O 1
ATOM 24323 N N . PHE E 1 450 ? 237.910 225.540 172.503 1.00 66.21 450 PHE C N 1
ATOM 24324 C CA . PHE E 1 450 ? 236.856 225.461 173.506 1.00 67.87 450 PHE C CA 1
ATOM 24325 C C . PHE E 1 450 ? 237.382 225.677 174.922 1.00 69.12 450 PHE C C 1
ATOM 24326 O O . PHE E 1 450 ? 236.905 225.036 175.863 1.00 69.99 450 PHE C O 1
ATOM 24343 N N . GLY E 1 451 ? 238.362 226.565 175.095 1.00 68.48 451 GLY C N 1
ATOM 24344 C CA . GLY E 1 451 ? 239.001 226.690 176.396 1.00 66.67 451 GLY C CA 1
ATOM 24345 C C . GLY E 1 451 ? 238.047 227.142 177.485 1.00 71.19 451 GLY C C 1
ATOM 24346 O O . GLY E 1 451 ? 238.003 226.558 178.570 1.00 73.36 451 GLY C O 1
ATOM 24350 N N . GLY E 1 452 ? 237.262 228.180 177.207 1.00 69.15 452 GLY C N 1
ATOM 24351 C CA . GLY E 1 452 ? 236.410 228.775 178.219 1.00 67.78 452 GLY C CA 1
ATOM 24352 C C . GLY E 1 452 ? 234.943 228.451 178.046 1.00 69.44 452 GLY C C 1
ATOM 24353 O O . GLY E 1 452 ? 234.083 229.080 178.671 1.00 73.51 452 GLY C O 1
ATOM 24357 N N . VAL E 1 453 ? 234.645 227.467 177.208 1.00 69.98 453 VAL C N 1
ATOM 24358 C CA . VAL E 1 453 ? 233.273 227.103 176.882 1.00 68.51 453 VAL C CA 1
ATOM 24359 C C . VAL E 1 453 ? 232.813 226.029 177.854 1.00 69.78 453 VAL C C 1
ATOM 24360 O O . VAL E 1 453 ? 233.598 225.186 178.301 1.00 70.18 453 VAL C O 1
ATOM 24373 N N . GLY E 1 454 ? 231.525 226.061 178.190 1.00 70.16 454 GLY C N 1
ATOM 24374 C CA . GLY E 1 454 ? 230.972 225.132 179.149 1.00 70.46 454 GLY C CA 1
ATOM 24375 C C . GLY E 1 454 ? 230.656 223.781 178.543 1.00 72.58 454 GLY C C 1
ATOM 24376 O O . GLY E 1 454 ? 230.848 223.526 177.354 1.00 74.78 454 GLY C O 1
ATOM 24380 N N . PHE E 1 455 ? 230.154 222.892 179.402 1.00 68.99 455 PHE C N 1
ATOM 24381 C CA . PHE E 1 455 ? 229.848 221.530 178.978 1.00 71.05 455 PHE C CA 1
ATOM 24382 C C . PHE E 1 455 ? 228.729 221.512 177.941 1.00 74.65 455 PHE C C 1
ATOM 24383 O O . PHE E 1 455 ? 228.868 220.914 176.865 1.00 76.37 455 PHE C O 1
ATOM 24400 N N . ILE E 1 456 ? 227.605 222.166 178.250 1.00 73.09 456 ILE C N 1
ATOM 24401 C CA . ILE E 1 456 ? 226.450 222.119 177.353 1.00 72.26 456 ILE C CA 1
ATOM 24402 C C . ILE E 1 456 ? 226.763 222.726 175.991 1.00 72.30 456 ILE C C 1
ATOM 24403 O O . ILE E 1 456 ? 226.472 222.079 174.970 1.00 73.96 456 ILE C O 1
ATOM 24419 N N . PRO E 1 457 ? 227.315 223.939 175.888 1.00 70.45 457 PRO C N 1
ATOM 24420 C CA . PRO E 1 457 ? 227.664 224.456 174.556 1.00 69.44 457 PRO C CA 1
ATOM 24421 C C . PRO E 1 457 ? 228.647 223.577 173.807 1.00 69.67 457 PRO C C 1
ATOM 24422 O O . PRO E 1 457 ? 228.542 223.461 172.582 1.00 71.78 457 PRO C O 1
ATOM 24433 N N . LYS E 1 458 ? 229.599 222.948 174.498 1.00 70.13 458 LYS C N 1
ATOM 24434 C CA . LYS E 1 458 ? 230.508 222.031 173.815 1.00 72.81 458 LYS C CA 1
ATOM 24435 C C . LYS E 1 458 ? 229.751 220.846 173.230 1.00 77.02 458 LYS C C 1
ATOM 24436 O O . LYS E 1 458 ? 230.011 220.430 172.094 1.00 78.19 458 LYS C O 1
ATOM 24455 N N . MET E 1 459 ? 228.809 220.286 173.991 1.00 75.59 459 MET C N 1
ATOM 24456 C CA . MET E 1 459 ? 228.028 219.167 173.479 1.00 75.64 459 MET C CA 1
ATOM 24457 C C . MET E 1 459 ? 227.195 219.588 172.273 1.00 75.96 459 MET C C 1
ATOM 24458 O O . MET E 1 459 ? 227.107 218.853 171.281 1.00 77.57 459 MET C O 1
ATOM 24472 N N . LEU E 1 460 ? 226.572 220.769 172.339 1.00 75.89 460 LEU C N 1
ATOM 24473 C CA . LEU E 1 460 ? 225.797 221.247 171.197 1.00 74.23 460 LEU C CA 1
ATOM 24474 C C . LEU E 1 460 ? 226.687 221.481 169.982 1.00 73.70 460 LEU C C 1
ATOM 24475 O O . LEU E 1 460 ? 226.286 221.193 168.849 1.00 74.79 460 LEU C O 1
ATOM 24491 N N . LEU E 1 461 ? 227.897 222.006 170.191 1.00 72.41 461 LEU C N 1
ATOM 24492 C CA . LEU E 1 461 ? 228.814 222.196 169.071 1.00 73.09 461 LEU C CA 1
ATOM 24493 C C . LEU E 1 461 ? 229.204 220.863 168.447 1.00 78.18 461 LEU C C 1
ATOM 24494 O O . LEU E 1 461 ? 229.283 220.744 167.220 1.00 80.61 461 LEU C O 1
ATOM 24510 N N . GLY E 1 462 ? 229.459 219.848 169.273 1.00 78.45 462 GLY C N 1
ATOM 24511 C CA . GLY E 1 462 ? 229.762 218.533 168.729 1.00 79.62 462 GLY C CA 1
ATOM 24512 C C . GLY E 1 462 ? 228.606 217.948 167.938 1.00 80.42 462 GLY C C 1
ATOM 24513 O O . GLY E 1 462 ? 228.801 217.367 166.863 1.00 80.79 462 GLY C O 1
ATOM 24517 N N . VAL E 1 463 ? 227.386 218.085 168.462 1.00 79.17 463 VAL C N 1
ATOM 24518 C CA . VAL E 1 463 ? 226.211 217.596 167.744 1.00 78.26 463 VAL C CA 1
ATOM 24519 C C . VAL E 1 463 ? 226.058 218.329 166.417 1.00 79.00 463 VAL C C 1
ATOM 24520 O O . VAL E 1 463 ? 225.743 217.723 165.385 1.00 80.18 463 VAL C O 1
ATOM 24533 N N . ALA E 1 464 ? 226.261 219.646 166.424 1.00 79.24 464 ALA C N 1
ATOM 24534 C CA . ALA E 1 464 ? 226.173 220.412 165.188 1.00 79.43 464 ALA C CA 1
ATOM 24535 C C . ALA E 1 464 ? 227.237 219.968 164.193 1.00 81.74 464 ALA C C 1
ATOM 24536 O O . ALA E 1 464 ? 226.974 219.886 162.988 1.00 84.29 464 ALA C O 1
ATOM 24543 N N . LEU E 1 465 ? 228.447 219.681 164.678 1.00 80.98 465 LEU C N 1
ATOM 24544 C CA . LEU E 1 465 ? 229.506 219.221 163.786 1.00 83.04 465 LEU C CA 1
ATOM 24545 C C . LEU E 1 465 ? 229.152 217.880 163.151 1.00 85.32 465 LEU C C 1
ATOM 24546 O O . LEU E 1 465 ? 229.365 217.680 161.949 1.00 88.12 465 LEU C O 1
ATOM 24562 N N . VAL E 1 466 ? 228.610 216.947 163.937 1.00 85.81 466 VAL C N 1
ATOM 24563 C CA . VAL E 1 466 ? 228.246 215.653 163.359 1.00 85.32 466 VAL C CA 1
ATOM 24564 C C . VAL E 1 466 ? 227.095 215.815 162.371 1.00 86.72 466 VAL C C 1
ATOM 24565 O O . VAL E 1 466 ? 227.051 215.139 161.336 1.00 89.59 466 VAL C O 1
ATOM 24578 N N . TRP E 1 467 ? 226.145 216.708 162.667 1.00 85.64 467 TRP C N 1
ATOM 24579 C CA . TRP E 1 467 ? 225.063 216.960 161.720 1.00 86.68 467 TRP C CA 1
ATOM 24580 C C . TRP E 1 467 ? 225.603 217.530 160.413 1.00 86.67 467 TRP C C 1
ATOM 24581 O O . TRP E 1 467 ? 225.167 217.134 159.325 1.00 87.42 467 TRP C O 1
ATOM 24602 N N . LEU E 1 468 ? 226.556 218.462 160.499 1.00 86.10 468 LEU C N 1
ATOM 24603 C CA . LEU E 1 468 ? 227.173 218.999 159.291 1.00 87.62 468 LEU C CA 1
ATOM 24604 C C . LEU E 1 468 ? 227.893 217.906 158.513 1.00 88.26 468 LEU C C 1
ATOM 24605 O O . LEU E 1 468 ? 227.840 217.873 157.279 1.00 88.03 468 LEU C O 1
ATOM 24621 N N . GLY E 1 469 ? 228.586 217.012 159.218 1.00 89.44 469 GLY C N 1
ATOM 24622 C CA . GLY E 1 469 ? 229.242 215.907 158.540 1.00 90.06 469 GLY C CA 1
ATOM 24623 C C . GLY E 1 469 ? 228.263 215.015 157.800 1.00 91.31 469 GLY C C 1
ATOM 24624 O O . GLY E 1 469 ? 228.472 214.680 156.632 1.00 93.31 469 GLY C O 1
ATOM 24628 N N . LEU E 1 470 ? 227.176 214.626 158.470 1.00 90.61 470 LEU C N 1
ATOM 24629 C CA . LEU E 1 470 ? 226.185 213.758 157.840 1.00 88.86 470 LEU C CA 1
ATOM 24630 C C . LEU E 1 470 ? 225.506 214.429 156.650 1.00 89.47 470 LEU C C 1
ATOM 24631 O O . LEU E 1 470 ? 225.335 213.795 155.603 1.00 87.39 470 LEU C O 1
ATOM 24647 N N . ASN E 1 471 ? 225.115 215.696 156.782 1.00 90.41 471 ASN C N 1
ATOM 24648 C CA . ASN E 1 471 ? 224.367 216.365 155.726 1.00 92.78 471 ASN C CA 1
ATOM 24649 C C . ASN E 1 471 ? 225.245 216.855 154.581 1.00 94.36 471 ASN C C 1
ATOM 24650 O O . ASN E 1 471 ? 224.746 217.006 153.460 1.00 94.54 471 ASN C O 1
ATOM 24661 N N . ALA E 1 472 ? 226.529 217.105 154.831 1.00 95.54 472 ALA C N 1
ATOM 24662 C CA . ALA E 1 472 ? 227.409 217.631 153.794 1.00 97.29 472 ALA C CA 1
ATOM 24663 C C . ALA E 1 472 ? 227.512 216.662 152.622 1.00 99.71 472 ALA C C 1
ATOM 24664 O O . ALA E 1 472 ? 227.701 215.457 152.808 1.00 96.51 472 ALA C O 1
ATOM 24671 N N . ARG E 1 473 ? 227.386 217.201 151.407 1.00 99.31 473 ARG C N 1
ATOM 24672 C CA . ARG E 1 473 ? 227.474 216.369 150.210 1.00 95.87 473 ARG C CA 1
ATOM 24673 C C . ARG E 1 473 ? 228.881 215.815 150.017 1.00 99.62 473 ARG C C 1
ATOM 24674 O O . ARG E 1 473 ? 229.051 214.631 149.706 1.00 99.64 473 ARG C O 1
ATOM 24695 N N . ASN E 1 474 ? 229.897 216.647 150.207 1.00 101.44 474 ASN C N 1
ATOM 24696 C CA . ASN E 1 474 ? 231.268 216.264 149.889 1.00 98.19 474 ASN C CA 1
ATOM 24697 C C . ASN E 1 474 ? 231.768 215.188 150.845 1.00 98.47 474 ASN C C 1
ATOM 24698 O O . ASN E 1 474 ? 231.717 215.388 152.066 1.00 98.22 474 ASN C O 1
ATOM 24709 N N . PRO E 1 475 ? 232.254 214.045 150.352 1.00 98.21 475 PRO C N 1
ATOM 24710 C CA . PRO E 1 475 ? 232.797 213.036 151.274 1.00 99.29 475 PRO C CA 1
ATOM 24711 C C . PRO E 1 475 ? 234.007 213.519 152.054 1.00 99.18 475 PRO C C 1
ATOM 24712 O O . PRO E 1 475 ? 234.228 213.064 153.182 1.00 97.58 475 PRO C O 1
ATOM 24723 N N . THR E 1 476 ? 234.805 214.426 151.483 1.00 100.51 476 THR C N 1
ATOM 24724 C CA . THR E 1 476 ? 235.986 214.925 152.182 1.00 99.96 476 THR C CA 1
ATOM 24725 C C . THR E 1 476 ? 235.604 215.678 153.451 1.00 96.21 476 THR C C 1
ATOM 24726 O O . THR E 1 476 ? 236.176 215.444 154.522 1.00 91.97 476 THR C O 1
ATOM 24737 N N . MET E 1 477 ? 234.635 216.590 153.353 1.00 97.36 477 MET C N 1
ATOM 24738 C CA . MET E 1 477 ? 234.244 217.370 154.521 1.00 97.47 477 MET C CA 1
ATOM 24739 C C . MET E 1 477 ? 233.419 216.542 155.496 1.00 95.87 477 MET C C 1
ATOM 24740 O O . MET E 1 477 ? 233.459 216.790 156.707 1.00 96.83 477 MET C O 1
ATOM 24754 N N . SER E 1 478 ? 232.669 215.562 154.992 1.00 94.14 478 SER C N 1
ATOM 24755 C CA . SER E 1 478 ? 231.824 214.752 155.862 1.00 96.10 478 SER C CA 1
ATOM 24756 C C . SER E 1 478 ? 232.659 213.991 156.884 1.00 95.97 478 SER C C 1
ATOM 24757 O O . SER E 1 478 ? 232.389 214.049 158.090 1.00 95.27 478 SER C O 1
ATOM 24765 N N . MET E 1 479 ? 233.685 213.272 156.422 1.00 94.51 479 MET C N 1
ATOM 24766 C CA . MET E 1 479 ? 234.529 212.527 157.350 1.00 92.72 479 MET C CA 1
ATOM 24767 C C . MET E 1 479 ? 235.223 213.465 158.327 1.00 95.80 479 MET C C 1
ATOM 24768 O O . MET E 1 479 ? 235.271 213.193 159.532 1.00 93.37 479 MET C O 1
ATOM 24782 N N . THR E 1 480 ? 235.752 214.584 157.828 1.00 96.87 480 THR C N 1
ATOM 24783 C CA . THR E 1 480 ? 236.469 215.512 158.695 1.00 93.64 480 THR C CA 1
ATOM 24784 C C . THR E 1 480 ? 235.568 216.019 159.811 1.00 90.64 480 THR C C 1
ATOM 24785 O O . THR E 1 480 ? 235.916 215.934 160.995 1.00 91.21 480 THR C O 1
ATOM 24796 N N . PHE E 1 481 ? 234.389 216.533 159.453 1.00 89.25 481 PHE C N 1
ATOM 24797 C CA . PHE E 1 481 ? 233.522 217.127 160.461 1.00 90.74 481 PHE C CA 1
ATOM 24798 C C . PHE E 1 481 ? 232.937 216.072 161.391 1.00 89.05 481 PHE C C 1
ATOM 24799 O O . PHE E 1 481 ? 232.796 216.318 162.593 1.00 86.41 481 PHE C O 1
ATOM 24816 N N . LEU E 1 482 ? 232.602 214.886 160.874 1.00 90.02 482 LEU C N 1
ATOM 24817 C CA . LEU E 1 482 ? 232.065 213.850 161.750 1.00 91.95 482 LEU C CA 1
ATOM 24818 C C . LEU E 1 482 ? 233.118 213.379 162.749 1.00 88.92 482 LEU C C 1
ATOM 24819 O O . LEU E 1 482 ? 232.822 213.204 163.938 1.00 87.35 482 LEU C O 1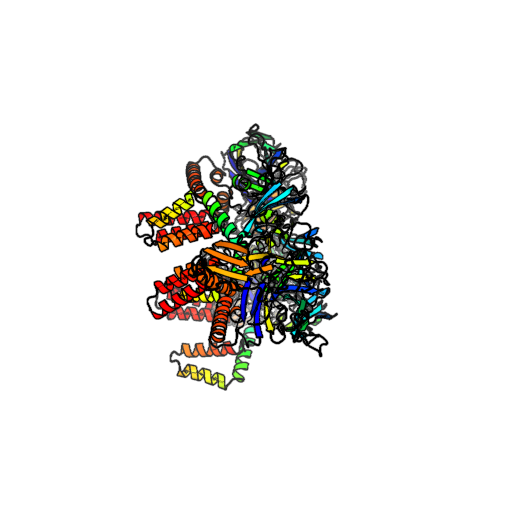
ATOM 24835 N N . ALA E 1 483 ? 234.357 213.177 162.290 1.00 88.79 483 ALA C N 1
ATOM 24836 C CA . ALA E 1 483 ? 235.423 212.777 163.201 1.00 89.71 483 ALA C CA 1
ATOM 24837 C C . ALA E 1 483 ? 235.709 213.865 164.227 1.00 88.81 483 ALA C C 1
ATOM 24838 O O . ALA E 1 483 ? 235.925 213.573 165.410 1.00 84.59 483 ALA C O 1
ATOM 24845 N N . VAL E 1 484 ? 235.719 215.129 163.795 1.00 87.88 484 VAL C N 1
ATOM 24846 C CA . VAL E 1 484 ? 235.972 216.225 164.727 1.00 84.28 484 VAL C CA 1
ATOM 24847 C C . VAL E 1 484 ? 234.855 216.312 165.759 1.00 84.43 484 VAL C C 1
ATOM 24848 O O . VAL E 1 484 ? 235.103 216.564 166.943 1.00 82.16 484 VAL C O 1
ATOM 24861 N N . GLY E 1 485 ? 233.608 216.106 165.332 1.00 84.32 485 GLY C N 1
ATOM 24862 C CA . GLY E 1 485 ? 232.507 216.104 166.280 1.00 82.71 485 GLY C CA 1
ATOM 24863 C C . GLY E 1 485 ? 232.599 214.965 167.276 1.00 84.96 485 GLY C C 1
ATOM 24864 O O . GLY E 1 485 ? 232.315 215.140 168.463 1.00 86.63 485 GLY C O 1
ATOM 24868 N N . ALA E 1 486 ? 232.987 213.777 166.806 1.00 87.66 486 ALA C N 1
ATOM 24869 C CA . ALA E 1 486 ? 233.161 212.652 167.720 1.00 85.63 486 ALA C CA 1
ATOM 24870 C C . ALA E 1 486 ? 234.268 212.935 168.729 1.00 84.64 486 ALA C C 1
ATOM 24871 O O . ALA E 1 486 ? 234.128 212.631 169.922 1.00 82.91 486 ALA C O 1
ATOM 24878 N N . LEU E 1 487 ? 235.378 213.519 168.270 1.00 85.24 487 LEU C N 1
ATOM 24879 C CA . LEU E 1 487 ? 236.445 213.898 169.189 1.00 84.54 487 LEU C CA 1
ATOM 24880 C C . LEU E 1 487 ? 235.950 214.910 170.213 1.00 83.44 487 LEU C C 1
ATOM 24881 O O . LEU E 1 487 ? 236.240 214.793 171.410 1.00 82.84 487 LEU C O 1
ATOM 24897 N N . THR E 1 488 ? 235.194 215.911 169.758 1.00 84.09 488 THR C N 1
ATOM 24898 C CA . THR E 1 488 ? 234.685 216.931 170.670 1.00 84.00 488 THR C CA 1
ATOM 24899 C C . THR E 1 488 ? 233.771 216.315 171.718 1.00 84.11 488 THR C C 1
ATOM 24900 O O . THR E 1 488 ? 233.877 216.633 172.908 1.00 85.06 488 THR C O 1
ATOM 24911 N N . LEU E 1 489 ? 232.868 215.431 171.294 1.00 81.04 489 LEU C N 1
ATOM 24912 C CA . LEU E 1 489 ? 231.951 214.806 172.239 1.00 82.22 489 LEU C CA 1
ATOM 24913 C C . LEU E 1 489 ? 232.693 213.927 173.239 1.00 85.20 489 LEU C C 1
ATOM 24914 O O . LEU E 1 489 ? 232.399 213.965 174.439 1.00 84.43 489 LEU C O 1
ATOM 24930 N N . MET E 1 490 ? 233.664 213.133 172.775 1.00 85.89 490 MET C N 1
ATOM 24931 C CA . MET E 1 490 ? 234.369 212.253 173.703 1.00 84.07 490 MET C CA 1
ATOM 24932 C C . MET E 1 490 ? 235.197 213.055 174.701 1.00 83.92 490 MET C C 1
ATOM 24933 O O . MET E 1 490 ? 235.228 212.727 175.893 1.00 84.92 490 MET C O 1
ATOM 24947 N N . MET E 1 491 ? 235.870 214.114 174.242 1.00 83.98 491 MET C N 1
ATOM 24948 C CA . MET E 1 491 ? 236.705 214.902 175.142 1.00 81.97 491 MET C CA 1
ATOM 24949 C C . MET E 1 491 ? 235.881 215.775 176.080 1.00 80.66 491 MET C C 1
ATOM 24950 O O . MET E 1 491 ? 236.323 216.058 177.200 1.00 77.36 491 MET C O 1
ATOM 24964 N N . THR E 1 492 ? 234.693 216.213 175.653 1.00 82.84 492 THR C N 1
ATOM 24965 C CA . THR E 1 492 ? 233.840 217.008 176.529 1.00 82.58 492 THR C CA 1
ATOM 24966 C C . THR E 1 492 ? 233.272 216.174 177.669 1.00 83.11 492 THR C C 1
ATOM 24967 O O . THR E 1 492 ? 233.091 216.688 178.779 1.00 83.38 492 THR C O 1
ATOM 24978 N N . MET E 1 493 ? 232.980 214.899 177.421 1.00 83.38 493 MET C N 1
ATOM 24979 C CA . MET E 1 493 ? 232.495 213.982 178.453 1.00 82.29 493 MET C CA 1
ATOM 24980 C C . MET E 1 493 ? 233.719 213.328 179.085 1.00 84.13 493 MET C C 1
ATOM 24981 O O . MET E 1 493 ? 234.055 212.180 178.794 1.00 87.22 493 MET C O 1
ATOM 24995 N N . GLY E 1 494 ? 234.386 214.069 179.962 1.00 80.68 494 GLY C N 1
ATOM 24996 C CA . GLY E 1 494 ? 235.586 213.582 180.616 1.00 73.77 494 GLY C CA 1
ATOM 24997 C C . GLY E 1 494 ? 236.470 214.709 181.110 1.00 75.64 494 GLY C C 1
ATOM 24998 O O . GLY E 1 494 ? 236.138 215.386 182.083 1.00 74.00 494 GLY C O 1
ATOM 25002 N N . SER F 2 1 ? 223.941 245.134 189.174 1.00 66.15 1 SER D N 1
ATOM 25003 C CA . SER F 2 1 ? 224.694 245.408 187.919 1.00 72.34 1 SER D CA 1
ATOM 25004 C C . SER F 2 1 ? 226.117 244.863 187.989 1.00 71.53 1 SER D C 1
ATOM 25005 O O . SER F 2 1 ? 227.006 245.348 187.289 1.00 70.40 1 SER D O 1
ATOM 25015 N N . VAL F 2 2 ? 226.332 243.863 188.837 1.00 68.19 2 VAL D N 1
ATOM 25016 C CA . VAL F 2 2 ? 227.608 243.165 188.930 1.00 65.41 2 VAL D CA 1
ATOM 25017 C C . VAL F 2 2 ? 227.416 241.772 188.351 1.00 61.93 2 VAL D C 1
ATOM 25018 O O . VAL F 2 2 ? 226.658 240.963 188.899 1.00 62.02 2 VAL D O 1
ATOM 25031 N N . VAL F 2 3 ? 228.098 241.489 187.245 1.00 60.73 3 VAL D N 1
ATOM 25032 C CA . VAL F 2 3 ? 228.000 240.204 186.562 1.00 60.42 3 VAL D CA 1
ATOM 25033 C C . VAL F 2 3 ? 229.358 239.523 186.654 1.00 57.53 3 VAL D C 1
ATOM 25034 O O . VAL F 2 3 ? 230.376 240.089 186.238 1.00 56.03 3 VAL D O 1
ATOM 25047 N N . ILE F 2 4 ? 229.371 238.315 187.207 1.00 56.39 4 ILE D N 1
ATOM 25048 C CA . ILE F 2 4 ? 230.601 237.550 187.392 1.00 55.29 4 ILE D CA 1
ATOM 25049 C C . ILE F 2 4 ? 230.489 236.257 186.593 1.00 56.02 4 ILE D C 1
ATOM 25050 O O . ILE F 2 4 ? 229.744 235.350 186.992 1.00 53.61 4 ILE D O 1
ATOM 25066 N N . PRO F 2 5 ? 231.198 236.117 185.473 1.00 53.88 5 PRO D N 1
ATOM 25067 C CA . PRO F 2 5 ? 231.057 234.898 184.670 1.00 52.12 5 PRO D CA 1
ATOM 25068 C C . PRO F 2 5 ? 231.558 233.674 185.421 1.00 56.11 5 PRO D C 1
ATOM 25069 O O . PRO F 2 5 ? 232.459 233.753 186.257 1.00 60.29 5 PRO D O 1
ATOM 25080 N N . THR F 2 6 ? 230.958 232.530 185.110 1.00 54.17 6 THR D N 1
ATOM 25081 C CA . THR F 2 6 ? 231.322 231.289 185.776 1.00 54.80 6 THR D CA 1
ATOM 25082 C C . THR F 2 6 ? 232.741 230.872 185.407 1.00 53.38 6 THR D C 1
ATOM 25083 O O . THR F 2 6 ? 233.239 231.164 184.316 1.00 54.52 6 THR D O 1
ATOM 25094 N N . HIS F 2 7 ? 233.398 230.185 186.340 1.00 53.94 7 HIS D N 1
ATOM 25095 C CA . HIS F 2 7 ? 234.738 229.659 186.112 1.00 54.20 7 HIS D CA 1
ATOM 25096 C C . HIS F 2 7 ? 234.683 228.422 185.226 1.00 58.17 7 HIS D C 1
ATOM 25097 O O . HIS F 2 7 ? 234.568 227.297 185.726 1.00 60.07 7 HIS D O 1
ATOM 25111 N N . ALA F 2 8 ? 234.766 228.615 183.910 1.00 56.52 8 ALA D N 1
ATOM 25112 C CA . ALA F 2 8 ? 234.688 227.503 182.972 1.00 59.20 8 ALA D CA 1
ATOM 25113 C C . ALA F 2 8 ? 236.024 226.815 182.733 1.00 61.69 8 ALA D C 1
ATOM 25114 O O . ALA F 2 8 ? 236.040 225.704 182.192 1.00 65.25 8 ALA D O 1
ATOM 25121 N N . GLN F 2 9 ? 237.138 227.436 183.112 1.00 62.45 9 GLN D N 1
ATOM 25122 C CA . GLN F 2 9 ? 238.435 226.795 182.944 1.00 61.63 9 GLN D CA 1
ATOM 25123 C C . GLN F 2 9 ? 238.562 225.631 183.919 1.00 63.22 9 GLN D C 1
ATOM 25124 O O . GLN F 2 9 ? 238.303 225.781 185.116 1.00 63.14 9 GLN D O 1
ATOM 25138 N N . LYS F 2 10 ? 238.970 224.470 183.407 1.00 67.89 10 LYS D N 1
ATOM 25139 C CA . LYS F 2 10 ? 239.035 223.247 184.199 1.00 66.43 10 LYS D CA 1
ATOM 25140 C C . LYS F 2 10 ? 240.394 222.566 184.072 1.00 65.09 10 LYS D C 1
ATOM 25141 O O . LYS F 2 10 ? 240.494 221.342 184.160 1.00 66.83 10 LYS D O 1
ATOM 25160 N N . ASP F 2 11 ? 241.451 223.353 183.859 1.00 66.47 11 ASP D N 1
ATOM 25161 C CA . ASP F 2 11 ? 242.792 222.784 183.791 1.00 68.58 11 ASP D CA 1
ATOM 25162 C C . ASP F 2 11 ? 243.311 222.409 185.172 1.00 64.31 11 ASP D C 1
ATOM 25163 O O . ASP F 2 11 ? 244.187 221.545 185.291 1.00 64.63 11 ASP D O 1
ATOM 25172 N N . MET F 2 12 ? 242.792 223.045 186.216 1.00 64.16 12 MET D N 1
ATOM 25173 C CA . MET F 2 12 ? 243.309 222.885 187.566 1.00 64.98 12 MET D CA 1
ATOM 25174 C C . MET F 2 12 ? 242.585 221.804 188.358 1.00 59.33 12 MET D C 1
ATOM 25175 O O . MET F 2 12 ? 242.939 221.566 189.517 1.00 56.63 12 MET D O 1
ATOM 25189 N N . VAL F 2 13 ? 241.591 221.146 187.771 1.00 58.33 13 VAL D N 1
ATOM 25190 C CA . VAL F 2 13 ? 240.793 220.165 188.499 1.00 59.85 13 VAL D CA 1
ATOM 25191 C C . VAL F 2 13 ? 241.545 218.845 188.587 1.00 58.88 13 VAL D C 1
ATOM 25192 O O . VAL F 2 13 ? 242.290 218.460 187.679 1.00 53.73 13 VAL D O 1
ATOM 25205 N N . GLY F 2 14 ? 241.338 218.141 189.696 1.00 55.65 14 GLY D N 1
ATOM 25206 C CA . GLY F 2 14 ? 241.976 216.862 189.926 1.00 51.70 14 GLY D CA 1
ATOM 25207 C C . GLY F 2 14 ? 241.071 215.888 190.650 1.00 52.47 14 GLY D C 1
ATOM 25208 O O . GLY F 2 14 ? 239.901 215.735 190.288 1.00 53.41 14 GLY D O 1
ATOM 25212 N N . ARG F 2 15 ? 241.600 215.225 191.678 1.00 56.83 15 ARG D N 1
ATOM 25213 C CA . ARG F 2 15 ? 240.851 214.234 192.441 1.00 59.05 15 ARG D CA 1
ATOM 25214 C C . ARG F 2 15 ? 240.457 214.727 193.828 1.00 57.93 15 ARG D C 1
ATOM 25215 O O . ARG F 2 15 ? 239.939 213.941 194.628 1.00 56.22 15 ARG D O 1
ATOM 25236 N N . GLY F 2 16 ? 240.683 216.002 194.134 1.00 55.72 16 GLY D N 1
ATOM 25237 C CA . GLY F 2 16 ? 240.281 216.560 195.406 1.00 54.49 16 GLY D CA 1
ATOM 25238 C C . GLY F 2 16 ? 238.837 217.029 195.396 1.00 58.98 16 GLY D C 1
ATOM 25239 O O . GLY F 2 16 ? 238.128 216.956 194.393 1.00 58.79 16 GLY D O 1
ATOM 25243 N N . HIS F 2 17 ? 238.397 217.524 196.551 1.00 57.38 17 HIS D N 1
ATOM 25244 C CA . HIS F 2 17 ? 237.042 218.047 196.663 1.00 53.65 17 HIS D CA 1
ATOM 25245 C C . HIS F 2 17 ? 236.876 219.279 195.783 1.00 51.10 17 HIS D C 1
ATOM 25246 O O . HIS F 2 17 ? 237.786 220.102 195.657 1.00 47.81 17 HIS D O 1
ATOM 25260 N N . ALA F 2 18 ? 235.700 219.402 195.175 1.00 52.07 18 ALA D N 1
ATOM 25261 C CA . ALA F 2 18 ? 235.358 220.527 194.322 1.00 48.75 18 ALA D CA 1
ATOM 25262 C C . ALA F 2 18 ? 234.223 221.317 194.960 1.00 50.95 18 ALA D C 1
ATOM 25263 O O . ALA F 2 18 ? 233.487 220.809 195.809 1.00 58.60 18 ALA D O 1
ATOM 25270 N N . TRP F 2 19 ? 234.087 222.572 194.544 1.00 50.35 19 TRP D N 1
ATOM 25271 C CA . TRP F 2 19 ? 233.086 223.473 195.108 1.00 48.81 19 TRP D CA 1
ATOM 25272 C C . TRP F 2 19 ? 231.785 223.333 194.327 1.00 50.51 19 TRP D C 1
ATOM 25273 O O . TRP F 2 19 ? 231.674 223.824 193.200 1.00 56.94 19 TRP D O 1
ATOM 25294 N N . LEU F 2 20 ? 230.801 222.665 194.930 1.00 48.45 20 LEU D N 1
ATOM 25295 C CA . LEU F 2 20 ? 229.455 222.543 194.371 1.00 54.85 20 LEU D CA 1
ATOM 25296 C C . LEU F 2 20 ? 229.510 222.027 192.928 1.00 60.35 20 LEU D C 1
ATOM 25297 O O . LEU F 2 20 ? 229.138 222.708 191.972 1.00 62.79 20 LEU D O 1
ATOM 25313 N N . LYS F 2 21 ? 229.990 220.791 192.802 1.00 62.24 21 LYS D N 1
ATOM 25314 C CA . LYS F 2 21 ? 230.112 220.162 191.494 1.00 67.09 21 LYS D CA 1
ATOM 25315 C C . LYS F 2 21 ? 228.733 219.942 190.882 1.00 70.50 21 LYS D C 1
ATOM 25316 O O . LYS F 2 21 ? 227.846 219.364 191.515 1.00 68.34 21 LYS D O 1
ATOM 25335 N N . GLY F 2 22 ? 228.556 220.404 189.644 1.00 68.31 22 GLY D N 1
ATOM 25336 C CA . GLY F 2 22 ? 227.303 220.201 188.946 1.00 69.90 22 GLY D CA 1
ATOM 25337 C C . GLY F 2 22 ? 226.157 221.063 189.425 1.00 75.54 22 GLY D C 1
ATOM 25338 O O . GLY F 2 22 ? 224.999 220.736 189.158 1.00 79.83 22 GLY D O 1
ATOM 25342 N N . ASP F 2 23 ? 226.446 222.160 190.129 1.00 73.54 23 ASP D N 1
ATOM 25343 C CA . ASP F 2 23 ? 225.376 223.012 190.635 1.00 73.45 23 ASP D CA 1
ATOM 25344 C C . ASP F 2 23 ? 224.773 223.866 189.527 1.00 76.79 23 ASP D C 1
ATOM 25345 O O . ASP F 2 23 ? 223.568 224.147 189.539 1.00 80.35 23 ASP D O 1
ATOM 25354 N N . ASN F 2 24 ? 225.592 224.301 188.569 1.00 74.31 24 ASN D N 1
ATOM 25355 C CA . ASN F 2 24 ? 225.085 225.159 187.504 1.00 76.52 24 ASN D CA 1
ATOM 25356 C C . ASN F 2 24 ? 224.113 224.409 186.600 1.00 75.90 24 ASN D C 1
ATOM 25357 O O . ASN F 2 24 ? 223.118 224.982 186.141 1.00 76.83 24 ASN D O 1
ATOM 25368 N N . ILE F 2 25 ? 224.380 223.130 186.333 1.00 74.94 25 ILE D N 1
ATOM 25369 C CA . ILE F 2 25 ? 223.461 222.336 185.521 1.00 76.24 25 ILE D CA 1
ATOM 25370 C C . ILE F 2 25 ? 222.107 222.234 186.212 1.00 74.98 25 ILE D C 1
ATOM 25371 O O . ILE F 2 25 ? 221.050 222.391 185.587 1.00 75.10 25 ILE D O 1
ATOM 25387 N N . ARG F 2 26 ? 222.122 221.959 187.517 1.00 68.92 26 ARG D N 1
ATOM 25388 C CA . ARG F 2 26 ? 220.880 221.870 188.273 1.00 71.04 26 ARG D CA 1
ATOM 25389 C C . ARG F 2 26 ? 220.155 223.207 188.293 1.00 74.78 26 ARG D C 1
ATOM 25390 O O . ARG F 2 26 ? 218.923 223.255 188.201 1.00 76.82 26 ARG D O 1
ATOM 25411 N N . ASP F 2 27 ? 220.902 224.305 188.421 1.00 73.97 27 ASP D N 1
ATOM 25412 C CA . ASP F 2 27 ? 220.285 225.624 188.372 1.00 75.42 27 ASP D CA 1
ATOM 25413 C C . ASP F 2 27 ? 219.596 225.858 187.033 1.00 75.66 27 ASP D C 1
ATOM 25414 O O . ASP F 2 27 ? 218.463 226.351 186.987 1.00 77.41 27 ASP D O 1
ATOM 25423 N N . HIS F 2 28 ? 220.264 225.506 185.931 1.00 71.21 28 HIS D N 1
ATOM 25424 C CA . HIS F 2 28 ? 219.659 225.683 184.614 1.00 69.14 28 HIS D CA 1
ATOM 25425 C C . HIS F 2 28 ? 218.399 224.838 184.469 1.00 67.47 28 HIS D C 1
ATOM 25426 O O . HIS F 2 28 ? 217.375 225.312 183.957 1.00 69.77 28 HIS D O 1
ATOM 25440 N N . VAL F 2 29 ? 218.455 223.583 184.917 1.00 68.25 29 VAL D N 1
ATOM 25441 C CA . VAL F 2 29 ? 217.299 222.700 184.798 1.00 69.61 29 VAL D CA 1
ATOM 25442 C C . VAL F 2 29 ? 216.134 223.239 185.617 1.00 71.05 29 VAL D C 1
ATOM 25443 O O . VAL F 2 29 ? 214.984 223.258 185.156 1.00 71.25 29 VAL D O 1
ATOM 25456 N N . THR F 2 30 ? 216.409 223.686 186.845 1.00 71.22 30 THR D N 1
ATOM 25457 C CA . THR F 2 30 ? 215.351 224.228 187.688 1.00 71.18 30 THR D CA 1
ATOM 25458 C C . THR F 2 30 ? 214.754 225.487 187.075 1.00 73.04 30 THR D C 1
ATOM 25459 O O . THR F 2 30 ? 213.536 225.690 187.121 1.00 75.42 30 THR D O 1
ATOM 25470 N N . ARG F 2 31 ? 215.596 226.349 186.501 1.00 68.01 31 ARG D N 1
ATOM 25471 C CA . ARG F 2 31 ? 215.090 227.559 185.862 1.00 68.08 31 ARG D CA 1
ATOM 25472 C C . ARG F 2 31 ? 214.166 227.218 184.701 1.00 70.84 31 ARG D C 1
ATOM 25473 O O . ARG F 2 31 ? 213.076 227.790 184.569 1.00 73.84 31 ARG D O 1
ATOM 25494 N N . VAL F 2 32 ? 214.584 226.283 183.845 1.00 70.16 32 VAL D N 1
ATOM 25495 C CA . VAL F 2 32 ? 213.747 225.910 182.707 1.00 70.66 32 VAL D CA 1
ATOM 25496 C C . VAL F 2 32 ? 212.427 225.322 183.186 1.00 71.89 32 VAL D C 1
ATOM 25497 O O . VAL F 2 32 ? 211.356 225.655 182.661 1.00 74.98 32 VAL D O 1
ATOM 25510 N N . GLU F 2 33 ? 212.475 224.441 184.188 1.00 70.40 33 GLU D N 1
ATOM 25511 C CA . GLU F 2 33 ? 211.244 223.832 184.682 1.00 71.28 33 GLU D CA 1
ATOM 25512 C C . GLU F 2 33 ? 210.310 224.879 185.277 1.00 73.29 33 GLU D C 1
ATOM 25513 O O . GLU F 2 33 ? 209.098 224.861 185.021 1.00 76.10 33 GLU D O 1
ATOM 25525 N N . GLY F 2 34 ? 210.856 225.806 186.067 1.00 68.94 34 GLY D N 1
ATOM 25526 C CA . GLY F 2 34 ? 210.027 226.845 186.649 1.00 71.75 34 GLY D CA 1
ATOM 25527 C C . GLY F 2 34 ? 209.394 227.734 185.600 1.00 71.94 34 GLY D C 1
ATOM 25528 O O . GLY F 2 34 ? 208.225 228.110 185.714 1.00 71.72 34 GLY D O 1
ATOM 25532 N N . TRP F 2 35 ? 210.156 228.088 184.565 1.00 71.19 35 TRP D N 1
ATOM 25533 C CA . TRP F 2 35 ? 209.590 228.887 183.485 1.00 71.74 35 TRP D CA 1
ATOM 25534 C C . TRP F 2 35 ? 208.480 228.129 182.770 1.00 75.27 35 TRP D C 1
ATOM 25535 O O . TRP F 2 35 ? 207.432 228.701 182.450 1.00 75.86 35 TRP D O 1
ATOM 25556 N N . MET F 2 36 ? 208.691 226.835 182.512 1.00 74.49 36 MET D N 1
ATOM 25557 C CA . MET F 2 36 ? 207.686 226.055 181.799 1.00 71.63 36 MET D CA 1
ATOM 25558 C C . MET F 2 36 ? 206.401 225.936 182.609 1.00 69.28 36 MET D C 1
ATOM 25559 O O . MET F 2 36 ? 205.301 226.013 182.050 1.00 71.81 36 MET D O 1
ATOM 25573 N N . TRP F 2 37 ? 206.516 225.737 183.924 1.00 68.69 37 TRP D N 1
ATOM 25574 C CA . TRP F 2 37 ? 205.319 225.551 184.737 1.00 73.32 37 TRP D CA 1
ATOM 25575 C C . TRP F 2 37 ? 204.442 226.796 184.745 1.00 72.58 37 TRP D C 1
ATOM 25576 O O . TRP F 2 37 ? 203.216 226.690 184.869 1.00 72.85 37 TRP D O 1
ATOM 25597 N N . LYS F 2 38 ? 205.043 227.975 184.624 1.00 72.31 38 LYS D N 1
ATOM 25598 C CA . LYS F 2 38 ? 204.314 229.234 184.680 1.00 73.26 38 LYS D CA 1
ATOM 25599 C C . LYS F 2 38 ? 203.820 229.702 183.318 1.00 71.57 38 LYS D C 1
ATOM 25600 O O . LYS F 2 38 ? 203.063 230.675 183.254 1.00 75.02 38 LYS D O 1
ATOM 25619 N N . ASN F 2 39 ? 204.226 229.044 182.238 1.00 71.38 39 ASN D N 1
ATOM 25620 C CA . ASN F 2 39 ? 203.832 229.428 180.887 1.00 71.42 39 ASN D CA 1
ATOM 25621 C C . ASN F 2 39 ? 203.394 228.190 180.111 1.00 69.74 39 ASN D C 1
ATOM 25622 O O . ASN F 2 39 ? 203.802 227.960 178.972 1.00 71.04 39 ASN D O 1
ATOM 25633 N N . LYS F 2 40 ? 202.548 227.373 180.740 1.00 65.33 40 LYS D N 1
ATOM 25634 C CA . LYS F 2 40 ? 202.088 226.142 180.107 1.00 66.38 40 LYS D CA 1
ATOM 25635 C C . LYS F 2 40 ? 201.358 226.428 178.800 1.00 73.63 40 LYS D C 1
ATOM 25636 O O . LYS F 2 40 ? 201.552 225.721 177.804 1.00 75.85 40 LYS D O 1
ATOM 25655 N N . LEU F 2 41 ? 200.505 227.454 178.787 1.00 70.31 41 LEU D N 1
ATOM 25656 C CA . LEU F 2 41 ? 199.780 227.795 177.567 1.00 65.79 41 LEU D CA 1
ATOM 25657 C C . LEU F 2 41 ? 200.741 228.181 176.450 1.00 68.99 41 LEU D C 1
ATOM 25658 O O . LEU F 2 41 ? 200.592 227.731 175.308 1.00 72.24 41 LEU D O 1
ATOM 25674 N N . LEU F 2 42 ? 201.745 229.005 176.763 1.00 70.50 42 LEU D N 1
ATOM 25675 C CA . LEU F 2 42 ? 202.718 229.402 175.750 1.00 70.44 42 LEU D CA 1
ATOM 25676 C C . LEU F 2 42 ? 203.529 228.207 175.265 1.00 72.47 42 LEU D C 1
ATOM 25677 O O . LEU F 2 42 ? 203.820 228.091 174.068 1.00 74.40 42 LEU D O 1
ATOM 25693 N N . THR F 2 43 ? 203.913 227.311 176.178 1.00 71.94 43 THR D N 1
ATOM 25694 C CA . THR F 2 43 ? 204.672 226.130 175.775 1.00 72.39 43 THR D CA 1
ATOM 25695 C C . THR F 2 43 ? 203.850 225.243 174.848 1.00 73.19 43 THR D C 1
ATOM 25696 O O . THR F 2 43 ? 204.359 224.745 173.834 1.00 73.29 43 THR D O 1
ATOM 25707 N N . VAL F 2 44 ? 202.573 225.038 175.177 1.00 71.22 44 VAL D N 1
ATOM 25708 C CA . VAL F 2 44 ? 201.703 224.233 174.324 1.00 72.39 44 VAL D CA 1
ATOM 25709 C C . VAL F 2 44 ? 201.536 224.901 172.966 1.00 73.28 44 VAL D C 1
ATOM 25710 O O . VAL F 2 44 ? 201.513 224.231 171.927 1.00 74.39 44 VAL D O 1
ATOM 25723 N N . ALA F 2 45 ? 201.407 226.230 172.952 1.00 70.93 45 ALA D N 1
ATOM 25724 C CA . ALA F 2 45 ? 201.287 226.941 171.684 1.00 70.59 45 ALA D CA 1
ATOM 25725 C C . ALA F 2 45 ? 202.533 226.757 170.828 1.00 74.46 45 ALA D C 1
ATOM 25726 O O . ALA F 2 45 ? 202.436 226.515 169.620 1.00 78.99 45 ALA D O 1
ATOM 25733 N N . VAL F 2 46 ? 203.713 226.863 171.440 1.00 74.22 46 VAL D N 1
ATOM 25734 C CA . VAL F 2 46 ? 204.959 226.685 170.698 1.00 75.43 46 VAL D CA 1
ATOM 25735 C C . VAL F 2 46 ? 205.044 225.274 170.132 1.00 78.14 46 VAL D C 1
ATOM 25736 O O . VAL F 2 46 ? 205.404 225.077 168.963 1.00 80.24 46 VAL D O 1
ATOM 25749 N N . VAL F 2 47 ? 204.716 224.271 170.948 1.00 77.93 47 VAL D N 1
ATOM 25750 C CA . VAL F 2 47 ? 204.795 222.888 170.484 1.00 79.41 47 VAL D CA 1
ATOM 25751 C C . VAL F 2 47 ? 203.818 222.655 169.338 1.00 80.88 47 VAL D C 1
ATOM 25752 O O . VAL F 2 47 ? 204.156 222.012 168.335 1.00 82.60 47 VAL D O 1
ATOM 25765 N N . ALA F 2 48 ? 202.590 223.164 169.467 1.00 78.57 48 ALA D N 1
ATOM 25766 C CA . ALA F 2 48 ? 201.594 222.963 168.420 1.00 78.76 48 ALA D CA 1
ATOM 25767 C C . ALA F 2 48 ? 201.999 223.660 167.127 1.00 81.94 48 ALA D C 1
ATOM 25768 O O . ALA F 2 48 ? 201.819 223.106 166.037 1.00 85.88 48 ALA D O 1
ATOM 25775 N N . LEU F 2 49 ? 202.542 224.876 167.219 1.00 80.87 49 LEU D N 1
ATOM 25776 C CA . LEU F 2 49 ? 202.992 225.565 166.013 1.00 82.65 49 LEU D CA 1
ATOM 25777 C C . LEU F 2 49 ? 204.144 224.821 165.352 1.00 85.07 49 LEU D C 1
ATOM 25778 O O . LEU F 2 49 ? 204.192 224.705 164.121 1.00 87.64 49 LEU D O 1
ATOM 25794 N N . ALA F 2 50 ? 205.087 224.313 166.150 1.00 86.51 50 ALA D N 1
ATOM 25795 C CA . ALA F 2 50 ? 206.188 223.545 165.579 1.00 89.73 50 ALA D CA 1
ATOM 25796 C C . ALA F 2 50 ? 205.674 222.287 164.890 1.00 90.01 50 ALA D C 1
ATOM 25797 O O . ALA F 2 50 ? 206.153 221.919 163.811 1.00 91.27 50 ALA D O 1
ATOM 25804 N N . TRP F 2 51 ? 204.695 221.617 165.499 1.00 87.12 51 TRP D N 1
ATOM 25805 C CA . TRP F 2 51 ? 204.083 220.451 164.868 1.00 88.26 51 TRP D CA 1
ATOM 25806 C C . TRP F 2 51 ? 203.398 220.824 163.558 1.00 87.80 51 TRP D C 1
ATOM 25807 O O . TRP F 2 51 ? 203.500 220.092 162.567 1.00 87.24 51 TRP D O 1
ATOM 25828 N N . LEU F 2 52 ? 202.697 221.959 163.535 1.00 89.12 52 LEU D N 1
ATOM 25829 C CA . LEU F 2 52 ? 201.946 222.347 162.343 1.00 90.18 52 LEU D CA 1
ATOM 25830 C C . LEU F 2 52 ? 202.866 222.728 161.189 1.00 90.69 52 LEU D C 1
ATOM 25831 O O . LEU F 2 52 ? 202.672 222.270 160.057 1.00 89.64 52 LEU D O 1
ATOM 25847 N N . MET F 2 53 ? 203.865 223.568 161.451 1.00 91.54 53 MET D N 1
ATOM 25848 C CA . MET F 2 53 ? 204.601 224.237 160.386 1.00 91.75 53 MET D CA 1
ATOM 25849 C C . MET F 2 53 ? 205.875 223.513 159.971 1.00 89.82 53 MET D C 1
ATOM 25850 O O . MET F 2 53 ? 206.272 223.609 158.805 1.00 87.72 53 MET D O 1
ATOM 25864 N N . LEU F 2 54 ? 206.526 222.799 160.883 1.00 91.99 54 LEU D N 1
ATOM 25865 C CA . LEU F 2 54 ? 207.776 222.108 160.591 1.00 93.03 54 LEU D CA 1
ATOM 25866 C C . LEU F 2 54 ? 207.487 220.648 160.266 1.00 92.94 54 LEU D C 1
ATOM 25867 O O . LEU F 2 54 ? 206.796 219.964 161.029 1.00 90.71 54 LEU D O 1
ATOM 25883 N N . ASP F 2 55 ? 208.015 220.176 159.138 1.00 94.39 55 ASP D N 1
ATOM 25884 C CA . ASP F 2 55 ? 207.722 218.836 158.645 1.00 94.05 55 ASP D CA 1
ATOM 25885 C C . ASP F 2 55 ? 208.781 217.805 159.021 1.00 93.97 55 ASP D C 1
ATOM 25886 O O . ASP F 2 55 ? 208.636 216.634 158.655 1.00 90.36 55 ASP D O 1
ATOM 25895 N N . SER F 2 56 ? 209.830 218.201 159.735 1.00 97.68 56 SER D N 1
ATOM 25896 C CA . SER F 2 56 ? 210.887 217.296 160.170 1.00 94.67 56 SER D CA 1
ATOM 25897 C C . SER F 2 56 ? 210.884 217.220 161.690 1.00 95.21 56 SER D C 1
ATOM 25898 O O . SER F 2 56 ? 210.849 218.254 162.366 1.00 99.45 56 SER D O 1
ATOM 25906 N N . TRP F 2 57 ? 210.918 215.997 162.227 1.00 91.75 57 TRP D N 1
ATOM 25907 C CA . TRP F 2 57 ? 210.874 215.830 163.677 1.00 97.59 57 TRP D CA 1
ATOM 25908 C C . TRP F 2 57 ? 212.122 216.396 164.346 1.00 99.42 57 TRP D C 1
ATOM 25909 O O . TRP F 2 57 ? 212.036 216.995 165.425 1.00 98.09 57 TRP D O 1
ATOM 25930 N N . MET F 2 58 ? 213.291 216.209 163.731 1.00 96.64 58 MET D N 1
ATOM 25931 C CA . MET F 2 58 ? 214.526 216.713 164.324 1.00 95.47 58 MET D CA 1
ATOM 25932 C C . MET F 2 58 ? 214.492 218.231 164.446 1.00 94.86 58 MET D C 1
ATOM 25933 O O . MET F 2 58 ? 214.841 218.791 165.493 1.00 92.26 58 MET D O 1
ATOM 25947 N N . ALA F 2 59 ? 214.074 218.917 163.380 1.00 92.43 59 ALA D N 1
ATOM 25948 C CA . ALA F 2 59 ? 213.951 220.368 163.441 1.00 93.69 59 ALA D CA 1
ATOM 25949 C C . ALA F 2 59 ? 212.917 220.777 164.478 1.00 92.85 59 ALA D C 1
ATOM 25950 O O . ALA F 2 59 ? 213.096 221.771 165.190 1.00 92.95 59 ALA D O 1
ATOM 25957 N N . ARG F 2 60 ? 211.826 220.019 164.572 1.00 91.56 60 ARG D N 1
ATOM 25958 C CA . ARG F 2 60 ? 210.793 220.304 165.560 1.00 91.96 60 ARG D CA 1
ATOM 25959 C C . ARG F 2 60 ? 211.367 220.281 166.971 1.00 90.32 60 ARG D C 1
ATOM 25960 O O . ARG F 2 60 ? 211.174 221.221 167.755 1.00 90.19 60 ARG D O 1
ATOM 25981 N N . VAL F 2 61 ? 212.099 219.216 167.303 1.00 87.86 61 VAL D N 1
ATOM 25982 C CA . VAL F 2 61 ? 212.643 219.081 168.649 1.00 88.23 61 VAL D CA 1
ATOM 25983 C C . VAL F 2 61 ? 213.707 220.143 168.896 1.00 86.58 61 VAL D C 1
ATOM 25984 O O . VAL F 2 61 ? 213.785 220.718 169.989 1.00 82.45 61 VAL D O 1
ATOM 25997 N N . THR F 2 62 ? 214.542 220.424 167.893 1.00 87.27 62 THR D N 1
ATOM 25998 C CA . THR F 2 62 ? 215.576 221.439 168.066 1.00 86.05 62 THR D CA 1
ATOM 25999 C C . THR F 2 62 ? 214.956 222.806 168.323 1.00 83.00 62 THR D C 1
ATOM 26000 O O . THR F 2 62 ? 215.414 223.552 169.194 1.00 83.21 62 THR D O 1
ATOM 26011 N N . VAL F 2 63 ? 213.908 223.152 167.572 1.00 83.40 63 VAL D N 1
ATOM 26012 C CA . VAL F 2 63 ? 213.251 224.440 167.756 1.00 82.78 63 VAL D CA 1
ATOM 26013 C C . VAL F 2 63 ? 212.609 224.521 169.134 1.00 79.73 63 VAL D C 1
ATOM 26014 O O . VAL F 2 63 ? 212.723 225.542 169.827 1.00 79.12 63 VAL D O 1
ATOM 26027 N N . ILE F 2 64 ? 211.927 223.456 169.558 1.00 77.94 64 ILE D N 1
ATOM 26028 C CA . ILE F 2 64 ? 211.293 223.475 170.873 1.00 77.74 64 ILE D CA 1
ATOM 26029 C C . ILE F 2 64 ? 212.342 223.659 171.962 1.00 76.57 64 ILE D C 1
ATOM 26030 O O . ILE F 2 64 ? 212.182 224.483 172.872 1.00 78.54 64 ILE D O 1
ATOM 26046 N N . LEU F 2 65 ? 213.433 222.893 171.890 1.00 76.85 65 LEU D N 1
ATOM 26047 C CA . LEU F 2 65 ? 214.457 222.984 172.924 1.00 74.63 65 LEU D CA 1
ATOM 26048 C C . LEU F 2 65 ? 215.131 224.349 172.915 1.00 73.94 65 LEU D C 1
ATOM 26049 O O . LEU F 2 65 ? 215.409 224.914 173.978 1.00 75.39 65 LEU D O 1
ATOM 26065 N N . LEU F 2 66 ? 215.401 224.899 171.729 1.00 75.85 66 LEU D N 1
ATOM 26066 C CA . LEU F 2 66 ? 216.001 226.225 171.656 1.00 75.30 66 LEU D CA 1
ATOM 26067 C C . LEU F 2 66 ? 215.092 227.264 172.292 1.00 74.55 66 LEU D C 1
ATOM 26068 O O . LEU F 2 66 ? 215.547 228.105 173.073 1.00 75.35 66 LEU D O 1
ATOM 26084 N N . ALA F 2 67 ? 213.795 227.214 171.984 1.00 73.72 67 ALA D N 1
ATOM 26085 C CA . ALA F 2 67 ? 212.872 228.181 172.567 1.00 70.58 67 ALA D CA 1
ATOM 26086 C C . ALA F 2 67 ? 212.824 228.045 174.084 1.00 69.81 67 ALA D C 1
ATOM 26087 O O . ALA F 2 67 ? 212.910 229.043 174.812 1.00 73.55 67 ALA D O 1
ATOM 26094 N N . LEU F 2 68 ? 212.701 226.811 174.583 1.00 70.93 68 LEU D N 1
ATOM 26095 C CA . LEU F 2 68 ? 212.588 226.617 176.025 1.00 72.67 68 LEU D CA 1
ATOM 26096 C C . LEU F 2 68 ? 213.859 227.027 176.755 1.00 70.22 68 LEU D C 1
ATOM 26097 O O . LEU F 2 68 ? 213.784 227.581 177.856 1.00 72.38 68 LEU D O 1
ATOM 26113 N N . SER F 2 69 ? 215.027 226.754 176.178 1.00 66.60 69 SER D N 1
ATOM 26114 C CA . SER F 2 69 ? 216.287 227.098 176.822 1.00 70.27 69 SER D CA 1
ATOM 26115 C C . SER F 2 69 ? 216.675 228.558 176.641 1.00 72.79 69 SER D C 1
ATOM 26116 O O . SER F 2 69 ? 217.497 229.064 177.413 1.00 71.19 69 SER D O 1
ATOM 26124 N N . LEU F 2 70 ? 216.102 229.250 175.656 1.00 74.30 70 LEU D N 1
ATOM 26125 C CA . LEU F 2 70 ? 216.453 230.632 175.371 1.00 71.94 70 LEU D CA 1
ATOM 26126 C C . LEU F 2 70 ? 215.458 231.632 175.944 1.00 70.16 70 LEU D C 1
ATOM 26127 O O . LEU F 2 70 ? 215.794 232.815 176.059 1.00 73.04 70 LEU D O 1
ATOM 26143 N N . GLY F 2 71 ? 214.254 231.196 176.304 1.00 68.97 71 GLY D N 1
ATOM 26144 C CA . GLY F 2 71 ? 213.287 232.079 176.907 1.00 71.01 71 GLY D CA 1
ATOM 26145 C C . GLY F 2 71 ? 213.662 232.524 178.308 1.00 75.14 71 GLY D C 1
ATOM 26146 O O . GLY F 2 71 ? 213.947 233.701 178.551 1.00 77.32 71 GLY D O 1
ATOM 26150 N N . PRO F 2 72 ? 213.682 231.584 179.259 1.00 75.28 72 PRO D N 1
ATOM 26151 C CA . PRO F 2 72 ? 213.799 231.982 180.675 1.00 75.84 72 PRO D CA 1
ATOM 26152 C C . PRO F 2 72 ? 215.026 232.810 181.004 1.00 76.99 72 PRO D C 1
ATOM 26153 O O . PRO F 2 72 ? 214.934 233.741 181.815 1.00 77.91 72 PRO D O 1
ATOM 26164 N N . VAL F 2 73 ? 216.179 232.496 180.416 1.00 76.36 73 VAL D N 1
ATOM 26165 C CA . VAL F 2 73 ? 217.410 233.169 180.819 1.00 75.29 73 VAL D CA 1
ATOM 26166 C C . VAL F 2 73 ? 217.410 234.621 180.360 1.00 74.71 73 VAL D C 1
ATOM 26167 O O . VAL F 2 73 ? 217.921 235.504 181.058 1.00 70.07 73 VAL D O 1
ATOM 26180 N N . TYR F 2 74 ? 216.849 234.895 179.184 1.00 73.81 74 TYR D N 1
ATOM 26181 C CA . TYR F 2 74 ? 216.782 236.251 178.656 1.00 75.12 74 TYR D CA 1
ATOM 26182 C C . TYR F 2 74 ? 215.518 236.985 179.087 1.00 75.11 74 TYR D C 1
ATOM 26183 O O . TYR F 2 74 ? 215.066 237.888 178.377 1.00 73.66 74 TYR D O 1
ATOM 26201 N N . ALA F 2 75 ? 214.946 236.621 180.230 1.00 74.37 75 ALA D N 1
ATOM 26202 C CA . ALA F 2 75 ? 213.775 237.307 180.759 1.00 76.64 75 ALA D CA 1
ATOM 26203 C C . ALA F 2 75 ? 214.196 238.431 181.702 1.00 82.23 75 ALA D C 1
ATOM 26204 O O . ALA F 2 75 ? 215.384 238.629 181.959 1.00 79.31 75 ALA D O 1
#

Sequence (1707 aa):
TRCTHLENRDFVTGVQGTTRVSLVLELGGCVTITAEGKPSIDVWLEDIFQESPAETREYCLHAKLSNTKVEARCPTTGPATLPEEHQANMVCKRDQSDRGWGNHCGFFGKGSIVACAKFECEEAKKAVGHVYDSTKITYVVKVEPHTGDYQAANETNENRKTAQFTVASEKVILDLGDYGDVSLTCKVASGIDVAQTVVMSLGSSKDHLPSAWQLHRDWFEDLALPWKHKDNQDWNSVEKLVEFGPPHAVKMDIFNLGDQTAVLLKSLAGVPLASVDNQKYHLKSGHVTCDVGLEKLKLKGTTYSMCDKTKFKWKRVPVDSGHDTVVMEVSYTGSDKPCRIPVRAVAHGVPTINVAMLITPNPTIETSGGGFIEMQLPPGDNIIYVGDLSQQWFQKGSTIGRMFEKTRKGLERLSVVGEHAWDFGSVGGILSSVGKAIHTVLGGAFNTLFGGVGFIPKMLLGVALVWLGLNARNPTMSMTFLAVGALTLMMTMGSVVIPTHAQKDMVGRGHAWLKGDNIRDHVTRVEGWMWKNKLLTVAVVALAWLMLDSWMARVTVILLALSLGPVYATRCTHLENRDFVTGVQGTTRVSLVLELGGCVTITAEGKPSIDVWLEDIFQESPAETREYCLHAKLSNTKVEARCPTTGPATLPEEHQANMVCKRDQSDRGWGNHCGFFGKGSIVACAKFECEEAKKAVGHVYDSTKITYVVKVEPHTGDYQAANETNENRKTAQFTVASEKVILDLGDYGDVSLTCKVASGIDVAQTVVMSLGSSKDHLPSAWQLHRDWFEDLALPWKHKDNQDWNSVEKLVEFGPPHAVKMDIFNLGDQTAVLLKSLAGVPLASVDNQKYHLKSGHVTCDVGLEKLKLKGTTYSMCDKTKFKWKRVPVDSGHDTVVMEVSYTGSDKPCRIPVRAVAHGVPTINVAMLITPNPTIETSGGGFIEMQLPPGDNIIYVGDLSQQWFQKGSTIGRMFEKTRKGLERLSVVGEHAWDFGSVGGILSSVGKAIHTVLGGAFNTLFGGVGFIPKMLLGVALVWLGLNARNPTMSMTFLAVGALTLMMTMGSVVIPTHAQKDMVGRGHAWLKGDNIRDHVTRVEGWMWKNKLLTVAVVALAWLMLDSWMARVTVILLALSLGPVYATRCTHLENRDFVTGVQGTTRVSLVLELGGCVTITAEGKPSIDVWLEDIFQESPAETREYCLHAKLSNTKVEARCPTTGPATLPEEHQANMVCKRDQSDRGWGNHCGFFGKGSIVACAKFECEEAKKAVGHVYDSTKITYVVKVEPHTGDYQAANETNENRKTAQFTVASEKVILDLGDYGDVSLTCKVASGIDVAQTVVMSLGSSKDHLPSAWQLHRDWFEDLALPWKHKDNQDWNSVEKLVEFGPPHAVKMDIFNLGDQTAVLLKSLAGVPLASVDNQKYHLKSGHVTCDVGLEKLKLKGTTYSMCDKTKFKWKRVPVDSGHDTVVMEVSYTGSDKPCRIPVRAVAHGVPTINVAMLITPNPTIETSGGGFIEMQLPPGDNIIYVGDLSQQWFQKGSTIGRMFEKTRKGLERLSVVGEHAWDFGSVGGILSSVGKAIHTVLGGAFNTLFGGVGFIPKMLLGVALVWLGLNARNPTMSMTFLAVGALTLMMTMGSVVIPTHAQKDMVGRGHAWLKGDNIRDHVTRVEGWMWKNKLLTVAVVALAWLMLDSWMARVTVILLALSLGPVYA

Solvent-accessible surface area: 82916 Å² total; per-residue (Å²): 17,43,0,8,42,46,96,59,9,17,75,10,110,4,104,132,66,36,80,143,10,18,0,6,2,17,15,31,8,0,8,0,1,37,10,100,61,49,4,1,0,0,0,4,4,70,31,0,25,8,104,79,14,66,61,28,43,13,0,0,2,43,2,91,10,59,63,65,92,54,75,34,79,34,33,99,58,22,37,0,59,18,97,24,53,70,82,37,34,35,2,41,81,102,53,100,4,56,23,4,12,8,41,119,5,49,96,40,32,120,2,24,0,0,0,2,1,83,4,75,22,53,140,44,43,52,0,26,0,11,45,12,46,53,86,114,2,14,3,8,1,42,0,1,2,21,20,9,42,41,47,9,62,117,94,119,16,158,54,69,59,62,4,106,4,39,81,98,37,154,114,31,98,14,99,5,46,93,24,10,45,1,18,0,45,14,122,20,107,15,16,27,76,32,70,76,1,2,1,0,16,19,61,27,71,189,57,56,27,15,44,0,0,1,0,12,103,59,14,0,57,78,13,28,2,0,63,27,31,134,98,26,138,34,23,48,41,14,96,80,0,6,46,27,8,68,30,114,28,70,119,9,72,11,25,3,5,6,11,5,10,4,4,0,2,81,6,0,3,8,2,7,10,2,36,43,59,142,105,68,25,24,2,77,2,8,34,4,6,1,33,0,13,1,94,143,11,131,47,41,6,81,128,71,91,103,3,54,116,89,75,19,114,59,138,20,81,7,10,50,9,31,27,45,1,0,2,0,26,1,34,20,79,16,116,82,58,70,2,81,10,39,18,92,0,5,35,121,67,67,88,124,102,76,31,9,123,50,12,7,52,18,11,10,8,38,116,105,35,18,1,6,0,1,0,66,1,47,46,29,65,0,18,0,59,0,19,90,38,60,53,122,27,135,2,100,56,61,75,128,40,66,114,136,68,150,82,99,59,31,109,56,30,52,64,36,15,14,56,38,18,89,29,40,44,36,142,63,44,135,137,35,68,83,11,64,58,104,36,67,107,59,28,42,49,38,76,79,55,14,20,32,4,6,92,46,12,30,37,84,43,0,83,48,32,39,107,46,0,110,100,14,186,61,83,90,67,23,125,72,21,65,52,63,0,39,77,6,47,143,67,7,127,75,30,3,22,13,61,45,3,16,42,95,92,23,57,25,52,27,58,27,1,22,174,32,11,36,75,157,18,25,81,75,74,29,86,34,37,65,174,111,16,113,110,11,19,96,45,21,50,50,56,5,146,142,72,44,139,60,202,70,33,57,85,51,70,29,98,52,36,25,21,19,5,14,31,18,19,11,58,0,33,56,51,168,33,6,21,67,15,92,6,103,146,81,42,82,83,13,23,0,5,2,17,16,44,13,2,7,0,2,14,31,139,51,63,4,4,0,0,0,7,3,59,31,0,33,8,97,74,14,51,59,26,46,9,0,0,2,52,2,100,39,36,95,79,101,52,68,26,78,32,29,105,62,26,39,1,57,22,90,21,50,56,88,29,25,38,4,43,86,97,60,106,4,91,22,6,168,66,41,163,18,47,120,146,33,122,2,21,0,0,0,1,0,62,1,71,27,62,160,39,44,58,0,30,0,14,38,12,43,57,50,131,1,13,2,10,0,48,0,2,3,10,42,4,46,64,53,48,88,137,88,109,27,139,45,58,65,64,5,109,2,36,15,59,16,59,96,40,112,9,92,6,41,90,20,4,42,1,7,0,16,2,53,14,50,10,15,28,90,27,70,48,1,1,2,0,24,17,33,54,112,148,46,164,53,28,58,0,0,4,0,20,92,69,16,0,51,107,14,34,1,0,57,28,24,137,100,18,139,36,24,50,43,14,100,75,0,7,93,25,9,117,38,128,17,75,119,11,82,29,111,60,63,20,53,10,30,66,58,0,24,114,8,0,4,10,2,6,22,2,31,41,57,142,98,66,25,25,3,89,1,12,35,0,17,2,39,0,1,4,85,132,12,116,61,49,8,79,126,62,71,111,11,57,128,103,84,12,133,57,142,80,65,9,65,56,28,70,35,48,0,0,10,0,30,3,41,9,84,11,116,65,52,63,0,64,8,39,22,104,0,6,25,134,63,70,92,123,112,85,39,22,79,54,0,4,44,29,8,9,1,48,116,113,28,23,2,4,0,1,0,47,0,46,43,27,84,4,31,0,56,0,14,101,37,60,56,150,35,135,1,126,56,55,86,121,32,56,115,132,74,152,84,106,59,25,107,67,29,52,58,42,17,11,56,37,15,94,35,42,44,34,156,43,67,127,145,22,65,76,12,50,54,105,48,54,104,67,23,38,53,32,85,116,123,22,27,55,49,26,95,71,54,24,45,109,85,0,74,49,39,34,102,88,1,111,89,37,228,88,108,91,93,15,118,67,51,52,53,61,0,37,66,3,47,147,57,9,127,71,115,22,112,17,83,74,13,22,43,127,97,34,57,31,64,29,143,36,39,68,164,31,20,51,78,131,47,76,91,93,117,48,88,36,51,70,150,175,47,124,150,93,16,92,53,32,60,51,110,6,155,124,120,68,124,72,182,85,28,36,66,71,60,37,106,110,37,24,60,93,14,14,81,179,125,9,42,0,8,42,52,116,42,7,21,72,16,86,8,107,165,67,40,63,139,12,17,0,5,1,21,16,40,10,2,6,0,3,13,18,127,62,34,4,3,0,0,0,7,4,67,29,0,22,7,100,70,14,58,87,26,50,7,0,0,0,42,2,95,14,39,105,62,94,56,59,28,95,32,35,113,77,25,94,0,101,22,105,37,26,184,94,56,25,30,3,40,82,110,50,98,5,66,25,3,78,6,43,113,0,33,114,36,32,115,1,18,0,0,0,1,0,69,2,72,23,44,154,38,52,56,0,30,0,20,38,14,57,58,82,125,1,12,1,12,0,46,0,6,2,5,28,9,54,24,65,13,74,116,90,122,23,150,43,72,68,76,4,97,0,32,59,95,41,62,102,37,104,15,88,5,47,90,15,8,44,0,21,0,33,0,101,15,106,23,13,24,79,25,60,51,0,1,2,0,17,25,49,27,90,184,32,58,29,16,63,0,0,2,0,17,92,52,10,0,50,79,18,30,2,0,70,11,101,112,133,72,133,62,21,62,40,16,94,81,0,7,30,35,8,72,31,107,24,61,120,8,89,12,21,10,6,9,7,8,7,5,14,0,3,58,5,0,19,10,3,7,22,5,20,29,103,140,87,73,24,29,1,95,1,12,28,0,20,1,60,0,3,5,116,140,15,118,50,62,8,82,126,61,78,94,4,65,117,89,73,13,84,50,126,93,49,9,15,49,11,41,28,53,0,0,1,0,16,4,35,14,90,9,82,79,66,64,0,74,8,29,20,104,0,6,27,57,66,62,98,127,100,85,38,29,91,59,5,4,39,31,9,12,9,36,103,113,30,18,1,2,0,1,0,45,1,48,46,30,36,5,16,0,30,0,15,83,33,7,8,28,37,116,2,126,51,57,90,137,34,50,118,130,62,146,73,88,56,26,112,66,31,55,60,39,22,13,58,41,12,92,37,38,39,33,140,66,30,134,151,26,64,68,10,55,55,102,40,70,105,72,22,39,55,40,78,80,70,14,26,21,4,5,95,44,13,29,41,86,42,0,86,47,22,33,114,23,1,128,102,19,223,65,94,86,89,27,123,69,37,82,50,59,0,48,68,7,36,122,60,10,112,76,47,4,25,10,65,56,14,17,34,100,90,28,46,30,76,27,69,32,2,24,138,22,6,39,62,137,16,21,92,79,77,32,92,30,31,66,160,122,14,119,99,10,18,98,34,24,64,39,50,6,156,103,41,58,137,51,175,106,30,19,73,60,62,31,109,54,34,17,27,26,7,14,22,20,26

Organism: NCBI:txid58535

Secondary structure (DSSP, 8-state):
--TTTSS-EEEEEE-TT---EEEEEETT-EEEEEETTS--EEEEEEEEEEESPPEEEEEES-EEEEEEEEEEE-SSS-----GGGGSTTEEEEEE--EE-TTTT-SS-EE-EEEEEEEEEE-TT-EEEEE---TTT-EEEEEEEE--S----TTS--TT-EEEEE-TT-S--EEE-STTBEEE----STTS--GGGEEEEEES--TTT--SEEEEEHHHHTT-SS-B--TT--S-B-TTSSEEEPPPBTTB--EEE----HHHHHHT-TTPBEEEEETTEEEESS-EEEEEEB-TTB--S-SSS-B--GGGEEEEEEEEE-TTS-EEEEEEE--S--SEE--EEEEETT-TTS---EESSSS-EEETTEE-EEEEE--SEEEEEEETTB--EEEE---HHHHHHHHHHHHHHHHHHT-GGGGGTT--S-HHHHHHHHHHHHHHHHHHHHHTT--HHHHHHHHHHHHHHHHT-SSHHHHHHHHHHHHHHHHHHH-/----------SS--SS-BSSTTHHHHHHHHHHHHHHHH--HHHHHHHHHHHHH---HHHHHHHHHHHHHHHHHT-/-GGGGSS-EEEEE--TT--EEEEEEEBTBEEEEE-SSS--EEEEEEEEEEES-EEEEEEESSEEEEEEEEEE--TTT-----TTTTSTTEEEEEEEEEE-GGGT-SS-EEEEEEEEEEEEE-TT-EEEEEE--TTT-EEEEEEEE--S----TTS--TT-EEEEE-TTT-EEEEE-STTBEEEEEE-GGGS--STTEEEEEE---STT--SEEEEEHHHHHT--S-EE-SS----B-GGGGEEEPPPBTTB--EEE----HHHHHHTTTTEEEEE--SSEEEESS-EEEEEEE-SSB--S-SS--BPPGGGEEEEEEEEE-TTS-EEEEEEE-SS--SEE--EEEEETT-TTS---EESSSS-EEBTTB---EEEE--SEEEEEEETTEEEEEEE---HHHHHHHHHHHHHHHHHHT-GGGGGTT----HHHHHHHHHHHHHHHHHHHHHTT--HHHHHHHHHHHHHHHHH-S-HHHHHHHHHHHHHHHHHH--/----------TT--SS-EESTTHHHHHHHHHHHHHHHHTHHHHHHHHHHHHHH---HHHHHHHHHHHHHHTGGG-/-GGGGSS--EEEEE-TT--EEEEEEETT--EEEEESSS--EEEEEEEEE-BS-EE--EEBSSB--EEEEEEEE-TTS-----GGGGSSSEEEEEE--EE-TTTT-SS-EE-EEEEEEE--B-TT-BEEEEE--TTT-EEEEEEEE--S----TTS--TT-EEEEE-TT-S-EEEE-GGGBEEEEEEESTTS--STT-EEEEES-GGG---SEEEE-HHHHTT--S-EE-TT--S-B-GGGSEEEPPPBTTB--EEE----HHHHHHHTTTPBEEEEETTEEEESS-EEEEEEE-TTB--TTTTSEEPPSTT--EEEEEEE-TTS-EEEEE---SS--SEE--EEEEETT-TTSB----SS-S-EEBTTB--EEEE-PPSEEEEEEETT--EEEEE---HHHHHHHHHHHHHHHHHHT-GGGGGTT----SHHHHHHHHHHHHHHHHHHHHTT--HHHHHHHHHHHHHHHHH---HHHHHHHHHHHHHHHHHT--/----------SS--SS-BSSTTHHHHHHHHHHHHHHHH-HHHHHHHHHHHHHH---HHHHHHHHHHHHHSSSTT-

Radius of gyration: 47.88 Å; Cα contacts (8 Å, |Δi|>4): 3607; chains: 6; bounding box: 95×176×72 Å

B-factor: mean 49.61, std 18.4, range [0.92, 183.49]

Foldseek 3Di:
DPQLVALAEEEFEAEPPRFKFKAKAWFRYWYWYHYDQAFIKIKHWHWKKFFQFDWDKKFFFFKDWDDKDKFKDAAVDDATDDPQVPDFQKDKDKDWEFDDVVLPHPDTDIIIMMMMTGIDGDPQGIKMKGFDDLQTIKIKMKMATPQQDDDDPVDDDPLMDIDIDGQPDQWDWDQSDQFWIKIKRFDSVLKDDRVFWMWMATSDDVPPDAGTFTHTPVVVVDDQGWIDHDVDDGIDNRCSQKDWDDDDSRDIDIDGNGGCPVVVVVVCPPTFGWHDDPRMTIGRTMIGIIMMGPPTTHDPAPPFAAAALPFKDFPADWDQGSPQKTKGFIDGDDDSFWHWWDKFKAAVPGPPDTFWAWSRDTWTGDPVGRGITMTHGAAHWMWIGTRNDIDIDGRDDHPVRVVVVVVVSLVVCCLRSNLCSLSHRDPDDDVSVVVSVVRVVLVVVCCVPCVPPDLVVLLVVLVVLQVCLVPPPDVVSNVVSNVVSVSSNVSSVD/DDDDDDDPDPPPDDPDDDDPPPVVVVVLVVQLVVVCVVPPVVLVVLLVCLVVPDDDPVVSVVSSVVCSNPPRVVD/DVQLQALAEEEAEQEPPDFKFKAKAWFRYWYWYHYDAAFIKIKHWHWKKFFQFDWDKKFFFFKDKDDKDKFKDAQPGDATDDPCVPDFQKDKDKDWEFDDVVLPHDDTDTIIMMMMIGIGGDPFFMKIKGFHDLQGIKIKMKMATCPFDDDDPPDDDPQIDIDIDGPPDAKDWTQSDPFWIKIKGWDSVLKDDRVFWMWIAHGDVVVVDAGTFIHTPVVVVPDQGWIDTPPDDGIDNHCSQWDWDDDDSRDIDIDGNGGCPVVVVVVCPPTAGWHADDRMTIGNTMIIMMMMGRPGTDDPLPPFAAAAQVFKDWPADWDQRSPQKTKTFMFGDDPSQWHWWPKFKAAPPCPPDTFWDWSRDTFTGDPVGGGITMTRGAAAWMWIGTRPDIDIDHRDDHPVRVVVVVVVVLVVCCLRSNLCSLSGRDPDDDCSVVVSVVRVVLVVVCCVPCVPPDLVVLLVQLVVLQVVLVPDPDVPSNVVSNVVSVSSVVNSPD/DDDDDDDPDPPDDDPDDDDCPPVVVVVLVVQLVVVCVVPVVVLVVLLVVLVPPDDPVVSSVVSSVVVSSCPRVVD/DVQLVALAEEEFEDEPPDFKFKAKAWQRHKYWYFYAQAFIKIKHWDWKWFFDFDWDKKFFQFKDWADKDKDKDAAPPDADDDPLPVDFQKDKDKDWDFADVVLPHPDTDIIIMMMMIGIGGDPQGMKIKGFDDLQGMKIKMKMATPPQFDDDPVDDDPQMDMDIDGVVPQKDWDQSDQFFIKIKGWDSVQKDDRVQWMWIAGSDPDPPDAGTFIHTPVVVVPDQGWIDTPVDDGIDNRCSQKDWADDDHRDIDIDGNGGCVVVVVVVCPPTAGWHQPPRMTIGSTMITMMMMGRDGTHDPQPPFAAAAQPFKDWPDPWDQGSPQKIKGFIDGDRPPQWHFWPKFKAAPPGVPDTFKAWSGNTFTGDPPRTGITMIHGAAAWMWIGGRNDIDIDGRDDHPVRVVVVVVVVLVVCCLRRWLCSLSGRDPPDPVSVVSSVVRVVVVVVLCVVCVPPALVVLLVQLVVLQVCLVPPPDVVSNVVSNVVSVVSNVNSVD/DDDDDDDPDDPPDDPDDDDCPCPVVVVLVVQLVVVCVVPVVVLVVLLVVLVVPPPDVVVSVVSSVCCSSVPRVVD

Nearest PDB structures (foldseek):
  9fk0-assembly1_A  TM=9.842E-01  e=9.159E-82  tick-borne encephalitis virus-European subtype
  7qrf-assembly1_A-2  TM=9.703E-01  e=1.095E-62  Tick-borne encephalitis virus (WESTERN SUBTYPE)
  8r2l-assembly1_AAA-2  TM=9.754E-01  e=6.708E-63  Tick-borne encephalitis virus (STRAIN SOFJIN)
  7jyi-assembly1_E  TM=9.170E-01  e=4.409E-54  Zika virus
  7bpk-assembly1_B  TM=9.012E-01  e=4.652E-44  Zika virus

InterPro domains:
  IPR000069 Envelope glycoprotein M, flavivirus [PF01004] (205-278)
  IPR000208 RNA-directed RNA polymerase, fingers/palm subdomains, flavivirus [PF00972] (2768-3213)
  IPR000336 Flavivirus/Alphavirus glycoprotein, immunoglobulin-like domain superfamily [G3DSA:2.60.40.350] (576-676)
  IPR000404 Flavivirus non-structural protein NS4A [PF01350] (2116-2255)
  IPR000487 Non-structural protein NS2B, flavivirus [PS51527] (1357-1487)
  IPR000752 Flavivirus non-structural protein NS2A [PF01005] (1141-1278)
  IPR001122 Capsid protein C, flavivirus [PF01003] (5-114)
  IPR001157 Non-structural protein NS1, flavivirus [PF00948] (778-1129)
  IPR001528 Flavivirus non-structural protein NS4B [PF01349] (2261-2504)
  IPR001650 Helicase, C-terminal domain-like [PS51194] (1842-2001)
  IPR001650 Helicase, C-terminal domain-like [SM00490] (1865-1958)
  IPR001850 Non-structural protein NS3, peptidase S7, flavivirus [PF00949] (1508-1654)
  IPR001850 Non-structural protein NS3, peptidase S7, flavivirus [PS51528] (1486-1669)
  IPR002535 Flavivirus polyprotein propeptide [PF01570] (137-198)
  IPR002877 Ribosomal RNA methyltransferase, FtsJ domain [PF01728] (2567-2734)
  IPR007094 RNA-directed RNA polymerase, catalytic domain [PS50507] (3041-3190)
  IPR009003 Peptidase S1, PA clan [SSF50494] (1508-1657)
  IPR011492 Non-structural protein NS3-like, DEAD-box helicase, flavivirus [PF07652] (1679-1825)
  IPR011998 Envelope glycoprotein E, central and dimerisation domain, flavivirus [PF00869] (280-579)
  IPR013755 Flaviviral glycoprotein E, central domain, subdomain 1 [G3DSA:3.30.387.10] (342-537)